Protein 9KCZ (pdb70)

InterPro domains:
  IPR007045 5-keto 4-deoxyuronate isomerase [MF_00687] (5-280)
  IPR007045 5-keto 4-deoxyuronate isomerase [NF002091] (6-280)
  IPR007045 5-keto 4-deoxyuronate isomerase [PIRSF006625] (5-280)
  IPR007045 5-keto 4-deoxyuronate isomerase [PTHR38461] (5-280)
  IPR011051 RmlC-like cupin domain superfamily [SSF51182] (5-264)
  IPR014710 RmlC-like jelly roll fold [G3DSA:2.60.120.10] (12-270)
  IPR021120 KduI/IolB isomerase [PF04962] (40-265)
  IPR027449 5-keto-4-deoxyuronate isomerase, N-terminal [G3DSA:2.60.120.520] (34-145)

Foldseek 3Di:
DEEEEDEAEDDDLVVCLPDDQVRQCVRWKFACADDEQYWYWYQYPQQRKIKHKGWYQPDKHWDACDVVNVDRHVQQFKKKKKAWQWAWWWKDWANDIDIHGHQKMKIFWHDDTIIIIFAPHSVTITMIIMMMHGHRDTDDMDIWHLVQFDWDFDDDLVQLATKIKTFTQDPVRGDDRWKGKTKMWGDWSRFKDPCKKKAWAPDDQPKWKWWWWHAVVSIDTHIGGHRMMTRHDPRMDTMMGIPTTTMMMMMDGDD/DEEEEDEAEDDDLVVVLPDDQVRQCVRWKFADADDEQYWYWYQYNLQRKIKHKGWYQPDKHWDACDDVNVDRGVQQFKKKKKAWQWAWWWKDWANDIDIHGHQKMKIFWGDPTIIIIFAPHSVTITMIIMMMHGHRDTFDMDIWHLVQFPWDFDDDLVQLFGKIKGFTQDPVRGDDRFKGKTKIWGDWSRFKPPSKKKKAKAPDDQPKWKWWWWGAVVSIDTHIGGHGMMTIHHPRMDTMMGIPTTTMMMMMHGDD/DEEEEDEAEDDDQVVCLPDDQVRQCVHWKFADAEDEQYWYWYQYPLQRKIKHKYWYQPDKHWDACDVVNVDREVQQFKKKKKAWQWAWKWKDWANDIDIHGHQKMKIAWHNPTIIIIHAPHNVTITMIIMMMHGHRDTDDMDIWHLVQFDWDFDDDLVQLATKIKGFTQDVVRGDDRFKGKTKIWGDWNRFKPPSKKKKAWAPDDQPKWKWWWWGAVVSIDTHIGGHRMMTIHHPRIDTMMGIPTTTMMMMMHGDD/DEEEEDEAEDDDLVVCLPDDQVRQCVRWKFADADDEQYWYWYQYNLQRKIKHKYKYAPDKHWDACPPVNVDRHVQQFKKKKKAWQWAWWWKDWAPDIDIHGHQKMKIAHHDPTIIIIHAPHNVTITMIIMMMHGHRDTDHMDIWHLVQFDWDFDDDLVQLATKIKTFTQDVVRGDDRFKGKTKMWGDWNRFKDPQKKKKAWAPDDQPKWKWWWKGAVVSIDTHIGGHRMMTIHHPRMDTMMGIPTTTMMMMMHGDDD/DEEAEDEAEDDDLVVVLPDDQVRQCVHWKFACAEDEQYWYWYQYPQLRKIKHKYWYQPDKHWDACDVVNVDRHVQQFKKKKKAWQWAWKWKDWAPDIDIHGHQKMKIGWGDNTIIIIHAPHSVTITMIIMMMHGHPDTDDMDIWHLVLFDWDFDDDLVRLATKIKTFTQDVVRGDDRFKTKTKIWGDWSRFKDPAKKKKAWAPDDQPKWKWWWWGAVVSIDTHIGGHRMMTIHHPRMDTMMGIPTTTMMMMMHGDD/DEEEEEEAEDDDLVVCLPDDQVRQCVRWKFACADDEQYWYWYQYPQLRKIKHKYWYQPDKHWDACDVVNVDRGVQQFKKKKKAWQWAWKWKDWAPDIDTHGHQKMKIFWHDPTIIIIHAPHSVTITMMIMMMHGHRDTDDMDIWHLVQFDKDFDDDLVQLATKIKGFTQDVVRGDDRWKGKTKMWGDWSRFKDPCKKKAWAPWDQVKWKWWWWHAPVSIDTHIGGHGMMTRHHPRMDTMMGIPTTTMMMMMDGDD

Structure (mmCIF, N/CA/C/O backbone):
data_9KCZ
#
_entry.id   9KCZ
#
_cell.length_a   102.121
_cell.length_b   99.372
_cell.length_c   102.279
_cell.angle_alpha   90.00
_cell.angle_beta   119.72
_cell.angle_gamma   90.00
#
_symmetry.space_group_name_H-M   'P 1 21 1'
#
loop_
_entity.id
_entity.type
_entity.pdbx_description
1 polymer '4-deoxy-L-threo-5-hexosulose-uronate ketol-isomerase'
2 non-polymer GLYCEROL
3 water water
#
loop_
_atom_site.group_PDB
_atom_site.id
_atom_site.type_symbol
_atom_site.label_atom_id
_atom_site.label_alt_id
_atom_site.label_comp_id
_atom_site.label_asym_id
_atom_site.label_entity_id
_atom_site.label_seq_id
_atom_site.pdbx_PDB_ins_code
_atom_site.Cartn_x
_atom_site.Cartn_y
_atom_site.Cartn_z
_atom_site.occupancy
_atom_site.B_iso_or_equiv
_atom_site.auth_seq_id
_atom_site.auth_comp_id
_atom_site.auth_asym_id
_atom_site.auth_atom_id
_atom_site.pdbx_PDB_model_num
ATOM 1 N N . MET A 1 1 ? 18.531 -21.056 15.232 1.00 43.67 1 MET A N 1
ATOM 2 C CA . MET A 1 1 ? 18.096 -19.757 15.810 1.00 43.08 1 MET A CA 1
ATOM 3 C C . MET A 1 1 ? 19.078 -19.365 16.908 1.00 40.68 1 MET A C 1
ATOM 4 O O . MET A 1 1 ? 19.355 -20.160 17.798 1.00 38.54 1 MET A O 1
ATOM 9 N N . LYS A 1 2 ? 19.604 -18.136 16.825 1.00 37.58 2 LYS A N 1
ATOM 10 C CA . LYS A 1 2 ? 20.448 -17.579 17.869 1.00 35.60 2 LYS A CA 1
ATOM 11 C C . LYS A 1 2 ? 20.352 -16.057 17.818 1.00 33.42 2 LYS A C 1
ATOM 12 O O . LYS A 1 2 ? 20.366 -15.473 16.732 1.00 33.09 2 LYS A O 1
ATOM 18 N N . THR A 1 3 ? 20.239 -15.432 18.995 1.00 31.59 3 THR A N 1
ATOM 19 C CA . THR A 1 3 ? 20.271 -13.979 19.105 1.00 32.65 3 THR A CA 1
ATOM 20 C C . THR A 1 3 ? 21.593 -13.560 19.742 1.00 31.16 3 THR A C 1
ATOM 21 O O . THR A 1 3 ? 21.933 -14.056 20.812 1.00 30.56 3 THR A O 1
ATOM 25 N N . ASN A 1 4 ? 22.321 -12.646 19.081 1.00 30.50 4 ASN A N 1
ATOM 26 C CA . ASN A 1 4 ? 23.467 -11.982 19.686 1.00 30.60 4 ASN A CA 1
ATOM 27 C C . ASN A 1 4 ? 23.194 -10.485 19.778 1.00 31.51 4 ASN A C 1
ATOM 28 O O . ASN A 1 4 ? 22.652 -9.889 18.848 1.00 31.44 4 ASN A O 1
ATOM 33 N N . TYR A 1 5 ? 23.605 -9.875 20.890 1.00 32.13 5 TYR A N 1
ATOM 34 C CA . TYR A 1 5 ? 23.531 -8.429 21.014 1.00 32.02 5 TYR A CA 1
ATOM 35 C C . TYR A 1 5 ? 24.733 -7.927 21.802 1.00 31.49 5 TYR A C 1
ATOM 36 O O . TYR A 1 5 ? 25.340 -8.676 22.558 1.00 28.48 5 TYR A O 1
ATOM 45 N N . GLU A 1 6 ? 25.036 -6.637 21.625 1.00 30.41 6 GLU A N 1
ATOM 46 C CA . GLU A 1 6 ? 26.002 -5.956 22.462 1.00 31.66 6 GLU A CA 1
ATOM 47 C C . GLU A 1 6 ? 25.515 -4.528 22.699 1.00 30.71 6 GLU A C 1
ATOM 48 O O . GLU A 1 6 ? 24.843 -3.942 21.842 1.00 29.70 6 GLU A O 1
ATOM 54 N N . ILE A 1 7 ? 25.871 -4.006 23.876 1.00 28.12 7 ILE A N 1
ATOM 55 C CA . ILE A 1 7 ? 25.577 -2.640 24.273 1.00 29.79 7 ILE A CA 1
ATOM 56 C C . ILE A 1 7 ? 26.799 -1.775 23.962 1.00 28.47 7 ILE A C 1
ATOM 57 O O . ILE A 1 7 ? 27.922 -2.150 24.290 1.00 29.04 7 ILE A O 1
ATOM 62 N N . ARG A 1 8 ? 26.582 -0.633 23.302 1.00 25.69 8 ARG A N 1
ATOM 63 C CA . ARG A 1 8 ? 27.659 0.295 23.003 1.00 26.42 8 ARG A CA 1
ATOM 64 C C . ARG A 1 8 ? 27.349 1.647 23.627 1.00 27.18 8 ARG A C 1
ATOM 65 O O . ARG A 1 8 ? 26.244 2.167 23.459 1.00 25.60 8 ARG A O 1
ATOM 73 N N . TYR A 1 9 ? 28.342 2.199 24.337 1.00 26.80 9 TYR A N 1
ATOM 74 C CA . TYR A 1 9 ? 28.157 3.435 25.076 1.00 28.65 9 TYR A CA 1
ATOM 75 C C . TYR A 1 9 ? 28.282 4.600 24.105 1.00 27.97 9 TYR A C 1
ATOM 76 O O . TYR A 1 9 ? 28.845 4.452 23.020 1.00 29.31 9 TYR A O 1
ATOM 85 N N . ALA A 1 10 ? 27.722 5.741 24.516 1.00 26.67 10 ALA A N 1
ATOM 86 C CA . ALA A 1 10 ? 27.845 6.983 23.784 1.00 27.88 10 ALA A CA 1
ATOM 87 C C . ALA A 1 10 ? 29.184 7.621 24.136 1.00 29.23 10 ALA A C 1
ATOM 88 O O . ALA A 1 10 ? 29.881 7.148 25.033 1.00 31.11 10 ALA A O 1
ATOM 90 N N . ALA A 1 11 ? 29.544 8.684 23.415 1.00 26.67 11 ALA A N 1
ATOM 91 C CA . ALA A 1 11 ? 30.847 9.300 23.588 1.00 26.55 11 ALA A CA 1
ATOM 92 C C . ALA A 1 11 ? 30.750 10.805 23.408 1.00 26.02 11 ALA A C 1
ATOM 93 O O . ALA A 1 11 ? 29.796 11.312 22.825 1.00 26.51 11 ALA A O 1
ATOM 95 N N . HIS A 1 12 ? 31.781 11.478 23.922 1.00 25.88 12 HIS A N 1
ATOM 96 C CA . HIS A 1 12 ? 31.922 12.920 23.872 1.00 26.12 12 HIS A CA 1
ATOM 97 C C . HIS A 1 12 ? 32.790 13.264 22.663 1.00 26.44 12 HIS A C 1
ATOM 98 O O . HIS A 1 12 ? 33.821 12.627 22.458 1.00 26.72 12 HIS A O 1
ATOM 105 N N . PRO A 1 13 ? 32.439 14.285 21.846 1.00 28.11 13 PRO A N 1
ATOM 106 C CA . PRO A 1 13 ? 33.278 14.693 20.719 1.00 30.45 13 PRO A CA 1
ATOM 107 C C . PRO A 1 13 ? 34.730 15.004 21.087 1.00 31.37 13 PRO A C 1
ATOM 108 O O . PRO A 1 13 ? 35.646 14.713 20.324 1.00 32.57 13 PRO A O 1
ATOM 112 N N . GLU A 1 14 ? 34.943 15.581 22.274 1.00 32.65 14 GLU A N 1
ATOM 113 C CA . GLU A 1 14 ? 36.275 15.963 22.727 1.00 34.50 14 GLU A CA 1
ATOM 114 C C . GLU A 1 14 ? 37.141 14.728 22.973 1.00 32.13 14 GLU A C 1
ATOM 115 O O . GLU A 1 14 ? 38.361 14.796 22.853 1.00 31.27 14 GLU A O 1
ATOM 121 N N . ASP A 1 15 ? 36.525 13.598 23.337 1.00 27.76 15 ASP A N 1
ATOM 122 C CA . ASP A 1 15 ? 37.286 12.379 23.562 1.00 27.02 15 ASP A CA 1
ATOM 123 C C . ASP A 1 15 ? 37.502 11.636 22.241 1.00 27.19 15 ASP A C 1
ATOM 124 O O . ASP A 1 15 ? 38.579 11.094 22.002 1.00 25.66 15 ASP A O 1
ATOM 129 N N . ALA A 1 16 ? 36.472 11.625 21.389 1.00 24.99 16 ALA A N 1
ATOM 130 C CA . ALA A 1 16 ? 36.485 10.863 20.152 1.00 29.83 16 ALA A CA 1
ATOM 131 C C . ALA A 1 16 ? 37.578 11.335 19.185 1.00 30.61 16 ALA A C 1
ATOM 132 O O . ALA A 1 16 ? 38.051 10.541 18.379 1.00 27.61 16 ALA A O 1
ATOM 134 N N . LYS A 1 17 ? 38.005 12.601 19.280 1.00 33.74 17 LYS A N 1
ATOM 135 C CA . LYS A 1 17 ? 39.011 13.133 18.371 1.00 36.93 17 LYS A CA 1
ATOM 136 C C . LYS A 1 17 ? 40.358 12.418 18.529 1.00 35.79 17 LYS A C 1
ATOM 137 O O . LYS A 1 17 ? 41.202 12.506 17.640 1.00 37.15 17 LYS A O 1
ATOM 143 N N . SER A 1 18 ? 40.571 11.704 19.642 1.00 33.10 18 SER A N 1
ATOM 144 C CA . SER A 1 18 ? 41.841 11.035 19.868 1.00 33.34 18 SER A CA 1
ATOM 145 C C . SER A 1 18 ? 41.744 9.536 19.574 1.00 30.29 18 SER A C 1
ATOM 146 O O . SER A 1 18 ? 42.713 8.816 19.781 1.00 27.28 18 SER A O 1
ATOM 149 N N . TYR A 1 19 ? 40.596 9.057 19.065 1.00 27.28 19 TYR A N 1
ATOM 150 C CA . TYR A 1 19 ? 40.427 7.635 18.809 1.00 26.97 19 TYR A CA 1
ATOM 151 C C . TYR A 1 19 ? 41.289 7.212 17.621 1.00 27.36 19 TYR A C 1
ATOM 152 O O . TYR A 1 19 ? 41.382 7.934 16.632 1.00 29.37 19 TYR A O 1
ATOM 161 N N . ASP A 1 20 ? 41.868 6.008 17.713 1.00 27.71 20 ASP A N 1
ATOM 162 C CA . ASP A 1 20 ? 42.624 5.429 16.616 1.00 26.99 20 ASP A CA 1
ATOM 163 C C . ASP A 1 20 ? 41.666 4.602 15.761 1.00 26.62 20 ASP A C 1
ATOM 164 O O . ASP A 1 20 ? 40.486 4.486 16.082 1.00 25.35 20 ASP A O 1
ATOM 169 N N . THR A 1 21 ? 42.168 4.044 14.654 1.00 27.13 21 THR A N 1
ATOM 170 C CA . THR A 1 21 ? 41.307 3.346 13.714 1.00 27.48 21 THR A CA 1
ATOM 171 C C . THR A 1 21 ? 40.593 2.182 14.414 1.00 26.27 21 THR A C 1
ATOM 172 O O . THR A 1 21 ? 39.403 1.988 14.200 1.00 25.77 21 THR A O 1
ATOM 176 N N . THR A 1 22 ? 41.319 1.429 15.249 1.00 26.45 22 THR A N 1
ATOM 177 C CA . THR A 1 22 ? 40.783 0.254 15.931 1.00 27.84 22 THR A CA 1
ATOM 178 C C . THR A 1 22 ? 39.614 0.653 16.828 1.00 26.79 22 THR A C 1
ATOM 179 O O . THR A 1 22 ? 38.587 -0.021 16.836 1.00 26.94 22 THR A O 1
ATOM 183 N N . ARG A 1 23 ? 39.783 1.756 17.567 1.00 26.54 23 ARG A N 1
ATOM 184 C CA . ARG A 1 23 ? 38.762 2.252 18.473 1.00 25.57 23 ARG A CA 1
ATOM 185 C C . ARG A 1 23 ? 37.519 2.715 17.701 1.00 23.90 23 ARG A C 1
ATOM 186 O O . ARG A 1 23 ? 36.402 2.383 18.093 1.00 23.13 23 ARG A O 1
ATOM 194 N N . ILE A 1 24 ? 37.712 3.456 16.598 1.00 23.78 24 ILE A N 1
ATOM 195 C CA . ILE A 1 24 ? 36.612 3.912 15.750 1.00 23.31 24 ILE A CA 1
ATOM 196 C C . ILE A 1 24 ? 35.806 2.716 15.239 1.00 24.20 24 ILE A C 1
ATOM 197 O O . ILE A 1 24 ? 34.578 2.711 15.312 1.00 23.64 24 ILE A O 1
ATOM 202 N N . ARG A 1 25 ? 36.496 1.707 14.697 1.00 24.11 25 ARG A N 1
ATOM 203 C CA . ARG A 1 25 ? 35.825 0.529 14.170 1.00 24.72 25 ARG A CA 1
ATOM 204 C C . ARG A 1 25 ? 35.051 -0.200 15.276 1.00 26.18 25 ARG A C 1
ATOM 205 O O . ARG A 1 25 ? 33.922 -0.639 15.051 1.00 27.50 25 ARG A O 1
ATOM 213 N N . ARG A 1 26 ? 35.670 -0.353 16.454 1.00 25.11 26 ARG A N 1
ATOM 214 C CA . ARG A 1 26 ? 35.048 -1.032 17.584 1.00 25.95 26 ARG A CA 1
ATOM 215 C C . ARG A 1 26 ? 33.745 -0.339 17.999 1.00 25.68 26 ARG A C 1
ATOM 216 O O . ARG A 1 26 ? 32.755 -1.014 18.275 1.00 25.24 26 ARG A O 1
ATOM 224 N N . ASP A 1 27 ? 33.727 1.003 18.033 1.00 23.99 27 ASP A N 1
ATOM 225 C CA . ASP A 1 27 ? 32.613 1.712 18.651 1.00 24.80 27 ASP A CA 1
ATOM 226 C C . ASP A 1 27 ? 31.526 2.100 17.645 1.00 24.52 27 ASP A C 1
ATOM 227 O O . ASP A 1 27 ? 30.356 2.154 18.026 1.00 24.27 27 ASP A O 1
ATOM 232 N N . PHE A 1 28 ? 31.889 2.400 16.389 1.00 24.01 28 PHE A N 1
ATOM 233 C CA . PHE A 1 28 ? 30.936 2.982 15.450 1.00 23.66 28 PHE A CA 1
ATOM 234 C C . PHE A 1 28 ? 30.531 2.007 14.348 1.00 24.16 28 PHE A C 1
ATOM 235 O O . PHE A 1 28 ? 29.397 2.064 13.868 1.00 25.01 28 PHE A O 1
ATOM 243 N N . LEU A 1 29 ? 31.438 1.116 13.949 1.00 23.73 29 LEU A N 1
ATOM 244 C CA . LEU A 1 29 ? 31.187 0.224 12.829 1.00 24.76 29 LEU A CA 1
ATOM 245 C C . LEU A 1 29 ? 30.440 -1.016 13.314 1.00 25.39 29 LEU A C 1
ATOM 246 O O . LEU A 1 29 ? 30.760 -1.569 14.370 1.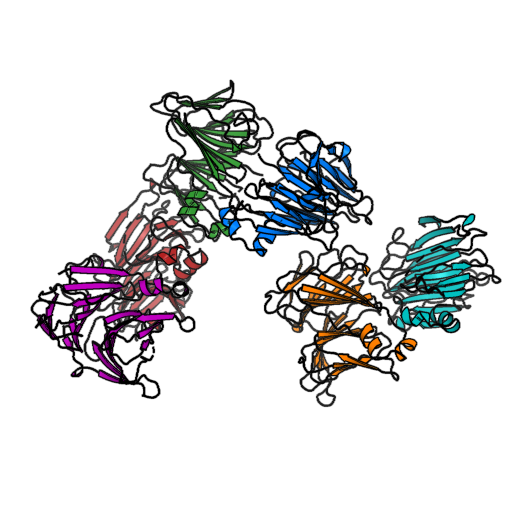00 25.44 29 LEU A O 1
ATOM 251 N N . ILE A 1 30 ? 29.448 -1.444 12.525 1.00 24.75 30 ILE A N 1
ATOM 252 C CA . ILE A 1 30 ? 28.729 -2.683 12.786 1.00 26.70 30 ILE A CA 1
ATOM 253 C C . ILE A 1 30 ? 28.958 -3.630 11.608 1.00 27.06 30 ILE A C 1
ATOM 254 O O . ILE A 1 30 ? 28.340 -3.490 10.555 1.00 24.79 30 ILE A O 1
ATOM 259 N N . GLU A 1 31 ? 29.848 -4.605 11.815 1.00 30.48 31 GLU A N 1
ATOM 260 C CA . GLU A 1 31 ? 30.350 -5.444 10.739 1.00 34.05 31 GLU A CA 1
ATOM 261 C C . GLU A 1 31 ? 29.531 -6.726 10.594 1.00 35.82 31 GLU A C 1
ATOM 262 O O . GLU A 1 31 ? 29.490 -7.286 9.506 1.00 40.34 31 GLU A O 1
ATOM 268 N N . LYS A 1 32 ? 28.915 -7.208 11.681 1.00 35.23 32 LYS A N 1
ATOM 269 C CA . LYS A 1 32 ? 28.291 -8.525 11.693 1.00 43.37 32 LYS A CA 1
ATOM 270 C C . LYS A 1 32 ? 26.775 -8.359 11.775 1.00 42.98 32 LYS A C 1
ATOM 271 O O . LYS A 1 32 ? 26.198 -8.437 12.858 1.00 47.32 32 LYS A O 1
ATOM 277 N N . ILE A 1 33 ? 26.139 -8.093 10.629 1.00 37.42 33 ILE A N 1
ATOM 278 C CA . ILE A 1 33 ? 24.705 -7.842 10.601 1.00 36.85 33 ILE A CA 1
ATOM 279 C C . ILE A 1 33 ? 23.972 -9.110 10.165 1.00 35.48 33 ILE A C 1
ATOM 280 O O . ILE A 1 33 ? 22.981 -9.489 10.792 1.00 35.88 33 ILE A O 1
ATOM 285 N N . PHE A 1 34 ? 24.472 -9.748 9.098 1.00 31.98 34 PHE A N 1
ATOM 286 C CA . PHE A 1 34 ? 23.828 -10.908 8.501 1.00 31.65 34 PHE A CA 1
ATOM 287 C C . PHE A 1 34 ? 24.695 -12.144 8.707 1.00 32.06 34 PHE A C 1
ATOM 288 O O . PHE A 1 34 ? 25.792 -12.227 8.162 1.00 32.35 34 PHE A O 1
ATOM 296 N N . VAL A 1 35 ? 24.173 -13.092 9.495 1.00 32.60 35 VAL A N 1
ATOM 297 C CA . VAL A 1 35 ? 24.773 -14.403 9.688 1.00 31.48 35 VAL A CA 1
ATOM 298 C C . VAL A 1 35 ? 23.634 -15.422 9.649 1.00 32.20 35 VAL A C 1
ATOM 299 O O . VAL A 1 35 ? 22.624 -15.225 10.322 1.00 30.94 35 VAL A O 1
ATOM 303 N N . PRO A 1 36 ? 23.734 -16.522 8.860 1.00 32.54 36 PRO A N 1
ATOM 304 C CA . PRO A 1 36 ? 22.607 -17.437 8.680 1.00 32.94 36 PRO A CA 1
ATOM 305 C C . PRO A 1 36 ? 21.927 -17.858 9.985 1.00 31.99 36 PRO A C 1
ATOM 306 O O . PRO A 1 36 ? 22.575 -18.374 10.889 1.00 31.82 36 PRO A O 1
ATOM 310 N N . ASN A 1 37 ? 20.613 -17.610 10.060 1.00 33.17 37 ASN A N 1
ATOM 311 C CA . ASN A 1 37 ? 19.748 -18.006 11.163 1.00 32.72 37 ASN A CA 1
ATOM 312 C C . ASN A 1 37 ? 20.148 -17.325 12.473 1.00 31.78 37 ASN A C 1
ATOM 313 O O . ASN A 1 37 ? 19.834 -17.830 13.551 1.00 31.10 37 ASN A O 1
ATOM 318 N N . GLU A 1 38 ? 20.791 -16.152 12.380 1.00 30.50 38 GLU A N 1
ATOM 319 C CA . GLU A 1 38 ? 21.039 -15.323 13.549 1.00 30.05 38 GLU A CA 1
ATOM 320 C C . GLU A 1 38 ? 20.237 -14.028 13.438 1.00 28.33 38 GLU A C 1
ATOM 321 O O . GLU A 1 38 ? 19.969 -13.535 12.342 1.00 28.06 38 GLU A O 1
ATOM 327 N N . VAL A 1 39 ? 19.852 -13.494 14.596 1.00 28.54 39 VAL A N 1
ATOM 328 C CA . VAL A 1 39 ? 19.476 -12.095 14.709 1.00 28.51 39 VAL A CA 1
ATOM 329 C C . VAL A 1 39 ? 20.594 -11.402 15.481 1.00 26.61 39 VAL A C 1
ATOM 330 O O . VAL A 1 39 ? 20.854 -11.753 16.627 1.00 26.17 39 VAL A O 1
ATOM 334 N N . ASN A 1 40 ? 21.266 -10.450 14.827 1.00 26.63 40 ASN A N 1
ATOM 335 C CA . ASN A 1 40 ? 22.415 -9.771 15.400 1.00 27.88 40 ASN A CA 1
ATOM 336 C C . ASN A 1 40 ? 22.058 -8.311 15.636 1.00 27.31 40 ASN A C 1
ATOM 337 O O . ASN A 1 40 ? 21.604 -7.655 14.708 1.00 27.69 40 ASN A O 1
ATOM 342 N N . MET A 1 41 ? 22.292 -7.821 16.859 1.00 26.52 41 MET A N 1
ATOM 343 C CA . MET A 1 41 ? 21.813 -6.506 17.246 1.00 27.79 41 MET A CA 1
ATOM 344 C C . MET A 1 41 ? 22.880 -5.730 18.011 1.00 24.88 41 MET A C 1
ATOM 345 O O . MET A 1 41 ? 23.623 -6.298 18.794 1.00 24.49 41 MET A O 1
ATOM 350 N N . VAL A 1 42 ? 22.906 -4.411 17.791 1.00 24.86 42 VAL A N 1
ATOM 351 C CA . VAL A 1 42 ? 23.673 -3.486 18.605 1.00 25.07 42 VAL A CA 1
ATOM 352 C C . VAL A 1 42 ? 22.674 -2.560 19.302 1.00 24.80 42 VAL A C 1
ATOM 353 O O . VAL A 1 42 ? 21.816 -1.982 18.639 1.00 24.03 42 VAL A O 1
ATOM 357 N N . TYR A 1 43 ? 22.779 -2.462 20.635 1.00 25.07 43 TYR A N 1
ATOM 358 C CA . TYR A 1 43 ? 21.990 -1.532 21.429 1.00 25.10 43 TYR A CA 1
ATOM 359 C C . TYR A 1 43 ? 22.859 -0.311 21.704 1.00 24.34 43 TYR A C 1
ATOM 360 O O . TYR A 1 43 ? 23.829 -0.411 22.450 1.00 24.89 43 TYR A O 1
ATOM 369 N N . SER A 1 44 ? 22.532 0.815 21.062 1.00 24.45 44 SER A N 1
ATOM 370 C CA . SER A 1 44 ? 23.343 2.019 21.152 1.00 25.42 44 SER A CA 1
ATOM 371 C C . SER A 1 44 ? 22.765 2.964 22.201 1.00 27.81 44 SER A C 1
ATOM 372 O O . SER A 1 44 ? 21.567 3.243 22.180 1.00 25.71 44 SER A O 1
ATOM 375 N N . MET A 1 45 ? 23.635 3.492 23.073 1.00 27.00 45 MET A N 1
ATOM 376 C CA . MET A 1 45 ? 23.222 4.467 24.068 1.00 29.31 45 MET A CA 1
ATOM 377 C C . MET A 1 45 ? 23.000 5.839 23.429 1.00 28.87 45 MET A C 1
ATOM 378 O O . MET A 1 45 ? 22.540 6.746 24.114 1.00 29.43 45 MET A O 1
ATOM 383 N N . TYR A 1 46 ? 23.271 5.994 22.124 1.00 29.53 46 TYR A N 1
ATOM 384 C CA . TYR A 1 46 ? 22.750 7.133 21.380 1.00 30.66 46 TYR A CA 1
ATOM 385 C C . TYR A 1 46 ? 21.259 6.889 21.114 1.00 31.42 46 TYR A C 1
ATOM 386 O O . TYR A 1 46 ? 20.892 6.131 20.210 1.00 30.85 46 TYR A O 1
ATOM 395 N N . ASP A 1 47 ? 20.408 7.504 21.948 1.00 30.05 47 ASP A N 1
ATOM 396 C CA . ASP A 1 47 ? 18.956 7.447 21.821 1.00 31.43 47 ASP A CA 1
ATOM 397 C C . ASP A 1 47 ? 18.396 6.028 21.942 1.00 30.34 47 ASP A C 1
ATOM 398 O O . ASP A 1 47 ? 17.257 5.784 21.548 1.00 28.69 47 ASP A O 1
ATOM 403 N N . ARG A 1 48 ? 19.179 5.104 22.500 1.00 27.61 48 ARG A N 1
ATOM 404 C CA . ARG A 1 48 ? 18.731 3.735 22.711 1.00 28.49 48 ARG A CA 1
ATOM 405 C C . ARG A 1 48 ? 18.270 3.120 21.386 1.00 28.18 48 ARG A C 1
ATOM 406 O O . ARG A 1 48 ? 17.324 2.338 21.351 1.00 28.61 48 ARG A O 1
ATOM 414 N N . MET A 1 49 ? 18.965 3.443 20.294 1.00 27.61 49 MET A N 1
ATOM 415 C CA . MET A 1 49 ? 18.663 2.816 19.016 1.00 28.80 49 MET A CA 1
ATOM 416 C C . MET A 1 49 ? 19.214 1.395 18.996 1.00 27.73 49 MET A C 1
ATOM 417 O O . MET A 1 49 ? 20.363 1.158 19.370 1.00 25.90 49 MET A O 1
ATOM 422 N N . VAL A 1 50 ? 18.362 0.456 18.575 1.00 27.98 50 VAL A N 1
ATOM 423 C CA . VAL A 1 50 ? 18.791 -0.896 18.263 1.00 27.60 50 VAL A CA 1
ATOM 424 C C . VAL A 1 50 ? 18.942 -0.989 16.749 1.00 26.35 50 VAL A C 1
ATOM 425 O O . VAL A 1 50 ? 18.013 -0.650 16.013 1.00 27.53 50 VAL A O 1
ATOM 429 N N . VAL A 1 51 ? 20.137 -1.392 16.308 1.00 24.27 51 VAL A N 1
ATOM 430 C CA . VAL A 1 51 ? 20.429 -1.656 14.906 1.00 25.56 51 VAL A CA 1
ATOM 431 C C . VAL A 1 51 ? 20.677 -3.153 14.772 1.00 25.31 51 VAL A C 1
ATOM 432 O O . VAL A 1 51 ? 21.467 -3.704 15.529 1.00 26.26 51 VAL A O 1
ATOM 436 N N . GLY A 1 52 ? 20.023 -3.804 13.805 1.00 28.24 52 GLY A N 1
ATOM 437 C CA . GLY A 1 52 ? 20.160 -5.246 13.682 1.00 28.51 52 GLY A CA 1
ATOM 438 C C . GLY A 1 52 ? 19.885 -5.778 12.277 1.00 27.95 52 GLY A C 1
ATOM 439 O O . GLY A 1 52 ? 19.421 -5.062 11.394 1.00 25.98 52 GLY A O 1
ATOM 440 N N . GLY A 1 53 ? 20.196 -7.071 12.114 1.00 27.37 53 GLY A N 1
ATOM 441 C CA . GLY A 1 53 ? 19.937 -7.809 10.892 1.00 27.82 53 GLY A CA 1
ATOM 442 C C . GLY A 1 53 ? 19.500 -9.234 11.219 1.00 27.78 53 GLY A C 1
ATOM 443 O O . GLY A 1 53 ? 19.924 -9.793 12.228 1.00 26.59 53 GLY A O 1
ATOM 444 N N . ALA A 1 54 ? 18.620 -9.787 10.375 1.00 28.51 54 ALA A N 1
ATOM 445 C CA . ALA A 1 54 ? 18.168 -11.163 10.503 1.00 28.29 54 ALA A CA 1
ATOM 446 C C . ALA A 1 54 ? 18.258 -11.852 9.143 1.00 27.68 54 ALA A C 1
ATOM 447 O O . ALA A 1 54 ? 17.846 -11.279 8.137 1.00 26.52 54 ALA A O 1
ATOM 449 N N . LEU A 1 55 ? 18.811 -13.074 9.122 1.00 29.10 55 LEU A N 1
ATOM 450 C CA . LEU A 1 55 ? 19.101 -13.773 7.876 1.00 31.33 55 LEU A CA 1
ATOM 451 C C . LEU A 1 55 ? 18.523 -15.186 7.947 1.00 32.24 55 LEU A C 1
ATOM 452 O O . LEU A 1 55 ? 19.206 -16.124 8.357 1.00 33.62 55 LEU A O 1
ATOM 457 N N . PRO A 1 56 ? 17.232 -15.385 7.601 1.00 31.78 56 PRO A N 1
ATOM 458 C CA . PRO A 1 56 ? 16.610 -16.698 7.716 1.00 33.15 56 PRO A CA 1
ATOM 459 C C . PRO A 1 56 ? 16.994 -17.618 6.559 1.00 33.28 56 PRO A C 1
ATOM 460 O O . PRO A 1 56 ? 16.834 -17.252 5.394 1.00 32.62 56 PRO A O 1
ATOM 464 N N . VAL A 1 57 ? 17.527 -18.797 6.901 1.00 34.30 57 VAL A N 1
ATOM 465 C CA . VAL A 1 57 ? 17.998 -19.758 5.915 1.00 35.48 57 VAL A CA 1
ATOM 466 C C . VAL A 1 57 ? 17.524 -21.144 6.344 1.00 36.45 57 VAL A C 1
ATOM 467 O O . VAL A 1 57 ? 18.263 -21.881 6.990 1.00 37.32 57 VAL A O 1
ATOM 471 N N . GLY A 1 58 ? 16.271 -21.460 6.004 1.00 39.54 58 GLY A N 1
ATOM 472 C CA . GLY A 1 58 ? 15.666 -22.741 6.331 1.00 41.56 58 GLY A CA 1
ATOM 473 C C . GLY A 1 58 ? 15.068 -22.764 7.736 1.00 42.14 58 GLY A C 1
ATOM 474 O O . GLY A 1 58 ? 14.767 -23.838 8.250 1.00 42.46 58 GLY A O 1
ATOM 475 N N . GLU A 1 59 ? 14.910 -21.580 8.349 1.00 40.41 59 GLU A N 1
ATOM 476 C CA . GLU A 1 59 ? 14.305 -21.447 9.666 1.00 38.53 59 GLU A CA 1
ATOM 477 C C . GLU A 1 59 ? 13.496 -20.155 9.726 1.00 37.30 59 GLU A C 1
ATOM 478 O O . GLU A 1 59 ? 13.745 -19.217 8.972 1.00 35.95 59 GLU A O 1
ATOM 484 N N . VAL A 1 60 ? 12.530 -20.132 10.642 1.00 36.85 60 VAL A N 1
ATOM 485 C CA . VAL A 1 60 ? 11.836 -18.919 11.033 1.00 37.00 60 VAL A CA 1
ATOM 486 C C . VAL A 1 60 ? 12.568 -18.341 12.243 1.00 36.07 60 VAL A C 1
ATOM 487 O O . VAL A 1 60 ? 12.784 -19.048 13.221 1.00 35.22 60 VAL A O 1
ATOM 491 N N . LEU A 1 61 ? 12.957 -17.060 12.168 1.00 34.36 61 LEU A N 1
ATOM 492 C CA . LEU A 1 61 ? 13.719 -16.435 13.237 1.00 33.85 61 LEU A CA 1
ATOM 493 C C . LEU A 1 61 ? 12.794 -15.557 14.076 1.00 33.38 61 LEU A C 1
ATOM 494 O O . LEU A 1 61 ? 11.964 -14.838 13.528 1.00 32.42 61 LEU A O 1
ATOM 499 N N . THR A 1 62 ? 12.963 -15.630 15.403 1.00 33.26 62 THR A N 1
ATOM 500 C CA . THR A 1 62 ? 12.164 -14.864 16.346 1.00 36.07 62 THR A CA 1
ATOM 501 C C . THR A 1 62 ? 12.965 -13.648 16.802 1.00 35.51 62 THR A C 1
ATOM 502 O O . THR A 1 62 ? 14.151 -13.759 17.104 1.00 35.87 62 THR A O 1
ATOM 506 N N . LEU A 1 63 ? 12.291 -12.496 16.851 1.00 35.00 63 LEU A N 1
ATOM 507 C CA . LEU A 1 63 ? 12.859 -11.290 17.426 1.00 34.08 63 LEU A CA 1
ATOM 508 C C . LEU A 1 63 ? 12.709 -11.363 18.944 1.00 34.86 63 LEU A C 1
ATOM 509 O O . LEU A 1 63 ? 11.611 -11.182 19.468 1.00 34.51 63 LEU A O 1
ATOM 514 N N . GLU A 1 64 ? 13.819 -11.622 19.644 1.00 33.17 64 GLU A N 1
ATOM 515 C CA . GLU A 1 64 ? 13.792 -11.881 21.076 1.00 37.18 64 GLU A CA 1
ATOM 516 C C . GLU A 1 64 ? 13.943 -10.576 21.857 1.00 37.32 64 GLU A C 1
ATOM 517 O O . GLU A 1 64 ? 14.624 -9.649 21.417 1.00 35.33 64 GLU A O 1
ATOM 523 N N . ALA A 1 65 ? 13.279 -10.519 23.019 1.00 37.34 65 ALA A N 1
ATOM 524 C CA . ALA A 1 65 ? 13.345 -9.367 23.903 1.00 37.97 65 ALA A CA 1
ATOM 525 C C . ALA A 1 65 ? 14.635 -9.422 24.715 1.00 38.08 65 ALA A C 1
ATOM 526 O O . ALA A 1 65 ? 14.658 -9.961 25.816 1.00 37.59 65 ALA A O 1
ATOM 528 N N . ILE A 1 66 ? 15.708 -8.849 24.163 1.00 37.73 66 ILE A N 1
ATOM 529 C CA . ILE A 1 66 ? 17.015 -8.922 24.793 1.00 39.18 66 ILE A CA 1
ATOM 530 C C . ILE A 1 66 ? 16.968 -8.182 26.127 1.00 40.39 66 ILE A C 1
ATOM 531 O O . ILE A 1 66 ? 16.132 -7.306 26.330 1.00 41.11 66 ILE A O 1
ATOM 536 N N . ASP A 1 67 ? 17.901 -8.539 27.014 1.00 43.68 67 ASP A N 1
ATOM 537 C CA . ASP A 1 67 ? 17.866 -8.146 28.414 1.00 44.78 67 ASP A CA 1
ATOM 538 C C . ASP A 1 67 ? 17.698 -6.632 28.582 1.00 44.90 67 ASP A C 1
ATOM 539 O O . ASP A 1 67 ? 16.844 -6.198 29.358 1.00 42.38 67 ASP A O 1
ATOM 544 N N . PRO A 1 68 ? 18.494 -5.768 27.902 1.00 41.49 68 PRO A N 1
ATOM 545 C CA . PRO A 1 68 ? 18.406 -4.325 28.123 1.00 40.38 68 PRO A CA 1
ATOM 546 C C . PRO A 1 68 ? 17.054 -3.679 27.809 1.00 41.94 68 PRO A C 1
ATOM 547 O O . PRO A 1 68 ? 16.849 -2.510 28.134 1.00 38.08 68 PRO A O 1
ATOM 551 N N . LEU A 1 69 ? 16.145 -4.415 27.150 1.00 43.58 69 LEU A N 1
ATOM 552 C CA . LEU A 1 69 ? 14.805 -3.912 26.879 1.00 41.93 69 LEU A CA 1
ATOM 553 C C . LEU A 1 69 ? 13.918 -4.038 28.116 1.00 44.19 69 LEU A C 1
ATOM 554 O O . LEU A 1 69 ? 12.924 -3.322 28.226 1.00 43.16 69 LEU A O 1
ATOM 559 N N . LYS A 1 70 ? 14.256 -4.970 29.017 1.00 44.55 70 LYS A N 1
ATOM 560 C CA . LYS A 1 70 ? 13.539 -5.132 30.273 1.00 46.57 70 LYS A CA 1
ATOM 561 C C . LYS A 1 70 ? 12.039 -5.212 29.992 1.00 45.54 70 LYS A C 1
ATOM 562 O O . LYS A 1 70 ? 11.247 -4.510 30.617 1.00 44.79 70 LYS A O 1
ATOM 568 N N . ALA A 1 71 ? 11.670 -6.060 29.025 1.00 43.91 71 ALA A N 1
ATOM 569 C CA . ALA A 1 71 ? 10.294 -6.183 28.575 1.00 44.73 71 ALA A CA 1
ATOM 570 C C . ALA A 1 71 ? 10.031 -7.616 28.117 1.00 44.87 71 ALA A C 1
ATOM 571 O O . ALA A 1 71 ? 10.955 -8.322 27.714 1.00 46.08 71 ALA A O 1
ATOM 573 N N . PRO A 1 72 ? 8.770 -8.103 28.195 1.00 45.11 72 PRO A N 1
ATOM 574 C CA . PRO A 1 72 ? 8.454 -9.469 27.790 1.00 44.13 72 PRO A CA 1
ATOM 575 C C . PRO A 1 72 ? 8.469 -9.692 26.276 1.00 42.10 72 PRO A C 1
ATOM 576 O O . PRO A 1 72 ? 8.643 -10.823 25.826 1.00 43.54 72 PRO A O 1
ATOM 580 N N . PHE A 1 73 ? 8.252 -8.618 25.502 1.00 38.97 73 PHE A N 1
ATOM 581 C CA . PHE A 1 73 ? 8.323 -8.680 24.050 1.00 38.33 73 PHE A CA 1
ATOM 582 C C . PHE A 1 73 ? 9.177 -7.518 23.554 1.00 38.71 73 PHE A C 1
ATOM 583 O O . PHE A 1 73 ? 9.194 -6.456 24.168 1.00 38.32 73 PHE A O 1
ATOM 591 N N . PHE A 1 74 ? 9.853 -7.726 22.418 1.00 37.14 74 PHE A N 1
ATOM 592 C CA . PHE A 1 74 ? 10.752 -6.728 21.863 1.00 34.12 74 PHE A CA 1
ATOM 593 C C . PHE A 1 74 ? 9.997 -5.416 21.647 1.00 33.61 74 PHE A C 1
ATOM 594 O O . PHE A 1 74 ? 10.540 -4.342 21.898 1.00 32.09 74 PHE A O 1
ATOM 602 N N . LEU A 1 75 ? 8.749 -5.503 21.161 1.00 33.56 75 LEU A N 1
ATOM 603 C CA . LEU A 1 75 ? 8.003 -4.307 20.808 1.00 31.76 75 LEU A CA 1
ATOM 604 C C . LEU A 1 75 ? 7.018 -3.885 21.905 1.00 33.13 75 LEU A C 1
ATOM 605 O O . LEU A 1 75 ? 6.188 -3.018 21.652 1.00 35.63 75 LEU A O 1
ATOM 610 N N . THR A 1 76 ? 7.144 -4.424 23.127 1.00 33.63 76 THR A N 1
ATOM 611 C CA . THR A 1 76 ? 6.270 -4.047 24.233 1.00 36.09 76 THR A CA 1
ATOM 612 C C . THR A 1 76 ? 6.111 -2.525 24.272 1.00 38.61 76 THR A C 1
ATOM 613 O O . THR A 1 76 ? 4.991 -2.020 24.290 1.00 37.25 76 THR A O 1
ATOM 617 N N . ARG A 1 77 ? 7.232 -1.793 24.262 1.00 37.11 77 ARG A N 1
ATOM 618 C CA . ARG A 1 77 ? 7.189 -0.337 24.268 1.00 36.88 77 ARG A CA 1
ATOM 619 C C . ARG A 1 77 ? 8.236 0.199 23.292 1.00 34.90 77 ARG A C 1
ATOM 620 O O . ARG A 1 77 ? 8.991 1.121 23.596 1.00 32.18 77 ARG A O 1
ATOM 628 N N . ARG A 1 78 ? 8.248 -0.394 22.095 1.00 33.43 78 ARG A N 1
ATOM 629 C CA . ARG A 1 78 ? 9.172 -0.028 21.041 1.00 31.93 78 ARG A CA 1
ATOM 630 C C . ARG A 1 78 ? 8.440 -0.049 19.708 1.00 31.58 78 ARG A C 1
ATOM 631 O O . ARG A 1 78 ? 7.381 -0.668 19.583 1.00 31.89 78 ARG A O 1
ATOM 639 N N . GLU A 1 79 ? 9.021 0.678 18.747 1.00 30.93 79 GLU A N 1
ATOM 640 C CA . GLU A 1 79 ? 8.642 0.628 17.349 1.00 30.45 79 GLU A CA 1
ATOM 641 C C . GLU A 1 79 ? 9.889 0.285 16.539 1.00 31.98 79 GLU A C 1
ATOM 642 O O . GLU A 1 79 ? 11.007 0.430 17.033 1.00 32.32 79 GLU A O 1
ATOM 648 N N . MET A 1 80 ? 9.693 -0.162 15.297 1.00 29.95 80 MET A N 1
ATOM 649 C CA . MET A 1 80 ? 10.818 -0.562 14.471 1.00 31.43 80 MET A CA 1
ATOM 650 C C . MET A 1 80 ? 10.452 -0.419 12.998 1.00 31.62 80 MET A C 1
ATOM 651 O O . MET A 1 80 ? 9.286 -0.537 12.611 1.00 32.19 80 MET A O 1
ATOM 656 N N . GLY A 1 81 ? 11.484 -0.131 12.203 1.00 29.58 81 GLY A N 1
ATOM 657 C CA . GLY A 1 81 ? 11.406 -0.115 10.756 1.00 30.16 81 GLY A CA 1
ATOM 658 C C . GLY A 1 81 ? 12.340 -1.175 10.178 1.00 31.92 81 GLY A C 1
ATOM 659 O O . GLY A 1 81 ? 13.512 -1.242 10.559 1.00 30.76 81 GLY A O 1
ATOM 660 N N . ILE A 1 82 ? 11.799 -1.987 9.260 1.00 30.58 82 ILE A N 1
ATOM 661 C CA . ILE A 1 82 ? 12.493 -3.124 8.676 1.00 30.38 82 ILE A CA 1
ATOM 662 C C . ILE A 1 82 ? 12.609 -2.910 7.171 1.00 30.83 82 ILE A C 1
ATOM 663 O O . ILE A 1 82 ? 11.624 -2.561 6.532 1.00 32.29 82 ILE A O 1
ATOM 668 N N . TYR A 1 83 ? 13.803 -3.149 6.608 1.00 30.24 83 TYR A N 1
ATOM 669 C CA . TYR A 1 83 ? 13.989 -3.221 5.164 1.00 30.25 83 TYR A CA 1
ATOM 670 C C . TYR A 1 83 ? 14.492 -4.614 4.793 1.00 30.71 83 TYR A C 1
ATOM 671 O O . TYR A 1 83 ? 15.335 -5.161 5.491 1.00 31.06 83 TYR A O 1
ATOM 680 N N . ASN A 1 84 ? 13.982 -5.167 3.684 1.00 30.49 84 ASN A N 1
ATOM 681 C CA . ASN A 1 84 ? 14.556 -6.354 3.068 1.00 31.89 84 ASN A CA 1
ATOM 682 C C . ASN A 1 84 ? 15.577 -5.927 2.016 1.00 31.34 84 ASN A C 1
ATOM 683 O O . ASN A 1 84 ? 15.244 -5.197 1.077 1.00 32.27 84 ASN A O 1
ATOM 688 N N . VAL A 1 85 ? 16.826 -6.382 2.176 1.00 30.54 85 VAL A N 1
ATOM 689 C CA . VAL A 1 85 ? 17.858 -6.086 1.196 1.00 30.75 85 VAL A CA 1
ATOM 690 C C . VAL A 1 85 ? 18.393 -7.394 0.612 1.00 31.38 85 VAL A C 1
ATOM 691 O O . VAL A 1 85 ? 19.538 -7.460 0.167 1.00 31.29 85 VAL A O 1
ATOM 695 N N . GLY A 1 86 ? 17.533 -8.423 0.576 1.00 32.35 86 GLY A N 1
ATOM 696 C CA . GLY A 1 86 ? 17.879 -9.698 -0.038 1.00 34.02 86 GLY A CA 1
ATOM 697 C C . GLY A 1 86 ? 16.717 -10.255 -0.859 1.00 34.77 86 GLY A C 1
ATOM 698 O O . GLY A 1 86 ? 15.998 -9.500 -1.507 1.00 32.50 86 GLY A O 1
ATOM 699 N N . GLY A 1 87 ? 16.531 -11.580 -0.804 1.00 36.07 87 GLY A N 1
ATOM 700 C CA . GLY A 1 87 ? 15.464 -12.234 -1.544 1.00 39.01 87 GLY A CA 1
ATOM 701 C C . GLY A 1 87 ? 14.102 -12.078 -0.868 1.00 39.22 87 GLY A C 1
ATOM 702 O O . GLY A 1 87 ? 14.004 -11.594 0.260 1.00 39.00 87 GLY A O 1
ATOM 703 N N . PRO A 1 88 ? 13.004 -12.494 -1.545 1.00 40.45 88 PRO A N 1
ATOM 704 C CA . PRO A 1 88 ? 11.658 -12.341 -0.996 1.00 40.51 88 PRO A CA 1
ATOM 705 C C . PRO A 1 88 ? 11.469 -13.017 0.359 1.00 37.91 88 PRO A C 1
ATOM 706 O O . PRO A 1 88 ? 11.928 -14.140 0.565 1.00 38.15 88 PRO A O 1
ATOM 710 N N . GLY A 1 89 ? 10.777 -12.321 1.272 1.00 35.69 89 GLY A N 1
ATOM 711 C CA . GLY A 1 89 ? 10.605 -12.806 2.630 1.00 35.41 89 GLY A CA 1
ATOM 712 C C . GLY A 1 89 ? 9.260 -12.399 3.221 1.00 35.09 89 GLY A C 1
ATOM 713 O O . GLY A 1 89 ? 8.478 -11.698 2.578 1.00 36.85 89 GLY A O 1
ATOM 714 N N . ILE A 1 90 ? 9.012 -12.861 4.453 1.00 35.89 90 ILE A N 1
ATOM 715 C CA . ILE A 1 90 ? 7.778 -12.582 5.172 1.00 37.19 90 ILE A CA 1
ATOM 716 C C . ILE A 1 90 ? 8.108 -12.174 6.607 1.00 36.30 90 ILE A C 1
ATOM 717 O O . ILE A 1 90 ? 8.874 -12.855 7.286 1.00 35.65 90 ILE A O 1
ATOM 722 N N . VAL A 1 91 ? 7.483 -11.084 7.070 1.00 34.67 91 VAL A N 1
ATOM 723 C CA . VAL A 1 91 ? 7.534 -10.704 8.475 1.00 35.56 91 VAL A CA 1
ATOM 724 C C . VAL A 1 91 ? 6.153 -10.923 9.094 1.00 34.57 91 VAL A C 1
ATOM 725 O O . VAL A 1 91 ? 5.154 -10.441 8.562 1.00 35.57 91 VAL A O 1
ATOM 729 N N . LYS A 1 92 ? 6.109 -11.631 10.230 1.00 35.14 92 LYS A N 1
ATOM 730 C CA . LYS A 1 92 ? 4.877 -11.782 10.988 1.00 35.97 92 LYS A CA 1
ATOM 731 C C . LYS A 1 92 ? 5.010 -11.025 12.303 1.00 35.90 92 LYS A C 1
ATOM 732 O O . LYS A 1 92 ? 6.086 -10.996 12.897 1.00 34.15 92 LYS A O 1
ATOM 738 N N . ALA A 1 93 ? 3.912 -10.373 12.706 1.00 36.52 93 ALA A N 1
ATOM 739 C CA . ALA A 1 93 ? 3.812 -9.673 13.979 1.00 38.47 93 ALA A CA 1
ATOM 740 C C . ALA A 1 93 ? 2.426 -9.927 14.563 1.00 38.51 93 ALA A C 1
ATOM 741 O O . ALA A 1 93 ? 1.438 -9.374 14.083 1.00 38.16 93 ALA A O 1
ATOM 743 N N . GLY A 1 94 ? 2.355 -10.774 15.588 1.00 40.37 94 GLY A N 1
ATOM 744 C CA . GLY A 1 94 ? 1.070 -11.299 16.016 1.00 44.86 94 GLY A CA 1
ATOM 745 C C . GLY A 1 94 ? 0.410 -12.048 14.861 1.00 46.23 94 GLY A C 1
ATOM 746 O O . GLY A 1 94 ? 1.031 -12.927 14.269 1.00 44.51 94 GLY A O 1
ATOM 747 N N . ASP A 1 95 ? -0.825 -11.661 14.520 1.00 50.69 95 ASP A N 1
ATOM 748 C CA . ASP A 1 95 ? -1.574 -12.313 13.455 1.00 54.37 95 ASP A CA 1
ATOM 749 C C . ASP A 1 95 ? -1.393 -11.563 12.135 1.00 53.44 95 ASP A C 1
ATOM 750 O O . ASP A 1 95 ? -1.803 -12.065 11.088 1.00 53.98 95 ASP A O 1
ATOM 755 N N . ALA A 1 96 ? -0.800 -10.360 12.188 1.00 50.58 96 ALA A N 1
ATOM 756 C CA . ALA A 1 96 ? -0.474 -9.610 10.984 1.00 49.98 96 ALA A CA 1
ATOM 757 C C . ALA A 1 96 ? 0.709 -10.267 10.275 1.00 48.55 96 ALA A C 1
ATOM 758 O O . ALA A 1 96 ? 1.590 -10.838 10.917 1.00 47.36 96 ALA A O 1
ATOM 760 N N . GLU A 1 97 ? 0.712 -10.168 8.943 1.00 47.14 97 GLU A N 1
ATOM 761 C CA . GLU A 1 97 ? 1.679 -10.856 8.105 1.00 47.41 97 GLU A CA 1
ATOM 762 C C . GLU A 1 97 ? 1.959 -9.983 6.885 1.00 44.18 97 GLU A C 1
ATOM 763 O O . GLU A 1 97 ? 1.030 -9.516 6.232 1.00 44.37 97 GLU A O 1
ATOM 769 N N . PHE A 1 98 ? 3.244 -9.760 6.588 1.00 41.33 98 PHE A N 1
ATOM 770 C CA . PHE A 1 98 ? 3.625 -8.865 5.510 1.00 41.38 98 PHE A CA 1
ATOM 771 C C . PHE A 1 98 ? 4.647 -9.549 4.608 1.00 41.50 98 PHE A C 1
ATOM 772 O O . PHE A 1 98 ? 5.592 -10.163 5.101 1.00 40.24 98 PHE A O 1
ATOM 780 N N . GLU A 1 99 ? 4.454 -9.397 3.291 1.00 40.86 99 GLU A N 1
ATOM 78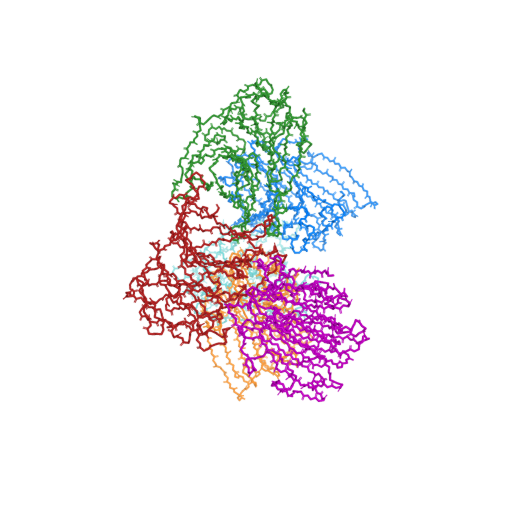1 C CA . GLU A 1 99 ? 5.407 -9.867 2.297 1.00 41.97 99 GLU A CA 1
ATOM 782 C C . GLU A 1 99 ? 6.310 -8.700 1.915 1.00 39.49 99 GLU A C 1
ATOM 783 O O . GLU A 1 99 ? 5.818 -7.639 1.541 1.00 42.03 99 GLU A O 1
ATOM 789 N N . LEU A 1 100 ? 7.625 -8.906 2.041 1.00 38.94 100 LEU A N 1
ATOM 790 C CA . LEU A 1 100 ? 8.618 -7.908 1.684 1.00 38.70 100 LEU A CA 1
ATOM 791 C C . LEU A 1 100 ? 9.563 -8.512 0.654 1.00 36.42 100 LEU A C 1
ATOM 792 O O . LEU A 1 100 ? 10.188 -9.535 0.917 1.00 36.22 100 LEU A O 1
ATOM 797 N N . ASP A 1 101 ? 9.666 -7.843 -0.500 1.00 38.26 101 ASP A N 1
ATOM 798 C CA . ASP A 1 101 ? 10.684 -8.133 -1.493 1.00 40.38 101 ASP A CA 1
ATOM 799 C C . ASP A 1 101 ? 11.806 -7.106 -1.362 1.00 39.71 101 ASP A C 1
ATOM 800 O O . ASP A 1 101 ? 11.744 -6.208 -0.520 1.00 39.41 101 ASP A O 1
ATOM 805 N N . TYR A 1 102 ? 12.830 -7.272 -2.207 1.00 37.92 102 TYR A N 1
ATOM 806 C CA . TYR A 1 102 ? 14.009 -6.428 -2.221 1.00 36.65 102 TYR A CA 1
ATOM 807 C C . TYR A 1 102 ? 13.597 -4.960 -2.169 1.00 37.94 102 TYR A C 1
ATOM 808 O O . TYR A 1 102 ? 12.757 -4.522 -2.952 1.00 36.19 102 TYR A O 1
ATOM 817 N N . LYS A 1 103 ? 14.173 -4.239 -1.197 1.00 35.50 103 LYS A N 1
ATOM 818 C CA . LYS A 1 103 ? 14.118 -2.786 -1.117 1.00 34.26 103 LYS A CA 1
ATOM 819 C C . LYS A 1 103 ? 12.754 -2.300 -0.633 1.00 34.15 103 LYS A C 1
ATOM 820 O O . LYS A 1 103 ? 12.474 -1.108 -0.703 1.00 34.65 103 LYS A O 1
ATOM 826 N N . GLU A 1 104 ? 11.931 -3.205 -0.096 1.00 34.39 104 GLU A N 1
ATOM 827 C CA . GLU A 1 104 ? 10.665 -2.812 0.500 1.00 35.22 104 GLU A CA 1
ATOM 828 C C . GLU A 1 104 ? 10.835 -2.739 2.015 1.00 34.47 104 GLU A C 1
ATOM 829 O O . GLU A 1 104 ? 11.728 -3.375 2.563 1.00 34.76 104 GLU A O 1
ATOM 835 N N . ALA A 1 105 ? 9.965 -1.958 2.669 1.00 35.41 105 ALA A N 1
ATOM 836 C CA . ALA A 1 105 ? 10.116 -1.610 4.072 1.00 34.52 105 ALA A CA 1
ATOM 837 C C . ALA A 1 105 ? 8.799 -1.788 4.823 1.00 35.48 105 ALA A C 1
ATOM 838 O O . ALA A 1 105 ? 7.722 -1.837 4.225 1.00 36.89 105 ALA A O 1
ATOM 840 N N . LEU A 1 106 ? 8.918 -1.857 6.152 1.00 33.51 106 LEU A N 1
ATOM 841 C CA . LEU A 1 106 ? 7.808 -2.165 7.036 1.00 32.21 106 LEU A CA 1
ATOM 842 C C . LEU A 1 106 ? 8.030 -1.464 8.373 1.00 32.56 106 LEU A C 1
ATOM 843 O O . LEU A 1 106 ? 9.084 -1.637 8.991 1.00 31.77 106 LEU A O 1
ATOM 848 N N . TYR A 1 107 ? 7.021 -0.697 8.808 1.00 31.46 107 TYR A N 1
ATOM 849 C CA . TYR A 1 107 ? 6.966 -0.156 10.157 1.00 31.20 107 TYR A CA 1
ATOM 850 C C . TYR A 1 107 ? 6.085 -1.063 11.012 1.00 32.94 107 TYR A C 1
ATOM 851 O O . TYR A 1 107 ? 4.979 -1.403 10.592 1.00 33.87 107 TYR A O 1
ATOM 860 N N . LEU A 1 108 ? 6.580 -1.448 12.202 1.00 31.63 108 LEU A N 1
ATOM 861 C CA . LEU A 1 108 ? 5.774 -2.133 13.200 1.00 31.95 108 LEU A CA 1
ATOM 862 C C . LEU A 1 108 ? 5.686 -1.278 14.459 1.00 33.50 108 LEU A C 1
ATOM 863 O O . LEU A 1 108 ? 6.696 -0.769 14.939 1.00 32.33 108 LEU A O 1
ATOM 868 N N . GLY A 1 109 ? 4.464 -1.163 15.001 1.00 34.28 109 GLY A N 1
ATOM 869 C CA . GLY A 1 109 ? 4.207 -0.374 16.194 1.00 33.04 109 GLY A CA 1
ATOM 870 C C . GLY A 1 109 ? 4.241 -1.235 17.449 1.00 33.82 109 GLY A C 1
ATOM 871 O O . GLY A 1 109 ? 4.298 -2.468 17.367 1.00 33.97 109 GLY A O 1
ATOM 872 N N . SER A 1 110 ? 4.160 -0.561 18.607 1.00 33.72 110 SER A N 1
ATOM 873 C CA . SER A 1 110 ? 4.303 -1.208 19.900 1.00 33.15 110 SER A CA 1
ATOM 874 C C . SER A 1 110 ? 3.139 -2.156 20.165 1.00 33.84 110 SER A C 1
ATOM 875 O O . SER A 1 110 ? 2.108 -2.086 19.504 1.00 33.50 110 SER A O 1
ATOM 878 N N . GLY A 1 111 ? 3.336 -3.045 21.140 1.00 34.95 111 GLY A N 1
ATOM 879 C CA . GLY A 1 111 ? 2.366 -4.075 21.462 1.00 37.49 111 GLY A CA 1
ATOM 880 C C . GLY A 1 111 ? 3.069 -5.383 21.806 1.00 40.68 111 GLY A C 1
ATOM 881 O O . GLY A 1 111 ? 4.173 -5.645 21.325 1.00 41.73 111 GLY A O 1
ATOM 882 N N . ASP A 1 112 ? 2.414 -6.184 22.653 1.00 40.22 112 ASP A N 1
ATOM 883 C CA . ASP A 1 112 ? 2.916 -7.487 23.042 1.00 44.40 112 ASP A CA 1
ATOM 884 C C . ASP A 1 112 ? 2.609 -8.473 21.917 1.00 46.37 112 ASP A C 1
ATOM 885 O O . ASP A 1 112 ? 1.617 -9.196 21.975 1.00 49.37 112 ASP A O 1
ATOM 890 N N . ARG A 1 113 ? 3.463 -8.464 20.885 1.00 43.06 113 ARG A N 1
ATOM 891 C CA . ARG A 1 113 ? 3.302 -9.326 19.727 1.00 42.41 113 ARG A CA 1
ATOM 892 C C . ARG A 1 113 ? 4.620 -10.039 19.439 1.00 42.98 113 ARG A C 1
ATOM 893 O O . ARG A 1 113 ? 5.692 -9.447 19.551 1.00 38.38 113 ARG A O 1
ATOM 901 N N . VAL A 1 114 ? 4.519 -11.317 19.057 1.00 44.61 114 VAL A N 1
ATOM 902 C CA . VAL A 1 114 ? 5.664 -12.085 18.599 1.00 42.28 114 VAL A CA 1
ATOM 903 C C . VAL A 1 114 ? 6.005 -11.624 17.184 1.00 37.62 114 VAL A C 1
ATOM 904 O O . VAL A 1 114 ? 5.128 -11.556 16.338 1.00 35.75 114 VAL A O 1
ATOM 908 N N . VAL A 1 115 ? 7.273 -11.269 16.946 1.00 36.29 115 VAL A N 1
ATOM 909 C CA . VAL A 1 115 ? 7.727 -10.874 15.621 1.00 35.15 115 VAL A CA 1
ATOM 910 C C . VAL A 1 115 ? 8.659 -11.966 15.092 1.00 35.25 115 VAL A C 1
ATOM 911 O O . VAL A 1 115 ? 9.574 -12.393 15.797 1.00 36.07 115 VAL A O 1
ATOM 915 N N . THR A 1 116 ? 8.408 -12.427 13.858 1.00 35.88 116 THR A N 1
ATOM 916 C CA . THR A 1 116 ? 9.232 -13.461 13.245 1.00 36.83 116 THR A CA 1
ATOM 917 C C . THR A 1 116 ? 9.600 -13.055 11.821 1.00 33.72 116 THR A C 1
ATOM 918 O O . THR A 1 116 ? 8.831 -12.383 11.143 1.00 34.48 116 THR A O 1
ATOM 922 N N . PHE A 1 117 ? 10.784 -13.506 11.391 1.00 33.91 117 PHE A N 1
ATOM 923 C CA . PHE A 1 117 ? 11.316 -13.269 10.059 1.00 34.27 117 PHE A CA 1
ATOM 924 C C . PHE A 1 117 ? 11.516 -14.598 9.332 1.00 33.21 117 PHE A C 1
ATOM 925 O O . PHE A 1 117 ? 12.000 -15.557 9.929 1.00 32.05 117 PHE A O 1
ATOM 933 N N . GLU A 1 118 ? 11.201 -14.637 8.032 1.00 35.06 118 GLU A N 1
ATOM 934 C CA . GLU A 1 118 ? 11.397 -15.849 7.250 1.00 36.48 118 GLU A CA 1
ATOM 935 C C . GLU A 1 118 ? 11.636 -15.512 5.779 1.00 36.17 118 GLU A C 1
ATOM 936 O O . GLU A 1 118 ? 11.216 -14.462 5.288 1.00 37.44 118 GLU A O 1
ATOM 942 N N . SER A 1 119 ? 12.327 -16.431 5.093 1.00 36.35 119 SER A N 1
ATOM 943 C CA . SER A 1 119 ? 12.572 -16.345 3.663 1.00 36.70 119 SER A CA 1
ATOM 944 C C . SER A 1 119 ? 11.625 -17.300 2.936 1.00 39.07 119 SER A C 1
ATOM 945 O O . SER A 1 119 ? 11.311 -18.366 3.461 1.00 38.67 119 SER A O 1
ATOM 948 N N . LYS A 1 120 ? 11.176 -16.914 1.735 1.00 41.10 120 LYS A N 1
ATOM 949 C CA . LYS A 1 120 ? 10.310 -17.771 0.934 1.00 43.28 120 LYS A CA 1
ATOM 950 C C . LYS A 1 120 ? 11.130 -18.913 0.340 1.00 44.62 120 LYS A C 1
ATOM 951 O O . LYS A 1 120 ? 10.619 -20.016 0.179 1.00 45.97 120 LYS A O 1
ATOM 957 N N . ASP A 1 121 ? 12.398 -18.631 0.024 1.00 44.66 121 ASP A N 1
ATOM 958 C CA . ASP A 1 121 ? 13.305 -19.609 -0.552 1.00 45.40 121 ASP A CA 1
ATOM 959 C C . ASP A 1 121 ? 14.654 -19.491 0.153 1.00 42.78 121 ASP A C 1
ATOM 960 O O . ASP A 1 121 ? 15.278 -18.436 0.103 1.00 46.09 121 ASP A O 1
ATOM 965 N N . ALA A 1 122 ? 15.108 -20.593 0.766 1.00 41.45 122 ALA A N 1
ATOM 966 C CA . ALA A 1 122 ? 16.363 -20.636 1.499 1.00 42.44 122 ALA A CA 1
ATOM 967 C C . ALA A 1 122 ? 17.562 -20.461 0.567 1.00 44.62 122 ALA A C 1
ATOM 968 O O . ALA A 1 122 ? 18.660 -20.148 1.029 1.00 43.67 122 ALA A O 1
ATOM 970 N N . ALA A 1 123 ? 17.345 -20.670 -0.737 1.00 44.59 123 ALA A N 1
ATOM 971 C CA . ALA A 1 123 ? 18.380 -20.489 -1.743 1.00 46.60 123 ALA A CA 1
ATOM 972 C C . ALA A 1 123 ? 18.588 -19.006 -2.056 1.00 45.80 123 ALA A C 1
ATOM 973 O O . ALA A 1 123 ? 19.661 -18.621 -2.512 1.00 46.32 123 ALA A O 1
ATOM 975 N N . HIS A 1 124 ? 17.555 -18.182 -1.830 1.00 45.16 124 HIS A N 1
ATOM 976 C CA . HIS A 1 124 ? 17.630 -16.748 -2.071 1.00 42.69 124 HIS A CA 1
ATOM 977 C C . HIS A 1 124 ? 17.144 -16.027 -0.814 1.00 39.55 124 HIS A C 1
ATOM 978 O O . HIS A 1 124 ? 16.074 -15.422 -0.806 1.00 39.16 124 HIS A O 1
ATOM 985 N N . PRO A 1 125 ? 17.910 -16.078 0.300 1.00 36.70 125 PRO A N 1
ATOM 986 C CA . PRO A 1 125 ? 17.373 -15.692 1.601 1.00 35.91 125 PRO A CA 1
ATOM 987 C C . PRO A 1 125 ? 17.043 -14.205 1.702 1.00 32.90 125 PRO A C 1
ATOM 988 O O . PRO A 1 125 ? 17.693 -13.379 1.073 1.00 32.71 125 PRO A O 1
ATOM 992 N N . ALA A 1 126 ? 16.011 -13.886 2.483 1.00 33.88 126 ALA A N 1
ATOM 993 C CA . ALA A 1 126 ? 15.710 -12.513 2.850 1.00 33.53 126 ALA A CA 1
ATOM 994 C C . ALA A 1 126 ? 16.805 -11.986 3.773 1.00 33.03 126 ALA A C 1
ATOM 995 O O . ALA A 1 126 ? 17.351 -12.738 4.577 1.00 32.29 126 ALA A O 1
ATOM 997 N N . LYS A 1 127 ? 17.135 -10.696 3.617 1.00 31.53 127 LYS A N 1
ATOM 998 C CA . LYS A 1 127 ? 18.080 -10.014 4.483 1.00 32.52 127 LYS A CA 1
ATOM 999 C C . LYS A 1 127 ? 17.396 -8.819 5.139 1.00 30.22 127 LYS A C 1
ATOM 1000 O O . LYS A 1 127 ? 17.321 -7.745 4.547 1.00 31.38 127 LYS A O 1
ATOM 1006 N N . PHE A 1 128 ? 16.908 -9.018 6.362 1.00 29.30 128 PHE A N 1
ATOM 1007 C CA . PHE A 1 128 ? 16.122 -8.005 7.050 1.00 30.59 128 PHE A CA 1
ATOM 1008 C C . PHE A 1 128 ? 17.034 -7.128 7.911 1.00 28.92 128 PHE A C 1
ATOM 1009 O O . PHE A 1 128 ? 17.566 -7.584 8.917 1.00 29.16 128 PHE A O 1
ATOM 1017 N N . TYR A 1 129 ? 17.193 -5.870 7.493 1.00 27.65 129 TYR A N 1
ATOM 1018 C CA . TYR A 1 129 ? 17.892 -4.853 8.259 1.00 27.95 129 TYR A CA 1
ATOM 1019 C C . TYR A 1 129 ? 16.856 -4.015 8.998 1.00 28.67 129 TYR A C 1
ATOM 1020 O O . TYR A 1 129 ? 15.832 -3.661 8.418 1.00 31.31 129 TYR A O 1
ATOM 1029 N N . PHE A 1 130 ? 17.110 -3.697 10.269 1.00 27.54 130 PHE A N 1
ATOM 1030 C CA . PHE A 1 130 ? 16.123 -2.944 11.027 1.00 28.22 130 PHE A CA 1
ATOM 1031 C C . PHE A 1 130 ? 16.786 -1.957 11.986 1.00 28.03 130 PHE A C 1
ATOM 1032 O O . PHE A 1 130 ? 17.915 -2.168 12.435 1.00 27.16 130 PHE A O 1
ATOM 1040 N N . ASN A 1 131 ? 16.058 -0.861 12.250 1.00 26.65 131 ASN A N 1
ATOM 1041 C CA . ASN A 1 131 ? 16.328 0.060 13.344 1.00 26.18 131 ASN A CA 1
ATOM 1042 C C . ASN A 1 131 ? 15.108 0.109 14.258 1.00 28.40 131 ASN A C 1
ATOM 1043 O O . ASN A 1 131 ? 13.980 0.038 13.776 1.00 29.37 131 ASN A O 1
ATOM 1048 N N . SER A 1 132 ? 15.337 0.291 15.565 1.00 28.53 132 SER A N 1
ATOM 1049 C CA . SER A 1 132 ? 14.253 0.367 16.531 1.00 28.54 132 SER A CA 1
ATOM 1050 C C . SER A 1 132 ? 14.542 1.417 17.603 1.00 29.53 132 SER A C 1
ATOM 1051 O O . SER A 1 132 ? 15.679 1.561 18.062 1.00 26.78 132 SER A O 1
ATOM 1054 N N . LEU A 1 133 ? 13.476 2.124 18.004 1.00 28.96 133 LEU A N 1
ATOM 1055 C CA . LEU A 1 133 ? 13.526 3.121 19.062 1.00 28.94 133 LEU A CA 1
ATOM 1056 C C . LEU A 1 133 ? 12.352 2.907 20.014 1.00 30.79 133 LEU A C 1
ATOM 1057 O O . LEU A 1 133 ? 11.400 2.195 19.683 1.00 31.32 133 LEU A O 1
ATOM 1062 N N . THR A 1 134 ? 12.435 3.521 21.201 1.00 29.37 134 THR A N 1
ATOM 1063 C CA . THR A 1 134 ? 11.377 3.401 22.191 1.00 29.86 134 THR A CA 1
ATOM 1064 C C . THR A 1 134 ? 10.112 4.059 21.634 1.00 29.09 134 THR A C 1
ATOM 1065 O O . THR A 1 134 ? 10.175 4.944 20.779 1.00 29.54 134 THR A O 1
ATOM 1069 N N . ALA A 1 135 ? 8.964 3.589 22.126 1.00 30.54 135 ALA A N 1
ATOM 1070 C CA . ALA A 1 135 ? 7.664 4.047 21.664 1.00 33.41 135 ALA A CA 1
ATOM 1071 C C . ALA A 1 135 ? 6.676 4.007 22.828 1.00 32.44 135 ALA A C 1
ATOM 1072 O O . ALA A 1 135 ? 6.340 2.936 23.322 1.00 33.58 135 ALA A O 1
ATOM 1074 N N . HIS A 1 136 ? 6.222 5.190 23.257 1.00 35.50 136 HIS A N 1
ATOM 1075 C CA . HIS A 1 136 ? 5.373 5.324 24.433 1.00 34.41 136 HIS A CA 1
ATOM 1076 C C . HIS A 1 136 ? 3.903 5.107 24.062 1.00 37.72 136 HIS A C 1
ATOM 1077 O O . HIS A 1 136 ? 3.049 5.020 24.949 1.00 40.86 136 HIS A O 1
ATOM 1084 N N . ARG A 1 137 ? 3.600 5.034 22.758 1.00 36.78 137 ARG A N 1
ATOM 1085 C CA . ARG A 1 137 ? 2.268 4.639 22.314 1.00 39.18 137 ARG A CA 1
ATOM 1086 C C . ARG A 1 137 ? 2.350 3.905 20.978 1.00 40.19 137 ARG A C 1
ATOM 1087 O O . ARG A 1 137 ? 3.315 4.061 20.236 1.00 37.87 137 ARG A O 1
ATOM 1095 N N . ASN A 1 138 ? 1.285 3.154 20.673 1.00 40.91 138 ASN A N 1
ATOM 1096 C CA . ASN A 1 138 ? 1.156 2.428 19.419 1.00 40.61 138 ASN A CA 1
ATOM 1097 C C . ASN A 1 138 ? 0.785 3.373 18.279 1.00 40.56 138 ASN A C 1
ATOM 1098 O O . ASN A 1 138 ? 0.029 4.322 18.473 1.00 41.29 138 ASN A O 1
ATOM 1103 N N . TYR A 1 139 ? 1.345 3.096 17.092 1.00 40.04 139 TYR A N 1
ATOM 1104 C CA . TYR A 1 139 ? 0.828 3.580 15.820 1.00 40.21 139 TYR A CA 1
ATOM 1105 C C . TYR A 1 139 ? 0.690 2.381 14.883 1.00 42.20 139 TYR A C 1
ATOM 1106 O O . TYR A 1 139 ? 1.394 1.385 15.051 1.00 40.00 139 TYR A O 1
ATOM 1115 N N . PRO A 1 140 ? -0.236 2.420 13.895 1.00 43.75 140 PRO A N 1
ATOM 1116 C CA . PRO A 1 140 ? -0.481 1.264 13.037 1.00 44.22 140 PRO A CA 1
ATOM 1117 C C . PRO A 1 140 ? 0.732 0.821 12.223 1.00 41.88 140 PRO A C 1
ATOM 1118 O O . PRO A 1 140 ? 1.567 1.640 11.839 1.00 39.95 140 PRO A O 1
ATOM 1122 N N . ASP A 1 141 ? 0.790 -0.486 11.947 1.00 41.75 141 ASP A N 1
ATOM 1123 C CA . ASP A 1 141 ? 1.772 -1.059 11.039 1.00 41.69 141 ASP A CA 1
ATOM 1124 C C . ASP A 1 141 ? 1.533 -0.504 9.643 1.00 42.34 141 ASP A C 1
ATOM 1125 O O . ASP A 1 141 ? 0.399 -0.168 9.307 1.00 47.11 141 ASP A O 1
ATOM 1130 N N . ARG A 1 142 ? 2.600 -0.394 8.842 1.00 39.17 142 ARG A N 1
ATOM 1131 C CA . ARG A 1 142 ? 2.438 -0.102 7.429 1.00 39.65 142 ARG A CA 1
ATOM 1132 C C . ARG A 1 142 ? 3.628 -0.624 6.639 1.00 40.37 142 ARG A C 1
ATOM 1133 O O . ARG A 1 142 ? 4.777 -0.324 6.966 1.00 40.91 142 ARG A O 1
ATOM 1141 N N . LYS A 1 143 ? 3.319 -1.388 5.586 1.00 38.41 143 LYS A N 1
ATOM 1142 C CA . LYS A 1 143 ? 4.282 -1.724 4.556 1.00 37.98 143 LYS A CA 1
ATOM 1143 C C . LYS A 1 143 ? 4.418 -0.511 3.645 1.00 39.93 143 LYS A C 1
ATOM 1144 O O . LYS A 1 143 ? 3.413 0.080 3.257 1.00 41.04 143 LYS A O 1
ATOM 1150 N N . VAL A 1 144 ? 5.664 -0.144 3.329 1.00 39.48 144 VAL A N 1
ATOM 1151 C CA . VAL A 1 144 ? 5.948 1.029 2.520 1.00 39.46 144 VAL A CA 1
ATOM 1152 C C . VAL A 1 144 ? 7.010 0.665 1.488 1.00 41.79 144 VAL A C 1
ATOM 1153 O O . VAL A 1 144 ? 8.100 0.219 1.850 1.00 44.48 144 VAL A O 1
ATOM 1157 N N . THR A 1 145 ? 6.691 0.902 0.209 1.00 41.24 145 THR A N 1
ATOM 1158 C CA . THR A 1 145 ? 7.616 0.676 -0.888 1.00 40.81 145 THR A CA 1
ATOM 1159 C C . THR A 1 145 ? 8.044 2.032 -1.445 1.00 41.56 145 THR A C 1
ATOM 1160 O O . THR A 1 145 ? 7.559 3.072 -1.006 1.00 42.04 145 THR A O 1
ATOM 1164 N N . LYS A 1 146 ? 8.952 2.007 -2.423 1.00 41.27 146 LYS A N 1
ATOM 1165 C CA . LYS A 1 146 ? 9.385 3.216 -3.106 1.00 48.23 146 LYS A CA 1
ATOM 1166 C C . LYS A 1 146 ? 8.185 3.933 -3.727 1.00 49.36 146 LYS A C 1
ATOM 1167 O O . LYS A 1 146 ? 8.191 5.156 -3.822 1.00 49.61 146 LYS A O 1
ATOM 1173 N N . ALA A 1 147 ? 7.152 3.172 -4.114 1.00 48.57 147 ALA A N 1
ATOM 1174 C CA . ALA A 1 147 ? 5.963 3.725 -4.745 1.00 51.43 147 ALA A CA 1
ATOM 1175 C C . ALA A 1 147 ? 5.243 4.702 -3.816 1.00 51.55 147 ALA A C 1
ATOM 1176 O O . ALA A 1 147 ? 4.589 5.629 -4.284 1.00 55.08 147 ALA A O 1
ATOM 1178 N N . ASP A 1 148 ? 5.363 4.493 -2.500 1.00 52.73 148 ASP A N 1
ATOM 1179 C CA . ASP A 1 148 ? 4.651 5.302 -1.523 1.00 52.50 148 ASP A CA 1
ATOM 1180 C C . ASP A 1 148 ? 5.543 6.412 -0.965 1.00 48.90 148 ASP A C 1
ATOM 1181 O O . ASP A 1 148 ? 5.125 7.133 -0.064 1.00 50.03 148 ASP A O 1
ATOM 1186 N N . ALA A 1 149 ? 6.754 6.567 -1.515 1.00 48.56 149 ALA A N 1
ATOM 1187 C CA . ALA A 1 149 ? 7.784 7.398 -0.910 1.00 47.84 149 ALA A CA 1
ATOM 1188 C C . ALA A 1 149 ? 7.736 8.820 -1.462 1.00 49.03 149 ALA A C 1
ATOM 1189 O O . ALA A 1 149 ? 7.331 9.037 -2.601 1.00 49.62 149 ALA A O 1
ATOM 1191 N N . VAL A 1 150 ? 8.204 9.772 -0.649 1.00 48.08 150 VAL A N 1
ATOM 1192 C CA . VAL A 1 150 ? 8.532 11.107 -1.117 1.00 46.73 150 VAL A CA 1
ATOM 1193 C C . VAL A 1 150 ? 9.953 11.070 -1.669 1.00 48.33 150 VAL A C 1
ATOM 1194 O O . VAL A 1 150 ? 10.903 10.893 -0.908 1.00 46.85 150 VAL A O 1
ATOM 1198 N N . VAL A 1 151 ? 10.075 11.229 -2.993 1.00 47.44 151 VAL A N 1
ATOM 1199 C CA . VAL A 1 151 ? 11.342 11.100 -3.694 1.00 48.61 151 VAL A CA 1
ATOM 1200 C C . VAL A 1 151 ? 11.903 12.497 -3.946 1.00 50.26 151 VAL A C 1
ATOM 1201 O O . VAL A 1 151 ? 11.146 13.418 -4.241 1.00 52.00 151 VAL A O 1
ATOM 1205 N N . ALA A 1 152 ? 13.228 12.644 -3.802 1.00 48.64 152 ALA A N 1
ATOM 1206 C CA . ALA A 1 152 ? 13.921 13.890 -4.101 1.00 46.72 152 ALA A CA 1
ATOM 1207 C C . ALA A 1 152 ? 15.224 13.587 -4.837 1.00 47.16 152 ALA A C 1
ATOM 1208 O O . ALA A 1 152 ? 16.071 12.856 -4.328 1.00 44.82 152 ALA A O 1
ATOM 1210 N N . GLU A 1 153 ? 15.364 14.175 -6.031 1.00 45.46 153 GLU A N 1
ATOM 1211 C CA . GLU A 1 153 ? 16.545 14.020 -6.862 1.00 44.76 153 GLU A CA 1
ATOM 1212 C C . GLU A 1 153 ? 17.575 15.078 -6.479 1.00 43.14 153 GLU A C 1
ATOM 1213 O O . GLU A 1 153 ? 17.242 16.255 -6.390 1.00 44.49 153 GLU A O 1
ATOM 1219 N N . MET A 1 154 ? 18.833 14.654 -6.296 1.00 43.81 154 MET A N 1
ATOM 1220 C CA . MET A 1 154 ? 19.894 15.545 -5.852 1.00 42.94 154 MET A CA 1
ATOM 1221 C C . MET A 1 154 ? 21.175 15.278 -6.635 1.00 40.89 154 MET A C 1
ATOM 1222 O O . MET A 1 154 ? 21.387 14.176 -7.138 1.00 38.36 154 MET A O 1
ATOM 1227 N N . GLY A 1 155 ? 22.034 16.301 -6.701 1.00 37.25 155 GLY A N 1
ATOM 1228 C CA . GLY A 1 155 ? 23.400 16.143 -7.164 1.00 37.86 155 GLY A CA 1
ATOM 1229 C C . GLY A 1 155 ? 23.479 16.050 -8.683 1.00 39.16 155 GLY A C 1
ATOM 1230 O O . GLY A 1 155 ? 22.493 16.292 -9.378 1.00 39.58 155 GLY A O 1
ATOM 1231 N N . SER A 1 156 ? 24.664 15.677 -9.179 1.00 39.14 156 SER A N 1
ATOM 1232 C CA . SER A 1 156 ? 24.959 15.757 -10.597 1.00 39.78 156 SER A CA 1
ATOM 1233 C C . SER A 1 156 ? 26.098 14.811 -10.960 1.00 41.34 156 SER A C 1
ATOM 1234 O O . SER A 1 156 ? 26.802 14.305 -10.084 1.00 40.31 156 SER A O 1
ATOM 1237 N N . LEU A 1 157 ? 26.279 14.627 -12.273 1.00 41.16 157 LEU A N 1
ATOM 1238 C CA . LEU A 1 157 ? 27.379 13.859 -12.833 1.00 43.06 157 LEU A CA 1
ATOM 1239 C C . LEU A 1 157 ? 28.721 14.471 -12.424 1.00 41.13 157 LEU A C 1
ATOM 1240 O O . LEU A 1 157 ? 29.605 13.764 -11.951 1.00 41.25 157 LEU A O 1
ATOM 1245 N N . GLU A 1 158 ? 28.855 15.786 -12.634 1.00 40.00 158 GLU A N 1
ATOM 1246 C CA . GLU A 1 158 ? 30.070 16.529 -12.336 1.00 41.26 158 GLU A CA 1
ATOM 1247 C C . GLU A 1 158 ? 30.524 16.275 -10.898 1.00 37.69 158 GLU A C 1
ATOM 1248 O O . GLU A 1 158 ? 31.698 15.997 -10.667 1.00 38.36 158 GLU A O 1
ATOM 1254 N N . GLY A 1 159 ? 29.586 16.378 -9.945 1.00 36.95 159 GLY A N 1
ATOM 1255 C CA . GLY A 1 159 ? 29.891 16.246 -8.526 1.00 38.65 159 GLY A CA 1
ATOM 1256 C C . GLY A 1 159 ? 29.921 14.792 -8.044 1.00 37.15 159 GLY A C 1
ATOM 1257 O O . GLY A 1 159 ? 30.118 14.548 -6.853 1.00 34.95 159 GLY A O 1
ATOM 1258 N N . SER A 1 160 ? 29.695 13.842 -8.966 1.00 35.39 160 SER A N 1
ATOM 1259 C CA . SER A 1 160 ? 29.679 12.418 -8.661 1.00 35.97 160 SER A CA 1
ATOM 1260 C C . SER A 1 160 ? 28.796 12.129 -7.446 1.00 36.38 160 SER A C 1
ATOM 1261 O O . SER A 1 160 ? 29.167 11.333 -6.583 1.00 37.80 160 SER A O 1
ATOM 1264 N N . ASN A 1 161 ? 27.620 12.773 -7.398 1.00 34.40 161 ASN A N 1
ATOM 1265 C CA . ASN A 1 161 ? 26.711 12.646 -6.270 1.00 35.37 161 ASN A CA 1
ATOM 1266 C C . ASN A 1 161 ? 25.249 12.593 -6.719 1.00 35.08 161 ASN A C 1
ATOM 1267 O O . ASN A 1 161 ? 24.353 12.893 -5.928 1.00 33.52 161 ASN A O 1
ATOM 1272 N N . HIS A 1 162 ? 24.999 12.175 -7.970 1.00 36.49 162 HIS A N 1
ATOM 1273 C CA . HIS A 1 162 ? 23.641 12.070 -8.475 1.00 34.55 162 HIS A CA 1
ATOM 1274 C C . HIS A 1 162 ? 22.953 10.909 -7.762 1.00 34.06 162 HIS A C 1
ATOM 1275 O O . HIS A 1 162 ? 23.473 9.790 -7.751 1.00 32.71 162 HIS A O 1
ATOM 1282 N N . ARG A 1 163 ? 21.793 11.185 -7.150 1.00 32.97 163 ARG A N 1
ATOM 1283 C CA . ARG A 1 163 ? 21.134 10.203 -6.304 1.00 34.51 163 ARG A CA 1
ATOM 1284 C C . ARG A 1 163 ? 19.657 10.533 -6.121 1.00 34.13 163 ARG A C 1
ATOM 1285 O O . ARG A 1 163 ? 19.260 11.694 -6.217 1.00 38.20 163 ARG A O 1
ATOM 1293 N N . ASN A 1 164 ? 18.860 9.492 -5.837 1.00 33.74 164 ASN A N 1
ATOM 1294 C CA . ASN A 1 164 ? 17.464 9.645 -5.462 1.00 35.34 164 ASN A CA 1
ATOM 1295 C C . ASN A 1 164 ? 17.271 9.293 -3.987 1.00 36.15 164 ASN A C 1
ATOM 1296 O O . ASN A 1 164 ? 17.527 8.163 -3.572 1.00 35.20 164 ASN A O 1
ATOM 1301 N N . ILE A 1 165 ? 16.777 10.270 -3.217 1.00 37.10 165 ILE A N 1
ATOM 1302 C CA . ILE A 1 165 ? 16.422 10.079 -1.819 1.00 36.40 165 ILE A CA 1
ATOM 1303 C C . ILE A 1 165 ? 14.959 9.646 -1.738 1.00 35.15 165 ILE A C 1
ATOM 1304 O O . ILE A 1 165 ? 14.065 10.421 -2.062 1.00 36.20 165 ILE A O 1
ATOM 1309 N N . ASN A 1 166 ? 14.734 8.399 -1.303 1.00 37.19 166 ASN A N 1
ATOM 1310 C CA . ASN A 1 166 ? 13.404 7.856 -1.063 1.00 36.27 166 ASN A CA 1
ATOM 1311 C C . ASN A 1 166 ? 13.059 7.953 0.418 1.00 37.61 166 ASN A C 1
ATOM 1312 O O . ASN A 1 166 ? 13.523 7.141 1.219 1.00 34.76 166 ASN A O 1
ATOM 1317 N N . LYS A 1 167 ? 12.218 8.937 0.763 1.00 38.38 167 LYS A N 1
ATOM 1318 C CA . LYS A 1 167 ? 11.800 9.174 2.135 1.00 37.34 167 LYS A CA 1
ATOM 1319 C C . LYS A 1 167 ? 10.566 8.320 2.412 1.00 39.83 167 LYS A C 1
ATOM 1320 O O . LYS A 1 167 ? 9.487 8.612 1.899 1.00 42.76 167 LYS A O 1
ATOM 1326 N N . MET A 1 168 ? 10.729 7.262 3.217 1.00 38.03 168 MET A N 1
ATOM 1327 C CA . MET A 1 168 ? 9.769 6.169 3.230 1.00 37.40 168 MET A CA 1
ATOM 1328 C C . MET A 1 168 ? 9.065 6.097 4.579 1.00 38.22 168 MET A C 1
ATOM 1329 O O . MET A 1 168 ? 7.882 6.418 4.665 1.00 35.01 168 MET A O 1
ATOM 1334 N N . LEU A 1 169 ? 9.781 5.687 5.632 1.00 35.69 169 LEU A N 1
ATOM 1335 C CA . LEU A 1 169 ? 9.187 5.652 6.956 1.00 35.66 169 LEU A CA 1
ATOM 1336 C C . LEU A 1 169 ? 9.398 7.019 7.602 1.00 36.89 169 LEU A C 1
ATOM 1337 O O . LEU A 1 169 ? 10.167 7.152 8.554 1.00 34.55 169 LEU A O 1
ATOM 1342 N N . VAL A 1 170 ? 8.695 8.023 7.053 1.00 38.22 170 VAL A N 1
ATOM 1343 C CA . VAL A 1 170 ? 8.843 9.414 7.455 1.00 39.17 170 VAL A CA 1
ATOM 1344 C C . VAL A 1 170 ? 7.468 9.993 7.790 1.00 41.92 170 VAL A C 1
ATOM 1345 O O . VAL A 1 170 ? 6.436 9.409 7.456 1.00 41.30 170 VAL A O 1
ATOM 1349 N N . ASN A 1 171 ? 7.484 11.16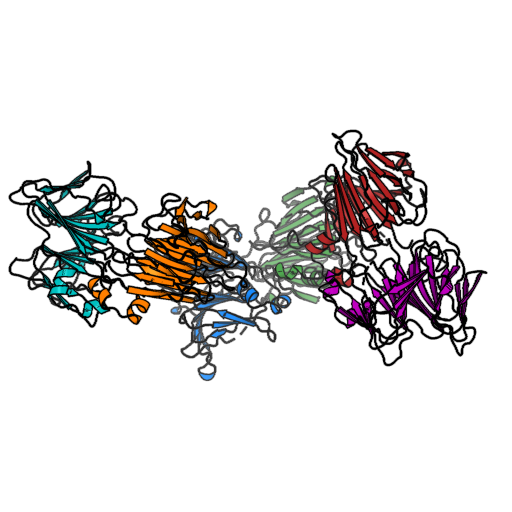6 8.435 1.00 42.95 171 ASN A N 1
ATOM 1350 C CA . ASN A 1 171 ? 6.303 11.782 9.022 1.00 46.91 171 ASN A CA 1
ATOM 1351 C C . ASN A 1 171 ? 5.278 12.144 7.949 1.00 46.24 171 ASN A C 1
ATOM 1352 O O . ASN A 1 171 ? 4.079 12.131 8.212 1.00 45.93 171 ASN A O 1
ATOM 1357 N N . GLN A 1 172 ? 5.762 12.481 6.749 1.00 47.47 172 GLN A N 1
ATOM 1358 C CA . GLN A 1 172 ? 4.898 12.837 5.635 1.00 50.47 172 GLN A CA 1
ATOM 1359 C C . GLN A 1 172 ? 4.141 11.620 5.109 1.00 50.33 172 GLN A C 1
ATOM 1360 O O . GLN A 1 172 ? 3.147 11.777 4.404 1.00 53.49 172 GLN A O 1
ATOM 1366 N N . VAL A 1 173 ? 4.625 10.417 5.436 1.00 44.78 173 VAL A N 1
ATOM 1367 C CA . VAL A 1 173 ? 4.050 9.189 4.918 1.00 41.21 173 VAL A CA 1
ATOM 1368 C C . VAL A 1 173 ? 3.161 8.559 5.982 1.00 40.24 173 VAL A C 1
ATOM 1369 O O . VAL A 1 173 ? 1.998 8.271 5.714 1.00 39.67 173 VAL A O 1
ATOM 1373 N N . LEU A 1 174 ? 3.711 8.347 7.182 1.00 38.28 174 LEU A N 1
ATOM 1374 C CA . LEU A 1 174 ? 2.980 7.648 8.224 1.00 36.96 174 LEU A CA 1
ATOM 1375 C C . LEU A 1 174 ? 3.369 8.201 9.595 1.00 38.57 174 LEU A C 1
ATOM 1376 O O . LEU A 1 174 ? 4.476 8.705 9.780 1.00 40.03 174 LEU A O 1
ATOM 1381 N N . PRO A 1 175 ? 2.466 8.104 10.596 1.00 38.51 175 PRO A N 1
ATOM 1382 C CA . PRO A 1 175 ? 2.799 8.462 11.969 1.00 38.48 175 PRO A CA 1
ATOM 1383 C C . PRO A 1 175 ? 3.700 7.443 12.664 1.00 36.22 175 PRO A C 1
ATOM 1384 O O . PRO A 1 175 ? 3.459 6.239 12.587 1.00 35.36 175 PRO A O 1
ATOM 1388 N N . THR A 1 176 ? 4.736 7.955 13.344 1.00 34.82 176 THR A N 1
ATOM 1389 C CA . THR A 1 176 ? 5.574 7.169 14.236 1.00 32.75 176 THR A CA 1
ATOM 1390 C C . THR A 1 176 ? 5.858 8.011 15.480 1.00 32.34 176 THR A C 1
ATOM 1391 O O . THR A 1 176 ? 5.687 9.229 15.457 1.00 35.15 176 THR A O 1
ATOM 1395 N N . CYS A 1 177 ? 6.316 7.357 16.550 1.00 32.25 177 CYS A N 1
ATOM 1396 C CA . CYS A 1 177 ? 6.689 8.053 17.774 1.00 34.28 177 CYS A CA 1
ATOM 1397 C C . CYS A 1 177 ? 7.921 8.927 17.539 1.00 34.30 177 CYS A C 1
ATOM 1398 O O . CYS A 1 177 ? 7.872 10.116 17.833 1.00 33.79 177 CYS A O 1
ATOM 1401 N N . GLN A 1 178 ? 9.011 8.338 17.015 1.00 33.56 178 GLN A N 1
ATOM 1402 C CA . GLN A 1 178 ? 10.265 9.058 16.816 1.00 33.07 178 GLN A CA 1
ATOM 1403 C C . GLN A 1 178 ? 11.099 8.502 15.651 1.00 33.34 178 GLN A C 1
ATOM 1404 O O . GLN A 1 178 ? 11.880 9.246 15.060 1.00 32.70 178 GLN A O 1
ATOM 1410 N N . LEU A 1 179 ? 10.941 7.216 15.301 1.00 32.53 179 LEU A N 1
ATOM 1411 C CA . LEU A 1 179 ? 11.734 6.608 14.238 1.00 33.04 179 LEU A CA 1
ATOM 1412 C C . LEU A 1 179 ? 11.365 7.180 12.869 1.00 34.79 179 LEU A C 1
ATOM 1413 O O . LEU A 1 179 ? 10.193 7.221 12.503 1.00 35.10 179 LEU A O 1
ATOM 1418 N N . GLN A 1 180 ? 12.395 7.597 12.118 1.00 34.67 180 GLN A N 1
ATOM 1419 C CA . GLN A 1 180 ? 12.293 7.946 10.709 1.00 34.35 180 GLN A CA 1
ATOM 1420 C C . GLN A 1 180 ? 13.337 7.144 9.931 1.00 33.43 180 GLN A C 1
ATOM 1421 O O . GLN A 1 180 ? 14.486 7.047 10.365 1.00 31.25 180 GLN A O 1
ATOM 1427 N N . MET A 1 181 ? 12.957 6.602 8.767 1.00 32.09 181 MET A N 1
ATOM 1428 C CA . MET A 1 181 ? 13.901 5.884 7.921 1.00 32.02 181 MET A CA 1
ATOM 1429 C C . MET A 1 181 ? 13.614 6.147 6.450 1.00 32.83 181 MET A C 1
ATOM 1430 O O . MET A 1 181 ? 12.481 6.436 6.056 1.00 34.12 181 MET A O 1
ATOM 1435 N N . GLY A 1 182 ? 14.674 6.023 5.652 1.00 31.01 182 GLY A N 1
ATOM 1436 C CA . GLY A 1 182 ? 14.591 6.167 4.214 1.00 32.84 182 GLY A CA 1
ATOM 1437 C C . GLY A 1 182 ? 15.756 5.459 3.536 1.00 31.52 182 GLY A C 1
ATOM 1438 O O . GLY A 1 182 ? 16.564 4.813 4.203 1.00 30.40 182 GLY A O 1
ATOM 1439 N N . MET A 1 183 ? 15.824 5.613 2.210 1.00 29.69 183 MET A N 1
ATOM 1440 C CA . MET A 1 183 ? 16.740 4.863 1.372 1.00 30.79 183 MET A CA 1
ATOM 1441 C C . MET A 1 183 ? 17.172 5.741 0.202 1.00 30.60 183 MET A C 1
ATOM 1442 O O . MET A 1 183 ? 16.319 6.269 -0.507 1.00 30.88 183 MET A O 1
ATOM 1447 N N . THR A 1 184 ? 18.492 5.890 0.010 1.00 29.46 184 THR A N 1
ATOM 1448 C CA . THR A 1 184 ? 19.043 6.777 -1.006 1.00 29.62 184 THR A CA 1
ATOM 1449 C C . THR A 1 184 ? 19.894 5.958 -1.979 1.00 31.13 184 THR A C 1
ATOM 1450 O O . THR A 1 184 ? 20.754 5.185 -1.555 1.00 29.23 184 THR A O 1
ATOM 1454 N N . GLU A 1 185 ? 19.646 6.151 -3.286 1.00 32.21 185 GLU A N 1
ATOM 1455 C CA . GLU A 1 185 ? 20.250 5.353 -4.347 1.00 32.49 185 GLU A CA 1
ATOM 1456 C C . GLU A 1 185 ? 21.126 6.248 -5.223 1.00 32.67 185 GLU A C 1
ATOM 1457 O O . GLU A 1 185 ? 20.623 7.165 -5.859 1.00 32.04 185 GLU A O 1
ATOM 1463 N N . LEU A 1 186 ? 22.436 5.976 -5.236 1.00 33.11 186 LEU A N 1
ATOM 1464 C CA . LEU A 1 186 ? 23.394 6.685 -6.072 1.00 35.43 186 LEU A CA 1
ATOM 1465 C C . LEU A 1 186 ? 23.322 6.149 -7.503 1.00 36.83 186 LEU A C 1
ATOM 1466 O O . LEU A 1 186 ? 23.291 4.935 -7.713 1.00 34.04 186 LEU A O 1
ATOM 1471 N N . ALA A 1 187 ? 23.355 7.072 -8.474 1.00 37.70 187 ALA A N 1
ATOM 1472 C CA . ALA A 1 187 ? 23.371 6.730 -9.889 1.00 38.47 187 ALA A CA 1
ATOM 1473 C C . ALA A 1 187 ? 24.731 6.159 -10.286 1.00 39.83 187 ALA A C 1
ATOM 1474 O O . ALA A 1 187 ? 25.739 6.447 -9.643 1.00 39.42 187 ALA A O 1
ATOM 1476 N N . PRO A 1 188 ? 24.810 5.336 -11.361 1.00 38.82 188 PRO A N 1
ATOM 1477 C CA . PRO A 1 188 ? 26.090 4.813 -11.818 1.00 36.96 188 PRO A CA 1
ATOM 1478 C C . PRO A 1 188 ? 27.131 5.914 -11.985 1.00 37.71 188 PRO A C 1
ATOM 1479 O O . PRO A 1 188 ? 26.831 6.949 -12.573 1.00 36.71 188 PRO A O 1
ATOM 1483 N N . GLY A 1 189 ? 28.328 5.693 -11.428 1.00 36.90 189 GLY A N 1
ATOM 1484 C CA . GLY A 1 189 ? 29.427 6.641 -11.530 1.00 36.94 189 GLY A CA 1
ATOM 1485 C C . GLY A 1 189 ? 29.377 7.764 -10.490 1.00 37.09 189 GLY A C 1
ATOM 1486 O O . GLY A 1 189 ? 30.266 8.613 -10.469 1.00 39.25 189 GLY A O 1
ATOM 1487 N N . SER A 1 190 ? 28.341 7.772 -9.643 1.00 36.26 190 SER A N 1
ATOM 1488 C CA . SER A 1 190 ? 28.267 8.670 -8.500 1.00 36.32 190 SER A CA 1
ATOM 1489 C C . SER A 1 190 ? 28.628 7.899 -7.229 1.00 34.59 190 SER A C 1
ATOM 1490 O O . SER A 1 190 ? 28.189 6.766 -7.051 1.00 34.19 190 SER A O 1
ATOM 1493 N N . VAL A 1 191 ? 29.442 8.515 -6.361 1.00 33.57 191 VAL A N 1
ATOM 1494 C CA . VAL A 1 191 ? 29.986 7.827 -5.198 1.00 33.42 191 VAL A CA 1
ATOM 1495 C C . VAL A 1 191 ? 29.811 8.652 -3.921 1.00 32.40 191 VAL A C 1
ATOM 1496 O O . VAL A 1 191 ? 29.995 8.115 -2.831 1.00 30.04 191 VAL A O 1
ATOM 1500 N N . TRP A 1 192 ? 29.479 9.946 -4.049 1.00 31.47 192 TRP A N 1
ATOM 1501 C CA . TRP A 1 192 ? 29.363 10.834 -2.903 1.00 32.63 192 TRP A CA 1
ATOM 1502 C C . TRP A 1 192 ? 27.928 10.865 -2.397 1.00 36.27 192 TRP A C 1
ATOM 1503 O O . TRP A 1 192 ? 26.990 11.087 -3.164 1.00 36.85 192 TRP A O 1
ATOM 1514 N N . ASN A 1 193 ? 27.790 10.656 -1.086 1.00 40.25 193 ASN A N 1
ATOM 1515 C CA . ASN A 1 193 ? 26.614 11.086 -0.356 1.00 44.13 193 ASN A CA 1
ATOM 1516 C C . ASN A 1 193 ? 26.951 12.392 0.358 1.00 46.15 193 ASN A C 1
ATOM 1517 O O . ASN A 1 193 ? 27.623 12.372 1.389 1.00 44.40 193 ASN A O 1
ATOM 1522 N N . THR A 1 194 ? 26.495 13.511 -0.220 1.00 50.22 194 THR A N 1
ATOM 1523 C CA . THR A 1 194 ? 26.729 14.840 0.323 1.00 53.41 194 THR A CA 1
ATOM 1524 C C . THR A 1 194 ? 25.736 15.084 1.440 1.00 56.17 194 THR A C 1
ATOM 1525 O O . THR A 1 194 ? 26.208 15.365 2.559 1.00 63.92 194 THR A O 1
ATOM 1529 N N . MET A 1 204 ? 21.273 11.416 16.484 1.00 46.28 204 MET A N 1
ATOM 1530 C CA . MET A 1 204 ? 22.092 10.275 15.998 1.00 43.22 204 MET A CA 1
ATOM 1531 C C . MET A 1 204 ? 21.412 9.665 14.776 1.00 35.87 204 MET A C 1
ATOM 1532 O O . MET A 1 204 ? 20.189 9.657 14.682 1.00 35.70 204 MET A O 1
ATOM 1537 N N . GLU A 1 205 ? 22.231 9.185 13.839 1.00 33.43 205 GLU A N 1
ATOM 1538 C CA . GLU A 1 205 ? 21.742 8.517 12.643 1.00 32.50 205 GLU A CA 1
ATOM 1539 C C . GLU A 1 205 ? 22.551 7.238 12.449 1.00 32.05 205 GLU A C 1
ATOM 1540 O O . GLU A 1 205 ? 23.739 7.192 12.770 1.00 33.14 205 GLU A O 1
ATOM 1546 N N . ALA A 1 206 ? 21.882 6.198 11.950 1.00 27.45 206 ALA A N 1
ATOM 1547 C CA . ALA A 1 206 ? 22.544 4.976 11.532 1.00 27.37 206 ALA A CA 1
ATOM 1548 C C . ALA A 1 206 ? 22.502 4.899 10.010 1.00 27.03 206 ALA A C 1
ATOM 1549 O O . ALA A 1 206 ? 21.457 5.165 9.412 1.00 28.56 206 ALA A O 1
ATOM 1551 N N . TYR A 1 207 ? 23.636 4.542 9.402 1.00 26.51 207 TYR A N 1
ATOM 1552 C CA . TYR A 1 207 ? 23.729 4.359 7.961 1.00 28.73 207 TYR A CA 1
ATOM 1553 C C . TYR A 1 207 ? 24.114 2.912 7.663 1.00 27.92 207 TYR A C 1
ATOM 1554 O O . TYR A 1 207 ? 25.058 2.387 8.251 1.00 26.83 207 TYR A O 1
ATOM 1563 N N . PHE A 1 208 ? 23.372 2.297 6.737 1.00 25.66 208 PHE A N 1
ATOM 1564 C CA . PHE A 1 208 ? 23.626 0.942 6.280 1.00 27.13 208 PHE A CA 1
ATOM 1565 C C . PHE A 1 208 ? 23.800 0.961 4.765 1.00 27.19 208 PHE A C 1
ATOM 1566 O O . PHE A 1 208 ? 22.921 1.457 4.062 1.00 27.62 208 PHE A O 1
ATOM 1574 N N . TYR A 1 209 ? 24.912 0.389 4.279 1.00 25.82 209 TYR A N 1
ATOM 1575 C CA . TYR A 1 209 ? 25.268 0.440 2.870 1.00 26.76 209 TYR A CA 1
ATOM 1576 C C . TYR A 1 209 ? 25.097 -0.940 2.247 1.00 27.45 209 TYR A C 1
ATOM 1577 O O . TYR A 1 209 ? 25.385 -1.951 2.885 1.00 26.95 209 TYR A O 1
ATOM 1586 N N . PHE A 1 210 ? 24.609 -0.972 1.000 1.00 27.85 210 PHE A N 1
ATOM 1587 C CA . PHE A 1 210 ? 24.461 -2.225 0.272 1.00 28.87 210 PHE A CA 1
ATOM 1588 C C . PHE A 1 210 ? 24.367 -1.935 -1.228 1.00 31.01 210 PHE A C 1
ATOM 1589 O O . PHE A 1 210 ? 24.515 -0.786 -1.664 1.00 28.76 210 PHE A O 1
ATOM 1597 N N . GLU A 1 211 ? 24.131 -3.002 -2.008 1.00 33.24 211 GLU A N 1
ATOM 1598 C CA . GLU A 1 211 ? 24.052 -2.933 -3.461 1.00 33.78 211 GLU A CA 1
ATOM 1599 C C . GLU A 1 211 ? 25.344 -2.322 -3.999 1.00 32.03 211 GLU A C 1
ATOM 1600 O O . GLU A 1 211 ? 25.324 -1.410 -4.818 1.00 29.89 211 GLU A O 1
ATOM 1606 N N . ILE A 1 212 ? 26.467 -2.834 -3.494 1.00 31.77 212 ILE A N 1
ATOM 1607 C CA . ILE A 1 212 ? 27.789 -2.463 -3.956 1.00 31.99 212 ILE A CA 1
ATOM 1608 C C . ILE A 1 212 ? 28.580 -3.760 -4.087 1.00 33.14 212 ILE A C 1
ATOM 1609 O O . ILE A 1 212 ? 28.452 -4.630 -3.231 1.00 34.08 212 ILE A O 1
ATOM 1614 N N . PRO A 1 213 ? 29.375 -3.964 -5.163 1.00 36.13 213 PRO A N 1
ATOM 1615 C CA . PRO A 1 213 ? 30.117 -5.210 -5.316 1.00 37.88 213 PRO A CA 1
ATOM 1616 C C . PRO A 1 213 ? 31.117 -5.441 -4.186 1.00 40.59 213 PRO A C 1
ATOM 1617 O O . PRO A 1 213 ? 31.593 -4.492 -3.560 1.00 37.39 213 PRO A O 1
ATOM 1621 N N . GLU A 1 214 ? 31.442 -6.719 -3.963 1.00 43.19 214 GLU A N 1
ATOM 1622 C CA . GLU A 1 214 ? 32.138 -7.161 -2.764 1.00 48.68 214 GLU A CA 1
ATOM 1623 C C . GLU A 1 214 ? 33.589 -6.678 -2.761 1.00 45.43 214 GLU A C 1
ATOM 1624 O O . GLU A 1 214 ? 34.184 -6.551 -1.698 1.00 43.67 214 GLU A O 1
ATOM 1630 N N . ASP A 1 215 ? 34.145 -6.387 -3.944 1.00 43.48 215 ASP A N 1
ATOM 1631 C CA . ASP A 1 215 ? 35.530 -5.953 -4.047 1.00 46.01 215 ASP A CA 1
ATOM 1632 C C . ASP A 1 215 ? 35.665 -4.438 -3.871 1.00 41.55 215 ASP A C 1
ATOM 1633 O O . ASP A 1 215 ? 36.783 -3.932 -3.890 1.00 43.35 215 ASP A O 1
ATOM 1638 N N . HIS A 1 216 ? 34.545 -3.716 -3.709 1.00 38.85 216 HIS A N 1
ATOM 1639 C CA . HIS A 1 216 ? 34.566 -2.265 -3.550 1.00 37.22 216 HIS A CA 1
ATOM 1640 C C . HIS A 1 216 ? 34.368 -1.884 -2.082 1.00 34.93 216 HIS A C 1
ATOM 1641 O O . HIS A 1 216 ? 34.048 -2.735 -1.249 1.00 33.12 216 HIS A O 1
ATOM 1648 N N . ALA A 1 217 ? 34.570 -0.596 -1.770 1.00 30.83 217 ALA A N 1
ATOM 1649 C CA . ALA A 1 217 ? 34.520 -0.144 -0.387 1.00 31.03 217 ALA A CA 1
ATOM 1650 C C . ALA A 1 217 ? 33.867 1.233 -0.283 1.00 30.25 217 ALA A C 1
ATOM 1651 O O . ALA A 1 217 ? 33.776 1.958 -1.273 1.00 28.81 217 ALA A O 1
ATOM 1653 N N . ILE A 1 218 ? 33.415 1.559 0.937 1.00 29.61 218 ILE A N 1
ATOM 1654 C CA . ILE A 1 218 ? 32.864 2.863 1.272 1.00 28.51 218 ILE A CA 1
ATOM 1655 C C . ILE A 1 218 ? 33.725 3.519 2.348 1.00 27.79 218 ILE A C 1
ATOM 1656 O O . ILE A 1 218 ? 33.971 2.930 3.395 1.00 27.17 218 ILE A O 1
ATOM 1661 N N . CYS A 1 219 ? 34.145 4.758 2.087 1.00 26.84 219 CYS A N 1
ATOM 1662 C CA . CYS A 1 219 ? 34.779 5.582 3.096 1.00 27.21 219 CYS A CA 1
ATOM 1663 C C . CYS A 1 219 ? 33.712 6.452 3.746 1.00 26.64 219 CYS A C 1
ATOM 1664 O O . CYS A 1 219 ? 33.245 7.406 3.126 1.00 26.97 219 CYS A O 1
ATOM 1667 N N . HIS A 1 220 ? 33.318 6.095 4.978 1.00 26.80 220 HIS A N 1
ATOM 1668 C CA . HIS A 1 220 ? 32.313 6.848 5.712 1.00 26.70 220 HIS A CA 1
ATOM 1669 C C . HIS A 1 220 ? 33.001 7.821 6.665 1.00 26.35 220 HIS A C 1
ATOM 1670 O O . HIS A 1 220 ? 33.821 7.414 7.490 1.00 26.67 220 HIS A O 1
ATOM 1677 N N . PHE A 1 221 ? 32.654 9.109 6.539 1.00 26.69 221 PHE A N 1
ATOM 1678 C CA . PHE A 1 221 ? 33.297 10.163 7.305 1.00 28.17 221 PHE A CA 1
ATOM 1679 C C . PHE A 1 221 ? 32.535 10.392 8.607 1.00 30.41 221 PHE A C 1
ATOM 1680 O O . PHE A 1 221 ? 31.327 10.176 8.678 1.00 33.16 221 PHE A O 1
ATOM 1688 N N . MET A 1 222 ? 33.261 10.854 9.627 1.00 33.25 222 MET A N 1
ATOM 1689 C CA . MET A 1 222 ? 32.666 11.184 10.910 1.00 34.36 222 MET A CA 1
ATOM 1690 C C . MET A 1 222 ? 33.534 12.231 11.594 1.00 34.07 222 MET A C 1
ATOM 1691 O O . MET A 1 222 ? 34.523 12.673 11.021 1.00 32.47 222 MET A O 1
ATOM 1696 N N . GLY A 1 223 ? 33.153 12.610 12.818 1.00 34.20 223 GLY A N 1
ATOM 1697 C CA . GLY A 1 223 ? 33.911 13.574 13.597 1.00 34.29 223 GLY A CA 1
ATOM 1698 C C . GLY A 1 223 ? 33.345 14.978 13.409 1.00 36.40 223 GLY A C 1
ATOM 1699 O O . GLY A 1 223 ? 32.393 15.181 12.653 1.00 34.82 223 GLY A O 1
ATOM 1700 N N . GLU A 1 224 ? 33.938 15.940 14.118 1.00 39.53 224 GLU A N 1
ATOM 1701 C CA . GLU A 1 224 ? 33.525 17.330 14.015 1.00 42.22 224 GLU A CA 1
ATOM 1702 C C . GLU A 1 224 ? 34.177 17.961 12.789 1.00 42.39 224 GLU A C 1
ATOM 1703 O O . GLU A 1 224 ? 35.223 17.500 12.332 1.00 42.87 224 GLU A O 1
ATOM 1709 N N . VAL A 1 225 ? 33.566 19.042 12.295 1.00 40.42 225 VAL A N 1
ATOM 1710 C CA . VAL A 1 225 ? 34.112 19.802 11.181 1.00 42.75 225 VAL A CA 1
ATOM 1711 C C . VAL A 1 225 ? 35.471 20.363 11.596 1.00 41.58 225 VAL A C 1
ATOM 1712 O O . VAL A 1 225 ? 35.613 20.914 12.684 1.00 41.90 225 VAL A O 1
ATOM 1716 N N . GLY A 1 226 ? 36.478 20.194 10.733 1.00 41.44 226 GLY A N 1
ATOM 1717 C CA . GLY A 1 226 ? 37.834 20.630 11.030 1.00 41.93 226 GLY A CA 1
ATOM 1718 C C . GLY A 1 226 ? 38.639 19.585 11.805 1.00 42.90 226 GLY A C 1
ATOM 1719 O O . GLY A 1 226 ? 39.827 19.779 12.043 1.00 42.70 226 GLY A O 1
ATOM 1720 N N . GLU A 1 227 ? 37.999 18.478 12.205 1.00 41.61 227 GLU A N 1
ATOM 1721 C CA . GLU A 1 227 ? 38.700 17.389 12.867 1.00 37.79 227 GLU A CA 1
ATOM 1722 C C . GLU A 1 227 ? 38.076 16.071 12.419 1.00 34.22 227 GLU A C 1
ATOM 1723 O O . GLU A 1 227 ? 37.675 15.242 13.236 1.00 34.10 227 GLU A O 1
ATOM 1729 N N . THR A 1 228 ? 38.000 15.889 11.101 1.00 32.69 228 THR A N 1
ATOM 1730 C CA . THR A 1 228 ? 37.260 14.768 10.545 1.00 34.50 228 THR A CA 1
ATOM 1731 C C . THR A 1 228 ? 38.124 13.507 10.565 1.00 32.63 228 THR A C 1
ATOM 1732 O O . THR A 1 228 ? 39.357 13.562 10.513 1.00 30.17 228 THR A O 1
ATOM 1736 N N . ARG A 1 229 ? 37.435 12.370 10.700 1.00 32.36 229 ARG A N 1
ATOM 1737 C CA . ARG A 1 229 ? 38.039 11.045 10.651 1.00 31.99 229 ARG A CA 1
ATOM 1738 C C . ARG A 1 229 ? 37.214 10.233 9.664 1.00 30.03 229 ARG A C 1
ATOM 1739 O O . ARG A 1 229 ? 36.225 10.736 9.135 1.00 28.72 229 ARG A O 1
ATOM 1747 N N . HIS A 1 230 ? 37.586 8.973 9.434 1.00 29.05 230 HIS A N 1
ATOM 1748 C CA . HIS A 1 230 ? 36.791 8.145 8.541 1.00 28.70 230 HIS A CA 1
ATOM 1749 C C . HIS A 1 230 ? 36.855 6.687 8.987 1.00 28.69 230 HIS A C 1
ATOM 1750 O O . HIS A 1 230 ? 37.665 6.335 9.841 1.00 29.38 230 HIS A O 1
ATOM 1757 N N . VAL A 1 231 ? 35.981 5.865 8.400 1.00 28.46 231 VAL A N 1
ATOM 1758 C CA . VAL A 1 231 ? 35.994 4.425 8.602 1.00 30.53 231 VAL A CA 1
ATOM 1759 C C . VAL A 1 231 ? 35.702 3.742 7.263 1.00 29.31 231 VAL A C 1
ATOM 1760 O O . VAL A 1 231 ? 34.782 4.133 6.545 1.00 30.50 231 VAL A O 1
ATOM 1764 N N . TRP A 1 232 ? 36.515 2.736 6.918 1.00 28.80 232 TRP A N 1
ATOM 1765 C CA . TRP A 1 232 ? 36.345 1.994 5.678 1.00 28.75 232 TRP A CA 1
ATOM 1766 C C . TRP A 1 232 ? 35.353 0.860 5.893 1.00 28.13 232 TRP A C 1
ATOM 1767 O O . TRP A 1 232 ? 35.506 0.077 6.828 1.00 29.20 232 TRP A O 1
ATOM 1778 N N . MET A 1 233 ? 34.347 0.789 5.015 1.00 27.82 233 MET A N 1
ATOM 1779 C CA . MET A 1 233 ? 33.222 -0.119 5.178 1.00 28.56 233 MET A CA 1
ATOM 1780 C C . MET A 1 233 ? 33.031 -0.951 3.912 1.00 28.94 233 MET A C 1
ATOM 1781 O O . MET A 1 233 ? 33.492 -0.580 2.829 1.00 26.05 233 MET A O 1
ATOM 1786 N N . LYS A 1 234 ? 32.314 -2.066 4.087 1.00 30.17 234 LYS A N 1
ATOM 1787 C CA . LYS A 1 234 ? 31.909 -2.949 3.008 1.00 32.77 234 LYS A CA 1
ATOM 1788 C C . LYS A 1 234 ? 30.388 -2.915 2.906 1.00 30.33 234 LYS A C 1
ATOM 1789 O O . LYS A 1 234 ? 29.714 -2.461 3.821 1.00 28.86 234 LYS A O 1
ATOM 1795 N N . GLY A 1 235 ? 29.853 -3.419 1.794 1.00 28.11 235 GLY A N 1
ATOM 1796 C CA . GLY A 1 235 ? 28.424 -3.631 1.679 1.00 27.17 235 GLY A CA 1
ATOM 1797 C C . GLY A 1 235 ? 27.921 -4.539 2.800 1.00 27.03 235 GLY A C 1
ATOM 1798 O O . GLY A 1 235 ? 28.653 -5.403 3.272 1.00 27.11 235 GLY A O 1
ATOM 1799 N N . ASP A 1 236 ? 26.677 -4.302 3.236 1.00 27.06 236 ASP A N 1
ATOM 1800 C CA . ASP A 1 236 ? 26.014 -5.093 4.263 1.00 27.73 236 ASP A CA 1
ATOM 1801 C C . ASP A 1 236 ? 26.591 -4.784 5.649 1.00 27.41 236 ASP A C 1
ATOM 1802 O O . ASP A 1 236 ? 26.467 -5.599 6.565 1.00 27.29 236 ASP A O 1
ATOM 1807 N N . GLN A 1 237 ? 27.172 -3.586 5.802 1.00 26.66 237 GLN A N 1
ATOM 1808 C CA . GLN A 1 237 ? 27.670 -3.098 7.079 1.00 27.30 237 GLN A CA 1
ATOM 1809 C C . GLN A 1 237 ? 26.990 -1.771 7.416 1.00 26.94 237 GLN A C 1
ATOM 1810 O O . GLN A 1 237 ? 26.540 -1.057 6.523 1.00 25.72 237 GLN A O 1
ATOM 1816 N N . ALA A 1 238 ? 26.897 -1.472 8.716 1.00 26.74 238 ALA A N 1
ATOM 1817 C CA . ALA A 1 238 ? 26.248 -0.259 9.184 1.00 26.30 238 ALA A CA 1
ATOM 1818 C C . ALA A 1 238 ? 27.211 0.530 10.062 1.00 26.37 238 ALA A C 1
ATOM 1819 O O . ALA A 1 238 ? 28.216 -0.008 10.527 1.00 23.83 238 ALA A O 1
ATOM 1821 N N . VAL A 1 239 ? 26.886 1.810 10.269 1.00 24.90 239 VAL A N 1
ATOM 1822 C CA . VAL A 1 239 ? 27.698 2.684 11.094 1.00 25.40 239 VAL A CA 1
ATOM 1823 C C . VAL A 1 239 ? 26.786 3.616 11.895 1.00 24.63 239 VAL A C 1
ATOM 1824 O O . VAL A 1 239 ? 25.750 4.065 11.400 1.00 24.69 239 VAL A O 1
ATOM 1828 N N . LEU A 1 240 ? 27.171 3.839 13.156 1.00 23.20 240 LEU A N 1
ATOM 1829 C CA . LEU A 1 240 ? 26.502 4.779 14.036 1.00 24.01 240 LEU A CA 1
ATOM 1830 C C . LEU A 1 240 ? 27.140 6.147 13.836 1.00 24.91 240 LEU A C 1
ATOM 1831 O O . LEU A 1 240 ? 28.362 6.268 13.876 1.00 26.68 240 LEU A O 1
ATOM 1836 N N . SER A 1 241 ? 26.305 7.165 13.612 1.00 27.50 241 SER A N 1
ATOM 1837 C CA . SER A 1 241 ? 26.776 8.524 13.411 1.00 31.08 241 SER A CA 1
ATOM 1838 C C . SER A 1 241 ? 26.213 9.417 14.511 1.00 32.76 241 SER A C 1
ATOM 1839 O O . SER A 1 241 ? 25.033 9.760 14.472 1.00 34.10 241 SER A O 1
ATOM 1842 N N . PRO A 1 242 ? 27.033 9.821 15.514 1.00 34.07 242 PRO A N 1
ATOM 1843 C CA . PRO A 1 242 ? 26.565 10.672 16.604 1.00 34.39 242 PRO A CA 1
ATOM 1844 C C . PRO A 1 242 ? 25.996 12.015 16.160 1.00 34.09 242 PRO A C 1
ATOM 1845 O O . PRO A 1 242 ? 26.387 12.530 15.116 1.00 31.58 242 PRO A O 1
ATOM 1849 N N . GLU A 1 243 ? 25.114 12.574 17.006 1.00 36.45 243 GLU A N 1
ATOM 1850 C CA . GLU A 1 243 ? 24.543 13.904 16.849 1.00 37.46 243 GLU A CA 1
ATOM 1851 C C . GLU A 1 243 ? 25.633 14.945 16.579 1.00 36.44 243 GLU A C 1
ATOM 1852 O O . GLU A 1 243 ? 25.421 15.850 15.781 1.00 38.64 243 GLU A O 1
ATOM 1858 N N . TRP A 1 244 ? 26.800 14.806 17.225 1.00 35.23 244 TRP A N 1
ATOM 1859 C CA . TRP A 1 244 ? 27.895 15.759 17.077 1.00 33.25 244 TRP A CA 1
ATOM 1860 C C . TRP A 1 244 ? 28.778 15.486 15.855 1.00 32.27 244 TRP A C 1
ATOM 1861 O O . TRP A 1 244 ? 29.723 16.234 15.618 1.00 33.25 244 TRP A O 1
ATOM 1872 N N . SER A 1 245 ? 28.486 14.445 15.065 1.00 32.96 245 SER A N 1
ATOM 1873 C CA . SER A 1 245 ? 29.362 14.023 13.974 1.00 31.62 245 SER A CA 1
ATOM 1874 C C . SER A 1 245 ? 28.788 14.371 12.599 1.00 33.99 245 SER A C 1
ATOM 1875 O O . SER A 1 245 ? 27.574 14.405 12.414 1.00 33.35 245 SER A O 1
ATOM 1878 N N . ILE A 1 246 ? 29.677 14.581 11.617 1.00 35.07 246 ILE A N 1
ATOM 1879 C CA . ILE A 1 246 ? 29.292 14.675 10.213 1.00 35.29 246 ILE A CA 1
ATOM 1880 C C . ILE A 1 246 ? 29.020 13.257 9.714 1.00 36.71 246 ILE A C 1
ATOM 1881 O O . ILE A 1 246 ? 29.305 12.296 10.435 1.00 33.68 246 ILE A O 1
ATOM 1886 N N . HIS A 1 247 ? 28.510 13.120 8.479 1.00 35.30 247 HIS A N 1
ATOM 1887 C CA . HIS A 1 247 ? 28.102 11.805 8.002 1.00 39.34 247 HIS A CA 1
ATOM 1888 C C . HIS A 1 247 ? 28.185 11.641 6.482 1.00 40.38 247 HIS A C 1
ATOM 1889 O O . HIS A 1 247 ? 27.383 10.906 5.912 1.00 47.80 247 HIS A O 1
ATOM 1896 N N . SER A 1 248 ? 29.170 12.265 5.833 1.00 37.13 248 SER A N 1
ATOM 1897 C CA . SER A 1 248 ? 29.393 12.071 4.407 1.00 38.09 248 SER A CA 1
ATOM 1898 C C . SER A 1 248 ? 29.955 10.676 4.134 1.00 34.13 248 SER A C 1
ATOM 1899 O O . SER A 1 248 ? 30.488 10.023 5.027 1.00 32.16 248 SER A O 1
ATOM 1902 N N . ALA A 1 249 ? 29.872 10.247 2.872 1.00 31.51 249 ALA A N 1
ATOM 1903 C CA . ALA A 1 249 ? 30.511 9.011 2.443 1.00 32.61 249 ALA A CA 1
ATOM 1904 C C . ALA A 1 249 ? 30.991 9.140 0.999 1.00 31.29 249 ALA A C 1
ATOM 1905 O O . ALA A 1 249 ? 30.337 9.788 0.180 1.00 32.77 249 ALA A O 1
ATOM 1907 N N . ALA A 1 250 ? 32.146 8.523 0.714 1.00 29.92 250 ALA A N 1
ATOM 1908 C CA . ALA A 1 250 ? 32.629 8.329 -0.644 1.00 30.51 250 ALA A CA 1
ATOM 1909 C C . ALA A 1 250 ? 33.010 6.863 -0.832 1.00 30.80 250 ALA A C 1
ATOM 1910 O O . ALA A 1 250 ? 33.857 6.339 -0.110 1.00 30.46 250 ALA A O 1
ATOM 1912 N N . ALA A 1 251 ? 32.366 6.206 -1.799 1.00 30.96 251 ALA A N 1
ATOM 1913 C CA . ALA A 1 251 ? 32.663 4.820 -2.121 1.00 32.20 251 ALA A CA 1
ATOM 1914 C C . ALA A 1 251 ? 33.505 4.738 -3.397 1.00 32.16 251 ALA A C 1
ATOM 1915 O O . ALA A 1 251 ? 33.722 5.746 -4.068 1.00 31.48 251 ALA A O 1
ATOM 1917 N N . THR A 1 252 ? 33.969 3.520 -3.726 1.00 30.76 252 THR A N 1
ATOM 1918 C CA . THR A 1 252 ? 34.775 3.277 -4.915 1.00 31.90 252 THR A CA 1
ATOM 1919 C C . THR A 1 252 ? 33.887 2.818 -6.078 1.00 32.47 252 THR A C 1
ATOM 1920 O O . THR A 1 252 ? 34.402 2.439 -7.132 1.00 32.51 252 THR A O 1
ATOM 1924 N N . HIS A 1 253 ? 32.560 2.882 -5.872 1.00 33.27 253 HIS A N 1
ATOM 1925 C CA . HIS A 1 253 ? 31.529 2.442 -6.807 1.00 34.64 253 HIS A CA 1
ATOM 1926 C C . HIS A 1 253 ? 30.201 2.983 -6.277 1.00 33.52 253 HIS A C 1
ATOM 1927 O O . HIS A 1 253 ? 30.120 3.309 -5.095 1.00 32.50 253 HIS A O 1
ATOM 1934 N N . ASN A 1 254 ? 29.156 3.082 -7.115 1.00 32.65 254 ASN A N 1
ATOM 1935 C CA . ASN A 1 254 ? 27.857 3.537 -6.627 1.00 31.67 254 ASN A CA 1
ATOM 1936 C C . ASN A 1 254 ? 27.267 2.474 -5.697 1.00 30.40 254 ASN A C 1
ATOM 1937 O O . ASN A 1 254 ? 27.731 1.338 -5.657 1.00 31.30 254 ASN A O 1
ATOM 1942 N N . TYR A 1 255 ? 26.242 2.865 -4.939 1.00 29.34 255 TYR A N 1
ATOM 1943 C CA . TYR A 1 255 ? 25.686 2.043 -3.876 1.00 29.12 255 TYR A CA 1
ATOM 1944 C C . TYR A 1 255 ? 24.295 2.569 -3.544 1.00 28.52 255 TYR A C 1
ATOM 1945 O O . TYR A 1 255 ? 23.874 3.600 -4.069 1.00 29.26 255 TYR A O 1
ATOM 1954 N N . THR A 1 256 ? 23.596 1.847 -2.665 1.00 27.42 256 THR A N 1
ATOM 1955 C CA . THR A 1 256 ? 22.404 2.340 -2.004 1.00 27.55 256 THR A CA 1
ATOM 1956 C C . THR A 1 256 ? 22.666 2.337 -0.500 1.00 28.18 256 THR A C 1
ATOM 1957 O O . THR A 1 256 ? 23.459 1.536 -0.007 1.00 27.80 256 THR A O 1
ATOM 1961 N N . PHE A 1 257 ? 22.003 3.232 0.238 1.00 28.00 257 PHE A N 1
ATOM 1962 C CA . PHE A 1 257 ? 22.086 3.143 1.685 1.00 28.62 257 PHE A CA 1
ATOM 1963 C C . PHE A 1 257 ? 20.732 3.438 2.307 1.00 29.03 257 PHE A C 1
ATOM 1964 O O . PHE A 1 257 ? 19.902 4.161 1.752 1.00 29.85 257 PHE A O 1
ATOM 1972 N N . ILE A 1 258 ? 20.544 2.823 3.477 1.00 29.13 258 ILE A N 1
ATOM 1973 C CA . ILE A 1 258 ? 19.398 3.056 4.327 1.00 28.16 258 ILE A CA 1
ATOM 1974 C C . ILE A 1 258 ? 19.868 3.973 5.451 1.00 29.65 258 ILE A C 1
ATOM 1975 O O . ILE A 1 258 ? 20.981 3.812 5.960 1.00 28.80 258 ILE A O 1
ATOM 1980 N N . TRP A 1 259 ? 19.027 4.953 5.795 1.00 27.96 259 TRP A N 1
ATOM 1981 C CA . TRP A 1 259 ? 19.288 5.835 6.916 1.00 30.46 259 TRP A CA 1
ATOM 1982 C C . TRP A 1 259 ? 18.138 5.758 7.909 1.00 30.31 259 TRP A C 1
ATOM 1983 O O . TRP A 1 259 ? 16.985 5.553 7.524 1.00 32.02 259 TRP A O 1
ATOM 1994 N N . GLY A 1 260 ? 18.485 5.913 9.190 1.00 27.21 260 GLY A N 1
ATOM 1995 C CA . GLY A 1 260 ? 17.521 5.880 10.270 1.00 30.12 260 GLY A CA 1
ATOM 1996 C C . GLY A 1 260 ? 17.947 6.804 11.402 1.00 31.02 260 GLY A C 1
ATOM 1997 O O . GLY A 1 260 ? 19.140 6.999 11.637 1.00 28.04 260 GLY A O 1
ATOM 1998 N N . MET A 1 261 ? 16.956 7.354 12.108 1.00 34.18 261 MET A N 1
ATOM 1999 C CA . MET A 1 261 ? 17.212 8.377 13.110 1.00 37.90 261 MET A CA 1
ATOM 2000 C C . MET A 1 261 ? 16.048 8.463 14.092 1.00 37.10 261 MET A C 1
ATOM 2001 O O . MET A 1 261 ? 14.929 8.047 13.776 1.00 33.67 261 MET A O 1
ATOM 2006 N N . GLY A 1 262 ? 16.344 9.008 15.280 1.00 35.58 262 GLY A N 1
ATOM 2007 C CA . GLY A 1 262 ? 15.371 9.166 16.349 1.00 39.06 262 GLY A CA 1
ATOM 2008 C C . GLY A 1 262 ? 15.591 10.469 17.115 1.00 42.79 262 GLY A C 1
ATOM 2009 O O . GLY A 1 262 ? 16.244 11.381 16.622 1.00 48.43 262 GLY A O 1
ATOM 2010 N N . GLY A 1 263 ? 15.041 10.535 18.331 1.00 46.66 263 GLY A N 1
ATOM 2011 C CA . GLY A 1 263 ? 15.314 11.630 19.249 1.00 47.65 263 GLY A CA 1
ATOM 2012 C C . GLY A 1 263 ? 14.539 12.891 18.877 1.00 44.72 263 GLY A C 1
ATOM 2013 O O . GLY A 1 263 ? 13.418 12.810 18.385 1.00 43.14 263 GLY A O 1
ATOM 2014 N N . GLU A 1 264 ? 15.157 14.046 19.147 1.00 46.70 264 GLU A N 1
ATOM 2015 C CA . GLU A 1 264 ? 14.624 15.352 18.795 1.00 47.12 264 GLU A CA 1
ATOM 2016 C C . GLU A 1 264 ? 15.551 15.984 17.742 1.00 49.21 264 GLU A C 1
ATOM 2017 O O . GLU A 1 264 ? 16.794 15.804 17.899 1.00 46.75 264 GLU A O 1
ATOM 2023 N N . MET B 1 1 ? 41.272 -9.241 6.052 1.00 55.04 1 MET B N 1
ATOM 2024 C CA . MET B 1 1 ? 41.190 -10.721 5.934 1.00 52.65 1 MET B CA 1
ATOM 2025 C C . MET B 1 1 ? 40.774 -11.104 4.517 1.00 49.72 1 MET B C 1
ATOM 2026 O O . MET B 1 1 ? 39.907 -10.461 3.928 1.00 45.36 1 MET B O 1
ATOM 2031 N N . LYS B 1 2 ? 41.380 -12.185 4.009 1.00 47.78 2 LYS B N 1
ATOM 2032 C CA . LYS B 1 2 ? 41.039 -12.748 2.714 1.00 45.42 2 LYS B CA 1
ATOM 2033 C C . LYS B 1 2 ? 41.018 -14.274 2.814 1.00 42.76 2 LYS B C 1
ATOM 2034 O O . LYS B 1 2 ? 41.834 -14.858 3.526 1.00 39.14 2 LYS B O 1
ATOM 2040 N N . THR B 1 3 ? 40.074 -14.906 2.099 1.00 42.15 3 THR B N 1
ATOM 2041 C CA . THR B 1 3 ? 40.038 -16.355 1.953 1.00 40.15 3 THR B CA 1
ATOM 2042 C C . THR B 1 3 ? 40.383 -16.707 0.508 1.00 37.43 3 THR B C 1
ATOM 2043 O O . THR B 1 3 ? 39.757 -16.183 -0.411 1.00 34.75 3 THR B O 1
ATOM 2047 N N . ASN B 1 4 ? 41.384 -17.580 0.324 1.00 34.73 4 ASN B N 1
ATOM 2048 C CA . ASN B 1 4 ? 41.661 -18.184 -0.970 1.00 35.74 4 ASN B CA 1
ATOM 2049 C C . ASN B 1 4 ? 41.427 -19.691 -0.877 1.00 36.03 4 ASN B C 1
ATOM 2050 O O . ASN B 1 4 ? 41.826 -20.324 0.101 1.00 34.31 4 ASN B O 1
ATOM 2055 N N . TYR B 1 5 ? 40.787 -20.259 -1.903 1.00 33.54 5 TYR B N 1
ATOM 2056 C CA . TYR B 1 5 ? 40.690 -21.703 -2.013 1.00 35.30 5 TYR B CA 1
ATOM 2057 C C . TYR B 1 5 ? 40.880 -22.106 -3.470 1.00 36.70 5 TYR B C 1
ATOM 2058 O O . TYR B 1 5 ? 40.692 -21.301 -4.379 1.00 34.16 5 TYR B O 1
ATOM 2067 N N . GLU B 1 6 ? 41.262 -23.371 -3.656 1.00 34.43 6 GLU B N 1
ATOM 2068 C CA . GLU B 1 6 ? 41.261 -23.997 -4.962 1.00 36.27 6 GLU B CA 1
ATOM 2069 C C . GLU B 1 6 ? 40.777 -25.434 -4.801 1.00 34.55 6 GLU B C 1
ATOM 2070 O O . GLU B 1 6 ? 40.983 -26.049 -3.757 1.00 32.26 6 GLU B O 1
ATOM 2076 N N . ILE B 1 7 ? 40.111 -25.932 -5.846 1.00 33.48 7 ILE B N 1
ATOM 2077 C CA . ILE B 1 7 ? 39.685 -27.315 -5.934 1.00 32.97 7 ILE B CA 1
ATOM 2078 C C . ILE B 1 7 ? 40.744 -28.074 -6.722 1.00 32.57 7 ILE B C 1
ATOM 2079 O O . ILE B 1 7 ? 41.146 -27.641 -7.799 1.00 31.55 7 ILE B O 1
ATOM 2084 N N . ARG B 1 8 ? 41.167 -29.222 -6.187 1.00 30.06 8 ARG B N 1
ATOM 2085 C CA . ARG B 1 8 ? 42.077 -30.105 -6.892 1.00 30.19 8 ARG B CA 1
ATOM 2086 C C . ARG B 1 8 ? 41.403 -31.459 -7.081 1.00 29.60 8 ARG B C 1
ATOM 2087 O O . ARG B 1 8 ? 40.848 -32.016 -6.134 1.00 27.45 8 ARG B O 1
ATOM 2095 N N . TYR B 1 9 ? 41.473 -31.969 -8.315 1.00 28.79 9 TYR B N 1
ATOM 2096 C CA . TYR B 1 9 ? 40.819 -33.212 -8.673 1.00 28.62 9 TYR B CA 1
ATOM 2097 C C . TYR B 1 9 ? 41.709 -34.378 -8.259 1.00 27.35 9 TYR B C 1
ATOM 2098 O O . TYR B 1 9 ? 42.905 -34.212 -8.017 1.00 26.83 9 TYR B O 1
ATOM 2107 N N . ALA B 1 10 ? 41.093 -35.559 -8.163 1.00 26.73 10 ALA B N 1
ATOM 2108 C CA . ALA B 1 10 ? 41.814 -36.791 -7.907 1.00 27.31 10 ALA B CA 1
ATOM 2109 C C . ALA B 1 10 ? 42.471 -37.267 -9.201 1.00 27.95 10 ALA B C 1
ATOM 2110 O O . ALA B 1 10 ? 42.214 -36.715 -10.267 1.00 29.30 10 ALA B O 1
ATOM 2112 N N . ALA B 1 11 ? 43.310 -38.301 -9.094 1.00 27.89 11 ALA B N 1
ATOM 2113 C CA . ALA B 1 11 ? 44.073 -38.802 -10.224 1.00 29.11 11 ALA B CA 1
ATOM 2114 C C . ALA B 1 11 ? 44.053 -40.327 -10.236 1.00 29.08 11 ALA B C 1
ATOM 2115 O O . ALA B 1 11 ? 43.916 -40.976 -9.195 1.00 27.99 11 ALA B O 1
ATOM 2117 N N . HIS B 1 12 ? 44.124 -40.876 -11.449 1.00 27.35 12 HIS B N 1
ATOM 2118 C CA . HIS B 1 12 ? 44.274 -42.304 -11.644 1.00 26.03 12 HIS B CA 1
ATOM 2119 C C . HIS B 1 12 ? 45.772 -42.596 -11.691 1.00 25.56 12 HIS B C 1
ATOM 2120 O O . HIS B 1 12 ? 46.506 -41.892 -12.384 1.00 24.92 12 HIS B O 1
ATOM 2127 N N . PRO B 1 13 ? 46.266 -43.643 -10.990 1.00 26.30 13 PRO B N 1
ATOM 2128 C CA . PRO B 1 13 ? 47.687 -43.981 -11.003 1.00 28.76 13 PRO B CA 1
ATOM 2129 C C . PRO B 1 13 ? 48.271 -44.226 -12.399 1.00 29.48 13 PRO B C 1
ATOM 2130 O O . PRO B 1 13 ? 49.443 -43.942 -12.636 1.00 28.84 13 PRO B O 1
ATOM 2134 N N . GLU B 1 14 ? 47.445 -44.733 -13.323 1.00 28.71 14 GLU B N 1
ATOM 2135 C CA . GLU B 1 14 ? 47.874 -44.985 -14.689 1.00 28.63 14 GLU B CA 1
ATOM 2136 C C . GLU B 1 14 ? 48.229 -43.672 -15.386 1.00 28.87 14 GLU B C 1
ATOM 2137 O O . GLU B 1 14 ? 49.128 -43.651 -16.216 1.00 29.08 14 GLU B O 1
ATOM 2143 N N . ASP B 1 15 ? 47.520 -42.586 -15.053 1.00 28.44 15 ASP B N 1
ATOM 2144 C CA . ASP B 1 15 ? 47.755 -41.274 -15.644 1.00 27.09 15 ASP B CA 1
ATOM 2145 C C . ASP B 1 15 ? 48.897 -40.558 -14.922 1.00 27.19 15 ASP B C 1
ATOM 2146 O O . ASP B 1 15 ? 49.702 -39.863 -15.544 1.00 27.29 15 ASP B O 1
ATOM 2151 N N . ALA B 1 16 ? 48.957 -40.730 -13.594 1.00 27.68 16 ALA B N 1
ATOM 2152 C CA . ALA B 1 16 ? 49.942 -40.059 -12.759 1.00 28.19 16 ALA B CA 1
ATOM 2153 C C . ALA B 1 16 ? 51.366 -40.469 -13.131 1.00 28.92 16 ALA B C 1
ATOM 2154 O O . ALA B 1 16 ? 52.292 -39.688 -12.933 1.00 28.67 16 ALA B O 1
ATOM 2156 N N . LYS B 1 17 ? 51.553 -41.684 -13.661 1.00 30.29 17 LYS B N 1
ATOM 2157 C CA . LYS B 1 17 ? 52.902 -42.162 -13.935 1.00 34.01 17 LYS B CA 1
ATOM 2158 C C . LYS B 1 17 ? 53.555 -41.359 -15.067 1.00 32.04 17 LYS B C 1
ATOM 2159 O O . LYS B 1 17 ? 54.770 -41.430 -15.230 1.00 30.39 17 LYS B O 1
ATOM 2165 N N . SER B 1 18 ? 52.768 -40.573 -15.819 1.00 31.02 18 SER B N 1
ATOM 2166 C CA . SER B 1 18 ? 53.287 -39.753 -16.905 1.00 31.42 18 SER B CA 1
ATOM 2167 C C . SER B 1 18 ? 53.451 -38.287 -16.503 1.00 30.14 18 SER B C 1
ATOM 2168 O O . SER B 1 18 ? 53.869 -37.477 -17.329 1.00 32.31 18 SER B O 1
ATOM 2171 N N . TYR B 1 19 ? 53.144 -37.934 -15.245 1.00 27.16 19 TYR B N 1
ATOM 2172 C CA . TYR B 1 19 ? 53.274 -36.560 -14.784 1.00 27.20 19 TYR B CA 1
ATOM 2173 C C . TYR B 1 19 ? 54.755 -36.199 -14.657 1.00 29.85 19 TYR B C 1
ATOM 2174 O O . TYR B 1 19 ? 55.539 -36.998 -14.151 1.00 28.45 19 TYR B O 1
ATOM 2183 N N . ASP B 1 20 ? 55.109 -34.989 -15.109 1.00 29.10 20 ASP B N 1
ATOM 2184 C CA . ASP B 1 20 ? 56.443 -34.432 -14.937 1.00 32.66 20 ASP B CA 1
ATOM 2185 C C . ASP B 1 20 ? 56.498 -33.715 -13.586 1.00 31.71 20 ASP B C 1
ATOM 2186 O O . ASP B 1 20 ? 55.491 -33.658 -12.878 1.00 30.97 20 ASP B O 1
ATOM 2191 N N . THR B 1 21 ? 57.670 -33.171 -13.237 1.00 31.56 21 THR B N 1
ATOM 2192 C CA . THR B 1 21 ? 57.887 -32.551 -11.935 1.00 31.54 21 THR B CA 1
ATOM 2193 C C . THR B 1 21 ? 56.902 -31.401 -11.719 1.00 29.99 21 THR B C 1
ATOM 2194 O O . THR B 1 21 ? 56.352 -31.263 -10.629 1.00 27.42 21 THR B O 1
ATOM 2198 N N . THR B 1 22 ? 56.688 -30.581 -12.755 1.00 30.37 22 THR B N 1
ATOM 2199 C CA . THR B 1 22 ? 55.839 -29.403 -12.652 1.00 30.44 22 THR B CA 1
ATOM 2200 C C . THR B 1 22 ? 54.407 -29.827 -12.324 1.00 29.24 22 THR B C 1
ATOM 2201 O O . THR B 1 22 ? 53.751 -29.199 -11.497 1.00 28.85 22 THR B O 1
ATOM 2205 N N . ARG B 1 23 ? 53.943 -30.902 -12.971 1.00 28.03 23 ARG B N 1
ATOM 2206 C CA . ARG B 1 23 ? 52.573 -31.378 -12.814 1.00 28.96 23 ARG B CA 1
ATOM 2207 C C . ARG B 1 23 ? 52.367 -31.988 -11.424 1.00 26.72 23 ARG B C 1
ATOM 2208 O O . ARG B 1 23 ? 51.317 -31.784 -10.826 1.00 26.34 23 ARG B O 1
ATOM 2216 N N . ILE B 1 24 ? 53.358 -32.744 -10.932 1.00 26.13 24 ILE B N 1
ATOM 2217 C CA . ILE B 1 24 ? 53.330 -33.315 -9.587 1.00 27.54 24 ILE B CA 1
ATOM 2218 C C . ILE B 1 24 ? 53.238 -32.206 -8.537 1.00 28.55 24 ILE B C 1
ATOM 2219 O O . ILE B 1 24 ? 52.459 -32.312 -7.586 1.00 27.98 24 ILE B O 1
ATOM 2224 N N . ARG B 1 25 ? 54.071 -31.168 -8.692 1.00 28.35 25 ARG B N 1
ATOM 2225 C CA . ARG B 1 25 ? 54.080 -30.041 -7.774 1.00 29.73 25 ARG B CA 1
ATOM 2226 C C . ARG B 1 25 ? 52.718 -29.338 -7.774 1.00 28.78 25 ARG B C 1
ATOM 2227 O O . ARG B 1 25 ? 52.168 -29.062 -6.707 1.00 28.79 25 ARG B O 1
ATOM 2235 N N . ARG B 1 26 ? 52.173 -29.073 -8.967 1.00 27.93 26 ARG B N 1
ATOM 2236 C CA . ARG B 1 26 ? 50.908 -28.369 -9.117 1.00 28.47 26 ARG B CA 1
ATOM 2237 C C . ARG B 1 26 ? 49.788 -29.111 -8.390 1.00 27.97 26 ARG B C 1
ATOM 2238 O O . ARG B 1 26 ? 48.972 -28.492 -7.713 1.00 28.23 26 ARG B O 1
ATOM 2246 N N . ASP B 1 27 ? 49.735 -30.439 -8.542 1.00 27.23 27 ASP B N 1
ATOM 2247 C CA . ASP B 1 27 ? 48.575 -31.206 -8.100 1.00 27.29 27 ASP B CA 1
ATOM 2248 C C . ASP B 1 27 ? 48.689 -31.656 -6.643 1.00 26.83 27 ASP B C 1
ATOM 2249 O O . ASP B 1 27 ? 47.666 -31.735 -5.959 1.00 27.01 27 ASP B O 1
ATOM 2254 N N . PHE B 1 28 ? 49.902 -31.999 -6.181 1.00 26.74 28 PHE B N 1
ATOM 2255 C CA . PHE B 1 28 ? 50.055 -32.726 -4.923 1.00 26.96 28 PHE B CA 1
ATOM 2256 C C . PHE B 1 28 ? 50.650 -31.860 -3.812 1.00 27.95 28 PHE B C 1
ATOM 2257 O O . PHE B 1 28 ? 50.409 -32.131 -2.632 1.00 27.05 28 PHE B O 1
ATOM 2265 N N . LEU B 1 29 ? 51.420 -30.831 -4.177 1.00 27.61 29 LEU B N 1
ATOM 2266 C CA . LEU B 1 29 ? 52.101 -30.009 -3.190 1.00 29.16 29 LEU B CA 1
ATOM 2267 C C . LEU B 1 29 ? 51.216 -28.811 -2.850 1.00 30.01 29 LEU B C 1
ATOM 2268 O O . LEU B 1 29 ? 50.613 -28.212 -3.745 1.00 27.87 29 LEU B O 1
ATOM 2273 N N . ILE B 1 30 ? 51.153 -28.473 -1.554 1.00 28.93 30 ILE B N 1
ATOM 2274 C CA . ILE B 1 30 ? 50.461 -27.277 -1.097 1.00 30.25 30 ILE B CA 1
ATOM 2275 C C . ILE B 1 30 ? 51.502 -26.329 -0.507 1.00 31.83 30 ILE B C 1
ATOM 2276 O O . ILE B 1 30 ? 51.951 -26.502 0.628 1.00 29.88 30 ILE B O 1
ATOM 2281 N N . GLU B 1 31 ? 51.881 -25.332 -1.313 1.00 33.06 31 GLU B N 1
ATOM 2282 C CA . GLU B 1 31 ? 53.073 -24.544 -1.055 1.00 37.72 31 GLU B CA 1
ATOM 2283 C C . GLU B 1 31 ? 52.751 -23.374 -0.139 1.00 39.43 31 GLU B C 1
ATOM 2284 O O . GLU B 1 31 ? 53.583 -23.000 0.681 1.00 41.96 31 GLU B O 1
ATOM 2290 N N . LYS B 1 32 ? 51.556 -22.796 -0.302 1.00 39.60 32 LYS B N 1
ATOM 2291 C CA . LYS B 1 32 ? 51.210 -21.553 0.368 1.00 44.36 32 LYS B CA 1
ATOM 2292 C C . LYS B 1 32 ? 50.115 -21.823 1.396 1.00 44.31 32 LYS B C 1
ATOM 2293 O O . LYS B 1 32 ? 48.932 -21.872 1.059 1.00 46.79 32 LYS B O 1
ATOM 2299 N N . ILE B 1 33 ? 50.532 -22.018 2.651 1.00 40.02 33 ILE B N 1
ATOM 2300 C CA . ILE B 1 33 ? 49.611 -22.346 3.724 1.00 38.42 33 ILE B CA 1
ATOM 2301 C C . ILE B 1 33 ? 49.423 -21.132 4.633 1.00 38.57 33 ILE B C 1
ATOM 2302 O O . ILE B 1 33 ? 48.294 -20.831 5.016 1.00 36.70 33 ILE B O 1
ATOM 2307 N N . PHE B 1 34 ? 50.534 -20.457 4.970 1.00 37.11 34 PHE B N 1
ATOM 2308 C CA . PHE B 1 34 ? 50.528 -19.358 5.921 1.00 37.68 34 PHE B CA 1
ATOM 2309 C C . PHE B 1 34 ? 50.875 -18.055 5.207 1.00 37.60 34 PHE B C 1
ATOM 2310 O O . PHE B 1 34 ? 51.995 -17.892 4.733 1.00 38.72 34 PHE B O 1
ATOM 2318 N N . VAL B 1 35 ? 49.886 -17.152 5.128 1.00 39.31 35 VAL B N 1
ATOM 2319 C CA . VAL B 1 35 ? 50.085 -15.801 4.631 1.00 40.08 35 VAL B CA 1
ATOM 2320 C C . VAL B 1 35 ? 49.359 -14.844 5.577 1.00 40.78 35 VAL B C 1
ATOM 2321 O O . VAL B 1 35 ? 48.229 -15.125 5.971 1.00 38.21 35 VAL B O 1
ATOM 2325 N N . PRO B 1 36 ? 49.973 -13.698 5.978 1.00 40.90 36 PRO B N 1
ATOM 2326 C CA . PRO B 1 36 ? 49.374 -12.811 6.972 1.00 40.43 36 PRO B CA 1
ATOM 2327 C C . PRO B 1 36 ? 47.928 -12.427 6.658 1.00 40.17 36 PRO B C 1
ATOM 2328 O O . PRO B 1 36 ? 47.635 -11.911 5.582 1.00 42.80 36 PRO B O 1
ATOM 2332 N N . ASN B 1 37 ? 47.039 -12.745 7.606 1.00 39.48 37 ASN B N 1
ATOM 2333 C CA . ASN B 1 37 ? 45.625 -12.401 7.567 1.00 39.48 37 ASN B CA 1
ATOM 2334 C C . ASN B 1 37 ? 44.926 -13.017 6.357 1.00 38.96 37 ASN B C 1
ATOM 2335 O O . ASN B 1 37 ? 43.934 -12.471 5.874 1.00 37.35 37 ASN B O 1
ATOM 2340 N N . GLU B 1 38 ? 45.422 -14.173 5.898 1.00 37.20 38 GLU B N 1
ATOM 2341 C CA . GLU B 1 38 ? 44.689 -14.983 4.939 1.00 36.70 38 GLU B CA 1
ATOM 2342 C C . GLU B 1 38 ? 44.351 -16.331 5.572 1.00 34.77 38 GLU B C 1
ATOM 2343 O O . GLU B 1 38 ? 45.065 -16.826 6.445 1.00 32.03 38 GLU B O 1
ATOM 2349 N N . VAL B 1 39 ? 43.221 -16.893 5.141 1.00 34.54 39 VAL B N 1
ATOM 2350 C CA . VAL B 1 39 ? 42.960 -18.315 5.275 1.00 33.90 39 VAL B CA 1
ATOM 2351 C C . VAL B 1 39 ? 43.124 -18.911 3.881 1.00 31.23 39 VAL B C 1
ATOM 2352 O O . VAL B 1 39 ? 42.438 -18.489 2.957 1.00 30.25 39 VAL B O 1
ATOM 2356 N N . ASN B 1 40 ? 44.071 -19.844 3.736 1.00 30.35 40 ASN B N 1
ATOM 2357 C CA . ASN B 1 40 ? 44.350 -20.484 2.463 1.00 31.85 40 ASN B CA 1
ATOM 2358 C C . ASN B 1 40 ? 43.975 -21.958 2.568 1.00 31.57 40 ASN B C 1
ATOM 2359 O O . ASN B 1 40 ? 44.418 -22.639 3.485 1.00 31.11 40 ASN B O 1
ATOM 2364 N N . MET B 1 41 ? 43.174 -22.429 1.610 1.00 30.77 41 MET B N 1
ATOM 2365 C CA . MET B 1 41 ? 42.572 -23.750 1.677 1.00 32.54 41 MET B CA 1
ATOM 2366 C C . MET B 1 41 ? 42.682 -24.461 0.331 1.00 30.75 41 MET B C 1
ATOM 2367 O O . MET B 1 41 ? 42.586 -23.837 -0.723 1.00 29.63 41 MET B O 1
ATOM 2372 N N . VAL B 1 42 ? 42.834 -25.786 0.400 1.00 29.30 42 VAL B N 1
ATOM 2373 C CA . VAL B 1 42 ? 42.718 -26.657 -0.757 1.00 27.84 42 VAL B CA 1
ATOM 2374 C C . VAL B 1 42 ? 41.601 -27.650 -0.466 1.00 28.27 42 VAL B C 1
ATOM 2375 O O . VAL B 1 42 ? 41.593 -28.262 0.601 1.00 27.24 42 VAL B O 1
ATOM 2379 N N . TYR B 1 43 ? 40.668 -27.777 -1.416 1.00 25.69 43 TYR B N 1
ATOM 2380 C CA . TYR B 1 43 ? 39.620 -28.782 -1.389 1.00 26.35 43 TYR B CA 1
ATOM 2381 C C . TYR B 1 43 ? 39.999 -29.906 -2.351 1.00 25.83 43 TYR B C 1
ATOM 2382 O O . TYR B 1 43 ? 39.988 -29.698 -3.562 1.00 25.73 43 TYR B O 1
ATOM 2391 N N . SER B 1 44 ? 40.337 -31.080 -1.804 1.00 25.81 44 SER B N 1
ATOM 2392 C CA . SER B 1 44 ? 40.810 -32.210 -2.589 1.00 26.69 44 SER B CA 1
ATOM 2393 C C . SER B 1 44 ? 39.675 -33.202 -2.830 1.00 28.55 44 SER B C 1
ATOM 2394 O O . SER B 1 44 ? 38.946 -33.533 -1.901 1.00 27.96 44 SER B O 1
ATOM 2397 N N . MET B 1 45 ? 39.572 -33.711 -4.066 1.00 27.63 45 MET B N 1
ATOM 2398 C CA . MET B 1 45 ? 38.572 -34.714 -4.393 1.00 28.64 45 MET B CA 1
ATOM 2399 C C . MET B 1 45 ? 39.008 -36.094 -3.896 1.00 29.43 45 MET B C 1
ATOM 2400 O O . MET B 1 45 ? 38.275 -37.058 -4.072 1.00 29.17 45 MET B O 1
ATOM 2405 N N . TYR B 1 46 ? 40.181 -36.196 -3.259 1.00 28.53 46 TYR B N 1
ATOM 2406 C CA . TYR B 1 46 ? 40.491 -37.362 -2.445 1.00 29.73 46 TYR B CA 1
ATOM 2407 C C . TYR B 1 46 ? 39.765 -37.207 -1.107 1.00 29.15 46 TYR B C 1
ATOM 2408 O O . TYR B 1 46 ? 40.221 -36.473 -0.223 1.00 30.00 46 TYR B O 1
ATOM 2417 N N . ASP B 1 47 ? 38.601 -37.861 -1.008 1.00 27.99 47 ASP B N 1
ATOM 2418 C CA . ASP B 1 47 ? 37.786 -37.934 0.197 1.00 29.79 47 ASP B CA 1
ATOM 2419 C C . ASP B 1 47 ? 37.229 -36.571 0.605 1.00 28.16 47 ASP B C 1
ATOM 2420 O O . ASP B 1 47 ? 36.786 -36.417 1.737 1.00 27.13 47 ASP B O 1
ATOM 2425 N N . ARG B 1 48 ? 37.228 -35.598 -0.309 1.00 26.82 48 ARG B N 1
ATOM 2426 C CA . ARG B 1 48 ? 36.756 -34.258 0.009 1.00 26.53 48 ARG B CA 1
ATOM 2427 C C . ARG B 1 48 ? 37.470 -33.721 1.254 1.00 26.75 48 ARG B C 1
ATOM 2428 O O . ARG B 1 48 ? 36.872 -33.048 2.094 1.00 28.34 48 ARG B O 1
ATOM 2436 N N . MET B 1 49 ? 38.780 -33.964 1.357 1.00 27.30 49 MET B N 1
ATOM 2437 C CA . MET B 1 49 ? 39.526 -33.358 2.440 1.00 27.51 49 MET B CA 1
ATOM 2438 C C . MET B 1 49 ? 39.853 -31.916 2.075 1.00 26.69 49 MET B C 1
ATOM 2439 O O . MET B 1 49 ? 40.281 -31.627 0.956 1.00 26.66 49 MET B O 1
ATOM 2444 N N . VAL B 1 50 ? 39.612 -31.033 3.047 1.00 25.60 50 VAL B N 1
ATOM 2445 C CA . VAL B 1 50 ? 40.053 -29.655 2.991 1.00 25.27 50 VAL B CA 1
ATOM 2446 C C . VAL B 1 50 ? 41.311 -29.550 3.840 1.00 26.10 50 VAL B C 1
ATOM 2447 O O . VAL B 1 50 ? 41.315 -29.987 4.993 1.00 28.21 50 VAL B O 1
ATOM 2451 N N . VAL B 1 51 ? 42.373 -29.008 3.240 1.00 26.12 51 VAL B N 1
ATOM 2452 C CA . VAL B 1 51 ? 43.619 -28.722 3.927 1.00 27.89 51 VAL B CA 1
ATOM 2453 C C . VAL B 1 51 ? 43.836 -27.215 3.859 1.00 27.94 51 VAL B C 1
ATOM 2454 O O . VAL B 1 51 ? 43.680 -26.629 2.791 1.00 28.12 51 VAL B O 1
ATOM 2458 N N . GLY B 1 52 ? 44.208 -26.601 4.985 1.00 28.51 52 GLY B N 1
ATOM 2459 C CA . GLY B 1 52 ? 44.324 -25.156 5.016 1.00 29.19 52 GLY B CA 1
ATOM 2460 C C . GLY B 1 52 ? 45.165 -24.646 6.180 1.00 30.29 52 GLY B C 1
ATOM 2461 O O . GLY B 1 52 ? 45.535 -25.394 7.081 1.00 28.43 52 GLY B O 1
ATOM 2462 N N . GLY B 1 53 ? 45.442 -23.339 6.115 1.00 29.55 53 GLY B N 1
ATOM 2463 C CA . GLY B 1 53 ? 46.174 -22.627 7.142 1.00 31.15 53 GLY B CA 1
ATOM 2464 C C . GLY B 1 53 ? 45.594 -21.231 7.334 1.00 32.30 53 GLY B C 1
ATOM 2465 O O . GLY B 1 53 ? 45.050 -20.651 6.396 1.00 31.91 53 GLY B O 1
ATOM 2466 N N . ALA B 1 54 ? 45.707 -20.728 8.567 1.00 33.44 54 ALA B N 1
ATOM 2467 C CA . ALA B 1 54 ? 45.250 -19.397 8.938 1.00 34.83 54 ALA B CA 1
ATOM 2468 C C . ALA B 1 54 ? 46.333 -18.722 9.779 1.00 34.77 54 ALA B C 1
ATOM 2469 O O . ALA B 1 54 ? 46.795 -19.311 10.751 1.00 35.56 54 ALA B O 1
ATOM 2471 N N . LEU B 1 55 ? 46.737 -17.505 9.387 1.00 36.93 55 LEU B N 1
ATOM 2472 C CA . LEU B 1 55 ? 47.826 -16.779 10.033 1.00 37.58 55 LEU B CA 1
ATOM 2473 C C . LEU B 1 55 ? 47.336 -15.404 10.498 1.00 37.65 55 LEU B C 1
ATOM 2474 O O . LEU B 1 55 ? 47.479 -14.412 9.781 1.00 36.74 55 LEU B O 1
ATOM 2479 N N . PRO B 1 56 ? 46.737 -15.292 11.705 1.00 37.00 56 PRO B N 1
ATOM 2480 C CA . PRO B 1 56 ? 46.209 -14.021 12.184 1.00 39.42 56 PRO B CA 1
ATOM 2481 C C . PRO B 1 56 ? 47.304 -13.094 12.706 1.00 40.82 56 PRO B C 1
ATOM 2482 O O . PRO B 1 56 ? 48.043 -13.460 13.618 1.00 40.07 56 PRO B O 1
ATOM 2486 N N . VAL B 1 57 ? 47.409 -11.909 12.092 1.00 44.26 57 VAL B N 1
ATOM 2487 C CA . VAL B 1 57 ? 48.420 -10.925 12.447 1.00 46.20 57 VAL B CA 1
ATOM 2488 C C . VAL B 1 57 ? 47.720 -9.586 12.668 1.00 45.41 57 VAL B C 1
ATOM 2489 O O . VAL B 1 57 ? 47.626 -8.772 11.752 1.00 47.00 57 VAL B O 1
ATOM 2493 N N . GLY B 1 58 ? 47.203 -9.391 13.886 1.00 46.79 58 GLY B N 1
ATOM 2494 C CA . GLY B 1 58 ? 46.537 -8.156 14.262 1.00 47.55 58 GLY B CA 1
ATOM 2495 C C . GLY B 1 58 ? 45.065 -8.149 13.852 1.00 50.97 58 GLY B C 1
ATOM 2496 O O . GLY B 1 58 ? 44.387 -7.138 14.023 1.00 50.58 58 GLY B O 1
ATOM 2497 N N . GLU B 1 59 ? 44.582 -9.277 13.308 1.00 49.53 59 GLU B N 1
ATOM 2498 C CA . GLU B 1 59 ? 43.185 -9.420 12.928 1.00 47.32 59 GLU B CA 1
ATOM 2499 C C . GLU B 1 59 ? 42.643 -10.735 13.478 1.00 43.75 59 GLU B C 1
ATOM 2500 O O . GLU B 1 59 ? 43.400 -11.668 13.737 1.00 44.13 59 GLU B O 1
ATOM 2506 N N . VAL B 1 60 ? 41.322 -10.779 13.658 1.00 42.54 60 VAL B N 1
ATOM 2507 C CA . VAL B 1 60 ? 40.595 -12.011 13.903 1.00 41.90 60 VAL B CA 1
ATOM 2508 C C . VAL B 1 60 ? 40.129 -12.548 12.550 1.00 41.29 60 VAL B C 1
ATOM 2509 O O . VAL B 1 60 ? 39.488 -11.830 11.791 1.00 43.33 60 VAL B O 1
ATOM 2513 N N . LEU B 1 61 ? 40.477 -13.806 12.246 1.00 39.12 61 LEU B N 1
ATOM 2514 C CA . LEU B 1 61 ? 40.169 -14.405 10.956 1.00 37.04 61 LEU B CA 1
ATOM 2515 C C . LEU B 1 61 ? 38.956 -15.324 11.083 1.00 37.67 61 LEU B C 1
ATOM 2516 O O . LEU B 1 61 ? 38.880 -16.137 12.002 1.00 38.17 61 LEU B O 1
ATOM 2521 N N . THR B 1 62 ? 38.027 -15.206 10.128 1.00 35.58 62 THR B N 1
ATOM 2522 C CA . THR B 1 62 ? 36.843 -16.048 10.085 1.00 35.99 62 THR B CA 1
ATOM 2523 C C . THR B 1 62 ? 37.064 -17.187 9.089 1.00 35.72 62 THR B C 1
ATOM 2524 O O . THR B 1 62 ? 37.606 -16.981 8.001 1.00 36.23 62 THR B O 1
ATOM 2528 N N . LEU B 1 63 ? 36.623 -18.389 9.480 1.00 34.98 63 LEU B N 1
ATOM 2529 C CA . LEU B 1 63 ? 36.616 -19.547 8.602 1.00 33.53 63 LEU B CA 1
ATOM 2530 C C . LEU B 1 63 ? 35.336 -19.507 7.766 1.00 32.66 63 LEU B C 1
ATOM 2531 O O . LEU B 1 63 ? 34.249 -19.777 8.272 1.00 30.39 63 LEU B O 1
ATOM 2536 N N . GLU B 1 64 ? 35.476 -19.167 6.481 1.00 33.71 64 GLU B N 1
ATOM 2537 C CA . GLU B 1 64 ? 34.321 -18.910 5.635 1.00 36.08 64 GLU B CA 1
ATOM 2538 C C . GLU B 1 64 ? 33.840 -20.220 5.017 1.00 35.53 64 GLU B C 1
ATOM 2539 O O . GLU B 1 64 ? 34.641 -21.123 4.760 1.00 34.78 64 GLU B O 1
ATOM 2545 N N . ALA B 1 65 ? 32.527 -20.303 4.785 1.00 34.91 65 ALA B N 1
ATOM 2546 C CA . ALA B 1 65 ? 31.937 -21.428 4.079 1.00 37.54 65 ALA B CA 1
ATOM 2547 C C . ALA B 1 65 ? 32.143 -21.241 2.581 1.00 38.52 65 ALA B C 1
ATOM 2548 O O . ALA B 1 65 ? 31.320 -20.623 1.913 1.00 40.16 65 ALA B O 1
ATOM 2550 N N . ILE B 1 66 ? 33.246 -21.787 2.061 1.00 39.31 66 ILE B N 1
ATOM 2551 C CA . ILE B 1 66 ? 33.582 -21.634 0.653 1.00 41.36 66 ILE B CA 1
ATOM 2552 C C . ILE B 1 66 ? 32.551 -22.374 -0.204 1.00 43.10 66 ILE B C 1
ATOM 2553 O O . ILE B 1 66 ? 31.872 -23.284 0.271 1.00 42.24 66 ILE B O 1
ATOM 2558 N N . ASP B 1 67 ? 32.463 -21.975 -1.479 1.00 45.36 67 ASP B N 1
ATOM 2559 C CA . ASP B 1 67 ? 31.403 -22.403 -2.385 1.00 48.48 67 ASP B CA 1
ATOM 2560 C C . ASP B 1 67 ? 31.306 -23.928 -2.505 1.00 44.72 67 ASP B C 1
ATOM 2561 O O . ASP B 1 67 ? 30.207 -24.480 -2.471 1.00 41.30 67 ASP B O 1
ATOM 2566 N N . PRO B 1 68 ? 32.416 -24.678 -2.693 1.00 44.73 68 PRO B N 1
ATOM 2567 C CA . PRO B 1 68 ? 32.320 -26.131 -2.819 1.00 45.05 68 PRO B CA 1
ATOM 2568 C C . PRO B 1 68 ? 31.665 -26.844 -1.633 1.00 45.18 68 PRO B C 1
ATOM 2569 O O . PRO B 1 68 ? 31.308 -28.011 -1.759 1.00 44.48 68 PRO B O 1
ATOM 2573 N N . LEU B 1 69 ? 31.511 -26.157 -0.490 1.00 47.07 69 LEU B N 1
ATOM 2574 C CA . LEU B 1 69 ? 30.840 -26.734 0.671 1.00 47.57 69 LEU B CA 1
ATOM 2575 C C . LEU B 1 69 ? 29.321 -26.714 0.494 1.00 47.13 69 LEU B C 1
ATOM 2576 O O . LEU B 1 69 ? 28.642 -27.600 1.016 1.00 42.83 69 LEU B O 1
ATOM 2581 N N . LYS B 1 70 ? 28.806 -25.699 -0.221 1.00 47.21 70 LYS B N 1
ATOM 2582 C CA . LYS B 1 70 ? 27.376 -25.508 -0.432 1.00 48.96 70 LYS B CA 1
ATOM 2583 C C . LYS B 1 70 ? 26.637 -25.610 0.904 1.00 46.71 70 LYS B C 1
ATOM 2584 O O . LYS B 1 70 ? 25.710 -26.403 1.062 1.00 43.96 70 LYS B O 1
ATOM 2590 N N . ALA B 1 71 ? 27.062 -24.793 1.872 1.00 43.27 71 ALA B N 1
ATOM 2591 C CA . ALA B 1 71 ? 26.462 -24.804 3.195 1.00 41.93 71 ALA B CA 1
ATOM 2592 C C . ALA B 1 71 ? 26.567 -23.412 3.808 1.00 38.90 71 ALA B C 1
ATOM 2593 O O . ALA B 1 71 ? 27.421 -22.625 3.406 1.00 38.19 71 ALA B O 1
ATOM 2595 N N . PRO B 1 72 ? 25.689 -23.064 4.775 1.00 36.35 72 PRO B N 1
ATOM 2596 C CA . PRO B 1 72 ? 25.734 -21.749 5.405 1.00 36.31 72 PRO B CA 1
ATOM 2597 C C . PRO B 1 72 ? 26.950 -21.556 6.306 1.00 34.41 72 PRO B C 1
ATOM 2598 O O . PRO B 1 72 ? 27.410 -20.431 6.485 1.00 36.49 72 PRO B O 1
ATOM 2602 N N . PHE B 1 73 ? 27.459 -22.657 6.875 1.00 33.18 73 PHE B N 1
ATOM 2603 C CA . PHE B 1 73 ? 28.655 -22.620 7.702 1.00 32.64 73 PHE B CA 1
ATOM 2604 C C . PHE B 1 73 ? 29.616 -23.725 7.266 1.00 32.65 73 PHE B C 1
ATOM 2605 O O . PHE B 1 73 ? 29.196 -24.791 6.816 1.00 35.45 73 PHE B O 1
ATOM 2613 N N . PHE B 1 74 ? 30.913 -23.455 7.433 1.00 32.38 74 PHE B N 1
ATOM 2614 C CA . PHE B 1 74 ? 31.956 -24.383 7.031 1.00 31.86 74 PHE B CA 1
ATOM 2615 C C . PHE B 1 74 ? 31.683 -25.744 7.669 1.00 31.64 74 PHE B C 1
ATOM 2616 O O . PHE B 1 74 ? 31.757 -26.751 6.972 1.00 31.39 74 PHE B O 1
ATOM 2624 N N . LEU B 1 75 ? 31.314 -25.756 8.964 1.00 30.75 75 LEU B N 1
ATOM 2625 C CA . LEU B 1 75 ? 31.126 -26.988 9.720 1.00 30.87 75 LEU B CA 1
ATOM 2626 C C . LEU B 1 75 ? 29.672 -27.471 9.742 1.00 29.67 75 LEU B C 1
ATOM 2627 O O . LEU B 1 75 ? 29.359 -28.389 10.498 1.00 31.52 75 LEU B O 1
ATOM 2632 N N . THR B 1 76 ? 28.786 -26.916 8.903 1.00 30.91 76 THR B N 1
ATOM 2633 C CA . THR B 1 76 ? 27.390 -27.343 8.878 1.00 31.74 76 THR B CA 1
ATOM 2634 C C . THR B 1 76 ? 27.302 -28.869 8.852 1.00 33.64 76 THR B C 1
ATOM 2635 O O . THR B 1 76 ? 26.561 -29.455 9.643 1.00 33.41 76 THR B O 1
ATOM 2639 N N . ARG B 1 77 ? 28.051 -29.499 7.931 1.00 33.96 77 ARG B N 1
ATOM 2640 C CA . ARG B 1 77 ? 28.067 -30.949 7.780 1.00 35.93 77 ARG B CA 1
ATOM 2641 C C . ARG B 1 77 ? 29.506 -31.458 7.683 1.00 34.19 77 ARG B C 1
ATOM 2642 O O . ARG B 1 77 ? 29.793 -32.351 6.882 1.00 32.45 77 ARG B O 1
ATOM 2650 N N . ARG B 1 78 ? 30.391 -30.901 8.521 1.00 30.89 78 ARG B N 1
ATOM 2651 C CA . ARG B 1 78 ? 31.813 -31.210 8.482 1.00 29.89 78 ARG B CA 1
ATOM 2652 C C . ARG B 1 78 ? 32.387 -31.242 9.895 1.00 31.37 78 ARG B C 1
ATOM 2653 O O . ARG B 1 78 ? 31.782 -30.712 10.823 1.00 30.92 78 ARG B O 1
ATOM 2661 N N . GLU B 1 79 ? 33.562 -31.872 10.022 1.00 31.06 79 GLU B N 1
ATOM 2662 C CA . GLU B 1 79 ? 34.371 -31.836 11.230 1.00 30.10 79 GLU B CA 1
ATOM 2663 C C . GLU B 1 79 ? 35.784 -31.412 10.847 1.00 30.42 79 GLU B C 1
ATOM 2664 O O . GLU B 1 79 ? 36.180 -31.519 9.683 1.00 28.83 79 GLU B O 1
ATOM 2670 N N . MET B 1 80 ? 36.545 -30.907 11.824 1.00 28.77 80 MET B N 1
ATOM 2671 C CA . MET B 1 80 ? 37.889 -30.458 11.521 1.00 29.23 80 MET B CA 1
ATOM 2672 C C . MET B 1 80 ? 38.809 -30.695 12.713 1.00 29.47 80 MET B C 1
ATOM 2673 O O . MET B 1 80 ? 38.376 -30.710 13.867 1.00 29.42 80 MET B O 1
ATOM 2678 N N . GLY B 1 81 ? 40.086 -30.914 12.385 1.00 27.82 81 GLY B N 1
ATOM 2679 C CA . GLY B 1 81 ? 41.169 -30.934 13.347 1.00 27.90 81 GLY B CA 1
ATOM 2680 C C . GLY B 1 81 ? 42.125 -29.777 13.073 1.00 29.12 81 GLY B C 1
ATOM 2681 O O . GLY B 1 81 ? 42.575 -29.598 11.945 1.00 29.75 81 GLY B O 1
ATOM 2682 N N . ILE B 1 82 ? 42.409 -28.992 14.118 1.00 28.53 82 ILE B N 1
ATOM 2683 C CA . ILE B 1 82 ? 43.301 -27.848 14.031 1.00 29.72 82 ILE B CA 1
ATOM 2684 C C . ILE B 1 82 ? 44.534 -28.132 14.881 1.00 30.31 82 ILE B C 1
ATOM 2685 O O . ILE B 1 82 ? 44.406 -28.664 15.979 1.00 30.80 82 ILE B O 1
ATOM 2690 N N . TYR B 1 83 ? 45.709 -27.768 14.354 1.00 29.67 83 TYR B N 1
ATOM 2691 C CA . TYR B 1 83 ? 46.943 -27.706 15.118 1.00 31.41 83 TYR B CA 1
ATOM 2692 C C . TYR B 1 83 ? 47.456 -26.271 15.055 1.00 33.82 83 TYR B C 1
ATOM 2693 O O . TYR B 1 83 ? 47.384 -25.641 14.001 1.00 33.87 83 TYR B O 1
ATOM 2702 N N . ASN B 1 84 ? 47.963 -25.764 16.188 1.00 33.91 84 ASN B N 1
ATOM 2703 C CA . ASN B 1 84 ? 48.724 -24.524 16.199 1.00 34.42 84 ASN B CA 1
ATOM 2704 C C . ASN B 1 84 ? 50.204 -24.872 16.093 1.00 34.06 84 ASN B C 1
ATOM 2705 O O . ASN B 1 84 ? 50.718 -25.615 16.925 1.00 35.31 84 ASN B O 1
ATOM 2710 N N . VAL B 1 85 ? 50.882 -24.328 15.075 1.00 34.06 85 VAL B N 1
ATOM 2711 C CA . VAL B 1 85 ? 52.307 -24.572 14.902 1.00 37.13 85 VAL B CA 1
ATOM 2712 C C . VAL B 1 85 ? 53.068 -23.247 14.955 1.00 37.88 85 VAL B C 1
ATOM 2713 O O . VAL B 1 85 ? 54.163 -23.139 14.410 1.00 37.41 85 VAL B O 1
ATOM 2717 N N . GLY B 1 86 ? 52.486 -22.251 15.642 1.00 39.37 86 GLY B N 1
ATOM 2718 C CA . GLY B 1 86 ? 53.119 -20.955 15.845 1.00 41.89 86 GLY B CA 1
ATOM 2719 C C . GLY B 1 86 ? 53.002 -20.513 17.304 1.00 42.17 86 GLY B C 1
ATOM 2720 O O . GLY B 1 86 ? 52.926 -21.352 18.201 1.00 41.09 86 GLY B O 1
ATOM 2721 N N . GLY B 1 87 ? 52.969 -19.194 17.530 1.00 44.75 87 GLY B N 1
ATOM 2722 C CA . GLY B 1 87 ? 52.845 -18.643 18.873 1.00 45.46 87 GLY B CA 1
ATOM 2723 C C . GLY B 1 87 ? 51.426 -18.798 19.423 1.00 46.02 87 GLY B C 1
ATOM 2724 O O . GLY B 1 87 ? 50.515 -19.164 18.684 1.00 46.34 87 GLY B O 1
ATOM 2725 N N . PRO B 1 88 ? 51.195 -18.520 20.733 1.00 45.48 88 PRO B N 1
ATOM 2726 C CA . PRO B 1 88 ? 49.889 -18.728 21.356 1.00 43.34 88 PRO B CA 1
ATOM 2727 C C . PRO B 1 88 ? 48.725 -18.074 20.612 1.00 41.01 88 PRO B C 1
ATOM 2728 O O . PRO B 1 88 ? 48.844 -16.951 20.126 1.00 40.96 88 PRO B O 1
ATOM 2732 N N . GLY B 1 89 ? 47.591 -18.779 20.547 1.00 38.77 89 GLY B N 1
ATOM 2733 C CA . GLY B 1 89 ? 46.420 -18.272 19.852 1.00 38.76 89 GLY B CA 1
ATOM 2734 C C . GLY B 1 89 ? 45.129 -18.785 20.478 1.00 38.81 89 GLY B C 1
ATOM 2735 O O . GLY B 1 89 ? 45.157 -19.563 21.431 1.00 40.64 89 GLY B O 1
ATOM 2736 N N . ILE B 1 90 ? 44.001 -18.330 19.920 1.00 39.72 90 ILE B N 1
ATOM 2737 C CA . ILE B 1 90 ? 42.681 -18.684 20.416 1.00 38.03 90 ILE B CA 1
ATOM 2738 C C . ILE B 1 90 ? 41.806 -19.067 19.224 1.00 35.61 90 ILE B C 1
ATOM 2739 O O . ILE B 1 90 ? 41.783 -18.362 18.217 1.00 36.18 90 ILE B O 1
ATOM 2744 N N . VAL B 1 91 ? 41.099 -20.194 19.362 1.00 36.30 91 VAL B N 1
ATOM 2745 C CA . VAL B 1 91 ? 40.072 -20.602 18.418 1.00 35.86 91 VAL B CA 1
ATOM 2746 C C . VAL B 1 91 ? 38.728 -20.447 19.117 1.00 36.31 91 VAL B C 1
ATOM 2747 O O . VAL B 1 91 ? 38.547 -20.950 20.224 1.00 35.96 91 VAL B O 1
ATOM 2751 N N . LYS B 1 92 ? 37.793 -19.772 18.439 1.00 37.03 92 LYS B N 1
ATOM 2752 C CA . LYS B 1 92 ? 36.415 -19.701 18.886 1.00 38.12 92 LYS B CA 1
ATOM 2753 C C . LYS B 1 92 ? 35.546 -20.468 17.899 1.00 35.98 92 LYS B C 1
ATOM 2754 O O . LYS B 1 92 ? 35.760 -20.380 16.693 1.00 36.69 92 LYS B O 1
ATOM 2760 N N . ALA B 1 93 ? 34.582 -21.218 18.440 1.00 35.14 93 ALA B N 1
ATOM 2761 C CA . ALA B 1 93 ? 33.587 -21.924 17.655 1.00 37.82 93 ALA B CA 1
ATOM 2762 C C . ALA B 1 93 ? 32.237 -21.788 18.350 1.00 37.81 93 ALA B C 1
ATOM 2763 O O . ALA B 1 93 ? 32.009 -22.394 19.396 1.00 38.60 93 ALA B O 1
ATOM 2765 N N . GLY B 1 94 ? 31.341 -20.993 17.761 1.00 38.41 94 GLY B N 1
ATOM 2766 C CA . GLY B 1 94 ? 30.147 -20.564 18.468 1.00 40.42 94 GLY B CA 1
ATOM 2767 C C . GLY B 1 94 ? 30.537 -19.803 19.734 1.00 40.95 94 GLY B C 1
ATOM 2768 O O . GLY B 1 94 ? 31.325 -18.859 19.666 1.00 39.48 94 GLY B O 1
ATOM 2769 N N . ASP B 1 95 ? 30.027 -20.261 20.883 1.00 41.81 95 ASP B N 1
ATOM 2770 C CA . ASP B 1 95 ? 30.339 -19.640 22.162 1.00 45.37 95 ASP B CA 1
ATOM 2771 C C . ASP B 1 95 ? 31.487 -20.365 22.862 1.00 45.70 95 ASP B C 1
ATOM 2772 O O . ASP B 1 95 ? 31.927 -19.921 23.920 1.00 45.49 95 ASP B O 1
ATOM 2777 N N . ALA B 1 96 ? 31.961 -21.479 22.283 1.00 44.79 96 ALA B N 1
ATOM 2778 C CA . ALA B 1 96 ? 33.119 -22.182 22.813 1.00 44.34 96 ALA B CA 1
ATOM 2779 C C . ALA B 1 96 ? 34.394 -21.415 22.466 1.00 44.68 96 ALA B C 1
ATOM 2780 O O . ALA B 1 96 ? 34.487 -20.771 21.417 1.00 41.50 96 ALA B O 1
ATOM 2782 N N . GLU B 1 97 ? 35.374 -21.493 23.373 1.00 43.84 97 GLU B N 1
ATOM 2783 C CA . GLU B 1 97 ? 36.623 -20.766 23.241 1.00 44.13 97 GLU B CA 1
ATOM 2784 C C . GLU B 1 97 ? 37.763 -21.677 23.698 1.00 42.90 97 GLU B C 1
ATOM 2785 O O . GLU B 1 97 ? 37.700 -22.254 24.783 1.00 41.50 97 GLU B O 1
ATOM 2791 N N . PHE B 1 98 ? 38.794 -21.809 22.852 1.00 40.47 98 PHE B N 1
ATOM 2792 C CA . PHE B 1 98 ? 39.904 -22.713 23.111 1.00 38.76 98 PHE B CA 1
ATOM 2793 C C . PHE B 1 98 ? 41.218 -21.969 22.913 1.00 39.29 98 PHE B C 1
ATOM 2794 O O . PHE B 1 98 ? 41.446 -21.374 21.860 1.00 38.76 98 PHE B O 1
ATOM 2802 N N . GLU B 1 99 ? 42.070 -22.024 23.945 1.00 39.74 99 GLU B N 1
ATOM 2803 C CA . GLU B 1 99 ? 43.443 -21.560 23.854 1.00 41.11 99 GLU B CA 1
ATOM 2804 C C . GLU B 1 99 ? 44.307 -22.702 23.334 1.00 40.17 99 GLU B C 1
ATOM 2805 O O . GLU B 1 99 ? 44.264 -23.808 23.871 1.00 39.92 99 GLU B O 1
ATOM 2811 N N . LEU B 1 100 ? 45.081 -22.409 22.283 1.00 40.60 100 LEU B N 1
ATOM 2812 C CA . LEU B 1 100 ? 46.020 -23.358 21.712 1.00 40.67 100 LEU B CA 1
ATOM 2813 C C . LEU B 1 100 ? 47.397 -22.714 21.675 1.00 38.87 100 LEU B C 1
ATOM 2814 O O . LEU B 1 100 ? 47.572 -21.645 21.084 1.00 38.10 100 LEU B O 1
ATOM 2819 N N . ASP B 1 101 ? 48.350 -23.386 22.328 1.00 41.14 101 ASP B N 1
ATOM 2820 C CA . ASP B 1 101 ? 49.761 -23.065 22.217 1.00 43.34 101 ASP B CA 1
ATOM 2821 C C . ASP B 1 101 ? 50.383 -24.002 21.182 1.00 42.43 101 ASP B C 1
ATOM 2822 O O . ASP B 1 101 ? 49.697 -24.861 20.623 1.00 37.84 101 ASP B O 1
ATOM 2827 N N . TYR B 1 102 ? 51.691 -23.824 20.965 1.00 41.11 102 TYR B N 1
ATOM 2828 C CA . TYR B 1 102 ? 52.455 -24.573 19.984 1.00 41.28 102 TYR B CA 1
ATOM 2829 C C . TYR B 1 102 ? 52.263 -26.069 20.207 1.00 39.89 102 TYR B C 1
ATOM 2830 O O . TYR B 1 102 ? 52.360 -26.539 21.333 1.00 39.11 102 TYR B O 1
ATOM 2839 N N . LYS B 1 103 ? 51.968 -26.782 19.110 1.00 39.62 103 LYS B N 1
ATOM 2840 C CA . LYS B 1 103 ? 51.857 -28.234 19.066 1.00 38.15 103 LYS B CA 1
ATOM 2841 C C . LYS B 1 103 ? 50.645 -28.738 19.851 1.00 37.53 103 LYS B C 1
ATOM 2842 O O . LYS B 1 103 ? 50.583 -29.922 20.176 1.00 41.49 103 LYS B O 1
ATOM 2848 N N . GLU B 1 104 ? 49.656 -27.871 20.097 1.00 37.79 104 GLU B N 1
ATOM 2849 C CA . GLU B 1 104 ? 48.394 -28.310 20.676 1.00 37.23 104 GLU B CA 1
ATOM 2850 C C . GLU B 1 104 ? 47.340 -28.410 19.575 1.00 34.89 104 GLU B C 1
ATOM 2851 O O . GLU B 1 104 ? 47.369 -27.622 18.636 1.00 32.65 104 GLU B O 1
ATOM 2857 N N . ALA B 1 105 ? 46.399 -29.358 19.728 1.00 34.59 105 ALA B N 1
ATOM 2858 C CA . ALA B 1 105 ? 45.396 -29.651 18.714 1.00 34.50 105 ALA B CA 1
ATOM 2859 C C . ALA B 1 105 ? 43.979 -29.462 19.257 1.00 36.49 105 ALA B C 1
ATOM 2860 O O . ALA B 1 105 ? 43.769 -29.419 20.472 1.00 38.08 105 ALA B O 1
ATOM 2862 N N . LEU B 1 106 ? 43.014 -29.384 18.329 1.00 32.74 106 LEU B N 1
ATOM 2863 C CA . LEU B 1 106 ? 41.615 -29.149 18.643 1.00 31.87 106 LEU B CA 1
ATOM 2864 C C . LEU B 1 106 ? 40.738 -29.823 17.591 1.00 31.66 106 LEU B C 1
ATOM 2865 O O . LEU B 1 106 ? 40.917 -29.581 16.395 1.00 29.52 106 LEU B O 1
ATOM 2870 N N . TYR B 1 107 ? 39.797 -30.657 18.059 1.00 29.57 107 TYR B N 1
ATOM 2871 C CA . TYR B 1 107 ? 38.739 -31.203 17.231 1.00 29.65 107 TYR B CA 1
ATOM 2872 C C . TYR B 1 107 ? 37.481 -30.355 17.406 1.00 32.89 107 TYR B C 1
ATOM 2873 O O . TYR B 1 107 ? 37.040 -30.118 18.535 1.00 31.59 107 TYR B O 1
ATOM 2882 N N . LEU B 1 108 ? 36.926 -29.885 16.281 1.00 30.19 108 LEU B N 1
ATOM 2883 C CA . LEU B 1 108 ? 35.605 -29.282 16.265 1.00 30.47 108 LEU B CA 1
ATOM 2884 C C . LEU B 1 108 ? 34.647 -30.188 15.496 1.00 31.13 108 LEU B C 1
ATOM 2885 O O . LEU B 1 108 ? 34.941 -30.588 14.371 1.00 30.27 108 LEU B O 1
ATOM 2890 N N . GLY B 1 109 ? 33.489 -30.464 16.116 1.00 30.01 109 GLY B N 1
ATOM 2891 C CA . GLY B 1 109 ? 32.419 -31.234 15.509 1.00 30.29 109 GLY B CA 1
ATOM 2892 C C . GLY B 1 109 ? 31.500 -30.367 14.656 1.00 30.12 109 GLY B C 1
ATOM 2893 O O . GLY B 1 109 ? 31.665 -29.150 14.583 1.00 34.46 109 GLY B O 1
ATOM 2894 N N . SER B 1 110 ? 30.528 -31.025 14.016 1.00 30.82 110 SER B N 1
ATOM 2895 C CA . SER B 1 110 ? 29.648 -30.393 13.049 1.00 31.69 110 SER B CA 1
ATOM 2896 C C . SER B 1 110 ? 28.591 -29.541 13.749 1.00 32.10 110 SER B C 1
ATOM 2897 O O . SER B 1 110 ? 28.309 -29.717 14.929 1.00 32.55 110 SER B O 1
ATOM 2900 N N . GLY B 1 111 ? 27.994 -28.633 12.980 1.00 32.66 111 GLY B N 1
ATOM 2901 C CA . GLY B 1 111 ? 26.977 -27.739 13.498 1.00 33.66 111 GLY B CA 1
ATOM 2902 C C . GLY B 1 111 ? 27.133 -26.349 12.897 1.00 33.86 111 GLY B C 1
ATOM 2903 O O . GLY B 1 111 ? 28.215 -25.986 12.434 1.00 33.53 111 GLY B O 1
ATOM 2904 N N . ASP B 1 112 ? 26.025 -25.603 12.898 1.00 34.63 112 ASP B N 1
ATOM 2905 C CA . ASP B 1 112 ? 25.989 -24.250 12.377 1.00 36.28 112 ASP B CA 1
ATOM 2906 C C . ASP B 1 112 ? 26.620 -23.323 13.410 1.00 36.93 112 ASP B C 1
ATOM 2907 O O . ASP B 1 112 ? 25.929 -22.804 14.281 1.00 38.87 112 ASP B O 1
ATOM 2912 N N . ARG B 1 113 ? 27.940 -23.141 13.299 1.00 37.49 113 ARG B N 1
ATOM 2913 C CA . ARG B 1 113 ? 28.705 -22.304 14.210 1.00 38.30 113 ARG B CA 1
ATOM 2914 C C . ARG B 1 113 ? 29.746 -21.512 13.425 1.00 38.08 113 ARG B C 1
ATOM 2915 O O . ARG B 1 113 ? 30.347 -22.024 12.480 1.00 37.41 113 ARG B O 1
ATOM 2923 N N . VAL B 1 114 ? 29.971 -20.262 13.842 1.00 36.93 114 VAL B N 1
ATOM 2924 C CA . VAL B 1 114 ? 31.053 -19.458 13.297 1.00 36.58 114 VAL B CA 1
ATOM 2925 C C . VAL B 1 114 ? 32.349 -19.849 14.002 1.00 37.01 114 VAL B C 1
ATOM 2926 O O . VAL B 1 114 ? 32.387 -19.948 15.228 1.00 37.35 114 VAL B O 1
ATOM 2930 N N . VAL B 1 115 ? 33.406 -20.066 13.211 1.00 35.75 115 VAL B N 1
ATOM 2931 C CA . VAL B 1 115 ? 34.722 -20.390 13.735 1.00 35.07 115 VAL B CA 1
ATOM 2932 C C . VAL B 1 115 ? 35.667 -19.249 13.376 1.00 34.47 115 VAL B C 1
ATOM 2933 O O . VAL B 1 115 ? 35.674 -18.799 12.233 1.00 32.90 115 VAL B O 1
ATOM 2937 N N . THR B 1 116 ? 36.441 -18.773 14.366 1.00 34.99 116 THR B N 1
ATOM 2938 C CA . THR B 1 116 ? 37.425 -17.727 14.132 1.00 34.88 116 THR B CA 1
ATOM 2939 C C . THR B 1 116 ? 38.769 -18.137 14.723 1.00 33.24 116 THR B C 1
ATOM 2940 O O . THR B 1 116 ? 38.833 -18.928 15.658 1.00 33.02 116 THR B O 1
ATOM 2944 N N . PHE B 1 117 ? 39.827 -17.532 14.173 1.00 33.55 117 PHE B N 1
ATOM 2945 C CA . PHE B 1 117 ? 41.201 -17.768 14.574 1.00 34.45 117 PHE B CA 1
ATOM 2946 C C . PHE B 1 117 ? 41.815 -16.434 14.987 1.00 34.65 117 PHE B C 1
ATOM 2947 O O . PHE B 1 117 ? 41.579 -15.426 14.324 1.00 35.24 117 PHE B O 1
ATOM 2955 N N . GLU B 1 118 ? 42.611 -16.431 16.065 1.00 37.64 118 GLU B N 1
ATOM 2956 C CA . GLU B 1 118 ? 43.302 -15.217 16.477 1.00 40.67 118 GLU B CA 1
ATOM 2957 C C . GLU B 1 118 ? 44.598 -15.553 17.212 1.00 39.90 118 GLU B C 1
ATOM 2958 O O . GLU B 1 118 ? 44.737 -16.627 17.796 1.00 39.41 118 GLU B O 1
ATOM 2964 N N . SER B 1 119 ? 45.538 -14.601 17.148 1.00 40.96 119 SER B N 1
ATOM 2965 C CA . SER B 1 119 ? 46.799 -14.662 17.868 1.00 43.07 119 SER B CA 1
ATOM 2966 C C . SER B 1 119 ? 46.716 -13.772 19.103 1.00 43.98 119 SER B C 1
ATOM 2967 O O . SER B 1 119 ? 46.069 -12.725 19.070 1.00 43.50 119 SER B O 1
ATOM 2970 N N . LYS B 1 120 ? 47.381 -14.191 20.183 1.00 44.58 120 LYS B N 1
ATOM 2971 C CA . LYS B 1 120 ? 47.404 -13.414 21.413 1.00 46.78 120 LYS B CA 1
ATOM 2972 C C . LYS B 1 120 ? 48.287 -12.183 21.226 1.00 48.76 120 LYS B C 1
ATOM 2973 O O . LYS B 1 120 ? 47.969 -11.115 21.737 1.00 55.00 120 LYS B O 1
ATOM 2979 N N . ASP B 1 121 ? 49.387 -12.344 20.487 1.00 51.94 121 ASP B N 1
ATOM 2980 C CA . ASP B 1 121 ? 50.292 -11.247 20.182 1.00 54.52 121 ASP B CA 1
ATOM 2981 C C . ASP B 1 121 ? 50.654 -11.307 18.700 1.00 50.99 121 ASP B C 1
ATOM 2982 O O . ASP B 1 121 ? 51.144 -12.327 18.224 1.00 51.82 121 ASP B O 1
ATOM 2987 N N . ALA B 1 122 ? 50.438 -10.191 17.992 1.00 50.45 122 ALA B N 1
ATOM 2988 C CA . ALA B 1 122 ? 50.698 -10.091 16.564 1.00 49.71 122 ALA B CA 1
ATOM 2989 C C . ALA B 1 122 ? 52.190 -10.215 16.247 1.00 50.70 122 ALA B C 1
ATOM 2990 O O . ALA B 1 122 ? 52.548 -10.505 15.109 1.00 52.81 122 ALA B O 1
ATOM 2992 N N . ALA B 1 123 ? 53.048 -9.972 17.247 1.00 50.47 123 ALA B N 1
ATOM 2993 C CA . ALA B 1 123 ? 54.490 -10.103 17.102 1.00 50.77 123 ALA B CA 1
ATOM 2994 C C . ALA B 1 123 ? 54.927 -11.569 17.098 1.00 49.33 123 ALA B C 1
ATOM 2995 O O . ALA B 1 123 ? 56.008 -11.876 16.606 1.00 49.01 123 ALA B O 1
ATOM 2997 N N . HIS B 1 124 ? 54.109 -12.459 17.682 1.00 49.19 124 HIS B N 1
ATOM 2998 C CA . HIS B 1 124 ? 54.388 -13.890 17.716 1.00 48.40 124 HIS B CA 1
ATOM 2999 C C . HIS B 1 124 ? 53.134 -14.633 17.251 1.00 44.84 124 HIS B C 1
ATOM 3000 O O . HIS B 1 124 ? 52.465 -15.301 18.036 1.00 43.09 124 HIS B O 1
ATOM 3007 N N . PRO B 1 125 ? 52.761 -14.520 15.957 1.00 41.72 125 PRO B N 1
ATOM 3008 C CA . PRO B 1 125 ? 51.450 -14.972 15.504 1.00 40.13 125 PRO B CA 1
ATOM 3009 C C . PRO B 1 125 ? 51.247 -16.484 15.575 1.00 36.50 125 PRO B C 1
ATOM 3010 O O . PRO B 1 125 ? 52.183 -17.264 15.423 1.00 35.66 125 PRO B O 1
ATOM 3014 N N . ALA B 1 126 ? 50.000 -16.874 15.847 1.00 37.46 126 ALA B N 1
ATOM 3015 C CA . ALA B 1 126 ? 49.585 -18.261 15.773 1.00 38.73 126 ALA B CA 1
ATOM 3016 C C . ALA B 1 126 ? 49.570 -18.705 14.309 1.00 37.81 126 ALA B C 1
ATOM 3017 O O . ALA B 1 126 ? 49.301 -17.906 13.418 1.00 39.03 126 ALA B O 1
ATOM 3019 N N . LYS B 1 127 ? 49.904 -19.978 14.080 1.00 37.34 127 LYS B N 1
ATOM 3020 C CA . LYS B 1 127 ? 49.872 -20.583 12.754 1.00 36.77 127 LYS B CA 1
ATOM 3021 C C . LYS B 1 127 ? 48.937 -21.788 12.781 1.00 33.11 127 LYS B C 1
ATOM 3022 O O . LYS B 1 127 ? 49.347 -22.873 13.180 1.00 33.65 127 LYS B O 1
ATOM 3028 N N . PHE B 1 128 ? 47.678 -21.592 12.378 1.00 31.53 128 PHE B N 1
ATOM 3029 C CA . PHE B 1 128 ? 46.672 -22.633 12.501 1.00 31.94 128 PHE B CA 1
ATOM 3030 C C . PHE B 1 128 ? 46.592 -23.463 11.221 1.00 31.60 128 PHE B C 1
ATOM 3031 O O . PHE B 1 128 ? 46.101 -22.984 10.199 1.00 29.73 128 PHE B O 1
ATOM 3039 N N . TYR B 1 129 ? 47.023 -24.729 11.331 1.00 30.80 129 TYR B N 1
ATOM 3040 C CA . TYR B 1 129 ? 46.937 -25.719 10.268 1.00 29.52 129 TYR B CA 1
ATOM 3041 C C . TYR B 1 129 ? 45.759 -26.651 10.551 1.00 28.99 129 TYR B C 1
ATOM 3042 O O . TYR B 1 129 ? 45.592 -27.096 11.683 1.00 29.37 129 TYR B O 1
ATOM 3051 N N . PHE B 1 130 ? 44.944 -26.955 9.528 1.00 27.77 130 PHE B N 1
ATOM 3052 C CA . PHE B 1 130 ? 43.773 -27.789 9.755 1.00 27.84 130 PHE B CA 1
ATOM 3053 C C . PHE B 1 130 ? 43.482 -28.733 8.588 1.00 27.25 130 PHE B C 1
ATOM 3054 O O . PHE B 1 130 ? 43.831 -28.475 7.437 1.00 25.94 130 PHE B O 1
ATOM 3062 N N . ASN B 1 131 ? 42.821 -29.844 8.939 1.00 28.72 131 ASN B N 1
ATOM 3063 C CA . ASN B 1 131 ? 42.181 -30.737 7.989 1.00 28.80 131 ASN B CA 1
ATOM 3064 C C . ASN B 1 131 ? 40.704 -30.871 8.353 1.00 28.17 131 ASN B C 1
ATOM 3065 O O . ASN B 1 131 ? 40.346 -30.883 9.525 1.00 28.69 131 ASN B O 1
ATOM 3070 N N . SER B 1 132 ? 39.856 -31.025 7.331 1.00 28.74 132 SER B N 1
ATOM 3071 C CA . SER B 1 132 ? 38.427 -31.188 7.518 1.00 27.28 132 SER B CA 1
ATOM 3072 C C . SER B 1 132 ? 37.874 -32.226 6.546 1.00 26.80 132 SER B C 1
ATOM 3073 O O . SER B 1 132 ? 38.245 -32.240 5.372 1.00 26.45 132 SER B O 1
ATOM 3076 N N . LEU B 1 133 ? 36.945 -33.048 7.049 1.00 26.58 133 LEU B N 1
ATOM 3077 C CA . LEU B 1 133 ? 36.212 -34.027 6.259 1.00 28.19 133 LEU B CA 1
ATOM 3078 C C . LEU B 1 133 ? 34.722 -33.882 6.550 1.00 28.73 133 LEU B C 1
ATOM 3079 O O . LEU B 1 133 ? 34.346 -33.224 7.520 1.00 29.60 133 LEU B O 1
ATOM 3084 N N . THR B 1 134 ? 33.877 -34.494 5.710 1.00 27.13 134 THR B N 1
ATOM 3085 C CA . THR B 1 134 ? 32.444 -34.453 5.934 1.00 28.86 134 THR B CA 1
ATOM 3086 C C . THR B 1 134 ? 32.117 -35.237 7.202 1.00 29.71 134 THR B C 1
ATOM 3087 O O . THR B 1 134 ? 32.870 -36.125 7.608 1.00 29.14 134 THR B O 1
ATOM 3091 N N . ALA B 1 135 ? 30.975 -34.890 7.805 1.00 29.14 135 ALA B N 1
ATOM 3092 C CA . ALA B 1 135 ? 30.542 -35.473 9.066 1.00 32.08 135 ALA B CA 1
ATOM 3093 C C . ALA B 1 135 ? 29.018 -35.524 9.101 1.00 31.94 135 ALA B C 1
ATOM 3094 O O . ALA B 1 135 ? 28.365 -34.484 9.058 1.00 33.36 135 ALA B O 1
ATOM 3096 N N . HIS B 1 136 ? 28.463 -36.737 9.197 1.00 31.86 136 HIS B N 1
ATOM 3097 C CA . HIS B 1 136 ? 27.025 -36.929 9.114 1.00 33.05 136 HIS B CA 1
ATOM 3098 C C . HIS B 1 136 ? 26.378 -36.833 10.496 1.00 33.37 136 HIS B C 1
ATOM 3099 O O . HIS B 1 136 ? 25.154 -36.928 10.605 1.00 30.74 136 HIS B O 1
ATOM 3106 N N . ARG B 1 137 ? 27.195 -36.657 11.539 1.00 34.31 137 ARG B N 1
ATOM 3107 C CA . ARG B 1 137 ? 26.676 -36.365 12.867 1.00 37.02 137 ARG B CA 1
ATOM 3108 C C . ARG B 1 137 ? 27.696 -35.568 13.673 1.00 35.51 137 ARG B C 1
ATOM 3109 O O . ARG B 1 137 ? 28.883 -35.524 13.346 1.00 34.69 137 ARG B O 1
ATOM 3117 N N . ASN B 1 138 ? 27.203 -34.951 14.748 1.00 37.00 138 ASN B N 1
ATOM 3118 C CA . ASN B 1 138 ? 28.036 -34.173 15.644 1.00 35.45 138 ASN B CA 1
ATOM 3119 C C . ASN B 1 138 ? 28.742 -35.107 16.620 1.00 35.98 138 ASN B C 1
ATOM 3120 O O . ASN B 1 138 ? 28.199 -36.142 17.006 1.00 36.39 138 ASN B O 1
ATOM 3125 N N . TYR B 1 139 ? 29.975 -34.733 16.985 1.00 36.89 139 TYR B N 1
ATOM 3126 C CA . TYR B 1 139 ? 30.658 -35.269 18.150 1.00 36.75 139 TYR B CA 1
ATOM 3127 C C . TYR B 1 139 ? 31.199 -34.088 18.950 1.00 35.60 139 TYR B C 1
ATOM 3128 O O . TYR B 1 139 ? 31.524 -33.049 18.377 1.00 34.80 139 TYR B O 1
ATOM 3137 N N . PRO B 1 140 ? 31.318 -34.199 20.293 1.00 38.03 140 PRO B N 1
ATOM 3138 C CA . PRO B 1 140 ? 31.802 -33.082 21.100 1.00 36.74 140 PRO B CA 1
ATOM 3139 C C . PRO B 1 140 ? 33.177 -32.577 20.675 1.00 36.01 140 PRO B C 1
ATOM 3140 O O . PRO B 1 140 ? 34.026 -33.353 20.228 1.00 33.32 140 PRO B O 1
ATOM 3144 N N . ASP B 1 141 ? 33.369 -31.260 20.820 1.00 34.65 141 ASP B N 1
ATOM 3145 C CA . ASP B 1 141 ? 34.661 -30.631 20.630 1.00 34.25 141 ASP B CA 1
ATOM 3146 C C . ASP B 1 141 ? 35.627 -31.167 21.676 1.00 35.95 141 ASP B C 1
ATOM 3147 O O . ASP B 1 141 ? 35.199 -31.634 22.725 1.00 38.34 141 ASP B O 1
ATOM 3152 N N . ARG B 1 142 ? 36.928 -31.080 21.391 1.00 36.69 142 ARG B N 1
ATOM 3153 C CA . ARG B 1 142 ? 37.929 -31.387 22.397 1.00 36.97 142 ARG B CA 1
ATOM 3154 C C . ARG B 1 142 ? 39.297 -30.863 21.980 1.00 37.04 142 ARG B C 1
ATOM 3155 O O . ARG B 1 142 ? 39.738 -31.065 20.847 1.00 35.38 142 ARG B O 1
ATOM 3163 N N . LYS B 1 143 ? 39.958 -30.211 22.940 1.00 37.98 143 LYS B N 1
ATOM 3164 C CA . LYS B 1 143 ? 41.364 -29.863 22.855 1.00 38.34 143 LYS B CA 1
ATOM 3165 C C . LYS B 1 143 ? 42.182 -31.073 23.300 1.00 38.76 143 LYS B C 1
ATOM 3166 O O . LYS B 1 143 ? 41.850 -31.697 24.300 1.00 38.44 143 LYS B O 1
ATOM 3172 N N . VAL B 1 144 ? 43.238 -31.393 22.540 1.00 38.51 144 VAL B N 1
ATOM 3173 C CA . VAL B 1 144 ? 44.103 -32.529 22.818 1.00 38.23 144 VAL B CA 1
ATOM 3174 C C . VAL B 1 144 ? 45.553 -32.065 22.712 1.00 37.72 144 VAL B C 1
ATOM 3175 O O . VAL B 1 144 ? 45.952 -31.504 21.695 1.00 36.20 144 VAL B O 1
ATOM 3179 N N . THR B 1 145 ? 46.332 -32.312 23.773 1.00 40.83 145 THR B N 1
ATOM 3180 C CA . THR B 1 145 ? 47.756 -32.008 23.791 1.00 39.23 145 THR B CA 1
ATOM 3181 C C . THR B 1 145 ? 48.534 -33.322 23.779 1.00 36.85 145 THR B C 1
ATOM 3182 O O . THR B 1 145 ? 47.947 -34.399 23.875 1.00 34.85 145 THR B O 1
ATOM 3186 N N . LYS B 1 146 ? 49.861 -33.217 23.675 1.00 38.39 146 LYS B N 1
ATOM 3187 C CA . LYS B 1 146 ? 50.736 -34.380 23.716 1.00 44.65 146 LYS B CA 1
ATOM 3188 C C . LYS B 1 146 ? 50.518 -35.177 25.003 1.00 47.52 146 LYS B C 1
ATOM 3189 O O . LYS B 1 146 ? 50.607 -36.404 24.990 1.00 50.25 146 LYS B O 1
ATOM 3195 N N . ALA B 1 147 ? 50.197 -34.479 26.101 1.00 50.99 147 ALA B N 1
ATOM 3196 C CA . ALA B 1 147 ? 49.956 -35.117 27.387 1.00 50.68 147 ALA B CA 1
ATOM 3197 C C . ALA B 1 147 ? 48.710 -36.002 27.343 1.00 50.79 147 ALA B C 1
ATOM 3198 O O . ALA B 1 147 ? 48.579 -36.916 28.153 1.00 52.82 147 ALA B O 1
ATOM 3200 N N . ASP B 1 148 ? 47.791 -35.719 26.411 1.00 47.22 148 ASP B N 1
ATOM 3201 C CA . ASP B 1 148 ? 46.578 -36.505 26.247 1.00 48.10 148 ASP B CA 1
ATOM 3202 C C . ASP B 1 148 ? 46.770 -37.601 25.196 1.00 47.78 148 ASP B C 1
ATOM 3203 O O . ASP B 1 148 ? 45.893 -38.444 25.023 1.00 48.31 148 ASP B O 1
ATOM 3208 N N . ALA B 1 149 ? 47.906 -37.592 24.486 1.00 46.61 149 ALA B N 1
ATOM 3209 C CA . ALA B 1 149 ? 48.077 -38.420 23.297 1.00 46.19 149 ALA B CA 1
ATOM 3210 C C . ALA B 1 149 ? 48.431 -39.857 23.668 1.00 47.15 149 ALA B C 1
ATOM 3211 O O . ALA B 1 149 ? 49.077 -40.098 24.688 1.00 49.88 149 ALA B O 1
ATOM 3213 N N . VAL B 1 150 ? 48.025 -40.804 22.811 1.00 45.07 150 VAL B N 1
ATOM 3214 C CA . VAL B 1 150 ? 48.573 -42.151 22.847 1.00 43.99 150 VAL B CA 1
ATOM 3215 C C . VAL B 1 150 ? 49.909 -42.092 22.115 1.00 45.96 150 VAL B C 1
ATOM 3216 O O . VAL B 1 150 ? 49.941 -41.966 20.892 1.00 46.43 150 VAL B O 1
ATOM 3220 N N . VAL B 1 151 ? 51.004 -42.161 22.880 1.00 45.78 151 VAL B N 1
ATOM 3221 C CA . VAL B 1 151 ? 52.335 -41.969 22.336 1.00 47.12 151 VAL B CA 1
ATOM 3222 C C . VAL B 1 151 ? 52.958 -43.337 22.078 1.00 51.44 151 VAL B C 1
ATOM 3223 O O . VAL B 1 151 ? 52.810 -44.250 22.884 1.00 52.81 151 VAL B O 1
ATOM 3227 N N . ALA B 1 152 ? 53.630 -43.465 20.927 1.00 53.85 152 ALA B N 1
ATOM 3228 C CA . ALA B 1 152 ? 54.379 -44.659 20.571 1.00 52.82 152 ALA B CA 1
ATOM 3229 C C . ALA B 1 152 ? 55.753 -44.246 20.049 1.00 53.27 152 ALA B C 1
ATOM 3230 O O . ALA B 1 152 ? 55.848 -43.507 19.070 1.00 50.67 152 ALA B O 1
ATOM 3232 N N . GLU B 1 153 ? 56.808 -44.711 20.736 1.00 52.67 153 GLU B N 1
ATOM 3233 C CA . GLU B 1 153 ? 58.180 -44.491 20.309 1.00 51.62 153 GLU B CA 1
ATOM 3234 C C . GLU B 1 153 ? 58.549 -45.552 19.275 1.00 49.15 153 GLU B C 1
ATOM 3235 O O . GLU B 1 153 ? 58.304 -46.736 19.489 1.00 50.43 153 GLU B O 1
ATOM 3241 N N . MET B 1 154 ? 59.160 -45.107 18.168 1.00 46.37 154 MET B N 1
ATOM 3242 C CA . MET B 1 154 ? 59.393 -45.949 17.007 1.00 47.04 154 MET B CA 1
ATOM 3243 C C . MET B 1 154 ? 60.772 -45.669 16.416 1.00 41.75 154 MET B C 1
ATOM 3244 O O . MET B 1 154 ? 61.341 -44.596 16.616 1.00 37.83 154 MET B O 1
ATOM 3249 N N . GLY B 1 155 ? 61.286 -46.662 15.681 1.00 40.41 155 GLY B N 1
ATOM 3250 C CA . GLY B 1 155 ? 62.480 -46.511 14.867 1.00 39.16 155 GLY B CA 1
ATOM 3251 C C . GLY B 1 155 ? 63.749 -46.598 15.705 1.00 39.40 155 GLY B C 1
ATOM 3252 O O . GLY B 1 155 ? 63.714 -47.083 16.833 1.00 38.80 155 GLY B O 1
ATOM 3253 N N . SER B 1 156 ? 64.860 -46.124 15.122 1.00 37.58 156 SER B N 1
ATOM 3254 C CA . SER B 1 156 ? 66.162 -46.141 15.770 1.00 38.77 156 SER B CA 1
ATOM 3255 C C . SER B 1 156 ? 67.113 -45.153 15.099 1.00 39.31 156 SER B C 1
ATOM 3256 O O . SER B 1 156 ? 66.879 -44.716 13.970 1.00 38.16 156 SER B O 1
ATOM 3259 N N . LEU B 1 157 ? 68.202 -44.852 15.819 1.00 38.76 157 LEU B N 1
ATOM 3260 C CA . LEU B 1 157 ? 69.355 -44.118 15.319 1.00 40.50 157 LEU B CA 1
ATOM 3261 C C . LEU B 1 157 ? 69.822 -44.697 13.983 1.00 39.67 157 LEU B C 1
ATOM 3262 O O . LEU B 1 157 ? 70.119 -43.941 13.059 1.00 38.09 157 LEU B O 1
ATOM 3267 N N . GLU B 1 158 ? 69.889 -46.034 13.899 1.00 37.60 158 GLU B N 1
ATOM 3268 C CA . GLU B 1 158 ? 70.536 -46.716 12.787 1.00 38.29 158 GLU B CA 1
ATOM 3269 C C . GLU B 1 158 ? 69.721 -46.560 11.504 1.00 36.18 158 GLU B C 1
ATOM 3270 O O . GLU B 1 158 ? 70.301 -46.425 10.430 1.00 37.08 158 GLU B O 1
ATOM 3276 N N . GLY B 1 159 ? 68.388 -46.592 11.624 1.00 35.33 159 GLY B N 1
ATOM 3277 C CA . GLY B 1 159 ? 67.497 -46.424 10.486 1.00 35.35 159 GLY B CA 1
ATOM 3278 C C . GLY B 1 159 ? 67.148 -44.957 10.223 1.00 35.00 159 GLY B C 1
ATOM 3279 O O . GLY B 1 159 ? 66.255 -44.675 9.431 1.00 38.70 159 GLY B O 1
ATOM 3280 N N . SER B 1 160 ? 67.845 -44.034 10.900 1.00 36.48 160 SER B N 1
ATOM 3281 C CA . SER B 1 160 ? 67.590 -42.603 10.805 1.00 36.68 160 SER B CA 1
ATOM 3282 C C . SER B 1 160 ? 66.088 -42.316 10.776 1.00 36.77 160 SER B C 1
ATOM 3283 O O . SER B 1 160 ? 65.617 -41.513 9.966 1.00 39.14 160 SER B O 1
ATOM 3286 N N . ASN B 1 161 ? 65.344 -42.981 11.670 1.00 34.08 161 ASN B N 1
ATOM 3287 C CA . ASN B 1 161 ? 63.895 -42.857 11.727 1.00 33.92 161 ASN B CA 1
ATOM 3288 C C . ASN B 1 161 ? 63.390 -42.948 13.168 1.00 33.41 161 ASN B C 1
ATOM 3289 O O . ASN B 1 161 ? 62.239 -43.316 13.403 1.00 33.06 161 ASN B O 1
ATOM 3294 N N . HIS B 1 162 ? 64.244 -42.579 14.127 1.00 32.50 162 HIS B N 1
ATOM 3295 C CA . HIS B 1 162 ? 63.861 -42.558 15.527 1.00 34.47 162 HIS B CA 1
ATOM 3296 C C . HIS B 1 162 ? 62.839 -41.440 15.743 1.00 33.69 162 HIS B C 1
ATOM 3297 O O . HIS B 1 162 ? 63.125 -40.279 15.462 1.00 33.79 162 HIS B O 1
ATOM 3304 N N . ARG B 1 163 ? 61.646 -41.791 16.230 1.00 35.12 163 ARG B N 1
ATOM 3305 C CA . ARG B 1 163 ? 60.546 -40.842 16.257 1.00 37.88 163 ARG B CA 1
ATOM 3306 C C . ARG B 1 163 ? 59.535 -41.204 17.341 1.00 39.74 163 ARG B C 1
ATOM 3307 O O . ARG B 1 163 ? 59.402 -42.369 17.705 1.00 41.58 163 ARG B O 1
ATOM 3315 N N . ASN B 1 164 ? 58.821 -40.176 17.822 1.00 37.80 164 ASN B N 1
ATOM 3316 C CA . ASN B 1 164 ? 57.640 -40.343 18.651 1.00 38.28 164 ASN B CA 1
ATOM 3317 C C . ASN B 1 164 ? 56.397 -40.006 17.837 1.00 37.31 164 ASN B C 1
ATOM 3318 O O . ASN B 1 164 ? 56.279 -38.889 17.338 1.00 36.43 164 ASN B O 1
ATOM 3323 N N . ILE B 1 165 ? 55.481 -40.978 17.740 1.00 36.81 165 ILE B N 1
ATOM 3324 C CA . ILE B 1 165 ? 54.184 -40.783 17.116 1.00 37.78 165 ILE B CA 1
ATOM 3325 C C . ILE B 1 165 ? 53.182 -40.378 18.197 1.00 37.57 165 ILE B C 1
ATOM 3326 O O . ILE B 1 165 ? 52.848 -41.182 19.064 1.00 35.78 165 ILE B O 1
ATOM 3331 N N . ASN B 1 166 ? 52.701 -39.134 18.118 1.00 35.71 166 ASN B N 1
ATOM 3332 C CA . ASN B 1 166 ? 51.682 -38.626 19.023 1.00 34.71 166 ASN B CA 1
ATOM 3333 C C . ASN B 1 166 ? 50.310 -38.767 18.359 1.00 34.90 166 ASN B C 1
ATOM 3334 O O . ASN B 1 166 ? 49.910 -37.910 17.575 1.00 35.30 166 ASN B O 1
ATOM 3339 N N . LYS B 1 167 ? 49.599 -39.856 18.683 1.00 33.68 167 LYS B N 1
ATOM 3340 C CA . LYS B 1 167 ? 48.259 -40.107 18.178 1.00 35.86 167 LYS B CA 1
ATOM 3341 C C . LYS B 1 167 ? 47.262 -39.314 19.019 1.00 36.66 167 LYS B C 1
ATOM 3342 O O . LYS B 1 167 ? 46.988 -39.680 20.162 1.00 35.35 167 LYS B O 1
ATOM 3348 N N . MET B 1 168 ? 46.707 -38.241 18.441 1.00 35.29 168 MET B N 1
ATOM 3349 C CA . MET B 1 168 ? 46.046 -37.214 19.233 1.00 34.21 168 MET B CA 1
ATOM 3350 C C . MET B 1 168 ? 44.554 -37.174 18.919 1.00 34.47 168 MET B C 1
ATOM 3351 O O . MET B 1 168 ? 43.742 -37.462 19.796 1.00 33.67 168 MET B O 1
ATOM 3356 N N . LEU B 1 169 ? 44.193 -36.837 17.674 1.00 32.73 169 LEU B N 1
ATOM 3357 C CA . LEU B 1 169 ? 42.798 -36.850 17.269 1.00 31.61 169 LEU B CA 1
ATOM 3358 C C . LEU B 1 169 ? 42.504 -38.194 16.611 1.00 34.84 169 LEU B C 1
ATOM 3359 O O . LEU B 1 169 ? 42.371 -38.280 15.389 1.00 31.90 169 LEU B O 1
ATOM 3364 N N . VAL B 1 170 ? 42.410 -39.235 17.451 1.00 34.88 170 VAL B N 1
ATOM 3365 C CA . VAL B 1 170 ? 42.254 -40.607 16.993 1.00 36.13 170 VAL B CA 1
ATOM 3366 C C . VAL B 1 170 ? 41.171 -41.299 17.818 1.00 36.94 170 VAL B C 1
ATOM 3367 O O . VAL B 1 170 ? 40.811 -40.830 18.900 1.00 32.98 170 VAL B O 1
ATOM 3371 N N . ASN B 1 171 ? 40.695 -42.440 17.299 1.00 38.41 171 ASN B N 1
ATOM 3372 C CA . ASN B 1 171 ? 39.566 -43.160 17.871 1.00 43.22 171 ASN B CA 1
ATOM 3373 C C . ASN B 1 171 ? 39.836 -43.558 19.325 1.00 42.29 171 ASN B C 1
ATOM 3374 O O . ASN B 1 171 ? 38.897 -43.691 20.104 1.00 40.15 171 ASN B O 1
ATOM 3379 N N . GLN B 1 172 ? 41.108 -43.737 19.697 1.00 44.56 172 GLN B N 1
ATOM 3380 C CA . GLN B 1 172 ? 41.464 -44.148 21.049 1.00 47.83 172 GLN B CA 1
ATOM 3381 C C . GLN B 1 172 ? 41.308 -42.995 22.038 1.00 45.93 172 GLN B C 1
ATOM 3382 O O . GLN B 1 172 ? 41.159 -43.233 23.235 1.00 44.86 172 GLN B O 1
ATOM 3388 N N . VAL B 1 173 ? 41.355 -41.754 21.539 1.00 41.96 173 VAL B N 1
ATOM 3389 C CA . VAL B 1 173 ? 41.291 -40.578 22.392 1.00 39.41 173 VAL B CA 1
ATOM 3390 C C . VAL B 1 173 ? 39.868 -40.023 22.404 1.00 40.05 173 VAL B C 1
ATOM 3391 O O . VAL B 1 173 ? 39.327 -39.751 23.477 1.00 41.12 173 VAL B O 1
ATOM 3395 N N . LEU B 1 174 ? 39.260 -39.848 21.221 1.00 37.20 174 LEU B N 1
ATOM 3396 C CA . LEU B 1 174 ? 37.930 -39.257 21.143 1.00 37.16 174 LEU B CA 1
ATOM 3397 C C . LEU B 1 174 ? 37.189 -39.810 19.931 1.00 37.40 174 LEU B C 1
ATOM 3398 O O . LEU B 1 174 ? 37.815 -40.232 18.960 1.00 37.74 174 LEU B O 1
ATOM 3403 N N . PRO B 1 175 ? 35.836 -39.808 19.950 1.00 37.10 175 PRO B N 1
ATOM 3404 C CA . PRO B 1 175 ? 35.054 -40.152 18.772 1.00 36.37 175 PRO B CA 1
ATOM 3405 C C . PRO B 1 175 ? 35.023 -39.030 17.735 1.00 34.48 175 PRO B C 1
ATOM 3406 O O . PRO B 1 175 ? 34.914 -37.853 18.089 1.00 29.95 175 PRO B O 1
ATOM 3410 N N . THR B 1 176 ? 35.164 -39.439 16.465 1.00 33.12 176 THR B N 1
ATOM 3411 C CA . THR B 1 176 ? 34.984 -38.585 15.304 1.00 32.56 176 THR B CA 1
ATOM 3412 C C . THR B 1 176 ? 34.207 -39.387 14.266 1.00 34.01 176 THR B C 1
ATOM 3413 O O . THR B 1 176 ? 34.066 -40.599 14.401 1.00 34.83 176 THR B O 1
ATOM 3417 N N . CYS B 1 177 ? 33.699 -38.711 13.232 1.00 33.46 177 CYS B N 1
ATOM 3418 C CA . CYS B 1 177 ? 33.034 -39.410 12.146 1.00 34.01 177 CYS B CA 1
ATOM 3419 C C . CYS B 1 177 ? 34.049 -40.227 11.345 1.00 34.64 177 CYS B C 1
ATOM 3420 O O . CYS B 1 177 ? 33.854 -41.427 11.159 1.00 33.67 177 CYS B O 1
ATOM 3423 N N . GLN B 1 178 ? 35.129 -39.574 10.889 1.00 32.42 178 GLN B N 1
ATOM 3424 C CA . GLN B 1 178 ? 36.115 -40.233 10.046 1.00 32.72 178 GLN B CA 1
ATOM 3425 C C . GLN B 1 178 ? 37.503 -39.602 10.170 1.00 31.74 178 GLN B C 1
ATOM 3426 O O . GLN B 1 178 ? 38.490 -40.274 9.898 1.00 30.39 178 GLN B O 1
ATOM 3432 N N . LEU B 1 179 ? 37.589 -38.316 10.532 1.00 31.29 179 LEU B N 1
ATOM 3433 C CA . LEU B 1 179 ? 38.868 -37.630 10.583 1.00 30.21 179 LEU B CA 1
ATOM 3434 C C . LEU B 1 179 ? 39.715 -38.214 11.708 1.00 30.84 179 LEU B C 1
ATOM 3435 O O . LEU B 1 179 ? 39.236 -38.393 12.822 1.00 30.88 179 LEU B O 1
ATOM 3440 N N . GLN B 1 180 ? 40.976 -38.506 11.386 1.00 31.46 180 GLN B N 1
ATOM 3441 C CA . GLN B 1 180 ? 41.989 -38.823 12.373 1.00 32.49 180 GLN B CA 1
ATOM 3442 C C . GLN B 1 180 ? 43.266 -38.062 12.031 1.00 30.73 180 GLN B C 1
ATOM 3443 O O . GLN B 1 180 ? 43.622 -37.953 10.861 1.00 28.65 180 GLN B O 1
ATOM 3449 N N . MET B 1 181 ? 43.918 -37.520 13.068 1.00 29.20 181 MET B N 1
ATOM 3450 C CA . MET B 1 181 ? 45.119 -36.717 12.928 1.00 29.66 181 MET B CA 1
ATOM 3451 C C . MET B 1 181 ? 46.067 -36.973 14.099 1.00 29.89 181 MET B C 1
ATOM 3452 O O . MET B 1 181 ? 45.642 -37.278 15.217 1.00 30.41 181 MET B O 1
ATOM 3457 N N . GLY B 1 182 ? 47.360 -36.821 13.811 1.00 29.74 182 GLY B N 1
ATOM 3458 C CA . GLY B 1 182 ? 48.414 -36.987 14.797 1.00 30.78 182 GLY B CA 1
ATOM 3459 C C . GLY B 1 182 ? 49.665 -36.230 14.369 1.00 31.47 182 GLY B C 1
ATOM 3460 O O . GLY B 1 182 ? 49.687 -35.592 13.317 1.00 31.12 182 GLY B O 1
ATOM 3461 N N . MET B 1 183 ? 50.709 -36.325 15.195 1.00 30.00 183 MET B N 1
ATOM 3462 C CA . MET B 1 183 ? 51.904 -35.528 15.020 1.00 31.83 183 MET B CA 1
ATOM 3463 C C . MET B 1 183 ? 53.110 -36.395 15.369 1.00 32.34 183 MET B C 1
ATOM 3464 O O . MET B 1 183 ? 53.167 -36.974 16.453 1.00 32.34 183 MET B O 1
ATOM 3469 N N . THR B 1 184 ? 54.052 -36.503 14.429 1.00 31.91 184 THR B N 1
ATOM 3470 C CA . THR B 1 184 ? 55.215 -37.361 14.596 1.00 32.26 184 THR B CA 1
ATOM 3471 C C . THR B 1 184 ? 56.478 -36.504 14.620 1.00 31.67 184 THR B C 1
ATOM 3472 O O . THR B 1 184 ? 56.717 -35.716 13.703 1.00 31.38 184 THR B O 1
ATOM 3476 N N . GLU B 1 185 ? 57.278 -36.676 15.681 1.00 32.75 185 GLU B N 1
ATOM 3477 C CA . GLU B 1 185 ? 58.444 -35.845 15.934 1.00 34.52 185 GLU B CA 1
ATOM 3478 C C . GLU B 1 185 ? 59.705 -36.694 15.786 1.00 33.21 185 GLU B C 1
ATOM 3479 O O . GLU B 1 185 ? 59.888 -37.640 16.546 1.00 31.04 185 GLU B O 1
ATOM 3485 N N . LEU B 1 186 ? 60.563 -36.332 14.820 1.00 34.05 186 LEU B N 1
ATOM 3486 C CA . LEU B 1 186 ? 61.788 -37.069 14.537 1.00 36.42 186 LEU B CA 1
ATOM 3487 C C . LEU B 1 186 ? 62.890 -36.597 15.483 1.00 37.68 186 LEU B C 1
ATOM 3488 O O . LEU B 1 186 ? 62.996 -35.402 15.772 1.00 34.12 186 LEU B O 1
ATOM 3493 N N . ALA B 1 187 ? 63.724 -37.550 15.925 1.00 37.12 187 ALA B N 1
ATOM 3494 C CA . ALA B 1 187 ? 64.856 -37.257 16.791 1.00 36.43 187 ALA B CA 1
ATOM 3495 C C . ALA B 1 187 ? 65.936 -36.547 15.982 1.00 37.30 187 ALA B C 1
ATOM 3496 O O . ALA B 1 187 ? 65.977 -36.679 14.761 1.00 36.01 187 ALA B O 1
ATOM 3498 N N . PRO B 1 188 ? 66.844 -35.771 16.618 1.00 39.09 188 PRO B N 1
ATOM 3499 C CA . PRO B 1 188 ? 68.004 -35.245 15.908 1.00 39.97 188 PRO B CA 1
ATOM 3500 C C . PRO B 1 188 ? 68.755 -36.346 15.163 1.00 40.12 188 PRO B C 1
ATOM 3501 O O . PRO B 1 188 ? 68.977 -37.425 15.708 1.00 41.15 188 PRO B O 1
ATOM 3505 N N . GLY B 1 189 ? 69.047 -36.101 13.881 1.00 41.47 189 GLY B N 1
ATOM 3506 C CA . GLY B 1 189 ? 69.787 -37.047 13.059 1.00 41.25 189 GLY B CA 1
ATOM 3507 C C . GLY B 1 189 ? 68.908 -38.111 12.398 1.00 38.28 189 GLY B C 1
ATOM 3508 O O . GLY B 1 189 ? 69.416 -38.914 11.614 1.00 37.75 189 GLY B O 1
ATOM 3509 N N . SER B 1 190 ? 67.605 -38.130 12.712 1.00 35.80 190 SER B N 1
ATOM 3510 C CA . SER B 1 190 ? 66.666 -39.000 12.022 1.00 35.78 190 SER B CA 1
ATOM 3511 C C . SER B 1 190 ? 65.885 -38.189 10.988 1.00 35.27 190 SER B C 1
ATOM 3512 O O . SER B 1 190 ? 65.463 -37.075 11.294 1.00 33.54 190 SER B O 1
ATOM 3515 N N . VAL B 1 191 ? 65.687 -38.757 9.784 1.00 36.24 191 VAL B N 1
ATOM 3516 C CA . VAL B 1 191 ? 65.115 -38.013 8.662 1.00 36.14 191 VAL B CA 1
ATOM 3517 C C . VAL B 1 191 ? 63.943 -38.732 7.981 1.00 35.40 191 VAL B C 1
ATOM 3518 O O . VAL B 1 191 ? 63.288 -38.114 7.144 1.00 37.51 191 VAL B O 1
ATOM 3522 N N . TRP B 1 192 ? 63.688 -40.014 8.289 1.00 34.04 192 TRP B N 1
ATOM 3523 C CA . TRP B 1 192 ? 62.689 -40.813 7.581 1.00 35.56 192 TRP B CA 1
ATOM 3524 C C . TRP B 1 192 ? 61.374 -40.849 8.353 1.00 36.83 192 TRP B C 1
ATOM 3525 O O . TRP B 1 192 ? 61.384 -41.075 9.556 1.00 36.51 192 TRP B O 1
ATOM 3536 N N . ASN B 1 193 ? 60.246 -40.683 7.645 1.00 39.48 193 ASN B N 1
ATOM 3537 C CA . ASN B 1 193 ? 58.951 -40.510 8.293 1.00 43.07 193 ASN B CA 1
ATOM 3538 C C . ASN B 1 193 ? 58.249 -41.850 8.511 1.00 48.15 193 ASN B C 1
ATOM 3539 O O . ASN B 1 193 ? 57.251 -41.893 9.230 1.00 46.85 193 ASN B O 1
ATOM 3544 N N . THR B 1 194 ? 58.740 -42.916 7.857 1.00 52.36 194 THR B N 1
ATOM 3545 C CA . THR B 1 194 ? 58.265 -44.271 8.107 1.00 58.85 194 THR B CA 1
ATOM 3546 C C . THR B 1 194 ? 59.080 -45.248 7.279 1.00 63.87 194 THR B C 1
ATOM 3547 O O . THR B 1 194 ? 59.427 -44.885 6.131 1.00 68.73 194 THR B O 1
ATOM 3551 N N . ARG B 1 203 ? 44.942 -45.478 2.552 1.00 57.67 203 ARG B N 1
ATOM 3552 C CA . ARG B 1 203 ? 43.919 -44.433 2.264 1.00 56.94 203 ARG B CA 1
ATOM 3553 C C . ARG B 1 203 ? 44.619 -43.134 1.865 1.00 48.28 203 ARG B C 1
ATOM 3554 O O . ARG B 1 203 ? 45.849 -43.070 1.834 1.00 46.17 203 ARG B O 1
ATOM 3562 N N . MET B 1 204 ? 43.812 -42.121 1.524 1.00 43.59 204 MET B N 1
ATOM 3563 C CA . MET B 1 204 ? 44.301 -40.772 1.274 1.00 43.35 204 MET B CA 1
ATOM 3564 C C . MET B 1 204 ? 44.791 -40.188 2.595 1.00 34.61 204 MET B C 1
ATOM 3565 O O . MET B 1 204 ? 44.110 -40.317 3.605 1.00 33.45 204 MET B O 1
ATOM 3570 N N . GLU B 1 205 ? 45.979 -39.575 2.575 1.00 32.44 205 GLU B N 1
ATOM 3571 C CA . GLU B 1 205 ? 46.535 -38.925 3.752 1.00 31.59 205 GLU B CA 1
ATOM 3572 C C . GLU B 1 205 ? 47.098 -37.565 3.339 1.00 30.85 205 GLU B C 1
ATOM 3573 O O . GLU B 1 205 ? 47.542 -37.386 2.202 1.00 30.55 205 GLU B O 1
ATOM 3579 N N . ALA B 1 206 ? 47.031 -36.600 4.261 1.00 28.85 206 ALA B N 1
ATOM 3580 C CA . ALA B 1 206 ? 47.684 -35.313 4.092 1.00 26.82 206 ALA B CA 1
ATOM 3581 C C . ALA B 1 206 ? 48.821 -35.190 5.102 1.00 26.78 206 ALA B C 1
ATOM 3582 O O . ALA B 1 206 ? 48.639 -35.468 6.284 1.00 28.50 206 ALA B O 1
ATOM 3584 N N . TYR B 1 207 ? 49.994 -34.769 4.624 1.00 26.46 207 TYR B N 1
ATOM 3585 C CA . TYR B 1 207 ? 51.167 -34.587 5.463 1.00 27.93 207 TYR B CA 1
ATOM 3586 C C . TYR B 1 207 ? 51.616 -33.130 5.400 1.00 27.43 207 TYR B C 1
ATOM 3587 O O . TYR B 1 207 ? 51.763 -32.580 4.312 1.00 26.28 207 TYR B O 1
ATOM 3596 N N . PHE B 1 208 ? 51.840 -32.545 6.584 1.00 28.19 208 PHE B N 1
ATOM 3597 C CA . PHE B 1 208 ? 52.327 -31.185 6.740 1.00 28.18 208 PHE B CA 1
ATOM 3598 C C . PHE B 1 208 ? 53.616 -31.210 7.554 1.00 27.10 208 PHE B C 1
ATOM 3599 O O . PHE B 1 208 ? 53.628 -31.770 8.646 1.00 28.10 208 PHE B O 1
ATOM 3607 N N . TYR B 1 209 ? 54.673 -30.565 7.036 1.00 26.90 209 TYR B N 1
ATOM 3608 C CA . TYR B 1 209 ? 56.001 -30.650 7.629 1.00 28.47 209 TYR B CA 1
ATOM 3609 C C . TYR B 1 209 ? 56.407 -29.296 8.210 1.00 30.45 209 TYR B C 1
ATOM 3610 O O . TYR B 1 209 ? 56.189 -28.258 7.575 1.00 29.22 209 TYR B O 1
ATOM 3619 N N . PHE B 1 210 ? 57.030 -29.334 9.404 1.00 30.40 210 PHE B N 1
ATOM 3620 C CA . PHE B 1 210 ? 57.474 -28.128 10.092 1.00 33.19 210 PHE B CA 1
ATOM 3621 C C . PHE B 1 210 ? 58.557 -28.465 11.122 1.00 35.88 210 PHE B C 1
ATOM 3622 O O . PHE B 1 210 ? 59.017 -29.605 11.206 1.00 35.08 210 PHE B O 1
ATOM 3630 N N . GLU B 1 211 ? 58.961 -27.442 11.893 1.00 36.00 211 GLU B N 1
ATOM 3631 C CA . GLU B 1 211 ? 60.040 -27.547 12.865 1.00 37.52 211 GLU B CA 1
ATOM 3632 C C . GLU B 1 211 ? 61.292 -28.063 12.160 1.00 36.63 211 GLU B C 1
ATOM 3633 O O . GLU B 1 211 ? 61.957 -28.979 12.629 1.00 37.80 211 GLU B O 1
ATOM 3639 N N . ILE B 1 212 ? 61.601 -27.453 11.015 1.00 38.32 212 ILE B N 1
ATOM 3640 C CA . ILE B 1 212 ? 62.794 -27.776 10.253 1.00 36.89 212 ILE B CA 1
ATOM 3641 C C . ILE B 1 212 ? 63.388 -26.454 9.774 1.00 39.63 212 ILE B C 1
ATOM 3642 O O . ILE B 1 212 ? 62.641 -25.548 9.420 1.00 40.64 212 ILE B O 1
ATOM 3647 N N . PRO B 1 213 ? 64.727 -26.270 9.789 1.00 42.27 213 PRO B N 1
ATOM 3648 C CA . PRO B 1 213 ? 65.318 -25.010 9.345 1.00 42.31 213 PRO B CA 1
ATOM 3649 C C . PRO B 1 213 ? 64.992 -24.652 7.896 1.00 44.10 213 PRO B C 1
ATOM 3650 O O . PRO B 1 213 ? 64.820 -25.534 7.053 1.00 42.46 213 PRO B O 1
ATOM 3654 N N . GLU B 1 214 ? 64.959 -23.338 7.628 1.00 44.30 214 GLU B N 1
ATOM 3655 C CA . GLU B 1 214 ? 64.576 -22.773 6.342 1.00 44.72 214 GLU B CA 1
ATOM 3656 C C . GLU B 1 214 ? 65.479 -23.267 5.215 1.00 44.53 214 GLU B C 1
ATOM 3657 O O . GLU B 1 214 ? 65.047 -23.312 4.068 1.00 43.24 214 GLU B O 1
ATOM 3663 N N . ASP B 1 215 ? 66.735 -23.601 5.541 1.00 45.36 215 ASP B N 1
ATOM 3664 C CA . ASP B 1 215 ? 67.730 -23.956 4.541 1.00 45.35 215 ASP B CA 1
ATOM 3665 C C . ASP B 1 215 ? 67.733 -25.464 4.277 1.00 43.26 215 ASP B C 1
ATOM 3666 O O . ASP B 1 215 ? 68.563 -25.946 3.513 1.00 44.26 215 ASP B O 1
ATOM 3671 N N . HIS B 1 216 ? 66.808 -26.208 4.900 1.00 40.89 216 HIS B N 1
ATOM 3672 C CA . HIS B 1 216 ? 66.715 -27.646 4.703 1.00 39.99 216 HIS B CA 1
ATOM 3673 C C . HIS B 1 216 ? 65.425 -27.989 3.960 1.00 39.12 216 HIS B C 1
ATOM 3674 O O . HIS B 1 216 ? 64.529 -27.153 3.838 1.00 38.21 216 HIS B O 1
ATOM 3681 N N . ALA B 1 217 ? 65.357 -29.231 3.461 1.00 37.41 217 ALA B N 1
ATOM 3682 C CA . ALA B 1 217 ? 64.289 -29.663 2.571 1.00 36.10 217 ALA B CA 1
ATOM 3683 C C . ALA B 1 217 ? 63.795 -31.056 2.959 1.00 34.02 217 ALA B C 1
ATOM 3684 O O . ALA B 1 217 ? 64.525 -31.818 3.585 1.00 33.21 217 ALA B O 1
ATOM 3686 N N . ILE B 1 218 ? 62.545 -31.370 2.582 1.00 33.95 218 ILE B N 1
ATOM 3687 C CA . ILE B 1 218 ? 61.987 -32.711 2.705 1.00 31.89 218 ILE B CA 1
ATOM 3688 C C . ILE B 1 218 ? 61.799 -33.283 1.299 1.00 31.23 218 ILE B C 1
ATOM 3689 O O . ILE B 1 218 ? 61.189 -32.644 0.446 1.00 30.36 218 ILE B O 1
ATOM 3694 N N . CYS B 1 219 ? 62.332 -34.487 1.065 1.00 28.81 219 CYS B N 1
ATOM 3695 C CA . CYS B 1 219 ? 62.037 -35.232 -0.146 1.00 28.03 219 CYS B CA 1
ATOM 3696 C C . CYS B 1 219 ? 60.880 -36.191 0.120 1.00 27.36 219 CYS B C 1
ATOM 3697 O O . CYS B 1 219 ? 61.065 -37.214 0.773 1.00 27.50 219 CYS B O 1
ATOM 3700 N N . HIS B 1 220 ? 59.686 -35.845 -0.374 1.00 27.79 220 HIS B N 1
ATOM 3701 C CA . HIS B 1 220 ? 58.499 -36.648 -0.130 1.00 28.13 220 HIS B CA 1
ATOM 3702 C C . HIS B 1 220 ? 58.290 -37.618 -1.293 1.00 28.12 220 HIS B C 1
ATOM 3703 O O . HIS B 1 220 ? 58.236 -37.208 -2.445 1.00 26.20 220 HIS B O 1
ATOM 3710 N N . PHE B 1 221 ? 58.153 -38.911 -0.977 1.00 29.00 221 PHE B N 1
ATOM 3711 C CA . PHE B 1 221 ? 57.960 -39.930 -1.993 1.00 28.04 221 PHE B CA 1
ATOM 3712 C C . PHE B 1 221 ? 56.468 -40.122 -2.258 1.00 30.13 221 PHE B C 1
ATOM 3713 O O . PHE B 1 221 ? 55.639 -39.960 -1.361 1.00 30.32 221 PHE B O 1
ATOM 3721 N N . MET B 1 222 ? 56.143 -40.455 -3.514 1.00 29.13 222 MET B N 1
ATOM 3722 C CA . MET B 1 222 ? 54.782 -40.807 -3.888 1.00 30.64 222 MET B CA 1
ATOM 3723 C C . MET B 1 222 ? 54.810 -41.788 -5.058 1.00 29.48 222 MET B C 1
ATOM 3724 O O . MET B 1 222 ? 55.880 -42.147 -5.539 1.00 28.38 222 MET B O 1
ATOM 3729 N N . GLY B 1 223 ? 53.618 -42.227 -5.486 1.00 29.45 223 GLY B N 1
ATOM 3730 C CA . GLY B 1 223 ? 53.471 -43.140 -6.606 1.00 30.66 223 GLY B CA 1
ATOM 3731 C C . GLY B 1 223 ? 53.196 -44.563 -6.128 1.00 31.40 223 GLY B C 1
ATOM 3732 O O . GLY B 1 223 ? 53.351 -44.875 -4.946 1.00 30.24 223 GLY B O 1
ATOM 3733 N N . GLU B 1 224 ? 52.785 -45.426 -7.060 1.00 30.89 224 GLU B N 1
ATOM 3734 C CA . GLU B 1 224 ? 52.636 -46.842 -6.760 1.00 33.74 224 GLU B CA 1
ATOM 3735 C C . GLU B 1 224 ? 54.004 -47.443 -6.468 1.00 34.68 224 GLU B C 1
ATOM 3736 O O . GLU B 1 224 ? 55.030 -46.899 -6.871 1.00 32.96 224 GLU B O 1
ATOM 3742 N N . VAL B 1 225 ? 53.996 -48.573 -5.759 1.00 35.24 225 VAL B N 1
ATOM 3743 C CA . VAL B 1 225 ? 55.203 -49.350 -5.551 1.00 37.38 225 VAL B CA 1
ATOM 3744 C C . VAL B 1 225 ? 55.687 -49.819 -6.923 1.00 37.13 225 VAL B C 1
ATOM 3745 O O . VAL B 1 225 ? 54.891 -50.292 -7.732 1.00 35.87 225 VAL B O 1
ATOM 3749 N N . GLY B 1 226 ? 56.987 -49.638 -7.188 1.00 35.94 226 GLY B N 1
ATOM 3750 C CA . GLY B 1 226 ? 57.574 -49.976 -8.472 1.00 35.50 226 GLY B CA 1
ATOM 3751 C C . GLY B 1 226 ? 57.432 -48.870 -9.521 1.00 34.40 226 GLY B C 1
ATOM 3752 O O . GLY B 1 226 ? 57.848 -49.071 -10.657 1.00 34.17 226 GLY B O 1
ATOM 3753 N N . GLU B 1 227 ? 56.867 -47.710 -9.149 1.00 32.62 227 GLU B N 1
ATOM 3754 C CA . GLU B 1 227 ? 56.715 -46.589 -10.066 1.00 29.14 227 GLU B CA 1
ATOM 3755 C C . GLU B 1 227 ? 56.719 -45.282 -9.274 1.00 29.72 227 GLU B C 1
ATOM 3756 O O . GLU B 1 227 ? 55.864 -44.414 -9.461 1.00 26.56 227 GLU B O 1
ATOM 3762 N N . THR B 1 228 ? 57.731 -45.122 -8.415 1.00 28.78 228 THR B N 1
ATOM 3763 C CA . THR B 1 228 ? 57.707 -44.052 -7.436 1.00 27.85 228 THR B CA 1
ATOM 3764 C C . THR B 1 228 ? 58.299 -42.777 -8.033 1.00 27.06 228 THR B C 1
ATOM 3765 O O . THR B 1 228 ? 59.092 -42.809 -8.976 1.00 26.29 228 THR B O 1
ATOM 3769 N N . ARG B 1 229 ? 57.857 -41.651 -7.465 1.00 26.85 229 ARG B N 1
ATOM 3770 C CA . ARG B 1 229 ? 58.307 -40.317 -7.809 1.00 27.22 229 ARG B CA 1
ATOM 3771 C C . ARG B 1 229 ? 58.577 -39.590 -6.498 1.00 29.14 229 ARG B C 1
ATOM 3772 O O . ARG B 1 229 ? 58.358 -40.139 -5.418 1.00 28.67 229 ARG B O 1
ATOM 3780 N N . HIS B 1 230 ? 59.044 -38.345 -6.582 1.00 31.12 230 HIS B N 1
ATOM 3781 C CA . HIS B 1 230 ? 59.277 -37.575 -5.373 1.00 32.76 230 HIS B CA 1
ATOM 3782 C C . HIS B 1 230 ? 58.953 -36.107 -5.631 1.00 34.58 230 HIS B C 1
ATOM 3783 O O . HIS B 1 230 ? 58.873 -35.685 -6.779 1.00 37.98 230 HIS B O 1
ATOM 3790 N N . VAL B 1 231 ? 58.743 -35.358 -4.547 1.00 33.40 231 VAL B N 1
ATOM 3791 C CA . VAL B 1 231 ? 58.550 -33.919 -4.614 1.00 34.28 231 VAL B CA 1
ATOM 3792 C C . VAL B 1 231 ? 59.344 -33.283 -3.474 1.00 31.92 231 VAL B C 1
ATOM 3793 O O . VAL B 1 231 ? 59.244 -33.715 -2.327 1.00 32.50 231 VAL B O 1
ATOM 3797 N N . TRP B 1 232 ? 60.157 -32.272 -3.799 1.00 30.80 232 TRP B N 1
ATOM 3798 C CA . TRP B 1 232 ? 60.925 -31.563 -2.787 1.00 32.55 232 TRP B CA 1
ATOM 3799 C C . TRP B 1 232 ? 60.071 -30.482 -2.135 1.00 30.95 232 TRP B C 1
ATOM 3800 O O . TRP B 1 232 ? 59.435 -29.688 -2.819 1.00 33.14 232 TRP B O 1
ATOM 3811 N N . MET B 1 233 ? 60.092 -30.454 -0.803 1.00 30.16 233 MET B N 1
ATOM 3812 C CA . MET B 1 233 ? 59.214 -29.600 -0.022 1.00 32.09 233 MET B CA 1
ATOM 3813 C C . MET B 1 233 ? 60.034 -28.801 0.981 1.00 30.06 233 MET B C 1
ATOM 3814 O O . MET B 1 233 ? 61.136 -29.207 1.348 1.00 29.73 233 MET B O 1
ATOM 3819 N N . LYS B 1 234 ? 59.438 -27.711 1.469 1.00 32.40 234 LYS B N 1
ATOM 3820 C CA . LYS B 1 234 ? 60.021 -26.911 2.533 1.00 33.98 234 LYS B CA 1
ATOM 3821 C C . LYS B 1 234 ? 59.109 -26.963 3.752 1.00 33.43 234 LYS B C 1
ATOM 3822 O O . LYS B 1 234 ? 57.969 -27.413 3.662 1.00 33.16 234 LYS B O 1
ATOM 3828 N N . GLY B 1 235 ? 59.624 -26.469 4.886 1.00 32.32 235 GLY B N 1
ATOM 3829 C CA . GLY B 1 235 ? 58.840 -26.339 6.099 1.00 30.97 235 GLY B CA 1
ATOM 3830 C C . GLY B 1 235 ? 57.599 -25.482 5.863 1.00 30.00 235 GLY B C 1
ATOM 3831 O O . GLY B 1 235 ? 57.621 -24.583 5.027 1.00 30.00 235 GLY B O 1
ATOM 3832 N N . ASP B 1 236 ? 56.526 -25.797 6.596 1.00 29.61 236 ASP B N 1
ATOM 3833 C CA . ASP B 1 236 ? 55.242 -25.118 6.485 1.00 31.76 236 ASP B CA 1
ATOM 3834 C C . ASP B 1 236 ? 54.588 -25.355 5.120 1.00 32.23 236 ASP B C 1
ATOM 3835 O O . ASP B 1 236 ? 53.860 -24.492 4.621 1.00 31.74 236 ASP B O 1
ATOM 3840 N N . GLN B 1 237 ? 54.806 -26.544 4.545 1.00 32.27 237 GLN B N 1
ATOM 3841 C CA . GLN B 1 237 ? 54.128 -26.953 3.321 1.00 30.45 237 GLN B CA 1
ATOM 3842 C C . GLN B 1 237 ? 53.489 -28.317 3.560 1.00 28.72 237 GLN B C 1
ATOM 3843 O O . GLN B 1 237 ? 53.944 -29.058 4.427 1.00 28.04 237 GLN B O 1
ATOM 3849 N N . ALA B 1 238 ? 52.422 -28.616 2.806 1.00 27.56 238 ALA B N 1
ATOM 3850 C CA . ALA B 1 238 ? 51.710 -29.879 2.931 1.00 27.46 238 ALA B CA 1
ATOM 3851 C C . ALA B 1 238 ? 51.692 -30.617 1.596 1.00 27.46 238 ALA B C 1
ATOM 3852 O O . ALA B 1 238 ? 51.962 -30.035 0.551 1.00 26.71 238 ALA B O 1
ATOM 3854 N N . VAL B 1 239 ? 51.367 -31.913 1.648 1.00 27.83 239 VAL B N 1
ATOM 3855 C CA . VAL B 1 239 ? 51.283 -32.730 0.449 1.00 27.17 239 VAL B CA 1
ATOM 3856 C C . VAL B 1 239 ? 50.095 -33.677 0.595 1.00 26.73 239 VAL B C 1
ATOM 3857 O O . VAL B 1 239 ? 49.807 -34.157 1.694 1.00 26.74 239 VAL B O 1
ATOM 3861 N N . LEU B 1 240 ? 49.397 -33.893 -0.525 1.00 25.42 240 LEU B N 1
ATOM 3862 C CA . LEU B 1 240 ? 48.291 -34.829 -0.605 1.00 24.73 240 LEU B CA 1
ATOM 3863 C C . LEU B 1 240 ? 48.826 -36.164 -1.116 1.00 25.78 240 LEU B C 1
ATOM 3864 O O . LEU B 1 240 ? 49.476 -36.215 -2.164 1.00 25.70 240 LEU B O 1
ATOM 3869 N N . SER B 1 241 ? 48.526 -37.239 -0.379 1.00 27.53 241 SER B N 1
ATOM 3870 C CA . SER B 1 241 ? 48.984 -38.581 -0.717 1.00 29.85 241 SER B CA 1
ATOM 3871 C C . SER B 1 241 ? 47.790 -39.465 -1.066 1.00 30.82 241 SER B C 1
ATOM 3872 O O . SER B 1 241 ? 47.062 -39.882 -0.176 1.00 29.99 241 SER B O 1
ATOM 3875 N N . PRO B 1 242 ? 47.543 -39.773 -2.360 1.00 30.81 242 PRO B N 1
ATOM 3876 C CA . PRO B 1 242 ? 46.449 -40.663 -2.730 1.00 30.52 242 PRO B CA 1
ATOM 3877 C C . PRO B 1 242 ? 46.522 -42.033 -2.064 1.00 29.17 242 PRO B C 1
ATOM 3878 O O . PRO B 1 242 ? 47.587 -42.468 -1.631 1.00 27.19 242 PRO B O 1
ATOM 3882 N N . GLU B 1 243 ? 45.370 -42.712 -2.042 1.00 31.92 243 GLU B N 1
ATOM 3883 C CA . GLU B 1 243 ? 45.222 -44.049 -1.483 1.00 32.41 243 GLU B CA 1
ATOM 3884 C C . GLU B 1 243 ? 46.111 -45.054 -2.214 1.00 31.55 243 GLU B C 1
ATOM 3885 O O . GLU B 1 243 ? 46.582 -46.010 -1.602 1.00 34.25 243 GLU B O 1
ATOM 3891 N N . TRP B 1 244 ? 46.363 -44.820 -3.510 1.00 29.52 244 TRP B N 1
ATOM 3892 C CA . TRP B 1 244 ? 47.201 -45.700 -4.317 1.00 28.86 244 TRP B CA 1
ATOM 3893 C C . TRP B 1 244 ? 48.699 -45.382 -4.191 1.00 28.85 244 TRP B C 1
ATOM 3894 O O . TRP B 1 244 ? 49.526 -46.056 -4.811 1.00 27.72 244 TRP B O 1
ATOM 3905 N N . SER B 1 245 ? 49.059 -44.363 -3.395 1.00 28.22 245 SER B N 1
ATOM 3906 C CA . SER B 1 245 ? 50.427 -43.854 -3.342 1.00 27.74 245 SER B CA 1
ATOM 3907 C C . SER B 1 245 ? 51.145 -44.293 -2.069 1.00 28.78 245 SER B C 1
ATOM 3908 O O . SER B 1 245 ? 50.533 -44.387 -1.009 1.00 28.85 245 SER B O 1
ATOM 3911 N N . ILE B 1 246 ? 52.462 -44.523 -2.170 1.00 30.08 246 ILE B N 1
ATOM 3912 C CA . ILE B 1 246 ? 53.304 -44.626 -0.985 1.00 30.44 246 ILE B CA 1
ATOM 3913 C C . ILE B 1 246 ? 53.410 -43.224 -0.390 1.00 29.44 246 ILE B C 1
ATOM 3914 O O . ILE B 1 246 ? 53.031 -42.265 -1.056 1.00 28.10 246 ILE B O 1
ATOM 3919 N N . HIS B 1 247 ? 53.946 -43.094 0.833 1.00 30.60 247 HIS B N 1
ATOM 3920 C CA . HIS B 1 247 ? 54.003 -41.791 1.488 1.00 34.22 247 HIS B CA 1
ATOM 3921 C C . HIS B 1 247 ? 55.245 -41.587 2.363 1.00 33.84 247 HIS B C 1
ATOM 3922 O O . HIS B 1 247 ? 55.260 -40.698 3.218 1.00 33.33 247 HIS B O 1
ATOM 3929 N N . SER B 1 248 ? 56.316 -42.340 2.121 1.00 33.45 248 SER B N 1
ATOM 3930 C CA . SER B 1 248 ? 57.541 -42.147 2.884 1.00 33.74 248 SER B CA 1
ATOM 3931 C C . SER B 1 248 ? 58.173 -40.804 2.522 1.00 33.58 248 SER B C 1
ATOM 3932 O O . SER B 1 248 ? 57.853 -40.206 1.497 1.00 31.95 248 SER B O 1
ATOM 3935 N N . ALA B 1 249 ? 59.065 -40.326 3.386 1.00 31.81 249 ALA B N 1
ATOM 3936 C CA . ALA B 1 249 ? 59.763 -39.079 3.135 1.00 32.28 249 ALA B CA 1
ATOM 3937 C C . ALA B 1 249 ? 61.115 -39.101 3.832 1.00 30.05 249 ALA B C 1
ATOM 3938 O O . ALA B 1 249 ? 61.228 -39.647 4.922 1.00 30.08 249 ALA B O 1
ATOM 3940 N N . ALA B 1 250 ? 62.115 -38.495 3.182 1.00 31.11 250 ALA B N 1
ATOM 3941 C CA . ALA B 1 250 ? 63.437 -38.295 3.753 1.00 30.89 250 ALA B CA 1
ATOM 3942 C C . ALA B 1 250 ? 63.830 -36.826 3.616 1.00 32.19 250 ALA B C 1
ATOM 3943 O O . ALA B 1 250 ? 63.934 -36.319 2.502 1.00 29.00 250 ALA B O 1
ATOM 3945 N N . ALA B 1 251 ? 64.054 -36.165 4.759 1.00 32.24 251 ALA B N 1
ATOM 3946 C CA . ALA B 1 251 ? 64.477 -34.776 4.785 1.00 34.12 251 ALA B CA 1
ATOM 3947 C C . ALA B 1 251 ? 65.989 -34.690 4.985 1.00 33.82 251 ALA B C 1
ATOM 3948 O O . ALA B 1 251 ? 66.650 -35.696 5.212 1.00 35.32 251 ALA B O 1
ATOM 3950 N N . THR B 1 252 ? 66.531 -33.470 4.889 1.00 33.62 252 THR B N 1
ATOM 3951 C CA . THR B 1 252 ? 67.964 -33.249 5.015 1.00 33.35 252 THR B CA 1
ATOM 3952 C C . THR B 1 252 ? 68.309 -32.896 6.464 1.00 34.86 252 THR B C 1
ATOM 3953 O O . THR B 1 252 ? 69.462 -32.602 6.767 1.00 35.88 252 THR B O 1
ATOM 3957 N N . HIS B 1 253 ? 67.303 -32.965 7.349 1.00 35.73 253 HIS B N 1
ATOM 3958 C CA . HIS B 1 253 ? 67.398 -32.582 8.751 1.00 38.01 253 HIS B CA 1
ATOM 3959 C C . HIS B 1 253 ? 66.172 -33.180 9.435 1.00 39.04 253 HIS B C 1
ATOM 3960 O O . HIS B 1 253 ? 65.249 -33.617 8.741 1.00 39.63 253 HIS B O 1
ATOM 3967 N N . ASN B 1 254 ? 66.153 -33.210 10.773 1.00 34.50 254 ASN B N 1
ATOM 3968 C CA . ASN B 1 254 ? 64.982 -33.687 11.492 1.00 34.99 254 ASN B CA 1
ATOM 3969 C C . ASN B 1 254 ? 63.878 -32.634 11.400 1.00 33.85 254 ASN B C 1
ATOM 3970 O O . ASN B 1 254 ? 64.116 -31.507 10.975 1.00 34.78 254 ASN B O 1
ATOM 3975 N N . TYR B 1 255 ? 62.668 -33.039 11.796 1.00 34.25 255 TYR B N 1
ATOM 3976 C CA . TYR B 1 255 ? 61.453 -32.285 11.545 1.00 33.66 255 TYR B CA 1
ATOM 3977 C C . TYR B 1 255 ? 60.322 -32.886 12.370 1.00 31.85 255 TYR B C 1
ATOM 3978 O O . TYR B 1 255 ? 60.479 -33.950 12.962 1.00 33.19 255 TYR B O 1
ATOM 3987 N N . THR B 1 256 ? 59.189 -32.182 12.411 1.00 33.33 256 THR B N 1
ATOM 3988 C CA . THR B 1 256 ? 57.938 -32.747 12.890 1.00 32.78 256 THR B CA 1
ATOM 3989 C C . THR B 1 256 ? 56.945 -32.713 11.730 1.00 31.56 256 THR B C 1
ATOM 3990 O O . THR B 1 256 ? 57.031 -31.840 10.869 1.00 31.32 256 THR B O 1
ATOM 3994 N N . PHE B 1 257 ? 55.995 -33.654 11.719 1.00 30.71 257 PHE B N 1
ATOM 3995 C CA . PHE B 1 257 ? 54.941 -33.616 10.721 1.00 30.97 257 PHE B CA 1
ATOM 3996 C C . PHE B 1 257 ? 53.607 -33.966 11.364 1.00 31.02 257 PHE B C 1
ATOM 3997 O O . PHE B 1 257 ? 53.515 -34.759 12.304 1.00 29.18 257 PHE B O 1
ATOM 4005 N N . ILE B 1 258 ? 52.570 -33.316 10.840 1.00 30.67 258 ILE B N 1
ATOM 4006 C CA . ILE B 1 258 ? 51.206 -33.666 11.168 1.00 30.31 258 ILE B CA 1
ATOM 4007 C C . ILE B 1 258 ? 50.656 -34.505 10.021 1.00 29.81 258 ILE B C 1
ATOM 4008 O O . ILE B 1 258 ? 50.928 -34.220 8.856 1.00 30.99 258 ILE B O 1
ATOM 4013 N N . TRP B 1 259 ? 49.894 -35.542 10.385 1.00 28.37 259 TRP B N 1
ATOM 4014 C CA . TRP B 1 259 ? 49.207 -36.393 9.434 1.00 28.81 259 TRP B CA 1
ATOM 4015 C C . TRP B 1 259 ? 47.714 -36.356 9.718 1.00 28.23 259 TRP B C 1
ATOM 4016 O O . TRP B 1 259 ? 47.310 -36.315 10.875 1.00 28.12 259 TRP B O 1
ATOM 4027 N N . GLY B 1 260 ? 46.921 -36.368 8.642 1.00 26.70 260 GLY B N 1
ATOM 4028 C CA . GLY B 1 260 ? 45.477 -36.478 8.732 1.00 28.47 260 GLY B CA 1
ATOM 4029 C C . GLY B 1 260 ? 44.954 -37.427 7.661 1.00 29.22 260 GLY B C 1
ATOM 4030 O O . GLY B 1 260 ? 45.536 -37.502 6.583 1.00 29.14 260 GLY B O 1
ATOM 4031 N N . MET B 1 261 ? 43.865 -38.137 7.973 1.00 31.11 261 MET B N 1
ATOM 4032 C CA . MET B 1 261 ? 43.293 -39.127 7.074 1.00 33.62 261 MET B CA 1
ATOM 4033 C C . MET B 1 261 ? 41.814 -39.326 7.386 1.00 33.74 261 MET B C 1
ATOM 4034 O O . MET B 1 261 ? 41.365 -39.065 8.499 1.00 31.60 261 MET B O 1
ATOM 4039 N N . GLY B 1 262 ? 41.068 -39.821 6.395 1.00 37.45 262 GLY B N 1
ATOM 4040 C CA . GLY B 1 262 ? 39.660 -40.140 6.575 1.00 41.90 262 GLY B CA 1
ATOM 4041 C C . GLY B 1 262 ? 39.306 -41.472 5.922 1.00 48.36 262 GLY B C 1
ATOM 4042 O O . GLY B 1 262 ? 40.017 -42.458 6.100 1.00 51.18 262 GLY B O 1
ATOM 4043 N N . GLY B 1 263 ? 38.186 -41.475 5.188 1.00 51.71 263 GLY B N 1
ATOM 4044 C CA . GLY B 1 263 ? 37.830 -42.568 4.298 1.00 52.97 263 GLY B CA 1
ATOM 4045 C C . GLY B 1 263 ? 37.442 -43.825 5.070 1.00 51.74 263 GLY B C 1
ATOM 4046 O O . GLY B 1 263 ? 36.771 -43.747 6.097 1.00 47.82 263 GLY B O 1
ATOM 4047 N N . GLU B 1 264 ? 37.919 -44.971 4.569 1.00 52.82 264 GLU B N 1
ATOM 4048 C CA . GLU B 1 264 ? 37.482 -46.284 5.012 1.00 53.30 264 GLU B CA 1
ATOM 4049 C C . GLU B 1 264 ? 38.719 -47.172 5.240 1.00 58.42 264 GLU B C 1
ATOM 4050 O O . GLU B 1 264 ? 38.983 -47.501 6.417 1.00 64.29 264 GLU B O 1
ATOM 4056 N N . MET C 1 1 ? 13.156 38.050 33.783 1.00 55.72 1 MET C N 1
ATOM 4057 C CA . MET C 1 1 ? 13.022 36.782 33.016 1.00 54.22 1 MET C CA 1
ATOM 4058 C C . MET C 1 1 ? 14.240 36.625 32.107 1.00 53.40 1 MET C C 1
ATOM 4059 O O . MET C 1 1 ? 14.476 37.451 31.226 1.00 49.10 1 MET C O 1
ATOM 4064 N N . LYS C 1 2 ? 15.025 35.570 32.361 1.00 51.39 2 LYS C N 1
ATOM 4065 C CA . LYS C 1 2 ? 16.102 35.162 31.474 1.00 49.63 2 LYS C CA 1
ATOM 4066 C C . LYS C 1 2 ? 16.245 33.640 31.524 1.00 44.71 2 LYS C C 1
ATOM 4067 O O . LYS C 1 2 ? 16.223 33.047 32.603 1.00 41.32 2 LYS C O 1
ATOM 4073 N N . THR C 1 3 ? 16.371 33.024 30.340 1.00 41.91 3 THR C N 1
ATOM 4074 C CA . THR C 1 3 ? 16.612 31.597 30.207 1.00 40.10 3 THR C CA 1
ATOM 4075 C C . THR C 1 3 ? 18.077 31.388 29.837 1.00 40.30 3 THR C C 1
ATOM 4076 O O . THR C 1 3 ? 18.560 31.978 28.873 1.00 39.53 3 THR C O 1
ATOM 4080 N N . ASN C 1 4 ? 18.778 30.559 30.617 1.00 37.90 4 ASN C N 1
ATOM 4081 C CA . ASN C 1 4 ? 20.068 30.030 30.204 1.00 38.40 4 ASN C CA 1
ATOM 4082 C C . ASN C 1 4 ? 19.948 28.525 30.034 1.00 36.70 4 ASN C C 1
ATOM 4083 O O . ASN C 1 4 ? 19.275 27.868 30.821 1.00 34.13 4 ASN C O 1
ATOM 4088 N N . TYR C 1 5 ? 20.629 27.995 29.017 1.00 37.63 5 TYR C N 1
ATOM 4089 C CA . TYR C 1 5 ? 20.734 26.556 28.861 1.00 39.44 5 TYR C CA 1
ATOM 4090 C C . TYR C 1 5 ? 22.114 26.229 28.302 1.00 37.82 5 TYR C C 1
ATOM 4091 O O . TYR C 1 5 ? 22.741 27.069 27.665 1.00 33.88 5 TYR C O 1
ATOM 4100 N N . GLU C 1 6 ? 22.571 25.000 28.564 1.00 36.40 6 GLU C N 1
ATOM 4101 C CA . GLU C 1 6 ? 23.736 24.448 27.894 1.00 38.19 6 GLU C CA 1
ATOM 4102 C C . GLU C 1 6 ? 23.446 22.993 27.543 1.00 35.49 6 GLU C C 1
ATOM 4103 O O . GLU C 1 6 ? 22.671 22.324 28.224 1.00 34.41 6 GLU C O 1
ATOM 4109 N N . ILE C 1 7 ? 24.078 22.533 26.463 1.00 32.84 7 ILE C N 1
ATOM 4110 C CA . ILE C 1 7 ? 23.963 21.162 26.004 1.00 33.75 7 ILE C CA 1
ATOM 4111 C C . ILE C 1 7 ? 25.211 20.418 26.471 1.00 31.78 7 ILE C C 1
ATOM 4112 O O . ILE C 1 7 ? 26.318 20.913 26.285 1.00 29.89 7 ILE C O 1
ATOM 4117 N N . ARG C 1 8 ? 25.035 19.240 27.082 1.00 29.45 8 ARG C N 1
ATOM 4118 C CA . ARG C 1 8 ? 26.179 18.451 27.502 1.00 30.76 8 ARG C CA 1
ATOM 4119 C C . ARG C 1 8 ? 26.139 17.072 26.850 1.00 30.19 8 ARG C C 1
ATOM 4120 O O . ARG C 1 8 ? 25.125 16.379 26.905 1.00 27.24 8 ARG C O 1
ATOM 4128 N N . TYR C 1 9 ? 27.287 16.673 26.292 1.00 29.89 9 TYR C N 1
ATOM 4129 C CA . TYR C 1 9 ? 27.416 15.409 25.589 1.00 29.75 9 TYR C CA 1
ATOM 4130 C C . TYR C 1 9 ? 27.569 14.279 26.599 1.00 27.74 9 TYR C C 1
ATOM 4131 O O . TYR C 1 9 ? 27.923 14.499 27.753 1.00 27.66 9 TYR C O 1
ATOM 4140 N N . ALA C 1 10 ? 27.230 13.070 26.149 1.00 28.54 10 ALA C N 1
ATOM 4141 C CA . ALA C 1 10 ? 27.452 11.867 26.924 1.00 29.84 10 ALA C CA 1
ATOM 4142 C C . ALA C 1 10 ? 28.934 11.512 26.831 1.00 33.02 10 ALA C C 1
ATOM 4143 O O . ALA C 1 10 ? 29.670 12.113 26.050 1.00 34.05 10 ALA C O 1
ATOM 4145 N N . ALA C 1 11 ? 29.364 10.562 27.664 1.00 31.56 11 ALA C N 1
ATOM 4146 C CA . ALA C 1 11 ? 30.752 10.140 27.706 1.00 32.33 11 ALA C CA 1
ATOM 4147 C C . ALA C 1 11 ? 30.817 8.616 27.763 1.00 29.96 11 ALA C C 1
ATOM 4148 O O . ALA C 1 11 ? 29.875 7.961 28.201 1.00 30.24 11 ALA C O 1
ATOM 4150 N N . HIS C 1 12 ? 31.923 8.071 27.254 1.00 28.49 12 HIS C N 1
ATOM 4151 C CA . HIS C 1 12 ? 32.199 6.647 27.311 1.00 26.00 12 HIS C CA 1
ATOM 4152 C C . HIS C 1 12 ? 32.978 6.388 28.596 1.00 25.72 12 HIS C C 1
ATOM 4153 O O . HIS C 1 12 ? 33.849 7.186 28.935 1.00 25.86 12 HIS C O 1
ATOM 4160 N N . PRO C 1 13 ? 32.713 5.287 29.344 1.00 25.46 13 PRO C N 1
ATOM 4161 C CA . PRO C 1 13 ? 33.454 5.002 30.570 1.00 26.52 13 PRO C CA 1
ATOM 4162 C C . PRO C 1 13 ? 34.962 4.844 30.369 1.00 27.41 13 PRO C C 1
ATOM 4163 O O . PRO C 1 13 ? 35.746 5.248 31.224 1.00 28.67 13 PRO C O 1
ATOM 4167 N N . GLU C 1 14 ? 35.363 4.247 29.243 1.00 28.60 14 GLU C N 1
ATOM 4168 C CA . GLU C 1 14 ? 36.770 4.088 28.905 1.00 30.37 14 GLU C CA 1
ATOM 4169 C C . GLU C 1 14 ? 37.457 5.452 28.814 1.00 28.97 14 GLU C C 1
ATOM 4170 O O . GLU C 1 14 ? 38.625 5.565 29.169 1.00 28.47 14 GLU C O 1
ATOM 4176 N N . ASP C 1 15 ? 36.730 6.487 28.378 1.00 27.06 15 ASP C N 1
ATOM 4177 C CA . ASP C 1 15 ? 37.288 7.830 28.271 1.00 26.62 15 ASP C CA 1
ATOM 4178 C C . ASP C 1 15 ? 37.212 8.584 29.602 1.00 27.62 15 ASP C C 1
ATOM 4179 O O . ASP C 1 15 ? 38.109 9.364 29.924 1.00 28.07 15 ASP C O 1
ATOM 4184 N N . ALA C 1 16 ? 36.133 8.381 30.369 1.00 25.83 16 ALA C N 1
ATOM 4185 C CA . ALA C 1 16 ? 35.915 9.155 31.583 1.00 27.64 16 ALA C CA 1
ATOM 4186 C C . ALA C 1 16 ? 36.946 8.810 32.659 1.00 27.92 16 ALA C C 1
ATOM 4187 O O . ALA C 1 16 ? 37.165 9.618 33.559 1.00 26.99 16 ALA C O 1
ATOM 4189 N N . LYS C 1 17 ? 37.585 7.636 32.541 1.00 29.10 17 LYS C N 1
ATOM 4190 C CA . LYS C 1 17 ? 38.626 7.196 33.460 1.00 31.59 17 LYS C CA 1
ATOM 4191 C C . LYS C 1 17 ? 39.792 8.184 33.512 1.00 29.62 17 LYS C C 1
ATOM 4192 O O . LYS C 1 17 ? 40.510 8.219 34.506 1.00 27.52 17 LYS C O 1
ATOM 4198 N N . SER C 1 18 ? 40.002 8.958 32.443 1.00 28.76 18 SER C N 1
ATOM 4199 C CA . SER C 1 18 ? 41.156 9.842 32.364 1.00 30.42 18 SER C CA 1
ATOM 4200 C C . SER C 1 18 ? 40.813 11.276 32.770 1.00 28.87 18 SER C C 1
ATOM 4201 O O . SER C 1 18 ? 41.700 12.122 32.808 1.00 28.64 18 SER C O 1
ATOM 4204 N N . TYR C 1 19 ? 39.538 11.565 33.062 1.00 26.29 19 TYR C N 1
ATOM 4205 C CA . TYR C 1 19 ? 39.117 12.932 33.340 1.00 25.77 19 TYR C CA 1
ATOM 4206 C C . TYR C 1 19 ? 39.683 13.399 34.685 1.00 26.26 19 TYR C C 1
ATOM 4207 O O . TYR C 1 19 ? 39.661 12.662 35.670 1.00 24.82 19 TYR C O 1
ATOM 4216 N N . ASP C 1 20 ? 40.131 14.657 34.723 1.00 26.25 20 ASP C N 1
ATOM 4217 C CA . ASP C 1 20 ? 40.614 15.276 35.945 1.00 29.14 20 ASP C CA 1
ATOM 4218 C C . ASP C 1 20 ? 39.447 15.952 36.668 1.00 28.93 20 ASP C C 1
ATOM 4219 O O . ASP C 1 20 ? 38.299 15.905 36.213 1.00 26.69 20 ASP C O 1
ATOM 4224 N N . THR C 1 21 ? 39.753 16.569 37.814 1.00 28.50 21 THR C N 1
ATOM 4225 C CA . THR C 1 21 ? 38.732 17.162 38.660 1.00 30.66 21 THR C CA 1
ATOM 4226 C C . THR C 1 21 ? 37.955 18.214 37.868 1.00 30.52 21 THR C C 1
ATOM 4227 O O . THR C 1 21 ? 36.724 18.201 37.850 1.00 29.88 21 THR C O 1
ATOM 4231 N N . THR C 1 22 ? 38.674 19.111 37.191 1.00 30.19 22 THR C N 1
ATOM 4232 C CA . THR C 1 22 ? 38.033 20.189 36.448 1.00 30.90 22 THR C CA 1
ATOM 4233 C C . THR C 1 22 ? 37.038 19.631 35.430 1.00 29.28 22 THR C C 1
ATOM 4234 O O . THR C 1 22 ? 35.917 20.123 35.313 1.00 30.11 22 THR C O 1
ATOM 4238 N N . ARG C 1 23 ? 37.469 18.611 34.686 1.00 28.31 23 ARG C N 1
ATOM 4239 C CA . ARG C 1 23 ? 36.660 18.018 33.633 1.00 28.00 23 ARG C CA 1
ATOM 4240 C C . ARG C 1 23 ? 35.402 17.377 34.216 1.00 25.91 23 ARG C C 1
ATOM 4241 O O . ARG C 1 23 ? 34.326 17.493 33.636 1.00 24.11 23 ARG C O 1
ATOM 4249 N N . ILE C 1 24 ? 35.549 16.669 35.340 1.00 26.83 24 ILE C N 1
ATOM 4250 C CA . ILE C 1 24 ? 34.428 15.987 35.965 1.00 26.44 24 ILE C CA 1
ATOM 4251 C C . ILE C 1 24 ? 33.386 17.029 36.364 1.00 25.79 24 ILE C C 1
ATOM 4252 O O . ILE C 1 24 ? 32.198 16.846 36.115 1.00 23.80 24 ILE C O 1
ATOM 4257 N N . ARG C 1 25 ? 33.839 18.131 36.970 1.00 25.87 25 ARG C N 1
ATOM 4258 C CA . ARG C 1 25 ? 32.938 19.173 37.430 1.00 27.48 25 ARG C CA 1
ATOM 4259 C C . ARG C 1 25 ? 32.190 19.785 36.247 1.00 29.25 25 ARG C C 1
ATOM 4260 O O . ARG C 1 25 ? 30.969 19.965 36.307 1.00 29.70 25 ARG C O 1
ATOM 4268 N N . ARG C 1 26 ? 32.931 20.077 35.171 1.00 30.78 26 ARG C N 1
ATOM 4269 C CA . ARG C 1 26 ? 32.371 20.722 33.992 1.00 32.33 26 ARG C CA 1
ATOM 4270 C C . ARG C 1 26 ? 31.233 19.869 33.423 1.00 30.33 26 ARG C C 1
ATOM 4271 O O . ARG C 1 26 ? 30.175 20.396 33.086 1.00 31.94 26 ARG C O 1
ATOM 4279 N N . ASP C 1 27 ? 31.448 18.551 33.320 1.00 28.18 27 ASP C N 1
ATOM 4280 C CA . ASP C 1 27 ? 30.567 17.696 32.535 1.00 28.49 27 ASP C CA 1
ATOM 4281 C C . ASP C 1 27 ? 29.402 17.139 33.355 1.00 27.96 27 ASP C C 1
ATOM 4282 O O . ASP C 1 27 ? 28.310 16.993 32.807 1.00 27.49 27 ASP C O 1
ATOM 4287 N N . PHE C 1 28 ? 29.634 16.803 34.638 1.00 26.18 28 PHE C N 1
ATOM 4288 C CA . PHE C 1 28 ? 28.659 16.050 35.414 1.00 27.80 28 PHE C CA 1
ATOM 4289 C C . PHE C 1 28 ? 27.950 16.923 36.450 1.00 28.15 28 PHE C C 1
ATOM 4290 O O . PHE C 1 28 ? 26.822 16.618 36.820 1.00 27.65 28 PHE C O 1
ATOM 4298 N N . LEU C 1 29 ? 28.581 18.011 36.904 1.00 28.11 29 LEU C N 1
ATOM 4299 C CA . LEU C 1 29 ? 28.009 18.813 37.974 1.00 29.03 29 LEU C CA 1
ATOM 4300 C C . LEU C 1 29 ? 27.212 19.985 37.407 1.00 28.48 29 LEU C C 1
ATOM 4301 O O . LEU C 1 29 ? 27.629 20.622 36.440 1.00 28.81 29 LEU C O 1
ATOM 4306 N N . ILE C 1 30 ? 26.058 20.252 38.032 1.00 27.76 30 ILE C N 1
ATOM 4307 C CA . ILE C 1 30 ? 25.195 21.367 37.685 1.00 28.73 30 ILE C CA 1
ATOM 4308 C C . ILE C 1 30 ? 25.115 22.299 38.897 1.00 29.93 30 ILE C C 1
ATOM 4309 O O . ILE C 1 30 ? 24.343 22.073 39.836 1.00 27.13 30 ILE C O 1
ATOM 4314 N N . GLU C 1 31 ? 25.932 23.353 38.853 1.00 33.35 31 GLU C N 1
ATOM 4315 C CA . GLU C 1 31 ? 26.223 24.175 40.018 1.00 35.80 31 GLU C CA 1
ATOM 4316 C C . GLU C 1 31 ? 25.214 25.308 40.162 1.00 37.45 31 GLU C C 1
ATOM 4317 O O . GLU C 1 31 ? 24.960 25.765 41.276 1.00 41.56 31 GLU C O 1
ATOM 4323 N N . LYS C 1 32 ? 24.666 25.760 39.031 1.00 37.09 32 LYS C N 1
ATOM 4324 C CA . LYS C 1 32 ? 23.873 26.975 38.995 1.00 41.40 32 LYS C CA 1
ATOM 4325 C C . LYS C 1 32 ? 22.441 26.625 38.597 1.00 39.57 32 LYS C C 1
ATOM 4326 O O . LYS C 1 32 ? 22.130 26.526 37.414 1.00 40.50 32 LYS C O 1
ATOM 4332 N N . ILE C 1 33 ? 21.574 26.437 39.599 1.00 36.56 33 ILE C N 1
ATOM 4333 C CA . ILE C 1 33 ? 20.213 25.980 39.356 1.00 35.81 33 ILE C CA 1
ATOM 4334 C C . ILE C 1 33 ? 19.225 27.114 39.629 1.00 34.23 33 ILE C C 1
ATOM 4335 O O . ILE C 1 33 ? 18.316 27.346 38.836 1.00 32.43 33 ILE C O 1
ATOM 4340 N N . PHE C 1 34 ? 19.400 27.790 40.771 1.00 33.73 34 PHE C N 1
ATOM 4341 C CA . PHE C 1 34 ? 18.484 28.826 41.220 1.00 33.50 34 PHE C CA 1
ATOM 4342 C C . PHE C 1 34 ? 19.189 30.175 41.212 1.00 34.18 34 PHE C C 1
ATOM 4343 O O . PHE C 1 34 ? 20.097 30.403 42.009 1.00 35.43 34 PHE C O 1
ATOM 4351 N N . VAL C 1 35 ? 18.754 31.045 40.299 1.00 34.99 35 VAL C N 1
ATOM 4352 C CA . VAL C 1 35 ? 19.188 32.430 40.237 1.00 35.04 35 VAL C CA 1
ATOM 4353 C C . VAL C 1 35 ? 17.935 33.290 40.088 1.00 36.25 35 VAL C C 1
ATOM 4354 O O . VAL C 1 35 ? 17.073 32.967 39.271 1.00 34.33 35 VAL C O 1
ATOM 4358 N N . PRO C 1 36 ? 17.791 34.401 40.857 1.00 36.04 36 PRO C N 1
ATOM 4359 C CA . PRO C 1 36 ? 16.563 35.192 40.834 1.00 35.57 36 PRO C CA 1
ATOM 4360 C C . PRO C 1 36 ? 16.089 35.556 39.426 1.00 35.28 36 PRO C C 1
ATOM 4361 O O . PRO C 1 36 ? 16.825 36.153 38.640 1.00 35.81 36 PRO C O 1
ATOM 4365 N N . ASN C 1 37 ? 14.857 35.136 39.113 1.00 35.69 37 ASN C N 1
ATOM 4366 C CA . ASN C 1 37 ? 14.176 35.460 37.865 1.00 38.24 37 ASN C CA 1
ATOM 4367 C C . ASN C 1 37 ? 14.899 34.875 36.653 1.00 36.96 37 ASN C C 1
ATOM 4368 O O . ASN C 1 37 ? 14.789 35.399 35.545 1.00 35.61 37 ASN C O 1
ATOM 4373 N N . GLU C 1 38 ? 15.570 33.737 36.860 1.00 37.21 38 GLU C N 1
ATOM 4374 C CA . GLU C 1 38 ? 16.151 32.981 35.765 1.00 34.91 38 GLU C CA 1
ATOM 4375 C C . GLU C 1 38 ? 15.569 31.576 35.763 1.00 32.22 38 GLU C C 1
ATOM 4376 O O . GLU C 1 38 ? 15.189 31.050 36.811 1.00 33.66 38 GLU C O 1
ATOM 4382 N N . VAL C 1 39 ? 15.503 31.001 34.561 1.00 31.73 39 VAL C N 1
ATOM 4383 C CA . VAL C 1 39 ? 15.346 29.571 34.373 1.00 32.35 39 VAL C CA 1
ATOM 4384 C C . VAL C 1 39 ? 16.664 29.055 33.793 1.00 30.95 39 VAL C C 1
ATOM 4385 O O . VAL C 1 39 ? 17.076 29.487 32.719 1.00 32.65 39 VAL C O 1
ATOM 4389 N N . ASN C 1 40 ? 17.338 28.174 34.545 1.00 29.84 40 ASN C N 1
ATOM 4390 C CA . ASN C 1 40 ? 18.634 27.627 34.178 1.00 30.16 40 ASN C CA 1
ATOM 4391 C C . ASN C 1 40 ? 18.486 26.128 33.925 1.00 28.09 40 ASN C C 1
ATOM 4392 O O . ASN C 1 40 ? 18.006 25.409 34.794 1.00 25.59 40 ASN C O 1
ATOM 4397 N N . MET C 1 41 ? 18.944 25.672 32.754 1.00 29.79 41 MET C N 1
ATOM 4398 C CA . MET C 1 41 ? 18.715 24.305 32.309 1.00 30.45 41 MET C CA 1
ATOM 4399 C C . MET C 1 41 ? 19.983 23.700 31.710 1.00 28.94 41 MET C C 1
ATOM 4400 O O . MET C 1 41 ? 20.777 24.387 31.069 1.00 27.76 41 MET C O 1
ATOM 4405 N N . VAL C 1 42 ? 20.116 22.379 31.886 1.00 28.37 42 VAL C N 1
ATOM 4406 C CA . VAL C 1 42 ? 21.059 21.572 31.136 1.00 28.31 42 VAL C CA 1
ATOM 4407 C C . VAL C 1 42 ? 20.272 20.543 30.326 1.00 26.83 42 VAL C C 1
ATOM 4408 O O . VAL C 1 42 ? 19.402 19.863 30.870 1.00 25.60 42 VAL C O 1
ATOM 4412 N N . TYR C 1 43 ? 20.581 20.464 29.027 1.00 25.92 43 TYR C N 1
ATOM 4413 C CA . TYR C 1 43 ? 20.116 19.398 28.155 1.00 26.13 43 TYR C CA 1
ATOM 4414 C C . TYR C 1 43 ? 21.222 18.349 28.035 1.00 25.99 43 TYR C C 1
ATOM 4415 O O . TYR C 1 43 ? 22.267 18.619 27.448 1.00 25.45 43 TYR C O 1
ATOM 4424 N N . SER C 1 44 ? 20.978 17.161 28.596 1.00 25.19 44 SER C N 1
ATOM 4425 C CA . SER C 1 44 ? 21.973 16.108 28.648 1.00 27.20 44 SER C CA 1
ATOM 4426 C C . SER C 1 44 ? 21.709 15.090 27.543 1.00 28.42 44 SER C C 1
ATOM 4427 O O . SER C 1 44 ? 20.566 14.668 27.365 1.00 25.32 44 SER C O 1
ATOM 4430 N N . MET C 1 45 ? 22.780 14.652 26.864 1.00 27.28 45 MET C N 1
ATOM 4431 C CA . MET C 1 45 ? 22.641 13.661 25.810 1.00 28.39 45 MET C CA 1
ATOM 4432 C C . MET C 1 45 ? 22.453 12.265 26.400 1.00 28.30 45 MET C C 1
ATOM 4433 O O . MET C 1 45 ? 22.194 11.331 25.648 1.00 29.37 45 MET C O 1
ATOM 4438 N N . TYR C 1 46 ? 22.540 12.121 27.730 1.00 26.97 46 TYR C N 1
ATOM 4439 C CA . TYR C 1 46 ? 22.056 10.919 28.394 1.00 28.16 46 TYR C CA 1
ATOM 4440 C C . TYR C 1 46 ? 20.525 10.969 28.438 1.00 30.34 46 TYR C C 1
ATOM 4441 O O . TYR C 1 46 ? 19.930 11.650 29.286 1.00 31.54 46 TYR C O 1
ATOM 4450 N N . ASP C 1 47 ? 19.901 10.280 27.474 1.00 29.67 47 ASP C N 1
ATOM 4451 C CA . ASP C 1 47 ? 18.458 10.133 27.381 1.00 28.60 47 ASP C CA 1
ATOM 4452 C C . ASP C 1 47 ? 17.751 11.466 27.113 1.00 28.76 47 ASP C C 1
ATOM 4453 O O . ASP C 1 47 ? 16.535 11.535 27.254 1.00 29.83 47 ASP C O 1
ATOM 4458 N N . ARG C 1 48 ? 18.486 12.509 26.710 1.00 26.79 48 ARG C N 1
ATOM 4459 C CA . ARG C 1 48 ? 17.896 13.813 26.438 1.00 27.89 48 ARG C CA 1
ATOM 4460 C C . ARG C 1 48 ? 17.154 14.328 27.676 1.00 27.15 48 ARG C C 1
ATOM 4461 O O . ARG C 1 48 ? 16.089 14.933 27.575 1.00 25.91 48 ARG C O 1
ATOM 4469 N N . MET C 1 49 ? 17.720 14.092 28.859 1.00 25.94 49 MET C N 1
ATOM 4470 C CA . MET C 1 49 ? 17.119 14.629 30.065 1.00 27.82 49 MET C CA 1
ATOM 4471 C C . MET C 1 49 ? 17.438 16.117 30.168 1.00 26.29 49 MET C C 1
ATOM 4472 O O . MET C 1 49 ? 18.567 16.535 29.930 1.00 24.25 49 MET C O 1
ATOM 4477 N N . VAL C 1 50 ? 16.410 16.910 30.476 1.00 25.78 50 VAL C N 1
ATOM 4478 C CA . VAL C 1 50 ? 16.597 18.309 30.823 1.00 25.23 50 VAL C CA 1
ATOM 4479 C C . VAL C 1 50 ? 16.475 18.412 32.342 1.00 24.33 50 VAL C C 1
ATOM 4480 O O . VAL C 1 50 ? 15.520 17.907 32.920 1.00 25.54 50 VAL C O 1
ATOM 4484 N N . VAL C 1 51 ? 17.494 19.018 32.957 1.00 23.49 51 VAL C N 1
ATOM 4485 C CA . VAL C 1 51 ? 17.572 19.256 34.386 1.00 23.29 51 VAL C CA 1
ATOM 4486 C C . VAL C 1 51 ? 17.634 20.767 34.565 1.00 24.62 51 VAL C C 1
ATOM 4487 O O . VAL C 1 51 ? 18.483 21.403 33.945 1.00 23.45 51 VAL C O 1
ATOM 4491 N N . GLY C 1 52 ? 16.761 21.329 35.415 1.00 25.03 52 GLY C N 1
ATOM 4492 C CA . GLY C 1 52 ? 16.751 22.775 35.567 1.00 25.67 52 GLY C CA 1
ATOM 4493 C C . GLY C 1 52 ? 16.104 23.250 36.864 1.00 25.35 52 GLY C C 1
ATOM 4494 O O . GLY C 1 52 ? 15.552 22.471 37.642 1.00 25.06 52 GLY C O 1
ATOM 4495 N N . GLY C 1 53 ? 16.184 24.572 37.058 1.00 26.18 53 GLY C N 1
ATOM 4496 C CA . GLY C 1 53 ? 15.573 25.242 38.189 1.00 27.79 53 GLY C CA 1
ATOM 4497 C C . GLY C 1 53 ? 14.972 26.584 37.771 1.00 29.13 53 GLY C C 1
ATOM 4498 O O . GLY C 1 53 ? 15.438 27.216 36.817 1.00 29.71 53 GLY C O 1
ATOM 4499 N N . ALA C 1 54 ? 13.916 26.987 38.484 1.00 29.76 54 ALA C N 1
ATOM 4500 C CA . ALA C 1 54 ? 13.312 28.299 38.300 1.00 31.18 54 ALA C CA 1
ATOM 4501 C C . ALA C 1 54 ? 13.110 28.959 39.665 1.00 30.63 54 ALA C C 1
ATOM 4502 O O . ALA C 1 54 ? 12.622 28.311 40.588 1.00 30.59 54 ALA C O 1
ATOM 4504 N N . LEU C 1 55 ? 13.500 30.240 39.777 1.00 31.82 55 LEU C N 1
ATOM 4505 C CA . LEU C 1 55 ? 13.406 30.993 41.023 1.00 34.29 55 LEU C CA 1
ATOM 4506 C C . LEU C 1 55 ? 12.663 32.307 40.766 1.00 33.80 55 LEU C C 1
ATOM 4507 O O . LEU C 1 55 ? 13.283 33.331 40.495 1.00 35.30 55 LEU C O 1
ATOM 4512 N N . PRO C 1 56 ? 11.313 32.322 40.796 1.00 34.92 56 PRO C N 1
ATOM 4513 C CA . PRO C 1 56 ? 10.559 33.555 40.585 1.00 35.64 56 PRO C CA 1
ATOM 4514 C C . PRO C 1 56 ? 10.610 34.498 41.788 1.00 34.89 56 PRO C C 1
ATOM 4515 O O . PRO C 1 56 ? 10.225 34.115 42.897 1.00 31.75 56 PRO C O 1
ATOM 4519 N N . VAL C 1 57 ? 11.095 35.724 41.545 1.00 34.34 57 VAL C N 1
ATOM 4520 C CA . VAL C 1 57 ? 11.150 36.761 42.566 1.00 38.16 57 VAL C CA 1
ATOM 4521 C C . VAL C 1 57 ? 10.537 38.042 41.996 1.00 37.67 57 VAL C C 1
ATOM 4522 O O . VAL C 1 57 ? 11.226 38.850 41.376 1.00 38.16 57 VAL C O 1
ATOM 4526 N N . GLY C 1 58 ? 9.224 38.198 42.190 1.00 40.95 58 GLY C N 1
ATOM 4527 C CA . GLY C 1 58 ? 8.499 39.374 41.735 1.00 40.40 58 GLY C CA 1
ATOM 4528 C C . GLY C 1 58 ? 8.070 39.270 40.273 1.00 45.27 58 GLY C C 1
ATOM 4529 O O . GLY C 1 58 ? 7.435 40.190 39.761 1.00 47.50 58 GLY C O 1
ATOM 4530 N N . GLU C 1 59 ? 8.415 38.159 39.602 1.00 43.96 59 GLU C N 1
ATOM 4531 C CA . GLU C 1 59 ? 8.005 37.942 38.222 1.00 44.21 59 GLU C CA 1
ATOM 4532 C C . GLU C 1 59 ? 7.432 36.536 38.056 1.00 41.48 59 GLU C C 1
ATOM 4533 O O . GLU C 1 59 ? 7.760 35.631 38.821 1.00 39.67 59 GLU C O 1
ATOM 4539 N N . VAL C 1 60 ? 6.567 36.384 37.048 1.00 38.92 60 VAL C N 1
ATOM 4540 C CA . VAL C 1 60 ? 6.117 35.086 36.572 1.00 38.23 60 VAL C CA 1
ATOM 4541 C C . VAL C 1 60 ? 7.108 34.629 35.507 1.00 36.92 60 VAL C C 1
ATOM 4542 O O . VAL C 1 60 ? 7.334 35.352 34.538 1.00 35.94 60 VAL C O 1
ATOM 4546 N N . LEU C 1 61 ? 7.688 33.435 35.690 1.00 33.60 61 LEU C N 1
ATOM 4547 C CA . LEU C 1 61 ? 8.707 32.942 34.775 1.00 35.02 61 LEU C CA 1
ATOM 4548 C C . LEU C 1 61 ? 8.095 31.947 33.790 1.00 35.77 61 LEU C C 1
ATOM 4549 O O . LEU C 1 61 ? 7.351 31.057 34.196 1.00 37.12 61 LEU C O 1
ATOM 4554 N N . THR C 1 62 ? 8.430 32.116 32.501 1.00 33.79 62 THR C N 1
ATOM 4555 C CA . THR C 1 62 ? 7.988 31.223 31.441 1.00 34.65 62 THR C CA 1
ATOM 4556 C C . THR C 1 62 ? 9.057 30.155 31.208 1.00 33.85 62 THR C C 1
ATOM 4557 O O . THR C 1 62 ? 10.249 30.461 31.176 1.00 33.47 62 THR C O 1
ATOM 4561 N N . LEU C 1 63 ? 8.607 28.902 31.077 1.00 32.74 63 LEU C N 1
ATOM 4562 C CA . LEU C 1 63 ? 9.471 27.800 30.688 1.00 33.64 63 LEU C CA 1
ATOM 4563 C C . LEU C 1 63 ? 9.560 27.796 29.166 1.00 34.96 63 LEU C C 1
ATOM 4564 O O . LEU C 1 63 ? 8.608 27.408 28.492 1.00 35.18 63 LEU C O 1
ATOM 4569 N N . GLU C 1 64 ? 10.706 28.231 28.634 1.00 36.32 64 GLU C N 1
ATOM 4570 C CA . GLU C 1 64 ? 10.830 28.483 27.210 1.00 39.71 64 GLU C CA 1
ATOM 4571 C C . GLU C 1 64 ? 11.208 27.195 26.486 1.00 40.29 64 GLU C C 1
ATOM 4572 O O . GLU C 1 64 ? 11.935 26.360 27.023 1.00 37.19 64 GLU C O 1
ATOM 4578 N N . ALA C 1 65 ? 10.684 27.064 25.262 1.00 43.09 65 ALA C N 1
ATOM 4579 C CA . ALA C 1 65 ? 11.026 25.979 24.359 1.00 45.24 65 ALA C CA 1
ATOM 4580 C C . ALA C 1 65 ? 12.397 26.248 23.740 1.00 44.17 65 ALA C C 1
ATOM 4581 O O . ALA C 1 65 ? 12.493 26.849 22.672 1.00 44.36 65 ALA C O 1
ATOM 4583 N N . ILE C 1 66 ? 13.456 25.814 24.431 1.00 42.16 66 ILE C N 1
ATOM 4584 C CA . ILE C 1 66 ? 14.817 26.069 23.986 1.00 45.12 66 ILE C CA 1
ATOM 4585 C C . ILE C 1 66 ? 15.078 25.329 22.674 1.00 47.14 66 ILE C C 1
ATOM 4586 O O . ILE C 1 66 ? 14.462 24.302 22.394 1.00 46.20 66 ILE C O 1
ATOM 4591 N N . ASP C 1 67 ? 16.044 25.855 21.912 1.00 50.12 67 ASP C N 1
ATOM 4592 C CA . ASP C 1 67 ? 16.330 25.442 20.546 1.00 50.61 67 ASP C CA 1
ATOM 4593 C C . ASP C 1 67 ? 16.429 23.920 20.406 1.00 48.46 67 ASP C C 1
ATOM 4594 O O . ASP C 1 67 ? 15.756 23.347 19.553 1.00 49.01 67 ASP C O 1
ATOM 4599 N N . PRO C 1 68 ? 17.265 23.199 21.195 1.00 47.65 68 PRO C N 1
ATOM 4600 C CA . PRO C 1 68 ? 17.398 21.750 21.027 1.00 47.53 68 PRO C CA 1
ATOM 4601 C C . PRO C 1 68 ? 16.093 20.953 21.134 1.00 47.96 68 PRO C C 1
ATOM 4602 O O . PRO C 1 68 ? 16.047 19.784 20.750 1.00 43.05 68 PRO C O 1
ATOM 4606 N N . LEU C 1 69 ? 15.025 21.574 21.649 1.00 47.97 69 LEU C N 1
ATOM 4607 C CA . LEU C 1 69 ? 13.731 20.910 21.692 1.00 50.73 69 LEU C CA 1
ATOM 4608 C C . LEU C 1 69 ? 13.088 20.921 20.306 1.00 50.90 69 LEU C C 1
ATOM 4609 O O . LEU C 1 69 ? 12.296 20.030 20.003 1.00 52.65 69 LEU C O 1
ATOM 4614 N N . LYS C 1 70 ? 13.428 21.923 19.482 1.00 51.16 70 LYS C N 1
ATOM 4615 C CA . LYS C 1 70 ? 12.910 22.031 18.125 1.00 54.96 70 LYS C CA 1
ATOM 4616 C C . LYS C 1 70 ? 11.380 21.986 18.152 1.00 53.30 70 LYS C C 1
ATOM 4617 O O . LYS C 1 70 ? 10.771 21.181 17.449 1.00 51.43 70 LYS C O 1
ATOM 4623 N N . ALA C 1 71 ? 10.773 22.854 18.973 1.00 51.82 71 ALA C N 1
ATOM 4624 C CA . ALA C 1 71 ? 9.333 22.841 19.186 1.00 51.06 71 ALA C CA 1
ATOM 4625 C C . ALA C 1 71 ? 8.856 24.205 19.679 1.00 48.73 71 ALA C C 1
ATOM 4626 O O . ALA C 1 71 ? 9.630 24.968 20.251 1.00 49.07 71 ALA C O 1
ATOM 4628 N N . PRO C 1 72 ? 7.567 24.556 19.465 1.00 48.27 72 PRO C N 1
ATOM 4629 C CA . PRO C 1 72 ? 7.035 25.836 19.929 1.00 46.83 72 PRO C CA 1
ATOM 4630 C C . PRO C 1 72 ? 6.763 25.899 21.435 1.00 43.47 72 PRO C C 1
ATOM 4631 O O . PRO C 1 72 ? 6.819 26.973 22.028 1.00 43.88 72 PRO C O 1
ATOM 4635 N N . PHE C 1 73 ? 6.460 24.744 22.044 1.00 40.02 73 PHE C N 1
ATOM 4636 C CA . PHE C 1 73 ? 6.277 24.640 23.483 1.00 35.72 73 PHE C CA 1
ATOM 4637 C C . PHE C 1 73 ? 7.212 23.567 24.045 1.00 32.91 73 PHE C C 1
ATOM 4638 O O . PHE C 1 73 ? 7.426 22.519 23.432 1.00 30.37 73 PHE C O 1
ATOM 4646 N N . PHE C 1 74 ? 7.717 23.829 25.253 1.00 30.54 74 PHE C N 1
ATOM 4647 C CA . PHE C 1 74 ? 8.631 22.934 25.939 1.00 31.02 74 PHE C CA 1
ATOM 4648 C C . PHE C 1 74 ? 8.032 21.527 26.002 1.00 29.27 74 PHE C C 1
ATOM 4649 O O . PHE C 1 74 ? 8.738 20.561 25.745 1.00 27.44 74 PHE C O 1
ATOM 4657 N N . LEU C 1 75 ? 6.730 21.410 26.304 1.00 28.63 75 LEU C N 1
ATOM 4658 C CA . LEU C 1 75 ? 6.110 20.107 26.509 1.00 31.54 75 LEU C CA 1
ATOM 4659 C C . LEU C 1 75 ? 5.383 19.581 25.268 1.00 29.76 75 LEU C C 1
ATOM 4660 O O . LEU C 1 75 ? 4.625 18.617 25.386 1.00 31.48 75 LEU C O 1
ATOM 4665 N N . THR C 1 76 ? 5.640 20.151 24.084 1.00 29.68 76 THR C N 1
ATOM 4666 C CA . THR C 1 76 ? 4.980 19.694 22.866 1.00 33.36 76 THR C CA 1
ATOM 4667 C C . THR C 1 76 ? 4.998 18.164 22.806 1.00 34.87 76 THR C C 1
ATOM 4668 O O . THR C 1 76 ? 3.949 17.538 22.624 1.00 33.30 76 THR C O 1
ATOM 4672 N N . ARG C 1 77 ? 6.198 17.577 22.951 1.00 33.30 77 ARG C N 1
ATOM 4673 C CA . ARG C 1 77 ? 6.370 16.130 23.005 1.00 36.17 77 ARG C CA 1
ATOM 4674 C C . ARG C 1 77 ? 7.312 15.797 24.159 1.00 34.57 77 ARG C C 1
ATOM 4675 O O . ARG C 1 77 ? 8.279 15.049 23.993 1.00 32.61 77 ARG C O 1
ATOM 4683 N N . ARG C 1 78 ? 7.012 16.367 25.332 1.00 32.26 78 ARG C N 1
ATOM 4684 C CA . ARG C 1 78 ? 7.808 16.149 26.524 1.00 29.22 78 ARG C CA 1
ATOM 4685 C C . ARG C 1 78 ? 6.888 16.046 27.735 1.00 29.66 78 ARG C C 1
ATOM 4686 O O . ARG C 1 78 ? 5.738 16.486 27.689 1.00 28.97 78 ARG C O 1
ATOM 4694 N N . GLU C 1 79 ? 7.414 15.413 28.791 1.00 28.36 79 GLU C N 1
ATOM 4695 C CA . GLU C 1 79 ? 6.794 15.369 30.106 1.00 26.98 79 GLU C CA 1
ATOM 4696 C C . GLU C 1 79 ? 7.828 15.873 31.106 1.00 27.54 79 GLU C C 1
ATOM 4697 O O . GLU C 1 79 ? 9.030 15.842 30.830 1.00 25.74 79 GLU C O 1
ATOM 4703 N N . MET C 1 80 ? 7.355 16.349 32.262 1.00 27.53 80 MET C N 1
ATOM 4704 C CA . MET C 1 80 ? 8.256 16.870 33.272 1.00 26.73 80 MET C CA 1
ATOM 4705 C C . MET C 1 80 ? 7.707 16.604 34.667 1.00 27.75 80 MET C C 1
ATOM 4706 O O . MET C 1 80 ? 6.498 16.467 34.866 1.00 28.45 80 MET C O 1
ATOM 4711 N N . GLY C 1 81 ? 8.646 16.517 35.614 1.00 26.97 81 GLY C N 1
ATOM 4712 C CA . GLY C 1 81 ? 8.356 16.469 37.035 1.00 25.90 81 GLY C CA 1
ATOM 4713 C C . GLY C 1 81 ? 9.006 17.654 37.738 1.00 26.28 81 GLY C C 1
ATOM 4714 O O . GLY C 1 81 ? 10.184 17.938 37.518 1.00 26.42 81 GLY C O 1
ATOM 4715 N N . ILE C 1 82 ? 8.219 18.336 38.581 1.00 26.45 82 ILE C N 1
ATOM 4716 C CA . ILE C 1 82 ? 8.635 19.551 39.261 1.00 27.57 82 ILE C CA 1
ATOM 4717 C C . ILE C 1 82 ? 8.538 19.316 40.768 1.00 27.62 82 ILE C C 1
ATOM 4718 O O . ILE C 1 82 ? 7.546 18.763 41.244 1.00 28.85 82 ILE C O 1
ATOM 4723 N N . TYR C 1 83 ? 9.593 19.700 41.498 1.00 27.32 83 TYR C N 1
ATOM 4724 C CA . TYR C 1 83 ? 9.559 19.779 42.949 1.00 27.84 83 TYR C CA 1
ATOM 4725 C C . TYR C 1 83 ? 9.770 21.232 43.352 1.00 29.05 83 TYR C C 1
ATOM 4726 O O . TYR C 1 83 ? 10.572 21.926 42.737 1.00 30.58 83 TYR C O 1
ATOM 4735 N N . ASN C 1 84 ? 9.009 21.679 44.358 1.00 28.61 84 ASN C N 1
ATOM 4736 C CA . ASN C 1 84 ? 9.265 22.941 45.030 1.00 30.37 84 ASN C CA 1
ATOM 4737 C C . ASN C 1 84 ? 10.139 22.661 46.249 1.00 30.17 84 ASN C C 1
ATOM 4738 O O . ASN C 1 84 ? 9.713 21.948 47.161 1.00 32.32 84 ASN C O 1
ATOM 4743 N N . VAL C 1 85 ? 11.351 23.230 46.257 1.00 28.40 85 VAL C N 1
ATOM 4744 C CA . VAL C 1 85 ? 12.246 23.101 47.398 1.00 30.12 85 VAL C CA 1
ATOM 4745 C C . VAL C 1 85 ? 12.458 24.468 48.054 1.00 32.14 85 VAL C C 1
ATOM 4746 O O . VAL C 1 85 ? 13.473 24.681 48.719 1.00 34.08 85 VAL C O 1
ATOM 4750 N N . GLY C 1 86 ? 11.472 25.365 47.897 1.00 33.40 86 GLY C N 1
ATOM 4751 C CA . GLY C 1 86 ? 11.507 26.704 48.474 1.00 34.99 86 GLY C CA 1
ATOM 4752 C C . GLY C 1 86 ? 10.158 27.082 49.094 1.00 33.08 86 GLY C C 1
ATOM 4753 O O . GLY C 1 86 ? 9.452 26.234 49.631 1.00 32.17 86 GLY C O 1
ATOM 4754 N N . GLY C 1 87 ? 9.805 28.367 49.012 1.00 36.53 87 GLY C N 1
ATOM 4755 C CA . GLY C 1 87 ? 8.572 28.866 49.602 1.00 37.44 87 GLY C CA 1
ATOM 4756 C C . GLY C 1 87 ? 7.364 28.584 48.709 1.00 39.12 87 GLY C C 1
ATOM 4757 O O . GLY C 1 87 ? 7.522 28.126 47.577 1.00 38.63 87 GLY C O 1
ATOM 4758 N N . PRO C 1 88 ? 6.123 28.856 49.185 1.00 38.12 88 PRO C N 1
ATOM 4759 C CA . PRO C 1 88 ? 4.917 28.525 48.431 1.00 36.37 88 PRO C CA 1
ATOM 4760 C C . PRO C 1 88 ? 4.913 29.117 47.025 1.00 34.61 88 PRO C C 1
ATOM 4761 O O . PRO C 1 88 ? 5.273 30.283 46.831 1.00 32.79 88 PRO C O 1
ATOM 4765 N N . GLY C 1 89 ? 4.522 28.297 46.041 1.00 32.41 89 GLY C N 1
ATOM 4766 C CA . GLY C 1 89 ? 4.515 28.736 44.657 1.00 32.42 89 GLY C CA 1
ATOM 4767 C C . GLY C 1 89 ? 3.313 28.200 43.889 1.00 30.89 89 GLY C C 1
ATOM 4768 O O . GLY C 1 89 ? 2.542 27.385 44.399 1.00 30.94 89 GLY C O 1
ATOM 4769 N N . ILE C 1 90 ? 3.193 28.660 42.642 1.00 31.61 90 ILE C N 1
ATOM 4770 C CA . ILE C 1 90 ? 2.141 28.208 41.746 1.00 33.88 90 ILE C CA 1
ATOM 4771 C C . ILE C 1 90 ? 2.759 27.889 40.384 1.00 32.62 90 ILE C C 1
ATOM 4772 O O . ILE C 1 90 ? 3.527 28.677 39.837 1.00 32.12 90 ILE C O 1
ATOM 4777 N N . VAL C 1 91 ? 2.396 26.717 39.855 1.00 33.05 91 VAL C N 1
ATOM 4778 C CA . VAL C 1 91 ? 2.754 26.302 38.507 1.00 32.76 91 VAL C CA 1
ATOM 4779 C C . VAL C 1 91 ? 1.481 26.311 37.670 1.00 32.70 91 VAL C C 1
ATOM 4780 O O . VAL C 1 91 ? 0.457 25.776 38.088 1.00 33.63 91 VAL C O 1
ATOM 4784 N N . LYS C 1 92 ? 1.554 26.921 36.486 1.00 32.93 92 LYS C N 1
ATOM 4785 C CA . LYS C 1 92 ? 0.469 26.832 35.528 1.00 33.87 92 LYS C CA 1
ATOM 4786 C C . LYS C 1 92 ? 0.955 26.100 34.281 1.00 33.18 92 LYS C C 1
ATOM 4787 O O . LYS C 1 92 ? 2.130 26.175 33.925 1.00 31.93 92 LYS C O 1
ATOM 4793 N N . ALA C 1 93 ? 0.026 25.384 33.641 1.00 31.91 93 ALA C N 1
ATOM 4794 C CA . ALA C 1 93 ? 0.272 24.693 32.385 1.00 32.39 93 ALA C CA 1
ATOM 4795 C C . ALA C 1 93 ? -0.995 24.792 31.544 1.00 30.26 93 ALA C C 1
ATOM 4796 O O . ALA C 1 93 ? -1.977 24.127 31.847 1.00 31.15 93 ALA C O 1
ATOM 4798 N N . GLY C 1 94 ? -0.975 25.642 30.516 1.00 31.51 94 GLY C N 1
ATOM 4799 C CA . GLY C 1 94 ? -2.202 26.003 29.829 1.00 35.31 94 GLY C CA 1
ATOM 4800 C C . GLY C 1 94 ? -3.150 26.685 30.809 1.00 37.30 94 GLY C C 1
ATOM 4801 O O . GLY C 1 94 ? -2.769 27.657 31.455 1.00 40.27 94 GLY C O 1
ATOM 4802 N N . ASP C 1 95 ? -4.356 26.135 30.958 1.00 40.08 95 ASP C N 1
ATOM 4803 C CA . ASP C 1 95 ? -5.324 26.650 31.915 1.00 43.63 95 ASP C CA 1
ATOM 4804 C C . ASP C 1 95 ? -5.176 25.962 33.275 1.00 44.04 95 ASP C C 1
ATOM 4805 O O . ASP C 1 95 ? -5.726 26.445 34.263 1.00 43.91 95 ASP C O 1
ATOM 4810 N N . ALA C 1 96 ? -4.443 24.840 33.337 1.00 40.66 96 ALA C N 1
ATOM 4811 C CA . ALA C 1 96 ? -4.257 24.134 34.595 1.00 39.93 96 ALA C CA 1
ATOM 4812 C C . ALA C 1 96 ? -3.414 24.984 35.545 1.00 37.39 96 ALA C C 1
ATOM 4813 O O . ALA C 1 96 ? -2.512 25.702 35.116 1.00 35.90 96 ALA C O 1
ATOM 4815 N N . GLU C 1 97 ? -3.720 24.878 36.842 1.00 36.74 97 GLU C N 1
ATOM 4816 C CA . GLU C 1 97 ? -3.057 25.660 37.869 1.00 37.42 97 GLU C CA 1
ATOM 4817 C C . GLU C 1 97 ? -2.876 24.793 39.110 1.00 36.13 97 GLU C C 1
ATOM 4818 O O . GLU C 1 97 ? -3.824 24.154 39.554 1.00 35.23 97 GLU C O 1
ATOM 4824 N N . PHE C 1 98 ? -1.656 24.804 39.668 1.00 35.38 98 PHE C N 1
ATOM 4825 C CA . PHE C 1 98 ? -1.303 23.964 40.805 1.00 35.63 98 PHE C CA 1
ATOM 4826 C C . PHE C 1 98 ? -0.493 24.772 41.814 1.00 35.34 98 PHE C C 1
ATOM 4827 O O . PHE C 1 98 ? 0.548 25.323 41.478 1.00 33.06 98 PHE C O 1
ATOM 4835 N N . GLU C 1 99 ? -0.970 24.797 43.061 1.00 36.88 99 GLU C N 1
ATOM 4836 C CA . GLU C 1 99 ? -0.212 25.336 44.177 1.00 37.69 99 GLU C CA 1
ATOM 4837 C C . GLU C 1 99 ? 0.756 24.263 44.674 1.00 36.01 99 GLU C C 1
ATOM 4838 O O . GLU C 1 99 ? 0.341 23.135 44.931 1.00 37.61 99 GLU C O 1
ATOM 4844 N N . LEU C 1 100 ? 2.040 24.617 44.800 1.00 36.08 100 LEU C N 1
ATOM 4845 C CA . LEU C 1 100 ? 3.060 23.701 45.297 1.00 37.82 100 LEU C CA 1
ATOM 4846 C C . LEU C 1 100 ? 3.789 24.376 46.449 1.00 34.64 100 LEU C C 1
ATOM 4847 O O . LEU C 1 100 ? 4.386 25.428 46.244 1.00 34.47 100 LEU C O 1
ATOM 4852 N N . ASP C 1 101 ? 3.756 23.745 47.629 1.00 35.25 101 ASP C N 1
ATOM 4853 C CA . ASP C 1 101 ? 4.568 24.149 48.764 1.00 37.32 101 ASP C CA 1
ATOM 4854 C C . ASP C 1 101 ? 5.787 23.230 48.855 1.00 36.02 101 ASP C C 1
ATOM 4855 O O . ASP C 1 101 ? 5.942 22.313 48.053 1.00 35.67 101 ASP C O 1
ATOM 4860 N N . TYR C 1 102 ? 6.625 23.484 49.867 1.00 35.42 102 TYR C N 1
ATOM 4861 C CA . TYR C 1 102 ? 7.895 22.811 50.070 1.00 33.10 102 TYR C CA 1
ATOM 4862 C C . TYR C 1 102 ? 7.717 21.295 50.015 1.00 34.90 102 TYR C C 1
ATOM 4863 O O . TYR C 1 102 ? 6.811 20.742 50.644 1.00 34.20 102 TYR C O 1
ATOM 4872 N N . LYS C 1 103 ? 8.583 20.649 49.220 1.00 33.35 103 LYS C N 1
ATOM 4873 C CA . LYS C 1 103 ? 8.683 19.200 49.144 1.00 33.77 103 LYS C CA 1
ATOM 4874 C C . LYS C 1 103 ? 7.477 18.572 48.450 1.00 34.19 103 LYS C C 1
ATOM 4875 O O . LYS C 1 103 ? 7.326 17.353 48.492 1.00 36.28 103 LYS C O 1
ATOM 4881 N N . GLU C 1 104 ? 6.644 19.376 47.776 1.00 33.58 104 GLU C N 1
ATOM 4882 C CA . GLU C 1 104 ? 5.542 18.823 47.000 1.00 33.85 104 GLU C CA 1
ATOM 4883 C C . GLU C 1 104 ? 5.946 18.752 45.532 1.00 31.75 104 GLU C C 1
ATOM 4884 O O . GLU C 1 104 ? 6.726 19.579 45.063 1.00 30.74 104 GLU C O 1
ATOM 4890 N N . ALA C 1 105 ? 5.383 17.768 44.818 1.00 30.59 105 ALA C N 1
ATOM 4891 C CA . ALA C 1 105 ? 5.792 17.478 43.451 1.00 31.46 105 ALA C CA 1
ATOM 4892 C C . ALA C 1 105 ? 4.605 17.560 42.492 1.00 29.67 105 ALA C C 1
ATOM 4893 O O . ALA C 1 105 ? 3.449 17.474 42.906 1.00 31.86 105 ALA C O 1
ATOM 4895 N N . LEU C 1 106 ? 4.923 17.686 41.197 1.00 28.45 106 LEU C N 1
ATOM 4896 C CA . LEU C 1 106 ? 3.928 17.832 40.146 1.00 26.59 106 LEU C CA 1
ATOM 4897 C C . LEU C 1 106 ? 4.447 17.198 38.857 1.00 25.97 106 LEU C C 1
ATOM 4898 O O . LEU C 1 106 ? 5.516 17.553 38.368 1.00 25.89 106 LEU C O 1
ATOM 4903 N N . TYR C 1 107 ? 3.667 16.268 38.305 1.00 26.15 107 TYR C N 1
ATOM 4904 C CA . TYR C 1 107 ? 3.896 15.757 36.967 1.00 25.47 107 TYR C CA 1
ATOM 4905 C C . TYR C 1 107 ? 3.030 16.541 35.984 1.00 27.00 107 TYR C C 1
ATOM 4906 O O . TYR C 1 107 ? 1.814 16.631 36.181 1.00 28.67 107 TYR C O 1
ATOM 4915 N N . LEU C 1 108 ? 3.664 17.102 34.943 1.00 26.75 108 LEU C N 1
ATOM 4916 C CA . LEU C 1 108 ? 2.968 17.697 33.810 1.00 25.44 108 LEU C CA 1
ATOM 4917 C C . LEU C 1 108 ? 3.201 16.845 32.566 1.00 27.09 108 LEU C C 1
ATOM 4918 O O . LEU C 1 108 ? 4.344 16.540 32.214 1.00 24.25 108 LEU C O 1
ATOM 4923 N N . GLY C 1 109 ? 2.093 16.526 31.881 1.00 26.97 109 GLY C N 1
ATOM 4924 C CA . GLY C 1 109 ? 2.093 15.705 30.685 1.00 27.25 109 GLY C CA 1
ATOM 4925 C C . GLY C 1 109 ? 2.285 16.532 29.420 1.00 28.00 109 GLY C C 1
ATOM 4926 O O . GLY C 1 109 ? 2.270 17.767 29.456 1.00 28.46 109 GLY C O 1
ATOM 4927 N N . SER C 1 110 ? 2.479 15.823 28.300 1.00 28.03 110 SER C N 1
ATOM 4928 C CA . SER C 1 110 ? 2.790 16.452 27.027 1.00 28.83 110 SER C CA 1
ATOM 4929 C C . SER C 1 110 ? 1.577 17.191 26.469 1.00 30.11 110 SER C C 1
ATOM 4930 O O . SER C 1 110 ? 0.433 16.893 26.803 1.00 28.44 110 SER C O 1
ATOM 4933 N N . GLY C 1 111 ? 1.861 18.141 25.575 1.00 32.48 111 GLY C N 1
ATOM 4934 C CA . GLY C 1 111 ? 0.832 18.937 24.934 1.00 34.49 111 GLY C CA 1
ATOM 4935 C C . GLY C 1 111 ? 1.364 20.329 24.623 1.00 34.66 111 GLY C C 1
ATOM 4936 O O . GLY C 1 111 ? 2.394 20.742 25.160 1.00 32.82 111 GLY C O 1
ATOM 4937 N N . ASP C 1 112 ? 0.650 21.030 23.741 1.00 35.53 112 ASP C N 1
ATOM 4938 C CA . ASP C 1 112 ? 1.016 22.382 23.351 1.00 36.60 112 ASP C CA 1
ATOM 4939 C C . ASP C 1 112 ? 0.511 23.358 24.411 1.00 36.00 112 ASP C C 1
ATOM 4940 O O . ASP C 1 112 ? -0.461 24.080 24.188 1.00 34.55 112 ASP C O 1
ATOM 4945 N N . ARG C 1 113 ? 1.186 23.362 25.566 1.00 33.77 113 ARG C N 1
ATOM 4946 C CA . ARG C 1 113 ? 0.795 24.199 26.690 1.00 34.90 113 ARG C CA 1
ATOM 4947 C C . ARG C 1 113 ? 2.008 24.971 27.201 1.00 35.35 113 ARG C C 1
ATOM 4948 O O . ARG C 1 113 ? 3.108 24.419 27.309 1.00 31.97 113 ARG C O 1
ATOM 4956 N N . VAL C 1 114 ? 1.787 26.251 27.522 1.00 33.82 114 VAL C N 1
ATOM 4957 C CA . VAL C 1 114 ? 2.819 27.075 28.130 1.00 34.58 114 VAL C CA 1
ATOM 4958 C C . VAL C 1 114 ? 2.822 26.802 29.631 1.00 33.39 114 VAL C C 1
ATOM 4959 O O . VAL C 1 114 ? 1.770 26.759 30.277 1.00 33.24 114 VAL C O 1
ATOM 4963 N N . VAL C 1 115 ? 4.031 26.612 30.163 1.00 34.03 115 VAL C N 1
ATOM 4964 C CA . VAL C 1 115 ? 4.256 26.386 31.578 1.00 33.49 115 VAL C CA 1
ATOM 4965 C C . VAL C 1 115 ? 4.867 27.653 32.162 1.00 33.20 115 VAL C C 1
ATOM 4966 O O . VAL C 1 115 ? 5.812 28.188 31.582 1.00 32.56 115 VAL C O 1
ATOM 4970 N N . THR C 1 116 ? 4.330 28.104 33.306 1.00 32.46 116 THR C N 1
ATOM 4971 C CA . THR C 1 116 ? 4.862 29.260 34.017 1.00 32.56 116 THR C CA 1
ATOM 4972 C C . THR C 1 116 ? 5.080 28.911 35.484 1.00 29.57 116 THR C C 1
ATOM 4973 O O . THR C 1 116 ? 4.364 28.090 36.051 1.00 28.77 116 THR C O 1
ATOM 4977 N N . PHE C 1 117 ? 6.050 29.598 36.093 1.00 30.32 117 PHE C N 1
ATOM 4978 C CA . PHE C 1 117 ? 6.374 29.438 37.500 1.00 31.48 117 PHE C CA 1
ATOM 4979 C C . PHE C 1 117 ? 6.248 30.794 38.196 1.00 32.39 117 PHE C C 1
ATOM 4980 O O . PHE C 1 117 ? 6.713 31.799 37.673 1.00 30.41 117 PHE C O 1
ATOM 4988 N N . GLU C 1 118 ? 5.648 30.814 39.390 1.00 34.99 118 GLU C N 1
ATOM 4989 C CA . GLU C 1 118 ? 5.538 32.046 40.152 1.00 35.49 118 GLU C CA 1
ATOM 4990 C C . GLU C 1 118 ? 5.573 31.730 41.643 1.00 34.81 118 GLU C C 1
ATOM 4991 O O . GLU C 1 118 ? 5.244 30.618 42.066 1.00 34.83 118 GLU C O 1
ATOM 4997 N N . SER C 1 119 ? 5.993 32.738 42.418 1.00 34.54 119 SER C N 1
ATOM 4998 C CA . SER C 1 119 ? 6.007 32.694 43.871 1.00 35.09 119 SER C CA 1
ATOM 4999 C C . SER C 1 119 ? 4.808 33.474 44.410 1.00 37.42 119 SER C C 1
ATOM 5000 O O . SER C 1 119 ? 4.430 34.493 43.839 1.00 35.64 119 SER C O 1
ATOM 5003 N N . LYS C 1 120 ? 4.212 32.989 45.507 1.00 39.90 120 LYS C N 1
ATOM 5004 C CA . LYS C 1 120 ? 3.149 33.712 46.189 1.00 41.16 120 LYS C CA 1
ATOM 5005 C C . LYS C 1 120 ? 3.714 34.926 46.929 1.00 43.69 120 LYS C C 1
ATOM 5006 O O . LYS C 1 120 ? 2.999 35.900 47.130 1.00 43.31 120 LYS C O 1
ATOM 5012 N N . ASP C 1 121 ? 4.997 34.867 47.315 1.00 45.81 121 ASP C N 1
ATOM 5013 C CA . ASP C 1 121 ? 5.615 35.882 48.154 1.00 47.36 121 ASP C CA 1
ATOM 5014 C C . ASP C 1 121 ? 7.102 35.982 47.813 1.00 46.61 121 ASP C C 1
ATOM 5015 O O . ASP C 1 121 ? 7.877 35.105 48.193 1.00 45.51 121 ASP C O 1
ATOM 5020 N N . ALA C 1 122 ? 7.490 37.076 47.139 1.00 43.86 122 ALA C N 1
ATOM 5021 C CA . ALA C 1 122 ? 8.840 37.261 46.627 1.00 44.69 122 ALA C CA 1
ATOM 5022 C C . ALA C 1 122 ? 9.881 37.347 47.746 1.00 46.74 122 ALA C C 1
ATOM 5023 O O . ALA C 1 122 ? 11.074 37.284 47.467 1.00 49.05 122 ALA C O 1
ATOM 5025 N N . ALA C 1 123 ? 9.437 37.515 49.001 1.00 49.47 123 ALA C N 1
ATOM 5026 C CA . ALA C 1 123 ? 10.317 37.445 50.160 1.00 48.89 123 ALA C CA 1
ATOM 5027 C C . ALA C 1 123 ? 10.657 35.995 50.502 1.00 46.59 123 ALA C C 1
ATOM 5028 O O . ALA C 1 123 ? 11.706 35.725 51.080 1.00 46.87 123 ALA C O 1
ATOM 5030 N N . HIS C 1 124 ? 9.743 35.073 50.172 1.00 44.51 124 HIS C N 1
ATOM 5031 C CA . HIS C 1 124 ? 9.930 33.650 50.416 1.00 43.67 124 HIS C CA 1
ATOM 5032 C C . HIS C 1 124 ? 9.731 32.904 49.095 1.00 40.70 124 HIS C C 1
ATOM 5033 O O . HIS C 1 124 ? 8.763 32.161 48.932 1.00 39.70 124 HIS C O 1
ATOM 5040 N N . PRO C 1 125 ? 10.629 33.096 48.102 1.00 39.12 125 PRO C N 1
ATOM 5041 C CA . PRO C 1 125 ? 10.372 32.629 46.745 1.00 38.22 125 PRO C CA 1
ATOM 5042 C C . PRO C 1 125 ? 10.351 31.108 46.614 1.00 35.39 125 PRO C C 1
ATOM 5043 O O . PRO C 1 125 ? 10.944 30.387 47.412 1.00 34.08 125 PRO C O 1
ATOM 5047 N N . ALA C 1 126 ? 9.603 30.630 45.615 1.00 35.39 126 ALA C N 1
ATOM 5048 C CA . ALA C 1 126 ? 9.576 29.216 45.294 1.00 32.30 126 ALA C CA 1
ATOM 5049 C C . ALA C 1 126 ? 10.886 28.868 44.601 1.00 31.88 126 ALA C C 1
ATOM 5050 O O . ALA C 1 126 ? 11.453 29.709 43.909 1.00 30.61 126 ALA C O 1
ATOM 5052 N N . LYS C 1 127 ? 11.368 27.643 44.836 1.00 32.01 127 LYS C N 1
ATOM 5053 C CA . LYS C 1 127 ? 12.525 27.118 44.129 1.00 32.38 127 LYS C CA 1
ATOM 5054 C C . LYS C 1 127 ? 12.093 25.845 43.404 1.00 31.77 127 LYS C C 1
ATOM 5055 O O . LYS C 1 127 ? 12.012 24.774 44.010 1.00 30.26 127 LYS C O 1
ATOM 5061 N N . PHE C 1 128 ? 11.765 25.995 42.114 1.00 28.51 128 PHE C N 1
ATOM 5062 C CA . PHE C 1 128 ? 11.247 24.890 41.331 1.00 29.95 128 PHE C CA 1
ATOM 5063 C C . PHE C 1 128 ? 12.405 24.152 40.664 1.00 28.34 128 PHE C C 1
ATOM 5064 O O . PHE C 1 128 ? 13.086 24.714 39.813 1.00 26.33 128 PHE C O 1
ATOM 5072 N N . TYR C 1 129 ? 12.601 22.889 41.054 1.00 28.52 129 TYR C N 1
ATOM 5073 C CA . TYR C 1 129 ? 13.552 22.007 40.393 1.00 28.27 129 TYR C CA 1
ATOM 5074 C C . TYR C 1 129 ? 12.779 21.037 39.499 1.00 28.06 129 TYR C C 1
ATOM 5075 O O . TYR C 1 129 ? 11.759 20.495 39.916 1.00 27.94 129 TYR C O 1
ATOM 5084 N N . PHE C 1 130 ? 13.273 20.781 38.279 1.00 27.52 130 PHE C N 1
ATOM 5085 C CA . PHE C 1 130 ? 12.535 19.898 37.391 1.00 25.55 130 PHE C CA 1
ATOM 5086 C C . PHE C 1 130 ? 13.471 19.000 36.587 1.00 25.13 130 PHE C C 1
ATOM 5087 O O . PHE C 1 130 ? 14.617 19.350 36.320 1.00 23.88 130 PHE C O 1
ATOM 5095 N N . ASN C 1 131 ? 12.944 17.822 36.236 1.00 23.76 131 ASN C N 1
ATOM 5096 C CA . ASN C 1 131 ? 13.508 16.955 35.216 1.00 23.56 131 ASN C CA 1
ATOM 5097 C C . ASN C 1 131 ? 12.456 16.766 34.128 1.00 24.81 131 ASN C C 1
ATOM 5098 O O . ASN C 1 131 ? 11.266 16.725 34.430 1.00 24.45 131 ASN C O 1
ATOM 5103 N N . SER C 1 132 ? 12.918 16.649 32.874 1.00 25.57 132 SER C N 1
ATOM 5104 C CA . SER C 1 132 ? 12.043 16.434 31.736 1.00 25.74 132 SER C CA 1
ATOM 5105 C C . SER C 1 132 ? 12.635 15.386 30.799 1.00 26.28 132 SER C C 1
ATOM 5106 O O . SER C 1 132 ? 13.844 15.365 30.558 1.00 27.09 132 SER C O 1
ATOM 5109 N N . LEU C 1 133 ? 11.750 14.563 30.233 1.00 25.73 133 LEU C N 1
ATOM 5110 C CA . LEU C 1 133 ? 12.117 13.592 29.216 1.00 25.43 133 LEU C CA 1
ATOM 5111 C C . LEU C 1 133 ? 11.096 13.648 28.089 1.00 26.02 133 LEU C C 1
ATOM 5112 O O . LEU C 1 133 ? 10.019 14.229 28.256 1.00 24.70 133 LEU C O 1
ATOM 5117 N N . THR C 1 134 ? 11.444 13.030 26.952 1.00 25.06 134 THR C N 1
ATOM 5118 C CA . THR C 1 134 ? 10.553 13.005 25.807 1.00 26.24 134 THR C CA 1
ATOM 5119 C C . THR C 1 134 ? 9.332 12.169 26.174 1.00 26.07 134 THR C C 1
ATOM 5120 O O . THR C 1 134 ? 9.376 11.334 27.078 1.00 25.17 134 THR C O 1
ATOM 5124 N N . ALA C 1 135 ? 8.234 12.438 25.468 1.00 27.00 135 ALA C N 1
ATOM 5125 C CA . ALA C 1 135 ? 6.965 11.787 25.724 1.00 28.21 135 ALA C CA 1
ATOM 5126 C C . ALA C 1 135 ? 6.171 11.720 24.421 1.00 29.29 135 ALA C C 1
ATOM 5127 O O . ALA C 1 135 ? 5.883 12.752 23.819 1.00 31.80 135 ALA C O 1
ATOM 5129 N N . HIS C 1 136 ? 5.834 10.501 23.985 1.00 30.37 136 HIS C N 1
ATOM 5130 C CA . HIS C 1 136 ? 5.151 10.307 22.713 1.00 31.52 136 HIS C CA 1
ATOM 5131 C C . HIS C 1 136 ? 3.640 10.269 22.929 1.00 31.98 136 HIS C C 1
ATOM 5132 O O . HIS C 1 136 ? 2.891 10.265 21.958 1.00 32.70 136 HIS C O 1
ATOM 5139 N N . ARG C 1 137 ? 3.184 10.225 24.188 1.00 34.84 137 ARG C N 1
ATOM 5140 C CA . ARG C 1 137 ? 1.756 10.336 24.446 1.00 36.61 137 ARG C CA 1
ATOM 5141 C C . ARG C 1 137 ? 1.470 11.144 25.709 1.00 35.15 137 ARG C C 1
ATOM 5142 O O . ARG C 1 137 ? 2.283 11.217 26.637 1.00 31.14 137 ARG C O 1
ATOM 515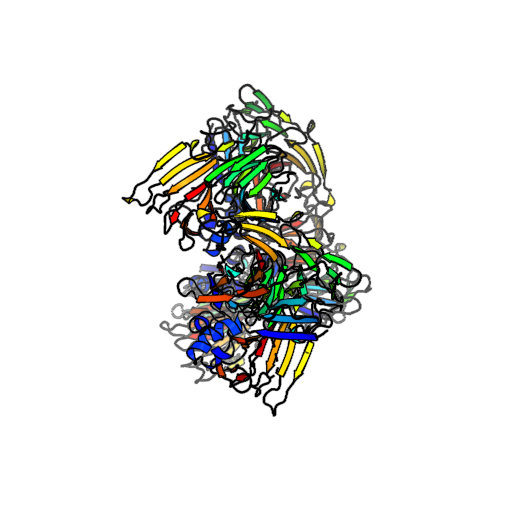0 N N . ASN C 1 138 ? 0.249 11.693 25.720 1.00 34.19 138 ASN C N 1
ATOM 5151 C CA . ASN C 1 138 ? -0.275 12.513 26.798 1.00 35.87 138 ASN C CA 1
ATOM 5152 C C . ASN C 1 138 ? -0.708 11.637 27.968 1.00 32.93 138 ASN C C 1
ATOM 5153 O O . ASN C 1 138 ? -1.470 10.691 27.794 1.00 35.88 138 ASN C O 1
ATOM 5158 N N . TYR C 1 139 ? -0.255 11.991 29.170 1.00 31.60 139 TYR C N 1
ATOM 5159 C CA . TYR C 1 139 ? -0.859 11.483 30.386 1.00 31.94 139 TYR C CA 1
ATOM 5160 C C . TYR C 1 139 ? -1.335 12.667 31.222 1.00 33.00 139 TYR C C 1
ATOM 5161 O O . TYR C 1 139 ? -0.809 13.775 31.091 1.00 31.35 139 TYR C O 1
ATOM 5170 N N . PRO C 1 140 ? -2.330 12.448 32.111 1.00 32.08 140 PRO C N 1
ATOM 5171 C CA . PRO C 1 140 ? -2.852 13.504 32.973 1.00 34.05 140 PRO C CA 1
ATOM 5172 C C . PRO C 1 140 ? -1.828 14.086 33.944 1.00 31.45 140 PRO C C 1
ATOM 5173 O O . PRO C 1 140 ? -0.993 13.359 34.479 1.00 29.55 140 PRO C O 1
ATOM 5177 N N . ASP C 1 141 ? -1.935 15.400 34.189 1.00 32.13 141 ASP C N 1
ATOM 5178 C CA . ASP C 1 141 ? -1.191 16.077 35.244 1.00 31.14 141 ASP C CA 1
ATOM 5179 C C . ASP C 1 141 ? -1.565 15.505 36.612 1.00 31.45 141 ASP C C 1
ATOM 5180 O O . ASP C 1 141 ? -2.689 15.040 36.805 1.00 31.69 141 ASP C O 1
ATOM 5185 N N . ARG C 1 142 ? -0.624 15.541 37.569 1.00 31.92 142 ARG C N 1
ATOM 5186 C CA . ARG C 1 142 ? -0.947 15.191 38.947 1.00 33.42 142 ARG C CA 1
ATOM 5187 C C . ARG C 1 142 ? 0.042 15.813 39.933 1.00 33.29 142 ARG C C 1
ATOM 5188 O O . ARG C 1 142 ? 1.260 15.700 39.780 1.00 29.01 142 ARG C O 1
ATOM 5196 N N . LYS C 1 143 ? -0.517 16.433 40.982 1.00 33.70 143 LYS C N 1
ATOM 5197 C CA . LYS C 1 143 ? 0.249 16.855 42.141 1.00 34.17 143 LYS C CA 1
ATOM 5198 C C . LYS C 1 143 ? 0.397 15.655 43.071 1.00 34.48 143 LYS C C 1
ATOM 5199 O O . LYS C 1 143 ? -0.559 14.912 43.278 1.00 33.35 143 LYS C O 1
ATOM 5205 N N . VAL C 1 144 ? 1.605 15.462 43.608 1.00 34.89 144 VAL C N 1
ATOM 5206 C CA . VAL C 1 144 ? 1.902 14.314 44.451 1.00 35.67 144 VAL C CA 1
ATOM 5207 C C . VAL C 1 144 ? 2.713 14.809 45.645 1.00 37.06 144 VAL C C 1
ATOM 5208 O O . VAL C 1 144 ? 3.781 15.394 45.465 1.00 38.59 144 VAL C O 1
ATOM 5212 N N . THR C 1 145 ? 2.176 14.585 46.854 1.00 39.11 145 THR C N 1
ATOM 5213 C CA . THR C 1 145 ? 2.851 14.921 48.098 1.00 37.99 145 THR C CA 1
ATOM 5214 C C . THR C 1 145 ? 3.330 13.623 48.738 1.00 35.73 145 THR C C 1
ATOM 5215 O O . THR C 1 145 ? 2.947 12.542 48.300 1.00 37.01 145 THR C O 1
ATOM 5219 N N . LYS C 1 146 ? 4.132 13.749 49.799 1.00 35.49 146 LYS C N 1
ATOM 5220 C CA . LYS C 1 146 ? 4.660 12.605 50.527 1.00 37.96 146 LYS C CA 1
ATOM 5221 C C . LYS C 1 146 ? 3.535 11.733 51.076 1.00 39.49 146 LYS C C 1
ATOM 5222 O O . LYS C 1 146 ? 3.699 10.521 51.188 1.00 41.05 146 LYS C O 1
ATOM 5228 N N . ALA C 1 147 ? 2.394 12.352 51.405 1.00 42.98 147 ALA C N 1
ATOM 5229 C CA . ALA C 1 147 ? 1.225 11.622 51.874 1.00 44.78 147 ALA C CA 1
ATOM 5230 C C . ALA C 1 147 ? 0.711 10.654 50.805 1.00 43.60 147 ALA C C 1
ATOM 5231 O O . ALA C 1 147 ? 0.090 9.647 51.137 1.00 48.00 147 ALA C O 1
ATOM 5233 N N . ASP C 1 148 ? 0.976 10.958 49.527 1.00 42.50 148 ASP C N 1
ATOM 5234 C CA . ASP C 1 148 ? 0.489 10.158 48.412 1.00 42.62 148 ASP C CA 1
ATOM 5235 C C . ASP C 1 148 ? 1.533 9.128 47.970 1.00 41.79 148 ASP C C 1
ATOM 5236 O O . ASP C 1 148 ? 1.253 8.307 47.101 1.00 41.35 148 ASP C O 1
ATOM 5241 N N . ALA C 1 149 ? 2.733 9.171 48.565 1.00 40.07 149 ALA C N 1
ATOM 5242 C CA . ALA C 1 149 ? 3.880 8.437 48.055 1.00 38.31 149 ALA C CA 1
ATOM 5243 C C . ALA C 1 149 ? 3.857 6.994 48.545 1.00 38.78 149 ALA C C 1
ATOM 5244 O O . ALA C 1 149 ? 3.315 6.705 49.608 1.00 38.77 149 ALA C O 1
ATOM 5246 N N . VAL C 1 150 ? 4.463 6.095 47.765 1.00 37.83 150 VAL C N 1
ATOM 5247 C CA . VAL C 1 150 ? 4.894 4.812 48.294 1.00 40.67 150 VAL C CA 1
ATOM 5248 C C . VAL C 1 150 ? 6.209 5.053 49.041 1.00 42.31 150 VAL C C 1
ATOM 5249 O O . VAL C 1 150 ? 7.193 5.489 48.445 1.00 39.66 150 VAL C O 1
ATOM 5253 N N . VAL C 1 151 ? 6.209 4.801 50.355 1.00 42.61 151 VAL C N 1
ATOM 5254 C CA . VAL C 1 151 ? 7.336 5.149 51.207 1.00 44.37 151 VA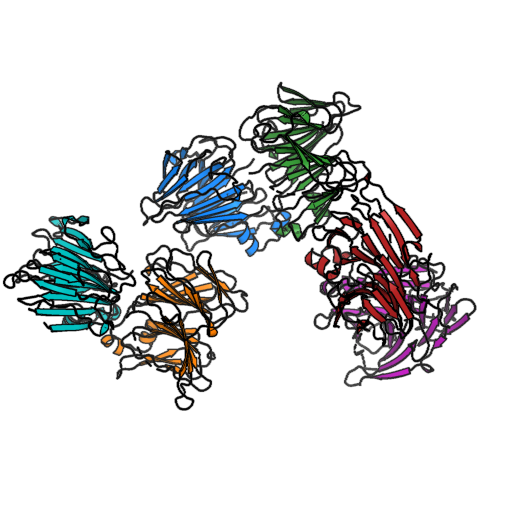L C CA 1
ATOM 5255 C C . VAL C 1 151 ? 8.049 3.871 51.646 1.00 46.91 151 VAL C C 1
ATOM 5256 O O . VAL C 1 151 ? 7.407 2.868 51.935 1.00 48.55 151 VAL C O 1
ATOM 5260 N N . ALA C 1 152 ? 9.386 3.921 51.694 1.00 45.84 152 ALA C N 1
ATOM 5261 C CA . ALA C 1 152 ? 10.183 2.807 52.182 1.00 47.56 152 ALA C CA 1
ATOM 5262 C C . ALA C 1 152 ? 11.257 3.315 53.140 1.00 48.70 152 ALA C C 1
ATOM 5263 O O . ALA C 1 152 ? 12.102 4.123 52.757 1.00 49.07 152 ALA C O 1
ATOM 5265 N N . GLU C 1 153 ? 11.205 2.829 54.387 1.00 48.36 153 GLU C N 1
ATOM 5266 C CA . GLU C 1 153 ? 12.259 3.063 55.359 1.00 49.69 153 GLU C CA 1
ATOM 5267 C C . GLU C 1 153 ? 13.395 2.081 55.084 1.00 48.18 153 GLU C C 1
ATOM 5268 O O . GLU C 1 153 ? 13.167 0.878 54.989 1.00 46.69 153 GLU C O 1
ATOM 5274 N N . MET C 1 154 ? 14.619 2.608 54.963 1.00 46.74 154 MET C N 1
ATOM 5275 C CA . MET C 1 154 ? 15.785 1.797 54.655 1.00 46.14 154 MET C CA 1
ATOM 5276 C C . MET C 1 154 ? 16.929 2.170 55.598 1.00 41.60 154 MET C C 1
ATOM 5277 O O . MET C 1 154 ? 16.903 3.224 56.227 1.00 39.70 154 MET C O 1
ATOM 5282 N N . GLY C 1 155 ? 17.932 1.288 55.680 1.00 41.52 155 GLY C N 1
ATOM 5283 C CA . GLY C 1 155 ? 19.185 1.578 56.360 1.00 39.20 155 GLY C CA 1
ATOM 5284 C C . GLY C 1 155 ? 19.077 1.502 57.882 1.00 38.64 155 GLY C C 1
ATOM 5285 O O . GLY C 1 155 ? 18.105 0.978 58.424 1.00 37.73 155 GLY C O 1
ATOM 5286 N N . SER C 1 156 ? 20.116 2.019 58.551 1.00 38.92 156 SER C N 1
ATOM 5287 C CA . SER C 1 156 ? 20.238 2.004 60.002 1.00 39.66 156 SER C CA 1
ATOM 5288 C C . SER C 1 156 ? 21.216 3.084 60.449 1.00 39.93 156 SER C C 1
ATOM 5289 O O . SER C 1 156 ? 22.049 3.550 59.663 1.00 36.99 156 SER C O 1
ATOM 5292 N N . LEU C 1 157 ? 21.125 3.429 61.735 1.00 38.47 157 LEU C N 1
ATOM 5293 C CA . LEU C 1 157 ? 22.035 4.363 62.373 1.00 39.23 157 LEU C CA 1
ATOM 5294 C C . LEU C 1 157 ? 23.477 3.889 62.196 1.00 36.28 157 LEU C C 1
ATOM 5295 O O . LEU C 1 157 ? 24.350 4.702 61.918 1.00 37.01 157 LEU C O 1
ATOM 5300 N N . GLU C 1 158 ? 23.706 2.579 62.349 1.00 35.49 158 GLU C N 1
ATOM 5301 C CA . GLU C 1 158 ? 25.044 2.005 62.357 1.00 38.87 158 GLU C CA 1
ATOM 5302 C C . GLU C 1 158 ? 25.710 2.196 60.994 1.00 37.48 158 GLU C C 1
ATOM 5303 O O . GLU C 1 158 ? 26.906 2.466 60.931 1.00 38.90 158 GLU C O 1
ATOM 5309 N N . GLY C 1 159 ? 24.921 2.056 59.915 1.00 34.33 159 GLY C N 1
ATOM 5310 C CA . GLY C 1 159 ? 25.416 2.207 58.554 1.00 34.86 159 GLY C CA 1
ATOM 5311 C C . GLY C 1 159 ? 25.374 3.652 58.056 1.00 33.30 159 GLY C C 1
ATOM 5312 O O . GLY C 1 159 ? 25.654 3.905 56.886 1.00 35.06 159 GLY C O 1
ATOM 5313 N N . SER C 1 160 ? 25.026 4.588 58.946 1.00 32.77 160 SER C N 1
ATOM 5314 C CA . SER C 1 160 ? 24.856 5.993 58.616 1.00 32.82 160 SER C CA 1
ATOM 5315 C C . SER C 1 160 ? 24.113 6.145 57.287 1.00 33.46 160 SER C C 1
ATOM 5316 O O . SER C 1 160 ? 24.531 6.924 56.425 1.00 32.76 160 SER C O 1
ATOM 5319 N N . ASN C 1 161 ? 23.019 5.379 57.130 1.00 32.66 161 ASN C N 1
ATOM 5320 C CA . ASN C 1 161 ? 22.227 5.387 55.907 1.00 34.25 161 ASN C CA 1
ATOM 5321 C C . ASN C 1 161 ? 20.735 5.204 56.199 1.00 35.43 161 ASN C C 1
ATOM 5322 O O . ASN C 1 161 ? 19.991 4.739 55.338 1.00 35.77 161 ASN C O 1
ATOM 5327 N N . HIS C 1 162 ? 20.295 5.602 57.398 1.00 37.71 162 HIS C N 1
ATOM 5328 C CA . HIS C 1 162 ? 18.891 5.535 57.769 1.00 36.40 162 HIS C CA 1
ATOM 5329 C C . HIS C 1 162 ? 18.132 6.619 57.007 1.00 34.18 162 HIS C C 1
ATOM 5330 O O . HIS C 1 162 ? 18.481 7.796 57.105 1.00 33.03 162 HIS C O 1
ATOM 5337 N N . ARG C 1 163 ? 17.095 6.223 56.255 1.00 33.60 163 ARG C N 1
ATOM 5338 C CA . ARG C 1 163 ? 16.449 7.144 55.333 1.00 35.78 163 ARG C CA 1
ATOM 5339 C C . ARG C 1 163 ? 15.049 6.668 54.954 1.00 35.54 163 ARG C C 1
ATOM 5340 O O . ARG C 1 163 ? 14.751 5.478 55.013 1.00 38.60 163 ARG C O 1
ATOM 5348 N N . ASN C 1 164 ? 14.212 7.621 54.532 1.00 34.36 164 ASN C N 1
ATOM 5349 C CA . ASN C 1 164 ? 12.911 7.320 53.958 1.00 35.76 164 ASN C CA 1
ATOM 5350 C C . ASN C 1 164 ? 12.925 7.673 52.473 1.00 35.00 164 ASN C C 1
ATOM 5351 O O . ASN C 1 164 ? 13.190 8.817 52.113 1.00 33.03 164 ASN C O 1
ATOM 5356 N N . ILE C 1 165 ? 12.674 6.661 51.632 1.00 34.35 165 ILE C N 1
ATOM 5357 C CA . ILE C 1 165 ? 12.550 6.833 50.195 1.00 36.02 165 ILE C CA 1
ATOM 5358 C C . ILE C 1 165 ? 11.082 7.112 49.878 1.00 34.30 165 ILE C C 1
ATOM 5359 O O . ILE C 1 165 ? 10.236 6.237 50.054 1.00 35.90 165 ILE C O 1
ATOM 5364 N N . ASN C 1 166 ? 10.793 8.347 49.445 1.00 33.64 166 ASN C N 1
ATOM 5365 C CA . ASN C 1 166 ? 9.455 8.747 49.032 1.00 32.87 166 ASN C CA 1
ATOM 5366 C C . ASN C 1 166 ? 9.339 8.591 47.515 1.00 33.58 166 ASN C C 1
ATOM 5367 O O . ASN C 1 166 ? 9.797 9.446 46.760 1.00 33.61 166 ASN C O 1
ATOM 5372 N N . LYS C 1 167 ? 8.732 7.481 47.078 1.00 33.68 167 LYS C N 1
ATOM 5373 C CA . LYS C 1 167 ? 8.499 7.232 45.665 1.00 35.68 167 LYS C CA 1
ATOM 5374 C C . LYS C 1 167 ? 7.207 7.944 45.266 1.00 36.16 167 LYS C C 1
ATOM 5375 O O . LYS C 1 167 ? 6.123 7.541 45.691 1.00 35.34 167 LYS C O 1
ATOM 5381 N N . MET C 1 168 ? 7.338 9.000 44.449 1.00 34.46 168 MET C N 1
ATOM 5382 C CA . MET C 1 168 ? 6.271 9.970 44.252 1.00 33.70 168 MET C CA 1
ATOM 5383 C C . MET C 1 168 ? 5.784 9.941 42.805 1.00 34.32 168 MET C C 1
ATOM 5384 O O . MET C 1 168 ? 4.667 9.484 42.543 1.00 35.06 168 MET C O 1
ATOM 5389 N N . LEU C 1 169 ? 6.617 10.418 41.869 1.00 30.89 169 LEU C N 1
ATOM 5390 C CA . LEU C 1 169 ? 6.281 10.384 40.456 1.00 30.67 169 LEU C CA 1
ATOM 5391 C C . LEU C 1 169 ? 6.774 9.065 39.867 1.00 32.74 169 LEU C C 1
ATOM 5392 O O . LEU C 1 169 ? 7.698 9.044 39.059 1.00 32.54 169 LEU C O 1
ATOM 5397 N N . VAL C 1 170 ? 6.122 7.972 40.284 1.00 33.96 170 VAL C N 1
ATOM 5398 C CA . VAL C 1 170 ? 6.541 6.614 39.971 1.00 35.95 170 VAL C CA 1
ATOM 5399 C C . VAL C 1 170 ? 5.328 5.839 39.464 1.00 37.21 170 VAL C C 1
ATOM 5400 O O . VAL C 1 170 ? 4.187 6.227 39.726 1.00 34.66 170 VAL C O 1
ATOM 5404 N N . ASN C 1 171 ? 5.595 4.724 38.772 1.00 38.13 171 ASN C N 1
ATOM 5405 C CA . ASN C 1 171 ? 4.559 3.998 38.052 1.00 43.07 171 ASN C CA 1
ATOM 5406 C C . ASN C 1 171 ? 3.543 3.395 39.026 1.00 43.08 171 ASN C C 1
ATOM 5407 O O . ASN C 1 171 ? 2.397 3.175 38.645 1.00 41.86 171 ASN C O 1
ATOM 5412 N N . GLN C 1 172 ? 3.934 3.178 40.291 1.00 42.83 172 GLN C N 1
ATOM 5413 C CA . GLN C 1 172 ? 3.015 2.659 41.294 1.00 44.58 172 GLN C CA 1
ATOM 5414 C C . GLN C 1 172 ? 2.010 3.731 41.717 1.00 43.85 172 GLN C C 1
ATOM 5415 O O . GLN C 1 172 ? 1.006 3.399 42.340 1.00 43.67 172 GLN C O 1
ATOM 5421 N N . VAL C 1 173 ? 2.291 5.006 41.404 1.00 40.18 173 VAL C N 1
ATOM 5422 C CA . VAL C 1 173 ? 1.447 6.120 41.813 1.00 36.94 173 VAL C CA 1
ATOM 5423 C C . VAL C 1 173 ? 0.669 6.668 40.615 1.00 36.84 173 VAL C C 1
ATOM 5424 O O . VAL C 1 173 ? -0.525 6.925 40.731 1.00 37.57 173 VAL C O 1
ATOM 5428 N N . LEU C 1 174 ? 1.344 6.888 39.481 1.00 32.73 174 LEU C N 1
ATOM 5429 C CA . LEU C 1 174 ? 0.700 7.479 38.319 1.00 31.92 174 LEU C CA 1
ATOM 5430 C C . LEU C 1 174 ? 1.359 6.970 37.041 1.00 32.22 174 LEU C C 1
ATOM 5431 O O . LEU C 1 174 ? 2.519 6.563 37.046 1.00 31.78 174 LEU C O 1
ATOM 5436 N N . PRO C 1 175 ? 0.637 6.983 35.897 1.00 32.17 175 PRO C N 1
ATOM 5437 C CA . PRO C 1 175 ? 1.245 6.679 34.613 1.00 32.55 175 PRO C CA 1
ATOM 5438 C C . PRO C 1 175 ? 2.058 7.855 34.076 1.00 30.89 175 PRO C C 1
ATOM 5439 O O . PRO C 1 175 ? 1.652 9.009 34.219 1.00 30.10 175 PRO C O 1
ATOM 5443 N N . THR C 1 176 ? 3.238 7.537 33.536 1.00 29.69 176 THR C N 1
ATOM 5444 C CA . THR C 1 176 ? 4.081 8.480 32.819 1.00 29.73 176 THR C CA 1
ATOM 5445 C C . THR C 1 176 ? 4.669 7.725 31.631 1.00 29.96 176 THR C C 1
ATOM 5446 O O . THR C 1 176 ? 4.606 6.496 31.607 1.00 30.16 176 THR C O 1
ATOM 5450 N N . CYS C 1 177 ? 5.230 8.455 30.660 1.00 29.11 177 CYS C N 1
ATOM 5451 C CA . CYS C 1 177 ? 5.834 7.840 29.488 1.00 30.14 177 CYS C CA 1
ATOM 5452 C C . CYS C 1 177 ? 7.135 7.132 29.867 1.00 30.93 177 CYS C C 1
ATOM 5453 O O . CYS C 1 177 ? 7.368 6.000 29.456 1.00 29.47 177 CYS C O 1
ATOM 5456 N N . GLN C 1 178 ? 8.007 7.821 30.608 1.00 30.27 178 GLN C N 1
ATOM 5457 C CA . GLN C 1 178 ? 9.282 7.229 30.985 1.00 30.67 178 GLN C CA 1
ATOM 5458 C C . GLN C 1 178 ? 9.838 7.863 32.257 1.00 29.22 178 GLN C C 1
ATOM 5459 O O . GLN C 1 178 ? 10.592 7.214 32.971 1.00 28.86 178 GLN C O 1
ATOM 5465 N N . LEU C 1 179 ? 9.490 9.128 32.536 1.00 29.12 179 LEU C N 1
ATOM 5466 C CA . LEU C 1 179 ? 10.025 9.819 33.699 1.00 28.82 179 LEU C CA 1
ATOM 5467 C C . LEU C 1 179 ? 9.522 9.162 34.981 1.00 29.76 179 LEU C C 1
ATOM 5468 O O . LEU C 1 179 ? 8.336 8.872 35.131 1.00 29.03 179 LEU C O 1
ATOM 5473 N N . GLN C 1 180 ? 10.455 8.965 35.913 1.00 29.91 180 GLN C N 1
ATOM 5474 C CA . GLN C 1 180 ? 10.138 8.593 37.278 1.00 30.58 180 GLN C CA 1
ATOM 5475 C C . GLN C 1 180 ? 11.012 9.419 38.214 1.00 30.18 180 GLN C C 1
ATOM 5476 O O . GLN C 1 180 ? 12.199 9.582 37.944 1.00 30.88 180 GLN C O 1
ATOM 5482 N N . MET C 1 181 ? 10.414 9.944 39.294 1.00 27.87 181 MET C N 1
ATOM 5483 C CA . MET C 1 181 ? 11.126 10.766 40.253 1.00 27.36 181 MET C CA 1
ATOM 5484 C C . MET C 1 181 ? 10.636 10.504 41.673 1.00 29.17 181 MET C C 1
ATOM 5485 O O . MET C 1 181 ? 9.485 10.133 41.914 1.00 28.06 181 MET C O 1
ATOM 5490 N N . GLY C 1 182 ? 11.534 10.745 42.626 1.00 29.06 182 GLY C N 1
ATOM 5491 C CA . GLY C 1 182 ? 11.212 10.617 44.035 1.00 29.72 182 GLY C CA 1
ATOM 5492 C C . GLY C 1 182 ? 12.166 11.440 44.889 1.00 30.10 182 GLY C C 1
ATOM 5493 O O . GLY C 1 182 ? 12.972 12.211 44.373 1.00 28.42 182 GLY C O 1
ATOM 5494 N N . MET C 1 183 ? 12.052 11.250 46.207 1.00 31.58 183 MET C N 1
ATOM 5495 C CA . MET C 1 183 ? 12.709 12.112 47.168 1.00 31.83 183 MET C CA 1
ATOM 5496 C C . MET C 1 183 ? 13.072 11.283 48.395 1.00 32.85 183 MET C C 1
ATOM 5497 O O . MET C 1 183 ? 12.201 10.657 49.005 1.00 30.30 183 MET C O 1
ATOM 5502 N N . THR C 1 184 ? 14.370 11.284 48.731 1.00 30.96 184 THR C N 1
ATOM 5503 C CA . THR C 1 184 ? 14.884 10.488 49.829 1.00 31.81 184 THR C CA 1
ATOM 5504 C C . THR C 1 184 ? 15.422 11.422 50.914 1.00 31.49 184 THR C C 1
ATOM 5505 O O . THR C 1 184 ? 16.170 12.359 50.630 1.00 30.51 184 THR C O 1
ATOM 5509 N N . GLU C 1 185 ? 15.018 11.149 52.160 1.00 31.90 185 GLU C N 1
ATOM 5510 C CA . GLU C 1 185 ? 15.304 12.003 53.301 1.00 33.14 185 GLU C CA 1
ATOM 5511 C C . GLU C 1 185 ? 16.144 11.208 54.292 1.00 32.85 185 GLU C C 1
ATOM 5512 O O . GLU C 1 185 ? 15.705 10.172 54.790 1.00 32.37 185 GLU C O 1
ATOM 5518 N N . LEU C 1 186 ? 17.358 11.696 54.554 1.00 32.34 186 LEU C N 1
ATOM 5519 C CA . LEU C 1 186 ? 18.273 11.011 55.447 1.00 33.96 186 LEU C CA 1
ATOM 5520 C C . LEU C 1 186 ? 17.952 11.431 56.877 1.00 34.64 186 LEU C C 1
ATOM 5521 O O . LEU C 1 186 ? 17.751 12.615 57.143 1.00 31.67 186 LEU C O 1
ATOM 5526 N N . ALA C 1 187 ? 17.925 10.456 57.793 1.00 35.31 187 ALA C N 1
ATOM 5527 C CA . ALA C 1 187 ? 17.709 10.748 59.203 1.00 34.50 187 ALA C CA 1
ATOM 5528 C C . ALA C 1 187 ? 18.915 11.506 59.756 1.00 35.60 187 ALA C C 1
ATOM 5529 O O . ALA C 1 187 ? 20.023 11.384 59.233 1.00 35.99 187 ALA C O 1
ATOM 5531 N N . PRO C 1 188 ? 18.749 12.338 60.812 1.00 36.59 188 PRO C N 1
ATOM 5532 C CA . PRO C 1 188 ? 19.894 12.935 61.490 1.00 37.42 188 PRO C CA 1
ATOM 5533 C C . PRO C 1 188 ? 21.001 11.918 61.753 1.00 35.00 188 PRO C C 1
ATOM 5534 O O . PRO C 1 188 ? 20.722 10.803 62.184 1.00 37.50 188 PRO C O 1
ATOM 5538 N N . GLY C 1 189 ? 22.243 12.290 61.429 1.00 36.56 189 GLY C N 1
ATOM 5539 C CA . GLY C 1 189 ? 23.400 11.437 61.665 1.00 37.61 189 GLY C CA 1
ATOM 5540 C C . GLY C 1 189 ? 23.656 10.402 60.565 1.00 38.74 189 GLY C C 1
ATOM 5541 O O . GLY C 1 189 ? 24.643 9.670 60.651 1.00 40.24 189 GLY C O 1
ATOM 5542 N N . SER C 1 190 ? 22.774 10.324 59.553 1.00 35.84 190 SER C N 1
ATOM 5543 C CA . SER C 1 190 ? 22.968 9.452 58.400 1.00 36.20 190 SER C CA 1
ATOM 5544 C C . SER C 1 190 ? 23.372 10.282 57.177 1.00 36.12 190 SER C C 1
ATOM 5545 O O . SER C 1 190 ? 22.775 11.326 56.910 1.00 34.88 190 SER C O 1
ATOM 5548 N N . VAL C 1 191 ? 24.384 9.822 56.425 1.00 35.67 191 VAL C N 1
ATOM 5549 C CA . VAL C 1 191 ? 24.974 10.653 55.382 1.00 34.45 191 VAL C CA 1
ATOM 5550 C C . VAL C 1 191 ? 25.103 9.921 54.044 1.00 32.79 191 VAL C C 1
ATOM 5551 O O . VAL C 1 191 ? 25.400 10.569 53.043 1.00 31.77 191 VAL C O 1
ATOM 5555 N N . TRP C 1 192 ? 24.911 8.593 54.017 1.00 32.61 192 TRP C N 1
ATOM 5556 C CA . TRP C 1 192 ? 25.062 7.805 52.799 1.00 34.53 192 TRP C CA 1
ATOM 5557 C C . TRP C 1 192 ? 23.725 7.667 52.072 1.00 36.84 192 TRP C C 1
ATOM 5558 O O . TRP C 1 192 ? 22.750 7.230 52.676 1.00 35.98 192 TRP C O 1
ATOM 5569 N N . ASN C 1 193 ? 23.700 7.985 50.768 1.00 37.13 193 ASN C N 1
ATOM 5570 C CA . ASN C 1 193 ? 22.469 7.960 49.988 1.00 42.49 193 ASN C CA 1
ATOM 5571 C C . ASN C 1 193 ? 22.177 6.553 49.474 1.00 48.00 193 ASN C C 1
ATOM 5572 O O . ASN C 1 193 ? 21.101 6.328 48.912 1.00 50.58 193 ASN C O 1
ATOM 5577 N N . THR C 1 194 ? 23.159 5.645 49.624 1.00 49.21 194 THR C N 1
ATOM 5578 C CA . THR C 1 194 ? 23.026 4.244 49.251 1.00 54.53 194 THR C CA 1
ATOM 5579 C C . THR C 1 194 ? 22.037 4.119 48.107 1.00 56.40 194 THR C C 1
ATOM 5580 O O . THR C 1 194 ? 22.116 3.095 47.398 1.00 61.91 194 THR C O 1
ATOM 5584 N N . ARG C 1 203 ? 20.566 2.848 34.594 1.00 45.51 203 ARG C N 1
ATOM 5585 C CA . ARG C 1 203 ? 20.284 3.923 33.603 1.00 43.74 203 ARG C CA 1
ATOM 5586 C C . ARG C 1 203 ? 20.831 5.237 34.154 1.00 35.74 203 ARG C C 1
ATOM 5587 O O . ARG C 1 203 ? 21.316 5.279 35.281 1.00 32.92 203 ARG C O 1
ATOM 5595 N N . MET C 1 204 ? 20.775 6.296 33.345 1.00 33.80 204 MET C N 1
ATOM 5596 C CA . MET C 1 204 ? 21.251 7.592 33.790 1.00 35.24 204 MET C CA 1
ATOM 5597 C C . MET C 1 204 ? 20.246 8.141 34.794 1.00 33.44 204 MET C C 1
ATOM 5598 O O . MET C 1 204 ? 19.035 8.067 34.578 1.00 34.01 204 MET C O 1
ATOM 5603 N N . GLU C 1 205 ? 20.772 8.670 35.897 1.00 30.52 205 GLU C N 1
ATOM 5604 C CA . GLU C 1 205 ? 19.944 9.273 36.926 1.00 30.92 205 GLU C CA 1
ATOM 5605 C C . GLU C 1 205 ? 20.490 10.671 37.206 1.00 28.55 205 GLU C C 1
ATOM 5606 O O . GLU C 1 205 ? 21.700 10.890 37.133 1.00 28.94 205 GLU C O 1
ATOM 5612 N N . ALA C 1 206 ? 19.583 11.615 37.475 1.00 25.24 206 ALA C N 1
ATOM 5613 C CA . ALA C 1 206 ? 19.953 12.934 37.963 1.00 25.21 206 ALA C CA 1
ATOM 5614 C C . ALA C 1 206 ? 19.660 13.018 39.459 1.00 25.08 206 ALA C C 1
ATOM 5615 O O . ALA C 1 206 ? 18.583 12.628 39.903 1.00 24.36 206 ALA C O 1
ATOM 5617 N N . TYR C 1 207 ? 20.628 13.531 40.221 1.00 24.73 207 TYR C N 1
ATOM 5618 C CA . TYR C 1 207 ? 20.487 13.678 41.663 1.00 27.62 207 TYR C CA 1
ATOM 5619 C C . TYR C 1 207 ? 20.631 15.151 42.040 1.00 27.03 207 TYR C C 1
ATOM 5620 O O . TYR C 1 207 ? 21.593 15.796 41.635 1.00 26.71 207 TYR C O 1
ATOM 5629 N N . PHE C 1 208 ? 19.667 15.657 42.818 1.00 27.02 208 PHE C N 1
ATOM 5630 C CA . PHE C 1 208 ? 19.671 17.029 43.307 1.00 27.10 208 PHE C CA 1
ATOM 5631 C C . PHE C 1 208 ? 19.613 17.019 44.836 1.00 27.52 208 PHE C C 1
ATOM 5632 O O . PHE C 1 208 ? 18.707 16.420 45.414 1.00 28.33 208 PHE C O 1
ATOM 5640 N N . TYR C 1 209 ? 20.596 17.675 45.476 1.00 26.64 209 TYR C N 1
ATOM 5641 C CA . TYR C 1 209 ? 20.764 17.650 46.924 1.00 26.60 209 TYR C CA 1
ATOM 5642 C C . TYR C 1 209 ? 20.272 18.966 47.524 1.00 27.94 209 TYR C C 1
ATOM 5643 O O . TYR C 1 209 ? 20.575 20.028 46.978 1.00 27.37 209 TYR C O 1
ATOM 5652 N N . PHE C 1 210 ? 19.523 18.888 48.643 1.00 28.00 210 PHE C N 1
ATOM 5653 C CA . PHE C 1 210 ? 19.042 20.080 49.338 1.00 29.84 210 PHE C CA 1
ATOM 5654 C C . PHE C 1 210 ? 18.797 19.766 50.818 1.00 31.80 210 PHE C C 1
ATOM 5655 O O . PHE C 1 210 ? 19.137 18.683 51.313 1.00 28.09 210 PHE C O 1
ATOM 5663 N N . GLU C 1 211 ? 18.243 20.762 51.524 1.00 34.17 211 GLU C N 1
ATOM 5664 C CA . GLU C 1 211 ? 17.999 20.694 52.959 1.00 34.82 211 GLU C CA 1
ATOM 5665 C C . GLU C 1 211 ? 19.270 20.226 53.665 1.00 33.13 211 GLU C C 1
ATOM 5666 O O . GLU C 1 211 ? 19.267 19.268 54.436 1.00 32.41 211 GLU C O 1
ATOM 5672 N N . ILE C 1 212 ? 20.365 20.916 53.356 1.00 32.31 212 ILE C N 1
ATOM 5673 C CA . ILE C 1 212 ? 21.642 20.695 54.006 1.00 33.72 212 ILE C CA 1
ATOM 5674 C C . ILE C 1 212 ? 22.237 22.074 54.279 1.00 35.98 212 ILE C C 1
ATOM 5675 O O . ILE C 1 212 ? 22.117 22.971 53.442 1.00 33.39 212 ILE C O 1
ATOM 5680 N N . PRO C 1 213 ? 22.847 22.316 55.466 1.00 37.82 213 PRO C N 1
ATOM 5681 C CA . PRO C 1 213 ? 23.418 23.628 55.756 1.00 38.78 213 PRO C CA 1
ATOM 5682 C C . PRO C 1 213 ? 24.513 24.033 54.770 1.00 41.28 213 PRO C C 1
ATOM 5683 O O . PRO C 1 213 ? 25.241 23.184 54.258 1.00 38.73 213 PRO C O 1
ATOM 5687 N N . GLU C 1 214 ? 24.631 25.351 54.551 1.00 44.40 214 GLU C N 1
ATOM 5688 C CA . GLU C 1 214 ? 25.472 25.931 53.514 1.00 49.57 214 GLU C CA 1
ATOM 5689 C C . GLU C 1 214 ? 26.943 25.556 53.701 1.00 48.51 214 GLU C C 1
ATOM 5690 O O . GLU C 1 214 ? 27.667 25.389 52.723 1.00 48.87 214 GLU C O 1
ATOM 5696 N N . ASP C 1 215 ? 27.383 25.439 54.956 1.00 46.22 215 ASP C N 1
ATOM 5697 C CA . ASP C 1 215 ? 28.780 25.167 55.261 1.00 49.07 215 ASP C CA 1
ATOM 5698 C C . ASP C 1 215 ? 29.099 23.672 55.146 1.00 45.13 215 ASP C C 1
ATOM 5699 O O . ASP C 1 215 ? 30.234 23.272 55.391 1.00 44.82 215 ASP C O 1
ATOM 5704 N N . HIS C 1 216 ? 28.110 22.841 54.795 1.00 41.12 216 HIS C N 1
ATOM 5705 C CA . HIS C 1 216 ? 28.340 21.414 54.622 1.00 39.77 216 HIS C CA 1
ATOM 5706 C C . HIS C 1 216 ? 28.458 21.088 53.134 1.00 38.60 216 HIS C C 1
ATOM 5707 O O . HIS C 1 216 ? 28.253 21.958 52.296 1.00 38.83 216 HIS C O 1
ATOM 5714 N N . ALA C 1 217 ? 28.839 19.842 52.818 1.00 38.09 217 ALA C N 1
ATOM 5715 C CA . ALA C 1 217 ? 29.049 19.431 51.439 1.00 36.43 217 ALA C CA 1
ATOM 5716 C C . ALA C 1 217 ? 28.701 17.955 51.246 1.00 36.15 217 ALA C C 1
ATOM 5717 O O . ALA C 1 217 ? 28.631 17.185 52.202 1.00 35.43 217 ALA C O 1
ATOM 5719 N N . ILE C 1 218 ? 28.488 17.586 49.976 1.00 33.67 218 ILE C N 1
ATOM 5720 C CA . ILE C 1 218 ? 28.198 16.220 49.575 1.00 31.38 218 ILE C CA 1
ATOM 5721 C C . ILE C 1 218 ? 29.348 15.721 48.706 1.00 31.33 218 ILE C C 1
ATOM 5722 O O . ILE C 1 218 ? 29.714 16.359 47.724 1.00 30.57 218 ILE C O 1
ATOM 5727 N N . CYS C 1 219 ? 29.888 14.556 49.060 1.00 30.81 219 CYS C N 1
ATOM 5728 C CA . CYS C 1 219 ? 30.846 13.876 48.217 1.00 30.04 219 CYS C CA 1
ATOM 5729 C C . CYS C 1 219 ? 30.105 12.849 47.372 1.00 29.84 219 CYS C C 1
ATOM 5730 O O . CYS C 1 219 ? 29.710 11.799 47.881 1.00 28.19 219 CYS C O 1
ATOM 5733 N N . HIS C 1 220 ? 29.897 13.173 46.088 1.00 30.08 220 HIS C N 1
ATOM 5734 C CA . HIS C 1 220 ? 29.131 12.303 45.209 1.00 30.07 220 HIS C CA 1
ATOM 5735 C C . HIS C 1 220 ? 30.105 11.452 44.394 1.00 29.52 220 HIS C C 1
ATOM 5736 O O . HIS C 1 220 ? 31.007 11.977 43.742 1.00 30.84 220 HIS C O 1
ATOM 5743 N N . PHE C 1 221 ? 29.929 10.130 44.476 1.00 28.88 221 PHE C N 1
ATOM 5744 C CA . PHE C 1 221 ? 30.796 9.182 43.797 1.00 28.79 221 PHE C CA 1
ATOM 5745 C C . PHE C 1 221 ? 30.272 8.937 42.389 1.00 29.13 221 PHE C C 1
ATOM 5746 O O . PHE C 1 221 ? 29.079 9.057 42.128 1.00 30.58 221 PHE C O 1
ATOM 5754 N N . MET C 1 222 ? 31.192 8.603 41.487 1.00 28.75 222 MET C N 1
ATOM 5755 C CA . MET C 1 222 ? 30.835 8.162 40.153 1.00 28.56 222 MET C CA 1
ATOM 5756 C C . MET C 1 222 ? 31.939 7.245 39.643 1.00 27.46 222 MET C C 1
ATOM 5757 O O . MET C 1 222 ? 32.925 7.020 40.346 1.00 26.22 222 MET C O 1
ATOM 5762 N N . GLY C 1 223 ? 31.765 6.759 38.407 1.00 27.04 223 GLY C N 1
ATOM 5763 C CA . GLY C 1 223 ? 32.732 5.899 37.754 1.00 27.69 223 GLY C CA 1
ATOM 5764 C C . GLY C 1 223 ? 32.253 4.455 37.762 1.00 28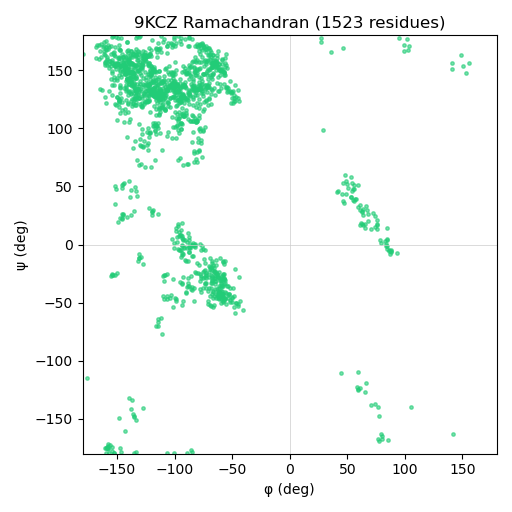.49 223 GLY C C 1
ATOM 5765 O O . GLY C 1 223 ? 31.256 4.127 38.411 1.00 30.71 223 GLY C O 1
ATOM 5766 N N . GLU C 1 224 ? 32.976 3.603 37.027 1.00 30.58 224 GLU C N 1
ATOM 5767 C CA . GLU C 1 224 ? 32.762 2.166 37.063 1.00 32.33 224 GLU C CA 1
ATOM 5768 C C . GLU C 1 224 ? 33.320 1.601 38.366 1.00 32.67 224 GLU C C 1
ATOM 5769 O O . GLU C 1 224 ? 34.273 2.152 38.918 1.00 32.06 224 GLU C O 1
ATOM 5775 N N . VAL C 1 225 ? 32.760 0.470 38.808 1.00 32.74 225 VAL C N 1
ATOM 5776 C CA . VAL C 1 225 ? 33.289 -0.264 39.946 1.00 36.17 225 VAL C CA 1
ATOM 5777 C C . VAL C 1 225 ? 34.766 -0.569 39.693 1.00 36.96 225 VAL C C 1
ATOM 5778 O O . VAL C 1 225 ? 35.131 -1.043 38.622 1.00 38.04 225 VAL C O 1
ATOM 5782 N N . GLY C 1 226 ? 35.614 -0.287 40.687 1.00 37.63 226 GLY C N 1
ATOM 5783 C CA . GLY C 1 226 ? 37.043 -0.535 40.571 1.00 37.08 226 GLY C CA 1
ATOM 5784 C C . GLY C 1 226 ? 37.803 0.642 39.956 1.00 35.83 226 GLY C C 1
ATOM 5785 O O . GLY C 1 226 ? 39.024 0.601 39.883 1.00 37.30 226 GLY C O 1
ATOM 5786 N N . GLU C 1 227 ? 37.090 1.688 39.516 1.00 33.57 227 GLU C N 1
ATOM 5787 C CA . GLU C 1 227 ? 37.721 2.868 38.946 1.00 30.87 227 GLU C CA 1
ATOM 5788 C C . GLU C 1 227 ? 36.902 4.100 39.319 1.00 29.17 227 GLU C C 1
ATOM 5789 O O . GLU C 1 227 ? 36.569 4.911 38.457 1.00 27.33 227 GLU C O 1
ATOM 5795 N N . THR C 1 228 ? 36.605 4.248 40.617 1.00 27.37 228 THR C N 1
ATOM 5796 C CA . THR C 1 228 ? 35.652 5.248 41.079 1.00 27.27 228 THR C CA 1
ATOM 5797 C C . THR C 1 228 ? 36.347 6.601 41.220 1.00 27.83 228 THR C C 1
ATOM 5798 O O . THR C 1 228 ? 37.557 6.682 41.444 1.00 26.40 228 THR C O 1
ATOM 5802 N N . ARG C 1 229 ? 35.540 7.654 41.049 1.00 27.29 229 ARG C N 1
ATOM 5803 C CA . ARG C 1 229 ? 35.951 9.038 41.208 1.00 27.79 229 ARG C CA 1
ATOM 5804 C C . ARG C 1 229 ? 34.897 9.719 42.075 1.00 27.84 229 ARG C C 1
ATOM 5805 O O . ARG C 1 229 ? 33.928 9.082 42.480 1.00 27.53 229 ARG C O 1
ATOM 5813 N N . HIS C 1 230 ? 35.078 11.007 42.358 1.00 28.47 230 HIS C N 1
ATOM 5814 C CA . HIS C 1 230 ? 34.114 11.724 43.176 1.00 30.82 230 HIS C CA 1
ATOM 5815 C C . HIS C 1 230 ? 34.112 13.199 42.794 1.00 32.80 230 HIS C C 1
ATOM 5816 O O . HIS C 1 230 ? 35.058 13.672 42.172 1.00 36.54 230 HIS C O 1
ATOM 5823 N N . VAL C 1 231 ? 33.036 13.892 43.183 1.00 31.70 231 VAL C N 1
ATOM 5824 C CA . VAL C 1 231 ? 32.912 15.328 43.003 1.00 34.07 231 VAL C CA 1
ATOM 5825 C C . VAL C 1 231 ? 32.269 15.925 44.257 1.00 32.86 231 VAL C C 1
ATOM 5826 O O . VAL C 1 231 ? 31.320 15.361 44.801 1.00 31.79 231 VAL C O 1
ATOM 5830 N N . TRP C 1 232 ? 32.791 17.079 44.693 1.00 33.40 232 TRP C N 1
ATOM 5831 C CA . TRP C 1 232 ? 32.300 17.778 45.872 1.00 33.46 232 TRP C CA 1
ATOM 5832 C C . TRP C 1 232 ? 31.203 18.766 45.484 1.00 31.10 232 TRP C C 1
ATOM 5833 O O . TRP C 1 232 ? 31.411 19.614 44.617 1.00 33.66 232 TRP C O 1
ATOM 5844 N N . MET C 1 233 ? 30.046 18.653 46.150 1.00 29.95 233 MET C N 1
ATOM 5845 C CA . MET C 1 233 ? 28.856 19.418 45.800 1.00 31.99 233 MET C CA 1
ATOM 5846 C C . MET C 1 233 ? 28.347 20.198 47.013 1.00 30.66 233 MET C C 1
ATOM 5847 O O . MET C 1 233 ? 28.665 19.861 48.150 1.00 29.52 233 MET C O 1
ATOM 5852 N N . LYS C 1 234 ? 27.518 21.212 46.745 1.00 32.27 234 LYS C N 1
ATOM 5853 C CA . LYS C 1 234 ? 26.799 21.950 47.776 1.00 33.84 234 LYS C CA 1
ATOM 5854 C C . LYS C 1 234 ? 25.301 21.696 47.627 1.00 32.53 234 LYS C C 1
ATOM 5855 O O . LYS C 1 234 ? 24.853 21.141 46.623 1.00 30.64 234 LYS C O 1
ATOM 5861 N N . GLY C 1 235 ? 24.528 22.108 48.639 1.00 31.10 235 GLY C N 1
ATOM 5862 C CA . GLY C 1 235 ? 23.075 22.108 48.553 1.00 30.68 235 GLY C CA 1
ATOM 5863 C C . GLY C 1 235 ? 22.590 22.940 47.366 1.00 28.76 235 GLY C C 1
ATOM 5864 O O . GLY C 1 235 ? 23.225 23.916 46.979 1.00 29.83 235 GLY C O 1
ATOM 5865 N N . ASP C 1 236 ? 21.460 22.527 46.784 1.00 29.11 236 ASP C N 1
ATOM 5866 C CA . ASP C 1 236 ? 20.867 23.179 45.625 1.00 29.73 236 ASP C CA 1
ATOM 5867 C C . ASP C 1 236 ? 21.742 22.986 44.385 1.00 29.00 236 ASP C C 1
ATOM 5868 O O . ASP C 1 236 ? 21.686 23.789 43.459 1.00 27.01 236 ASP C O 1
ATOM 5873 N N . GLN C 1 237 ? 22.529 21.899 44.352 1.00 27.51 237 GLN C N 1
ATOM 5874 C CA . GLN C 1 237 ? 23.249 21.523 43.148 1.00 27.31 237 GLN C CA 1
ATOM 5875 C C . GLN C 1 237 ? 22.811 20.123 42.725 1.00 26.86 237 GLN C C 1
ATOM 5876 O O . GLN C 1 237 ? 22.389 19.329 43.563 1.00 26.10 237 GLN C O 1
ATOM 5882 N N . ALA C 1 238 ? 22.923 19.839 41.421 1.00 25.94 238 ALA C N 1
ATOM 5883 C CA . ALA C 1 238 ? 22.577 18.533 40.887 1.00 26.12 238 ALA C CA 1
ATOM 5884 C C . ALA C 1 238 ? 23.784 17.909 40.191 1.00 25.39 238 ALA C C 1
ATOM 5885 O O . ALA C 1 238 ? 24.748 18.597 39.869 1.00 24.89 238 ALA C O 1
ATOM 5887 N N . VAL C 1 239 ? 23.695 16.593 39.963 1.00 24.99 239 VAL C N 1
ATOM 5888 C CA . VAL C 1 239 ? 24.733 15.831 39.294 1.00 25.28 239 VAL C CA 1
ATOM 5889 C C . VAL C 1 239 ? 24.073 14.826 38.344 1.00 25.28 239 VAL C C 1
ATOM 5890 O O . VAL C 1 239 ? 23.015 14.265 38.644 1.00 24.24 239 VAL C O 1
ATOM 5894 N N . LEU C 1 240 ? 24.701 14.637 37.178 1.00 24.45 240 LEU C N 1
ATOM 5895 C CA . LEU C 1 240 ? 24.275 13.658 36.196 1.00 25.08 240 LEU C CA 1
ATOM 5896 C C . LEU C 1 240 ? 25.097 12.396 36.425 1.00 25.33 240 LEU C C 1
ATOM 5897 O O . LEU C 1 240 ? 26.323 12.459 36.449 1.00 23.52 240 LEU C O 1
ATOM 5902 N N . SER C 1 241 ? 24.411 11.263 36.591 1.00 27.49 241 SER C N 1
ATOM 5903 C CA . SER C 1 241 ? 25.061 9.990 36.855 1.00 29.56 241 SER C CA 1
ATOM 5904 C C . SER C 1 241 ? 24.773 9.032 35.702 1.00 29.57 241 SER C C 1
ATOM 5905 O O . SER C 1 241 ? 23.656 8.536 35.599 1.00 29.75 241 SER C O 1
ATOM 5908 N N . PRO C 1 242 ? 25.754 8.767 34.800 1.00 28.46 242 PRO C N 1
ATOM 5909 C CA . PRO C 1 242 ? 25.547 7.866 33.666 1.00 28.75 242 PRO C CA 1
ATOM 5910 C C . PRO C 1 242 ? 25.142 6.443 34.043 1.00 28.74 242 PRO C C 1
ATOM 5911 O O . PRO C 1 242 ? 25.436 5.973 35.142 1.00 27.52 242 PRO C O 1
ATOM 5915 N N . GLU C 1 243 ? 24.533 5.747 33.076 1.00 30.52 243 GLU C N 1
ATOM 5916 C CA . GLU C 1 243 ? 24.109 4.361 33.233 1.00 32.44 243 GLU C CA 1
ATOM 5917 C C . GLU C 1 243 ? 25.274 3.440 33.610 1.00 31.57 243 GLU C C 1
ATOM 5918 O O . GLU C 1 243 ? 25.045 2.406 34.234 1.00 32.35 243 GLU C O 1
ATOM 5924 N N . TRP C 1 244 ? 26.514 3.810 33.253 1.00 30.20 244 TRP C N 1
ATOM 5925 C CA . TRP C 1 244 ? 27.677 2.973 33.533 1.00 29.52 244 TRP C CA 1
ATOM 5926 C C . TRP C 1 244 ? 28.352 3.345 34.853 1.00 29.24 244 TRP C C 1
ATOM 5927 O O . TRP C 1 244 ? 29.343 2.723 35.230 1.00 29.51 244 TRP C O 1
ATOM 5938 N N . SER C 1 245 ? 27.818 4.352 35.554 1.00 27.54 245 SER C N 1
ATOM 5939 C CA . SER C 1 245 ? 28.448 4.907 36.738 1.00 27.25 245 SER C CA 1
ATOM 5940 C C . SER C 1 245 ? 27.745 4.408 37.999 1.00 29.18 245 SER C C 1
ATOM 5941 O O . SER C 1 245 ? 26.536 4.182 37.988 1.00 29.96 245 SER C O 1
ATOM 5944 N N . ILE C 1 246 ? 28.503 4.258 39.092 1.00 29.57 246 ILE C N 1
ATOM 5945 C CA . ILE C 1 246 ? 27.906 4.149 40.417 1.00 29.90 246 ILE C CA 1
ATOM 5946 C C . ILE C 1 246 ? 27.339 5.523 40.774 1.00 29.37 246 ILE C C 1
ATOM 5947 O O . ILE C 1 246 ? 27.616 6.505 40.085 1.00 26.94 246 ILE C O 1
ATOM 5952 N N . HIS C 1 247 ? 26.546 5.603 41.849 1.00 32.64 247 HIS C N 1
ATOM 5953 C CA . HIS C 1 247 ? 25.874 6.857 42.165 1.00 36.88 247 HIS C CA 1
ATOM 5954 C C . HIS C 1 247 ? 25.693 7.076 43.669 1.00 35.25 247 HIS C C 1
ATOM 5955 O O . HIS C 1 247 ? 24.836 7.860 44.066 1.00 35.52 247 HIS C O 1
ATOM 5962 N N . SER C 1 248 ? 26.512 6.433 44.506 1.00 34.13 248 SER C N 1
ATOM 5963 C CA . SER C 1 248 ? 26.437 6.675 45.939 1.00 33.90 248 SER C CA 1
ATOM 5964 C C . SER C 1 248 ? 27.005 8.051 46.282 1.00 32.31 248 SER C C 1
ATOM 5965 O O . SER C 1 248 ? 27.650 8.703 45.460 1.00 32.26 248 SER C O 1
ATOM 5968 N N . ALA C 1 249 ? 26.724 8.495 47.508 1.00 30.00 249 ALA C N 1
ATOM 5969 C CA . ALA C 1 249 ? 27.176 9.787 47.994 1.00 31.20 249 ALA C CA 1
ATOM 5970 C C . ALA C 1 249 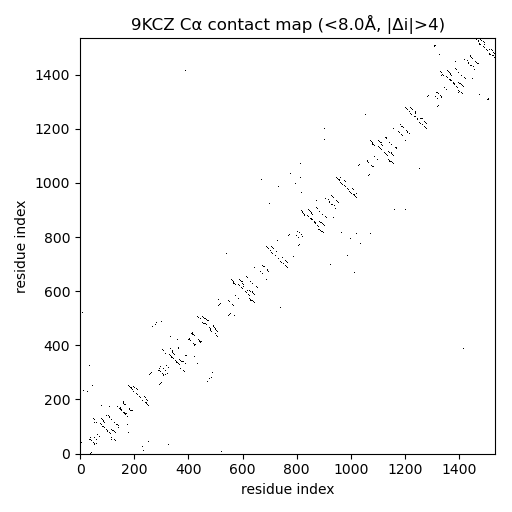? 27.249 9.770 49.521 1.00 30.46 249 ALA C C 1
ATOM 5971 O O . ALA C 1 249 ? 26.426 9.138 50.182 1.00 31.71 249 ALA C O 1
ATOM 5973 N N . ALA C 1 250 ? 28.274 10.435 50.060 1.00 30.67 250 ALA C N 1
ATOM 5974 C CA . ALA C 1 250 ? 28.408 10.657 51.490 1.00 30.72 250 ALA C CA 1
ATOM 5975 C C . ALA C 1 250 ? 28.541 12.155 51.733 1.00 30.69 250 ALA C C 1
ATOM 5976 O O . ALA C 1 250 ? 29.421 12.795 51.161 1.00 31.73 250 ALA C O 1
ATOM 5978 N N . ALA C 1 251 ? 27.642 12.706 52.557 1.00 30.33 251 ALA C N 1
ATOM 5979 C CA . ALA C 1 251 ? 27.711 14.106 52.945 1.00 29.48 251 ALA C CA 1
ATOM 5980 C C . ALA C 1 251 ? 28.338 14.233 54.334 1.00 30.47 251 ALA C C 1
ATOM 5981 O O . ALA C 1 251 ? 28.581 13.236 55.003 1.00 32.32 251 ALA C O 1
ATOM 5983 N N . THR C 1 252 ? 28.634 15.474 54.739 1.00 31.81 252 THR C N 1
ATOM 5984 C CA . THR C 1 252 ? 29.183 15.772 56.054 1.00 33.46 252 THR C CA 1
ATOM 5985 C C . THR C 1 252 ? 28.053 16.088 57.043 1.00 34.25 252 THR C C 1
ATOM 5986 O O . THR C 1 252 ? 28.320 16.444 58.187 1.00 33.30 252 THR C O 1
ATOM 5990 N N . HIS C 1 253 ? 26.798 15.944 56.590 1.00 33.80 253 HIS C N 1
ATOM 5991 C CA . HIS C 1 253 ? 25.604 16.245 57.363 1.00 34.50 253 HIS C CA 1
ATOM 5992 C C . HIS C 1 253 ? 24.441 15.574 56.633 1.00 34.47 253 HIS C C 1
ATOM 5993 O O . HIS C 1 253 ? 24.577 15.252 55.456 1.00 33.53 253 HIS C O 1
ATOM 6000 N N . ASN C 1 254 ? 23.304 15.367 57.310 1.00 33.69 254 ASN C N 1
ATOM 6001 C CA . ASN C 1 254 ? 22.139 14.781 56.661 1.00 33.56 254 ASN C CA 1
ATOM 6002 C C . ASN C 1 254 ? 21.550 15.777 55.656 1.00 32.35 254 ASN C C 1
ATOM 6003 O O . ASN C 1 254 ? 21.866 16.967 55.672 1.00 29.26 254 ASN C O 1
ATOM 6008 N N . TYR C 1 255 ? 20.699 15.255 54.769 1.00 32.43 255 TYR C N 1
ATOM 6009 C CA . TYR C 1 255 ? 20.188 16.002 53.632 1.00 31.83 255 TYR C CA 1
ATOM 6010 C C . TYR C 1 255 ? 18.967 15.280 53.077 1.00 30.90 255 TYR C C 1
ATOM 6011 O O . TYR C 1 255 ? 18.639 14.174 53.495 1.00 30.47 255 TYR C O 1
ATOM 6020 N N . THR C 1 256 ? 18.302 15.935 52.125 1.00 31.38 256 THR C N 1
ATOM 6021 C CA . THR C 1 256 ? 17.299 15.298 51.290 1.00 31.08 256 THR C CA 1
ATOM 6022 C C . THR C 1 256 ? 17.802 15.376 49.851 1.00 29.11 256 THR C C 1
ATOM 6023 O O . THR C 1 256 ? 18.514 16.313 49.485 1.00 29.90 256 THR C O 1
ATOM 6027 N N . PHE C 1 257 ? 17.457 14.383 49.036 1.00 27.90 257 PHE C N 1
ATOM 6028 C CA . PHE C 1 257 ? 17.793 14.480 47.629 1.00 27.62 257 PHE C CA 1
ATOM 6029 C C . PHE C 1 257 ? 16.600 14.036 46.799 1.00 27.12 257 PHE C C 1
ATOM 6030 O O . PHE C 1 257 ? 15.824 13.170 47.208 1.00 29.32 257 PHE C O 1
ATOM 6038 N N . ILE C 1 258 ? 16.483 14.674 45.634 1.00 26.34 258 ILE C N 1
ATOM 6039 C CA . ILE C 1 258 ? 15.533 14.288 44.606 1.00 27.71 258 ILE C CA 1
ATOM 6040 C C . ILE C 1 258 ? 16.292 13.484 43.554 1.00 27.23 258 ILE C C 1
ATOM 6041 O O . ILE C 1 258 ? 17.404 13.854 43.176 1.00 26.15 258 ILE C O 1
ATOM 6046 N N . TRP C 1 259 ? 15.686 12.373 43.127 1.00 26.94 259 TRP C N 1
ATOM 6047 C CA . TRP C 1 259 ? 16.218 11.540 42.064 1.00 26.40 259 TRP C CA 1
ATOM 6048 C C . TRP C 1 259 ? 15.224 11.478 40.908 1.00 27.25 259 TRP C C 1
ATOM 6049 O O . TRP C 1 259 ? 14.008 11.558 41.110 1.00 24.79 259 TRP C O 1
ATOM 6060 N N . GLY C 1 260 ? 15.767 11.357 39.690 1.00 26.77 260 GLY C N 1
ATOM 6061 C CA . GLY C 1 260 ? 14.977 11.337 38.473 1.00 27.10 260 GLY C CA 1
ATOM 6062 C C . GLY C 1 260 ? 15.666 10.494 37.404 1.00 28.23 260 GLY C C 1
ATOM 6063 O O . GLY C 1 260 ? 16.894 10.497 37.303 1.00 26.51 260 GLY C O 1
ATOM 6064 N N . MET C 1 261 ? 14.866 9.777 36.614 1.00 28.27 261 MET C N 1
ATOM 6065 C CA . MET C 1 261 ? 15.386 8.826 35.643 1.00 32.02 261 MET C CA 1
ATOM 6066 C C . MET C 1 261 ? 14.356 8.557 34.551 1.00 32.24 261 MET C C 1
ATOM 6067 O O . MET C 1 261 ? 13.158 8.749 34.755 1.00 29.44 261 MET C O 1
ATOM 6072 N N . GLY C 1 262 ? 14.852 8.066 33.411 1.00 34.22 262 GLY C N 1
ATOM 6073 C CA . GLY C 1 262 ? 14.026 7.596 32.313 1.00 36.26 262 GLY C CA 1
ATOM 6074 C C . GLY C 1 262 ? 14.599 6.321 31.700 1.00 39.56 262 GLY C C 1
ATOM 6075 O O . GLY C 1 262 ? 14.926 5.381 32.416 1.00 43.04 262 GLY C O 1
ATOM 6076 N N . GLY C 1 263 ? 14.690 6.291 30.366 1.00 43.15 263 GLY C N 1
ATOM 6077 C CA . GLY C 1 263 ? 15.233 5.145 29.653 1.00 44.13 263 GLY C CA 1
ATOM 6078 C C . GLY C 1 263 ? 14.232 3.993 29.587 1.00 43.33 263 GLY C C 1
ATOM 6079 O O . GLY C 1 263 ? 13.041 4.217 29.371 1.00 42.39 263 GLY C O 1
ATOM 6080 N N . GLU C 1 264 ? 14.740 2.765 29.759 1.00 42.59 264 GLU C N 1
ATOM 6081 C CA . GLU C 1 264 ? 13.935 1.556 29.666 1.00 44.58 264 GLU C CA 1
ATOM 6082 C C . GLU C 1 264 ? 14.016 0.792 30.996 1.00 48.40 264 GLU C C 1
ATOM 6083 O O . GLU C 1 264 ? 12.960 0.717 31.662 1.00 55.99 264 GLU C O 1
ATOM 6089 N N . MET D 1 1 ? 58.282 -18.425 60.912 1.00 46.01 1 MET D N 1
ATOM 6090 C CA . MET D 1 1 ? 58.797 -17.028 60.871 1.00 46.06 1 MET D CA 1
ATOM 6091 C C . MET D 1 1 ? 59.143 -16.665 59.427 1.00 44.74 1 MET D C 1
ATOM 6092 O O . MET D 1 1 ? 59.848 -17.410 58.748 1.00 43.19 1 MET D O 1
ATOM 6097 N N . LYS D 1 2 ? 58.633 -15.517 58.965 1.00 42.51 2 LYS D N 1
ATOM 6098 C CA . LYS D 1 2 ? 59.007 -14.966 57.674 1.00 39.85 2 LYS D CA 1
ATOM 6099 C C . LYS D 1 2 ? 58.853 -13.448 57.714 1.00 37.61 2 LYS D C 1
ATOM 6100 O O . LYS D 1 2 ? 57.881 -12.943 58.264 1.00 36.58 2 LYS D O 1
ATOM 6106 N N . THR D 1 3 ? 59.837 -12.736 57.151 1.00 35.74 3 THR D N 1
ATOM 6107 C CA . THR D 1 3 ? 59.773 -11.291 57.007 1.00 35.35 3 THR D CA 1
ATOM 6108 C C . THR D 1 3 ? 59.620 -10.959 55.523 1.00 35.03 3 THR D C 1
ATOM 6109 O O . THR D 1 3 ? 60.384 -11.462 54.702 1.00 34.56 3 THR D O 1
ATOM 6113 N N . ASN D 1 4 ? 58.623 -10.125 55.190 1.00 33.98 4 ASN D N 1
ATOM 6114 C CA . ASN D 1 4 ? 58.501 -9.540 53.864 1.00 33.52 4 ASN D CA 1
ATOM 6115 C C . ASN D 1 4 ? 58.583 -8.025 53.977 1.00 31.78 4 ASN D C 1
ATOM 6116 O O . ASN D 1 4 ? 58.026 -7.448 54.904 1.00 31.63 4 ASN D O 1
ATOM 6121 N N . TYR D 1 5 ? 59.256 -7.389 53.014 1.00 31.99 5 TYR D N 1
ATOM 6122 C CA . TYR D 1 5 ? 59.275 -5.936 52.954 1.00 32.04 5 TYR D CA 1
ATOM 6123 C C . TYR D 1 5 ? 59.303 -5.499 51.492 1.00 30.19 5 TYR D C 1
ATOM 6124 O O . TYR D 1 5 ? 59.772 -6.223 50.622 1.00 29.91 5 TYR D O 1
ATOM 6133 N N . GLU D 1 6 ? 58.789 -4.296 51.239 1.00 30.69 6 GLU D N 1
ATOM 6134 C CA . GLU D 1 6 ? 58.951 -3.651 49.948 1.00 31.74 6 GLU D CA 1
ATOM 6135 C C . GLU D 1 6 ? 59.284 -2.182 50.196 1.00 30.63 6 GLU D C 1
ATOM 6136 O O . GLU D 1 6 ? 58.844 -1.599 51.193 1.00 29.56 6 GLU D O 1
ATOM 6142 N N . ILE D 1 7 ? 60.077 -1.611 49.285 1.00 29.19 7 ILE D N 1
ATOM 6143 C CA . ILE D 1 7 ? 60.393 -0.194 49.288 1.00 30.56 7 ILE D CA 1
ATOM 6144 C C . ILE D 1 7 ? 59.395 0.497 48.370 1.00 30.62 7 ILE D C 1
ATOM 6145 O O . ILE D 1 7 ? 59.110 -0.023 47.300 1.00 33.75 7 ILE D O 1
ATOM 6150 N N . ARG D 1 8 ? 58.857 1.648 48.799 1.00 30.63 8 ARG D N 1
ATOM 6151 C CA . ARG D 1 8 ? 57.983 2.443 47.952 1.00 30.86 8 ARG D CA 1
ATOM 6152 C C . ARG D 1 8 ? 58.507 3.871 47.874 1.00 30.72 8 ARG D C 1
ATOM 6153 O O . ARG D 1 8 ? 58.763 4.506 48.892 1.00 27.68 8 ARG D O 1
ATOM 6161 N N . TYR D 1 9 ? 58.608 4.369 46.642 1.00 29.88 9 TYR D N 1
ATOM 6162 C CA . TYR D 1 9 ? 59.242 5.646 46.386 1.00 29.92 9 TYR D CA 1
ATOM 6163 C C . TYR D 1 9 ? 58.231 6.752 46.667 1.00 30.38 9 TYR D C 1
ATOM 6164 O O . TYR D 1 9 ? 57.022 6.517 46.702 1.00 32.62 9 TYR D O 1
ATOM 6173 N N . ALA D 1 10 ? 58.764 7.944 46.934 1.00 29.30 10 ALA D N 1
ATOM 6174 C CA . ALA D 1 10 ? 57.965 9.139 47.084 1.00 31.68 10 ALA D CA 1
ATOM 6175 C C . ALA D 1 10 ? 57.596 9.644 45.694 1.00 34.75 10 ALA D C 1
ATOM 6176 O O . ALA D 1 10 ? 58.187 9.221 44.703 1.00 37.85 10 ALA D O 1
ATOM 6178 N N . ALA D 1 11 ? 56.632 10.568 45.643 1.00 33.79 11 ALA D N 1
ATOM 6179 C CA . ALA D 1 11 ? 56.092 11.049 44.385 1.00 32.73 11 ALA D CA 1
ATOM 6180 C C . ALA D 1 11 ? 55.856 12.550 44.464 1.00 31.16 11 ALA D C 1
ATOM 6181 O O . ALA D 1 11 ? 55.796 13.131 45.555 1.00 30.45 11 ALA D O 1
ATOM 6183 N N . HIS D 1 12 ? 55.755 13.142 43.268 1.00 28.78 12 HIS D N 1
ATOM 6184 C CA . HIS D 1 12 ? 55.509 14.558 43.084 1.00 28.11 12 HIS D CA 1
ATOM 6185 C C . HIS D 1 12 ? 54.003 14.737 42.899 1.00 28.14 12 HIS D C 1
ATOM 6186 O O . HIS D 1 12 ? 53.404 13.985 42.137 1.00 26.48 12 HIS D O 1
ATOM 6193 N N . PRO D 1 13 ? 53.355 15.724 43.564 1.00 29.13 13 PRO D N 1
ATOM 6194 C CA . PRO D 1 13 ? 51.919 15.932 43.422 1.00 33.11 13 PRO D CA 1
ATOM 6195 C C . PRO D 1 13 ? 51.474 16.185 41.983 1.00 33.25 13 PRO D C 1
ATOM 6196 O O . PRO D 1 13 ? 50.410 15.733 41.584 1.00 32.66 13 PRO D O 1
ATOM 6200 N N . GLU D 1 14 ? 52.320 16.884 41.217 1.00 34.85 14 GLU D N 1
ATOM 6201 C CA . GLU D 1 14 ? 52.089 17.156 39.805 1.00 37.04 14 GLU D CA 1
ATOM 6202 C C . GLU D 1 14 ? 51.958 15.848 39.020 1.00 35.05 14 GLU D C 1
ATOM 6203 O O . GLU D 1 14 ? 51.096 15.731 38.156 1.00 37.22 14 GLU D O 1
ATOM 6209 N N . ASP D 1 15 ? 52.787 14.851 39.341 1.00 31.46 15 ASP D N 1
ATOM 6210 C CA . ASP D 1 15 ? 52.707 13.547 38.700 1.00 30.16 15 ASP D CA 1
ATOM 6211 C C . ASP D 1 15 ? 51.504 12.761 39.232 1.00 29.67 15 ASP D C 1
ATOM 6212 O O . ASP D 1 15 ? 50.862 12.028 38.484 1.00 32.42 15 ASP D O 1
ATOM 6217 N N . ALA D 1 16 ? 51.220 12.889 40.534 1.00 28.03 16 ALA D N 1
ATOM 6218 C CA . ALA D 1 16 ? 50.232 12.048 41.198 1.00 28.90 16 ALA D CA 1
ATOM 6219 C C . ALA D 1 16 ? 48.823 12.281 40.650 1.00 28.96 16 ALA D C 1
ATOM 6220 O O . ALA D 1 16 ? 48.004 11.368 40.667 1.00 28.43 16 ALA D O 1
ATOM 6222 N N . LYS D 1 17 ? 48.550 13.475 40.119 1.00 32.42 17 LYS D N 1
ATOM 6223 C CA . LYS D 1 17 ? 47.202 13.824 39.691 1.00 34.98 17 LYS D CA 1
ATOM 6224 C C . LYS D 1 17 ? 46.768 13.001 38.476 1.00 32.19 17 LYS D C 1
ATOM 6225 O O . LYS D 1 17 ? 45.582 12.943 38.169 1.00 31.65 17 LYS D O 1
ATOM 6231 N N . SER D 1 18 ? 47.712 12.353 37.786 1.00 30.72 18 SER D N 1
ATOM 6232 C CA . SER D 1 18 ? 47.366 11.560 36.616 1.00 30.92 18 SER D CA 1
ATOM 6233 C C . SER D 1 18 ? 47.247 10.078 36.961 1.00 28.55 18 SER D C 1
ATOM 6234 O O . SER D 1 18 ? 46.983 9.281 36.068 1.00 27.40 18 SER D O 1
ATOM 6237 N N . TYR D 1 19 ? 47.425 9.709 38.239 1.00 25.45 19 TYR D N 1
ATOM 6238 C CA . TYR D 1 19 ? 47.365 8.312 38.647 1.00 25.10 19 TYR D CA 1
ATOM 6239 C C . TYR D 1 19 ? 45.926 7.789 38.578 1.00 25.23 19 TYR D C 1
ATOM 6240 O O . TYR D 1 19 ? 44.999 8.434 39.059 1.00 25.60 19 TYR D O 1
ATOM 6249 N N . ASP D 1 20 ? 45.758 6.585 38.020 1.00 26.76 20 ASP D N 1
ATOM 6250 C CA . ASP D 1 20 ? 44.479 5.885 38.004 1.00 26.31 20 ASP D CA 1
ATOM 6251 C C . ASP D 1 20 ? 44.333 5.100 39.312 1.00 26.72 20 ASP D C 1
ATOM 6252 O O . ASP D 1 20 ? 45.210 5.153 40.174 1.00 25.51 20 ASP D O 1
ATOM 6257 N N . THR D 1 21 ? 43.239 4.342 39.442 1.00 27.18 21 THR D N 1
ATOM 6258 C CA . THR D 1 21 ? 42.910 3.654 40.685 1.00 27.53 21 THR D CA 1
ATOM 6259 C C . THR D 1 21 ? 43.967 2.601 41.016 1.00 26.20 21 THR D C 1
ATOM 6260 O O . THR D 1 21 ? 44.410 2.514 42.163 1.00 24.51 21 THR D O 1
ATOM 6264 N N . THR D 1 22 ? 44.360 1.801 40.015 1.00 26.51 22 THR D N 1
ATOM 6265 C CA . THR D 1 22 ? 45.321 0.723 40.207 1.00 26.77 22 THR D CA 1
ATOM 6266 C C . THR D 1 22 ? 46.631 1.284 40.753 1.00 27.43 22 THR D C 1
ATOM 6267 O O . THR D 1 22 ? 47.235 0.685 41.638 1.00 26.99 22 THR D O 1
ATOM 6271 N N . ARG D 1 23 ? 47.074 2.424 40.198 1.00 27.03 23 ARG D N 1
ATOM 6272 C CA . ARG D 1 23 ? 48.344 3.024 40.570 1.00 26.27 23 ARG D CA 1
ATOM 6273 C C . ARG D 1 23 ? 48.279 3.569 41.997 1.00 26.72 23 ARG D C 1
ATOM 6274 O O . ARG D 1 23 ? 49.214 3.372 42.779 1.00 24.52 23 ARG D O 1
ATOM 6282 N N . ILE D 1 24 ? 47.181 4.262 42.326 1.00 26.40 24 ILE D N 1
ATOM 6283 C CA . ILE D 1 24 ? 46.989 4.801 43.664 1.00 27.26 24 ILE D CA 1
ATOM 6284 C C . ILE D 1 24 ? 47.030 3.670 44.694 1.00 26.38 24 ILE D C 1
ATOM 6285 O O . ILE D 1 24 ? 47.651 3.812 45.746 1.00 26.93 24 ILE D O 1
ATOM 6290 N N . ARG D 1 25 ? 46.344 2.565 44.392 1.00 25.10 25 ARG D N 1
ATOM 6291 C CA . ARG D 1 25 ? 46.304 1.413 45.274 1.00 26.88 25 ARG D CA 1
ATOM 6292 C C . ARG D 1 25 ? 47.708 0.830 45.456 1.00 29.08 25 ARG D C 1
ATOM 6293 O O . ARG D 1 25 ? 48.110 0.549 46.580 1.00 29.47 25 ARG D O 1
ATOM 6301 N N . ARG D 1 26 ? 48.456 0.673 44.355 1.00 29.11 26 ARG D N 1
ATOM 6302 C CA . ARG D 1 26 ? 49.768 0.037 44.391 1.00 29.85 26 ARG D CA 1
ATOM 6303 C C . ARG D 1 26 ? 50.746 0.850 45.245 1.00 28.75 26 ARG D C 1
ATOM 6304 O O . ARG D 1 26 ? 51.544 0.274 45.980 1.00 27.11 26 ARG D O 1
ATOM 6312 N N . ASP D 1 27 ? 50.677 2.186 45.175 1.00 28.41 27 ASP D N 1
ATOM 6313 C CA . ASP D 1 27 ? 51.712 3.022 45.774 1.00 28.07 27 ASP D CA 1
ATOM 6314 C C . ASP D 1 27 ? 51.359 3.489 47.187 1.00 27.08 27 ASP D C 1
ATOM 6315 O O . ASP D 1 27 ? 52.266 3.676 47.989 1.00 23.82 27 ASP D O 1
ATOM 6320 N N . PHE D 1 28 ? 50.070 3.700 47.488 1.00 24.97 28 PHE D N 1
ATOM 6321 C CA . PHE D 1 28 ? 49.678 4.334 48.740 1.00 25.93 28 PHE D CA 1
ATOM 6322 C C . PHE D 1 28 ? 48.998 3.372 49.717 1.00 26.96 28 PHE D C 1
ATOM 6323 O O . PHE D 1 28 ? 49.063 3.603 50.926 1.00 25.70 28 PHE D O 1
ATOM 6331 N N . LEU D 1 29 ? 48.353 2.318 49.201 1.00 25.90 29 LEU D N 1
ATOM 6332 C CA . LEU D 1 29 ? 47.579 1.400 50.023 1.00 28.09 29 LEU D CA 1
ATOM 6333 C C . LEU D 1 29 ? 48.476 0.249 50.465 1.00 27.75 29 LEU D C 1
ATOM 6334 O O . LEU D 1 29 ? 49.253 -0.275 49.664 1.00 27.57 29 LEU D O 1
ATOM 6339 N N . ILE D 1 30 ? 48.348 -0.132 51.741 1.00 27.87 30 ILE D N 1
ATOM 6340 C CA . ILE D 1 30 ? 49.060 -1.272 52.297 1.00 28.95 30 ILE D CA 1
ATOM 6341 C C . ILE D 1 30 ? 48.017 -2.301 52.738 1.00 28.70 30 ILE D C 1
ATOM 6342 O O . ILE D 1 30 ? 47.402 -2.159 53.789 1.00 27.48 30 ILE D O 1
ATOM 6347 N N . GLU D 1 31 ? 47.849 -3.344 51.926 1.00 29.38 31 GLU D N 1
ATOM 6348 C CA . GLU D 1 31 ? 46.753 -4.283 52.075 1.00 33.63 31 GLU D CA 1
ATOM 6349 C C . GLU D 1 31 ? 47.114 -5.426 53.017 1.00 34.82 31 GLU D C 1
ATOM 6350 O O . GLU D 1 31 ? 46.231 -5.952 53.687 1.00 37.26 31 GLU D O 1
ATOM 6356 N N . LYS D 1 32 ? 48.390 -5.837 53.023 1.00 34.32 32 LYS D N 1
ATOM 6357 C CA . LYS D 1 32 ? 48.824 -7.017 53.756 1.00 36.13 32 LYS D CA 1
ATOM 6358 C C . LYS D 1 32 ? 49.616 -6.588 54.987 1.00 34.08 32 LYS D C 1
ATOM 6359 O O . LYS D 1 32 ? 50.824 -6.387 54.909 1.00 33.70 32 LYS D O 1
ATOM 6365 N N . ILE D 1 33 ? 48.920 -6.455 56.121 1.00 32.03 33 ILE D N 1
ATOM 6366 C CA . ILE D 1 33 ? 49.540 -6.078 57.382 1.00 31.57 33 ILE D CA 1
ATOM 6367 C C . ILE D 1 33 ? 49.702 -7.306 58.290 1.00 31.99 33 ILE D C 1
ATOM 6368 O O . ILE D 1 33 ? 50.764 -7.484 58.888 1.00 29.82 33 ILE D O 1
ATOM 6373 N N . PHE D 1 34 ? 48.666 -8.161 58.376 1.00 29.99 34 PHE D N 1
ATOM 6374 C CA . PHE D 1 34 ? 48.673 -9.309 59.274 1.00 29.27 34 PHE D CA 1
ATOM 6375 C C . PHE D 1 34 ? 48.491 -10.610 58.495 1.00 32.72 34 PHE D C 1
ATOM 6376 O O . PHE D 1 34 ? 47.433 -10.860 57.919 1.00 33.33 34 PHE D O 1
ATOM 6384 N N . VAL D 1 35 ? 49.541 -11.433 58.502 1.00 32.93 35 VAL D N 1
ATOM 6385 C CA . VAL D 1 35 ? 49.501 -12.792 57.990 1.00 33.56 35 VAL D CA 1
ATOM 6386 C C . VAL D 1 35 ? 50.170 -13.695 59.028 1.00 34.39 35 VAL D C 1
ATOM 6387 O O . VAL D 1 35 ? 51.245 -13.359 59.526 1.00 34.11 35 VAL D O 1
ATOM 6391 N N . PRO D 1 36 ? 49.566 -14.856 59.389 1.00 34.32 36 PRO D N 1
ATOM 6392 C CA . PRO D 1 36 ? 50.085 -15.692 60.470 1.00 33.47 36 PRO D CA 1
ATOM 6393 C C . PRO D 1 36 ? 51.590 -15.941 60.400 1.00 30.78 36 PRO D C 1
ATOM 6394 O O . PRO D 1 36 ? 52.098 -16.426 59.393 1.00 32.98 36 PRO D O 1
ATOM 6398 N N . ASN D 1 37 ? 52.288 -15.590 61.487 1.00 32.38 37 ASN D N 1
ATOM 6399 C CA . ASN D 1 37 ? 53.716 -15.840 61.641 1.00 32.70 37 ASN D CA 1
ATOM 6400 C C . ASN D 1 37 ? 54.531 -15.122 60.568 1.00 32.21 37 ASN D C 1
ATOM 6401 O O . ASN D 1 37 ? 55.587 -15.607 60.158 1.00 32.55 37 ASN D O 1
ATOM 6406 N N . GLU D 1 38 ? 54.056 -13.939 60.158 1.00 32.11 38 GLU D N 1
ATOM 6407 C CA . GLU D 1 38 ? 54.801 -13.077 59.255 1.00 32.43 38 GLU D CA 1
ATOM 6408 C C . GLU D 1 38 ? 54.942 -11.697 59.894 1.00 29.38 38 GLU D C 1
ATOM 6409 O O . GLU D 1 38 ? 54.082 -11.265 60.657 1.00 28.63 38 GLU D O 1
ATOM 6415 N N . VAL D 1 39 ? 56.060 -11.038 59.590 1.00 29.66 39 VAL D N 1
ATOM 6416 C CA . VAL D 1 39 ? 56.195 -9.602 59.784 1.00 30.40 39 VAL D CA 1
ATOM 6417 C C . VAL D 1 39 ? 56.198 -8.969 58.395 1.00 28.75 39 VAL D C 1
ATOM 6418 O O . VAL D 1 39 ? 57.079 -9.260 57.585 1.00 30.04 39 VAL D O 1
ATOM 6422 N N . ASN D 1 40 ? 55.172 -8.156 58.113 1.00 28.91 40 ASN D N 1
ATOM 6423 C CA . ASN D 1 40 ? 54.998 -7.538 56.808 1.00 29.09 40 ASN D CA 1
ATOM 6424 C C . ASN D 1 40 ? 55.258 -6.044 56.949 1.00 26.48 40 ASN D C 1
ATOM 6425 O O . ASN D 1 40 ? 54.624 -5.389 57.763 1.00 25.83 40 ASN D O 1
ATOM 6430 N N . MET D 1 41 ? 56.179 -5.518 56.135 1.00 27.48 41 MET D N 1
ATOM 6431 C CA . MET D 1 41 ? 56.629 -4.143 56.284 1.00 29.03 41 MET D CA 1
ATOM 6432 C C . MET D 1 41 ? 56.711 -3.439 54.936 1.00 27.70 41 MET D C 1
ATOM 6433 O O . MET D 1 41 ? 57.093 -4.036 53.937 1.00 27.55 41 MET D O 1
ATOM 6438 N N . VAL D 1 42 ? 56.370 -2.148 54.958 1.00 28.60 42 VAL D N 1
ATOM 6439 C CA . VAL D 1 42 ? 56.650 -1.223 53.877 1.00 28.08 42 VAL D CA 1
ATOM 6440 C C . VAL D 1 42 ? 57.668 -0.198 54.373 1.00 28.10 42 VAL D C 1
ATOM 6441 O O . VAL D 1 42 ? 57.447 0.433 55.409 1.00 27.09 42 VAL D O 1
ATOM 6445 N N . TYR D 1 43 ? 58.765 -0.050 53.618 1.00 26.82 43 TYR D N 1
ATOM 6446 C CA . TYR D 1 43 ? 59.730 1.021 53.813 1.00 26.72 43 TYR D CA 1
ATOM 6447 C C . TYR D 1 43 ? 59.395 2.149 52.840 1.00 26.42 43 TYR D C 1
ATOM 6448 O O . TYR D 1 43 ? 59.603 2.011 51.635 1.00 27.42 43 TYR D O 1
ATOM 6457 N N . SER D 1 44 ? 58.879 3.261 53.375 1.00 24.87 44 SER D N 1
ATOM 6458 C CA . SER D 1 44 ? 58.406 4.364 52.559 1.00 26.79 44 SER D CA 1
ATOM 6459 C C . SER D 1 44 ? 59.475 5.450 52.484 1.00 28.36 44 SER D C 1
ATOM 6460 O O . SER D 1 44 ? 60.024 5.840 53.509 1.00 27.68 44 SER D O 1
ATOM 6463 N N . MET D 1 45 ? 59.687 5.992 51.278 1.00 27.40 45 MET D N 1
ATOM 6464 C CA . MET D 1 45 ? 60.701 7.013 51.068 1.00 28.85 45 MET D CA 1
ATOM 6465 C C . MET D 1 45 ? 60.183 8.395 51.463 1.00 28.88 45 MET D C 1
ATOM 6466 O O . MET D 1 45 ? 60.933 9.363 51.380 1.00 30.77 45 MET D O 1
ATOM 6471 N N . TYR D 1 46 ? 58.929 8.491 51.915 1.00 28.13 46 TYR D N 1
ATOM 6472 C CA . TYR D 1 46 ? 58.495 9.677 52.639 1.00 30.68 46 TYR D CA 1
ATOM 6473 C C . TYR D 1 46 ? 59.012 9.553 54.075 1.00 30.10 46 TYR D C 1
ATOM 6474 O O . TYR D 1 46 ? 58.452 8.809 54.881 1.00 32.90 46 TYR D O 1
ATOM 6483 N N . ASP D 1 47 ? 60.124 10.238 54.359 1.00 30.56 47 ASP D N 1
ATOM 6484 C CA . ASP D 1 47 ? 60.715 10.314 55.689 1.00 31.64 47 ASP D CA 1
ATOM 6485 C C . ASP D 1 47 ? 61.192 8.957 56.216 1.00 29.08 47 ASP D C 1
ATOM 6486 O O . ASP D 1 47 ? 61.412 8.830 57.414 1.00 30.49 47 ASP D O 1
ATOM 6491 N N . ARG D 1 48 ? 61.357 7.957 55.345 1.00 26.53 48 ARG D N 1
ATOM 6492 C CA . ARG D 1 48 ? 61.837 6.638 55.738 1.00 28.26 48 ARG D CA 1
ATOM 6493 C C . ARG D 1 48 ? 60.944 6.034 56.829 1.00 29.09 48 ARG D C 1
ATOM 6494 O O . ARG D 1 48 ? 61.419 5.354 57.743 1.00 27.39 48 ARG D O 1
ATOM 6502 N N . MET D 1 49 ? 59.630 6.241 56.722 1.00 27.83 49 MET D N 1
ATOM 6503 C CA . MET D 1 49 ? 58.742 5.611 57.677 1.00 30.11 49 MET D CA 1
ATOM 6504 C C . MET D 1 49 ? 58.579 4.143 57.296 1.00 28.23 49 MET D C 1
ATOM 6505 O O . MET D 1 49 ? 58.375 3.819 56.130 1.00 26.35 49 MET D O 1
ATOM 6510 N N . VAL D 1 50 ? 58.688 3.270 58.298 1.00 26.78 50 VAL D N 1
ATOM 6511 C CA . VAL D 1 50 ? 58.342 1.871 58.138 1.00 28.40 50 VAL D CA 1
ATOM 6512 C C . VAL D 1 50 ? 56.967 1.686 58.769 1.00 27.99 50 VAL D C 1
ATOM 6513 O O . VAL D 1 50 ? 56.752 2.115 59.898 1.00 26.61 50 VAL D O 1
ATOM 6517 N N . VAL D 1 51 ? 56.038 1.116 57.986 1.00 27.04 51 VAL D N 1
ATOM 6518 C CA . VAL D 1 51 ? 54.734 0.674 58.457 1.00 25.79 51 VAL D CA 1
ATOM 6519 C C . VAL D 1 51 ? 54.708 -0.853 58.363 1.00 25.86 51 VAL D C 1
ATOM 6520 O O . VAL D 1 51 ? 55.076 -1.418 57.335 1.00 26.32 51 VAL D O 1
ATOM 6524 N N . GLY D 1 52 ? 54.244 -1.536 59.416 1.00 26.91 52 GLY D N 1
ATOM 6525 C CA . GLY D 1 52 ? 54.258 -2.989 59.386 1.00 26.18 52 GLY D CA 1
ATOM 6526 C C . GLY D 1 52 ? 53.269 -3.630 60.350 1.00 25.47 52 GLY D C 1
ATOM 6527 O O . GLY D 1 52 ? 52.647 -2.975 61.176 1.00 25.26 52 GLY D O 1
ATOM 6528 N N . GLY D 1 53 ? 53.140 -4.950 60.217 1.00 26.66 53 GLY D N 1
ATOM 6529 C CA . GLY D 1 53 ? 52.323 -5.731 61.122 1.00 26.84 53 GLY D CA 1
ATOM 6530 C C . GLY D 1 53 ? 52.993 -7.063 61.427 1.00 26.06 53 GLY D C 1
ATOM 6531 O O . GLY D 1 53 ? 53.698 -7.601 60.576 1.00 27.04 53 GLY D O 1
ATOM 6532 N N . ALA D 1 54 ? 52.775 -7.559 62.650 1.00 28.84 54 ALA D N 1
ATOM 6533 C CA . ALA D 1 54 ? 53.240 -8.879 63.054 1.00 29.60 54 ALA D CA 1
ATOM 6534 C C . ALA D 1 54 ? 52.096 -9.649 63.719 1.00 28.43 54 ALA D C 1
ATOM 6535 O O . ALA D 1 54 ? 51.426 -9.117 64.598 1.00 30.19 54 ALA D O 1
ATOM 6537 N N . LEU D 1 55 ? 51.894 -10.906 63.293 1.00 30.33 55 LEU D N 1
ATOM 6538 C CA . LEU D 1 55 ? 50.796 -11.737 63.770 1.00 32.34 55 LEU D CA 1
ATOM 6539 C C . LEU D 1 55 ? 51.361 -13.059 64.291 1.00 32.07 55 LEU D C 1
ATOM 6540 O O . LEU D 1 55 ? 51.509 -14.015 63.522 1.00 30.85 55 LEU D O 1
ATOM 6545 N N . PRO D 1 56 ? 51.735 -13.137 65.592 1.00 31.49 56 PRO D N 1
ATOM 6546 C CA . PRO D 1 56 ? 52.298 -14.354 66.166 1.00 33.80 56 PRO D CA 1
ATOM 6547 C C . PRO D 1 56 ? 51.231 -15.387 66.529 1.00 32.46 56 PRO D C 1
ATOM 6548 O O . PRO D 1 56 ? 50.332 -15.097 67.319 1.00 32.48 56 PRO D O 1
ATOM 6552 N N . VAL D 1 57 ? 51.345 -16.583 65.935 1.00 33.93 57 VAL D N 1
ATOM 6553 C CA . VAL D 1 57 ? 50.407 -17.674 66.170 1.00 35.23 57 VAL D CA 1
ATOM 6554 C C . VAL D 1 57 ? 51.210 -18.954 66.396 1.00 33.70 57 VAL D C 1
ATOM 6555 O O . VAL D 1 57 ? 51.530 -19.661 65.445 1.00 36.73 57 VAL D O 1
ATOM 6559 N N . GLY D 1 58 ? 51.567 -19.214 67.662 1.00 37.21 58 GLY D N 1
ATOM 6560 C CA . GLY D 1 58 ? 52.322 -20.400 68.041 1.00 38.04 58 GLY D CA 1
ATOM 6561 C C . GLY D 1 58 ? 53.829 -20.242 67.834 1.00 40.68 58 GLY D C 1
ATOM 6562 O O . GLY D 1 58 ? 54.578 -21.194 68.041 1.00 41.41 58 GLY D O 1
ATOM 6563 N N . GLU D 1 59 ? 54.268 -19.050 67.406 1.00 41.31 59 GLU D N 1
ATOM 6564 C CA . GLU D 1 59 ? 55.684 -18.747 67.283 1.00 39.45 59 GLU D CA 1
ATOM 6565 C C . GLU D 1 59 ? 55.976 -17.407 67.948 1.00 38.29 59 GLU D C 1
ATOM 6566 O O . GLU D 1 59 ? 55.080 -16.589 68.155 1.00 37.75 59 GLU D O 1
ATOM 6572 N N . VAL D 1 60 ? 57.251 -17.218 68.298 1.00 38.10 60 VAL D N 1
ATOM 6573 C CA . VAL D 1 60 ? 57.780 -15.919 68.665 1.00 38.46 60 VAL D CA 1
ATOM 6574 C C . VAL D 1 60 ? 58.367 -15.317 67.393 1.00 36.39 60 VAL D C 1
ATOM 6575 O O . VAL D 1 60 ? 59.108 -15.988 66.680 1.00 39.12 60 VAL D O 1
ATOM 6579 N N . LEU D 1 61 ? 57.993 -14.070 67.091 1.00 35.27 61 LEU D N 1
ATOM 6580 C CA . LEU D 1 61 ? 58.433 -13.420 65.867 1.00 33.87 61 LEU D CA 1
ATOM 6581 C C . LEU D 1 61 ? 59.455 -12.348 66.221 1.00 33.75 61 LEU D C 1
ATOM 6582 O O . LEU D 1 61 ? 59.202 -11.535 67.104 1.00 34.12 61 LEU D O 1
ATOM 6587 N N . THR D 1 62 ? 60.576 -12.341 65.493 1.00 34.00 62 THR D N 1
ATOM 6588 C CA . THR D 1 62 ? 61.621 -11.348 65.670 1.00 36.49 62 THR D CA 1
ATOM 6589 C C . THR D 1 62 ? 61.457 -10.246 64.625 1.00 35.23 62 THR D C 1
ATOM 6590 O O . THR D 1 62 ? 61.216 -10.532 63.458 1.00 35.62 62 THR D O 1
ATOM 6594 N N . LEU D 1 63 ? 61.636 -8.992 65.056 1.00 38.10 63 LEU D N 1
ATOM 6595 C CA . LEU D 1 63 ? 61.711 -7.853 64.154 1.00 35.98 63 LEU D CA 1
ATOM 6596 C C . LEU D 1 63 ? 63.099 -7.784 63.521 1.00 37.08 63 LEU D C 1
ATOM 6597 O O . LEU D 1 63 ? 64.056 -7.428 64.203 1.00 36.75 63 LEU D O 1
ATOM 6602 N N . GLU D 1 64 ? 63.194 -8.096 62.219 1.00 35.84 64 GLU D N 1
ATOM 6603 C CA . GLU D 1 64 ? 64.478 -8.241 61.546 1.00 37.78 64 GLU D CA 1
ATOM 6604 C C . GLU D 1 64 ? 64.946 -6.900 60.971 1.00 38.49 64 GLU D C 1
ATOM 6605 O O . GLU D 1 64 ? 64.134 -6.080 60.545 1.00 35.80 64 GLU D O 1
ATOM 6611 N N . ALA D 1 65 ? 66.274 -6.700 60.939 1.00 38.36 65 ALA D N 1
ATOM 6612 C CA . ALA D 1 65 ? 66.876 -5.493 60.384 1.00 37.25 65 ALA D CA 1
ATOM 6613 C C . ALA D 1 65 ? 66.990 -5.652 58.873 1.00 35.90 65 ALA D C 1
ATOM 6614 O O . ALA D 1 65 ? 68.050 -5.985 58.355 1.00 40.45 65 ALA D O 1
ATOM 6616 N N . ILE D 1 66 ? 65.879 -5.410 58.179 1.00 35.03 66 ILE D N 1
ATOM 6617 C CA . ILE D 1 66 ? 65.810 -5.565 56.736 1.00 36.96 66 ILE D CA 1
ATOM 6618 C C . ILE D 1 66 ? 66.884 -4.696 56.087 1.00 35.73 66 ILE D C 1
ATOM 6619 O O . ILE D 1 66 ? 67.294 -3.686 56.656 1.00 33.87 66 ILE D O 1
ATOM 6624 N N . ASP D 1 67 ? 67.276 -5.087 54.871 1.00 36.14 67 ASP D N 1
ATOM 6625 C CA . ASP D 1 67 ? 68.423 -4.530 54.169 1.00 41.50 67 ASP D CA 1
ATOM 6626 C C . ASP D 1 67 ? 68.407 -3.001 54.133 1.00 39.54 67 ASP D C 1
ATOM 6627 O O . ASP D 1 67 ? 69.446 -2.384 54.357 1.00 40.00 67 ASP D O 1
ATOM 6632 N N . PRO D 1 68 ? 67.276 -2.326 53.809 1.00 38.82 68 PRO D N 1
ATOM 6633 C CA . PRO D 1 68 ? 67.271 -0.866 53.726 1.00 39.41 68 PRO D CA 1
ATOM 6634 C C . PRO D 1 68 ? 67.697 -0.124 54.997 1.00 39.01 68 PRO D C 1
ATOM 6635 O O . PRO D 1 68 ? 67.999 1.064 54.931 1.00 41.22 68 PRO D O 1
ATOM 6639 N N . LEU D 1 69 ? 67.736 -0.804 56.147 1.00 39.23 69 LEU D N 1
ATOM 6640 C CA . LEU D 1 69 ? 68.141 -0.167 57.395 1.00 39.12 69 LEU D CA 1
ATOM 6641 C C . LEU D 1 69 ? 69.666 -0.089 57.505 1.00 39.10 69 LEU D C 1
ATOM 6642 O O . LEU D 1 69 ? 70.180 0.751 58.245 1.00 37.77 69 LEU D O 1
ATOM 6647 N N . LYS D 1 70 ? 70.379 -0.982 56.808 1.00 38.98 70 LYS D N 1
ATOM 6648 C CA . LYS D 1 70 ? 71.834 -0.994 56.835 1.00 41.20 70 LYS D CA 1
ATOM 6649 C C . LYS D 1 70 ? 72.333 -0.866 58.274 1.00 40.88 70 LYS D C 1
ATOM 6650 O O . LYS D 1 70 ? 73.141 0.009 58.576 1.00 41.51 70 LYS D O 1
ATOM 6656 N N . ALA D 1 71 ? 71.826 -1.739 59.153 1.00 37.81 71 ALA D N 1
ATOM 6657 C CA . ALA D 1 71 ? 72.136 -1.703 60.572 1.00 37.75 71 ALA D CA 1
ATOM 6658 C C . ALA D 1 71 ? 72.019 -3.114 61.138 1.00 37.78 71 ALA D C 1
ATOM 6659 O O . ALA D 1 71 ? 71.314 -3.942 60.571 1.00 38.69 71 ALA D O 1
ATOM 6661 N N . PRO D 1 72 ? 72.738 -3.446 62.235 1.00 40.32 72 PRO D N 1
ATOM 6662 C CA . PRO D 1 72 ? 72.699 -4.793 62.794 1.00 39.77 72 PRO D CA 1
ATOM 6663 C C . PRO D 1 72 ? 71.400 -5.121 63.524 1.00 38.18 72 PRO D C 1
ATOM 6664 O O . PRO D 1 72 ? 71.022 -6.288 63.595 1.00 39.76 72 PRO D O 1
ATOM 6668 N N . PHE D 1 73 ? 70.737 -4.095 64.079 1.00 36.64 73 PHE D N 1
ATOM 6669 C CA . PHE D 1 73 ? 69.450 -4.269 64.739 1.00 37.55 73 PHE D CA 1
ATOM 6670 C C . PHE D 1 73 ? 68.455 -3.258 64.179 1.00 35.83 73 PHE D C 1
ATOM 6671 O O . PHE D 1 73 ? 68.817 -2.129 63.874 1.00 33.41 73 PHE D O 1
ATOM 6679 N N . PHE D 1 74 ? 67.186 -3.668 64.094 1.00 34.16 74 PHE D N 1
ATOM 6680 C CA . PHE D 1 74 ? 66.131 -2.814 63.580 1.00 32.65 74 PHE D CA 1
ATOM 6681 C C . PHE D 1 74 ? 66.168 -1.450 64.268 1.00 30.41 74 PHE D C 1
ATOM 6682 O O . PHE D 1 74 ? 66.070 -0.429 63.597 1.00 30.69 74 PHE D O 1
ATOM 6690 N N . LEU D 1 75 ? 66.325 -1.442 65.597 1.00 30.86 75 LEU D N 1
ATOM 6691 C CA . LEU D 1 75 ? 66.257 -0.209 66.367 1.00 31.85 75 LEU D CA 1
ATOM 6692 C C . LEU D 1 75 ? 67.639 0.398 66.644 1.00 30.56 75 LEU D C 1
ATOM 6693 O O . LEU D 1 75 ? 67.729 1.358 67.404 1.00 33.75 75 LEU D O 1
ATOM 6698 N N . THR D 1 76 ? 68.698 -0.096 66.003 1.00 30.96 76 THR D N 1
ATOM 6699 C CA . THR D 1 76 ? 70.032 0.464 66.198 1.00 33.00 76 THR D CA 1
ATOM 6700 C C . THR D 1 76 ? 69.946 1.987 66.264 1.00 32.71 76 THR D C 1
ATOM 6701 O O . THR D 1 76 ? 70.392 2.583 67.240 1.00 33.24 76 THR D O 1
ATOM 6705 N N . ARG D 1 77 ? 69.374 2.602 65.220 1.00 32.87 77 ARG D N 1
ATOM 6706 C CA . ARG D 1 77 ? 69.233 4.052 65.143 1.00 33.69 77 ARG D CA 1
ATOM 6707 C C . ARG D 1 77 ? 67.813 4.409 64.698 1.00 32.06 77 ARG D C 1
ATOM 6708 O O . ARG D 1 77 ? 67.612 5.271 63.841 1.00 31.14 77 ARG D O 1
ATOM 6716 N N . ARG D 1 78 ? 66.828 3.746 65.314 1.00 30.10 78 ARG D N 1
ATOM 6717 C CA . ARG D 1 78 ? 65.421 3.952 65.017 1.00 29.79 78 ARG D CA 1
ATOM 6718 C C . ARG D 1 78 ? 64.628 3.934 66.319 1.00 29.93 78 ARG D C 1
ATOM 6719 O O . ARG D 1 78 ? 65.103 3.438 67.343 1.00 31.34 78 ARG D O 1
ATOM 6727 N N . GLU D 1 79 ? 63.427 4.513 66.259 1.00 29.73 79 GLU D N 1
ATOM 6728 C CA . GLU D 1 79 ? 62.433 4.386 67.311 1.00 29.06 79 GLU D CA 1
ATOM 6729 C C . GLU D 1 79 ? 61.173 3.809 66.676 1.00 29.64 79 GLU D C 1
ATOM 6730 O O . GLU D 1 79 ? 60.958 3.964 65.472 1.00 28.05 79 GLU D O 1
ATOM 6736 N N . MET D 1 80 ? 60.339 3.150 67.482 1.00 29.36 80 MET D N 1
ATOM 6737 C CA . MET D 1 80 ? 59.094 2.620 66.951 1.00 28.74 80 MET D CA 1
ATOM 6738 C C . MET D 1 80 ? 57.981 2.729 67.980 1.00 28.52 80 MET D C 1
ATOM 6739 O O . MET D 1 80 ? 58.236 2.820 69.180 1.00 28.58 80 MET D O 1
ATOM 6744 N N . GLY D 1 81 ? 56.750 2.765 67.454 1.00 27.35 81 GLY D N 1
ATOM 6745 C CA . GLY D 1 81 ? 55.534 2.769 68.242 1.00 27.57 81 GLY D CA 1
ATOM 6746 C C . GLY D 1 81 ? 54.640 1.621 67.788 1.00 28.66 81 GLY D C 1
ATOM 6747 O O . GLY D 1 81 ? 54.463 1.422 66.587 1.00 27.12 81 GLY D O 1
ATOM 6748 N N . ILE D 1 82 ? 54.125 0.856 68.758 1.00 28.19 82 ILE D N 1
ATOM 6749 C CA . ILE D 1 82 ? 53.448 -0.404 68.497 1.00 28.97 82 ILE D CA 1
ATOM 6750 C C . ILE D 1 82 ? 52.073 -0.334 69.152 1.00 31.22 82 ILE D C 1
ATOM 6751 O O . ILE D 1 82 ? 51.962 0.077 70.303 1.00 31.85 82 ILE D O 1
ATOM 6756 N N . TYR D 1 83 ? 51.032 -0.717 68.404 1.00 29.34 83 TYR D N 1
ATOM 6757 C CA . TYR D 1 83 ? 49.714 -0.926 68.975 1.00 28.67 83 TYR D CA 1
ATOM 6758 C C . TYR D 1 83 ? 49.361 -2.398 68.806 1.00 29.58 83 TYR D C 1
ATOM 6759 O O . TYR D 1 83 ? 49.695 -2.992 67.784 1.00 29.49 83 TYR D O 1
ATOM 6768 N N . ASN D 1 84 ? 48.709 -2.969 69.827 1.00 29.72 84 ASN D N 1
ATOM 6769 C CA . ASN D 1 84 ? 48.103 -4.287 69.720 1.00 31.54 84 ASN D CA 1
ATOM 6770 C C . ASN D 1 84 ? 46.631 -4.069 69.391 1.00 31.47 84 ASN D C 1
ATOM 6771 O O . ASN D 1 84 ? 45.934 -3.357 70.116 1.00 31.05 84 ASN D O 1
ATOM 6776 N N . VAL D 1 85 ? 46.188 -4.636 68.265 1.00 30.90 85 VAL D N 1
ATOM 6777 C CA . VAL D 1 85 ? 44.795 -4.528 67.861 1.00 32.14 85 VAL D CA 1
ATOM 6778 C C . VAL D 1 85 ? 44.207 -5.935 67.768 1.00 34.31 85 VAL D C 1
ATOM 6779 O O . VAL D 1 85 ? 43.285 -6.168 66.984 1.00 33.62 85 VAL D O 1
ATOM 6783 N N . GLY D 1 86 ? 44.772 -6.861 68.564 1.00 32.91 86 GLY D N 1
ATOM 6784 C CA . GLY D 1 86 ? 44.336 -8.248 68.608 1.00 33.97 86 GLY D CA 1
ATOM 6785 C C . GLY D 1 86 ? 44.234 -8.748 70.048 1.00 33.33 86 GLY D C 1
ATOM 6786 O O . GLY D 1 86 ? 43.924 -7.973 70.945 1.00 31.87 86 GLY D O 1
ATOM 6787 N N . GLY D 1 87 ? 44.486 -10.048 70.250 1.00 33.43 87 GLY D N 1
ATOM 6788 C CA . GLY D 1 87 ? 44.428 -10.652 71.572 1.00 34.95 87 GLY D CA 1
ATOM 6789 C C . GLY D 1 87 ? 45.651 -10.283 72.412 1.00 36.22 87 GLY D C 1
ATOM 6790 O O . GLY D 1 87 ? 46.587 -9.674 71.900 1.00 37.14 87 GLY D O 1
ATOM 6791 N N . PRO D 1 88 ? 45.672 -10.615 73.726 1.00 37.86 88 PRO D N 1
ATOM 6792 C CA . PRO D 1 88 ? 46.792 -10.268 74.599 1.00 36.26 88 PRO D CA 1
ATOM 6793 C C . PRO D 1 88 ? 48.139 -10.773 74.097 1.00 35.77 88 PRO D C 1
ATOM 6794 O O . PRO D 1 88 ? 48.265 -11.934 73.701 1.00 38.36 88 PRO D O 1
ATOM 6798 N N . GLY D 1 89 ? 49.153 -9.900 74.144 1.00 35.10 89 GLY D N 1
ATOM 6799 C CA . GLY D 1 89 ? 50.469 -10.249 73.634 1.00 36.56 89 GLY D CA 1
ATOM 6800 C C . GLY D 1 89 ? 51.597 -9.692 74.498 1.00 35.67 89 GLY D C 1
ATOM 6801 O O . GLY D 1 89 ? 51.358 -8.931 75.437 1.00 32.86 89 GLY D O 1
ATOM 6802 N N . ILE D 1 90 ? 52.828 -10.083 74.138 1.00 36.02 90 ILE D N 1
ATOM 6803 C CA . ILE D 1 90 ? 54.028 -9.657 74.842 1.00 37.67 90 ILE D CA 1
ATOM 6804 C C . ILE D 1 90 ? 55.056 -9.172 73.820 1.00 33.96 90 ILE D C 1
ATOM 6805 O O . ILE D 1 90 ? 55.361 -9.880 72.864 1.00 34.94 90 ILE D O 1
ATOM 6810 N N . VAL D 1 91 ? 55.590 -7.967 74.052 1.00 33.65 91 VAL D N 1
ATOM 6811 C CA . VAL D 1 91 ? 56.695 -7.429 73.272 1.00 34.63 91 VAL D CA 1
ATOM 6812 C C . VAL D 1 91 ? 57.952 -7.442 74.142 1.00 35.22 91 VAL D C 1
ATOM 6813 O O . VAL D 1 91 ? 57.941 -6.906 75.245 1.00 33.34 91 VAL D O 1
ATOM 6817 N N . LYS D 1 92 ? 59.025 -8.062 73.636 1.00 35.43 92 LYS D N 1
ATOM 6818 C CA . LYS D 1 92 ? 60.293 -8.084 74.342 1.00 37.40 92 LYS D CA 1
ATOM 6819 C C . LYS D 1 92 ? 61.287 -7.218 73.580 1.00 36.22 92 LYS D C 1
ATOM 6820 O O . LYS D 1 92 ? 61.367 -7.298 72.357 1.00 34.52 92 LYS D O 1
ATOM 6826 N N . ALA D 1 93 ? 62.011 -6.384 74.332 1.00 35.84 93 ALA D N 1
ATOM 6827 C CA . ALA D 1 93 ? 63.040 -5.512 73.791 1.00 36.38 93 ALA D CA 1
ATOM 6828 C C . ALA D 1 93 ? 64.288 -5.677 74.650 1.00 37.40 93 ALA D C 1
ATOM 6829 O O . ALA D 1 93 ? 64.332 -5.157 75.762 1.00 38.59 93 ALA D O 1
ATOM 6831 N N . GLY D 1 94 ? 65.272 -6.415 74.128 1.00 38.86 94 GLY D N 1
ATOM 6832 C CA . GLY D 1 94 ? 66.399 -6.853 74.930 1.00 43.00 94 GLY D CA 1
ATOM 6833 C C . GLY D 1 94 ? 65.893 -7.684 76.101 1.00 46.58 94 GLY D C 1
ATOM 6834 O O . GLY D 1 94 ? 65.165 -8.651 75.892 1.00 45.05 94 GLY D O 1
ATOM 6835 N N . ASP D 1 95 ? 66.228 -7.247 77.321 1.00 51.40 95 ASP D N 1
ATOM 6836 C CA . ASP D 1 95 ? 65.790 -7.912 78.537 1.00 56.48 95 ASP D CA 1
ATOM 6837 C C . ASP D 1 95 ? 64.430 -7.378 78.998 1.00 54.51 95 ASP D C 1
ATOM 6838 O O . ASP D 1 95 ? 63.799 -8.011 79.842 1.00 55.28 95 ASP D O 1
ATOM 6843 N N . ALA D 1 96 ? 63.977 -6.233 78.454 1.00 49.95 96 ALA D N 1
ATOM 6844 C CA . ALA D 1 96 ? 62.743 -5.600 78.908 1.00 47.01 96 ALA D CA 1
ATOM 6845 C C . ALA D 1 96 ? 61.525 -6.280 78.282 1.00 45.91 96 ALA D C 1
ATOM 6846 O O . ALA D 1 96 ? 61.576 -6.742 77.144 1.00 41.20 96 ALA D O 1
ATOM 6848 N N . GLU D 1 97 ? 60.422 -6.304 79.041 1.00 47.00 97 GLU D N 1
ATOM 6849 C CA . GLU D 1 97 ? 59.233 -7.060 78.684 1.00 47.17 97 GLU D CA 1
ATOM 6850 C C . GLU D 1 97 ? 57.998 -6.196 78.924 1.00 44.57 97 GLU D C 1
ATOM 6851 O O . GLU D 1 97 ? 57.868 -5.572 79.975 1.00 41.67 97 GLU D O 1
ATOM 6857 N N . PHE D 1 98 ? 57.097 -6.168 77.930 1.00 42.09 98 PHE D N 1
ATOM 6858 C CA . PHE D 1 98 ? 55.894 -5.353 77.987 1.00 39.91 98 PHE D CA 1
ATOM 6859 C C . PHE D 1 98 ? 54.690 -6.206 77.589 1.00 40.50 98 PHE D C 1
ATOM 6860 O O . PHE D 1 98 ? 54.685 -6.834 76.528 1.00 37.00 98 PHE D O 1
ATOM 6868 N N . GLU D 1 99 ? 53.676 -6.224 78.460 1.00 39.92 99 GLU D N 1
ATOM 6869 C CA . GLU D 1 99 ? 52.416 -6.871 78.143 1.00 41.10 99 GLU D CA 1
ATOM 6870 C C . GLU D 1 99 ? 51.529 -5.834 77.464 1.00 39.24 99 GLU D C 1
ATOM 6871 O O . GLU D 1 99 ? 51.348 -4.741 78.003 1.00 37.69 99 GLU D O 1
ATOM 6877 N N . LEU D 1 100 ? 51.017 -6.180 76.273 1.00 38.15 100 LEU D N 1
ATOM 6878 C CA . LEU D 1 100 ? 50.100 -5.313 75.543 1.00 38.19 100 LEU D CA 1
ATOM 6879 C C . LEU D 1 100 ? 48.799 -6.065 75.297 1.00 33.93 100 LEU D C 1
ATOM 6880 O O . LEU D 1 100 ? 48.806 -7.145 74.717 1.00 33.21 100 LEU D O 1
ATOM 6885 N N . ASP D 1 101 ? 47.695 -5.477 75.756 1.00 35.63 101 ASP D N 1
ATOM 6886 C CA . ASP D 1 101 ? 46.361 -5.944 75.426 1.00 38.24 101 ASP D CA 1
ATOM 6887 C C . ASP D 1 101 ? 45.794 -5.045 74.330 1.00 36.41 101 ASP D C 1
ATOM 6888 O O . ASP D 1 101 ? 46.435 -4.083 73.914 1.00 35.76 101 ASP D O 1
ATOM 6893 N N . TYR D 1 102 ? 44.585 -5.385 73.874 1.00 38.58 102 TYR D N 1
ATOM 6894 C CA . TYR D 1 102 ? 43.906 -4.689 72.794 1.00 35.59 102 TYR D CA 1
ATOM 6895 C C . TYR D 1 102 ? 43.887 -3.184 73.043 1.00 34.91 102 TYR D C 1
ATOM 6896 O O . TYR D 1 102 ? 43.462 -2.736 74.102 1.00 34.28 102 TYR D O 1
ATOM 6905 N N . LYS D 1 103 ? 44.374 -2.425 72.050 1.00 34.70 103 LYS D N 1
ATOM 6906 C CA . LYS D 1 103 ? 44.314 -0.969 72.028 1.00 33.94 103 LYS D CA 1
ATOM 6907 C C . LYS D 1 103 ? 45.339 -0.343 72.977 1.00 33.77 103 LYS D C 1
ATOM 6908 O O . LYS D 1 103 ? 45.254 0.844 73.278 1.00 34.84 103 LYS D O 1
ATOM 6914 N N . GLU D 1 104 ? 46.337 -1.119 73.405 1.00 33.31 104 GLU D N 1
ATOM 6915 C CA . GLU D 1 104 ? 47.439 -0.558 74.168 1.00 35.35 104 GLU D CA 1
ATOM 6916 C C . GLU D 1 104 ? 48.624 -0.337 73.229 1.00 33.84 104 GLU D C 1
ATOM 6917 O O . GLU D 1 104 ? 48.846 -1.130 72.316 1.00 33.14 104 GLU D O 1
ATOM 6923 N N . ALA D 1 105 ? 49.394 0.722 73.514 1.00 35.16 105 ALA D N 1
ATOM 6924 C CA . ALA D 1 105 ? 50.542 1.131 72.719 1.00 35.43 105 ALA D CA 1
ATOM 6925 C C . ALA D 1 105 ? 51.842 1.014 73.517 1.00 38.15 105 ALA D C 1
ATOM 6926 O O . ALA D 1 105 ? 51.831 0.962 74.747 1.00 40.82 105 ALA D O 1
ATOM 6928 N N . LEU D 1 106 ? 52.957 0.995 72.774 1.00 36.52 106 LEU D N 1
ATOM 6929 C CA . LEU D 1 106 ? 54.304 0.870 73.305 1.00 34.06 106 LEU D CA 1
ATOM 6930 C C . LEU D 1 106 ? 55.276 1.631 72.402 1.00 33.45 106 LEU D C 1
ATOM 6931 O O . LEU D 1 106 ? 55.376 1.332 71.208 1.00 31.33 106 LEU D O 1
ATOM 6936 N N . TYR D 1 107 ? 55.989 2.599 72.995 1.00 31.81 107 TYR D N 1
ATOM 6937 C CA . TYR D 1 107 ? 57.127 3.255 72.369 1.00 33.06 107 TYR D CA 1
ATOM 6938 C C . TYR D 1 107 ? 58.411 2.548 72.791 1.00 33.65 107 TYR D C 1
ATOM 6939 O O . TYR D 1 107 ? 58.642 2.341 73.984 1.00 33.71 107 TYR D O 1
ATOM 6948 N N . LEU D 1 108 ? 59.230 2.186 71.795 1.00 30.47 108 LEU D N 1
ATOM 6949 C CA . LEU D 1 108 ? 60.543 1.609 72.011 1.00 29.59 108 LEU D CA 1
ATOM 6950 C C . LEU D 1 108 ? 61.586 2.512 71.361 1.00 31.14 108 LEU D C 1
ATOM 6951 O O . LEU D 1 108 ? 61.459 2.857 70.183 1.00 28.06 108 LEU D O 1
ATOM 6956 N N . GLY D 1 109 ? 62.639 2.833 72.129 1.00 31.52 109 GLY D N 1
ATOM 6957 C CA . GLY D 1 109 ? 63.713 3.705 71.680 1.00 30.44 109 GLY D CA 1
ATOM 6958 C C . GLY D 1 109 ? 64.893 2.925 71.114 1.00 31.41 109 GLY D C 1
ATOM 6959 O O . GLY D 1 109 ? 64.910 1.694 71.126 1.00 32.50 109 GLY D O 1
ATOM 6960 N N . SER D 1 110 ? 65.893 3.677 70.637 1.00 31.04 110 SER D N 1
ATOM 6961 C CA . SER D 1 110 ? 67.021 3.111 69.923 1.00 31.77 110 SER D CA 1
ATOM 6962 C C . SER D 1 110 ? 67.941 2.358 70.879 1.00 33.12 110 SER D C 1
ATOM 6963 O O . SER D 1 110 ? 67.956 2.627 72.075 1.00 33.05 110 SER D O 1
ATOM 6966 N N . GLY D 1 111 ? 68.724 1.443 70.300 1.00 34.24 111 GLY D N 1
ATOM 6967 C CA . GLY D 1 111 ? 69.551 0.502 71.033 1.00 35.60 111 GLY D CA 1
ATOM 6968 C C . GLY D 1 111 ? 69.762 -0.760 70.200 1.00 37.55 111 GLY D C 1
ATOM 6969 O O . GLY D 1 111 ? 68.886 -1.146 69.419 1.00 34.41 111 GLY D O 1
ATOM 6970 N N . ASP D 1 112 ? 70.934 -1.383 70.363 1.00 36.27 112 ASP D N 1
ATOM 6971 C CA . ASP D 1 112 ? 71.205 -2.685 69.773 1.00 39.49 112 ASP D CA 1
ATOM 6972 C C . ASP D 1 112 ? 70.490 -3.755 70.597 1.00 42.61 112 ASP D C 1
ATOM 6973 O O . ASP D 1 112 ? 71.121 -4.477 71.371 1.00 45.08 112 ASP D O 1
ATOM 6978 N N . ARG D 1 113 ? 69.164 -3.838 70.424 1.00 40.71 113 ARG D N 1
ATOM 6979 C CA . ARG D 1 113 ? 68.326 -4.754 71.182 1.00 39.76 113 ARG D CA 1
ATOM 6980 C C . ARG D 1 113 ? 67.478 -5.583 70.221 1.00 41.35 113 ARG D C 1
ATOM 6981 O O . ARG D 1 113 ? 66.955 -5.055 69.236 1.00 40.69 113 ARG D O 1
ATOM 6989 N N . VAL D 1 114 ? 67.362 -6.882 70.526 1.00 40.95 114 VAL D N 1
ATOM 6990 C CA . VAL D 1 114 ? 66.484 -7.785 69.800 1.00 42.32 114 VAL D CA 1
ATOM 6991 C C . VAL D 1 114 ? 65.047 -7.505 70.235 1.00 39.12 114 VAL D C 1
ATOM 6992 O O . VAL D 1 114 ? 64.766 -7.413 71.430 1.00 38.09 114 VAL D O 1
ATOM 6996 N N . VAL D 1 115 ? 64.152 -7.333 69.253 1.00 37.37 115 VAL D N 1
ATOM 6997 C CA . VAL D 1 115 ? 62.747 -7.063 69.521 1.00 36.52 115 VAL D CA 1
ATOM 6998 C C . VAL D 1 115 ? 61.947 -8.267 69.038 1.00 34.80 115 VAL D C 1
ATOM 6999 O O . VAL D 1 115 ? 62.135 -8.701 67.906 1.00 36.25 115 VAL D O 1
ATOM 7003 N N . THR D 1 116 ? 61.087 -8.810 69.912 1.00 36.96 116 THR D N 1
ATOM 7004 C CA . THR D 1 116 ? 60.282 -9.978 69.575 1.00 35.66 116 THR D CA 1
ATOM 7005 C C . THR D 1 116 ? 58.809 -9.705 69.878 1.00 33.27 116 THR D C 1
ATOM 7006 O O . THR D 1 116 ? 58.467 -8.878 70.721 1.00 34.91 116 THR D O 1
ATOM 7010 N N . PHE D 1 117 ? 57.944 -10.396 69.126 1.00 33.01 117 PHE D N 1
ATOM 7011 C CA . PHE D 1 117 ? 56.500 -10.305 69.252 1.00 32.42 117 PHE D CA 1
ATOM 7012 C C . PHE D 1 117 ? 55.964 -11.711 69.502 1.00 30.66 117 PHE D C 1
ATOM 7013 O O . PHE D 1 117 ? 56.372 -12.651 68.824 1.00 31.52 117 PHE D O 1
ATOM 7021 N N . GLU D 1 118 ? 55.051 -11.850 70.464 1.00 33.90 118 GLU D N 1
ATOM 7022 C CA . GLU D 1 118 ? 54.432 -13.141 70.724 1.00 36.36 118 GLU D CA 1
ATOM 7023 C C . GLU D 1 118 ? 53.026 -12.941 71.275 1.00 35.80 118 GLU D C 1
ATOM 7024 O O . GLU D 1 118 ? 52.720 -11.903 71.861 1.00 37.35 118 GLU D O 1
ATOM 7030 N N . SER D 1 119 ? 52.185 -13.966 71.073 1.00 35.27 119 SER D N 1
ATOM 7031 C CA . SER D 1 119 ? 50.834 -13.991 71.609 1.00 37.65 119 SER D CA 1
ATOM 7032 C C . SER D 1 119 ? 50.798 -14.898 72.840 1.00 37.22 119 SER D C 1
ATOM 7033 O O . SER D 1 119 ? 51.410 -15.962 72.837 1.00 36.60 119 SER D O 1
ATOM 7036 N N . LYS D 1 120 ? 50.071 -14.476 73.878 1.00 38.52 120 LYS D N 1
ATOM 7037 C CA . LYS D 1 120 ? 49.881 -15.294 75.068 1.00 42.18 120 LYS D CA 1
ATOM 7038 C C . LYS D 1 120 ? 49.165 -16.598 74.716 1.00 44.46 120 LYS D C 1
ATOM 7039 O O . LYS D 1 120 ? 49.491 -17.640 75.278 1.00 45.85 120 LYS D O 1
ATOM 7045 N N . ASP D 1 121 ? 48.206 -16.525 73.780 1.00 45.22 121 ASP D N 1
ATOM 7046 C CA . ASP D 1 121 ? 47.384 -17.666 73.398 1.00 47.52 121 ASP D CA 1
ATOM 7047 C C . ASP D 1 121 ? 47.153 -17.657 71.886 1.00 44.34 121 ASP D C 1
ATOM 7048 O O . ASP D 1 121 ? 46.559 -16.723 71.351 1.00 46.35 121 ASP D O 1
ATOM 7053 N N . ALA D 1 122 ? 47.587 -18.735 71.221 1.00 42.03 122 ALA D N 1
ATOM 7054 C CA . ALA D 1 122 ? 47.578 -18.838 69.771 1.00 42.63 122 ALA D CA 1
ATOM 7055 C C . ALA D 1 122 ? 46.154 -18.812 69.212 1.00 45.53 122 ALA D C 1
ATOM 7056 O O . ALA D 1 122 ? 45.957 -18.464 68.048 1.00 43.77 122 ALA D O 1
ATOM 7058 N N . ALA D 1 123 ? 45.172 -19.184 70.043 1.00 47.11 123 ALA D N 1
ATOM 7059 C CA . ALA D 1 123 ? 43.775 -19.206 69.643 1.00 47.67 123 ALA D CA 1
ATOM 7060 C C . ALA D 1 123 ? 43.182 -17.796 69.661 1.00 46.22 123 ALA D C 1
ATOM 7061 O O . ALA D 1 123 ? 42.133 -17.579 69.064 1.00 46.79 123 ALA D O 1
ATOM 7063 N N . HIS D 1 124 ? 43.840 -16.850 70.349 1.00 44.33 124 HIS D N 1
ATOM 7064 C CA . HIS D 1 124 ? 43.446 -15.447 70.306 1.00 42.37 124 HIS D CA 1
ATOM 7065 C C . HIS D 1 124 ? 44.688 -14.588 70.063 1.00 42.11 124 HIS D C 1
ATOM 7066 O O . HIS D 1 124 ? 45.169 -13.912 70.969 1.00 42.60 124 HIS D O 1
ATOM 7073 N N . PRO D 1 125 ? 45.246 -14.590 68.830 1.00 39.75 125 PRO D N 1
ATOM 7074 C CA . PRO D 1 125 ? 46.579 -14.044 68.600 1.00 37.08 125 PRO D CA 1
ATOM 7075 C C . PRO D 1 125 ? 46.645 -12.523 68.687 1.00 33.34 125 PRO D C 1
ATOM 7076 O O . PRO D 1 125 ? 45.667 -11.826 68.419 1.00 31.56 125 PRO D O 1
ATOM 7080 N N . ALA D 1 126 ? 47.810 -12.023 69.110 1.00 32.88 126 ALA D N 1
ATOM 7081 C CA . ALA D 1 126 ? 48.085 -10.597 69.095 1.00 31.96 126 ALA D CA 1
ATOM 7082 C C . ALA D 1 126 ? 48.245 -10.145 67.646 1.00 29.71 126 ALA D C 1
ATOM 7083 O O . ALA D 1 126 ? 48.678 -10.922 66.797 1.00 29.62 126 ALA D O 1
ATOM 7085 N N . LYS D 1 127 ? 47.892 -8.884 67.382 1.00 29.23 127 LYS D N 1
ATOM 7086 C CA . LYS D 1 127 ? 48.055 -8.284 66.067 1.00 29.41 127 LYS D CA 1
ATOM 7087 C C . LYS D 1 127 ? 48.806 -6.967 66.239 1.00 28.88 127 LYS D C 1
ATOM 7088 O O . LYS D 1 127 ? 48.196 -5.952 66.570 1.00 27.97 127 LYS D O 1
ATOM 7094 N N . PHE D 1 128 ? 50.136 -7.007 66.067 1.00 27.78 128 PHE D N 1
ATOM 7095 C CA . PHE D 1 128 ? 50.966 -5.852 66.382 1.00 27.48 128 PHE D CA 1
ATOM 7096 C C . PHE D 1 128 ? 51.153 -4.983 65.141 1.00 24.52 128 PHE D C 1
ATOM 7097 O O . PHE D 1 128 ? 51.857 -5.373 64.221 1.00 25.56 128 PHE D O 1
ATOM 7105 N N . TYR D 1 129 ? 50.549 -3.792 65.157 1.00 27.79 129 TYR D N 1
ATOM 7106 C CA . TYR D 1 129 ? 50.762 -2.779 64.132 1.00 28.49 129 TYR D CA 1
ATOM 7107 C C . TYR D 1 129 ? 51.804 -1.772 64.616 1.00 29.66 129 TYR D C 1
ATOM 7108 O O . TYR D 1 129 ? 51.718 -1.318 65.753 1.00 29.29 129 TYR D O 1
ATOM 7117 N N . PHE D 1 130 ? 52.753 -1.386 63.746 1.00 30.24 130 PHE D N 1
ATOM 7118 C CA . PHE D 1 130 ? 53.803 -0.466 64.166 1.00 28.99 130 PHE D CA 1
ATOM 7119 C C . PHE D 1 130 ? 54.175 0.538 63.076 1.00 28.20 130 PHE D C 1
ATOM 7120 O O . PHE D 1 130 ? 54.079 0.238 61.880 1.00 29.23 130 PHE D O 1
ATOM 7128 N N . ASN D 1 131 ? 54.582 1.738 63.534 1.00 25.68 131 ASN D N 1
ATOM 7129 C CA . ASN D 1 131 ? 55.306 2.716 62.730 1.00 25.64 131 ASN D CA 1
ATOM 7130 C C . ASN D 1 131 ? 56.701 2.947 63.323 1.00 28.09 131 ASN D C 1
ATOM 7131 O O . ASN D 1 131 ? 56.871 2.971 64.550 1.00 25.91 131 ASN D O 1
ATOM 7136 N N . SER D 1 132 ? 57.684 3.152 62.434 1.00 27.65 132 SER D N 1
ATOM 7137 C CA . SER D 1 132 ? 59.062 3.395 62.831 1.00 27.83 132 SER D CA 1
ATOM 7138 C C . SER D 1 132 ? 59.688 4.502 61.982 1.00 29.91 132 SER D C 1
ATOM 7139 O O . SER D 1 132 ? 59.476 4.568 60.768 1.00 26.47 132 SER D O 1
ATOM 7142 N N . LEU D 1 133 ? 60.486 5.349 62.652 1.00 29.35 133 LEU D N 1
ATOM 7143 C CA . LEU D 1 133 ? 61.272 6.398 62.015 1.00 28.71 133 LEU D CA 1
ATOM 7144 C C . LEU D 1 133 ? 62.688 6.372 62.585 1.00 30.25 133 LEU D C 1
ATOM 7145 O O . LEU D 1 133 ? 62.907 5.820 63.665 1.00 28.39 133 LEU D O 1
ATOM 7150 N N . THR D 1 134 ? 63.631 7.010 61.877 1.00 29.27 134 THR D N 1
ATOM 7151 C CA . THR D 1 134 ? 65.012 7.088 62.333 1.00 28.08 134 THR D CA 1
ATOM 7152 C C . THR D 1 134 ? 65.055 7.883 63.635 1.00 27.91 134 THR D C 1
ATOM 7153 O O . THR D 1 134 ? 64.202 8.731 63.877 1.00 28.22 134 THR D O 1
ATOM 7157 N N . ALA D 1 135 ? 66.071 7.588 64.457 1.00 29.81 135 ALA D N 1
ATOM 7158 C CA . ALA D 1 135 ? 66.234 8.180 65.775 1.00 29.76 135 ALA D CA 1
ATOM 7159 C C . ALA D 1 135 ? 67.725 8.337 66.061 1.00 29.18 135 ALA D C 1
ATOM 7160 O O . ALA D 1 135 ? 68.446 7.346 66.127 1.00 29.17 135 ALA D O 1
ATOM 7162 N N . HIS D 1 136 ? 68.179 9.584 66.203 1.00 30.90 136 HIS D N 1
ATOM 7163 C CA . HIS D 1 136 ? 69.600 9.868 66.350 1.00 31.86 136 HIS D CA 1
ATOM 7164 C C . HIS D 1 136 ? 70.014 9.800 67.820 1.00 33.47 136 HIS D C 1
ATOM 7165 O O . HIS D 1 136 ? 71.199 9.887 68.123 1.00 34.07 136 HIS D O 1
ATOM 7172 N N . ARG D 1 137 ? 69.046 9.645 68.729 1.00 34.45 137 ARG D N 1
ATOM 7173 C CA . ARG D 1 137 ? 69.352 9.437 70.137 1.00 35.24 137 ARG D CA 1
ATOM 7174 C C . ARG D 1 137 ? 68.277 8.569 70.780 1.00 35.43 137 ARG D C 1
ATOM 7175 O O . ARG D 1 137 ? 67.163 8.462 70.266 1.00 33.44 137 ARG D O 1
ATOM 7183 N N . ASN D 1 138 ? 68.631 7.975 71.925 1.00 34.83 138 ASN D N 1
ATOM 7184 C CA . ASN D 1 138 ? 67.709 7.169 72.704 1.00 36.37 138 ASN D CA 1
ATOM 7185 C C . ASN D 1 138 ? 66.780 8.065 73.519 1.00 36.30 138 ASN D C 1
ATOM 7186 O O . ASN D 1 138 ? 67.197 9.093 74.044 1.00 36.32 138 ASN D O 1
ATOM 7191 N N . TYR D 1 139 ? 65.504 7.660 73.586 1.00 34.94 139 TYR D N 1
ATOM 7192 C CA . TYR D 1 139 ? 64.607 8.040 74.663 1.00 35.53 139 TYR D CA 1
ATOM 7193 C C . TYR D 1 139 ? 64.083 6.758 75.310 1.00 37.76 139 TYR D C 1
ATOM 7194 O O . TYR D 1 139 ? 64.058 5.697 74.682 1.00 35.79 139 TYR D O 1
ATOM 7203 N N . PRO D 1 140 ? 63.669 6.798 76.595 1.00 38.99 140 PRO D N 1
ATOM 7204 C CA . PRO D 1 140 ? 63.245 5.576 77.265 1.00 39.67 140 PRO D CA 1
ATOM 7205 C C . PRO D 1 140 ? 61.944 5.006 76.699 1.00 36.64 140 PRO D C 1
ATOM 7206 O O . PRO D 1 140 ? 61.106 5.729 76.170 1.00 33.04 140 PRO D O 1
ATOM 7210 N N . ASP D 1 141 ? 61.797 3.689 76.839 1.00 37.37 141 ASP D N 1
ATOM 7211 C CA . ASP D 1 141 ? 60.590 2.977 76.473 1.00 37.59 141 ASP D CA 1
ATOM 7212 C C . ASP D 1 141 ? 59.424 3.455 77.337 1.00 40.08 141 ASP D C 1
ATOM 7213 O O . ASP D 1 141 ? 59.621 3.919 78.457 1.00 40.62 141 ASP D O 1
ATOM 7218 N N . ARG D 1 142 ? 58.200 3.335 76.811 1.00 38.13 142 ARG D N 1
ATOM 7219 C CA . ARG D 1 142 ? 57.018 3.599 77.613 1.00 39.00 142 ARG D CA 1
ATOM 7220 C C . ARG D 1 142 ? 55.796 2.926 76.995 1.00 40.30 142 ARG D C 1
ATOM 7221 O O . ARG D 1 142 ? 55.446 3.203 75.844 1.00 34.82 142 ARG D O 1
ATOM 7229 N N . LYS D 1 143 ? 55.160 2.052 77.792 1.00 35.98 143 LYS D N 1
ATOM 7230 C CA . LYS D 1 143 ? 53.844 1.522 77.482 1.00 38.34 143 LYS D CA 1
ATOM 7231 C C . LYS D 1 143 ? 52.824 2.617 77.787 1.00 40.42 143 LYS D C 1
ATOM 7232 O O . LYS D 1 143 ? 52.927 3.275 78.818 1.00 40.26 143 LYS D O 1
ATOM 7238 N N . VAL D 1 144 ? 51.865 2.825 76.873 1.00 36.70 144 VAL D N 1
ATOM 7239 C CA . VAL D 1 144 ? 50.885 3.892 77.004 1.00 37.98 144 VAL D CA 1
ATOM 7240 C C . VAL D 1 144 ? 49.505 3.318 76.680 1.00 40.59 144 VAL D C 1
ATOM 7241 O O . VAL D 1 144 ? 49.344 2.600 75.691 1.00 40.23 144 VAL D O 1
ATOM 7245 N N . THR D 1 145 ? 48.517 3.649 77.524 1.00 40.86 145 THR D N 1
ATOM 7246 C CA . THR D 1 145 ? 47.142 3.206 77.341 1.00 40.70 145 THR D CA 1
ATOM 7247 C C . THR D 1 145 ? 46.247 4.436 77.251 1.00 39.92 145 THR D C 1
ATOM 7248 O O . THR D 1 145 ? 46.677 5.547 77.558 1.00 39.78 145 THR D O 1
ATOM 7252 N N . LYS D 1 146 ? 44.989 4.202 76.864 1.00 41.85 146 LYS D N 1
ATOM 7253 C CA . LYS D 1 146 ? 43.976 5.243 76.802 1.00 44.88 146 LYS D CA 1
ATOM 7254 C C . LYS D 1 146 ? 43.904 6.003 78.128 1.00 45.30 146 LYS D C 1
ATOM 7255 O O . LYS D 1 146 ? 43.711 7.218 78.133 1.00 44.10 146 LYS D O 1
ATOM 7261 N N . ALA D 1 147 ? 44.067 5.288 79.250 1.00 44.96 147 ALA D N 1
ATOM 7262 C CA . ALA D 1 147 ? 44.056 5.906 80.569 1.00 47.43 147 ALA D CA 1
ATOM 7263 C C . ALA D 1 147 ? 45.158 6.958 80.698 1.00 48.13 147 ALA D C 1
ATOM 7264 O O . ALA D 1 147 ? 44.980 7.947 81.404 1.00 51.25 147 ALA D O 1
ATOM 7266 N N . ASP D 1 148 ? 46.287 6.751 80.005 1.00 47.52 148 ASP D N 1
ATOM 7267 C CA . ASP D 1 148 ? 47.434 7.644 80.087 1.00 47.48 148 ASP D CA 1
ATOM 7268 C C . ASP D 1 148 ? 47.398 8.730 79.014 1.00 43.89 148 ASP D C 1
ATOM 7269 O O . ASP D 1 148 ? 48.277 9.585 78.994 1.00 41.95 148 ASP D O 1
ATOM 7274 N N . ALA D 1 149 ? 46.396 8.696 78.127 1.00 43.79 149 ALA D N 1
ATOM 7275 C CA . ALA D 1 149 ? 46.388 9.537 76.939 1.00 41.69 149 ALA D CA 1
ATOM 7276 C C . ALA D 1 149 ? 45.823 10.916 77.261 1.00 41.47 149 ALA D C 1
ATOM 7277 O O . ALA D 1 149 ? 45.083 11.077 78.229 1.00 41.96 149 ALA D O 1
ATOM 7279 N N . VAL D 1 150 ? 46.189 11.905 76.440 1.00 41.47 150 VAL D N 1
ATOM 7280 C CA . VAL D 1 150 ? 45.446 13.153 76.360 1.00 41.90 150 VAL D CA 1
ATOM 7281 C C . VAL D 1 150 ? 44.289 12.906 75.390 1.00 43.03 150 VAL D C 1
ATOM 7282 O O . VAL D 1 150 ? 44.518 12.543 74.235 1.00 38.33 150 VAL D O 1
ATOM 7286 N N . VAL D 1 151 ? 43.051 13.073 75.878 1.00 41.20 151 VAL D N 1
ATOM 7287 C CA . VAL D 1 151 ? 41.862 12.691 75.132 1.00 41.79 151 VAL D CA 1
ATOM 7288 C C . VAL D 1 151 ? 41.056 13.945 74.798 1.00 41.97 151 VAL D C 1
ATOM 7289 O O . VAL D 1 151 ? 40.740 14.728 75.687 1.00 44.08 151 VAL D O 1
ATOM 7293 N N . ALA D 1 152 ? 40.751 14.129 73.504 1.00 40.37 152 ALA D N 1
ATOM 7294 C CA . ALA D 1 152 ? 39.816 15.147 73.047 1.00 41.26 152 ALA D CA 1
ATOM 7295 C C . ALA D 1 152 ? 38.613 14.474 72.386 1.00 42.11 152 ALA D C 1
ATOM 7296 O O . ALA D 1 152 ? 38.776 13.671 71.465 1.00 42.81 152 ALA D O 1
ATOM 7298 N N . GLU D 1 153 ? 37.413 14.799 72.882 1.00 40.57 153 GLU D N 1
ATOM 7299 C CA . GLU D 1 153 ? 36.166 14.411 72.237 1.00 42.98 153 GLU D CA 1
ATOM 7300 C C . GLU D 1 153 ? 35.811 15.474 71.200 1.00 44.19 153 GLU D C 1
ATOM 7301 O O . GLU D 1 153 ? 35.833 16.663 71.510 1.00 44.05 153 GLU D O 1
ATOM 7307 N N . MET D 1 154 ? 35.474 15.027 69.982 1.00 43.44 154 MET D N 1
ATOM 7308 C CA . MET D 1 154 ? 35.274 15.905 68.839 1.00 45.39 154 MET D CA 1
ATOM 7309 C C . MET D 1 154 ? 34.050 15.460 68.044 1.00 42.46 154 MET D C 1
ATOM 7310 O O . MET D 1 154 ? 33.669 14.290 68.082 1.00 40.83 154 MET D O 1
ATOM 7315 N N . GLY D 1 155 ? 33.460 16.413 67.311 1.00 42.61 155 GLY D N 1
ATOM 7316 C CA . GLY D 1 155 ? 32.392 16.136 66.362 1.00 42.16 155 GLY D CA 1
ATOM 7317 C C . GLY D 1 155 ? 31.035 15.977 67.041 1.00 41.37 155 GLY D C 1
ATOM 7318 O O . GLY D 1 155 ? 30.874 16.300 68.213 1.00 41.54 155 GLY D O 1
ATOM 7319 N N . SER D 1 156 ? 30.059 15.470 66.286 1.00 41.85 156 SER D N 1
ATOM 7320 C CA . SER D 1 156 ? 28.719 15.249 66.806 1.00 43.40 156 SER D CA 1
ATOM 7321 C C . SER D 1 156 ? 28.009 14.185 65.975 1.00 43.70 156 SER D C 1
ATOM 7322 O O . SER D 1 156 ? 28.495 13.793 64.913 1.00 41.40 156 SER D O 1
ATOM 7325 N N . LEU D 1 157 ? 26.850 13.743 66.478 1.00 41.34 157 LEU D N 1
ATOM 7326 C CA . LEU D 1 157 ? 25.996 12.799 65.777 1.00 41.42 157 LEU D CA 1
ATOM 7327 C C . LEU D 1 157 ? 25.565 13.383 64.430 1.00 41.23 157 LEU D C 1
ATOM 7328 O O . LEU D 1 157 ? 25.557 12.664 63.432 1.00 37.51 157 LEU D O 1
ATOM 7333 N N . GLU D 1 158 ? 25.249 14.688 64.417 1.00 41.70 158 GLU D N 1
ATOM 7334 C CA . GLU D 1 158 ? 24.680 15.363 63.256 1.00 44.74 158 GLU D CA 1
ATOM 7335 C C . GLU D 1 158 ? 25.714 15.437 62.134 1.00 41.43 158 GLU D C 1
ATOM 7336 O O . GLU D 1 158 ? 25.354 15.315 60.966 1.00 39.01 158 GLU D O 1
ATOM 7342 N N . GLY D 1 159 ? 26.985 15.653 62.511 1.00 40.32 159 GLY D N 1
ATOM 7343 C CA . GLY D 1 159 ? 28.099 15.723 61.577 1.00 38.26 159 GLY D CA 1
ATOM 7344 C C . GLY D 1 159 ? 28.710 14.351 61.280 1.00 39.00 159 GLY D C 1
ATOM 7345 O O . GLY D 1 159 ? 29.710 14.266 60.572 1.00 39.00 159 GLY D O 1
ATOM 7346 N N . SER D 1 160 ? 28.106 13.286 61.828 1.00 36.57 160 SER D N 1
ATOM 7347 C CA . SER D 1 160 ? 28.556 11.913 61.634 1.00 36.07 160 SER D CA 1
ATOM 7348 C C . SER D 1 160 ? 30.068 11.817 61.814 1.00 37.22 160 SER D C 1
ATOM 7349 O O . SER D 1 160 ? 30.731 11.046 61.119 1.00 35.97 160 SER D O 1
ATOM 7352 N N . ASN D 1 161 ? 30.593 12.595 62.771 1.00 37.16 161 ASN D N 1
ATOM 7353 C CA . ASN D 1 161 ? 32.024 12.680 63.004 1.00 37.83 161 ASN D CA 1
ATOM 7354 C C . ASN D 1 161 ? 32.324 12.684 64.501 1.00 37.20 161 ASN D C 1
ATOM 7355 O O . ASN D 1 161 ? 33.367 13.180 64.913 1.00 35.82 161 ASN D O 1
ATOM 7360 N N . HIS D 1 162 ? 31.418 12.107 65.300 1.00 39.70 162 HIS D N 1
ATOM 7361 C CA . HIS D 1 162 ? 31.582 12.047 66.744 1.00 38.64 162 HIS D CA 1
ATOM 7362 C C . HIS D 1 162 ? 32.700 11.057 67.048 1.00 36.41 162 HIS D C 1
ATOM 7363 O O . HIS D 1 162 ? 32.592 9.888 66.685 1.00 36.21 162 HIS D O 1
ATOM 7370 N N . ARG D 1 163 ? 33.764 11.525 67.712 1.00 35.99 163 ARG D N 1
ATOM 7371 C CA . ARG D 1 163 ? 34.972 10.724 67.861 1.00 36.45 163 ARG D CA 1
ATOM 7372 C C . ARG D 1 163 ? 35.798 11.163 69.069 1.00 35.82 163 ARG D C 1
ATOM 7373 O O . ARG D 1 163 ? 35.783 12.328 69.460 1.00 35.53 163 ARG D O 1
ATOM 7381 N N . ASN D 1 164 ? 36.545 10.207 69.632 1.00 35.87 164 ASN D N 1
ATOM 7382 C CA . ASN D 1 164 ? 37.549 10.495 70.645 1.00 37.51 164 ASN D CA 1
ATOM 7383 C C . ASN D 1 164 ? 38.948 10.377 70.044 1.00 36.27 164 ASN D C 1
ATOM 7384 O O . ASN D 1 164 ? 39.317 9.314 69.554 1.00 35.63 164 ASN D O 1
ATOM 7389 N N . ILE D 1 165 ? 39.727 11.463 70.120 1.00 36.32 165 ILE D N 1
ATOM 7390 C CA . ILE D 1 165 ? 41.120 11.449 69.689 1.00 37.01 165 ILE D CA 1
ATOM 7391 C C . ILE D 1 165 ? 41.977 11.140 70.913 1.00 36.40 165 ILE D C 1
ATOM 7392 O O . ILE D 1 165 ? 42.036 11.946 71.832 1.00 36.05 165 ILE D O 1
ATOM 7397 N N . ASN D 1 166 ? 42.606 9.957 70.928 1.00 36.49 166 ASN D N 1
ATOM 7398 C CA . ASN D 1 166 ? 43.479 9.548 72.015 1.00 35.59 166 ASN D CA 1
ATOM 7399 C C . ASN D 1 166 ? 44.928 9.814 71.621 1.00 36.25 166 ASN D C 1
ATOM 7400 O O . ASN D 1 166 ? 45.520 9.030 70.882 1.00 34.43 166 ASN D O 1
ATOM 7405 N N . LYS D 1 167 ? 45.492 10.905 72.152 1.00 36.19 167 LYS D N 1
ATOM 7406 C CA . LYS D 1 167 ? 46.869 11.283 71.877 1.00 38.81 167 LYS D CA 1
ATOM 7407 C C . LYS D 1 167 ? 47.777 10.556 72.866 1.00 38.42 167 LYS D C 1
ATOM 7408 O O . LYS D 1 167 ? 47.826 10.926 74.040 1.00 36.52 167 LYS D O 1
ATOM 7414 N N . MET D 1 168 ? 48.498 9.539 72.371 1.00 33.85 168 MET D N 1
ATOM 7415 C CA . MET D 1 168 ? 49.113 8.535 73.222 1.00 35.84 168 MET D CA 1
ATOM 7416 C C . MET D 1 168 ? 50.638 8.619 73.138 1.00 35.63 168 MET D C 1
ATOM 7417 O O . MET D 1 168 ? 51.275 8.947 74.133 1.00 37.17 168 MET D O 1
ATOM 7422 N N . LEU D 1 169 ? 51.231 8.315 71.977 1.00 34.34 169 LEU D N 1
ATOM 7423 C CA . LEU D 1 169 ? 52.669 8.469 71.801 1.00 33.41 169 LEU D CA 1
ATOM 7424 C C . LEU D 1 169 ? 52.949 9.854 71.216 1.00 35.10 169 LEU D C 1
ATOM 7425 O O . LEU D 1 169 ? 53.382 9.978 70.072 1.00 33.65 169 LEU D O 1
ATOM 7430 N N . VAL D 1 170 ? 52.697 10.888 72.032 1.00 34.53 170 VAL D N 1
ATOM 7431 C CA . VAL D 1 170 ? 52.843 12.282 71.641 1.00 35.37 170 VAL D CA 1
ATOM 7432 C C . VAL D 1 170 ? 53.707 13.001 72.675 1.00 37.86 170 VAL D C 1
ATOM 7433 O O . VAL D 1 170 ? 53.875 12.522 73.796 1.00 33.56 170 VAL D O 1
ATOM 7437 N N . ASN D 1 171 ? 54.220 14.175 72.293 1.00 41.09 171 ASN D N 1
ATOM 7438 C CA . ASN D 1 171 ? 55.249 14.865 73.056 1.00 47.98 171 ASN D CA 1
ATOM 7439 C C . ASN D 1 171 ? 54.711 15.348 74.405 1.00 48.72 171 ASN D C 1
ATOM 7440 O O . ASN D 1 171 ? 55.493 15.557 75.324 1.00 51.57 171 ASN D O 1
ATOM 7445 N N . GLN D 1 172 ? 53.385 15.496 74.530 1.00 50.07 172 GLN D N 1
ATOM 7446 C CA . GLN D 1 172 ? 52.755 15.885 75.785 1.00 48.81 172 GLN D CA 1
ATOM 7447 C C . GLN D 1 172 ? 52.738 14.721 76.778 1.00 46.90 172 GLN D C 1
ATOM 7448 O O . GLN D 1 172 ? 52.441 14.928 77.954 1.00 47.22 172 GLN D O 1
ATOM 7454 N N . VAL D 1 173 ? 53.030 13.502 76.297 1.00 42.60 173 VAL D N 1
ATOM 7455 C CA . VAL D 1 173 ? 53.004 12.296 77.114 1.00 39.71 173 VAL D CA 1
ATOM 7456 C C . VAL D 1 173 ? 54.428 11.779 77.331 1.00 41.07 173 VAL D C 1
ATOM 7457 O O . VAL D 1 173 ? 54.774 11.391 78.445 1.00 38.03 173 VAL D O 1
ATOM 7461 N N . LEU D 1 174 ? 55.247 11.748 76.269 1.00 36.32 174 LEU D N 1
ATOM 7462 C CA . LEU D 1 174 ? 56.615 11.269 76.380 1.00 35.69 174 LEU D CA 1
ATOM 7463 C C . LEU D 1 174 ? 57.480 11.935 75.315 1.00 37.65 174 LEU D C 1
ATOM 7464 O O . LEU D 1 174 ? 56.973 12.353 74.276 1.00 37.67 174 LEU D O 1
ATOM 7469 N N . PRO D 1 175 ? 58.810 12.045 75.545 1.00 39.94 175 PRO D N 1
ATOM 7470 C CA . PRO D 1 175 ? 59.738 12.462 74.500 1.00 37.41 175 PRO D CA 1
ATOM 7471 C C . PRO D 1 175 ? 60.042 11.366 73.480 1.00 34.38 175 PRO D C 1
ATOM 7472 O O . PRO D 1 175 ? 60.170 10.188 73.830 1.00 32.28 175 PRO D O 1
ATOM 7476 N N . THR D 1 176 ? 60.136 11.787 72.212 1.00 31.70 176 THR D N 1
ATOM 7477 C CA . THR D 1 176 ? 60.550 10.948 71.096 1.00 30.59 176 THR D CA 1
ATOM 7478 C C . THR D 1 176 ? 61.418 11.806 70.180 1.00 30.65 176 THR D C 1
ATOM 7479 O O . THR D 1 176 ? 61.421 13.025 70.304 1.00 30.74 176 THR D O 1
ATOM 7483 N N . CYS D 1 177 ? 62.129 11.173 69.243 1.00 31.50 177 CYS D N 1
ATOM 7484 C CA . CYS D 1 177 ? 62.949 11.906 68.290 1.00 33.32 177 CYS D CA 1
ATOM 7485 C C . CYS D 1 177 ? 62.065 12.647 67.285 1.00 33.06 177 CYS D C 1
ATOM 7486 O O . CYS D 1 177 ? 62.234 13.845 67.077 1.00 31.47 177 CYS D O 1
ATOM 7489 N N . GLN D 1 178 ? 61.109 11.935 66.670 1.00 32.94 178 GLN D N 1
ATOM 7490 C CA . GLN D 1 178 ? 60.244 12.551 65.672 1.00 31.03 178 GLN D CA 1
ATOM 7491 C C . GLN D 1 178 ? 58.893 11.844 65.550 1.00 31.00 178 GLN D C 1
ATOM 7492 O O . GLN D 1 178 ? 57.927 12.471 65.136 1.00 31.40 178 GLN D O 1
ATOM 7498 N N . LEU D 1 179 ? 58.821 10.549 65.889 1.00 30.97 179 LEU D N 1
ATOM 7499 C CA . LEU D 1 179 ? 57.588 9.790 65.756 1.00 31.51 179 LEU D CA 1
ATOM 7500 C C . LEU D 1 179 ? 56.565 10.262 66.779 1.00 34.43 179 LEU D C 1
ATOM 7501 O O . LEU D 1 179 ? 56.885 10.440 67.956 1.00 33.59 179 LEU D O 1
ATOM 7506 N N . GLN D 1 180 ? 55.327 10.433 66.300 1.00 32.25 180 GLN D N 1
ATOM 7507 C CA . GLN D 1 180 ? 54.170 10.555 67.162 1.00 33.98 180 GLN D CA 1
ATOM 7508 C C . GLN D 1 180 ? 53.043 9.697 66.603 1.00 34.78 180 GLN D C 1
ATOM 7509 O O . GLN D 1 180 ? 52.875 9.596 65.385 1.00 31.26 180 GLN D O 1
ATOM 7515 N N . MET D 1 181 ? 52.296 9.069 67.520 1.00 32.43 181 MET D N 1
ATOM 7516 C CA . MET D 1 181 ? 51.168 8.235 67.152 1.00 31.18 181 MET D CA 1
ATOM 7517 C C . MET D 1 181 ? 50.014 8.443 68.124 1.00 34.59 181 MET D C 1
ATOM 7518 O O . MET D 1 181 ? 50.202 8.793 69.298 1.00 33.62 181 MET D O 1
ATOM 7523 N N . GLY D 1 182 ? 48.810 8.202 67.597 1.00 31.99 182 GLY D N 1
ATOM 7524 C CA . GLY D 1 182 ? 47.595 8.229 68.385 1.00 32.97 182 GLY D CA 1
ATOM 7525 C C . GLY D 1 182 ? 46.525 7.339 67.764 1.00 31.92 182 GLY D C 1
ATOM 7526 O O . GLY D 1 182 ? 46.747 6.719 66.728 1.00 30.49 182 GLY D O 1
ATOM 7527 N N . MET D 1 183 ? 45.371 7.290 68.429 1.00 32.87 183 MET D N 1
ATOM 7528 C CA . MET D 1 183 ? 44.289 6.401 68.061 1.00 33.47 183 MET D CA 1
ATOM 7529 C C . MET D 1 183 ? 42.992 7.186 68.211 1.00 34.30 183 MET D C 1
ATOM 7530 O O . MET D 1 183 ? 42.801 7.864 69.220 1.00 34.87 183 MET D O 1
ATOM 7535 N N . THR D 1 184 ? 42.142 7.117 67.177 1.00 34.32 184 THR D N 1
ATOM 7536 C CA . THR D 1 184 ? 40.914 7.890 67.099 1.00 34.14 184 THR D CA 1
ATOM 7537 C C . THR D 1 184 ? 39.758 6.917 66.891 1.00 32.93 184 THR D C 1
ATOM 7538 O O . THR D 1 184 ? 39.774 6.149 65.936 1.00 30.99 184 THR D O 1
ATOM 7542 N N . GLU D 1 185 ? 38.771 6.977 67.795 1.00 33.77 185 GLU D N 1
ATOM 7543 C CA . GLU D 1 185 ? 37.653 6.048 67.828 1.00 35.07 185 GLU D CA 1
ATOM 7544 C C . GLU D 1 185 ? 36.363 6.794 67.490 1.00 34.95 185 GLU D C 1
ATOM 7545 O O . GLU D 1 185 ? 35.978 7.716 68.211 1.00 33.53 185 GLU D O 1
ATOM 7551 N N . LEU D 1 186 ? 35.711 6.380 66.393 1.00 32.78 186 LEU D N 1
ATOM 7552 C CA . LEU D 1 186 ? 34.449 6.961 65.960 1.00 35.44 186 LEU D CA 1
ATOM 7553 C C . LEU D 1 186 ? 33.304 6.314 66.735 1.00 33.08 186 LEU D C 1
ATOM 7554 O O . LEU D 1 186 ? 33.285 5.097 66.902 1.00 33.51 186 LEU D O 1
ATOM 7559 N N . ALA D 1 187 ? 32.351 7.143 67.172 1.00 32.49 187 ALA D N 1
ATOM 7560 C CA . ALA D 1 187 ? 31.128 6.675 67.811 1.00 35.28 187 ALA D CA 1
ATOM 7561 C C . ALA D 1 187 ? 30.251 5.922 66.810 1.00 36.19 187 ALA D C 1
ATOM 7562 O O . ALA D 1 187 ? 30.355 6.147 65.605 1.00 36.10 187 ALA D O 1
ATOM 7564 N N . PRO D 1 188 ? 29.350 5.017 67.263 1.00 37.87 188 PRO D N 1
ATOM 7565 C CA . PRO D 1 188 ? 28.388 4.394 66.362 1.00 37.21 188 PRO D CA 1
ATOM 7566 C C . PRO D 1 188 ? 27.586 5.421 65.565 1.00 38.68 188 PRO D C 1
ATOM 7567 O O . PRO D 1 188 ? 27.150 6.436 66.111 1.00 35.90 188 PRO D O 1
ATOM 7571 N N . GLY D 1 189 ? 27.456 5.168 64.253 1.00 38.60 189 GLY D N 1
ATOM 7572 C CA . GLY D 1 189 ? 26.724 6.048 63.358 1.00 37.94 189 GLY D CA 1
ATOM 7573 C C . GLY D 1 189 ? 27.581 7.181 62.791 1.00 37.32 189 GLY D C 1
ATOM 7574 O O . GLY D 1 189 ? 27.130 7.890 61.896 1.00 34.54 189 GLY D O 1
ATOM 7575 N N . SER D 1 190 ? 28.814 7.336 63.296 1.00 36.49 190 SER D N 1
ATOM 7576 C CA . SER D 1 190 ? 29.735 8.350 62.804 1.00 36.69 190 SER D CA 1
ATOM 7577 C C . SER D 1 190 ? 30.790 7.714 61.894 1.00 37.41 190 SER D C 1
ATOM 7578 O O . SER D 1 190 ? 31.331 6.652 62.209 1.00 34.46 190 SER D O 1
ATOM 7581 N N . VAL D 1 191 ? 31.063 8.372 60.753 1.00 36.11 191 VAL D N 1
ATOM 7582 C CA . VAL D 1 191 ? 31.894 7.782 59.714 1.00 35.46 191 VAL D CA 1
ATOM 7583 C C . VAL D 1 191 ? 32.996 8.733 59.245 1.00 35.35 191 VAL D C 1
ATOM 7584 O O . VAL D 1 191 ? 33.893 8.284 58.538 1.00 37.12 191 VAL D O 1
ATOM 7588 N N . TRP D 1 192 ? 32.954 10.020 59.622 1.00 35.44 192 TRP D N 1
ATOM 7589 C CA . TRP D 1 192 ? 33.906 10.994 59.103 1.00 37.01 192 TRP D CA 1
ATOM 7590 C C . TRP D 1 192 ? 35.080 11.205 60.056 1.00 43.21 192 TRP D C 1
ATOM 7591 O O . TRP D 1 192 ? 34.891 11.567 61.219 1.00 43.08 192 TRP D O 1
ATOM 7602 N N . ASN D 1 193 ? 36.294 11.010 59.522 1.00 44.75 193 ASN D N 1
ATOM 7603 C CA . ASN D 1 193 ? 37.506 11.533 60.126 1.00 50.54 193 ASN D CA 1
ATOM 7604 C C . ASN D 1 193 ? 37.746 12.955 59.609 1.00 56.38 193 ASN D C 1
ATOM 7605 O O . ASN D 1 193 ? 37.932 13.158 58.408 1.00 58.40 193 ASN D O 1
ATOM 7610 N N . THR D 1 194 ? 37.801 13.913 60.548 1.00 62.78 194 THR D N 1
ATOM 7611 C CA . THR D 1 194 ? 37.677 15.343 60.285 1.00 66.66 194 THR D CA 1
ATOM 7612 C C . THR D 1 194 ? 36.535 15.579 59.316 1.00 69.53 194 THR D C 1
ATOM 7613 O O . THR D 1 194 ? 35.383 15.659 59.806 1.00 69.85 194 THR D O 1
ATOM 7617 N N . ARG D 1 203 ? 53.660 17.420 56.987 1.00 61.15 203 ARG D N 1
ATOM 7618 C CA . ARG D 1 203 ? 54.498 16.209 57.214 1.00 59.76 203 ARG D CA 1
ATOM 7619 C C . ARG D 1 203 ? 53.747 14.967 56.740 1.00 50.59 203 ARG D C 1
ATOM 7620 O O . ARG D 1 203 ? 52.545 15.020 56.500 1.00 44.70 203 ARG D O 1
ATOM 7628 N N . MET D 1 204 ? 54.468 13.849 56.604 1.00 47.42 204 MET D N 1
ATOM 7629 C CA . MET D 1 204 ? 53.864 12.625 56.106 1.00 44.15 204 MET D CA 1
ATOM 7630 C C . MET D 1 204 ? 53.169 11.925 57.270 1.00 36.49 204 MET D C 1
ATOM 7631 O O . MET D 1 204 ? 53.596 12.035 58.421 1.00 35.22 204 MET D O 1
ATOM 7636 N N . GLU D 1 205 ? 52.080 11.223 56.949 1.00 34.20 205 GLU D N 1
ATOM 7637 C CA . GLU D 1 205 ? 51.298 10.512 57.948 1.00 32.51 205 GLU D CA 1
ATOM 7638 C C . GLU D 1 205 ? 50.974 9.120 57.415 1.00 30.70 205 GLU D C 1
ATOM 7639 O O . GLU D 1 205 ? 50.969 8.907 56.206 1.00 33.75 205 GLU D O 1
ATOM 7645 N N . ALA D 1 206 ? 50.746 8.175 58.328 1.00 28.32 206 ALA D N 1
ATOM 7646 C CA . ALA D 1 206 ? 50.222 6.865 57.985 1.00 27.35 206 ALA D CA 1
ATOM 7647 C C . ALA D 1 206 ? 48.957 6.613 58.799 1.00 27.80 206 ALA D C 1
ATOM 7648 O O . ALA D 1 206 ? 48.906 6.933 59.987 1.00 27.78 206 ALA D O 1
ATOM 7650 N N . TYR D 1 207 ? 47.929 6.066 58.138 1.00 28.20 207 TYR D N 1
ATOM 7651 C CA . TYR D 1 207 ? 46.650 5.777 58.766 1.00 28.30 207 TYR D CA 1
ATOM 7652 C C . TYR D 1 207 ? 46.353 4.288 58.621 1.00 27.76 207 TYR D C 1
ATOM 7653 O O . TYR D 1 207 ? 46.547 3.713 57.550 1.00 26.90 207 TYR D O 1
ATOM 7662 N N . PHE D 1 208 ? 45.915 3.681 59.730 1.00 26.45 208 PHE D N 1
ATOM 7663 C CA . PHE D 1 208 ? 45.562 2.273 59.784 1.00 25.98 208 PHE D CA 1
ATOM 7664 C C . PHE D 1 208 ? 44.168 2.173 60.399 1.00 26.92 208 PHE D C 1
ATOM 7665 O O . PHE D 1 208 ? 43.938 2.740 61.463 1.00 28.10 208 PHE D O 1
ATOM 7673 N N . TYR D 1 209 ? 43.256 1.463 59.717 1.00 26.81 209 TYR D N 1
ATOM 7674 C CA . TYR D 1 209 ? 41.859 1.369 60.118 1.00 26.87 209 TYR D CA 1
ATOM 7675 C C . TYR D 1 209 ? 41.568 -0.043 60.613 1.00 26.73 209 TYR D C 1
ATOM 7676 O O . TYR D 1 209 ? 42.030 -1.014 60.018 1.00 28.27 209 TYR D O 1
ATOM 7685 N N . PHE D 1 210 ? 40.777 -0.137 61.685 1.00 27.21 210 PHE D N 1
ATOM 7686 C CA . PHE D 1 210 ? 40.371 -1.419 62.236 1.00 28.77 210 PHE D CA 1
ATOM 7687 C C . PHE D 1 210 ? 39.097 -1.226 63.058 1.00 30.62 210 PHE D C 1
ATOM 7688 O O . PHE D 1 210 ? 38.556 -0.123 63.116 1.00 29.52 210 PHE D O 1
ATOM 7696 N N . GLU D 1 211 ? 38.643 -2.313 63.695 1.00 32.12 211 GLU D N 1
ATOM 7697 C CA . GLU D 1 211 ? 37.425 -2.319 64.493 1.00 33.66 211 GLU D CA 1
ATOM 7698 C C . GLU D 1 211 ? 36.254 -1.847 63.628 1.00 33.61 211 GLU D C 1
ATOM 7699 O O . GLU D 1 211 ? 35.504 -0.934 63.989 1.00 31.56 211 GLU D O 1
ATOM 7705 N N . ILE D 1 212 ? 36.140 -2.488 62.465 1.00 32.32 212 ILE D N 1
ATOM 7706 C CA . ILE D 1 212 ? 35.039 -2.288 61.540 1.00 32.90 212 ILE D CA 1
ATOM 7707 C C . ILE D 1 212 ? 34.668 -3.668 61.005 1.00 33.05 212 ILE D C 1
ATOM 7708 O O . ILE D 1 212 ? 35.548 -4.477 60.736 1.00 31.78 212 ILE D O 1
ATOM 7713 N N . PRO D 1 213 ? 33.366 -4.012 60.871 1.00 36.66 213 PRO D N 1
ATOM 7714 C CA . PRO D 1 213 ? 32.983 -5.314 60.328 1.00 36.79 213 PRO D CA 1
ATOM 7715 C C . PRO D 1 213 ? 33.581 -5.604 58.951 1.00 38.95 213 PRO D C 1
ATOM 7716 O O . PRO D 1 213 ? 33.869 -4.684 58.184 1.00 37.15 213 PRO D O 1
ATOM 7720 N N . GLU D 1 214 ? 33.731 -6.897 58.640 1.00 40.41 214 GLU D N 1
ATOM 7721 C CA . GLU D 1 214 ? 34.416 -7.338 57.435 1.00 47.68 214 GLU D CA 1
ATOM 7722 C C . GLU D 1 214 ? 33.627 -6.999 56.168 1.00 44.28 214 GLU D C 1
ATOM 7723 O O . GLU D 1 214 ? 34.203 -6.980 55.085 1.00 39.79 214 GLU D O 1
ATOM 7729 N N . ASP D 1 215 ? 32.322 -6.734 56.297 1.00 42.99 215 ASP D N 1
ATOM 7730 C CA . ASP D 1 215 ? 31.492 -6.421 55.142 1.00 43.51 215 ASP D CA 1
ATOM 7731 C C . ASP D 1 215 ? 31.376 -4.908 54.932 1.00 40.19 215 ASP D C 1
ATOM 7732 O O . ASP D 1 215 ? 30.581 -4.468 54.106 1.00 41.32 215 ASP D O 1
ATOM 7737 N N . HIS D 1 216 ? 32.148 -4.108 55.683 1.00 35.92 216 HIS D N 1
ATOM 7738 C CA . HIS D 1 216 ? 32.109 -2.660 55.551 1.00 33.89 216 HIS D CA 1
ATOM 7739 C C . HIS D 1 216 ? 33.435 -2.166 54.989 1.00 34.00 216 HIS D C 1
ATOM 7740 O O . HIS D 1 216 ? 34.393 -2.933 54.910 1.00 35.59 216 HIS D O 1
ATOM 7747 N N . ALA D 1 217 ? 33.470 -0.885 54.599 1.00 34.26 217 ALA D N 1
ATOM 7748 C CA . ALA D 1 217 ? 34.605 -0.328 53.877 1.00 33.11 217 ALA D CA 1
ATOM 7749 C C . ALA D 1 217 ? 34.858 1.124 54.284 1.00 32.37 217 ALA D C 1
ATOM 7750 O O . ALA D 1 217 ? 33.952 1.795 54.774 1.00 29.56 217 ALA D O 1
ATOM 7752 N N . ILE D 1 218 ? 36.109 1.581 54.081 1.00 31.44 218 ILE D N 1
ATOM 7753 C CA . ILE D 1 218 ? 36.515 2.959 54.318 1.00 29.85 218 ILE D CA 1
ATOM 7754 C C . ILE D 1 218 ? 36.913 3.588 52.985 1.00 29.66 218 ILE D C 1
ATOM 7755 O O . ILE D 1 218 ? 37.673 2.995 52.227 1.00 29.45 218 ILE D O 1
ATOM 7760 N N . CYS D 1 219 ? 36.451 4.822 52.750 1.00 30.01 219 CYS D N 1
ATOM 7761 C CA . CYS D 1 219 ? 36.897 5.635 51.632 1.00 28.94 219 CYS D CA 1
ATOM 7762 C C . CYS D 1 219 ? 37.915 6.660 52.126 1.00 29.09 219 CYS D C 1
ATOM 7763 O O . CYS D 1 219 ? 37.543 7.666 52.725 1.00 26.72 219 CYS D O 1
ATOM 7766 N N . HIS D 1 220 ? 39.204 6.387 51.891 1.00 28.62 220 HIS D N 1
ATOM 7767 C CA . HIS D 1 220 ? 40.256 7.285 52.335 1.00 28.90 220 HIS D CA 1
ATOM 7768 C C . HIS D 1 220 ? 40.557 8.275 51.217 1.00 28.27 220 HIS D C 1
ATOM 7769 O O . HIS D 1 220 ? 40.802 7.863 50.087 1.00 28.86 220 HIS D O 1
ATOM 7776 N N . PHE D 1 221 ? 40.508 9.570 51.553 1.00 26.64 221 PHE D N 1
ATOM 7777 C CA . PHE D 1 221 ? 40.719 10.638 50.589 1.00 28.84 221 PHE D CA 1
ATOM 7778 C C . PHE D 1 221 ? 42.186 11.061 50.586 1.00 30.65 221 PHE D C 1
ATOM 7779 O O . PHE D 1 221 ? 42.853 11.030 51.621 1.00 30.15 221 PHE D O 1
ATOM 7787 N N . MET D 1 222 ? 42.662 11.488 49.410 1.00 32.22 222 MET D N 1
ATOM 7788 C CA . MET D 1 222 ? 44.018 11.988 49.272 1.00 31.88 222 MET D CA 1
ATOM 7789 C C . MET D 1 222 ? 44.090 12.977 48.113 1.00 30.54 222 MET D C 1
ATOM 7790 O O . MET D 1 222 ? 43.087 13.242 47.458 1.00 29.75 222 MET D O 1
ATOM 7795 N N . GLY D 1 223 ? 45.297 13.499 47.864 1.00 30.17 223 GLY D N 1
ATOM 7796 C CA . GLY D 1 223 ? 45.545 14.423 46.768 1.00 31.09 223 GLY D CA 1
ATOM 7797 C C . GLY D 1 223 ? 45.623 15.861 47.269 1.00 32.48 223 GLY D C 1
ATOM 7798 O O . GLY D 1 223 ? 45.414 16.131 48.449 1.00 32.99 223 GLY D O 1
ATOM 7799 N N . GLU D 1 224 ? 45.919 16.786 46.355 1.00 35.06 224 GLU D N 1
ATOM 7800 C CA . GLU D 1 224 ? 45.922 18.200 46.682 1.00 36.68 224 GLU D CA 1
ATOM 7801 C C . GLU D 1 224 ? 44.484 18.693 46.749 1.00 38.54 224 GLU D C 1
ATOM 7802 O O . GLU D 1 224 ? 43.599 18.109 46.126 1.00 37.62 224 GLU D O 1
ATOM 7808 N N . VAL D 1 225 ? 44.272 19.789 47.481 1.00 39.35 225 VAL D N 1
ATOM 7809 C CA . VAL D 1 225 ? 42.967 20.419 47.548 1.00 43.29 225 VAL D CA 1
ATOM 7810 C C . VAL D 1 225 ? 42.580 20.840 46.132 1.00 44.09 225 VAL D C 1
ATOM 7811 O O . VAL D 1 225 ? 43.423 21.311 45.372 1.00 45.87 225 VAL D O 1
ATOM 7815 N N . GLY D 1 226 ? 41.314 20.616 45.768 1.00 41.83 226 GLY D N 1
ATOM 7816 C CA . GLY D 1 226 ? 40.828 20.931 44.434 1.00 40.73 226 GLY D CA 1
ATOM 7817 C C . GLY D 1 226 ? 41.234 19.893 43.385 1.00 39.76 226 GLY D C 1
ATOM 7818 O O . GLY D 1 226 ? 40.934 20.075 42.209 1.00 37.94 226 GLY D O 1
ATOM 7819 N N . GLU D 1 227 ? 41.897 18.804 43.809 1.00 37.83 227 GLU D N 1
ATOM 7820 C CA . GLU D 1 227 ? 42.280 17.718 42.915 1.00 33.94 227 GLU D CA 1
ATOM 7821 C C . GLU D 1 227 ? 42.337 16.413 43.714 1.00 32.75 227 GLU D C 1
ATOM 7822 O O . GLU D 1 227 ? 43.281 15.631 43.597 1.00 30.90 227 GLU D O 1
ATOM 7828 N N . THR D 1 228 ? 41.284 16.173 44.505 1.00 31.39 228 THR D N 1
ATOM 7829 C CA . THR D 1 228 ? 41.257 15.061 45.440 1.00 30.11 228 THR D CA 1
ATOM 7830 C C . THR D 1 228 ? 40.934 13.763 44.708 1.00 28.68 228 THR D C 1
ATOM 7831 O O . THR D 1 228 ? 40.254 13.759 43.677 1.00 29.50 228 THR D O 1
ATOM 7835 N N . ARG D 1 229 ? 41.458 12.672 45.276 1.00 27.65 229 ARG D N 1
ATOM 7836 C CA . ARG D 1 229 ? 41.207 11.311 44.832 1.00 28.14 229 ARG D CA 1
ATOM 7837 C C . ARG D 1 229 ? 40.833 10.507 46.071 1.00 27.61 229 ARG D C 1
ATOM 7838 O O . ARG D 1 229 ? 40.826 11.048 47.174 1.00 26.77 229 ARG D O 1
ATOM 7846 N N . HIS D 1 230 ? 40.531 9.221 45.901 1.00 29.03 230 HIS D N 1
ATOM 7847 C CA . HIS D 1 230 ? 40.232 8.382 47.050 1.00 30.37 230 HIS D CA 1
ATOM 7848 C C . HIS D 1 230 ? 40.699 6.957 46.791 1.00 31.69 230 HIS D C 1
ATOM 7849 O O . HIS D 1 230 ? 41.013 6.589 45.663 1.00 34.67 230 HIS D O 1
ATOM 7856 N N . VAL D 1 231 ? 40.714 6.161 47.858 1.00 31.33 231 VAL D N 1
ATOM 7857 C CA . VAL D 1 231 ? 41.004 4.745 47.737 1.00 32.12 231 VAL D CA 1
ATOM 7858 C C . VAL D 1 231 ? 40.098 4.018 48.726 1.00 31.82 231 VAL D C 1
ATOM 7859 O O . VAL D 1 231 ? 39.879 4.501 49.835 1.00 32.58 231 VAL D O 1
ATOM 7863 N N . TRP D 1 232 ? 39.517 2.902 48.278 1.00 31.43 232 TRP D N 1
ATOM 7864 C CA . TRP D 1 232 ? 38.642 2.095 49.112 1.00 31.03 232 TRP D CA 1
ATOM 7865 C C . TRP D 1 232 ? 39.473 1.082 49.891 1.00 29.90 232 TRP D C 1
ATOM 7866 O O . TRP D 1 232 ? 40.296 0.378 49.301 1.00 29.43 232 TRP D O 1
ATOM 7877 N N . MET D 1 233 ? 39.244 1.043 51.211 1.00 29.16 233 MET D N 1
ATOM 7878 C CA . MET D 1 233 ? 40.016 0.240 52.144 1.00 31.06 233 MET D CA 1
ATOM 7879 C C . MET D 1 233 ? 39.098 -0.666 52.968 1.00 31.46 233 MET D C 1
ATOM 7880 O O . MET D 1 233 ? 37.899 -0.414 53.076 1.00 31.02 233 MET D O 1
ATOM 7885 N N . LYS D 1 234 ? 39.705 -1.711 53.548 1.00 31.38 234 LYS D N 1
ATOM 7886 C CA . LYS D 1 234 ? 39.071 -2.594 54.517 1.00 32.96 234 LYS D CA 1
ATOM 7887 C C . LYS D 1 234 ? 39.781 -2.427 55.860 1.00 32.47 234 LYS D C 1
ATOM 7888 O O . LYS D 1 234 ? 40.861 -1.837 55.925 1.00 29.58 234 LYS D O 1
ATOM 7894 N N . GLY D 1 235 ? 39.180 -2.986 56.920 1.00 31.29 235 GLY D N 1
ATOM 7895 C CA . GLY D 1 235 ? 39.825 -3.059 58.222 1.00 30.49 235 GLY D CA 1
ATOM 7896 C C . GLY D 1 235 ? 41.141 -3.831 58.140 1.00 29.44 235 GLY D C 1
ATOM 7897 O O . GLY D 1 235 ? 41.305 -4.677 57.269 1.00 27.32 235 GLY D O 1
ATOM 7898 N N . ASP D 1 236 ? 42.089 -3.488 59.026 1.00 30.44 236 ASP D N 1
ATOM 7899 C CA . ASP D 1 236 ? 43.406 -4.111 59.078 1.00 29.87 236 ASP D CA 1
ATOM 7900 C C . ASP D 1 236 ? 44.236 -3.771 57.836 1.00 29.48 236 ASP D C 1
ATOM 7901 O O . ASP D 1 236 ? 45.099 -4.557 57.425 1.00 28.74 236 ASP D O 1
ATOM 7906 N N . GLN D 1 237 ? 43.987 -2.586 57.267 1.00 27.42 237 GLN D N 1
ATOM 7907 C CA . GLN D 1 237 ? 44.785 -2.067 56.168 1.00 28.05 237 GLN D CA 1
ATOM 7908 C C . GLN D 1 237 ? 45.234 -0.659 56.527 1.00 26.25 237 GLN D C 1
ATOM 7909 O O . GLN D 1 237 ? 44.600 0.002 57.344 1.00 26.88 237 GLN D O 1
ATOM 7915 N N . ALA D 1 238 ? 46.336 -0.229 55.909 1.00 27.76 238 ALA D N 1
ATOM 7916 C CA . ALA D 1 238 ? 46.913 1.081 56.151 1.00 26.34 238 ALA D CA 1
ATOM 7917 C C . ALA D 1 238 ? 47.121 1.823 54.837 1.00 25.69 238 ALA D C 1
ATOM 7918 O O . ALA D 1 238 ? 47.165 1.219 53.767 1.00 24.66 238 ALA D O 1
ATOM 7920 N N . VAL D 1 239 ? 47.313 3.138 54.959 1.00 25.85 239 VAL D N 1
ATOM 7921 C CA . VAL D 1 239 ? 47.541 3.993 53.811 1.00 28.00 239 VAL D CA 1
ATOM 7922 C C . VAL D 1 239 ? 48.591 5.046 54.168 1.00 27.07 239 VAL D C 1
ATOM 7923 O O . VAL D 1 239 ? 48.630 5.532 55.301 1.00 26.41 239 VAL D O 1
ATOM 7927 N N . LEU D 1 240 ? 49.434 5.367 53.179 1.00 26.12 240 LEU D N 1
ATOM 7928 C CA . LEU D 1 240 ? 50.461 6.389 53.301 1.00 27.69 240 LEU D CA 1
ATOM 7929 C C . LEU D 1 240 ? 49.894 7.689 52.750 1.00 27.92 240 LEU D C 1
ATOM 7930 O O . LEU D 1 240 ? 49.398 7.708 51.626 1.00 27.13 240 LEU D O 1
ATOM 7935 N N . SER D 1 241 ? 50.021 8.765 53.535 1.00 30.15 241 SER D N 1
ATOM 7936 C CA . SER D 1 241 ? 49.516 10.079 53.176 1.00 33.12 241 SER D CA 1
ATOM 7937 C C . SER D 1 241 ? 50.683 11.065 53.107 1.00 34.20 241 SER D C 1
ATOM 7938 O O . SER D 1 241 ? 51.169 11.511 54.143 1.00 34.47 241 SER D O 1
ATOM 7941 N N . PRO D 1 242 ? 51.182 11.427 51.899 1.00 33.97 242 PRO D N 1
ATOM 7942 C CA . PRO D 1 242 ? 52.315 12.340 51.796 1.00 36.02 242 PRO D CA 1
ATOM 7943 C C . PRO D 1 242 ? 52.025 13.737 52.344 1.00 34.92 242 PRO D C 1
ATOM 7944 O O . PRO D 1 242 ? 50.869 14.121 52.511 1.00 31.27 242 PRO D O 1
ATOM 7948 N N . GLU D 1 243 ? 53.106 14.482 52.597 1.00 36.93 243 GLU D N 1
ATOM 7949 C CA . GLU D 1 243 ? 53.056 15.828 53.146 1.00 39.16 243 GLU D CA 1
ATOM 7950 C C . GLU D 1 243 ? 52.221 16.755 52.263 1.00 36.51 243 GLU D C 1
ATOM 7951 O O . GLU D 1 243 ? 51.625 17.695 52.776 1.00 39.12 243 GLU D O 1
ATOM 7957 N N . TRP D 1 244 ? 52.175 16.496 50.948 1.00 33.59 244 TRP D N 1
ATOM 7958 C CA . TRP D 1 244 ? 51.448 17.353 50.019 1.00 33.78 244 TRP D CA 1
ATOM 7959 C C . TRP D 1 244 ? 49.971 16.960 49.880 1.00 32.71 244 TRP D C 1
ATOM 7960 O O . TRP D 1 244 ? 49.208 17.671 49.229 1.00 31.44 244 TRP D O 1
ATOM 7971 N N . SER D 1 245 ? 49.559 15.848 50.497 1.00 31.89 245 SER D N 1
ATOM 7972 C CA . SER D 1 245 ? 48.215 15.309 50.324 1.00 31.53 245 SER D CA 1
ATOM 7973 C C . SER D 1 245 ? 47.321 15.634 51.518 1.00 33.54 245 SER D C 1
ATOM 7974 O O . SER D 1 245 ? 47.767 15.647 52.660 1.00 32.49 245 SER D O 1
ATOM 7977 N N . ILE D 1 246 ? 46.027 15.825 51.249 1.00 35.34 246 ILE D N 1
ATOM 7978 C CA . ILE D 1 246 ? 45.041 15.890 52.315 1.00 35.67 246 ILE D CA 1
ATOM 7979 C C . ILE D 1 246 ? 44.833 14.485 52.866 1.00 36.25 246 ILE D C 1
ATOM 7980 O O . ILE D 1 246 ? 45.279 13.493 52.287 1.00 30.07 246 ILE D O 1
ATOM 7985 N N . HIS D 1 247 ? 44.147 14.437 54.008 1.00 37.99 247 HIS D N 1
ATOM 7986 C CA . HIS D 1 247 ? 43.682 13.195 54.585 1.00 43.48 247 HIS D CA 1
ATOM 7987 C C . HIS D 1 247 ? 42.278 13.448 55.120 1.00 46.04 247 HIS D C 1
ATOM 7988 O O . HIS D 1 247 ? 42.010 14.465 55.757 1.00 50.15 247 HIS D O 1
ATOM 7995 N N . SER D 1 248 ? 41.378 12.546 54.756 1.00 41.77 248 SER D N 1
ATOM 7996 C CA . SER D 1 248 ? 40.069 12.429 55.360 1.00 39.49 248 SER D CA 1
ATOM 7997 C C . SER D 1 248 ? 39.596 11.027 55.039 1.00 36.74 248 SER D C 1
ATOM 7998 O O . SER D 1 248 ? 40.194 10.357 54.200 1.00 37.03 248 SER D O 1
ATOM 8001 N N . ALA D 1 249 ? 38.524 10.605 55.694 1.00 35.04 249 ALA D N 1
ATOM 8002 C CA . ALA D 1 249 ? 37.969 9.299 55.419 1.00 34.88 249 ALA D CA 1
ATOM 8003 C C . ALA D 1 249 ? 36.481 9.325 55.732 1.00 34.43 249 ALA D C 1
ATOM 8004 O O . ALA D 1 249 ? 36.061 9.991 56.677 1.00 33.75 249 ALA D O 1
ATOM 8006 N N . ALA D 1 250 ? 35.714 8.631 54.888 1.00 34.11 250 ALA D N 1
ATOM 8007 C CA . ALA D 1 250 ? 34.323 8.317 55.150 1.00 32.95 250 ALA D CA 1
ATOM 8008 C C . ALA D 1 250 ? 34.146 6.816 54.964 1.00 33.59 250 ALA D C 1
ATOM 8009 O O . ALA D 1 250 ? 34.404 6.307 53.876 1.00 35.03 250 ALA D O 1
ATOM 8011 N N . ALA D 1 251 ? 33.753 6.111 56.033 1.00 32.75 251 ALA D N 1
ATOM 8012 C CA . ALA D 1 251 ? 33.494 4.679 55.957 1.00 32.54 251 ALA D CA 1
ATOM 8013 C C . ALA D 1 251 ? 31.989 4.439 55.916 1.00 30.84 251 ALA D C 1
ATOM 8014 O O . ALA D 1 251 ? 31.217 5.374 56.079 1.00 29.93 251 ALA D O 1
ATOM 8016 N N . THR D 1 252 ? 31.592 3.177 55.695 1.00 30.25 252 THR D N 1
ATOM 8017 C CA . THR D 1 252 ? 30.191 2.791 55.638 1.00 30.70 252 THR D CA 1
ATOM 8018 C C . THR D 1 252 ? 29.713 2.321 57.015 1.00 32.72 252 THR D C 1
ATOM 8019 O O . THR D 1 252 ? 28.591 1.832 57.150 1.00 33.05 252 THR D O 1
ATOM 8023 N N . HIS D 1 253 ? 30.571 2.482 58.031 1.00 32.77 253 HIS D N 1
ATOM 8024 C CA . HIS D 1 253 ? 30.313 2.034 59.394 1.00 34.36 253 HIS D CA 1
ATOM 8025 C C . HIS D 1 253 ? 31.354 2.718 60.276 1.00 34.89 253 HIS D C 1
ATOM 8026 O O . HIS D 1 253 ? 32.388 3.152 59.768 1.00 35.47 253 HIS D O 1
ATOM 8033 N N . ASN D 1 254 ? 31.095 2.809 61.587 1.00 32.60 254 ASN D N 1
ATOM 8034 C CA . ASN D 1 254 ? 32.071 3.374 62.505 1.00 31.35 254 ASN D CA 1
ATOM 8035 C C . ASN D 1 254 ? 33.288 2.454 62.580 1.00 29.81 254 ASN D C 1
ATOM 8036 O O . ASN D 1 254 ? 33.233 1.282 62.199 1.00 29.29 254 ASN D O 1
ATOM 8041 N N . TYR D 1 255 ? 34.381 3.017 63.101 1.00 29.84 255 TYR D N 1
ATOM 8042 C CA . TYR D 1 255 ? 35.684 2.381 63.090 1.00 30.06 255 TYR D CA 1
ATOM 8043 C C . TYR D 1 255 ? 36.609 3.120 64.051 1.00 29.28 255 TYR D C 1
ATOM 8044 O O . TYR D 1 255 ? 36.266 4.183 64.570 1.00 28.44 255 TYR D O 1
ATOM 8053 N N . THR D 1 256 ? 37.784 2.523 64.267 1.00 29.05 256 THR D N 1
ATOM 8054 C CA . THR D 1 256 ? 38.893 3.176 64.936 1.00 30.01 256 THR D CA 1
ATOM 8055 C C . THR D 1 256 ? 40.052 3.260 63.947 1.00 29.47 256 THR D C 1
ATOM 8056 O O . THR D 1 256 ? 40.188 2.402 63.070 1.00 29.41 256 THR D O 1
ATOM 8060 N N . PHE D 1 257 ? 40.886 4.297 64.079 1.00 29.12 257 PHE D N 1
ATOM 8061 C CA . PHE D 1 257 ? 42.108 4.337 63.291 1.00 29.25 257 PHE D CA 1
ATOM 8062 C C . PHE D 1 257 ? 43.277 4.805 64.152 1.00 29.46 257 PHE D C 1
ATOM 8063 O O . PHE D 1 257 ? 43.110 5.596 65.083 1.00 29.57 257 PHE D O 1
ATOM 8071 N N . ILE D 1 258 ? 44.452 4.261 63.812 1.00 27.40 258 ILE D N 1
ATOM 8072 C CA . ILE D 1 258 ? 45.724 4.688 64.359 1.00 27.90 258 ILE D CA 1
ATOM 8073 C C . ILE D 1 258 ? 46.393 5.612 63.344 1.00 29.29 258 ILE D C 1
ATOM 8074 O O . ILE D 1 258 ? 46.468 5.285 62.157 1.00 29.33 258 ILE D O 1
ATOM 8079 N N . TRP D 1 259 ? 46.866 6.765 63.829 1.00 27.39 259 TRP D N 1
ATOM 8080 C CA . TRP D 1 259 ? 47.637 7.688 63.023 1.00 29.31 259 TRP D CA 1
ATOM 8081 C C . TRP D 1 259 ? 49.070 7.757 63.541 1.00 31.65 259 TRP D C 1
ATOM 8082 O O . TRP D 1 259 ? 49.307 7.641 64.746 1.00 30.80 259 TRP D O 1
ATOM 8093 N N . GLY D 1 260 ? 50.009 7.904 62.595 1.00 29.21 260 GLY D N 1
ATOM 8094 C CA . GLY D 1 260 ? 51.419 8.069 62.889 1.00 31.36 260 GLY D CA 1
ATOM 8095 C C . GLY D 1 260 ? 52.036 9.122 61.973 1.00 33.21 260 GLY D C 1
ATOM 8096 O O . GLY D 1 260 ? 51.673 9.219 60.801 1.00 30.52 260 GLY D O 1
ATOM 8097 N N . MET D 1 261 ? 52.961 9.908 62.530 1.00 33.61 261 MET D N 1
ATOM 8098 C CA . MET D 1 261 ? 53.531 11.040 61.823 1.00 37.44 261 MET D CA 1
ATOM 8099 C C . MET D 1 261 ? 55.008 11.173 62.175 1.00 38.53 261 MET D C 1
ATOM 8100 O O . MET D 1 261 ? 55.455 10.759 63.250 1.00 34.51 261 MET D O 1
ATOM 8105 N N . GLY D 1 262 ? 55.741 11.752 61.222 1.00 39.18 262 GLY D N 1
ATOM 8106 C CA . GLY D 1 262 ? 57.134 12.126 61.383 1.00 42.90 262 GLY D CA 1
ATOM 8107 C C . GLY D 1 262 ? 57.507 13.150 60.318 1.00 47.58 262 GLY D C 1
ATOM 8108 O O . GLY D 1 262 ? 56.762 13.326 59.350 1.00 52.79 262 GLY D O 1
ATOM 8109 N N . GLY D 1 263 ? 58.664 13.799 60.496 1.00 49.27 263 GLY D N 1
ATOM 8110 C CA . GLY D 1 263 ? 59.100 14.859 59.601 1.00 49.97 263 GLY D CA 1
ATOM 8111 C C . GLY D 1 263 ? 59.778 15.987 60.371 1.00 49.86 263 GLY D C 1
ATOM 8112 O O . GLY D 1 263 ? 60.147 15.803 61.527 1.00 48.03 263 GLY D O 1
ATOM 8113 N N . GLU D 1 264 ? 59.902 17.151 59.719 1.00 52.25 264 GLU D N 1
ATOM 8114 C CA . GLU D 1 264 ? 60.793 18.219 60.151 1.00 54.54 264 GLU D CA 1
ATOM 8115 C C . GLU D 1 264 ? 60.624 18.480 61.647 1.00 61.50 264 GLU D C 1
ATOM 8116 O O . GLU D 1 264 ? 61.596 18.380 62.399 1.00 58.65 264 GLU D O 1
ATOM 8122 N N . ASN D 1 265 ? 59.387 18.827 62.039 1.00 63.43 265 ASN D N 1
ATOM 8123 C CA . ASN D 1 265 ? 58.991 19.038 63.425 1.00 68.89 265 ASN D CA 1
ATOM 8124 C C . ASN D 1 265 ? 60.225 19.239 64.313 1.00 70.74 265 ASN D C 1
ATOM 8125 O O . ASN D 1 265 ? 60.368 20.360 64.851 1.00 76.43 265 ASN D O 1
ATOM 8130 N N . MET E 1 1 ? 72.335 41.504 52.356 1.00 60.96 1 MET E N 1
ATOM 8131 C CA . MET E 1 1 ? 71.802 40.198 52.826 1.00 59.69 1 MET E CA 1
ATOM 8132 C C . MET E 1 1 ? 70.435 39.953 52.189 1.00 57.44 1 MET E C 1
ATOM 8133 O O . MET E 1 1 ? 69.531 40.777 52.313 1.00 56.00 1 MET E O 1
ATOM 8138 N N . LYS E 1 2 ? 70.316 38.816 51.491 1.00 55.99 2 LYS E N 1
ATOM 8139 C CA . LYS E 1 2 ? 69.045 38.317 50.991 1.00 52.24 2 LYS E CA 1
ATOM 8140 C C . LYS E 1 2 ? 69.089 36.790 50.998 1.00 50.45 2 LYS E C 1
ATOM 8141 O O . LYS E 1 2 ? 70.091 36.193 50.604 1.00 47.04 2 LYS E O 1
ATOM 8147 N N . THR E 1 3 ? 68.002 36.172 51.471 1.00 49.20 3 THR E N 1
ATOM 8148 C CA . THR E 1 3 ? 67.869 34.725 51.475 1.00 46.49 3 THR E CA 1
ATOM 8149 C C . THR E 1 3 ? 66.866 34.341 50.392 1.00 45.20 3 THR E C 1
ATOM 8150 O O . THR E 1 3 ? 65.805 34.950 50.297 1.00 42.11 3 THR E O 1
ATOM 8154 N N . ASN E 1 4 ? 67.231 33.358 49.558 1.00 42.58 4 ASN E N 1
ATOM 8155 C CA . ASN E 1 4 ? 66.289 32.736 48.641 1.00 43.42 4 ASN E CA 1
ATOM 8156 C C . ASN E 1 4 ? 66.234 31.240 48.931 1.00 41.62 4 ASN E C 1
ATOM 8157 O O . ASN E 1 4 ? 67.268 30.614 49.172 1.00 39.21 4 ASN E O 1
ATOM 8162 N N . TYR E 1 5 ? 65.020 30.685 48.888 1.00 40.49 5 TYR E N 1
ATOM 8163 C CA . TYR E 1 5 ? 64.821 29.258 49.078 1.00 42.58 5 TYR E CA 1
ATOM 8164 C C . TYR E 1 5 ? 63.663 28.795 48.200 1.00 42.18 5 TYR E C 1
ATOM 8165 O O . TYR E 1 5 ? 62.776 29.583 47.875 1.00 39.47 5 TYR E O 1
ATOM 8174 N N . GLU E 1 6 ? 63.687 27.506 47.837 1.00 39.26 6 GLU E N 1
ATOM 8175 C CA . GLU E 1 6 ? 62.549 26.855 47.213 1.00 38.76 6 GLU E CA 1
ATOM 8176 C C . GLU E 1 6 ? 62.434 25.437 47.767 1.00 38.13 6 GLU E C 1
ATOM 8177 O O . GLU E 1 6 ? 63.438 24.830 48.147 1.00 38.66 6 GLU E O 1
ATOM 8183 N N . ILE E 1 7 ? 61.194 24.942 47.822 1.00 35.47 7 ILE E N 1
ATOM 8184 C CA . ILE E 1 7 ? 60.898 23.590 48.261 1.00 37.04 7 ILE E CA 1
ATOM 8185 C C . ILE E 1 7 ? 60.716 22.731 47.015 1.00 34.76 7 ILE E C 1
ATOM 8186 O O . ILE E 1 7 ? 59.982 23.110 46.112 1.00 35.48 7 ILE E O 1
ATOM 8191 N N . ARG E 1 8 ? 61.382 21.574 46.967 1.00 33.42 8 ARG E N 1
ATOM 8192 C CA . ARG E 1 8 ? 61.250 20.688 45.820 1.00 32.83 8 ARG E CA 1
ATOM 8193 C C . ARG E 1 8 ? 60.788 19.320 46.295 1.00 31.35 8 ARG E C 1
ATOM 8194 O O . ARG E 1 8 ? 61.368 18.758 47.219 1.00 30.92 8 ARG E O 1
ATOM 8202 N N . TYR E 1 9 ? 59.748 18.802 45.638 1.00 31.33 9 TYR E N 1
ATOM 8203 C CA . TYR E 1 9 ? 59.178 17.522 46.002 1.00 31.97 9 TYR E CA 1
ATOM 8204 C C . TYR E 1 9 ? 60.061 16.400 45.465 1.00 31.23 9 TYR E C 1
ATOM 8205 O O . TYR E 1 9 ? 60.942 16.617 44.633 1.00 29.88 9 TYR E O 1
ATOM 8214 N N . ALA E 1 10 ? 59.837 15.205 46.014 1.00 31.64 10 ALA E N 1
ATOM 8215 C CA . ALA E 1 10 ? 60.456 13.989 45.537 1.00 32.12 10 ALA E CA 1
ATOM 8216 C C . ALA E 1 10 ? 59.726 13.522 44.283 1.00 36.01 10 ALA E C 1
ATOM 8217 O O . ALA E 1 10 ? 58.704 14.094 43.903 1.00 38.27 10 ALA E O 1
ATOM 8219 N N . ALA E 1 11 ? 60.284 12.498 43.635 1.00 36.13 11 ALA E N 1
ATOM 8220 C CA . ALA E 1 11 ? 59.730 11.959 42.405 1.00 36.36 11 ALA E CA 1
ATOM 8221 C C . ALA E 1 11 ? 59.865 10.446 42.435 1.00 34.31 11 ALA E C 1
ATOM 8222 O O . ALA E 1 11 ? 60.800 9.916 43.038 1.00 35.00 11 ALA E O 1
ATOM 8224 N N . HIS E 1 12 ? 58.898 9.788 41.789 1.00 29.62 12 HIS E N 1
ATOM 8225 C CA . HIS E 1 12 ? 58.877 8.348 41.646 1.00 27.60 12 HIS E CA 1
ATOM 8226 C C . HIS E 1 12 ? 59.584 8.007 40.338 1.00 26.91 12 HIS E C 1
ATOM 8227 O O . HIS E 1 12 ? 59.324 8.655 39.323 1.00 24.99 12 HIS E O 1
ATOM 8234 N N . PRO E 1 13 ? 60.454 6.967 40.299 1.00 28.66 13 PRO E N 1
ATOM 8235 C CA . PRO E 1 13 ? 61.167 6.614 39.072 1.00 29.39 13 PRO E CA 1
ATOM 8236 C C . PRO E 1 13 ? 60.252 6.369 37.869 1.00 30.16 13 PRO E C 1
ATOM 8237 O O . PRO E 1 13 ? 60.594 6.705 36.732 1.00 28.96 13 PRO E O 1
ATOM 8241 N N . GLU E 1 14 ? 59.076 5.784 38.125 1.00 29.30 14 GLU E N 1
ATOM 8242 C CA . GLU E 1 14 ? 58.142 5.457 37.058 1.00 30.39 14 GLU E CA 1
ATOM 8243 C C . GLU E 1 14 ? 57.620 6.733 36.401 1.00 29.53 14 GLU E C 1
ATOM 8244 O O . GLU E 1 14 ? 57.275 6.718 35.227 1.00 29.09 14 GLU E O 1
ATOM 8250 N N . ASP E 1 15 ? 57.555 7.834 37.156 1.00 28.26 15 ASP E N 1
ATOM 8251 C CA . ASP E 1 15 ? 57.086 9.102 36.619 1.00 28.62 15 ASP E CA 1
ATOM 8252 C C . ASP E 1 15 ? 58.242 9.852 35.953 1.00 28.48 15 ASP E C 1
ATOM 8253 O O . ASP E 1 15 ? 58.054 10.467 34.902 1.00 28.04 15 ASP E O 1
ATOM 8258 N N . ALA E 1 16 ? 59.441 9.784 36.550 1.00 28.33 16 ALA E N 1
ATOM 8259 C CA . ALA E 1 16 ? 60.583 10.558 36.081 1.00 29.09 16 ALA E CA 1
ATOM 8260 C C . ALA E 1 16 ? 61.003 10.110 34.679 1.00 30.42 16 ALA E C 1
ATOM 8261 O O . ALA E 1 16 ? 61.497 10.918 33.902 1.00 29.73 16 ALA E O 1
ATOM 8263 N N . LYS E 1 17 ? 60.802 8.821 34.380 1.00 32.83 17 LYS E N 1
ATOM 8264 C CA . LYS E 1 17 ? 60.994 8.241 33.057 1.00 36.93 17 LYS E CA 1
ATOM 8265 C C . LYS E 1 17 ? 60.407 9.128 31.950 1.00 37.28 17 LYS E C 1
ATOM 8266 O O . LYS E 1 17 ? 60.873 9.074 30.814 1.00 36.63 17 LYS E O 1
ATOM 8272 N N . SER E 1 18 ? 59.375 9.925 32.269 1.00 36.42 18 SER E N 1
ATOM 8273 C CA . SER E 1 18 ? 58.637 10.676 31.264 1.00 36.96 18 SER E CA 1
ATOM 8274 C C . SER E 1 18 ? 59.066 12.137 31.209 1.00 34.47 18 SER E C 1
ATOM 8275 O O . SER E 1 18 ? 58.555 12.871 30.373 1.00 32.98 18 SER E O 1
ATOM 8278 N N . TYR E 1 19 ? 59.985 12.554 32.089 1.00 31.72 19 TYR E N 1
ATOM 8279 C CA . TYR E 1 19 ? 60.361 13.956 32.171 1.00 30.84 19 TYR E CA 1
ATOM 8280 C C . TYR E 1 19 ? 61.209 14.347 30.961 1.00 30.77 19 TYR E C 1
ATOM 8281 O O . TYR E 1 19 ? 62.113 13.617 30.580 1.00 29.80 19 TYR E O 1
ATOM 8290 N N . ASP E 1 20 ? 60.934 15.526 30.390 1.00 32.64 20 ASP E N 1
ATOM 8291 C CA . ASP E 1 20 ? 61.750 16.076 29.318 1.00 33.74 20 ASP E CA 1
ATOM 8292 C C . ASP E 1 20 ? 62.927 16.826 29.941 1.00 33.66 20 ASP E C 1
ATOM 8293 O O . ASP E 1 20 ? 63.052 16.871 31.167 1.00 32.47 20 ASP E O 1
ATOM 8298 N N . THR E 1 21 ? 63.776 17.423 29.093 1.00 32.18 21 THR E N 1
ATOM 8299 C CA . THR E 1 21 ? 64.993 18.075 29.550 1.00 32.46 21 THR E CA 1
ATOM 8300 C C . THR E 1 21 ? 64.653 19.202 30.524 1.00 32.42 21 THR E C 1
ATOM 8301 O O . THR E 1 21 ? 65.299 19.330 31.561 1.00 33.65 21 THR E O 1
ATOM 8305 N N . THR E 1 22 ? 63.658 20.026 30.176 1.00 32.91 22 THR E N 1
ATOM 8306 C CA . THR E 1 22 ? 63.305 21.191 30.975 1.00 33.03 22 THR E CA 1
ATOM 8307 C C . THR E 1 22 ? 62.863 20.753 32.369 1.00 32.54 22 THR E C 1
ATOM 8308 O O . THR E 1 22 ? 63.217 21.400 33.346 1.00 33.59 22 THR E O 1
ATOM 8312 N N . ARG E 1 23 ? 62.088 19.659 32.445 1.00 32.08 23 ARG E N 1
ATOM 8313 C CA . ARG E 1 23 ? 61.577 19.158 33.710 1.00 30.45 23 ARG E CA 1
ATOM 8314 C C . ARG E 1 23 ? 62.731 18.649 34.571 1.00 30.70 23 ARG E C 1
ATOM 8315 O O . ARG E 1 23 ? 62.804 18.982 35.754 1.00 29.49 23 ARG E O 1
ATOM 8323 N N . ILE E 1 24 ? 63.636 17.864 33.962 1.00 29.75 24 ILE E N 1
ATOM 8324 C CA . ILE E 1 24 ? 64.791 17.321 34.659 1.00 30.29 24 ILE E CA 1
ATOM 8325 C C . ILE E 1 24 ? 65.608 18.465 35.251 1.00 30.26 24 ILE E C 1
ATOM 8326 O O . ILE E 1 24 ? 65.999 18.411 36.416 1.00 30.18 24 ILE E O 1
ATOM 8331 N N . ARG E 1 25 ? 65.874 19.490 34.431 1.00 31.33 25 ARG E N 1
ATOM 8332 C CA . ARG E 1 25 ? 66.649 20.636 34.878 1.00 31.73 25 ARG E CA 1
ATOM 8333 C C . ARG E 1 25 ? 65.919 21.348 36.017 1.00 31.38 25 ARG E C 1
ATOM 8334 O O . ARG E 1 25 ? 66.543 21.699 37.017 1.00 30.08 25 ARG E O 1
ATOM 8342 N N . ARG E 1 26 ? 64.599 21.529 35.871 1.00 33.49 26 ARG E N 1
ATOM 8343 C CA . ARG E 1 26 ? 63.777 22.196 36.875 1.00 34.50 26 ARG E CA 1
ATOM 8344 C C . ARG E 1 26 ? 63.893 21.494 38.230 1.00 33.36 26 ARG E C 1
ATOM 8345 O O . ARG E 1 26 ? 64.067 22.153 39.248 1.00 33.41 26 ARG E O 1
ATOM 8353 N N . ASP E 1 27 ? 63.809 20.156 38.244 1.00 31.67 27 ASP E N 1
ATOM 8354 C CA . ASP E 1 27 ? 63.624 19.412 39.483 1.00 30.68 27 ASP E CA 1
ATOM 8355 C C . ASP E 1 27 ? 64.953 19.015 40.133 1.00 30.33 27 ASP E C 1
ATOM 8356 O O . ASP E 1 27 ? 65.073 19.093 41.352 1.00 30.55 27 ASP E O 1
ATOM 8361 N N . PHE E 1 28 ? 65.946 18.582 39.346 1.00 30.94 28 PHE E N 1
ATOM 8362 C CA . PHE E 1 28 ? 67.134 17.955 39.910 1.00 30.20 28 PHE E CA 1
ATOM 8363 C C . PHE E 1 28 ? 68.327 18.911 39.972 1.00 31.03 28 PHE E C 1
ATOM 8364 O O . PHE E 1 28 ? 69.170 18.770 40.858 1.00 32.64 28 PHE E O 1
ATOM 8372 N N . LEU E 1 29 ? 68.406 19.879 39.053 1.00 29.78 29 LEU E N 1
ATOM 8373 C CA . LEU E 1 29 ? 69.577 20.733 38.940 1.00 31.03 29 LEU E CA 1
ATOM 8374 C C . LEU E 1 29 ? 69.417 21.983 39.804 1.00 32.82 29 LEU E C 1
ATOM 8375 O O . LEU E 1 29 ? 68.344 22.589 39.819 1.00 32.78 29 LEU E O 1
ATOM 8380 N N . ILE E 1 30 ? 70.494 22.353 40.514 1.00 31.51 30 ILE E N 1
ATOM 8381 C CA . ILE E 1 30 ? 70.541 23.568 41.315 1.00 34.57 30 ILE E CA 1
ATOM 8382 C C . ILE E 1 30 ? 71.599 24.494 40.707 1.00 36.55 30 ILE E C 1
ATOM 8383 O O . ILE E 1 30 ? 72.798 24.291 40.900 1.00 36.06 30 ILE E O 1
ATOM 8388 N N . GLU E 1 31 ? 71.130 25.505 39.965 1.00 39.52 31 GLU E N 1
ATOM 8389 C CA . GLU E 1 31 ? 71.972 26.295 39.076 1.00 46.15 31 GLU E CA 1
ATOM 8390 C C . GLU E 1 31 ? 72.563 27.510 39.789 1.00 48.80 31 GLU E C 1
ATOM 8391 O O . GLU E 1 31 ? 73.728 27.841 39.587 1.00 55.39 31 GLU E O 1
ATOM 8397 N N . LYS E 1 32 ? 71.741 28.175 40.603 1.00 48.56 32 LYS E N 1
ATOM 8398 C CA . LYS E 1 32 ? 72.107 29.428 41.241 1.00 49.52 32 LYS E CA 1
ATOM 8399 C C . LYS E 1 32 ? 72.478 29.147 42.695 1.00 47.69 32 LYS E C 1
ATOM 8400 O O . LYS E 1 32 ? 71.609 29.129 43.564 1.00 46.37 32 LYS E O 1
ATOM 8406 N N . ILE E 1 33 ? 73.770 28.906 42.945 1.00 45.88 33 ILE E N 1
ATOM 8407 C CA . ILE E 1 33 ? 74.243 28.565 44.279 1.00 46.57 33 ILE E CA 1
ATOM 8408 C C . ILE E 1 33 ? 74.942 29.769 44.909 1.00 46.04 33 ILE E C 1
ATOM 8409 O O . ILE E 1 33 ? 74.702 30.077 46.077 1.00 43.23 33 ILE E O 1
ATOM 8414 N N . PHE E 1 34 ? 75.818 30.429 44.141 1.00 45.25 34 PHE E N 1
ATOM 8415 C CA . PHE E 1 34 ? 76.546 31.585 44.639 1.00 43.36 34 PHE E CA 1
ATOM 8416 C C . PHE E 1 34 ? 76.103 32.831 43.876 1.00 43.05 34 PHE E C 1
ATOM 8417 O O . PHE E 1 34 ? 76.286 32.918 42.666 1.00 40.47 34 PHE E O 1
ATOM 8425 N N . VAL E 1 35 ? 75.506 33.778 44.609 1.00 44.94 35 VAL E N 1
ATOM 8426 C CA . VAL E 1 35 ? 75.163 35.091 44.086 1.00 45.51 35 VAL E CA 1
ATOM 8427 C C . VAL E 1 35 ? 75.586 36.124 45.128 1.00 46.86 35 VAL E C 1
ATOM 8428 O O . VAL E 1 35 ? 75.267 35.967 46.308 1.00 46.67 35 VAL E O 1
ATOM 8432 N N . PRO E 1 36 ? 76.331 37.192 44.741 1.00 47.37 36 PRO E N 1
ATOM 8433 C CA . PRO E 1 36 ? 76.898 38.118 45.715 1.00 48.35 36 PRO E CA 1
ATOM 8434 C C . PRO E 1 36 ? 75.919 38.515 46.820 1.00 45.28 36 PRO E C 1
ATOM 8435 O O . PRO E 1 36 ? 74.813 38.970 46.545 1.00 43.78 36 PRO E O 1
ATOM 8439 N N . ASN E 1 37 ? 76.333 38.275 48.070 1.00 47.06 37 ASN E N 1
ATOM 8440 C CA . ASN E 1 37 ? 75.589 38.670 49.258 1.00 48.10 37 ASN E CA 1
ATOM 8441 C C . ASN E 1 37 ? 74.195 38.040 49.288 1.00 48.22 37 ASN E C 1
ATOM 8442 O O . ASN E 1 37 ? 73.267 38.636 49.839 1.00 47.99 37 ASN E O 1
ATOM 8447 N N . GLU E 1 38 ? 74.068 36.822 48.739 1.00 46.80 38 GLU E N 1
ATOM 8448 C CA . GLU E 1 38 ? 72.851 36.035 48.874 1.00 47.29 38 GLU E CA 1
ATOM 8449 C C . GLU E 1 38 ? 73.168 34.703 49.551 1.00 45.30 38 GLU E C 1
ATOM 8450 O O . GLU E 1 38 ? 74.275 34.180 49.433 1.00 43.00 38 GLU E O 1
ATOM 8456 N N . VAL E 1 39 ? 72.181 34.187 50.291 1.00 44.89 39 VAL E N 1
ATOM 8457 C CA . VAL E 1 39 ? 72.142 32.794 50.704 1.00 42.36 39 VAL E CA 1
ATOM 8458 C C . VAL E 1 39 ? 71.033 32.137 49.883 1.00 40.65 39 VAL E C 1
ATOM 8459 O O . VAL E 1 39 ? 69.873 32.539 49.972 1.00 41.16 39 VAL E O 1
ATOM 8463 N N . ASN E 1 40 ? 71.419 31.182 49.029 1.00 39.40 40 ASN E N 1
ATOM 8464 C CA . ASN E 1 40 ? 70.496 30.529 48.111 1.00 39.54 40 ASN E CA 1
ATOM 8465 C C . ASN E 1 40 ? 70.371 29.065 48.519 1.00 37.06 40 ASN E C 1
ATOM 8466 O O . ASN E 1 40 ? 71.380 28.372 48.623 1.00 34.60 40 ASN E O 1
ATOM 8471 N N . MET E 1 41 ? 69.132 28.618 48.762 1.00 37.68 41 MET E N 1
ATOM 8472 C CA . MET E 1 41 ? 68.889 27.312 49.360 1.00 38.86 41 MET E CA 1
ATOM 8473 C C . MET E 1 41 ? 67.799 26.555 48.611 1.00 35.46 41 MET E C 1
ATOM 8474 O O . MET E 1 41 ? 66.816 27.140 48.167 1.00 35.14 41 MET E O 1
ATOM 8479 N N . VAL E 1 42 ? 67.982 25.235 48.510 1.00 33.46 42 VAL E N 1
ATOM 8480 C CA . VAL E 1 42 ? 66.926 24.338 48.073 1.00 33.02 42 VAL E CA 1
ATOM 8481 C C . VAL E 1 42 ? 66.634 23.379 49.224 1.00 32.91 42 VAL E C 1
ATOM 8482 O O . VAL E 1 42 ? 67.547 22.766 49.784 1.00 31.67 42 VAL E O 1
ATOM 8486 N N . TYR E 1 43 ? 65.350 23.297 49.579 1.00 32.62 43 TYR E N 1
ATOM 8487 C CA . TYR E 1 43 ? 64.851 22.330 50.540 1.00 31.80 43 TYR E CA 1
ATOM 8488 C C . TYR E 1 43 ? 64.241 21.188 49.741 1.00 31.40 43 TYR E C 1
ATOM 8489 O O . TYR E 1 43 ? 63.240 21.386 49.055 1.00 31.33 43 TYR E O 1
ATOM 8498 N N . SER E 1 44 ? 64.866 20.012 49.835 1.00 31.07 44 SER E N 1
ATOM 8499 C CA . SER E 1 44 ? 64.459 18.849 49.066 1.00 31.37 44 SER E CA 1
ATOM 8500 C C . SER E 1 44 ? 63.751 17.847 49.972 1.00 30.25 44 SER E C 1
ATOM 8501 O O . SER E 1 44 ? 64.252 17.522 51.043 1.00 29.37 44 SER E O 1
ATOM 8504 N N . MET E 1 45 ? 62.612 17.325 49.497 1.00 30.87 45 MET E N 1
ATOM 8505 C CA . MET E 1 45 ? 61.865 16.303 50.211 1.00 32.36 45 MET E CA 1
ATOM 8506 C C . MET E 1 45 ? 62.570 14.951 50.131 1.00 33.02 45 MET E C 1
ATOM 8507 O O . MET E 1 45 ? 62.139 14.006 50.780 1.00 34.23 45 MET E O 1
ATOM 8512 N N . TYR E 1 46 ? 63.669 14.859 49.373 1.00 33.04 46 TYR E N 1
ATOM 8513 C CA . TYR E 1 46 ? 64.590 13.747 49.533 1.00 32.69 46 TYR E CA 1
ATOM 8514 C C . TYR E 1 46 ? 65.375 13.945 50.834 1.00 33.10 46 TYR E C 1
ATOM 8515 O O . TYR E 1 46 ? 66.304 14.758 50.891 1.00 33.83 46 TYR E O 1
ATOM 8524 N N . ASP E 1 47 ? 64.955 13.218 51.881 1.00 28.67 47 ASP E N 1
ATOM 8525 C CA . ASP E 1 47 ? 65.606 13.201 53.184 1.00 31.00 47 ASP E CA 1
ATOM 8526 C C . ASP E 1 47 ? 65.629 14.584 53.840 1.00 31.11 47 ASP E C 1
ATOM 8527 O O . ASP E 1 47 ? 66.359 14.788 54.806 1.00 32.19 47 ASP E O 1
ATOM 8532 N N . ARG E 1 48 ? 64.800 15.510 53.349 1.00 30.77 48 ARG E N 1
ATOM 8533 C CA . ARG E 1 48 ? 64.719 16.857 53.889 1.00 31.25 48 ARG E CA 1
ATOM 8534 C C . ARG E 1 48 ? 66.104 17.502 53.891 1.00 32.67 48 ARG E C 1
ATOM 8535 O O . ARG E 1 48 ? 66.454 18.236 54.815 1.00 32.85 48 ARG E O 1
ATOM 8543 N N . MET E 1 49 ? 66.886 17.244 52.835 1.00 30.50 49 MET E N 1
ATOM 8544 C CA . MET E 1 49 ? 68.194 17.855 52.724 1.00 31.75 49 MET E CA 1
ATOM 8545 C C . MET E 1 49 ? 68.028 19.296 52.258 1.00 29.06 49 MET E C 1
ATOM 8546 O O . MET E 1 49 ? 67.258 19.569 51.345 1.00 29.20 49 MET E O 1
ATOM 8551 N N . VAL E 1 50 ? 68.765 20.200 52.903 1.00 29.15 50 VAL E N 1
ATOM 8552 C CA . VAL E 1 50 ? 68.898 21.564 52.421 1.00 29.94 50 VAL E CA 1
ATOM 8553 C C . VAL E 1 50 ? 70.284 21.676 51.796 1.00 28.99 50 VAL E C 1
ATOM 8554 O O . VAL E 1 50 ? 71.279 21.316 52.424 1.00 29.89 50 VAL E O 1
ATOM 8558 N N . VAL E 1 51 ? 70.293 22.126 50.536 1.00 28.87 51 VAL E N 1
ATOM 8559 C CA . VAL E 1 51 ? 71.493 22.398 49.770 1.00 30.15 51 VAL E CA 1
ATOM 8560 C C . VAL E 1 51 ? 71.522 23.902 49.504 1.00 32.71 51 VAL E C 1
ATOM 8561 O O . VAL E 1 51 ? 70.537 24.470 49.043 1.00 30.98 51 VAL E O 1
ATOM 8565 N N . GLY E 1 52 ? 72.653 24.552 49.787 1.00 34.68 52 GLY E N 1
ATOM 8566 C CA . GLY E 1 52 ? 72.714 25.990 49.597 1.00 35.86 52 GLY E CA 1
ATOM 8567 C C . GLY E 1 52 ? 74.140 26.511 49.480 1.00 36.52 52 GLY E C 1
ATOM 8568 O O . GLY E 1 52 ? 75.111 25.787 49.711 1.00 36.01 52 GLY E O 1
ATOM 8569 N N . GLY E 1 53 ? 74.236 27.788 49.102 1.00 37.50 53 GLY E N 1
ATOM 8570 C CA . GLY E 1 53 ? 75.512 28.475 49.046 1.00 39.41 53 GLY E CA 1
ATOM 8571 C C . GLY E 1 53 ? 75.398 29.913 49.544 1.00 40.30 53 GLY E C 1
ATOM 8572 O O . GLY E 1 53 ? 74.332 30.524 49.449 1.00 39.37 53 GLY E O 1
ATOM 8573 N N . ALA E 1 54 ? 76.529 30.426 50.051 1.00 41.33 54 ALA E N 1
ATOM 8574 C CA . ALA E 1 54 ? 76.649 31.789 50.546 1.00 42.72 54 ALA E CA 1
ATOM 8575 C C . ALA E 1 54 ? 77.910 32.431 49.964 1.00 44.16 54 ALA E C 1
ATOM 8576 O O . ALA E 1 54 ? 78.983 31.834 50.034 1.00 43.35 54 ALA E O 1
ATOM 8578 N N . LEU E 1 55 ? 77.760 33.636 49.389 1.00 43.93 55 LEU E N 1
ATOM 8579 C CA . LEU E 1 55 ? 78.858 34.379 48.781 1.00 45.46 55 LEU E CA 1
ATOM 8580 C C . LEU E 1 55 ? 78.987 35.756 49.441 1.00 45.72 55 LEU E C 1
ATOM 8581 O O . LEU E 1 55 ? 78.395 36.729 48.973 1.00 44.01 55 LEU E O 1
ATOM 8586 N N . PRO E 1 56 ? 79.745 35.898 50.554 1.00 47.20 56 PRO E N 1
ATOM 8587 C CA . PRO E 1 56 ? 79.913 37.196 51.199 1.00 49.07 56 PRO E CA 1
ATOM 8588 C C . PRO E 1 56 ? 80.864 38.114 50.432 1.00 49.50 56 PRO E C 1
ATOM 8589 O O . PRO E 1 56 ? 82.049 37.814 50.316 1.00 46.59 56 PRO E O 1
ATOM 8593 N N . VAL E 1 57 ? 80.330 39.223 49.903 1.00 52.94 57 VAL E N 1
ATOM 8594 C CA . VAL E 1 57 ? 81.136 40.204 49.190 1.00 54.50 57 VAL E CA 1
ATOM 8595 C C . VAL E 1 57 ? 80.952 41.566 49.863 1.00 54.48 57 VAL E C 1
ATOM 8596 O O . VAL E 1 57 ? 80.159 42.391 49.412 1.00 55.17 57 VAL E O 1
ATOM 8600 N N . GLY E 1 58 ? 81.681 41.776 50.964 1.00 54.03 58 GLY E N 1
ATOM 8601 C CA . GLY E 1 58 ? 81.655 43.041 51.680 1.00 57.22 58 GLY E CA 1
ATOM 8602 C C . GLY E 1 58 ? 80.633 43.056 52.817 1.00 60.16 58 GLY E C 1
ATOM 8603 O O . GLY E 1 58 ? 80.596 44.016 53.581 1.00 59.26 58 GLY E O 1
ATOM 8604 N N . GLU E 1 59 ? 79.803 42.005 52.920 1.00 61.12 59 GLU E N 1
ATOM 8605 C CA . GLU E 1 59 ? 78.848 41.875 54.010 1.00 57.10 59 GLU E CA 1
ATOM 8606 C C . GLU E 1 59 ? 79.122 40.599 54.801 1.00 55.65 59 GLU E C 1
ATOM 8607 O O . GLU E 1 59 ? 79.809 39.697 54.326 1.00 55.36 59 GLU E O 1
ATOM 8613 N N . VAL E 1 60 ? 78.567 40.552 56.017 1.00 55.03 60 VAL E N 1
ATOM 8614 C CA . VAL E 1 60 ? 78.490 39.335 56.807 1.00 54.00 60 VAL E CA 1
ATOM 8615 C C . VAL E 1 60 ? 77.083 38.779 56.611 1.00 51.54 60 VAL E C 1
ATOM 8616 O O . VAL E 1 60 ? 76.111 39.516 56.761 1.00 49.52 60 VAL E O 1
ATOM 8620 N N . LEU E 1 61 ? 76.988 37.493 56.247 1.00 48.69 61 LEU E N 1
ATOM 8621 C CA . LEU E 1 61 ? 75.723 36.889 55.857 1.00 47.04 61 LEU E CA 1
ATOM 8622 C C . LEU E 1 61 ? 75.218 35.976 56.971 1.00 46.50 61 LEU E C 1
ATOM 8623 O O . LEU E 1 61 ? 75.988 35.206 57.538 1.00 49.05 61 LEU E O 1
ATOM 8628 N N . THR E 1 62 ? 73.915 36.071 57.259 1.00 47.77 62 THR E N 1
ATOM 8629 C CA . THR E 1 62 ? 73.275 35.283 58.301 1.00 49.13 62 THR E CA 1
ATOM 8630 C C . THR E 1 62 ? 72.537 34.110 57.659 1.00 45.70 62 THR E C 1
ATOM 8631 O O . THR E 1 62 ? 71.845 34.276 56.657 1.00 42.79 62 THR E O 1
ATOM 8635 N N . LEU E 1 63 ? 72.693 32.924 58.257 1.00 45.52 63 LEU E N 1
ATOM 8636 C CA . LEU E 1 63 ? 71.920 31.758 57.863 1.00 44.21 63 LEU E CA 1
ATOM 8637 C C . LEU E 1 63 ? 70.553 31.840 58.535 1.00 42.48 63 LEU E C 1
ATOM 8638 O O . LEU E 1 63 ? 70.443 31.601 59.736 1.00 44.80 63 LEU E O 1
ATOM 8643 N N . GLU E 1 64 ? 69.517 32.179 57.759 1.00 42.53 64 GLU E N 1
ATOM 8644 C CA . GLU E 1 64 ? 68.211 32.470 58.332 1.00 47.81 64 GLU E CA 1
ATOM 8645 C C . GLU E 1 64 ? 67.385 31.193 58.496 1.00 46.94 64 GLU E C 1
ATOM 8646 O O . GLU E 1 64 ? 67.548 30.228 57.750 1.00 44.21 64 GLU E O 1
ATOM 8652 N N . ALA E 1 65 ? 66.478 31.224 59.481 1.00 45.89 65 ALA E N 1
ATOM 8653 C CA . ALA E 1 65 ? 65.563 30.128 59.754 1.00 46.38 65 ALA E CA 1
ATOM 8654 C C . ALA E 1 65 ? 64.326 30.248 58.864 1.00 48.54 65 ALA E C 1
ATOM 8655 O O . ALA E 1 65 ? 63.326 30.844 59.254 1.00 51.31 65 ALA E O 1
ATOM 8657 N N . ILE E 1 66 ? 64.403 29.658 57.669 1.00 50.31 66 ILE E N 1
ATOM 8658 C CA . ILE E 1 66 ? 63.329 29.712 56.688 1.00 50.66 66 ILE E CA 1
ATOM 8659 C C . ILE E 1 66 ? 62.089 28.973 57.203 1.00 54.14 66 ILE E C 1
ATOM 8660 O O . ILE E 1 66 ? 62.186 28.082 58.047 1.00 49.68 66 ILE E O 1
ATOM 8665 N N . ASP E 1 67 ? 60.929 29.339 56.639 1.00 59.86 67 ASP E N 1
ATOM 8666 C CA . ASP E 1 67 ? 59.616 28.899 57.099 1.00 64.80 67 ASP E CA 1
ATOM 8667 C C . ASP E 1 67 ? 59.515 27.371 57.150 1.00 63.63 67 ASP E C 1
ATOM 8668 O O . ASP E 1 67 ? 59.102 26.816 58.167 1.00 58.21 67 ASP E O 1
ATOM 8673 N N . PRO E 1 68 ? 59.860 26.622 56.075 1.00 63.35 68 PRO E N 1
ATOM 8674 C CA . PRO E 1 68 ? 59.773 25.163 56.108 1.00 62.82 68 PRO E CA 1
ATOM 8675 C C . PRO E 1 68 ? 60.376 24.491 57.346 1.00 63.04 68 PRO E C 1
ATOM 8676 O O . PRO E 1 68 ? 60.015 23.353 57.647 1.00 61.10 68 PRO E O 1
ATOM 8680 N N . LEU E 1 69 ? 61.288 25.182 58.053 1.00 62.91 69 LEU E N 1
ATOM 8681 C CA . LEU E 1 69 ? 61.946 24.633 59.233 1.00 59.91 69 LEU E CA 1
ATOM 8682 C C . LEU E 1 69 ? 61.109 24.857 60.491 1.00 59.66 69 LEU E C 1
ATOM 8683 O O . LEU E 1 69 ? 61.246 24.100 61.451 1.00 62.19 69 LEU E O 1
ATOM 8688 N N . LYS E 1 70 ? 60.277 25.908 60.491 1.00 56.91 70 LYS E N 1
ATOM 8689 C CA . LYS E 1 70 ? 59.401 26.227 61.611 1.00 58.00 70 LYS E CA 1
ATOM 8690 C C . LYS E 1 70 ? 60.192 26.187 62.920 1.00 57.16 70 LYS E C 1
ATOM 8691 O O . LYS E 1 70 ? 59.870 25.419 63.827 1.00 54.45 70 LYS E O 1
ATOM 8697 N N . ALA E 1 71 ? 61.226 27.034 63.011 1.00 51.18 71 ALA E N 1
ATOM 8698 C CA . ALA E 1 71 ? 62.097 27.064 64.173 1.00 48.69 71 ALA E CA 1
ATOM 8699 C C . ALA E 1 71 ? 62.720 28.450 64.307 1.00 46.92 71 ALA E C 1
ATOM 8700 O O . ALA E 1 71 ? 62.810 29.175 63.323 1.00 45.60 71 ALA E O 1
ATOM 8702 N N . PRO E 1 72 ? 63.165 28.858 65.519 1.00 46.51 72 PRO E N 1
ATOM 8703 C CA . PRO E 1 72 ? 63.793 30.162 65.710 1.00 48.57 72 PRO E CA 1
ATOM 8704 C C . PRO E 1 72 ? 65.210 30.269 65.148 1.00 47.18 72 PRO E C 1
ATOM 8705 O O . PRO E 1 72 ? 65.692 31.370 64.904 1.00 46.18 72 PRO E O 1
ATOM 8709 N N . PHE E 1 73 ? 65.892 29.131 64.976 1.00 45.14 73 PHE E N 1
ATOM 8710 C CA . PHE E 1 73 ? 67.195 29.124 64.329 1.00 44.51 73 PHE E CA 1
ATOM 8711 C C . PHE E 1 73 ? 67.229 28.004 63.294 1.00 42.48 73 PHE E C 1
ATOM 8712 O O . PHE E 1 73 ? 66.524 27.004 63.427 1.00 42.21 73 PHE E O 1
ATOM 8720 N N . PHE E 1 74 ? 68.070 28.191 62.272 1.00 39.99 74 PHE E N 1
ATOM 8721 C CA . PHE E 1 74 ? 68.274 27.194 61.237 1.00 37.65 74 PHE E CA 1
ATOM 8722 C C . PHE E 1 74 ? 68.638 25.856 61.880 1.00 36.13 74 PHE E C 1
ATOM 8723 O O . PHE E 1 74 ? 68.057 24.828 61.541 1.00 36.42 74 PHE E O 1
ATOM 8731 N N . LEU E 1 75 ? 69.567 25.889 62.844 1.00 34.36 75 LEU E N 1
ATOM 8732 C CA . LEU E 1 75 ? 70.124 24.679 63.421 1.00 35.45 75 LEU E CA 1
ATOM 8733 C C . LEU E 1 75 ? 69.443 24.290 64.735 1.00 34.04 75 LEU E C 1
ATOM 8734 O O . LEU E 1 75 ? 69.976 23.447 65.452 1.00 35.21 75 LEU E O 1
ATOM 8739 N N . THR E 1 76 ? 68.249 24.829 65.023 1.00 36.99 76 THR E N 1
ATOM 8740 C CA . THR E 1 76 ? 67.511 24.485 66.236 1.00 38.04 76 THR E CA 1
ATOM 8741 C C . THR E 1 76 ? 67.486 22.968 66.420 1.00 39.31 76 THR E C 1
ATOM 8742 O O . THR E 1 76 ? 67.788 22.475 67.503 1.00 39.13 76 THR E O 1
ATOM 8746 N N . ARG E 1 77 ? 67.113 22.227 65.370 1.00 40.30 77 ARG E N 1
ATOM 8747 C CA . ARG E 1 77 ? 67.256 20.778 65.396 1.00 42.38 77 ARG E CA 1
ATOM 8748 C C . ARG E 1 77 ? 67.734 20.291 64.030 1.00 39.79 77 ARG E C 1
ATOM 8749 O O . ARG E 1 77 ? 67.133 19.400 63.426 1.00 38.03 77 ARG E O 1
ATOM 8757 N N . ARG E 1 78 ? 68.861 20.871 63.593 1.00 35.05 78 ARG E N 1
ATOM 8758 C CA . ARG E 1 78 ? 69.539 20.472 62.368 1.00 34.56 78 ARG E CA 1
ATOM 8759 C C . ARG E 1 78 ? 71.044 20.426 62.612 1.00 33.59 78 ARG E C 1
ATOM 8760 O O . ARG E 1 78 ? 71.530 20.950 63.611 1.00 31.28 78 ARG E O 1
ATOM 8768 N N . GLU E 1 79 ? 71.754 19.741 61.710 1.00 30.70 79 GLU E N 1
ATOM 8769 C CA . GLU E 1 79 ? 73.204 19.777 61.647 1.00 31.43 79 GLU E CA 1
ATOM 8770 C C . GLU E 1 79 ? 73.564 20.162 60.219 1.00 32.26 79 GLU E C 1
ATOM 8771 O O . GLU E 1 79 ? 72.717 20.073 59.332 1.00 29.89 79 GLU E O 1
ATOM 8777 N N . MET E 1 80 ? 74.800 20.621 59.998 1.00 32.47 80 MET E N 1
ATOM 8778 C CA . MET E 1 80 ? 75.182 21.016 58.652 1.00 34.32 80 MET E CA 1
ATOM 8779 C C . MET E 1 80 ? 76.680 20.831 58.425 1.00 32.69 80 MET E C 1
ATOM 8780 O O . MET E 1 80 ? 77.480 20.890 59.359 1.00 34.69 80 MET E O 1
ATOM 8785 N N . GLY E 1 81 ? 77.026 20.573 57.160 1.00 33.77 81 GLY E N 1
ATOM 8786 C CA . GLY E 1 81 ? 78.406 20.515 56.710 1.00 31.55 81 GLY E CA 1
ATOM 8787 C C . GLY E 1 81 ? 78.661 21.650 55.726 1.00 31.77 81 GLY E C 1
ATOM 8788 O O . GLY E 1 81 ? 77.849 21.873 54.831 1.00 29.70 81 GLY E O 1
ATOM 8789 N N . ILE E 1 82 ? 79.762 22.383 55.942 1.00 34.01 82 ILE E N 1
ATOM 8790 C CA . ILE E 1 82 ? 80.105 23.555 55.148 1.00 33.38 82 ILE E CA 1
ATOM 8791 C C . ILE E 1 82 ? 81.464 23.326 54.499 1.00 32.49 82 ILE E C 1
ATOM 8792 O O . ILE E 1 82 ? 82.399 22.903 55.175 1.00 34.74 82 ILE E O 1
ATOM 8797 N N . TYR E 1 83 ? 81.546 23.609 53.193 1.00 32.80 83 TYR E N 1
ATOM 8798 C CA . TYR E 1 83 ? 82.807 23.674 52.467 1.00 34.45 83 TYR E CA 1
ATOM 8799 C C . TYR E 1 83 ? 82.994 25.082 51.905 1.00 34.77 83 TYR E C 1
ATOM 8800 O O . TYR E 1 83 ? 82.050 25.688 51.405 1.00 33.45 83 TYR E O 1
ATOM 8809 N N . ASN E 1 84 ? 84.233 25.577 51.982 1.00 36.97 84 ASN E N 1
ATOM 8810 C CA . ASN E 1 84 ? 84.627 26.794 51.296 1.00 36.84 84 ASN E CA 1
ATOM 8811 C C . ASN E 1 84 ? 85.325 26.408 49.995 1.00 36.28 84 ASN E C 1
ATOM 8812 O O . ASN E 1 84 ? 86.345 25.721 50.017 1.00 36.87 84 ASN E O 1
ATOM 8817 N N . VAL E 1 85 ? 84.763 26.851 48.869 1.00 37.31 85 VAL E N 1
ATOM 8818 C CA . VAL E 1 85 ? 85.359 26.598 47.565 1.00 40.28 85 VAL E CA 1
ATOM 8819 C C . VAL E 1 85 ? 85.713 27.932 46.906 1.00 41.79 85 VAL E C 1
ATOM 8820 O O . VAL E 1 85 ? 85.707 28.043 45.681 1.00 41.22 85 VAL E O 1
ATOM 8824 N N . GLY E 1 86 ? 86.023 28.936 47.741 1.00 44.00 86 GLY E N 1
ATOM 8825 C CA . GLY E 1 86 ? 86.488 30.239 47.285 1.00 45.95 86 GLY E CA 1
ATOM 8826 C C . GLY E 1 86 ? 87.682 30.714 48.115 1.00 45.52 86 GLY E C 1
ATOM 8827 O O . GLY E 1 86 ? 88.485 29.902 48.577 1.00 43.71 86 GLY E O 1
ATOM 8828 N N . GLY E 1 87 ? 87.784 32.038 48.300 1.00 46.60 87 GLY E N 1
ATOM 8829 C CA . GLY E 1 87 ? 88.891 32.636 49.030 1.00 47.28 87 GLY E CA 1
ATOM 8830 C C . GLY E 1 87 ? 88.695 32.536 50.541 1.00 47.77 87 GLY E C 1
ATOM 8831 O O . GLY E 1 87 ? 87.620 32.158 51.002 1.00 47.02 87 GLY E O 1
ATOM 8832 N N . PRO E 1 88 ? 89.730 32.854 51.358 1.00 50.35 88 PRO E N 1
ATOM 8833 C CA . PRO E 1 88 ? 89.631 32.741 52.811 1.00 49.75 88 PRO E CA 1
ATOM 8834 C C . PRO E 1 88 ? 88.362 33.371 53.383 1.00 48.52 88 PRO E C 1
ATOM 8835 O O . PRO E 1 88 ? 87.959 34.453 52.958 1.00 46.07 88 PRO E O 1
ATOM 8839 N N . GLY E 1 89 ? 87.732 32.673 54.337 1.00 47.24 89 GLY E N 1
ATOM 8840 C CA . GLY E 1 89 ? 86.500 33.147 54.950 1.00 46.12 89 GLY E CA 1
ATOM 8841 C C . GLY E 1 89 ? 86.390 32.688 56.400 1.00 46.16 89 GLY E C 1
ATOM 8842 O O . GLY E 1 89 ? 87.195 31.876 56.858 1.00 47.14 89 GLY E O 1
ATOM 8843 N N . ILE E 1 90 ? 85.376 33.213 57.103 1.00 47.63 90 ILE E N 1
ATOM 8844 C CA . ILE E 1 90 ? 85.140 32.889 58.502 1.00 48.74 90 ILE E CA 1
ATOM 8845 C C . ILE E 1 90 ? 83.676 32.488 58.686 1.00 45.57 90 ILE E C 1
ATOM 8846 O O . ILE E 1 90 ? 82.775 33.187 58.224 1.00 42.55 90 ILE E O 1
ATOM 8851 N N . VAL E 1 91 ? 83.467 31.370 59.391 1.00 42.36 91 VAL E N 1
ATOM 8852 C CA . VAL E 1 91 ? 82.144 30.946 59.821 1.00 43.99 91 VAL E CA 1
ATOM 8853 C C . VAL E 1 91 ? 82.048 31.194 61.324 1.00 43.45 91 VAL E C 1
ATOM 8854 O O . VAL E 1 91 ? 82.961 30.833 62.062 1.00 45.65 91 VAL E O 1
ATOM 8858 N N . LYS E 1 92 ? 80.942 31.807 61.765 1.00 44.86 92 LYS E N 1
ATOM 8859 C CA . LYS E 1 92 ? 80.664 31.942 63.188 1.00 48.17 92 LYS E CA 1
ATOM 8860 C C . LYS E 1 92 ? 79.380 31.196 63.528 1.00 47.09 92 LYS E C 1
ATOM 8861 O O . LYS E 1 92 ? 78.367 31.371 62.860 1.00 49.12 92 LYS E O 1
ATOM 8867 N N . ALA E 1 93 ? 79.469 30.352 64.562 1.00 48.26 93 ALA E N 1
ATOM 8868 C CA . ALA E 1 93 ? 78.330 29.664 65.142 1.00 49.15 93 ALA E CA 1
ATOM 8869 C C . ALA E 1 93 ? 78.274 30.014 66.625 1.00 48.84 93 ALA E C 1
ATOM 8870 O O . ALA E 1 93 ? 79.031 29.461 67.418 1.00 47.84 93 ALA E O 1
ATOM 8872 N N . GLY E 1 94 ? 77.390 30.952 66.980 1.00 48.88 94 GLY E N 1
ATOM 8873 C CA . GLY E 1 94 ? 77.320 31.460 68.341 1.00 54.25 94 GLY E CA 1
ATOM 8874 C C . GLY E 1 94 ? 78.592 32.224 68.704 1.00 57.52 94 GLY E C 1
ATOM 8875 O O . GLY E 1 94 ? 78.919 33.214 68.055 1.00 57.52 94 GLY E O 1
ATOM 8876 N N . ASP E 1 95 ? 79.305 31.734 69.725 1.00 61.74 95 ASP E N 1
ATOM 8877 C CA . ASP E 1 95 ? 80.558 32.329 70.166 1.00 66.74 95 ASP E CA 1
ATOM 8878 C C . ASP E 1 95 ? 81.749 31.602 69.537 1.00 66.83 95 ASP E C 1
ATOM 8879 O O . ASP E 1 95 ? 82.889 32.022 69.727 1.00 69.11 95 ASP E O 1
ATOM 8884 N N . ALA E 1 96 ? 81.491 30.513 68.797 1.00 63.41 96 ALA E N 1
ATOM 8885 C CA . ALA E 1 96 ? 82.546 29.763 68.130 1.00 59.74 96 ALA E CA 1
ATOM 8886 C C . ALA E 1 96 ? 82.911 30.441 66.809 1.00 56.61 96 ALA E C 1
ATOM 8887 O O . ALA E 1 96 ? 82.049 31.011 66.141 1.00 54.93 96 ALA E O 1
ATOM 8889 N N . GLU E 1 97 ? 84.198 30.360 66.446 1.00 53.93 97 GLU E N 1
ATOM 8890 C CA . GLU E 1 97 ? 84.730 30.999 65.254 1.00 53.12 97 GLU E CA 1
ATOM 8891 C C . GLU E 1 97 ? 85.609 30.001 64.501 1.00 49.87 97 GLU E C 1
ATOM 8892 O O . GLU E 1 97 ? 86.476 29.362 65.095 1.00 49.19 97 GLU E O 1
ATOM 8898 N N . PHE E 1 98 ? 85.385 29.890 63.186 1.00 47.34 98 PHE E N 1
ATOM 8899 C CA . PHE E 1 98 ? 86.122 28.947 62.362 1.00 46.93 98 PHE E CA 1
ATOM 8900 C C . PHE E 1 98 ? 86.662 29.658 61.125 1.00 47.24 98 PHE E C 1
ATOM 8901 O O . PHE E 1 98 ? 85.905 30.281 60.384 1.00 47.50 98 PHE E O 1
ATOM 8909 N N . GLU E 1 99 ? 87.981 29.543 60.922 1.00 48.30 99 GLU E N 1
ATOM 8910 C CA . GLU E 1 99 ? 88.632 29.984 59.699 1.00 50.22 99 GLU E CA 1
ATOM 8911 C C . GLU E 1 99 ? 88.627 28.822 58.709 1.00 45.43 99 GLU E C 1
ATOM 8912 O O . GLU E 1 99 ? 89.107 27.741 59.040 1.00 43.45 99 GLU E O 1
ATOM 8918 N N . LEU E 1 100 ? 88.073 29.057 57.511 1.00 45.53 100 LEU E N 1
ATOM 8919 C CA . LEU E 1 100 ? 88.042 28.062 56.450 1.00 46.43 100 LEU E CA 1
ATOM 8920 C C . LEU E 1 100 ? 88.704 28.649 55.209 1.00 45.50 100 LEU E C 1
ATOM 8921 O O . LEU E 1 100 ? 88.249 29.669 54.699 1.00 45.96 100 LEU E O 1
ATOM 8926 N N . ASP E 1 101 ? 89.750 27.964 54.726 1.00 47.46 101 ASP E N 1
ATOM 8927 C CA . ASP E 1 101 ? 90.355 28.239 53.432 1.00 49.67 101 ASP E CA 1
ATOM 8928 C C . ASP E 1 101 ? 89.764 27.300 52.381 1.00 49.42 101 ASP E C 1
ATOM 8929 O O . ASP E 1 101 ? 88.980 26.405 52.699 1.00 48.14 101 ASP E O 1
ATOM 8934 N N . TYR E 1 102 ? 90.163 27.528 51.126 1.00 45.96 102 TYR E N 1
ATOM 8935 C CA . TYR E 1 102 ? 89.763 26.705 49.995 1.00 45.31 102 TYR E CA 1
ATOM 8936 C C . TYR E 1 102 ? 89.870 25.226 50.360 1.00 43.79 102 TYR E C 1
ATOM 8937 O O . TYR E 1 102 ? 90.915 24.776 50.827 1.00 44.09 102 TYR E O 1
ATOM 8946 N N . LYS E 1 103 ? 88.758 24.497 50.174 1.00 42.74 103 LYS E N 1
ATOM 8947 C CA . LYS E 1 103 ? 88.700 23.040 50.258 1.00 41.78 103 LYS E CA 1
ATOM 8948 C C . LYS E 1 103 ? 88.741 22.546 51.705 1.00 41.23 103 LYS E C 1
ATOM 8949 O O . LYS E 1 103 ? 88.991 21.365 51.953 1.00 42.97 103 LYS E O 1
ATOM 8955 N N . GLU E 1 104 ? 88.451 23.433 52.659 1.00 41.01 104 GLU E N 1
ATOM 8956 C CA . GLU E 1 104 ? 88.335 23.029 54.048 1.00 42.88 104 GLU E CA 1
ATOM 8957 C C . GLU E 1 104 ? 86.856 22.992 54.423 1.00 41.17 104 GLU E C 1
ATOM 8958 O O . GLU E 1 104 ? 86.041 23.716 53.844 1.00 37.67 104 GLU E O 1
ATOM 8964 N N . ALA E 1 105 ? 86.541 22.146 55.413 1.00 39.57 105 ALA E N 1
ATOM 8965 C CA . ALA E 1 105 ? 85.167 21.837 55.773 1.00 39.59 105 ALA E CA 1
ATOM 8966 C C . ALA E 1 105 ? 84.939 22.063 57.266 1.00 40.22 105 ALA E C 1
ATOM 8967 O O . ALA E 1 105 ? 85.891 22.127 58.046 1.00 41.42 105 ALA E O 1
ATOM 8969 N N . LEU E 1 106 ? 83.653 22.157 57.637 1.00 38.55 106 LEU E N 1
ATOM 8970 C CA . LEU E 1 106 ? 83.214 22.401 59.003 1.00 37.75 106 LEU E CA 1
ATOM 8971 C C . LEU E 1 106 ? 81.873 21.702 59.234 1.00 35.85 106 LEU E C 1
ATOM 8972 O O . LEU E 1 106 ? 80.926 21.933 58.481 1.00 34.10 106 LEU E O 1
ATOM 8977 N N . TYR E 1 107 ? 81.810 20.854 60.273 1.00 35.29 107 TYR E N 1
ATOM 8978 C CA . TYR E 1 107 ? 80.551 20.340 60.792 1.00 35.41 107 TYR E CA 1
ATOM 8979 C C . TYR E 1 107 ? 80.061 21.252 61.919 1.00 35.24 107 TYR E C 1
ATOM 8980 O O . TYR E 1 107 ? 80.803 21.508 62.864 1.00 34.29 107 TYR E O 1
ATOM 8989 N N . LEU E 1 108 ? 78.809 21.727 61.814 1.00 33.80 108 LEU E N 1
ATOM 8990 C CA . LEU E 1 108 ? 78.150 22.464 62.882 1.00 33.16 108 LEU E CA 1
ATOM 8991 C C . LEU E 1 108 ? 76.983 21.650 63.443 1.00 33.56 108 LEU E C 1
ATOM 8992 O O . LEU E 1 108 ? 76.079 21.250 62.703 1.00 32.24 108 LEU E O 1
ATOM 8997 N N . GLY E 1 109 ? 76.997 21.460 64.768 1.00 32.32 109 GLY E N 1
ATOM 8998 C CA . GLY E 1 109 ? 75.975 20.702 65.473 1.00 33.23 109 GLY E CA 1
ATOM 8999 C C . GLY E 1 109 ? 74.723 21.539 65.723 1.00 34.06 109 GLY E C 1
ATOM 9000 O O . GLY E 1 109 ? 74.728 22.752 65.514 1.00 33.86 109 GLY E O 1
ATOM 9001 N N . SER E 1 110 ? 73.663 20.873 66.200 1.00 34.52 110 SER E N 1
ATOM 9002 C CA . SER E 1 110 ? 72.405 21.532 66.510 1.00 35.46 110 SER E CA 1
ATOM 9003 C C . SER E 1 110 ? 72.556 22.455 67.718 1.00 34.80 110 SER E C 1
ATOM 9004 O O . SER E 1 110 ? 73.410 22.245 68.573 1.00 34.57 110 SER E O 1
ATOM 9007 N N . GLY E 1 111 ? 71.666 23.447 67.780 1.00 36.15 111 GLY E N 1
ATOM 9008 C CA . GLY E 1 111 ? 71.609 24.413 68.862 1.00 40.48 111 GLY E CA 1
ATOM 9009 C C . GLY E 1 111 ? 70.952 25.702 68.377 1.00 42.29 111 GLY E C 1
ATOM 9010 O O . GLY E 1 111 ? 70.950 25.984 67.179 1.00 43.28 111 GLY E O 1
ATOM 9011 N N . ASP E 1 112 ? 70.386 26.460 69.320 1.00 43.02 112 ASP E N 1
ATOM 9012 C CA . ASP E 1 112 ? 69.805 27.762 69.038 1.00 45.91 112 ASP E CA 1
ATOM 9013 C C . ASP E 1 112 ? 70.909 28.817 69.037 1.00 47.03 112 ASP E C 1
ATOM 9014 O O . ASP E 1 112 ? 71.068 29.547 70.009 1.00 47.11 112 ASP E O 1
ATOM 9019 N N . ARG E 1 113 ? 71.664 28.901 67.938 1.00 47.78 113 ARG E N 1
ATOM 9020 C CA . ARG E 1 113 ? 72.735 29.879 67.843 1.00 47.89 113 ARG E CA 1
ATOM 9021 C C . ARG E 1 113 ? 72.831 30.442 66.427 1.00 47.10 113 ARG E C 1
ATOM 9022 O O . ARG E 1 113 ? 72.568 29.748 65.445 1.00 46.45 113 ARG E O 1
ATOM 9030 N N . VAL E 1 114 ? 73.220 31.721 66.353 1.00 44.58 114 VAL E N 1
ATOM 9031 C CA . VAL E 1 114 ? 73.340 32.440 65.096 1.00 45.19 114 VAL E CA 1
ATOM 9032 C C . VAL E 1 114 ? 74.563 31.909 64.349 1.00 45.24 114 VAL E C 1
ATOM 9033 O O . VAL E 1 114 ? 75.637 31.770 64.928 1.00 47.77 114 VAL E O 1
ATOM 9037 N N . VAL E 1 115 ? 74.367 31.587 63.064 1.00 45.78 115 VAL E N 1
ATOM 9038 C CA . VAL E 1 115 ? 75.435 31.170 62.172 1.00 44.72 115 VAL E CA 1
ATOM 9039 C C . VAL E 1 115 ? 75.643 32.266 61.127 1.00 44.25 115 VAL E C 1
ATOM 9040 O O . VAL E 1 115 ? 74.680 32.682 60.485 1.00 43.96 115 VAL E O 1
ATOM 9044 N N . THR E 1 116 ? 76.895 32.719 60.956 1.00 44.44 116 THR E N 1
ATOM 9045 C CA . THR E 1 116 ? 77.206 33.761 59.985 1.00 46.45 116 THR E CA 1
ATOM 9046 C C . THR E 1 116 ? 78.346 33.304 59.080 1.00 43.17 116 THR E C 1
ATOM 9047 O O . THR E 1 116 ? 79.166 32.481 59.474 1.00 43.31 116 THR E O 1
ATOM 9051 N N . PHE E 1 117 ? 78.388 33.885 57.876 1.00 42.51 117 PHE E N 1
ATOM 9052 C CA . PHE E 1 117 ? 79.429 33.617 56.897 1.00 44.83 117 PHE E CA 1
ATOM 9053 C C . PHE E 1 117 ? 80.030 34.947 56.446 1.00 45.14 117 PHE E C 1
ATOM 9054 O O . PHE E 1 117 ? 79.291 35.880 56.133 1.00 45.50 117 PHE E O 1
ATOM 9062 N N . GLU E 1 118 ? 81.364 35.015 56.359 1.00 46.38 118 GLU E N 1
ATOM 9063 C CA . GLU E 1 118 ? 82.017 36.234 55.906 1.00 49.14 118 GLU E CA 1
ATOM 9064 C C . GLU E 1 118 ? 83.307 35.909 55.154 1.00 48.82 118 GLU E C 1
ATOM 9065 O O . GLU E 1 118 ? 83.881 34.832 55.319 1.00 44.25 118 GLU E O 1
ATOM 9071 N N . SER E 1 119 ? 83.735 36.872 54.325 1.00 49.13 119 SER E N 1
ATOM 9072 C CA . SER E 1 119 ? 84.995 36.808 53.603 1.00 50.76 119 SER E CA 1
ATOM 9073 C C . SER E 1 119 ? 86.027 37.713 54.276 1.00 52.86 119 SER E C 1
ATOM 9074 O O . SER E 1 119 ? 85.692 38.811 54.717 1.00 50.90 119 SER E O 1
ATOM 9077 N N . LYS E 1 120 ? 87.282 37.247 54.330 1.00 53.27 120 LYS E N 1
ATOM 9078 C CA . LYS E 1 120 ? 88.394 38.047 54.822 1.00 53.45 120 LYS E CA 1
ATOM 9079 C C . LYS E 1 120 ? 88.684 39.203 53.864 1.00 54.21 120 LYS E C 1
ATOM 9080 O O . LYS E 1 120 ? 89.106 40.270 54.300 1.00 56.79 120 LYS E O 1
ATOM 9086 N N . ASP E 1 121 ? 88.465 38.976 52.563 1.00 56.33 121 ASP E N 1
ATOM 9087 C CA . ASP E 1 121 ? 88.704 39.983 51.541 1.00 58.01 121 ASP E CA 1
ATOM 9088 C C . ASP E 1 121 ? 87.589 39.905 50.499 1.00 58.02 121 ASP E C 1
ATOM 9089 O O . ASP E 1 121 ? 87.400 38.865 49.872 1.00 61.14 121 ASP E O 1
ATOM 9094 N N . ALA E 1 122 ? 86.870 41.020 50.307 1.00 57.72 122 ALA E N 1
ATOM 9095 C CA . ALA E 1 122 ? 85.787 41.100 49.336 1.00 57.76 122 ALA E CA 1
ATOM 9096 C C . ALA E 1 122 ? 86.302 40.854 47.920 1.00 59.81 122 ALA E C 1
ATOM 9097 O O . ALA E 1 122 ? 85.527 40.479 47.041 1.00 60.51 122 ALA E O 1
ATOM 9099 N N . ALA E 1 123 ? 87.603 41.093 47.707 1.00 59.30 123 ALA E N 1
ATOM 9100 C CA . ALA E 1 123 ? 88.228 40.910 46.407 1.00 57.01 123 ALA E CA 1
ATOM 9101 C C . ALA E 1 123 ? 88.375 39.424 46.081 1.00 54.82 123 ALA E C 1
ATOM 9102 O O . ALA E 1 123 ? 88.296 39.048 44.914 1.00 55.00 123 ALA E O 1
ATOM 9104 N N . HIS E 1 124 ? 88.596 38.590 47.108 1.00 54.87 124 HIS E N 1
ATOM 9105 C CA . HIS E 1 124 ? 88.755 37.152 46.928 1.00 52.95 124 HIS E CA 1
ATOM 9106 C C . HIS E 1 124 ? 87.680 36.424 47.738 1.00 48.54 124 HIS E C 1
ATOM 9107 O O . HIS E 1 124 ? 87.981 35.709 48.688 1.00 44.40 124 HIS E O 1
ATOM 9114 N N . PRO E 1 125 ? 86.385 36.558 47.376 1.00 45.86 125 PRO E N 1
ATOM 9115 C CA . PRO E 1 125 ? 85.307 36.141 48.268 1.00 48.31 125 PRO E CA 1
ATOM 9116 C C . PRO E 1 125 ? 85.337 34.651 48.607 1.00 47.34 125 PRO E C 1
ATOM 9117 O O . PRO E 1 125 ? 85.830 33.834 47.831 1.00 45.53 125 PRO E O 1
ATOM 9121 N N . ALA E 1 126 ? 84.852 34.319 49.809 1.00 47.87 126 ALA E N 1
ATOM 9122 C CA . ALA E 1 126 ? 84.611 32.937 50.186 1.00 46.91 126 ALA E CA 1
ATOM 9123 C C . ALA E 1 126 ? 83.350 32.450 49.477 1.00 44.65 126 ALA E C 1
ATOM 9124 O O . ALA E 1 126 ? 82.435 33.234 49.235 1.00 42.52 126 ALA E O 1
ATOM 9126 N N . LYS E 1 127 ? 83.336 31.157 49.126 1.00 44.66 127 LYS E N 1
ATOM 9127 C CA . LYS E 1 127 ? 82.175 30.523 48.521 1.00 42.64 127 LYS E CA 1
ATOM 9128 C C . LYS E 1 127 ? 81.783 29.319 49.374 1.00 41.20 127 LYS E C 1
ATOM 9129 O O . LYS E 1 127 ? 82.368 28.244 49.252 1.00 39.74 127 LYS E O 1
ATOM 9135 N N . PHE E 1 128 ? 80.804 29.532 50.259 1.00 39.66 128 PHE E N 1
ATOM 9136 C CA . PHE E 1 128 ? 80.437 28.543 51.258 1.00 39.58 128 PHE E CA 1
ATOM 9137 C C . PHE E 1 128 ? 79.307 27.670 50.716 1.00 36.82 128 PHE E C 1
ATOM 9138 O O . PHE E 1 128 ? 78.184 28.139 50.554 1.00 36.05 128 PHE E O 1
ATOM 9146 N N . TYR E 1 129 ? 79.629 26.402 50.433 1.00 35.57 129 TYR E N 1
ATOM 9147 C CA . TYR E 1 129 ? 78.644 25.408 50.033 1.00 34.96 129 TYR E CA 1
ATOM 9148 C C . TYR E 1 129 ? 78.269 24.571 51.253 1.00 33.71 129 TYR E C 1
ATOM 9149 O O . TYR E 1 129 ? 79.146 24.180 52.026 1.00 34.62 129 TYR E O 1
ATOM 9158 N N . PHE E 1 130 ? 76.973 24.282 51.424 1.00 32.46 130 PHE E N 1
ATOM 9159 C CA . PHE E 1 130 ? 76.556 23.533 52.597 1.00 33.58 130 PHE E CA 1
ATOM 9160 C C . PHE E 1 130 ? 75.426 22.559 52.271 1.00 31.30 130 PHE E C 1
ATOM 9161 O O . PHE E 1 130 ? 74.649 22.770 51.342 1.00 31.01 130 PHE E O 1
ATOM 9169 N N . ASN E 1 131 ? 75.391 21.476 53.057 1.00 30.03 131 ASN E N 1
ATOM 9170 C CA . ASN E 1 131 ? 74.268 20.555 53.140 1.00 30.14 131 ASN E CA 1
ATOM 9171 C C . ASN E 1 131 ? 73.839 20.454 54.603 1.00 30.35 131 ASN E C 1
ATOM 9172 O O . ASN E 1 131 ? 74.695 20.413 55.483 1.00 31.78 131 ASN E O 1
ATOM 9177 N N . SER E 1 132 ? 72.522 20.382 54.848 1.00 31.00 132 SER E N 1
ATOM 9178 C CA . SER E 1 132 ? 71.981 20.273 56.196 1.00 30.72 132 SER E CA 1
ATOM 9179 C C . SER E 1 132 ? 70.907 19.189 56.257 1.00 29.87 132 SER E C 1
ATOM 9180 O O . SER E 1 132 ? 70.121 19.039 55.320 1.00 27.60 132 SER E O 1
ATOM 9183 N N . LEU E 1 133 ? 70.875 18.471 57.384 1.00 29.65 133 LEU E N 1
ATOM 9184 C CA . LEU E 1 133 ? 69.858 17.463 57.650 1.00 32.63 133 LEU E CA 1
ATOM 9185 C C . LEU E 1 133 ? 69.374 17.617 59.088 1.00 33.96 133 LEU E C 1
ATOM 9186 O O . LEU E 1 133 ? 70.048 18.251 59.898 1.00 33.46 133 LEU E O 1
ATOM 9191 N N . THR E 1 134 ? 68.223 17.003 59.402 1.00 32.22 134 THR E N 1
ATOM 9192 C CA . THR E 1 134 ? 67.690 17.050 60.754 1.00 31.18 134 THR E CA 1
ATOM 9193 C C . THR E 1 134 ? 68.680 16.369 61.702 1.00 31.74 134 THR E C 1
ATOM 9194 O O . THR E 1 134 ? 69.436 15.485 61.291 1.00 28.39 134 THR E O 1
ATOM 9198 N N . ALA E 1 135 ? 68.642 16.804 62.972 1.00 31.56 135 ALA E N 1
ATOM 9199 C CA . ALA E 1 135 ? 69.506 16.298 64.028 1.00 32.24 135 ALA E CA 1
ATOM 9200 C C . ALA E 1 135 ? 68.721 16.239 65.338 1.00 32.02 135 ALA E C 1
ATOM 9201 O O . ALA E 1 135 ? 68.313 17.273 65.868 1.00 31.76 135 ALA E O 1
ATOM 9203 N N . HIS E 1 136 ? 68.493 15.015 65.832 1.00 31.64 136 HIS E N 1
ATOM 9204 C CA . HIS E 1 136 ? 67.693 14.780 67.021 1.00 31.18 136 HIS E CA 1
ATOM 9205 C C . HIS E 1 136 ? 68.541 15.043 68.265 1.00 33.98 136 HIS E C 1
ATOM 9206 O O . HIS E 1 136 ? 67.997 15.199 69.356 1.00 35.07 136 HIS E O 1
ATOM 9213 N N . ARG E 1 137 ? 69.868 15.099 68.092 1.00 33.34 137 ARG E N 1
ATOM 9214 C CA . ARG E 1 137 ? 70.769 15.453 69.178 1.00 34.53 137 ARG E CA 1
ATOM 9215 C C . ARG E 1 137 ? 71.902 16.344 68.676 1.00 34.00 137 ARG E C 1
ATOM 9216 O O . ARG E 1 137 ? 72.134 16.471 67.473 1.00 33.84 137 ARG E O 1
ATOM 9224 N N . ASN E 1 138 ? 72.617 16.927 69.642 1.00 32.82 138 ASN E N 1
ATOM 9225 C CA . ASN E 1 138 ? 73.823 17.694 69.394 1.00 33.11 138 ASN E CA 1
ATOM 9226 C C . ASN E 1 138 ? 75.029 16.757 69.303 1.00 33.45 138 ASN E C 1
ATOM 9227 O O . ASN E 1 138 ? 75.127 15.772 70.029 1.00 34.25 138 ASN E O 1
ATOM 9232 N N . TYR E 1 139 ? 75.937 17.066 68.375 1.00 34.44 139 TYR E N 1
ATOM 9233 C CA . TYR E 1 139 ? 77.310 16.594 68.431 1.00 35.95 139 TYR E CA 1
ATOM 9234 C C . TYR E 1 139 ? 78.216 17.814 68.287 1.00 37.28 139 TYR E C 1
ATOM 9235 O O . TYR E 1 139 ? 77.828 18.781 67.642 1.00 36.42 139 TYR E O 1
ATOM 9244 N N . PRO E 1 140 ? 79.436 17.802 68.872 1.00 39.87 140 PRO E N 1
ATOM 9245 C CA . PRO E 1 140 ? 80.332 18.953 68.800 1.00 40.67 140 PRO E CA 1
ATOM 9246 C C . PRO E 1 140 ? 80.721 19.355 67.381 1.00 40.63 140 PRO E C 1
ATOM 9247 O O . PRO E 1 140 ? 80.823 18.510 66.490 1.00 40.20 140 PRO E O 1
ATOM 9251 N N . ASP E 1 141 ? 80.968 20.658 67.197 1.00 40.32 141 ASP E N 1
ATOM 9252 C CA . ASP E 1 141 ? 81.463 21.174 65.933 1.00 41.51 141 ASP E CA 1
ATOM 9253 C C . ASP E 1 141 ? 82.847 20.592 65.670 1.00 41.75 141 ASP E C 1
ATOM 9254 O O . ASP E 1 141 ? 83.526 20.180 66.612 1.00 38.52 141 ASP E O 1
ATOM 9259 N N . ARG E 1 142 ? 83.252 20.547 64.390 1.00 42.08 142 ARG E N 1
ATOM 9260 C CA . ARG E 1 142 ? 84.622 20.186 64.058 1.00 42.18 142 ARG E CA 1
ATOM 9261 C C . ARG E 1 142 ? 84.986 20.653 62.649 1.00 44.44 142 ARG E C 1
ATOM 9262 O O . ARG E 1 142 ? 84.299 20.351 61.671 1.00 40.85 142 ARG E O 1
ATOM 9270 N N . LYS E 1 143 ? 86.104 21.389 62.576 1.00 43.70 143 LYS E N 1
ATOM 9271 C CA . LYS E 1 143 ? 86.738 21.737 61.319 1.00 43.01 143 LYS E CA 1
ATOM 9272 C C . LYS E 1 143 ? 87.546 20.531 60.860 1.00 41.30 143 LYS E C 1
ATOM 9273 O O . LYS E 1 143 ? 88.258 19.926 61.655 1.00 43.11 143 LYS E O 1
ATOM 9279 N N . VAL E 1 144 ? 87.407 20.193 59.575 1.00 40.98 144 VAL E N 1
ATOM 9280 C CA . VAL E 1 144 ? 88.077 19.051 58.979 1.00 39.86 144 VAL E CA 1
ATOM 9281 C C . VAL E 1 144 ? 88.713 19.509 57.667 1.00 40.64 144 VAL E C 1
ATOM 9282 O O . VAL E 1 144 ? 88.069 20.211 56.889 1.00 40.30 144 VAL E O 1
ATOM 9286 N N . THR E 1 145 ? 89.979 19.115 57.450 1.00 41.98 145 THR E N 1
ATOM 9287 C CA . THR E 1 145 ? 90.721 19.418 56.233 1.00 41.59 145 THR E CA 1
ATOM 9288 C C . THR E 1 145 ? 91.111 18.105 55.560 1.00 42.21 145 THR E C 1
ATOM 9289 O O . THR E 1 145 ? 90.915 17.031 56.124 1.00 41.22 145 THR E O 1
ATOM 9293 N N . LYS E 1 146 ? 91.729 18.203 54.378 1.00 45.39 146 LYS E N 1
ATOM 9294 C CA . LYS E 1 146 ? 92.205 17.030 53.656 1.00 48.85 146 LYS E CA 1
ATOM 9295 C C . LYS E 1 146 ? 93.189 16.212 54.493 1.00 48.40 146 LYS E C 1
ATOM 9296 O O . LYS E 1 146 ? 93.314 15.012 54.270 1.00 49.37 146 LYS E O 1
ATOM 9302 N N . ALA E 1 147 ? 93.879 16.861 55.443 1.00 51.19 147 ALA E N 1
ATOM 9303 C CA . ALA E 1 147 ? 94.858 16.200 56.294 1.00 50.70 147 ALA E CA 1
ATOM 9304 C C . ALA E 1 147 ? 94.183 15.299 57.328 1.00 53.49 147 ALA E C 1
ATOM 9305 O O . ALA E 1 147 ? 94.797 14.350 57.814 1.00 54.17 147 ALA E O 1
ATOM 9307 N N . ASP E 1 148 ? 92.932 15.614 57.686 1.00 52.28 148 ASP E N 1
ATOM 9308 C CA . ASP E 1 148 ? 92.204 14.843 58.680 1.00 53.01 148 ASP E CA 1
ATOM 9309 C C . ASP E 1 148 ? 91.397 13.743 57.994 1.00 50.77 148 ASP E C 1
ATOM 9310 O O . ASP E 1 148 ? 90.745 12.948 58.663 1.00 50.95 148 ASP E O 1
ATOM 9315 N N . ALA E 1 149 ? 91.455 13.693 56.657 1.00 50.72 149 ALA E N 1
ATOM 9316 C CA . ALA E 1 149 ? 90.562 12.859 55.869 1.00 48.33 149 ALA E CA 1
ATOM 9317 C C . ALA E 1 149 ? 91.065 11.421 55.816 1.00 45.63 149 ALA E C 1
ATOM 9318 O O . ALA E 1 149 ? 92.266 11.173 55.861 1.00 45.88 149 ALA E O 1
ATOM 9320 N N . VAL E 1 150 ? 90.116 10.484 55.740 1.00 43.63 150 VAL E N 1
ATOM 9321 C CA . VAL E 1 150 ? 90.381 9.143 55.251 1.00 46.57 150 VAL E CA 1
ATOM 9322 C C . VAL E 1 150 ? 90.351 9.230 53.728 1.00 48.66 150 VAL E C 1
ATOM 9323 O O . VAL E 1 150 ? 89.329 9.608 53.156 1.00 47.75 150 VAL E O 1
ATOM 9327 N N . VAL E 1 151 ? 91.485 8.916 53.089 1.00 48.55 151 VAL E N 1
ATOM 9328 C CA . VAL E 1 151 ? 91.620 9.054 51.647 1.00 48.31 151 VAL E CA 1
ATOM 9329 C C . VAL E 1 151 ? 91.606 7.664 51.015 1.00 48.83 151 VAL E C 1
ATOM 9330 O O . VAL E 1 151 ? 92.200 6.728 51.544 1.00 50.00 151 VAL E O 1
ATOM 9334 N N . ALA E 1 152 ? 90.890 7.553 49.890 1.00 50.32 152 ALA E N 1
ATOM 9335 C CA . ALA E 1 152 ? 90.907 6.370 49.048 1.00 51.84 152 ALA E CA 1
ATOM 9336 C C . ALA E 1 152 ? 91.206 6.794 47.613 1.00 53.17 152 ALA E C 1
ATOM 9337 O O . ALA E 1 152 ? 90.488 7.619 47.051 1.00 53.52 152 ALA E O 1
ATOM 9339 N N . GLU E 1 153 ? 92.288 6.243 47.049 1.00 53.19 153 GLU E N 1
ATOM 9340 C CA . GLU E 1 153 ? 92.624 6.424 45.646 1.00 54.77 153 GLU E CA 1
ATOM 9341 C C . GLU E 1 153 ? 91.846 5.391 44.836 1.00 53.20 153 GLU E C 1
ATOM 9342 O O . GLU E 1 153 ? 91.771 4.228 45.228 1.00 53.62 153 GLU E O 1
ATOM 9348 N N . MET E 1 154 ? 91.270 5.828 43.709 1.00 52.16 154 MET E N 1
ATOM 9349 C CA . MET E 1 154 ? 90.435 4.966 42.887 1.00 50.33 154 MET E CA 1
ATOM 9350 C C . MET E 1 154 ? 90.737 5.196 41.410 1.00 46.24 154 MET E C 1
ATOM 9351 O O . MET E 1 154 ? 91.190 6.270 41.019 1.00 42.28 154 MET E O 1
ATOM 9356 N N . GLY E 1 155 ? 90.436 4.179 40.597 1.00 43.58 155 GLY E N 1
ATOM 9357 C CA . GLY E 1 155 ? 90.349 4.337 39.158 1.00 44.98 155 GLY E CA 1
ATOM 9358 C C . GLY E 1 155 ? 91.714 4.203 38.491 1.00 45.42 155 GLY E C 1
ATOM 9359 O O . GLY E 1 155 ? 92.675 3.776 39.121 1.00 48.03 155 GLY E O 1
ATOM 9360 N N . SER E 1 156 ? 91.771 4.572 37.207 1.00 44.75 156 SER E N 1
ATOM 9361 C CA . SER E 1 156 ? 92.988 4.468 36.421 1.00 42.82 156 SER E CA 1
ATOM 9362 C C . SER E 1 156 ? 92.960 5.502 35.306 1.00 41.71 156 SER E C 1
ATOM 9363 O O . SER E 1 156 ? 91.906 6.054 34.992 1.00 40.10 156 SER E O 1
ATOM 9366 N N . LEU E 1 157 ? 94.137 5.724 34.709 1.00 39.03 157 LEU E N 1
ATOM 9367 C CA . LEU E 1 157 ? 94.288 6.557 33.528 1.00 38.39 157 LEU E CA 1
ATOM 9368 C C . LEU E 1 157 ? 93.455 6.005 32.372 1.00 35.62 157 LEU E C 1
ATOM 9369 O O . LEU E 1 157 ? 92.803 6.767 31.666 1.00 35.68 157 LEU E O 1
ATOM 9374 N N . GLU E 1 158 ? 93.498 4.682 32.163 1.00 38.20 158 GLU E N 1
ATOM 9375 C CA . GLU E 1 158 ? 92.850 4.065 31.012 1.00 38.84 158 GLU E CA 1
ATOM 9376 C C . GLU E 1 158 ? 91.334 4.175 31.162 1.00 38.79 158 GLU E C 1
ATOM 9377 O O . GLU E 1 158 ? 90.623 4.330 30.171 1.00 39.65 158 GLU E O 1
ATOM 9383 N N . GLY E 1 159 ? 90.853 4.123 32.410 1.00 38.26 159 GLY E N 1
ATOM 9384 C CA . GLY E 1 159 ? 89.435 4.279 32.697 1.00 40.14 159 GLY E CA 1
ATOM 9385 C C . GLY E 1 159 ? 89.001 5.744 32.748 1.00 40.07 159 GLY E C 1
ATOM 9386 O O . GLY E 1 159 ? 87.825 6.027 32.950 1.00 39.69 159 GLY E O 1
ATOM 9387 N N . SER E 1 160 ? 89.953 6.672 32.572 1.00 37.99 160 SER E N 1
ATOM 9388 C CA . SER E 1 160 ? 89.700 8.099 32.697 1.00 36.66 160 SER E CA 1
ATOM 9389 C C . SER E 1 160 ? 88.878 8.388 33.953 1.00 37.41 160 SER E C 1
ATOM 9390 O O . SER E 1 160 ? 87.958 9.206 33.915 1.00 38.13 160 SER E O 1
ATOM 9393 N N . ASN E 1 161 ? 89.235 7.732 35.067 1.00 34.64 161 ASN E N 1
ATOM 9394 C CA . ASN E 1 161 ? 88.505 7.887 36.315 1.00 37.86 161 ASN E CA 1
ATOM 9395 C C . ASN E 1 161 ? 89.442 7.829 37.522 1.00 35.50 161 ASN E C 1
ATOM 9396 O O . ASN E 1 161 ? 89.000 7.504 38.621 1.00 35.66 161 ASN E O 1
ATOM 9401 N N . HIS E 1 162 ? 90.721 8.176 37.323 1.00 37.11 162 HIS E N 1
ATOM 9402 C CA . HIS E 1 162 ? 91.696 8.202 38.403 1.00 36.87 162 HIS E CA 1
ATOM 9403 C C . HIS E 1 162 ? 91.370 9.366 39.339 1.00 35.61 162 HIS E C 1
ATOM 9404 O O . HIS E 1 162 ? 91.268 10.509 38.890 1.00 34.67 162 HIS E O 1
ATOM 9411 N N . ARG E 1 163 ? 91.199 9.073 40.635 1.00 35.55 163 ARG E N 1
ATOM 9412 C CA . ARG E 1 163 ? 90.660 10.060 41.560 1.00 38.37 163 ARG E CA 1
ATOM 9413 C C . ARG E 1 163 ? 91.028 9.717 43.002 1.00 38.23 163 ARG E C 1
ATOM 9414 O O . ARG E 1 163 ? 91.258 8.555 43.337 1.00 41.22 163 ARG E O 1
ATOM 9422 N N . ASN E 1 164 ? 91.064 10.755 43.846 1.00 37.54 164 ASN E N 1
ATOM 9423 C CA . ASN E 1 164 ? 91.180 10.599 45.288 1.00 40.56 164 ASN E CA 1
ATOM 9424 C C . ASN E 1 164 ? 89.863 10.990 45.959 1.00 38.81 164 ASN E C 1
ATOM 9425 O O . ASN E 1 164 ? 89.386 12.108 45.771 1.00 33.47 164 ASN E O 1
ATOM 9430 N N . ILE E 1 165 ? 89.305 10.065 46.754 1.00 39.11 165 ILE E N 1
ATOM 9431 C CA . ILE E 1 165 ? 88.095 10.302 47.532 1.00 39.55 165 ILE E CA 1
ATOM 9432 C C . ILE E 1 165 ? 88.495 10.728 48.944 1.00 39.88 165 ILE E C 1
ATOM 9433 O O . ILE E 1 165 ? 88.992 9.915 49.722 1.00 42.19 165 ILE E O 1
ATOM 9438 N N . ASN E 1 166 ? 88.249 12.003 49.266 1.00 36.62 166 ASN E N 1
ATOM 9439 C CA . ASN E 1 166 ? 88.556 12.555 50.574 1.00 36.75 166 ASN E CA 1
ATOM 9440 C C . ASN E 1 166 ? 87.319 12.478 51.469 1.00 35.84 166 ASN E C 1
ATOM 9441 O O . ASN E 1 166 ? 86.429 13.325 51.387 1.00 34.38 166 ASN E O 1
ATOM 9446 N N . LYS E 1 167 ? 87.288 11.462 52.338 1.00 36.66 167 LYS E N 1
ATOM 9447 C CA . LYS E 1 167 ? 86.187 11.257 53.265 1.00 38.47 167 LYS E CA 1
ATOM 9448 C C . LYS E 1 167 ? 86.445 12.083 54.522 1.00 39.15 167 LYS E C 1
ATOM 9449 O O . LYS E 1 167 ? 87.286 11.716 55.342 1.00 41.57 167 LYS E O 1
ATOM 9455 N N . MET E 1 168 ? 85.689 13.177 54.676 1.00 37.24 168 MET E N 1
ATOM 9456 C CA . MET E 1 168 ? 86.030 14.233 55.614 1.00 38.75 168 MET E CA 1
ATOM 9457 C C . MET E 1 168 ? 85.022 14.278 56.763 1.00 39.73 168 MET E C 1
ATOM 9458 O O . MET E 1 168 ? 85.388 14.045 57.919 1.00 37.63 168 MET E O 1
ATOM 9463 N N . LEU E 1 169 ? 83.752 14.569 56.449 1.00 37.03 169 LEU E N 1
ATOM 9464 C CA . LEU E 1 169 ? 82.726 14.621 57.478 1.00 35.34 169 LEU E CA 1
ATOM 9465 C C . LEU E 1 169 ? 81.996 13.282 57.487 1.00 36.42 169 LEU E C 1
ATOM 9466 O O . LEU E 1 169 ? 80.855 13.177 57.036 1.00 36.59 169 LEU E O 1
ATOM 9471 N N . VAL E 1 170 ? 82.691 12.261 57.997 1.00 36.19 170 VAL E N 1
ATOM 9472 C CA . VAL E 1 170 ? 82.229 10.884 57.949 1.00 38.52 170 VAL E CA 1
ATOM 9473 C C . VAL E 1 170 ? 82.411 10.255 59.328 1.00 41.44 170 VAL E C 1
ATOM 9474 O O . VAL E 1 170 ? 83.095 10.812 60.183 1.00 40.10 170 VAL E O 1
ATOM 9478 N N . ASN E 1 171 ? 81.809 9.075 59.523 1.00 46.31 171 ASN E N 1
ATOM 9479 C CA . ASN E 1 171 ? 81.764 8.428 60.826 1.00 49.92 171 ASN E CA 1
ATOM 9480 C C . ASN E 1 171 ? 83.162 8.026 61.302 1.00 48.91 171 ASN E C 1
ATOM 9481 O O . ASN E 1 171 ? 83.394 7.995 62.507 1.00 47.20 171 ASN E O 1
ATOM 9486 N N . GLN E 1 172 ? 84.093 7.739 60.378 1.00 49.30 172 GLN E N 1
ATOM 9487 C CA . GLN E 1 172 ? 85.462 7.402 60.754 1.00 52.21 172 GLN E CA 1
ATOM 9488 C C . GLN E 1 172 ? 86.184 8.616 61.340 1.00 48.99 172 GLN E C 1
ATOM 9489 O O . GLN E 1 172 ? 87.123 8.452 62.115 1.00 52.28 172 GLN E O 1
ATOM 9495 N N . VAL E 1 173 ? 85.764 9.827 60.953 1.00 44.37 173 VAL E N 1
ATOM 9496 C CA . VAL E 1 173 ? 86.425 11.045 61.394 1.00 44.99 173 VAL E CA 1
ATOM 9497 C C . VAL E 1 173 ? 85.723 11.590 62.639 1.00 46.58 173 VAL E C 1
ATOM 9498 O O . VAL E 1 173 ? 86.384 11.849 63.642 1.00 48.51 173 VAL E O 1
ATOM 9502 N N . LEU E 1 174 ? 84.394 11.765 62.577 1.00 42.02 174 LEU E N 1
ATOM 9503 C CA . LEU E 1 174 ? 83.656 12.390 63.665 1.00 41.44 174 LEU E CA 1
ATOM 9504 C C . LEU E 1 174 ? 82.236 11.826 63.750 1.00 41.05 174 LEU E C 1
ATOM 9505 O O . LEU E 1 174 ? 81.686 11.355 62.758 1.00 40.47 174 LEU E O 1
ATOM 9510 N N . PRO E 1 175 ? 81.593 11.876 64.941 1.00 41.27 175 PRO E N 1
ATOM 9511 C CA . PRO E 1 175 ? 80.176 11.561 65.058 1.00 38.52 175 PRO E CA 1
ATOM 9512 C C . PRO E 1 175 ? 79.276 12.658 64.489 1.00 35.70 175 PRO E C 1
ATOM 9513 O O . PRO E 1 175 ? 79.533 13.846 64.676 1.00 36.18 175 PRO E O 1
ATOM 9517 N N . THR E 1 176 ? 78.241 12.232 63.757 1.00 33.73 176 THR E N 1
ATOM 9518 C CA . THR E 1 176 ? 77.159 13.100 63.323 1.00 31.89 176 THR E CA 1
ATOM 9519 C C . THR E 1 176 ? 75.847 12.331 63.500 1.00 31.34 176 THR E C 1
ATOM 9520 O O . THR E 1 176 ? 75.852 11.121 63.712 1.00 30.17 176 THR E O 1
ATOM 9524 N N . CYS E 1 177 ? 74.724 13.043 63.428 1.00 31.57 177 CYS E N 1
ATOM 9525 C CA . CYS E 1 177 ? 73.417 12.408 63.489 1.00 33.24 177 CYS E CA 1
ATOM 9526 C C . CYS E 1 177 ? 73.190 11.530 62.261 1.00 31.45 177 CYS E C 1
ATOM 9527 O O . CYS E 1 177 ? 72.840 10.365 62.408 1.00 30.19 177 CYS E O 1
ATOM 9530 N N . GLN E 1 178 ? 73.385 12.095 61.064 1.00 29.69 178 GLN E N 1
ATOM 9531 C CA . GLN E 1 178 ? 73.168 11.358 59.826 1.00 30.46 178 GLN E CA 1
ATOM 9532 C C . GLN E 1 178 ? 73.994 11.909 58.656 1.00 30.57 178 GLN E C 1
ATOM 9533 O O . GLN E 1 178 ? 74.264 11.180 57.706 1.00 30.84 178 GLN E O 1
ATOM 9539 N N . LEU E 1 179 ? 74.371 13.193 58.690 1.00 32.24 179 LEU E N 1
ATOM 9540 C CA . LEU E 1 179 ? 75.078 13.801 57.574 1.00 34.09 179 LEU E CA 1
ATOM 9541 C C . LEU E 1 179 ? 76.449 13.149 57.403 1.00 34.96 179 LEU E C 1
ATOM 9542 O O . LEU E 1 179 ? 77.216 13.050 58.364 1.00 32.96 179 LEU E O 1
ATOM 9547 N N . GLN E 1 180 ? 76.739 12.725 56.161 1.00 34.37 180 GLN E N 1
ATOM 9548 C CA . GLN E 1 180 ? 78.088 12.383 55.731 1.00 35.01 180 GLN E CA 1
ATOM 9549 C C . GLN E 1 180 ? 78.431 13.243 54.516 1.00 34.66 180 GLN E C 1
ATOM 9550 O O . GLN E 1 180 ? 77.601 13.387 53.620 1.00 33.48 180 GLN E O 1
ATOM 9556 N N . MET E 1 181 ? 79.663 13.775 54.472 1.00 33.74 181 MET E N 1
ATOM 9557 C CA . MET E 1 181 ? 80.122 14.573 53.344 1.00 32.65 181 MET E CA 1
ATOM 9558 C C . MET E 1 181 ? 81.604 14.330 53.074 1.00 33.63 181 MET E C 1
ATOM 9559 O O . MET E 1 181 ? 82.376 14.047 53.991 1.00 33.89 181 MET E O 1
ATOM 9564 N N . GLY E 1 182 ? 81.980 14.458 51.796 1.00 35.37 182 GLY E N 1
ATOM 9565 C CA . GLY E 1 182 ? 83.365 14.330 51.376 1.00 35.86 182 GLY E CA 1
ATOM 9566 C C . GLY E 1 182 ? 83.614 15.025 50.041 1.00 35.09 182 GLY E C 1
ATOM 9567 O O . GLY E 1 182 ? 82.738 15.688 49.494 1.00 33.92 182 GLY E O 1
ATOM 9568 N N . MET E 1 183 ? 84.828 14.835 49.523 1.00 35.92 183 MET E N 1
ATOM 9569 C CA . MET E 1 183 ? 85.306 15.579 48.374 1.00 36.26 183 MET E CA 1
ATOM 9570 C C . MET E 1 183 ? 86.208 14.677 47.536 1.00 35.78 183 MET E C 1
ATOM 9571 O O . MET E 1 183 ? 87.196 14.152 48.042 1.00 36.54 183 MET E O 1
ATOM 9576 N N . THR E 1 184 ? 85.850 14.512 46.255 1.00 36.47 184 THR E N 1
ATOM 9577 C CA . THR E 1 184 ? 86.562 13.627 45.348 1.00 35.27 184 THR E CA 1
ATOM 9578 C C . THR E 1 184 ? 87.224 14.469 44.260 1.00 35.56 184 THR E C 1
ATOM 9579 O O . THR E 1 184 ? 86.553 15.251 43.590 1.00 34.85 184 THR E O 1
ATOM 9583 N N . GLU E 1 185 ? 88.546 14.294 44.108 1.00 37.35 185 GLU E N 1
ATOM 9584 C CA . GLU E 1 185 ? 89.359 15.060 43.172 1.00 38.95 185 GLU E CA 1
ATOM 9585 C C . GLU E 1 185 ? 89.805 14.162 42.018 1.00 36.80 185 GLU E C 1
ATOM 9586 O O . GLU E 1 185 ? 90.513 13.183 42.240 1.00 36.61 185 GLU E O 1
ATOM 9592 N N . LEU E 1 186 ? 89.376 14.499 40.794 1.00 36.26 186 LEU E N 1
ATOM 9593 C CA . LEU E 1 186 ? 89.778 13.784 39.588 1.00 37.69 186 LEU E CA 1
ATOM 9594 C C . LEU E 1 186 ? 91.183 14.222 39.167 1.00 39.45 186 LEU E C 1
ATOM 9595 O O . LEU E 1 186 ? 91.520 15.399 39.279 1.00 37.02 186 LEU E O 1
ATOM 9600 N N . ALA E 1 187 ? 91.973 13.270 38.641 1.00 41.83 187 ALA E N 1
ATOM 9601 C CA . ALA E 1 187 ? 93.294 13.550 38.095 1.00 39.96 187 ALA E CA 1
ATOM 9602 C C . ALA E 1 187 ? 93.165 14.234 36.740 1.00 43.07 187 ALA E C 1
ATOM 9603 O O . ALA E 1 187 ? 92.143 14.097 36.069 1.00 43.99 187 ALA E O 1
ATOM 9605 N N . PRO E 1 188 ? 94.197 14.979 36.273 1.00 45.69 188 PRO E N 1
ATOM 9606 C CA . PRO E 1 188 ? 94.173 15.526 34.919 1.00 44.40 188 PRO E CA 1
ATOM 9607 C C . PRO E 1 188 ? 93.968 14.449 33.852 1.00 41.76 188 PRO E C 1
ATOM 9608 O O . PRO E 1 188 ? 94.545 13.369 33.937 1.00 38.71 188 PRO E O 1
ATOM 9612 N N . GLY E 1 189 ? 93.089 14.735 32.881 1.00 44.76 189 GLY E N 1
ATOM 9613 C CA . GLY E 1 189 ? 92.770 13.801 31.808 1.00 44.51 189 GLY E CA 1
ATOM 9614 C C . GLY E 1 189 ? 91.777 12.709 32.222 1.00 45.23 189 GLY E C 1
ATOM 9615 O O . GLY E 1 189 ? 91.456 11.842 31.408 1.00 40.20 189 GLY E O 1
ATOM 9616 N N . SER E 1 190 ? 91.307 12.754 33.483 1.00 45.78 190 SER E N 1
ATOM 9617 C CA . SER E 1 190 ? 90.242 11.890 33.975 1.00 42.49 190 SER E CA 1
ATOM 9618 C C . SER E 1 190 ? 88.964 12.710 34.147 1.00 41.65 190 SER E C 1
ATOM 9619 O O . SER E 1 190 ? 88.995 13.802 34.711 1.00 42.67 190 SER E O 1
ATOM 9622 N N . VAL E 1 191 ? 87.842 12.168 33.666 1.00 41.06 191 VAL E N 1
ATOM 9623 C CA . VAL E 1 191 ? 86.603 12.927 33.563 1.00 40.75 191 VAL E CA 1
ATOM 9624 C C . VAL E 1 191 ? 85.415 12.165 34.150 1.00 37.60 191 VAL E C 1
ATOM 9625 O O . VAL E 1 191 ? 84.329 12.731 34.249 1.00 35.07 191 VAL E O 1
ATOM 9629 N N . TRP E 1 192 ? 85.604 10.888 34.514 1.00 37.51 192 TRP E N 1
ATOM 9630 C CA . TRP E 1 192 ? 84.517 10.072 35.032 1.00 39.23 192 TRP E CA 1
ATOM 9631 C C . TRP E 1 192 ? 84.594 9.989 36.554 1.00 41.51 192 TRP E C 1
ATOM 9632 O O . TRP E 1 192 ? 85.660 9.732 37.106 1.00 39.75 192 TRP E O 1
ATOM 9643 N N . ASN E 1 193 ? 83.450 10.165 37.221 1.00 43.75 193 ASN E N 1
ATOM 9644 C CA . ASN E 1 193 ? 83.255 9.576 38.538 1.00 50.11 193 ASN E CA 1
ATOM 9645 C C . ASN E 1 193 ? 82.445 8.296 38.356 1.00 52.62 193 ASN E C 1
ATOM 9646 O O . ASN E 1 193 ? 81.320 8.335 37.852 1.00 61.16 193 ASN E O 1
ATOM 9651 N N . THR E 1 194 ? 83.046 7.167 38.748 1.00 54.09 194 THR E N 1
ATOM 9652 C CA . THR E 1 194 ? 82.421 5.858 38.633 1.00 58.49 194 THR E CA 1
ATOM 9653 C C . THR E 1 194 ? 81.992 5.413 40.014 1.00 58.98 194 THR E C 1
ATOM 9654 O O . THR E 1 194 ? 80.782 5.508 40.284 1.00 65.90 194 THR E O 1
ATOM 9658 N N . ARG E 1 203 ? 71.563 5.254 47.655 1.00 53.64 203 ARG E N 1
ATOM 9659 C CA . ARG E 1 203 ? 70.953 6.262 48.563 1.00 52.46 203 ARG E CA 1
ATOM 9660 C C . ARG E 1 203 ? 70.876 7.608 47.847 1.00 46.84 203 ARG E C 1
ATOM 9661 O O . ARG E 1 203 ? 71.429 7.776 46.761 1.00 41.38 203 ARG E O 1
ATOM 9669 N N . MET E 1 204 ? 70.155 8.551 48.459 1.00 45.02 204 MET E N 1
ATOM 9670 C CA . MET E 1 204 ? 70.031 9.894 47.926 1.00 42.31 204 MET E CA 1
ATOM 9671 C C . MET E 1 204 ? 71.255 10.717 48.318 1.00 37.67 204 MET E C 1
ATOM 9672 O O . MET E 1 204 ? 71.696 10.692 49.468 1.00 35.97 204 MET E O 1
ATOM 9677 N N . GLU E 1 205 ? 71.782 11.451 47.336 1.00 34.78 205 GLU E N 1
ATOM 9678 C CA . GLU E 1 205 ? 72.990 12.241 47.500 1.00 33.97 205 GLU E CA 1
ATOM 9679 C C . GLU E 1 205 ? 72.851 13.540 46.716 1.00 32.29 205 GLU E C 1
ATOM 9680 O O . GLU E 1 205 ? 72.148 13.586 45.709 1.00 33.64 205 GLU E O 1
ATOM 9686 N N . ALA E 1 206 ? 73.516 14.587 47.209 1.00 29.48 206 ALA E N 1
ATOM 9687 C CA . ALA E 1 206 ? 73.667 15.834 46.483 1.00 29.86 206 ALA E CA 1
ATOM 9688 C C . ALA E 1 206 ? 75.118 15.947 46.028 1.00 30.45 206 ALA E C 1
ATOM 9689 O O . ALA E 1 206 ? 76.024 15.766 46.838 1.00 27.90 206 ALA E O 1
ATOM 9691 N N . TYR E 1 207 ? 75.313 16.218 44.730 1.00 31.06 207 TYR E N 1
ATOM 9692 C CA . TYR E 1 207 ? 76.634 16.374 44.137 1.00 34.26 207 TYR E CA 1
ATOM 9693 C C . TYR E 1 207 ? 76.818 17.828 43.701 1.00 33.81 207 TYR E C 1
ATOM 9694 O O . TYR E 1 207 ? 75.934 18.394 43.065 1.00 33.41 207 TYR E O 1
ATOM 9703 N N . PHE E 1 208 ? 77.973 18.412 44.051 1.00 33.74 208 PHE E N 1
ATOM 9704 C CA . PHE E 1 208 ? 78.316 19.776 43.678 1.00 31.53 208 PHE E CA 1
ATOM 9705 C C . PHE E 1 208 ? 79.695 19.772 43.024 1.00 29.79 208 PHE E C 1
ATOM 9706 O O . PHE E 1 208 ? 80.658 19.290 43.615 1.00 31.23 208 PHE E O 1
ATOM 9714 N N . TYR E 1 209 ? 79.770 20.334 41.811 1.00 31.93 209 TYR E N 1
ATOM 9715 C CA . TYR E 1 209 ? 80.947 20.235 40.962 1.00 32.61 209 TYR E CA 1
ATOM 9716 C C . TYR E 1 209 ? 81.643 21.589 40.872 1.00 33.44 209 TYR E C 1
ATOM 9717 O O . TYR E 1 209 ? 80.982 22.613 40.720 1.00 31.39 209 TYR E O 1
ATOM 9726 N N . PHE E 1 210 ? 82.981 21.572 40.946 1.00 36.60 210 PHE E N 1
ATOM 9727 C CA . PHE E 1 210 ? 83.761 22.799 40.859 1.00 36.14 210 PHE E CA 1
ATOM 9728 C C . PHE E 1 210 ? 85.194 22.469 40.441 1.00 38.45 210 PHE E C 1
ATOM 9729 O O . PHE E 1 210 ? 85.508 21.317 40.124 1.00 33.72 210 PHE E O 1
ATOM 9737 N N . GLU E 1 211 ? 86.040 23.514 40.434 1.00 39.66 211 GLU E N 1
ATOM 9738 C CA . GLU E 1 211 ? 87.426 23.433 39.998 1.00 39.34 211 GLU E CA 1
ATOM 9739 C C . GLU E 1 211 ? 87.472 22.848 38.589 1.00 38.12 211 GLU E C 1
ATOM 9740 O O . GLU E 1 211 ? 88.242 21.937 38.303 1.00 37.89 211 GLU E O 1
ATOM 9746 N N . ILE E 1 212 ? 86.593 23.365 37.733 1.00 40.46 212 ILE E N 1
ATOM 9747 C CA . ILE E 1 212 ? 86.572 23.028 36.322 1.00 42.60 212 ILE E CA 1
ATOM 9748 C C . ILE E 1 212 ? 86.471 24.350 35.569 1.00 43.50 212 ILE E C 1
ATOM 9749 O O . ILE E 1 212 ? 85.740 25.236 36.008 1.00 42.09 212 ILE E O 1
ATOM 9754 N N . PRO E 1 213 ? 87.219 24.545 34.456 1.00 48.04 213 PRO E N 1
ATOM 9755 C CA . PRO E 1 213 ? 87.122 25.777 33.676 1.00 49.35 213 PRO E CA 1
ATOM 9756 C C . PRO E 1 213 ? 85.703 26.098 33.208 1.00 50.31 213 PRO E C 1
ATOM 9757 O O . PRO E 1 213 ? 84.842 25.224 33.168 1.00 49.11 213 PRO E O 1
ATOM 9761 N N . GLU E 1 214 ? 85.498 27.352 32.789 1.00 52.57 214 GLU E N 1
ATOM 9762 C CA . GLU E 1 214 ? 84.171 27.903 32.559 1.00 55.32 214 GLU E CA 1
ATOM 9763 C C . GLU E 1 214 ? 83.653 27.490 31.182 1.00 51.39 214 GLU E C 1
ATOM 9764 O O . GLU E 1 214 ? 82.446 27.462 30.956 1.00 54.37 214 GLU E O 1
ATOM 9770 N N . ASP E 1 215 ? 84.572 27.167 30.267 1.00 50.44 215 ASP E N 1
ATOM 9771 C CA . ASP E 1 215 ? 84.212 26.757 28.918 1.00 50.90 215 ASP E CA 1
ATOM 9772 C C . ASP E 1 215 ? 83.938 25.251 28.845 1.00 47.50 215 ASP E C 1
ATOM 9773 O O . ASP E 1 215 ? 83.605 24.748 27.777 1.00 47.29 215 ASP E O 1
ATOM 9778 N N . HIS E 1 216 ? 84.056 24.535 29.972 1.00 46.12 216 HIS E N 1
ATOM 9779 C CA . HIS E 1 216 ? 83.847 23.093 29.998 1.00 47.99 216 HIS E CA 1
ATOM 9780 C C . HIS E 1 216 ? 82.517 22.769 30.680 1.00 44.48 216 HIS E C 1
ATOM 9781 O O . HIS E 1 216 ? 81.919 23.623 31.332 1.00 47.24 216 HIS E O 1
ATOM 9788 N N . ALA E 1 217 ? 82.055 21.528 30.497 1.00 40.48 217 ALA E N 1
ATOM 9789 C CA . ALA E 1 217 ? 80.749 21.113 30.979 1.00 38.97 217 ALA E CA 1
ATOM 9790 C C . ALA E 1 217 ? 80.820 19.700 31.546 1.00 37.38 217 ALA E C 1
ATOM 9791 O O . ALA E 1 217 ? 81.698 18.919 31.192 1.00 35.46 217 ALA E O 1
ATOM 9793 N N . ILE E 1 218 ? 79.861 19.405 32.428 1.00 36.56 218 ILE E N 1
ATOM 9794 C CA . ILE E 1 218 ? 79.724 18.108 33.062 1.00 34.12 218 ILE E CA 1
ATOM 9795 C C . ILE E 1 218 ? 78.415 17.488 32.591 1.00 32.24 218 ILE E C 1
ATOM 9796 O O . ILE E 1 218 ? 77.363 18.113 32.697 1.00 31.01 218 ILE E O 1
ATOM 9801 N N . CYS E 1 219 ? 78.494 16.262 32.076 1.00 30.00 219 CYS E N 1
ATOM 9802 C CA . CYS E 1 219 ? 77.309 15.473 31.798 1.00 31.64 219 CYS E CA 1
ATOM 9803 C C . CYS E 1 219 ? 77.011 14.582 33.000 1.00 31.32 219 CYS E C 1
ATOM 9804 O O . CYS E 1 219 ? 77.707 13.585 33.213 1.00 32.64 219 CYS E O 1
ATOM 9807 N N . HIS E 1 220 ? 76.002 14.974 33.794 1.00 29.87 220 HIS E N 1
ATOM 9808 C CA . HIS E 1 220 ? 75.612 14.226 34.983 1.00 29.68 220 HIS E CA 1
ATOM 9809 C C . HIS E 1 220 ? 74.473 13.265 34.644 1.00 30.60 220 HIS E C 1
ATOM 9810 O O . HIS E 1 220 ? 73.409 13.687 34.181 1.00 30.01 220 HIS E O 1
ATOM 9817 N N . PHE E 1 221 ? 74.711 11.974 34.901 1.00 30.65 221 PHE E N 1
ATOM 9818 C CA . PHE E 1 221 ? 73.777 10.920 34.538 1.00 31.66 221 PHE E CA 1
ATOM 9819 C C . PHE E 1 221 ? 72.827 10.656 35.701 1.00 32.17 221 PHE E C 1
ATOM 9820 O O . PHE E 1 221 ? 73.201 10.788 36.864 1.00 34.34 221 PHE E O 1
ATOM 9828 N N . MET E 1 222 ? 71.603 10.253 35.363 1.00 32.12 222 MET E N 1
ATOM 9829 C CA . MET E 1 222 ? 70.601 9.927 36.361 1.00 33.96 222 MET E CA 1
ATOM 9830 C C . MET E 1 222 ? 69.615 8.937 35.758 1.00 32.06 222 MET E C 1
ATOM 9831 O O . MET E 1 222 ? 69.743 8.568 34.594 1.00 32.51 222 MET E O 1
ATOM 9836 N N . GLY E 1 223 ? 68.640 8.520 36.568 1.00 31.15 223 GLY E N 1
ATOM 9837 C CA . GLY E 1 223 ? 67.631 7.574 36.131 1.00 30.82 223 GLY E CA 1
ATOM 9838 C C . GLY E 1 223 ? 67.980 6.171 36.614 1.00 30.83 223 GLY E C 1
ATOM 9839 O O . GLY E 1 223 ? 69.098 5.934 37.063 1.00 31.73 223 GLY E O 1
ATOM 9840 N N . GLU E 1 224 ? 67.004 5.264 36.531 1.00 31.76 224 GLU E N 1
ATOM 9841 C CA . GLU E 1 224 ? 67.217 3.862 36.850 1.00 33.45 224 GLU E CA 1
ATOM 9842 C C . GLU E 1 224 ? 68.107 3.238 35.783 1.00 35.02 224 GLU E C 1
ATOM 9843 O O . GLU E 1 224 ? 68.069 3.652 34.626 1.00 33.56 224 GLU E O 1
ATOM 9849 N N . VAL E 1 225 ? 68.875 2.219 36.176 1.00 36.13 225 VAL E N 1
ATOM 9850 C CA . VAL E 1 225 ? 69.633 1.427 35.223 1.00 38.09 225 VAL E CA 1
ATOM 9851 C C . VAL E 1 225 ? 68.672 0.950 34.131 1.00 38.44 225 VAL E C 1
ATOM 9852 O O . VAL E 1 225 ? 67.573 0.480 34.420 1.00 39.60 225 VAL E O 1
ATOM 9856 N N . GLY E 1 226 ? 69.074 1.117 32.867 1.00 38.34 226 GLY E N 1
ATOM 9857 C CA . GLY E 1 226 ? 68.259 0.679 31.748 1.00 36.67 226 GLY E CA 1
ATOM 9858 C C . GLY E 1 226 ? 67.267 1.750 31.300 1.00 37.66 226 GLY E C 1
ATOM 9859 O O . GLY E 1 226 ? 66.597 1.576 30.287 1.00 38.43 226 GLY E O 1
ATOM 9860 N N . GLU E 1 227 ? 67.187 2.867 32.039 1.00 36.23 227 GLU E N 1
ATOM 9861 C CA . GLU E 1 227 ? 66.323 3.970 31.657 1.00 32.66 227 GLU E CA 1
ATOM 9862 C C . GLU E 1 227 ? 67.005 5.285 32.035 1.00 31.79 227 GLU E C 1
ATOM 9863 O O . GLU E 1 227 ? 66.410 6.152 32.670 1.00 31.74 227 GLU E O 1
ATOM 9869 N N . THR E 1 228 ? 68.258 5.444 31.596 1.00 30.87 228 THR E N 1
ATOM 9870 C CA . THR E 1 228 ? 69.106 6.515 32.091 1.00 31.81 228 THR E CA 1
ATOM 9871 C C . THR E 1 228 ? 68.869 7.788 31.285 1.00 30.62 228 THR E C 1
ATOM 9872 O O . THR E 1 228 ? 68.443 7.758 30.129 1.00 29.35 228 THR E O 1
ATOM 9876 N N . ARG E 1 229 ? 69.131 8.912 31.953 1.00 29.99 229 ARG E N 1
ATOM 9877 C CA . ARG E 1 229 ? 69.003 10.236 31.375 1.00 31.06 229 ARG E CA 1
ATOM 9878 C C . ARG E 1 229 ? 70.246 11.015 31.782 1.00 31.35 229 ARG E C 1
ATOM 9879 O O . ARG E 1 229 ? 71.119 10.488 32.474 1.00 29.30 229 ARG E O 1
ATOM 9887 N N . HIS E 1 230 ? 70.325 12.277 31.359 1.00 32.47 230 HIS E N 1
ATOM 9888 C CA . HIS E 1 230 ? 71.438 13.109 31.773 1.00 32.53 230 HIS E CA 1
ATOM 9889 C C . HIS E 1 230 ? 70.987 14.558 31.905 1.00 33.54 230 HIS E C 1
ATOM 9890 O O . HIS E 1 230 ? 69.896 14.921 31.482 1.00 32.72 230 HIS E O 1
ATOM 9897 N N . VAL E 1 231 ? 71.847 15.356 32.530 1.00 33.72 231 VAL E N 1
ATOM 9898 C CA . VAL E 1 231 ? 71.663 16.792 32.596 1.00 35.64 231 VAL E CA 1
ATOM 9899 C C . VAL E 1 231 ? 73.037 17.443 32.475 1.00 34.09 231 VAL E C 1
ATOM 9900 O O . VAL E 1 231 ? 73.991 17.010 33.119 1.00 34.15 231 VAL E O 1
ATOM 9904 N N . TRP E 1 232 ? 73.127 18.475 31.633 1.00 35.21 232 TRP E N 1
ATOM 9905 C CA . TRP E 1 232 ? 74.376 19.191 31.428 1.00 34.83 232 TRP E CA 1
ATOM 9906 C C . TRP E 1 232 ? 74.564 20.253 32.510 1.00 34.92 232 TRP E C 1
ATOM 9907 O O . TRP E 1 232 ? 73.687 21.084 32.731 1.00 32.95 232 TRP E O 1
ATOM 9918 N N . MET E 1 233 ? 75.727 20.208 33.171 1.00 33.84 233 MET E N 1
ATOM 9919 C CA . MET E 1 233 ? 76.025 21.077 34.294 1.00 35.96 233 MET E CA 1
ATOM 9920 C C . MET E 1 233 ? 77.287 21.888 34.020 1.00 37.83 233 MET E C 1
ATOM 9921 O O . MET E 1 233 ? 78.085 21.536 33.150 1.00 37.83 233 MET E O 1
ATOM 9926 N N . LYS E 1 234 ? 77.441 22.966 34.798 1.00 38.20 234 LYS E N 1
ATOM 9927 C CA . LYS E 1 234 ? 78.637 23.792 34.806 1.00 39.80 234 LYS E CA 1
ATOM 9928 C C . LYS E 1 234 ? 79.208 23.774 36.217 1.00 38.96 234 LYS E C 1
ATOM 9929 O O . LYS E 1 234 ? 78.531 23.349 37.152 1.00 37.55 234 LYS E O 1
ATOM 9935 N N . GLY E 1 235 ? 80.444 24.262 36.357 1.00 35.36 235 GLY E N 1
ATOM 9936 C CA . GLY E 1 235 ? 81.053 24.456 37.661 1.00 35.48 235 GLY E CA 1
ATOM 9937 C C . GLY E 1 235 ? 80.181 25.314 38.576 1.00 34.20 235 GLY E C 1
ATOM 9938 O O . GLY E 1 235 ? 79.397 26.134 38.105 1.00 34.07 235 GLY E O 1
ATOM 9939 N N . ASP E 1 236 ? 80.314 25.078 39.890 1.00 35.96 236 ASP E N 1
ATOM 9940 C CA . ASP E 1 236 ? 79.547 25.758 40.925 1.00 36.85 236 ASP E CA 1
ATOM 9941 C C . ASP E 1 236 ? 78.047 25.475 40.812 1.00 35.98 236 ASP E C 1
ATOM 9942 O O . ASP E 1 236 ? 77.236 26.298 41.236 1.00 33.37 236 ASP E O 1
ATOM 9947 N N . GLN E 1 237 ? 77.684 24.310 40.257 1.00 34.43 237 GLN E N 1
ATOM 9948 C CA . GLN E 1 237 ? 76.298 23.869 40.221 1.00 34.92 237 GLN E CA 1
ATOM 9949 C C . GLN E 1 237 ? 76.188 22.538 40.961 1.00 32.85 237 GLN E C 1
ATOM 9950 O O . GLN E 1 237 ? 77.163 21.796 41.046 1.00 32.21 237 GLN E O 1
ATOM 9956 N N . ALA E 1 238 ? 74.996 22.255 41.505 1.00 32.55 238 ALA E N 1
ATOM 9957 C CA . ALA E 1 238 ? 74.766 21.037 42.268 1.00 31.64 238 ALA E CA 1
ATOM 9958 C C . ALA E 1 238 ? 73.578 20.280 41.681 1.00 31.25 238 ALA E C 1
ATOM 9959 O O . ALA E 1 238 ? 72.765 20.861 40.966 1.00 31.36 238 ALA E O 1
ATOM 9961 N N . VAL E 1 239 ? 73.497 18.975 41.975 1.00 29.36 239 VAL E N 1
ATOM 9962 C CA . VAL E 1 239 ? 72.426 18.143 41.452 1.00 29.86 239 VAL E CA 1
ATOM 9963 C C . VAL E 1 239 ? 71.959 17.202 42.561 1.00 28.43 239 VAL E C 1
ATOM 9964 O O . VAL E 1 239 ? 72.772 16.706 43.339 1.00 26.92 239 VAL E O 1
ATOM 9968 N N . LEU E 1 240 ? 70.638 16.995 42.620 1.00 27.79 240 LEU E N 1
ATOM 9969 C CA . LEU E 1 240 ? 70.019 16.050 43.538 1.00 29.18 240 LEU E CA 1
ATOM 9970 C C . LEU E 1 240 ? 69.916 14.698 42.836 1.00 28.63 240 LEU E C 1
ATOM 9971 O O . LEU E 1 240 ? 69.345 14.605 41.750 1.00 27.33 240 LEU E O 1
ATOM 9976 N N . SER E 1 241 ? 70.473 13.665 43.481 1.00 29.42 241 SER E N 1
ATOM 9977 C CA . SER E 1 241 ? 70.514 12.318 42.943 1.00 29.34 241 SER E CA 1
ATOM 9978 C C . SER E 1 241 ? 69.703 11.388 43.846 1.00 30.42 241 SER E C 1
ATOM 9979 O O . SER E 1 241 ? 70.176 10.988 44.906 1.00 29.62 241 SER E O 1
ATOM 9982 N N . PRO E 1 242 ? 68.456 11.023 43.465 1.00 30.42 242 PRO E N 1
ATOM 9983 C CA . PRO E 1 242 ? 67.633 10.132 44.283 1.00 30.62 242 PRO E CA 1
ATOM 9984 C C . PRO E 1 242 ? 68.202 8.725 44.466 1.00 29.56 242 PRO E C 1
ATOM 9985 O O . PRO E 1 242 ? 69.003 8.256 43.663 1.00 28.16 242 PRO E O 1
ATOM 9989 N N . GLU E 1 243 ? 67.709 8.040 45.505 1.00 33.42 243 GLU E N 1
ATOM 9990 C CA . GLU E 1 243 ? 68.102 6.679 45.843 1.00 35.40 243 GLU E CA 1
ATOM 9991 C C . GLU E 1 243 ? 67.872 5.710 44.683 1.00 34.03 243 GLU E C 1
ATOM 9992 O O . GLU E 1 243 ? 68.579 4.709 44.565 1.00 34.48 243 GLU E O 1
ATOM 9998 N N . TRP E 1 244 ? 66.890 5.998 43.823 1.00 31.80 244 TRP E N 1
ATOM 9999 C CA . TRP E 1 244 ? 66.584 5.115 42.709 1.00 32.50 244 TRP E CA 1
ATOM 10000 C C . TRP E 1 244 ? 67.423 5.440 41.474 1.00 31.53 244 TRP E C 1
ATOM 10001 O O . TRP E 1 244 ? 67.317 4.750 40.466 1.00 34.78 244 TRP E O 1
ATOM 10012 N N . SER E 1 245 ? 68.259 6.479 41.539 1.00 31.92 245 SER E N 1
ATOM 10013 C CA . SER E 1 245 ? 68.940 6.983 40.355 1.00 30.44 245 SER E CA 1
ATOM 10014 C C . SER E 1 245 ? 70.428 6.656 40.394 1.00 31.19 245 SER E C 1
ATOM 10015 O O . SER E 1 245 ? 71.046 6.696 41.451 1.00 32.59 245 SER E O 1
ATOM 10018 N N . ILE E 1 246 ? 71.007 6.375 39.219 1.00 34.84 246 ILE E N 1
ATOM 10019 C CA . ILE E 1 246 ? 72.454 6.289 39.081 1.00 32.96 246 ILE E CA 1
ATOM 10020 C C . ILE E 1 246 ? 73.011 7.701 39.249 1.00 33.13 246 ILE E C 1
ATOM 10021 O O . ILE E 1 246 ? 72.248 8.665 39.248 1.00 29.73 246 ILE E O 1
ATOM 10026 N N . HIS E 1 247 ? 74.333 7.823 39.409 1.00 32.32 247 HIS E N 1
ATOM 10027 C CA . HIS E 1 247 ? 74.919 9.120 39.707 1.00 35.36 247 HIS E CA 1
ATOM 10028 C C . HIS E 1 247 ? 76.299 9.309 39.076 1.00 35.53 247 HIS E C 1
ATOM 10029 O O . HIS E 1 247 ? 77.065 10.154 39.533 1.00 36.67 247 HIS E O 1
ATOM 10036 N N . SER E 1 248 ? 76.614 8.560 38.015 1.00 34.29 248 SER E N 1
ATOM 10037 C CA . SER E 1 248 ? 77.868 8.762 37.306 1.00 33.91 248 SER E CA 1
ATOM 10038 C C . SER E 1 248 ? 77.840 10.105 36.573 1.00 33.39 248 SER E C 1
ATOM 10039 O O . SER E 1 248 ? 76.771 10.660 36.315 1.00 32.64 248 SER E O 1
ATOM 10042 N N . ALA E 1 249 ? 79.031 10.611 36.250 1.00 31.90 249 ALA E N 1
ATOM 10043 C CA . ALA E 1 249 ? 79.179 11.840 35.490 1.00 33.23 249 ALA E CA 1
ATOM 10044 C C . ALA E 1 249 ? 80.459 11.799 34.653 1.00 32.78 249 ALA E C 1
ATOM 10045 O O . ALA E 1 249 ? 81.489 11.287 35.091 1.00 33.46 249 ALA E O 1
ATOM 10047 N N . ALA E 1 250 ? 80.366 12.338 33.436 1.00 32.18 250 ALA E N 1
ATOM 10048 C CA . ALA E 1 250 ? 81.518 12.534 32.578 1.00 32.57 250 ALA E CA 1
ATOM 10049 C C . ALA E 1 250 ? 81.561 13.999 32.171 1.00 34.10 250 ALA E C 1
ATOM 10050 O O . ALA E 1 250 ? 80.595 14.515 31.616 1.00 36.68 250 ALA E O 1
ATOM 10052 N N . ALA E 1 251 ? 82.684 14.660 32.458 1.00 36.06 251 ALA E N 1
ATOM 10053 C CA . ALA E 1 251 ? 82.867 16.043 32.059 1.00 37.18 251 ALA E CA 1
ATOM 10054 C C . ALA E 1 251 ? 83.831 16.091 30.882 1.00 39.57 251 ALA E C 1
ATOM 10055 O O . ALA E 1 251 ? 84.415 15.075 30.521 1.00 39.45 251 ALA E O 1
ATOM 10057 N N . THR E 1 252 ? 83.996 17.285 30.305 1.00 40.71 252 THR E N 1
ATOM 10058 C CA . THR E 1 252 ? 84.841 17.469 29.138 1.00 43.97 252 THR E CA 1
ATOM 10059 C C . THR E 1 252 ? 86.246 17.881 29.575 1.00 42.71 252 THR E C 1
ATOM 10060 O O . THR E 1 252 ? 87.014 18.367 28.757 1.00 43.30 252 THR E O 1
ATOM 10064 N N . HIS E 1 253 ? 86.571 17.628 30.854 1.00 43.64 253 HIS E N 1
ATOM 10065 C CA . HIS E 1 253 ? 87.776 18.094 31.528 1.00 40.51 253 HIS E CA 1
ATOM 10066 C C . HIS E 1 253 ? 87.714 17.559 32.961 1.00 40.55 253 HIS E C 1
ATOM 10067 O O . HIS E 1 253 ? 86.645 17.145 33.400 1.00 41.76 253 HIS E O 1
ATOM 10074 N N . ASN E 1 254 ? 88.831 17.563 33.700 1.00 38.75 254 ASN E N 1
ATOM 10075 C CA . ASN E 1 254 ? 88.815 17.097 35.082 1.00 38.65 254 ASN E CA 1
ATOM 10076 C C . ASN E 1 254 ? 88.177 18.154 35.990 1.00 37.53 254 ASN E C 1
ATOM 10077 O O . ASN E 1 254 ? 87.959 19.295 35.578 1.00 37.90 254 ASN E O 1
ATOM 10082 N N . TYR E 1 255 ? 87.873 17.745 37.232 1.00 35.37 255 TYR E N 1
ATOM 10083 C CA . TYR E 1 255 ? 87.091 18.544 38.165 1.00 33.96 255 TYR E CA 1
ATOM 10084 C C . TYR E 1 255 ? 87.193 17.955 39.568 1.00 32.25 255 TYR E C 1
ATOM 10085 O O . TYR E 1 255 ? 87.731 16.865 39.759 1.00 35.51 255 TYR E O 1
ATOM 10094 N N . THR E 1 256 ? 86.655 18.698 40.541 1.00 33.04 256 THR E N 1
ATOM 10095 C CA . THR E 1 256 ? 86.437 18.212 41.895 1.00 33.39 256 THR E CA 1
ATOM 10096 C C . THR E 1 256 ? 84.936 18.254 42.183 1.00 33.23 256 THR E C 1
ATOM 10097 O O . THR E 1 256 ? 84.206 19.055 41.597 1.00 30.73 256 THR E O 1
ATOM 10101 N N . PHE E 1 257 ? 84.464 17.380 43.079 1.00 33.71 257 PHE E N 1
ATOM 10102 C CA . PHE E 1 257 ? 83.065 17.438 43.473 1.00 34.52 257 PHE E CA 1
ATOM 10103 C C . PHE E 1 257 ? 82.918 17.109 44.953 1.00 33.55 257 PHE E C 1
ATOM 10104 O O . PHE E 1 257 ? 83.664 16.303 45.510 1.00 34.86 257 PHE E O 1
ATOM 10112 N N . ILE E 1 258 ? 81.926 17.770 45.562 1.00 32.53 258 ILE E N 1
ATOM 10113 C CA . ILE E 1 258 ? 81.533 17.527 46.934 1.00 32.20 258 ILE E CA 1
ATOM 10114 C C . ILE E 1 258 ? 80.280 16.652 46.917 1.00 31.32 258 ILE E C 1
ATOM 10115 O O . ILE E 1 258 ? 79.374 16.879 46.124 1.00 32.41 258 ILE E O 1
ATOM 10120 N N . TRP E 1 259 ? 80.257 15.634 47.784 1.00 31.36 259 TRP E N 1
ATOM 10121 C CA . TRP E 1 259 ? 79.096 14.773 47.932 1.00 32.93 259 TRP E CA 1
ATOM 10122 C C . TRP E 1 259 ? 78.603 14.828 49.371 1.00 31.91 259 TRP E C 1
ATOM 10123 O O . TRP E 1 259 ? 79.392 14.949 50.310 1.00 30.80 259 TRP E O 1
ATOM 10134 N N . GLY E 1 260 ? 77.280 14.748 49.518 1.00 30.33 260 GLY E N 1
ATOM 10135 C CA . GLY E 1 260 ? 76.656 14.728 50.826 1.00 31.40 260 GLY E CA 1
ATOM 10136 C C . GLY E 1 260 ? 75.415 13.847 50.816 1.00 31.54 260 GLY E C 1
ATOM 10137 O O . GLY E 1 260 ? 74.705 13.782 49.812 1.00 28.02 260 GLY E O 1
ATOM 10138 N N . MET E 1 261 ? 75.170 13.196 51.953 1.00 32.40 261 MET E N 1
ATOM 10139 C CA . MET E 1 261 ? 74.047 12.286 52.093 1.00 36.25 261 MET E CA 1
ATOM 10140 C C . MET E 1 261 ? 73.631 12.201 53.558 1.00 36.06 261 MET E C 1
ATOM 10141 O O . MET E 1 261 ? 74.416 12.508 54.456 1.00 33.55 261 MET E O 1
ATOM 10146 N N . GLY E 1 262 ? 72.385 11.772 53.771 1.00 36.68 262 GLY E N 1
ATOM 10147 C CA . GLY E 1 262 ? 71.881 11.428 55.087 1.00 39.55 262 GLY E CA 1
ATOM 10148 C C . GLY E 1 262 ? 71.259 10.037 55.075 1.00 43.19 262 GLY E C 1
ATOM 10149 O O . GLY E 1 262 ? 71.781 9.129 54.437 1.00 44.37 262 GLY E O 1
ATOM 10150 N N . GLY E 1 263 ? 70.138 9.889 55.789 1.00 46.96 263 GLY E N 1
ATOM 10151 C CA . GLY E 1 263 ? 69.386 8.647 55.789 1.00 45.91 263 GLY E CA 1
ATOM 10152 C C . GLY E 1 263 ? 70.104 7.574 56.598 1.00 44.44 263 GLY E C 1
ATOM 10153 O O . GLY E 1 263 ? 70.654 7.860 57.659 1.00 43.07 263 GLY E O 1
ATOM 10154 N N . GLU E 1 264 ? 70.114 6.354 56.052 1.00 45.02 264 GLU E N 1
ATOM 10155 C CA . GLU E 1 264 ? 70.578 5.171 56.756 1.00 46.86 264 GLU E CA 1
ATOM 10156 C C . GLU E 1 264 ? 71.623 4.444 55.898 1.00 48.68 264 GLU E C 1
ATOM 10157 O O . GLU E 1 264 ? 71.259 4.115 54.746 1.00 51.78 264 GLU E O 1
ATOM 10163 N N . MET F 1 1 ? 26.397 -69.015 -5.298 1.00 65.33 1 MET F N 1
ATOM 10164 C CA . MET F 1 1 ? 26.708 -67.807 -4.487 1.00 63.91 1 MET F CA 1
ATOM 10165 C C . MET F 1 1 ? 28.190 -67.472 -4.644 1.00 62.79 1 MET F C 1
ATOM 10166 O O . MET F 1 1 ? 29.051 -68.202 -4.159 1.00 66.76 1 MET F O 1
ATOM 10171 N N . LYS F 1 2 ? 28.468 -66.360 -5.333 1.00 59.30 2 LYS F N 1
ATOM 10172 C CA . LYS F 1 2 ? 29.824 -65.884 -5.554 1.00 55.66 2 LYS F CA 1
ATOM 10173 C C . LYS F 1 2 ? 29.802 -64.356 -5.604 1.00 51.28 2 LYS F C 1
ATOM 10174 O O . LYS F 1 2 ? 28.907 -63.776 -6.216 1.00 46.79 2 LYS F O 1
ATOM 10180 N N . THR F 1 3 ? 30.783 -63.723 -4.945 1.00 48.98 3 THR F N 1
ATOM 10181 C CA . THR F 1 3 ? 30.953 -62.278 -4.996 1.00 49.20 3 THR F CA 1
ATOM 10182 C C . THR F 1 3 ? 32.177 -61.929 -5.842 1.00 46.50 3 THR F C 1
ATOM 10183 O O . THR F 1 3 ? 33.258 -62.471 -5.619 1.00 50.51 3 THR F O 1
ATOM 10187 N N . ASN F 1 4 ? 31.986 -61.025 -6.814 1.00 43.83 4 ASN F N 1
ATOM 10188 C CA . ASN F 1 4 ? 33.082 -60.374 -7.519 1.00 41.94 4 ASN F CA 1
ATOM 10189 C C . ASN F 1 4 ? 33.031 -58.869 -7.256 1.00 40.67 4 ASN F C 1
ATOM 10190 O O . ASN F 1 4 ? 31.965 -58.259 -7.303 1.00 39.99 4 ASN F O 1
ATOM 10195 N N . TYR F 1 5 ? 34.194 -58.268 -6.995 1.00 40.20 5 TYR F N 1
ATOM 10196 C CA . TYR F 1 5 ? 34.293 -56.820 -6.926 1.00 42.06 5 TYR F CA 1
ATOM 10197 C C . TYR F 1 5 ? 35.571 -56.360 -7.626 1.00 40.14 5 TYR F C 1
ATOM 10198 O O . TYR F 1 5 ? 36.531 -57.117 -7.761 1.00 38.04 5 TYR F O 1
ATOM 10207 N N . GLU F 1 6 ? 35.569 -55.101 -8.070 1.00 38.91 6 GLU F N 1
ATOM 10208 C CA . GLU F 1 6 ? 36.785 -54.454 -8.528 1.00 39.76 6 GLU F CA 1
ATOM 10209 C C . GLU F 1 6 ? 36.804 -53.023 -7.995 1.00 37.78 6 GLU F C 1
ATOM 10210 O O . GLU F 1 6 ? 35.759 -52.395 -7.838 1.00 36.23 6 GLU F O 1
ATOM 10216 N N . ILE F 1 7 ? 38.009 -52.539 -7.692 1.00 36.46 7 ILE F N 1
ATOM 10217 C CA . ILE F 1 7 ? 38.214 -51.159 -7.289 1.00 38.25 7 ILE F CA 1
ATOM 10218 C C . ILE F 1 7 ? 38.510 -50.351 -8.549 1.00 35.53 7 ILE F C 1
ATOM 10219 O O . ILE F 1 7 ? 39.272 -50.794 -9.401 1.00 34.43 7 ILE F O 1
ATOM 10224 N N . ARG F 1 8 ? 37.886 -49.175 -8.670 1.00 32.46 8 ARG F N 1
ATOM 10225 C CA . ARG F 1 8 ? 38.203 -48.261 -9.752 1.00 31.75 8 ARG F CA 1
ATOM 10226 C C . ARG F 1 8 ? 38.629 -46.918 -9.171 1.00 30.82 8 ARG F C 1
ATOM 10227 O O . ARG F 1 8 ? 37.983 -46.389 -8.272 1.00 27.78 8 ARG F O 1
ATOM 10235 N N . TYR F 1 9 ? 39.734 -46.388 -9.702 1.00 30.25 9 TYR F N 1
ATOM 10236 C CA . TYR F 1 9 ? 40.311 -45.162 -9.192 1.00 30.53 9 TYR F CA 1
ATOM 10237 C C . TYR F 1 9 ? 39.587 -43.986 -9.831 1.00 28.72 9 TYR F C 1
ATOM 10238 O O . TYR F 1 9 ? 38.962 -44.128 -10.883 1.00 29.42 9 TYR F O 1
ATOM 10247 N N . ALA F 1 10 ? 39.674 -42.837 -9.150 1.00 27.70 10 ALA F N 1
ATOM 10248 C CA . ALA F 1 10 ? 39.175 -41.573 -9.659 1.00 29.11 10 ALA F CA 1
ATOM 10249 C C . ALA F 1 10 ? 40.116 -41.067 -10.746 1.00 31.23 10 ALA F C 1
ATOM 10250 O O . ALA F 1 10 ? 41.203 -41.610 -10.915 1.00 33.69 10 ALA F O 1
ATOM 10252 N N . ALA F 1 11 ? 39.693 -40.017 -11.457 1.00 30.16 11 ALA F N 1
ATOM 10253 C CA . ALA F 1 11 ? 40.470 -39.469 -12.554 1.00 31.12 11 ALA F CA 1
ATOM 10254 C C . ALA F 1 11 ? 40.386 -37.945 -12.567 1.00 30.99 11 ALA F C 1
ATOM 10255 O O . ALA F 1 11 ? 39.428 -37.345 -12.065 1.00 30.24 11 ALA F O 1
ATOM 10257 N N . HIS F 1 12 ? 41.426 -37.347 -13.157 1.00 27.60 12 HIS F N 1
ATOM 10258 C CA . HIS F 1 12 ? 41.519 -35.911 -13.343 1.00 27.04 12 HIS F CA 1
ATOM 10259 C C . HIS F 1 12 ? 40.938 -35.567 -14.713 1.00 26.87 12 HIS F C 1
ATOM 10260 O O . HIS F 1 12 ? 41.221 -36.264 -15.690 1.00 26.23 12 HIS F O 1
ATOM 10267 N N . PRO F 1 13 ? 40.124 -34.492 -14.843 1.00 28.28 13 PRO F N 1
ATOM 10268 C CA . PRO F 1 13 ? 39.556 -34.123 -16.137 1.00 29.60 13 PRO F CA 1
ATOM 10269 C C . PRO F 1 13 ? 40.593 -33.835 -17.223 1.00 31.94 13 PRO F C 1
ATOM 10270 O O . PRO F 1 13 ? 40.363 -34.130 -18.394 1.00 34.17 13 PRO F O 1
ATOM 10274 N N . GLU F 1 14 ? 41.727 -33.240 -16.832 1.00 32.98 14 GLU F N 1
ATOM 10275 C CA . GLU F 1 14 ? 42.809 -32.952 -17.761 1.00 33.41 14 GLU F CA 1
ATOM 10276 C C . GLU F 1 14 ? 43.342 -34.250 -18.365 1.00 32.50 14 GLU F C 1
ATOM 10277 O O . GLU F 1 14 ? 43.748 -34.267 -19.520 1.00 34.10 14 GLU F O 1
ATOM 10283 N N . ASP F 1 15 ? 43.372 -35.323 -17.573 1.00 30.61 15 ASP F N 1
ATOM 10284 C CA . ASP F 1 15 ? 43.854 -36.612 -18.040 1.00 29.91 15 ASP F CA 1
ATOM 10285 C C . ASP F 1 15 ? 42.780 -37.280 -18.894 1.00 30.47 15 ASP F C 1
ATOM 10286 O O . ASP F 1 15 ? 43.096 -37.843 -19.939 1.00 28.91 15 ASP F O 1
ATOM 10291 N N . ALA F 1 16 ? 41.514 -37.164 -18.457 1.00 29.27 16 ALA F N 1
ATOM 10292 C CA . ALA F 1 16 ? 40.399 -37.900 -19.035 1.00 30.29 16 ALA F CA 1
ATOM 10293 C C . ALA F 1 16 ? 40.143 -37.501 -20.489 1.00 32.45 16 ALA F C 1
ATOM 10294 O O . ALA F 1 16 ? 39.606 -38.301 -21.253 1.00 30.27 16 ALA F O 1
ATOM 10296 N N . LYS F 1 17 ? 40.534 -36.277 -20.869 1.00 33.66 17 LYS F N 1
ATOM 10297 C CA . LYS F 1 17 ? 40.274 -35.775 -22.211 1.00 36.93 17 LYS F CA 1
ATOM 10298 C C . LYS F 1 17 ? 41.081 -36.550 -23.256 1.00 33.40 17 LYS F C 1
ATOM 10299 O O . LYS F 1 17 ? 40.736 -36.526 -24.435 1.00 31.02 17 LYS F O 1
ATOM 10305 N N . SER F 1 18 ? 42.140 -37.242 -22.827 1.00 31.78 18 SER F N 1
ATOM 10306 C CA . SER F 1 18 ? 42.972 -38.007 -23.742 1.00 34.51 18 SER F CA 1
ATOM 10307 C C . SER F 1 18 ? 42.526 -39.469 -23.829 1.00 31.36 18 SER F C 1
ATOM 10308 O O . SER F 1 18 ? 43.114 -40.234 -24.586 1.00 33.23 18 SER F O 1
ATOM 10311 N N . TYR F 1 19 ? 41.497 -39.871 -23.072 1.00 29.04 19 TYR F N 1
ATOM 10312 C CA . TYR F 1 19 ? 41.082 -41.268 -23.031 1.00 28.31 19 TYR F CA 1
ATOM 10313 C C . TYR F 1 19 ? 40.401 -41.690 -24.341 1.00 28.81 19 TYR F C 1
ATOM 10314 O O . TYR F 1 19 ? 39.544 -40.988 -24.876 1.00 27.03 19 TYR F O 1
ATOM 10323 N N . ASP F 1 20 ? 40.762 -42.883 -24.836 1.00 30.21 20 ASP F N 1
ATOM 10324 C CA . ASP F 1 20 ? 40.115 -43.450 -26.009 1.00 31.00 20 ASP F CA 1
ATOM 10325 C C . ASP F 1 20 ? 38.879 -44.240 -25.575 1.00 31.31 20 ASP F C 1
ATOM 10326 O O . ASP F 1 20 ? 38.591 -44.342 -24.382 1.00 29.12 20 ASP F O 1
ATOM 10331 N N . THR F 1 21 ? 38.151 -44.797 -26.555 1.00 29.75 21 THR F N 1
ATOM 10332 C CA . THR F 1 21 ? 36.895 -45.480 -26.289 1.00 30.64 21 THR F CA 1
ATOM 10333 C C . THR F 1 21 ? 37.124 -46.638 -25.311 1.00 30.97 21 THR F C 1
ATOM 10334 O O . THR F 1 21 ? 36.348 -46.802 -24.374 1.00 31.64 21 THR F O 1
ATOM 10338 N N . THR F 1 22 ? 38.204 -47.409 -25.509 1.00 29.38 22 THR F N 1
ATOM 10339 C CA . THR F 1 22 ? 38.485 -48.585 -24.698 1.00 30.20 22 THR F CA 1
ATOM 10340 C C . THR F 1 22 ? 38.703 -48.183 -23.239 1.00 30.69 22 THR F C 1
ATOM 10341 O O . THR F 1 22 ? 38.216 -48.859 -22.334 1.00 30.91 22 THR F O 1
ATOM 10345 N N . ARG F 1 23 ? 39.464 -47.105 -23.018 1.00 29.80 23 ARG F N 1
ATOM 10346 C CA . ARG F 1 23 ? 39.754 -46.632 -21.670 1.00 29.54 23 ARG F CA 1
ATOM 10347 C C . ARG F 1 23 ? 38.481 -46.111 -20.989 1.00 28.20 23 ARG F C 1
ATOM 10348 O O . ARG F 1 23 ? 38.273 -46.354 -19.799 1.00 27.02 23 ARG F O 1
ATOM 10356 N N . ILE F 1 24 ? 37.636 -45.393 -21.738 1.00 27.91 24 ILE F N 1
ATOM 10357 C CA . ILE F 1 24 ? 36.397 -44.852 -21.191 1.00 28.84 24 ILE F CA 1
ATOM 10358 C C . ILE F 1 24 ? 35.494 -45.994 -20.716 1.00 30.67 24 ILE F C 1
ATOM 10359 O O . ILE F 1 24 ? 34.914 -45.917 -19.635 1.00 30.31 24 ILE F O 1
ATOM 10364 N N . ARG F 1 25 ? 35.392 -47.059 -21.520 1.00 31.14 25 ARG F N 1
ATOM 10365 C CA . ARG F 1 25 ? 34.555 -48.201 -21.196 1.00 33.37 25 ARG F CA 1
ATOM 10366 C C . ARG F 1 25 ? 35.109 -48.945 -19.981 1.00 32.16 25 ARG F C 1
ATOM 10367 O O . ARG F 1 25 ? 34.343 -49.343 -19.109 1.00 32.55 25 ARG F O 1
ATOM 10375 N N . ARG F 1 26 ? 36.432 -49.131 -19.931 1.00 31.49 26 ARG F N 1
ATOM 10376 C CA . ARG F 1 26 ? 37.057 -49.865 -18.841 1.00 32.51 26 ARG F CA 1
ATOM 10377 C C . ARG F 1 26 ? 36.796 -49.168 -17.503 1.00 30.54 26 ARG F C 1
ATOM 10378 O O . ARG F 1 26 ? 36.527 -49.833 -16.505 1.00 28.33 26 ARG F O 1
ATOM 10386 N N . ASP F 1 27 ? 36.869 -47.831 -17.477 1.00 28.50 27 ASP F N 1
ATOM 10387 C CA . ASP F 1 27 ? 36.913 -47.107 -16.213 1.00 28.74 27 ASP F CA 1
ATOM 10388 C C . ASP F 1 27 ? 35.522 -46.661 -15.759 1.00 28.47 27 ASP F C 1
ATOM 10389 O O . ASP F 1 27 ? 35.271 -46.587 -14.557 1.00 29.89 27 ASP F O 1
ATOM 10394 N N . PHE F 1 28 ? 34.632 -46.315 -16.694 1.00 26.75 28 PHE F N 1
ATOM 10395 C CA . PHE F 1 28 ? 33.382 -45.664 -16.329 1.00 26.20 28 PHE F CA 1
ATOM 10396 C C . PHE F 1 28 ? 32.186 -46.596 -16.504 1.00 28.45 28 PHE F C 1
ATOM 10397 O O . PHE F 1 28 ? 31.183 -46.422 -15.812 1.00 27.08 28 PHE F O 1
ATOM 10405 N N . LEU F 1 29 ? 32.301 -47.577 -17.415 1.00 29.49 29 LEU F N 1
ATOM 10406 C CA . LEU F 1 29 ? 31.176 -48.429 -17.766 1.00 30.30 29 LEU F CA 1
ATOM 10407 C C . LEU F 1 29 ? 31.207 -49.673 -16.888 1.00 29.45 29 LEU F C 1
ATOM 10408 O O . LEU F 1 29 ? 32.269 -50.257 -16.688 1.00 32.28 29 LEU F O 1
ATOM 10413 N N . ILE F 1 30 ? 30.028 -50.061 -16.388 1.00 30.22 30 ILE F N 1
ATOM 10414 C CA . ILE F 1 30 ? 29.865 -51.270 -15.599 1.00 33.55 30 ILE F CA 1
ATOM 10415 C C . ILE F 1 30 ? 28.935 -52.196 -16.376 1.00 37.23 30 ILE F C 1
ATOM 10416 O O . ILE F 1 30 ? 27.714 -52.041 -16.332 1.00 33.44 30 ILE F O 1
ATOM 10421 N N . GLU F 1 31 ? 29.534 -53.157 -17.084 1.00 41.80 31 GLU F N 1
ATOM 10422 C CA . GLU F 1 31 ? 28.807 -53.966 -18.046 1.00 47.52 31 GLU F CA 1
ATOM 10423 C C . GLU F 1 31 ? 28.083 -55.116 -17.351 1.00 50.87 31 GLU F C 1
ATOM 10424 O O . GLU F 1 31 ? 26.898 -55.339 -17.600 1.00 53.11 31 GLU F O 1
ATOM 10430 N N . LYS F 1 32 ? 28.807 -55.835 -16.489 1.00 52.02 32 LYS F N 1
ATOM 10431 C CA . LYS F 1 32 ? 28.327 -57.084 -15.920 1.00 56.08 32 LYS F CA 1
ATOM 10432 C C . LYS F 1 32 ? 27.767 -56.823 -14.521 1.00 52.34 32 LYS F C 1
ATOM 10433 O O . LYS F 1 32 ? 28.503 -56.841 -13.536 1.00 53.13 32 LYS F O 1
ATOM 10439 N N . ILE F 1 33 ? 26.458 -56.551 -14.451 1.00 46.96 33 ILE F N 1
ATOM 10440 C CA . ILE F 1 33 ? 25.794 -56.258 -13.191 1.00 46.51 33 ILE F CA 1
ATOM 10441 C C . ILE F 1 33 ? 25.086 -57.512 -12.679 1.00 45.31 33 ILE F C 1
ATOM 10442 O O . ILE F 1 33 ? 25.224 -57.849 -11.505 1.00 43.19 33 ILE F O 1
ATOM 10447 N N . PHE F 1 34 ? 24.351 -58.190 -13.572 1.00 44.56 34 PHE F N 1
ATOM 10448 C CA . PHE F 1 34 ? 23.505 -59.322 -13.217 1.00 45.65 34 PHE F CA 1
ATOM 10449 C C . PHE F 1 34 ? 24.009 -60.592 -13.892 1.00 48.92 34 PHE F C 1
ATOM 10450 O O . PHE F 1 34 ? 23.919 -60.733 -15.110 1.00 49.90 34 PHE F O 1
ATOM 10458 N N . VAL F 1 35 ? 24.528 -61.507 -13.071 1.00 52.91 35 VAL F N 1
ATOM 10459 C CA . VAL F 1 35 ? 24.892 -62.846 -13.496 1.00 55.60 35 VAL F CA 1
ATOM 10460 C C . VAL F 1 35 ? 24.249 -63.811 -12.503 1.00 56.73 35 VAL F C 1
ATOM 10461 O O . VAL F 1 35 ? 24.305 -63.564 -11.298 1.00 53.20 35 VAL F O 1
ATOM 10465 N N . PRO F 1 36 ? 23.587 -64.902 -12.963 1.00 56.98 36 PRO F N 1
ATOM 10466 C CA . PRO F 1 36 ? 22.856 -65.777 -12.052 1.00 54.43 36 PRO F CA 1
ATOM 10467 C C . PRO F 1 36 ? 23.672 -66.184 -10.828 1.00 51.29 36 PRO F C 1
ATOM 10468 O O . PRO F 1 36 ? 24.797 -66.662 -10.962 1.00 50.47 36 PRO F O 1
ATOM 10472 N N . ASN F 1 37 ? 23.092 -65.936 -9.644 1.00 50.03 37 ASN F N 1
ATOM 10473 C CA . ASN F 1 37 ? 23.629 -66.356 -8.356 1.00 52.08 37 ASN F CA 1
ATOM 10474 C C . ASN F 1 37 ? 24.978 -65.699 -8.072 1.00 52.13 37 ASN F C 1
ATOM 10475 O O . ASN F 1 37 ? 25.792 -66.243 -7.321 1.00 50.38 37 ASN F O 1
ATOM 10480 N N . GLU F 1 38 ? 25.181 -64.500 -8.631 1.00 52.75 38 GLU F N 1
ATOM 10481 C CA . GLU F 1 38 ? 26.366 -63.707 -8.354 1.00 51.54 38 GLU F CA 1
ATOM 10482 C C . GLU F 1 38 ? 25.939 -62.367 -7.764 1.00 46.81 38 GLU F C 1
ATOM 10483 O O . GLU F 1 38 ? 24.865 -61.857 -8.074 1.00 44.27 38 GLU F O 1
ATOM 10489 N N . VAL F 1 39 ? 26.792 -61.826 -6.890 1.00 46.27 39 VAL F N 1
ATOM 10490 C CA . VAL F 1 39 ? 26.742 -60.420 -6.529 1.00 45.01 39 VAL F CA 1
ATOM 10491 C C . VAL F 1 39 ? 27.992 -59.767 -7.114 1.00 40.89 39 VAL F C 1
ATOM 10492 O O . VAL F 1 39 ? 29.111 -60.135 -6.760 1.00 39.75 39 VAL F O 1
ATOM 10496 N N . ASN F 1 40 ? 27.778 -58.805 -8.019 1.00 39.01 40 ASN F N 1
ATOM 10497 C CA . ASN F 1 40 ? 28.856 -58.142 -8.734 1.00 38.38 40 ASN F CA 1
ATOM 10498 C C . ASN F 1 40 ? 28.863 -56.668 -8.337 1.00 35.69 40 ASN F C 1
ATOM 10499 O O . ASN F 1 40 ? 27.832 -56.006 -8.409 1.00 33.81 40 ASN F O 1
ATOM 10504 N N . MET F 1 41 ? 30.030 -56.167 -7.923 1.00 36.59 41 MET F N 1
ATOM 10505 C CA . MET F 1 41 ? 30.135 -54.822 -7.381 1.00 35.44 41 MET F CA 1
ATOM 10506 C C . MET F 1 41 ? 31.335 -54.095 -7.980 1.00 33.10 41 MET F C 1
ATOM 10507 O O . MET F 1 41 ? 32.309 -54.719 -8.380 1.00 31.77 41 MET F O 1
ATOM 10512 N N . VAL F 1 42 ? 31.238 -52.762 -8.000 1.00 31.12 42 VAL F N 1
ATOM 10513 C CA . VAL F 1 42 ? 32.357 -51.880 -8.262 1.00 31.77 42 VAL F CA 1
ATOM 10514 C C . VAL F 1 42 ? 32.495 -50.944 -7.064 1.00 30.03 42 VAL F C 1
ATOM 10515 O O . VAL F 1 42 ? 31.517 -50.317 -6.657 1.00 28.46 42 VAL F O 1
ATOM 10519 N N . TYR F 1 43 ? 33.708 -50.877 -6.508 1.00 29.63 43 TYR F N 1
ATOM 10520 C CA . TYR F 1 43 ? 34.051 -49.903 -5.485 1.00 30.38 43 TYR F CA 1
ATOM 10521 C C . TYR F 1 43 ? 34.751 -48.731 -6.170 1.00 30.05 43 TYR F C 1
ATOM 10522 O O . TYR F 1 43 ? 35.894 -48.871 -6.595 1.00 31.53 43 TYR F O 1
ATOM 10531 N N . SER F 1 44 ? 34.061 -47.587 -6.270 1.00 28.60 44 SER F N 1
ATOM 10532 C CA . SER F 1 44 ? 34.567 -46.418 -6.978 1.00 28.93 44 SER F CA 1
ATOM 10533 C C . SER F 1 44 ? 35.186 -45.417 -6.003 1.00 30.58 44 SER F C 1
ATOM 10534 O O . SER F 1 44 ? 34.553 -45.043 -5.020 1.00 29.12 44 SER F O 1
ATOM 10537 N N . MET F 1 45 ? 36.391 -44.925 -6.321 1.00 29.88 45 MET F N 1
ATOM 10538 C CA . MET F 1 45 ? 37.054 -43.945 -5.473 1.00 30.41 45 MET F CA 1
ATOM 10539 C C . MET F 1 45 ? 36.443 -42.556 -5.651 1.00 29.54 45 MET F C 1
ATOM 10540 O O . MET F 1 45 ? 36.859 -41.623 -4.974 1.00 29.45 45 MET F O 1
ATOM 10545 N N . TYR F 1 46 ? 35.443 -42.421 -6.529 1.00 29.90 46 TYR F N 1
ATOM 10546 C CA . TYR F 1 46 ? 34.589 -41.245 -6.502 1.00 31.00 46 TYR F CA 1
ATOM 10547 C C . TYR F 1 46 ? 33.586 -41.403 -5.355 1.00 30.85 46 TYR F C 1
ATOM 10548 O O . TYR F 1 46 ? 32.588 -42.116 -5.492 1.00 31.22 46 TYR F O 1
ATOM 10557 N N . ASP F 1 47 ? 33.879 -40.734 -4.231 1.00 31.08 47 ASP F N 1
ATOM 10558 C CA . ASP F 1 47 ? 33.024 -40.695 -3.050 1.00 32.89 47 ASP F CA 1
ATOM 10559 C C . ASP F 1 47 ? 32.838 -42.090 -2.445 1.00 32.64 47 ASP F C 1
ATOM 10560 O O . ASP F 1 47 ? 31.934 -42.279 -1.636 1.00 31.69 47 ASP F O 1
ATOM 10565 N N . ARG F 1 48 ? 33.714 -43.047 -2.802 1.00 29.20 48 ARG F N 1
ATOM 10566 C CA . ARG F 1 48 ? 33.665 -44.404 -2.277 1.00 28.74 48 ARG F CA 1
ATOM 10567 C C . ARG F 1 48 ? 32.274 -45.002 -2.482 1.00 28.89 48 ARG F C 1
ATOM 10568 O O . ARG F 1 48 ? 31.761 -45.708 -1.614 1.00 28.19 48 ARG F O 1
ATOM 10576 N N . MET F 1 49 ? 31.675 -44.749 -3.652 1.00 27.73 49 MET F N 1
ATOM 10577 C CA . MET F 1 49 ? 30.393 -45.356 -3.958 1.00 28.85 49 MET F CA 1
ATOM 10578 C C . MET F 1 49 ? 30.605 -46.799 -4.410 1.00 28.17 49 MET F C 1
ATOM 10579 O O . MET F 1 49 ? 31.477 -47.083 -5.228 1.00 26.95 49 MET F O 1
ATOM 10584 N N . VAL F 1 50 ? 29.795 -47.705 -3.858 1.00 27.69 50 VAL F N 1
ATOM 10585 C CA . VAL F 1 50 ? 29.730 -49.069 -4.340 1.00 27.25 50 VAL F CA 1
ATOM 10586 C C . VAL F 1 50 ? 28.488 -49.190 -5.221 1.00 29.92 50 VAL F C 1
ATOM 10587 O O . VAL F 1 50 ? 27.396 -48.788 -4.819 1.00 31.05 50 VAL F O 1
ATOM 10591 N N . VAL F 1 51 ? 28.688 -49.710 -6.440 1.00 29.33 51 VAL F N 1
ATOM 10592 C CA . VAL F 1 51 ? 27.619 -49.980 -7.385 1.00 29.55 51 VAL F CA 1
ATOM 10593 C C . VAL F 1 51 ? 27.619 -51.484 -7.636 1.00 30.88 51 VAL F C 1
ATOM 10594 O O . VAL F 1 51 ? 28.659 -52.037 -7.972 1.00 31.04 51 VAL F O 1
ATOM 10598 N N . GLY F 1 52 ? 26.460 -52.137 -7.479 1.00 32.93 52 GLY F N 1
ATOM 10599 C CA . GLY F 1 52 ? 26.403 -53.587 -7.582 1.00 33.39 52 GLY F CA 1
ATOM 10600 C C . GLY F 1 52 ? 25.042 -54.109 -8.036 1.00 34.23 52 GLY F C 1
ATOM 10601 O O . GLY F 1 52 ? 24.049 -53.380 -8.054 1.00 32.41 52 GLY F O 1
ATOM 10602 N N . GLY F 1 53 ? 25.033 -55.391 -8.421 1.00 34.84 53 GLY F N 1
ATOM 10603 C CA . GLY F 1 53 ? 23.815 -56.097 -8.779 1.00 35.95 53 GLY F CA 1
ATOM 10604 C C . GLY F 1 53 ? 23.818 -57.521 -8.225 1.00 36.16 53 GLY F C 1
ATOM 10605 O O . GLY F 1 53 ? 24.885 -58.123 -8.106 1.00 37.59 53 GLY F O 1
ATOM 10606 N N . ALA F 1 54 ? 22.616 -58.029 -7.892 1.00 37.81 54 ALA F N 1
ATOM 10607 C CA . ALA F 1 54 ? 22.422 -59.377 -7.372 1.00 39.82 54 ALA F CA 1
ATOM 10608 C C . ALA F 1 54 ? 21.257 -60.049 -8.094 1.00 41.64 54 ALA F C 1
ATOM 10609 O O . ALA F 1 54 ? 20.177 -59.474 -8.169 1.00 45.23 54 ALA F O 1
ATOM 10611 N N . LEU F 1 55 ? 21.486 -61.270 -8.607 1.00 46.34 55 LEU F N 1
ATOM 10612 C CA . LEU F 1 55 ? 20.506 -61.998 -9.406 1.00 48.62 55 LEU F CA 1
ATOM 10613 C C . LEU F 1 55 ? 20.299 -63.398 -8.820 1.00 49.10 55 LEU F C 1
ATOM 10614 O O . LEU F 1 55 ? 20.916 -64.363 -9.272 1.00 46.43 55 LEU F O 1
ATOM 10619 N N . PRO F 1 56 ? 19.434 -63.559 -7.789 1.00 50.86 56 PRO F N 1
ATOM 10620 C CA . PRO F 1 56 ? 19.191 -64.870 -7.198 1.00 52.57 56 PRO F CA 1
ATOM 10621 C C . PRO F 1 56 ? 18.317 -65.754 -8.086 1.00 54.32 56 PRO F C 1
ATOM 10622 O O . PRO F 1 56 ? 17.167 -65.417 -8.361 1.00 51.78 56 PRO F O 1
ATOM 10626 N N . VAL F 1 57 ? 18.894 -66.868 -8.550 1.00 58.59 57 VAL F N 1
ATOM 10627 C CA . VAL F 1 57 ? 18.173 -67.848 -9.348 1.00 61.26 57 VAL F CA 1
ATOM 10628 C C . VAL F 1 57 ? 18.259 -69.193 -8.632 1.00 64.23 57 VAL F C 1
ATOM 10629 O O . VAL F 1 57 ? 19.219 -69.939 -8.819 1.00 62.71 57 VAL F O 1
ATOM 10633 N N . GLY F 1 58 ? 17.250 -69.475 -7.797 1.00 67.45 58 GLY F N 1
ATOM 10634 C CA . GLY F 1 58 ? 17.184 -70.719 -7.046 1.00 68.89 58 GLY F CA 1
ATOM 10635 C C . GLY F 1 58 ? 18.146 -70.729 -5.859 1.00 67.18 58 GLY F C 1
ATOM 10636 O O . GLY F 1 58 ? 18.505 -71.795 -5.360 1.00 67.55 58 GLY F O 1
ATOM 10637 N N . GLU F 1 59 ? 18.557 -69.537 -5.411 1.00 64.40 59 GLU F N 1
ATOM 10638 C CA . GLU F 1 59 ? 19.430 -69.408 -4.257 1.00 61.43 59 GLU F CA 1
ATOM 10639 C C . GLU F 1 59 ? 19.084 -68.139 -3.489 1.00 57.33 59 GLU F C 1
ATOM 10640 O O . GLU F 1 59 ? 18.401 -67.258 -4.004 1.00 54.66 59 GLU F O 1
ATOM 10646 N N . VAL F 1 60 ? 19.580 -68.088 -2.249 1.00 57.81 60 VAL F N 1
ATOM 10647 C CA . VAL F 1 60 ? 19.598 -66.889 -1.432 1.00 57.57 60 VAL F CA 1
ATOM 10648 C C . VAL F 1 60 ? 21.028 -66.352 -1.429 1.00 57.04 60 VAL F C 1
ATOM 10649 O O . VAL F 1 60 ? 21.942 -67.029 -0.965 1.00 56.19 60 VAL F O 1
ATOM 10653 N N . LEU F 1 61 ? 21.210 -65.132 -1.951 1.00 55.05 61 LEU F N 1
ATOM 10654 C CA . LEU F 1 61 ? 22.519 -64.502 -2.027 1.00 52.11 61 LEU F CA 1
ATOM 10655 C C . LEU F 1 61 ? 22.712 -63.595 -0.814 1.00 50.07 61 LEU F C 1
ATOM 10656 O O . LEU F 1 61 ? 21.763 -62.954 -0.368 1.00 52.56 61 LEU F O 1
ATOM 10661 N N . THR F 1 62 ? 23.941 -63.557 -0.285 1.00 46.58 62 THR F N 1
ATOM 10662 C CA . THR F 1 62 ? 24.279 -62.702 0.841 1.00 46.83 62 THR F CA 1
ATOM 10663 C C . THR F 1 62 ? 25.213 -61.592 0.355 1.00 45.97 62 THR F C 1
ATOM 10664 O O . THR F 1 62 ? 26.082 -61.823 -0.484 1.00 46.09 62 THR F O 1
ATOM 10668 N N . LEU F 1 63 ? 25.003 -60.380 0.879 1.00 44.24 63 LEU F N 1
ATOM 10669 C CA . LEU F 1 63 ? 25.853 -59.236 0.589 1.00 41.86 63 LEU F CA 1
ATOM 10670 C C . LEU F 1 63 ? 27.092 -59.296 1.480 1.00 42.09 63 LEU F C 1
ATOM 10671 O O . LEU F 1 63 ? 27.003 -59.063 2.681 1.00 40.73 63 LEU F O 1
ATOM 10676 N N . GLU F 1 64 ? 28.251 -59.588 0.881 1.00 45.59 64 GLU F N 1
ATOM 10677 C CA . GLU F 1 64 ? 29.462 -59.846 1.643 1.00 48.19 64 GLU F CA 1
ATOM 10678 C C . GLU F 1 64 ? 30.224 -58.547 1.878 1.00 47.62 64 GLU F C 1
ATOM 10679 O O . GLU F 1 64 ? 30.180 -57.637 1.052 1.00 47.75 64 GLU F O 1
ATOM 10685 N N . ALA F 1 65 ? 30.931 -58.498 3.013 1.00 45.93 65 ALA F N 1
ATOM 10686 C CA . ALA F 1 65 ? 31.778 -57.374 3.372 1.00 47.96 65 ALA F CA 1
ATOM 10687 C C . ALA F 1 65 ? 33.118 -57.472 2.644 1.00 48.14 65 ALA F C 1
ATOM 10688 O O . ALA F 1 65 ? 34.117 -57.873 3.237 1.00 50.22 65 ALA F O 1
ATOM 10690 N N . ILE F 1 66 ? 33.134 -57.069 1.368 1.00 45.79 66 ILE F N 1
ATOM 10691 C CA . ILE F 1 66 ? 34.327 -57.144 0.534 1.00 43.49 66 ILE F CA 1
ATOM 10692 C C . ILE F 1 66 ? 35.476 -56.391 1.205 1.00 41.59 66 ILE F C 1
ATOM 10693 O O . ILE F 1 66 ? 35.262 -55.443 1.953 1.00 39.21 66 ILE F O 1
ATOM 10698 N N . ASP F 1 67 ? 36.706 -56.822 0.899 1.00 42.29 67 ASP F N 1
ATOM 10699 C CA . ASP F 1 67 ? 37.905 -56.388 1.600 1.00 42.26 67 ASP F CA 1
ATOM 10700 C C . ASP F 1 67 ? 38.004 -54.864 1.714 1.00 42.01 67 ASP F C 1
ATOM 10701 O O . ASP F 1 67 ? 38.281 -54.356 2.801 1.00 39.01 67 ASP F O 1
ATOM 10706 N N . PRO F 1 68 ? 37.830 -54.070 0.626 1.00 40.89 68 PRO F N 1
ATOM 10707 C CA . PRO F 1 68 ? 37.990 -52.620 0.720 1.00 40.28 68 PRO F CA 1
ATOM 10708 C C . PRO F 1 68 ? 37.102 -51.928 1.756 1.00 41.75 68 PRO F C 1
ATOM 10709 O O . PRO F 1 68 ? 37.364 -50.781 2.110 1.00 40.12 68 PRO F O 1
ATOM 10713 N N . LEU F 1 69 ? 36.049 -52.608 2.231 1.00 43.20 69 LEU F N 1
ATOM 10714 C CA . LEU F 1 69 ? 35.194 -52.055 3.273 1.00 45.99 69 LEU F CA 1
ATOM 10715 C C . LEU F 1 69 ? 35.913 -52.091 4.623 1.00 48.13 69 LEU F C 1
ATOM 10716 O O . LEU F 1 69 ? 35.713 -51.197 5.445 1.00 46.08 69 LEU F O 1
ATOM 10721 N N . LYS F 1 70 ? 36.740 -53.128 4.831 1.00 48.23 70 LYS F N 1
ATOM 10722 C CA . LYS F 1 70 ? 37.492 -53.319 6.064 1.00 51.75 70 LYS F CA 1
ATOM 10723 C C . LYS F 1 70 ? 36.543 -53.269 7.260 1.00 50.12 70 LYS F C 1
ATOM 10724 O O . LYS F 1 70 ? 36.706 -52.449 8.160 1.00 52.05 70 LYS F O 1
ATOM 10730 N N . ALA F 1 71 ? 35.546 -54.158 7.247 1.00 50.50 71 ALA F N 1
ATOM 10731 C CA . ALA F 1 71 ? 34.520 -54.188 8.273 1.00 49.70 71 ALA F CA 1
ATOM 10732 C C . ALA F 1 71 ? 33.899 -55.582 8.322 1.00 47.50 71 ALA F C 1
ATOM 10733 O O . ALA F 1 71 ? 33.989 -56.327 7.350 1.00 47.57 71 ALA F O 1
ATOM 10735 N N . PRO F 1 72 ? 33.270 -55.985 9.454 1.00 45.98 72 PRO F N 1
ATOM 10736 C CA . PRO F 1 72 ? 32.692 -57.321 9.567 1.00 44.56 72 PRO F CA 1
ATOM 10737 C C . PRO F 1 72 ? 31.413 -57.526 8.753 1.00 44.19 72 PRO F C 1
ATOM 10738 O O . PRO F 1 72 ? 31.121 -58.645 8.337 1.00 44.58 72 PRO F O 1
ATOM 10742 N N . PHE F 1 73 ? 30.643 -56.451 8.540 1.00 42.90 73 PHE F N 1
ATOM 10743 C CA . PHE F 1 73 ? 29.455 -56.515 7.701 1.00 41.67 73 PHE F CA 1
ATOM 10744 C C . PHE F 1 73 ? 29.486 -55.373 6.690 1.00 38.22 73 PHE F C 1
ATOM 10745 O O . PHE F 1 73 ? 30.069 -54.322 6.950 1.00 38.74 73 PHE F O 1
ATOM 10753 N N . PHE F 1 74 ? 28.833 -55.584 5.544 1.00 37.53 74 PHE F N 1
ATOM 10754 C CA . PHE F 1 74 ? 28.798 -54.590 4.480 1.00 35.57 74 PHE F CA 1
ATOM 10755 C C . PHE F 1 74 ? 28.328 -53.250 5.050 1.00 33.25 74 PHE F C 1
ATOM 10756 O O . PHE F 1 74 ? 28.926 -52.209 4.770 1.00 34.46 74 PHE F O 1
ATOM 10764 N N . LEU F 1 75 ? 27.306 -53.282 5.916 1.00 33.20 75 LEU F N 1
ATOM 10765 C CA . LEU F 1 75 ? 26.657 -52.066 6.382 1.00 32.07 75 LEU F CA 1
ATOM 10766 C C . LEU F 1 75 ? 27.150 -51.595 7.753 1.00 30.81 75 LEU F C 1
ATOM 10767 O O . LEU F 1 75 ? 26.584 -50.656 8.308 1.00 32.06 75 LEU F O 1
ATOM 10772 N N . THR F 1 76 ? 28.244 -52.160 8.273 1.00 33.45 76 THR F N 1
ATOM 10773 C CA . THR F 1 76 ? 28.781 -51.739 9.564 1.00 34.73 76 THR F CA 1
ATOM 10774 C C . THR F 1 76 ? 28.776 -50.214 9.689 1.00 36.15 76 THR F C 1
ATOM 10775 O O . THR F 1 76 ? 28.345 -49.684 10.710 1.00 36.93 76 THR F O 1
ATOM 10779 N N . ARG F 1 77 ? 29.290 -49.513 8.669 1.00 34.96 77 ARG F N 1
ATOM 10780 C CA . ARG F 1 77 ? 29.341 -48.058 8.688 1.00 35.01 77 ARG F CA 1
ATOM 10781 C C . ARG F 1 77 ? 28.976 -47.514 7.307 1.00 32.99 77 ARG F C 1
ATOM 10782 O O . ARG F 1 77 ? 29.579 -46.553 6.826 1.00 32.73 77 ARG F O 1
ATOM 10790 N N . ARG F 1 78 ? 27.964 -48.131 6.690 1.00 31.66 78 ARG F N 1
ATOM 10791 C CA . ARG F 1 78 ? 27.510 -47.758 5.360 1.00 31.54 78 ARG F CA 1
ATOM 10792 C C . ARG F 1 78 ? 25.984 -47.739 5.324 1.00 31.94 78 ARG F C 1
ATOM 10793 O O . ARG F 1 78 ? 25.334 -48.321 6.195 1.00 29.60 78 ARG F O 1
ATOM 10801 N N . GLU F 1 79 ? 25.443 -47.052 4.306 1.00 29.31 79 GLU F N 1
ATOM 10802 C CA . GLU F 1 79 ? 24.025 -47.102 3.978 1.00 29.21 79 GLU F CA 1
ATOM 10803 C C . GLU F 1 79 ? 23.897 -47.512 2.520 1.00 29.53 79 GLU F C 1
ATOM 10804 O O . GLU F 1 79 ? 24.837 -47.328 1.741 1.00 28.98 79 GLU F O 1
ATOM 10810 N N . MET F 1 80 ? 22.732 -48.054 2.148 1.00 27.97 80 MET F N 1
ATOM 10811 C CA . MET F 1 80 ? 22.542 -48.456 0.770 1.00 28.54 80 MET F CA 1
ATOM 10812 C C . MET F 1 80 ? 21.101 -48.231 0.331 1.00 30.77 80 MET F C 1
ATOM 10813 O O . MET F 1 80 ? 20.180 -48.198 1.149 1.00 30.72 80 MET F O 1
ATOM 10818 N N . GLY F 1 81 ? 20.955 -48.047 -0.987 1.00 31.93 81 GLY F N 1
ATOM 10819 C CA . GLY F 1 81 ? 19.668 -48.012 -1.656 1.00 32.15 81 GLY F CA 1
ATOM 10820 C C . GLY F 1 81 ? 19.586 -49.148 -2.669 1.00 32.49 81 GLY F C 1
ATOM 10821 O O . GLY F 1 81 ? 20.531 -49.378 -3.418 1.00 33.66 81 GLY F O 1
ATOM 10822 N N . ILE F 1 82 ? 18.444 -49.845 -2.664 1.00 32.90 82 ILE F N 1
ATOM 10823 C CA . ILE F 1 82 ? 18.226 -51.025 -3.482 1.00 33.22 82 ILE F CA 1
ATOM 10824 C C . ILE F 1 82 ? 16.999 -50.793 -4.361 1.00 32.40 82 ILE F C 1
ATOM 10825 O O . ILE F 1 82 ? 16.001 -50.256 -3.890 1.00 31.90 82 ILE F O 1
ATOM 10830 N N . TYR F 1 83 ? 17.096 -51.196 -5.633 1.00 34.67 83 TYR F N 1
ATOM 10831 C CA . TYR F 1 83 ? 15.960 -51.259 -6.540 1.00 35.08 83 TYR F CA 1
ATOM 10832 C C . TYR F 1 83 ? 15.881 -52.670 -7.107 1.00 37.30 83 TYR F C 1
ATOM 10833 O O . TYR F 1 83 ? 16.907 -53.253 -7.442 1.00 36.98 83 TYR F O 1
ATOM 10842 N N . ASN F 1 84 ? 14.656 -53.206 -7.189 1.00 40.27 84 ASN F N 1
ATOM 10843 C CA . ASN F 1 84 ? 14.384 -54.424 -7.936 1.00 40.87 84 ASN F CA 1
ATOM 10844 C C . ASN F 1 84 ? 13.893 -54.020 -9.323 1.00 39.15 84 ASN F C 1
ATOM 10845 O O . ASN F 1 84 ? 12.921 -53.278 -9.443 1.00 38.97 84 ASN F O 1
ATOM 10850 N N . VAL F 1 85 ? 14.581 -54.510 -10.362 1.00 40.43 85 VAL F N 1
ATOM 10851 C CA . VAL F 1 85 ? 14.222 -54.216 -11.741 1.00 42.53 85 VAL F CA 1
ATOM 10852 C C . VAL F 1 85 ? 13.956 -55.533 -12.470 1.00 44.21 85 VAL F C 1
ATOM 10853 O O . VAL F 1 85 ? 14.180 -55.638 -13.676 1.00 45.86 85 VAL F O 1
ATOM 10857 N N . GLY F 1 86 ? 13.450 -56.522 -11.724 1.00 46.09 86 GLY F N 1
ATOM 10858 C CA . GLY F 1 86 ? 13.118 -57.826 -12.274 1.00 48.16 86 GLY F CA 1
ATOM 10859 C C . GLY F 1 86 ? 11.931 -58.447 -11.538 1.00 50.33 86 GLY F C 1
ATOM 10860 O O . GLY F 1 86 ? 11.062 -57.730 -11.040 1.00 48.84 86 GLY F O 1
ATOM 10861 N N . GLY F 1 87 ? 11.917 -59.785 -11.467 1.00 54.15 87 GLY F N 1
ATOM 10862 C CA . GLY F 1 87 ? 10.825 -60.522 -10.850 1.00 56.68 87 GLY F CA 1
ATOM 10863 C C . GLY F 1 87 ? 10.687 -60.200 -9.363 1.00 57.57 87 GLY F C 1
ATOM 10864 O O . GLY F 1 87 ? 11.578 -59.589 -8.773 1.00 56.29 87 GLY F O 1
ATOM 10865 N N . PRO F 1 88 ? 9.556 -60.579 -8.717 1.00 58.39 88 PRO F N 1
ATOM 10866 C CA . PRO F 1 88 ? 9.359 -60.306 -7.296 1.00 54.24 88 PRO F CA 1
ATOM 10867 C C . PRO F 1 88 ? 10.380 -61.025 -6.417 1.00 51.23 88 PRO F C 1
ATOM 10868 O O . PRO F 1 88 ? 10.726 -62.175 -6.676 1.00 52.54 88 PRO F O 1
ATOM 10872 N N . GLY F 1 89 ? 10.880 -60.318 -5.396 1.00 48.84 89 GLY F N 1
ATOM 10873 C CA . GLY F 1 89 ? 11.954 -60.818 -4.551 1.00 48.67 89 GLY F CA 1
ATOM 10874 C C . GLY F 1 89 ? 11.800 -60.326 -3.115 1.00 46.00 89 GLY F C 1
ATOM 10875 O O . GLY F 1 89 ? 10.843 -59.619 -2.805 1.00 44.55 89 GLY F O 1
ATOM 10876 N N . ILE F 1 90 ? 12.755 -60.712 -2.255 1.00 48.06 90 ILE F N 1
ATOM 10877 C CA . ILE F 1 90 ? 12.729 -60.364 -0.841 1.00 48.28 90 ILE F CA 1
ATOM 10878 C C . ILE F 1 90 ? 14.137 -59.962 -0.401 1.00 45.37 90 ILE F C 1
ATOM 10879 O O . ILE F 1 90 ? 15.101 -60.636 -0.746 1.00 41.04 90 ILE F O 1
ATOM 10884 N N . VAL F 1 91 ? 14.224 -58.881 0.390 1.00 46.15 91 VAL F N 1
ATOM 10885 C CA . VAL F 1 91 ? 15.477 -58.430 0.978 1.00 48.05 91 VAL F CA 1
ATOM 10886 C C . VAL F 1 91 ? 15.373 -58.561 2.495 1.00 49.88 91 VAL F C 1
ATOM 10887 O O . VAL F 1 91 ? 14.507 -57.944 3.111 1.00 52.42 91 VAL F O 1
ATOM 10891 N N . LYS F 1 92 ? 16.288 -59.335 3.087 1.00 50.38 92 LYS F N 1
ATOM 10892 C CA . LYS F 1 92 ? 16.394 -59.451 4.532 1.00 51.98 92 LYS F CA 1
ATOM 10893 C C . LYS F 1 92 ? 17.616 -58.676 5.019 1.00 49.43 92 LYS F C 1
ATOM 10894 O O . LYS F 1 92 ? 18.654 -58.672 4.361 1.00 49.51 92 LYS F O 1
ATOM 10900 N N . ALA F 1 93 ? 17.466 -58.023 6.176 1.00 48.16 93 ALA F N 1
ATOM 10901 C CA . ALA F 1 93 ? 18.534 -57.278 6.824 1.00 49.73 93 ALA F CA 1
ATOM 10902 C C . ALA F 1 93 ? 18.433 -57.499 8.332 1.00 48.85 93 ALA F C 1
ATOM 10903 O O . ALA F 1 93 ? 17.714 -56.778 9.022 1.00 51.98 93 ALA F O 1
ATOM 10905 N N . GLY F 1 94 ? 19.157 -58.503 8.836 1.00 49.83 94 GLY F N 1
ATOM 10906 C CA . GLY F 1 94 ? 18.900 -59.021 10.169 1.00 50.69 94 GLY F CA 1
ATOM 10907 C C . GLY F 1 94 ? 17.520 -59.677 10.206 1.00 52.56 94 GLY F C 1
ATOM 10908 O O . GLY F 1 94 ? 17.212 -60.496 9.343 1.00 51.85 94 GLY F O 1
ATOM 10909 N N . ASP F 1 95 ? 16.682 -59.266 11.168 1.00 55.01 95 ASP F N 1
ATOM 10910 C CA . ASP F 1 95 ? 15.348 -59.830 11.324 1.00 60.32 95 ASP F CA 1
ATOM 10911 C C . ASP F 1 95 ? 14.297 -58.964 10.620 1.00 59.53 95 ASP F C 1
ATOM 10912 O O . ASP F 1 95 ? 13.102 -59.225 10.750 1.00 63.68 95 ASP F O 1
ATOM 10917 N N . ALA F 1 96 ? 14.735 -57.943 9.868 1.00 56.37 96 ALA F N 1
ATOM 10918 C CA . ALA F 1 96 ? 13.834 -57.152 9.044 1.00 53.57 96 ALA F CA 1
ATOM 10919 C C . ALA F 1 96 ? 13.684 -57.820 7.681 1.00 53.21 96 ALA F C 1
ATOM 10920 O O . ALA F 1 96 ? 14.642 -58.369 7.141 1.00 52.50 96 ALA F O 1
ATOM 10922 N N . GLU F 1 97 ? 12.468 -57.769 7.135 1.00 52.80 97 GLU F N 1
ATOM 10923 C CA . GLU F 1 97 ? 12.164 -58.442 5.886 1.00 53.62 97 GLU F CA 1
ATOM 10924 C C . GLU F 1 97 ? 11.369 -57.486 5.001 1.00 51.12 97 GLU F C 1
ATOM 10925 O O . GLU F 1 97 ? 10.455 -56.816 5.474 1.00 49.51 97 GLU F O 1
ATOM 10931 N N . PHE F 1 98 ? 11.733 -57.443 3.714 1.00 48.01 98 PHE F N 1
ATOM 10932 C CA . PHE F 1 98 ? 11.160 -56.495 2.776 1.00 46.48 98 PHE F CA 1
ATOM 10933 C C . PHE F 1 98 ? 10.849 -57.205 1.467 1.00 47.14 98 PHE F C 1
ATOM 10934 O O . PHE F 1 98 ? 11.744 -57.750 0.825 1.00 49.35 98 PHE F O 1
ATOM 10942 N N . GLU F 1 99 ? 9.566 -57.204 1.095 1.00 47.94 99 GLU F N 1
ATOM 10943 C CA . GLU F 1 99 ? 9.145 -57.653 -0.219 1.00 47.88 99 GLU F CA 1
ATOM 10944 C C . GLU F 1 99 ? 9.292 -56.481 -1.182 1.00 43.42 99 GLU F C 1
ATOM 10945 O O . GLU F 1 99 ? 8.783 -55.395 -0.920 1.00 42.73 99 GLU F O 1
ATOM 10951 N N . LEU F 1 100 ? 10.033 -56.701 -2.269 1.00 44.30 100 LEU F N 1
ATOM 10952 C CA . LEU F 1 100 ? 10.193 -55.698 -3.307 1.00 45.63 100 LEU F CA 1
ATOM 10953 C C . LEU F 1 100 ? 9.816 -56.328 -4.641 1.00 43.66 100 LEU F C 1
ATOM 10954 O O . LEU F 1 100 ? 10.302 -57.402 -4.984 1.00 42.55 100 LEU F O 1
ATOM 10959 N N . ASP F 1 101 ? 8.930 -55.639 -5.364 1.00 47.92 101 ASP F N 1
ATOM 10960 C CA . ASP F 1 101 ? 8.562 -55.990 -6.725 1.00 51.91 101 ASP F CA 1
ATOM 10961 C C . ASP F 1 101 ? 9.193 -54.976 -7.680 1.00 51.44 101 ASP F C 1
ATOM 10962 O O . ASP F 1 101 ? 9.885 -54.058 -7.243 1.00 49.80 101 ASP F O 1
ATOM 10967 N N . TYR F 1 102 ? 8.938 -55.156 -8.983 1.00 51.41 102 TYR F N 1
ATOM 10968 C CA . TYR F 1 102 ? 9.480 -54.308 -10.034 1.00 49.34 102 TYR F CA 1
ATOM 10969 C C . TYR F 1 102 ? 9.281 -52.835 -9.685 1.00 46.65 102 TYR F C 1
ATOM 10970 O O . TYR F 1 102 ? 8.182 -52.419 -9.324 1.00 43.02 102 TYR F O 1
ATOM 10979 N N . LYS F 1 103 ? 10.384 -52.076 -9.763 1.00 45.86 103 LYS F N 1
ATOM 10980 C CA . LYS F 1 103 ? 10.398 -50.620 -9.673 1.00 42.89 103 LYS F CA 1
ATOM 10981 C C . LYS F 1 103 ? 10.162 -50.139 -8.241 1.00 40.29 103 LYS F C 1
ATOM 10982 O O . LYS F 1 103 ? 9.924 -48.953 -8.021 1.00 40.07 103 LYS F O 1
ATOM 10988 N N . GLU F 1 104 ? 10.298 -51.046 -7.267 1.00 38.23 104 GLU F N 1
ATOM 10989 C CA . GLU F 1 104 ? 10.199 -50.692 -5.862 1.00 39.41 104 GLU F CA 1
ATOM 10990 C C . GLU F 1 104 ? 11.610 -50.596 -5.287 1.00 35.46 104 GLU F C 1
ATOM 10991 O O . GLU F 1 104 ? 12.490 -51.341 -5.710 1.00 37.18 104 GLU F O 1
ATOM 10997 N N . ALA F 1 105 ? 11.792 -49.702 -4.308 1.00 33.49 105 ALA F N 1
ATOM 10998 C CA . ALA F 1 105 ? 13.096 -49.408 -3.733 1.00 36.32 105 ALA F CA 1
ATOM 10999 C C . ALA F 1 105 ? 13.082 -49.565 -2.213 1.00 37.70 105 ALA F C 1
ATOM 11000 O O . ALA F 1 105 ? 12.014 -49.590 -1.594 1.00 41.28 105 ALA F O 1
ATOM 11002 N N . LEU F 1 106 ? 14.295 -49.616 -1.637 1.00 35.05 106 LEU F N 1
ATOM 11003 C CA . LEU F 1 106 ? 14.523 -49.876 -0.222 1.00 34.16 106 LEU F CA 1
ATOM 11004 C C . LEU F 1 106 ? 15.827 -49.216 0.230 1.00 35.71 106 LEU F C 1
ATOM 11005 O O . LEU F 1 106 ? 16.895 -49.522 -0.306 1.00 35.32 106 LEU F O 1
ATOM 11010 N N . TYR F 1 107 ? 15.725 -48.316 1.220 1.00 34.60 107 TYR F N 1
ATOM 11011 C CA . TYR F 1 107 ? 16.875 -47.817 1.959 1.00 34.39 107 TYR F CA 1
ATOM 11012 C C . TYR F 1 107 ? 17.151 -48.732 3.152 1.00 36.15 107 TYR F C 1
ATOM 11013 O O . TYR F 1 107 ? 16.235 -49.050 3.910 1.00 35.34 107 TYR F O 1
ATOM 11022 N N . LEU F 1 108 ? 18.423 -49.131 3.318 1.00 34.06 108 LEU F N 1
ATOM 11023 C CA . LEU F 1 108 ? 18.890 -49.826 4.509 1.00 33.63 108 LEU F CA 1
ATOM 11024 C C . LEU F 1 108 ? 19.969 -48.992 5.199 1.00 33.69 108 LEU F C 1
ATOM 11025 O O . LEU F 1 108 ? 20.933 -48.569 4.558 1.00 32.88 108 LEU F O 1
ATOM 11030 N N . GLY F 1 109 ? 19.802 -48.784 6.513 1.00 30.48 109 GLY F N 1
ATOM 11031 C CA . GLY F 1 109 ? 20.727 -48.010 7.325 1.00 30.31 109 GLY F CA 1
ATOM 11032 C C . GLY F 1 109 ? 21.874 -48.857 7.880 1.00 30.86 109 GLY F C 1
ATOM 11033 O O . GLY F 1 109 ? 21.862 -50.085 7.781 1.00 29.43 109 GLY F O 1
ATOM 11034 N N . SER F 1 110 ? 22.861 -48.174 8.472 1.00 32.15 110 SER F N 1
ATOM 11035 C CA . SER F 1 110 ? 24.061 -48.816 8.994 1.00 34.68 110 SER F CA 1
ATOM 11036 C C . SER F 1 110 ? 23.737 -49.691 10.205 1.00 37.82 110 SER F C 1
ATOM 11037 O O . SER F 1 110 ? 22.744 -49.464 10.897 1.00 38.25 110 SER F O 1
ATOM 11040 N N . GLY F 1 111 ? 24.609 -50.682 10.444 1.00 39.00 111 GLY F N 1
ATOM 11041 C CA . GLY F 1 111 ? 24.473 -51.632 11.536 1.00 38.32 111 GLY F CA 1
ATOM 11042 C C . GLY F 1 111 ? 25.102 -52.969 11.159 1.00 40.50 111 GLY F C 1
ATOM 11043 O O . GLY F 1 111 ? 25.192 -53.304 9.975 1.00 37.21 111 GLY F O 1
ATOM 11044 N N . ASP F 1 112 ? 25.541 -53.722 12.176 1.00 41.23 112 ASP F N 1
ATOM 11045 C CA . ASP F 1 112 ? 26.119 -55.039 11.972 1.00 44.02 112 ASP F CA 1
ATOM 11046 C C . ASP F 1 112 ? 24.990 -56.042 11.747 1.00 45.95 112 ASP F C 1
ATOM 11047 O O . ASP F 1 112 ? 24.610 -56.772 12.660 1.00 47.34 112 ASP F O 1
ATOM 11052 N N . ARG F 1 113 ? 24.470 -56.070 10.514 1.00 46.86 113 ARG F N 1
ATOM 11053 C CA . ARG F 1 113 ? 23.398 -56.977 10.137 1.00 46.15 113 ARG F CA 1
ATOM 11054 C C . ARG F 1 113 ? 23.775 -57.703 8.849 1.00 46.02 113 ARG F C 1
ATOM 11055 O O . ARG F 1 113 ? 24.465 -57.151 7.991 1.00 43.54 113 ARG F O 1
ATOM 11063 N N . VAL F 1 114 ? 23.305 -58.948 8.727 1.00 43.61 114 VAL F N 1
ATOM 11064 C CA . VAL F 1 114 ? 23.457 -59.716 7.505 1.00 43.69 114 VAL F CA 1
ATOM 11065 C C . VAL F 1 114 ? 22.372 -59.275 6.527 1.00 45.63 114 VAL F C 1
ATOM 11066 O O . VAL F 1 114 ? 21.206 -59.157 6.901 1.00 43.33 114 VAL F O 1
ATOM 11070 N N . VAL F 1 115 ? 22.769 -59.029 5.273 1.00 45.28 115 VAL F N 1
ATOM 11071 C CA . VAL F 1 115 ? 21.825 -58.674 4.227 1.00 45.09 115 VAL F CA 1
ATOM 11072 C C . VAL F 1 115 ? 21.803 -59.805 3.206 1.00 42.43 115 VAL F C 1
ATOM 11073 O O . VAL F 1 115 ? 22.856 -60.304 2.810 1.00 43.19 115 VAL F O 1
ATOM 11077 N N . THR F 1 116 ? 20.591 -60.203 2.795 1.00 41.96 116 THR F N 1
ATOM 11078 C CA . THR F 1 116 ? 20.420 -61.274 1.826 1.00 42.23 116 THR F CA 1
ATOM 11079 C C . THR F 1 116 ? 19.399 -60.846 0.778 1.00 41.21 116 THR F C 1
ATOM 11080 O O . THR F 1 116 ? 18.508 -60.042 1.055 1.00 42.32 116 THR F O 1
ATOM 11084 N N . PHE F 1 117 ? 19.566 -61.407 -0.423 1.00 40.86 117 PHE F N 1
ATOM 11085 C CA . PHE F 1 117 ? 18.680 -61.189 -1.550 1.00 43.63 117 PHE F CA 1
ATOM 11086 C C . PHE F 1 117 ? 18.148 -62.546 -1.996 1.00 44.54 117 PHE F C 1
ATOM 11087 O O . PHE F 1 117 ? 18.907 -63.511 -2.060 1.00 46.86 117 PHE F O 1
ATOM 11095 N N . GLU F 1 118 ? 16.854 -62.609 -2.322 1.00 46.61 118 GLU F N 1
ATOM 11096 C CA . GLU F 1 118 ? 16.276 -63.844 -2.827 1.00 50.29 118 GLU F CA 1
ATOM 11097 C C . GLU F 1 118 ? 15.101 -63.538 -3.746 1.00 49.84 118 GLU F C 1
ATOM 11098 O O . GLU F 1 118 ? 14.478 -62.480 -3.643 1.00 50.41 118 GLU F O 1
ATOM 11104 N N . SER F 1 119 ? 14.822 -64.501 -4.632 1.00 51.65 119 SER F N 1
ATOM 11105 C CA . SER F 1 119 ? 13.702 -64.435 -5.553 1.00 54.59 119 SER F CA 1
ATOM 11106 C C . SER F 1 119 ? 12.599 -65.382 -5.078 1.00 55.68 119 SER F C 1
ATOM 11107 O O . SER F 1 119 ? 12.885 -66.417 -4.479 1.00 52.80 119 SER F O 1
ATOM 11110 N N . LYS F 1 120 ? 11.342 -65.016 -5.357 1.00 57.65 120 LYS F N 1
ATOM 11111 C CA . LYS F 1 120 ? 10.191 -65.843 -5.019 1.00 58.65 120 LYS F CA 1
ATOM 11112 C C . LYS F 1 120 ? 10.040 -66.988 -6.019 1.00 62.35 120 LYS F C 1
ATOM 11113 O O . LYS F 1 120 ? 9.677 -68.095 -5.630 1.00 64.51 120 LYS F O 1
ATOM 11119 N N . ASP F 1 121 ? 10.301 -66.709 -7.303 1.00 65.74 121 ASP F N 1
ATOM 11120 C CA . ASP F 1 121 ? 10.255 -67.724 -8.343 1.00 67.88 121 ASP F CA 1
ATOM 11121 C C . ASP F 1 121 ? 11.548 -67.662 -9.153 1.00 68.19 121 ASP F C 1
ATOM 11122 O O . ASP F 1 121 ? 11.834 -66.650 -9.787 1.00 72.88 121 ASP F O 1
ATOM 11127 N N . ALA F 1 122 ? 12.300 -68.769 -9.152 1.00 66.36 122 ALA F N 1
ATOM 11128 C CA . ALA F 1 122 ? 13.579 -68.849 -9.842 1.00 66.80 122 ALA F CA 1
ATOM 11129 C C . ALA F 1 122 ? 13.405 -68.727 -11.358 1.00 69.79 122 ALA F C 1
ATOM 11130 O O . ALA F 1 122 ? 14.344 -68.348 -12.059 1.00 70.55 122 ALA F O 1
ATOM 11132 N N . ALA F 1 123 ? 12.209 -69.059 -11.863 1.00 68.64 123 ALA F N 1
ATOM 11133 C CA . ALA F 1 123 ? 11.890 -68.875 -13.270 1.00 68.87 123 ALA F CA 1
ATOM 11134 C C . ALA F 1 123 ? 11.851 -67.387 -13.612 1.00 66.58 123 ALA F C 1
ATOM 11135 O O . ALA F 1 123 ? 12.322 -66.996 -14.677 1.00 66.45 123 ALA F O 1
ATOM 11137 N N . HIS F 1 124 ? 11.293 -66.575 -12.698 1.00 66.55 124 HIS F N 1
ATOM 11138 C CA . HIS F 1 124 ? 11.157 -65.136 -12.885 1.00 65.32 124 HIS F CA 1
ATOM 11139 C C . HIS F 1 124 ? 11.980 -64.408 -11.820 1.00 63.72 124 HIS F C 1
ATOM 11140 O O . HIS F 1 124 ? 11.422 -63.825 -10.891 1.00 60.41 124 HIS F O 1
ATOM 11147 N N . PRO F 1 125 ? 13.332 -64.409 -11.921 1.00 61.64 125 PRO F N 1
ATOM 11148 C CA . PRO F 1 125 ? 14.184 -63.936 -10.834 1.00 57.64 125 PRO F CA 1
ATOM 11149 C C . PRO F 1 125 ? 14.168 -62.421 -10.639 1.00 52.22 125 PRO F C 1
ATOM 11150 O O . PRO F 1 125 ? 14.049 -61.664 -11.598 1.00 51.25 125 PRO F O 1
ATOM 11154 N N . ALA F 1 126 ? 14.289 -61.997 -9.377 1.00 49.40 126 ALA F N 1
ATOM 11155 C CA . ALA F 1 126 ? 14.479 -60.596 -9.049 1.00 50.66 126 ALA F CA 1
ATOM 11156 C C . ALA F 1 126 ? 15.883 -60.160 -9.470 1.00 47.43 126 ALA F C 1
ATOM 11157 O O . ALA F 1 126 ? 16.804 -60.970 -9.503 1.00 46.21 126 ALA F O 1
ATOM 11159 N N . LYS F 1 127 ? 16.021 -58.872 -9.802 1.00 48.31 127 LYS F N 1
ATOM 11160 C CA . LYS F 1 127 ? 17.288 -58.281 -10.209 1.00 45.08 127 LYS F CA 1
ATOM 11161 C C . LYS F 1 127 ? 17.529 -57.031 -9.363 1.00 41.39 127 LYS F C 1
ATOM 11162 O O . LYS F 1 127 ? 16.949 -55.977 -9.623 1.00 38.65 127 LYS F O 1
ATOM 11168 N N . PHE F 1 128 ? 18.356 -57.172 -8.320 1.00 39.62 128 PHE F N 1
ATOM 11169 C CA . PHE F 1 128 ? 18.519 -56.126 -7.323 1.00 40.14 128 PHE F CA 1
ATOM 11170 C C . PHE F 1 128 ? 19.744 -55.284 -7.669 1.00 38.07 128 PHE F C 1
ATOM 11171 O O . PHE F 1 128 ? 20.864 -55.790 -7.629 1.00 35.72 128 PHE F O 1
ATOM 11179 N N . TYR F 1 129 ? 19.501 -54.011 -8.011 1.00 37.34 129 TYR F N 1
ATOM 11180 C CA . TYR F 1 129 ? 20.549 -53.027 -8.251 1.00 35.51 129 TYR F CA 1
ATOM 11181 C C . TYR F 1 129 ? 20.678 -52.120 -7.027 1.00 34.70 129 TYR F C 1
ATOM 11182 O O . TYR F 1 129 ? 19.665 -51.669 -6.488 1.00 35.14 129 TYR F O 1
ATOM 11191 N N . PHE F 1 130 ? 21.919 -51.836 -6.603 1.00 31.77 130 PHE F N 1
ATOM 11192 C CA . PHE F 1 130 ? 22.128 -51.021 -5.416 1.00 32.02 130 PHE F CA 1
ATOM 11193 C C . PHE F 1 130 ? 23.312 -50.061 -5.565 1.00 30.20 130 PHE F C 1
ATOM 11194 O O . PHE F 1 130 ? 24.247 -50.299 -6.330 1.00 28.89 130 PHE F O 1
ATOM 11202 N N . ASN F 1 131 ? 23.200 -48.936 -4.844 1.00 29.17 131 ASN F N 1
ATOM 11203 C CA . ASN F 1 131 ? 24.303 -48.030 -4.569 1.00 29.55 131 ASN F CA 1
ATOM 11204 C C . ASN F 1 131 ? 24.487 -47.920 -3.059 1.00 29.26 131 ASN F C 1
ATOM 11205 O O . ASN F 1 131 ? 23.510 -47.917 -2.316 1.00 30.23 131 ASN F O 1
ATOM 11210 N N . SER F 1 132 ? 25.739 -47.766 -2.622 1.00 28.17 132 SER F N 1
ATOM 11211 C CA . SER F 1 132 ? 26.049 -47.632 -1.212 1.00 27.55 132 SER F CA 1
ATOM 11212 C C . SER F 1 132 ? 27.130 -46.572 -1.009 1.00 28.32 132 SER F C 1
ATOM 11213 O O . SER F 1 132 ? 28.049 -46.461 -1.820 1.00 27.13 132 SER F O 1
ATOM 11216 N N . LEU F 1 133 ? 26.983 -45.795 0.076 1.00 29.24 133 LEU F N 1
ATOM 11217 C CA . LEU F 1 133 ? 27.973 -44.822 0.510 1.00 28.66 133 LEU F CA 1
ATOM 11218 C C . LEU F 1 133 ? 28.229 -44.992 2.004 1.00 29.84 133 LEU F C 1
ATOM 11219 O O . LEU F 1 133 ? 27.447 -45.652 2.691 1.00 30.37 133 LEU F O 1
ATOM 11224 N N . THR F 1 134 ? 29.310 -44.374 2.503 1.00 28.21 134 THR F N 1
ATOM 11225 C CA . THR F 1 134 ? 29.616 -44.428 3.925 1.00 30.13 134 THR F CA 1
ATOM 11226 C C . THR F 1 134 ? 28.529 -43.677 4.688 1.00 30.76 134 THR F C 1
ATOM 11227 O O . THR F 1 134 ? 27.904 -42.759 4.149 1.00 30.82 134 THR F O 1
ATOM 11231 N N . ALA F 1 135 ? 28.331 -44.090 5.947 1.00 30.58 135 ALA F N 1
ATOM 11232 C CA . ALA F 1 135 ? 27.320 -43.527 6.827 1.00 29.95 135 ALA F CA 1
ATOM 11233 C C . ALA F 1 135 ? 27.866 -43.477 8.252 1.00 30.96 135 ALA F C 1
ATOM 11234 O O . ALA F 1 135 ? 28.151 -44.516 8.843 1.00 29.85 135 ALA F O 1
ATOM 11236 N N . HIS F 1 136 ? 27.998 -42.262 8.795 1.00 31.41 136 HIS F N 1
ATOM 11237 C CA . HIS F 1 136 ? 28.595 -42.055 10.105 1.00 31.51 136 HIS F CA 1
ATOM 11238 C C . HIS F 1 136 ? 27.535 -42.192 11.199 1.00 33.11 136 HIS F C 1
ATOM 11239 O O . HIS F 1 136 ? 27.855 -42.062 12.380 1.00 31.30 136 HIS F O 1
ATOM 11246 N N . ARG F 1 137 ? 26.280 -42.432 10.796 1.00 34.40 137 ARG F N 1
ATOM 11247 C CA . ARG F 1 137 ? 25.214 -42.760 11.729 1.00 36.04 137 ARG F CA 1
ATOM 11248 C C . ARG F 1 137 ? 24.122 -43.550 11.018 1.00 35.44 137 ARG F C 1
ATOM 11249 O O . ARG F 1 137 ? 24.042 -43.573 9.794 1.00 33.40 137 ARG F O 1
ATOM 11257 N N . ASN F 1 138 ? 23.272 -44.180 11.829 1.00 36.31 138 ASN F N 1
ATOM 11258 C CA . ASN F 1 138 ? 22.156 -44.972 11.353 1.00 35.62 138 ASN F CA 1
ATOM 11259 C C . ASN F 1 138 ? 20.956 -44.057 11.113 1.00 36.11 138 ASN F C 1
ATOM 11260 O O . ASN F 1 138 ? 20.765 -43.071 11.820 1.00 36.80 138 ASN F O 1
ATOM 11265 N N . TYR F 1 139 ? 2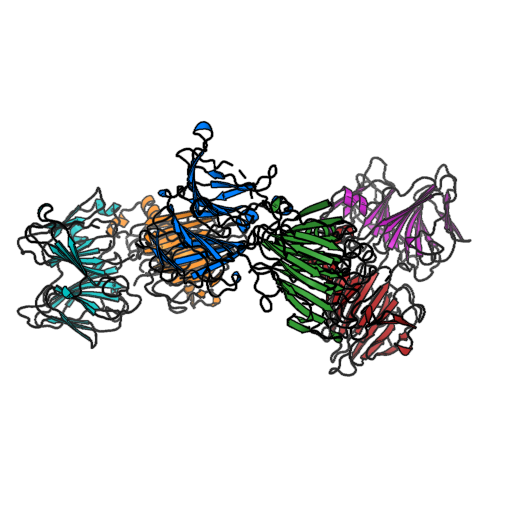0.175 -44.393 10.081 1.00 35.49 139 TYR F N 1
ATOM 11266 C CA . TYR F 1 139 ? 18.808 -43.923 9.941 1.00 34.70 139 TYR F CA 1
ATOM 11267 C C . TYR F 1 139 ? 17.920 -45.142 9.704 1.00 35.95 139 TYR F C 1
ATOM 11268 O O . TYR F 1 139 ? 18.392 -46.175 9.229 1.00 33.99 139 TYR F O 1
ATOM 11277 N N . PRO F 1 140 ? 16.609 -45.075 10.043 1.00 38.19 140 PRO F N 1
ATOM 11278 C CA . PRO F 1 140 ? 15.738 -46.233 9.885 1.00 36.90 140 PRO F CA 1
ATOM 11279 C C . PRO F 1 140 ? 15.635 -46.719 8.445 1.00 37.41 140 PRO F C 1
ATOM 11280 O O . PRO F 1 140 ? 15.730 -45.924 7.506 1.00 37.71 140 PRO F O 1
ATOM 11284 N N . ASP F 1 141 ? 15.410 -48.027 8.293 1.00 35.76 141 ASP F N 1
ATOM 11285 C CA . ASP F 1 141 ? 15.116 -48.614 6.998 1.00 38.59 141 ASP F CA 1
ATOM 11286 C C . ASP F 1 141 ? 13.799 -48.048 6.475 1.00 41.23 141 ASP F C 1
ATOM 11287 O O . ASP F 1 141 ? 12.981 -47.574 7.257 1.00 43.61 141 ASP F O 1
ATOM 11292 N N . ARG F 1 142 ? 13.605 -48.090 5.150 1.00 42.00 142 ARG F N 1
ATOM 11293 C CA . ARG F 1 142 ? 12.297 -47.804 4.581 1.00 43.28 142 ARG F CA 1
ATOM 11294 C C . ARG F 1 142 ? 12.203 -48.316 3.144 1.00 44.33 142 ARG F C 1
ATOM 11295 O O . ARG F 1 142 ? 13.108 -48.112 2.333 1.00 41.48 142 ARG F O 1
ATOM 11303 N N . LYS F 1 143 ? 11.090 -49.004 2.866 1.00 41.68 143 LYS F N 1
ATOM 11304 C CA . LYS F 1 143 ? 10.700 -49.385 1.522 1.00 42.94 143 LYS F CA 1
ATOM 11305 C C . LYS F 1 143 ? 9.978 -48.204 0.889 1.00 42.09 143 LYS F C 1
ATOM 11306 O O . LYS F 1 143 ? 9.136 -47.588 1.535 1.00 43.73 143 LYS F O 1
ATOM 11312 N N . VAL F 1 144 ? 10.324 -47.891 -0.364 1.00 40.95 144 VAL F N 1
ATOM 11313 C CA . VAL F 1 144 ? 9.753 -46.748 -1.055 1.00 42.29 144 VAL F CA 1
ATOM 11314 C C . VAL F 1 144 ? 9.356 -47.175 -2.466 1.00 42.72 144 VAL F C 1
ATOM 11315 O O . VAL F 1 144 ? 10.187 -47.691 -3.214 1.00 40.65 144 VAL F O 1
ATOM 11319 N N . THR F 1 145 ? 8.077 -46.952 -2.811 1.00 45.77 145 THR F N 1
ATOM 11320 C CA . THR F 1 145 ? 7.575 -47.203 -4.154 1.00 47.61 145 THR F CA 1
ATOM 11321 C C . THR F 1 145 ? 7.226 -45.869 -4.811 1.00 47.58 145 THR F C 1
ATOM 11322 O O . THR F 1 145 ? 7.335 -44.806 -4.195 1.00 44.96 145 THR F O 1
ATOM 11326 N N . LYS F 1 146 ? 6.767 -45.952 -6.064 1.00 50.15 146 LYS F N 1
ATOM 11327 C CA . LYS F 1 146 ? 6.404 -44.783 -6.849 1.00 55.16 146 LYS F CA 1
ATOM 11328 C C . LYS F 1 146 ? 5.249 -44.019 -6.201 1.00 56.60 146 LYS F C 1
ATOM 11329 O O . LYS F 1 146 ? 5.148 -42.807 -6.380 1.00 58.11 146 LYS F O 1
ATOM 11335 N N . ALA F 1 147 ? 4.393 -44.724 -5.447 1.00 55.20 147 ALA F N 1
ATOM 11336 C CA . ALA F 1 147 ? 3.272 -44.101 -4.756 1.00 55.85 147 ALA F CA 1
ATOM 11337 C C . ALA F 1 147 ? 3.760 -43.170 -3.644 1.00 54.98 147 ALA F C 1
ATOM 11338 O O . ALA F 1 147 ? 3.072 -42.214 -3.294 1.00 54.55 147 ALA F O 1
ATOM 11340 N N . ASP F 1 148 ? 4.950 -43.457 -3.099 1.00 54.98 148 ASP F N 1
ATOM 11341 C CA . ASP F 1 148 ? 5.517 -42.704 -1.991 1.00 53.46 148 ASP F CA 1
ATOM 11342 C C . ASP F 1 148 ? 6.416 -41.582 -2.513 1.00 51.71 148 ASP F C 1
ATOM 11343 O O . ASP F 1 148 ? 6.865 -40.741 -1.741 1.00 48.01 148 ASP F O 1
ATOM 11348 N N . ALA F 1 149 ? 6.669 -41.571 -3.827 1.00 53.82 149 ALA F N 1
ATOM 11349 C CA . ALA F 1 149 ? 7.676 -40.705 -4.418 1.00 53.93 149 ALA F CA 1
ATOM 11350 C C . ALA F 1 149 ? 7.139 -39.290 -4.603 1.00 53.72 149 ALA F C 1
ATOM 11351 O O . ALA F 1 149 ? 5.944 -39.096 -4.808 1.00 50.54 149 ALA F O 1
ATOM 11353 N N . VAL F 1 150 ? 8.053 -38.316 -4.542 1.00 51.57 150 VAL F N 1
ATOM 11354 C CA . VAL F 1 150 ? 7.818 -36.995 -5.099 1.00 54.05 150 VAL F CA 1
ATOM 11355 C C . VAL F 1 150 ? 8.036 -37.092 -6.610 1.00 56.90 150 VAL F C 1
ATOM 11356 O O . VAL F 1 150 ? 9.160 -37.318 -7.062 1.00 55.98 150 VAL F O 1
ATOM 11360 N N . VAL F 1 151 ? 6.947 -36.957 -7.380 1.00 54.07 151 VAL F N 1
ATOM 11361 C CA . VAL F 1 151 ? 6.987 -37.146 -8.822 1.00 56.55 151 VAL F CA 1
ATOM 11362 C C . VAL F 1 151 ? 7.038 -35.777 -9.494 1.00 60.84 151 VAL F C 1
ATOM 11363 O O . VAL F 1 151 ? 6.381 -34.839 -9.048 1.00 64.12 151 VAL F O 1
ATOM 11367 N N . ALA F 1 152 ? 7.834 -35.681 -10.566 1.00 62.55 152 ALA F N 1
ATOM 11368 C CA . ALA F 1 152 ? 7.968 -34.457 -11.341 1.00 62.69 152 ALA F CA 1
ATOM 11369 C C . ALA F 1 152 ? 8.035 -34.811 -12.825 1.00 66.52 152 ALA F C 1
ATOM 11370 O O . ALA F 1 152 ? 8.982 -35.460 -13.268 1.00 61.43 152 ALA F O 1
ATOM 11372 N N . GLU F 1 153 ? 7.010 -34.387 -13.576 1.00 67.27 153 GLU F N 1
ATOM 11373 C CA . GLU F 1 153 ? 6.970 -34.577 -15.017 1.00 67.68 153 GLU F CA 1
ATOM 11374 C C . GLU F 1 153 ? 7.802 -33.482 -15.683 1.00 62.93 153 GLU F C 1
ATOM 11375 O O . GLU F 1 153 ? 7.645 -32.306 -15.361 1.00 65.46 153 GLU F O 1
ATOM 11381 N N . MET F 1 154 ? 8.694 -33.884 -16.598 1.00 56.89 154 MET F N 1
ATOM 11382 C CA . MET F 1 154 ? 9.569 -32.947 -17.286 1.00 54.60 154 MET F CA 1
ATOM 11383 C C . MET F 1 154 ? 9.567 -33.232 -18.787 1.00 50.54 154 MET F C 1
ATOM 11384 O O . MET F 1 154 ? 9.221 -34.328 -19.228 1.00 43.27 154 MET F O 1
ATOM 11389 N N . GLY F 1 155 ? 9.954 -32.212 -19.560 1.00 51.96 155 GLY F N 1
ATOM 11390 C CA . GLY F 1 155 ? 10.207 -32.353 -20.984 1.00 53.23 155 GLY F CA 1
ATOM 11391 C C . GLY F 1 155 ? 8.918 -32.350 -21.800 1.00 53.60 155 GLY F C 1
ATOM 11392 O O . GLY F 1 155 ? 7.859 -31.969 -21.299 1.00 51.28 155 GLY F O 1
ATOM 11393 N N . SER F 1 156 ? 9.034 -32.791 -23.060 1.00 50.47 156 SER F N 1
ATOM 11394 C CA . SER F 1 156 ? 7.925 -32.765 -23.999 1.00 48.23 156 SER F CA 1
ATOM 11395 C C . SER F 1 156 ? 8.171 -33.751 -25.140 1.00 47.42 156 SER F C 1
ATOM 11396 O O . SER F 1 156 ? 9.280 -34.256 -25.309 1.00 45.73 156 SER F O 1
ATOM 11399 N N . LEU F 1 157 ? 7.121 -34.010 -25.926 1.00 44.23 157 LEU F N 1
ATOM 11400 C CA . LEU F 1 157 ? 7.233 -34.853 -27.106 1.00 45.53 157 LEU F CA 1
ATOM 11401 C C . LEU F 1 157 ? 8.206 -34.222 -28.104 1.00 46.76 157 LEU F C 1
ATOM 11402 O O . LEU F 1 157 ? 9.020 -34.929 -28.695 1.00 42.75 157 LEU F O 1
ATOM 11407 N N . GLU F 1 158 ? 8.131 -32.887 -28.252 1.00 45.32 158 GLU F N 1
ATOM 11408 C CA . GLU F 1 158 ? 8.894 -32.155 -29.253 1.00 49.17 158 GLU F CA 1
ATOM 11409 C C . GLU F 1 158 ? 10.388 -32.201 -28.937 1.00 44.01 158 GLU F C 1
ATOM 11410 O O . GLU F 1 158 ? 11.199 -32.141 -29.854 1.00 39.59 158 GLU F O 1
ATOM 11416 N N . GLY F 1 159 ? 10.729 -32.278 -27.641 1.00 45.02 159 GLY F N 1
ATOM 11417 C CA . GLY F 1 159 ? 12.108 -32.372 -27.188 1.00 45.63 159 GLY F CA 1
ATOM 11418 C C . GLY F 1 159 ? 12.613 -33.815 -27.121 1.00 46.35 159 GLY F C 1
ATOM 11419 O O . GLY F 1 159 ? 13.775 -34.041 -26.794 1.00 49.82 159 GLY F O 1
ATOM 11420 N N . SER F 1 160 ? 11.736 -34.782 -27.425 1.00 42.61 160 SER F N 1
ATOM 11421 C CA . SER F 1 160 ? 12.025 -36.200 -27.268 1.00 41.67 160 SER F CA 1
ATOM 11422 C C . SER F 1 160 ? 12.654 -36.464 -25.901 1.00 42.82 160 SER F C 1
ATOM 11423 O O . SER F 1 160 ? 13.526 -37.327 -25.766 1.00 41.69 160 SER F O 1
ATOM 11426 N N . ASN F 1 161 ? 12.193 -35.715 -24.889 1.00 39.79 161 ASN F N 1
ATOM 11427 C CA . ASN F 1 161 ? 12.699 -35.854 -23.534 1.00 41.10 161 ASN F CA 1
ATOM 11428 C C . ASN F 1 161 ? 11.548 -35.860 -22.529 1.00 41.08 161 ASN F C 1
ATOM 11429 O O . ASN F 1 161 ? 11.733 -35.438 -21.388 1.00 42.31 161 ASN F O 1
ATOM 11434 N N . HIS F 1 162 ? 10.368 -36.336 -22.952 1.00 41.42 162 HIS F N 1
ATOM 11435 C CA . HIS F 1 162 ? 9.205 -36.376 -22.078 1.00 45.42 162 HIS F CA 1
ATOM 11436 C C . HIS F 1 162 ? 9.416 -37.493 -21.061 1.00 43.87 162 HIS F C 1
ATOM 11437 O O . HIS F 1 162 ? 9.634 -38.640 -21.450 1.00 44.74 162 HIS F O 1
ATOM 11444 N N . ARG F 1 163 ? 9.361 -37.154 -19.767 1.00 42.11 163 ARG F N 1
ATOM 11445 C CA . ARG F 1 163 ? 9.799 -38.086 -18.739 1.00 45.45 163 ARG F CA 1
ATOM 11446 C C . ARG F 1 163 ? 9.232 -37.730 -17.365 1.00 44.96 163 ARG F C 1
ATOM 11447 O O . ARG F 1 163 ? 8.929 -36.567 -17.093 1.00 46.89 163 ARG F O 1
ATOM 11455 N N . ASN F 1 164 ? 9.156 -38.749 -16.495 1.00 42.38 164 ASN F N 1
ATOM 11456 C CA . ASN F 1 164 ? 8.767 -38.588 -15.099 1.00 43.62 164 ASN F CA 1
ATOM 11457 C C . ASN F 1 164 ? 9.960 -38.893 -14.189 1.00 41.19 164 ASN F C 1
ATOM 11458 O O . ASN F 1 164 ? 10.542 -39.976 -14.286 1.00 39.44 164 ASN F O 1
ATOM 11463 N N . ILE F 1 165 ? 10.292 -37.935 -13.306 1.00 38.34 165 ILE F N 1
ATOM 11464 C CA . ILE F 1 165 ? 11.357 -38.063 -12.317 1.00 42.67 165 ILE F CA 1
ATOM 11465 C C . ILE F 1 165 ? 10.763 -38.481 -10.967 1.00 43.99 165 ILE F C 1
ATOM 11466 O O . ILE F 1 165 ? 10.296 -37.640 -10.201 1.00 45.60 165 ILE F O 1
ATOM 11471 N N . ASN F 1 166 ? 10.835 -39.782 -10.657 1.00 42.19 166 ASN F N 1
ATOM 11472 C CA . ASN F 1 166 ? 10.377 -40.302 -9.377 1.00 40.59 166 ASN F CA 1
ATOM 11473 C C . ASN F 1 166 ? 11.483 -40.151 -8.336 1.00 40.40 166 ASN F C 1
ATOM 11474 O O . ASN F 1 166 ? 12.379 -40.988 -8.260 1.00 40.38 166 ASN F O 1
ATOM 11479 N N . LYS F 1 167 ? 11.417 -39.075 -7.545 1.00 40.23 167 LYS F N 1
ATOM 11480 C CA . LYS F 1 167 ? 12.362 -38.850 -6.464 1.00 41.04 167 LYS F CA 1
ATOM 11481 C C . LYS F 1 167 ? 11.946 -39.690 -5.255 1.00 42.65 167 LYS F C 1
ATOM 11482 O O . LYS F 1 167 ? 10.980 -39.350 -4.573 1.00 43.44 167 LYS F O 1
ATOM 11488 N N . MET F 1 168 ? 12.697 -40.768 -4.986 1.00 39.37 168 MET F N 1
ATOM 11489 C CA . MET F 1 168 ? 12.250 -41.822 -4.086 1.00 39.05 168 MET F CA 1
ATOM 11490 C C . MET F 1 168 ? 13.090 -41.810 -2.808 1.00 39.55 168 MET F C 1
ATOM 11491 O O . MET F 1 168 ? 12.641 -41.291 -1.787 1.00 38.19 168 MET F O 1
ATOM 11496 N N . LEU F 1 169 ? 14.321 -42.333 -2.863 1.00 38.79 169 LEU F N 1
ATOM 11497 C CA . LEU F 1 169 ? 15.212 -42.283 -1.713 1.00 38.28 169 LEU F CA 1
ATOM 11498 C C . LEU F 1 169 ? 15.911 -40.930 -1.680 1.00 39.54 169 LEU F C 1
ATOM 11499 O O . LEU F 1 169 ? 17.111 -40.839 -1.937 1.00 39.07 169 LEU F O 1
ATOM 11504 N N . VAL F 1 170 ? 15.135 -39.894 -1.350 1.00 38.48 170 VAL F N 1
ATOM 11505 C CA . VAL F 1 170 ? 15.597 -38.515 -1.340 1.00 39.53 170 VAL F CA 1
ATOM 11506 C C . VAL F 1 170 ? 15.189 -37.873 -0.015 1.00 41.68 170 VAL F C 1
ATOM 11507 O O . VAL F 1 170 ? 14.303 -38.374 0.676 1.00 44.07 170 VAL F O 1
ATOM 11511 N N . ASN F 1 171 ? 15.809 -36.730 0.301 1.00 43.19 171 ASN F N 1
ATOM 11512 C CA . ASN F 1 171 ? 15.726 -36.147 1.633 1.00 48.87 171 ASN F CA 1
ATOM 11513 C C . ASN F 1 171 ? 14.315 -35.617 1.912 1.00 49.03 171 ASN F C 1
ATOM 11514 O O . ASN F 1 171 ? 13.940 -35.462 3.072 1.00 48.00 171 ASN F O 1
ATOM 11519 N N . GLN F 1 172 ? 13.530 -35.355 0.860 1.00 51.02 172 GLN F N 1
ATOM 11520 C CA . GLN F 1 172 ? 12.141 -34.947 1.020 1.00 54.60 172 GLN F CA 1
ATOM 11521 C C . GLN F 1 172 ? 11.306 -36.099 1.578 1.00 52.23 172 GLN F C 1
ATOM 11522 O O . GLN F 1 172 ? 10.340 -35.867 2.299 1.00 56.05 172 GLN F O 1
ATOM 11528 N N . VAL F 1 173 ? 11.680 -37.337 1.232 1.00 45.13 173 VAL F N 1
ATOM 11529 C CA . VAL F 1 173 ? 10.903 -38.508 1.595 1.00 42.99 173 VAL F CA 1
ATOM 11530 C C . VAL F 1 173 ? 11.412 -39.100 2.909 1.00 42.48 173 VAL F C 1
ATOM 11531 O O . VAL F 1 173 ? 10.603 -39.427 3.773 1.00 42.80 173 VAL F O 1
ATOM 11535 N N . LEU F 1 174 ? 12.736 -39.291 3.037 1.00 41.33 174 LEU F N 1
ATOM 11536 C CA . LEU F 1 174 ? 13.307 -39.934 4.217 1.00 40.52 174 LEU F CA 1
ATOM 11537 C C . LEU F 1 174 ? 14.715 -39.408 4.474 1.00 42.23 174 LEU F C 1
ATOM 11538 O O . LEU F 1 174 ? 15.406 -38.974 3.553 1.00 41.02 174 LEU F O 1
ATOM 11543 N N . PRO F 1 175 ? 15.196 -39.454 5.735 1.00 41.87 175 PRO F N 1
ATOM 11544 C CA . PRO F 1 175 ? 16.547 -39.016 6.048 1.00 39.84 175 PRO F CA 1
ATOM 11545 C C . PRO F 1 175 ? 17.594 -40.073 5.712 1.00 38.66 175 PRO F C 1
ATOM 11546 O O . PRO F 1 175 ? 17.394 -41.254 5.994 1.00 36.12 175 PRO F O 1
ATOM 11550 N N . THR F 1 176 ? 18.696 -39.622 5.097 1.00 36.68 176 THR F N 1
ATOM 11551 C CA . THR F 1 176 ? 19.880 -40.435 4.861 1.00 34.87 176 THR F CA 1
ATOM 11552 C C . THR F 1 176 ? 21.115 -39.606 5.213 1.00 34.38 176 THR F C 1
ATOM 11553 O O . THR F 1 176 ? 21.034 -38.385 5.331 1.00 35.57 176 THR F O 1
ATOM 11557 N N . CYS F 1 177 ? 22.265 -40.272 5.371 1.00 33.89 177 CYS F N 1
ATOM 11558 C CA . CYS F 1 177 ? 23.511 -39.579 5.657 1.00 32.86 177 CYS F CA 1
ATOM 11559 C C . CYS F 1 177 ? 23.972 -38.764 4.450 1.00 32.93 177 CYS F C 1
ATOM 11560 O O . CYS F 1 177 ? 24.277 -37.582 4.594 1.00 34.73 177 CYS F O 1
ATOM 11563 N N . GLN F 1 178 ? 24.046 -39.405 3.274 1.00 32.45 178 GLN F N 1
ATOM 11564 C CA . GLN F 1 178 ? 24.492 -38.716 2.070 1.00 31.81 178 GLN F CA 1
ATOM 11565 C C . GLN F 1 178 ? 23.858 -39.276 0.792 1.00 33.64 178 GLN F C 1
ATOM 11566 O O . GLN F 1 178 ? 23.786 -38.559 -0.201 1.00 33.52 178 GLN F O 1
ATOM 11572 N N . LEU F 1 179 ? 23.416 -40.543 0.797 1.00 31.40 179 LEU F N 1
ATOM 11573 C CA . LEU F 1 179 ? 22.892 -41.173 -0.404 1.00 31.94 179 LEU F CA 1
ATOM 11574 C C . LEU F 1 179 ? 21.523 -40.598 -0.759 1.00 33.25 179 LEU F C 1
ATOM 11575 O O . LEU F 1 179 ? 20.669 -40.437 0.113 1.00 34.48 179 LEU F O 1
ATOM 11580 N N . GLN F 1 180 ? 21.334 -40.306 -2.052 1.00 31.96 180 GLN F N 1
ATOM 11581 C CA . GLN F 1 180 ? 20.015 -40.079 -2.621 1.00 34.13 180 GLN F CA 1
ATOM 11582 C C . GLN F 1 180 ? 19.895 -40.832 -3.944 1.00 35.99 180 GLN F C 1
ATOM 11583 O O . GLN F 1 180 ? 20.833 -40.853 -4.745 1.00 35.24 180 GLN F O 1
ATOM 11589 N N . MET F 1 181 ? 18.726 -41.448 -4.161 1.00 34.73 181 MET F N 1
ATOM 11590 C CA . MET F 1 181 ? 18.456 -42.194 -5.376 1.00 34.10 181 MET F CA 1
ATOM 11591 C C . MET F 1 181 ? 17.041 -41.899 -5.864 1.00 36.03 181 MET F C 1
ATOM 11592 O O . MET F 1 181 ? 16.173 -41.523 -5.076 1.00 38.48 181 MET F O 1
ATOM 11597 N N . GLY F 1 182 ? 16.839 -42.086 -7.171 1.00 34.89 182 GLY F N 1
ATOM 11598 C CA . GLY F 1 182 ? 15.538 -41.943 -7.801 1.00 35.54 182 GLY F CA 1
ATOM 11599 C C . GLY F 1 182 ? 15.497 -42.692 -9.129 1.00 36.81 182 GLY F C 1
ATOM 11600 O O . GLY F 1 182 ? 16.442 -43.403 -9.477 1.00 36.54 182 GLY F O 1
ATOM 11601 N N . MET F 1 183 ? 14.387 -42.526 -9.859 1.00 36.46 183 MET F N 1
ATOM 11602 C CA . MET F 1 183 ? 14.121 -43.308 -11.054 1.00 37.75 183 MET F CA 1
ATOM 11603 C C . MET F 1 183 ? 13.329 -42.450 -12.037 1.00 40.11 183 MET F C 1
ATOM 11604 O O . MET F 1 183 ? 12.259 -41.944 -11.692 1.00 38.55 183 MET F O 1
ATOM 11609 N N . THR F 1 184 ? 13.877 -42.295 -13.251 1.00 40.08 184 THR F N 1
ATOM 11610 C CA . THR F 1 184 ? 13.281 -41.461 -14.283 1.00 39.04 184 THR F CA 1
ATOM 11611 C C . THR F 1 184 ? 12.857 -42.340 -15.459 1.00 40.02 184 THR F C 1
ATOM 11612 O O . THR F 1 184 ? 13.650 -43.131 -15.964 1.00 40.96 184 THR F O 1
ATOM 11616 N N . GLU F 1 185 ? 11.594 -42.178 -15.880 1.00 39.09 185 GLU F N 1
ATOM 11617 C CA . GLU F 1 185 ? 10.990 -42.966 -16.943 1.00 40.83 185 GLU F CA 1
ATOM 11618 C C . GLU F 1 185 ? 10.715 -42.057 -18.144 1.00 42.04 185 GLU F C 1
ATOM 11619 O O . GLU F 1 185 ? 10.039 -41.035 -18.008 1.00 39.89 185 GLU F O 1
ATOM 11625 N N . LEU F 1 186 ? 11.277 -42.417 -19.308 1.00 41.14 186 LEU F N 1
ATOM 11626 C CA . LEU F 1 186 ? 11.060 -41.679 -20.547 1.00 39.73 186 LEU F CA 1
ATOM 11627 C C . LEU F 1 186 ? 9.768 -42.173 -21.199 1.00 41.22 186 LEU F C 1
ATOM 11628 O O . LEU F 1 186 ? 9.561 -43.380 -21.335 1.00 39.61 186 LEU F O 1
ATOM 11633 N N . ALA F 1 187 ? 8.923 -41.233 -21.636 1.00 41.16 187 ALA F N 1
ATOM 11634 C CA . ALA F 1 187 ? 7.717 -41.555 -22.389 1.00 42.62 187 ALA F CA 1
ATOM 11635 C C . ALA F 1 187 ? 8.081 -42.253 -23.702 1.00 44.80 187 ALA F C 1
ATOM 11636 O O . ALA F 1 187 ? 9.192 -42.090 -24.210 1.00 43.88 187 ALA F O 1
ATOM 11638 N N . PRO F 1 188 ? 7.172 -43.063 -24.300 1.00 45.63 188 PRO F N 1
ATOM 11639 C CA . PRO F 1 188 ? 7.382 -43.571 -25.651 1.00 44.15 188 PRO F CA 1
ATOM 11640 C C . PRO F 1 188 ? 7.778 -42.474 -26.638 1.00 40.72 188 PRO F C 1
ATOM 11641 O O . PRO F 1 188 ? 7.187 -41.397 -26.654 1.00 37.46 188 PRO F O 1
ATOM 11645 N N . GLY F 1 189 ? 8.833 -42.742 -27.413 1.00 39.40 189 GLY F N 1
ATOM 11646 C CA . GLY F 1 189 ? 9.285 -41.823 -28.447 1.00 40.23 189 GLY F CA 1
ATOM 11647 C C . GLY F 1 189 ? 10.188 -40.714 -27.908 1.00 38.93 189 GLY F C 1
ATOM 11648 O O . GLY F 1 189 ? 10.618 -39.866 -28.689 1.00 39.33 189 GLY F O 1
ATOM 11649 N N . SER F 1 190 ? 10.461 -40.724 -26.589 1.00 37.62 190 SER F N 1
ATOM 11650 C CA . SER F 1 190 ? 11.422 -39.820 -25.970 1.00 37.93 190 SER F CA 1
ATOM 11651 C C . SER F 1 190 ? 12.712 -40.580 -25.663 1.00 38.79 190 SER F C 1
ATOM 11652 O O . SER F 1 190 ? 12.664 -41.717 -25.186 1.00 38.36 190 SER F O 1
ATOM 11655 N N . VAL F 1 191 ? 13.857 -39.944 -25.950 1.00 37.53 191 VAL F N 1
ATOM 11656 C CA . VAL F 1 191 ? 15.150 -40.605 -25.838 1.00 39.35 191 VAL F CA 1
ATOM 11657 C C . VAL F 1 191 ? 16.125 -39.802 -24.973 1.00 36.96 191 VAL F C 1
ATOM 11658 O O . VAL F 1 191 ? 17.124 -40.370 -24.531 1.00 38.46 191 VAL F O 1
ATOM 11662 N N . TRP F 1 192 ? 15.851 -38.514 -24.718 1.00 34.91 192 TRP F N 1
ATOM 11663 C CA . TRP F 1 192 ? 16.813 -37.625 -24.076 1.00 39.02 192 TRP F CA 1
ATOM 11664 C C . TRP F 1 192 ? 16.554 -37.511 -22.577 1.00 41.38 192 TRP F C 1
ATOM 11665 O O . TRP F 1 192 ? 15.430 -37.251 -22.149 1.00 41.31 192 TRP F O 1
ATOM 11676 N N . ASN F 1 193 ? 17.626 -37.635 -21.795 1.00 43.66 193 ASN F N 1
ATOM 11677 C CA . ASN F 1 193 ? 17.644 -37.114 -20.440 1.00 47.50 193 ASN F CA 1
ATOM 11678 C C . ASN F 1 193 ? 18.502 -35.850 -20.428 1.00 50.07 193 ASN F C 1
ATOM 11679 O O . ASN F 1 193 ? 19.677 -35.908 -20.780 1.00 47.38 193 ASN F O 1
ATOM 11684 N N . THR F 1 194 ? 17.898 -34.730 -20.003 1.00 56.50 194 THR F N 1
ATOM 11685 C CA . THR F 1 194 ? 18.463 -33.390 -20.125 1.00 59.75 194 THR F CA 1
ATOM 11686 C C . THR F 1 194 ? 18.704 -33.082 -21.590 1.00 63.52 194 THR F C 1
ATOM 11687 O O . THR F 1 194 ? 17.996 -32.185 -22.101 1.00 62.85 194 THR F O 1
ATOM 11691 N N . MET F 1 204 ? 29.198 -36.400 -7.645 1.00 44.46 204 MET F N 1
ATOM 11692 C CA . MET F 1 204 ? 29.361 -37.650 -8.434 1.00 43.76 204 MET F CA 1
ATOM 11693 C C . MET F 1 204 ? 28.041 -38.413 -8.429 1.00 38.71 204 MET F C 1
ATOM 11694 O O . MET F 1 204 ? 27.343 -38.433 -7.417 1.00 40.28 204 MET F O 1
ATOM 11699 N N . GLU F 1 205 ? 27.717 -39.027 -9.575 1.00 34.89 205 GLU F N 1
ATOM 11700 C CA . GLU F 1 205 ? 26.468 -39.751 -9.747 1.00 34.59 205 GLU F CA 1
ATOM 11701 C C . GLU F 1 205 ? 26.732 -41.078 -10.460 1.00 33.53 205 GLU F C 1
ATOM 11702 O O . GLU F 1 205 ? 27.728 -41.222 -11.167 1.00 35.67 205 GLU F O 1
ATOM 11708 N N . ALA F 1 206 ? 25.835 -42.043 -10.247 1.00 29.39 206 ALA F N 1
ATOM 11709 C CA . ALA F 1 206 ? 25.815 -43.295 -10.987 1.00 29.19 206 ALA F CA 1
ATOM 11710 C C . ALA F 1 206 ? 24.462 -43.433 -11.677 1.00 29.99 206 ALA F C 1
ATOM 11711 O O . ALA F 1 206 ? 23.437 -43.182 -11.047 1.00 28.57 206 ALA F O 1
ATOM 11713 N N . TYR F 1 207 ? 24.486 -43.844 -12.953 1.00 29.23 207 TYR F N 1
ATOM 11714 C CA . TYR F 1 207 ? 23.285 -44.035 -13.752 1.00 32.05 207 TYR F CA 1
ATOM 11715 C C . TYR F 1 207 ? 23.204 -45.487 -14.211 1.00 30.93 207 TYR F C 1
ATOM 11716 O O . TYR F 1 207 ? 24.187 -46.042 -14.683 1.00 32.97 207 TYR F O 1
ATOM 11725 N N . PHE F 1 208 ? 22.018 -46.083 -14.070 1.00 32.15 208 PHE F N 1
ATOM 11726 C CA . PHE F 1 208 ? 21.765 -47.450 -14.491 1.00 33.15 208 PHE F CA 1
ATOM 11727 C C . PHE F 1 208 ? 20.541 -47.452 -15.403 1.00 32.32 208 PHE F C 1
ATOM 11728 O O . PHE F 1 208 ? 19.514 -46.898 -15.046 1.00 31.75 208 PHE F O 1
ATOM 11736 N N . TYR F 1 209 ? 20.666 -48.077 -16.577 1.00 33.49 209 TYR F N 1
ATOM 11737 C CA . TYR F 1 209 ? 19.620 -48.033 -17.587 1.00 33.49 209 TYR F CA 1
ATOM 11738 C C . TYR F 1 209 ? 18.974 -49.405 -17.735 1.00 34.45 209 TYR F C 1
ATOM 11739 O O . TYR F 1 209 ? 19.656 -50.431 -17.749 1.00 34.95 209 TYR F O 1
ATOM 11748 N N . PHE F 1 210 ? 17.646 -49.402 -17.901 1.00 39.22 210 PHE F N 1
ATOM 11749 C CA . PHE F 1 210 ? 16.897 -50.636 -18.075 1.00 41.14 210 PHE F CA 1
ATOM 11750 C C . PHE F 1 210 ? 15.554 -50.316 -18.727 1.00 43.26 210 PHE F C 1
ATOM 11751 O O . PHE F 1 210 ? 15.258 -49.156 -19.012 1.00 44.89 210 PHE F O 1
ATOM 11759 N N . GLU F 1 211 ? 14.752 -51.367 -18.939 1.00 45.28 211 GLU F N 1
ATOM 11760 C CA . GLU F 1 211 ? 13.453 -51.254 -19.585 1.00 46.73 211 GLU F CA 1
ATOM 11761 C C . GLU F 1 211 ? 13.646 -50.682 -20.987 1.00 43.87 211 GLU F C 1
ATOM 11762 O O . GLU F 1 211 ? 13.007 -49.704 -21.371 1.00 41.27 211 GLU F O 1
ATOM 11768 N N . ILE F 1 212 ? 14.563 -51.306 -21.731 1.00 42.96 212 ILE F N 1
ATOM 11769 C CA . ILE F 1 212 ? 14.855 -50.937 -23.104 1.00 43.79 212 ILE F CA 1
ATOM 11770 C C . ILE F 1 212 ? 15.166 -52.230 -23.849 1.00 43.71 212 ILE F C 1
ATOM 11771 O O . ILE F 1 212 ? 15.884 -53.074 -23.316 1.00 43.07 212 ILE F O 1
ATOM 11776 N N . PRO F 1 213 ? 14.613 -52.453 -25.066 1.00 46.59 213 PRO F N 1
ATOM 11777 C CA . PRO F 1 213 ? 14.840 -53.706 -25.777 1.00 47.79 213 PRO F CA 1
ATOM 11778 C C . PRO F 1 213 ? 16.323 -53.982 -26.029 1.00 49.91 213 PRO F C 1
ATOM 11779 O O . PRO F 1 213 ? 17.111 -53.056 -26.214 1.00 47.87 213 PRO F O 1
ATOM 11783 N N . GLU F 1 214 ? 16.680 -55.271 -26.063 1.00 51.97 214 GLU F N 1
ATOM 11784 C CA . GLU F 1 214 ? 18.070 -55.703 -26.102 1.00 55.64 214 GLU F CA 1
ATOM 11785 C C . GLU F 1 214 ? 18.722 -55.363 -27.443 1.00 54.62 214 GLU F C 1
ATOM 11786 O O . GLU F 1 214 ? 19.943 -55.441 -27.562 1.00 53.96 214 GLU F O 1
ATOM 11792 N N . ASP F 1 215 ? 17.915 -54.972 -28.441 1.00 55.18 215 ASP F N 1
ATOM 11793 C CA . ASP F 1 215 ? 18.430 -54.601 -29.752 1.00 55.72 215 ASP F CA 1
ATOM 11794 C C . ASP F 1 215 ? 18.683 -53.092 -29.846 1.00 53.79 215 ASP F C 1
ATOM 11795 O O . ASP F 1 215 ? 19.072 -52.615 -30.911 1.00 51.57 215 ASP F O 1
ATOM 11800 N N . HIS F 1 216 ? 18.485 -52.350 -28.741 1.00 47.43 216 HIS F N 1
ATOM 11801 C CA . HIS F 1 216 ? 18.673 -50.903 -28.724 1.00 46.66 216 HIS F CA 1
ATOM 11802 C C . HIS F 1 216 ? 19.841 -50.525 -27.811 1.00 44.39 216 HIS F C 1
ATOM 11803 O O . HIS F 1 216 ? 20.394 -51.382 -27.127 1.00 42.47 216 HIS F O 1
ATOM 11810 N N . ALA F 1 217 ? 20.210 -49.234 -27.820 1.00 43.01 217 ALA F N 1
ATOM 11811 C CA . ALA F 1 217 ? 21.378 -48.756 -27.090 1.00 41.43 217 ALA F CA 1
ATOM 11812 C C . ALA F 1 217 ? 21.162 -47.338 -26.560 1.00 39.69 217 ALA F C 1
ATOM 11813 O O . ALA F 1 217 ? 20.301 -46.601 -27.042 1.00 34.65 217 ALA F O 1
ATOM 11815 N N . ILE F 1 218 ? 21.973 -46.983 -25.554 1.00 37.30 218 ILE F N 1
ATOM 11816 C CA . ILE F 1 218 ? 21.947 -45.667 -24.937 1.00 37.56 218 ILE F CA 1
ATOM 11817 C C . ILE F 1 218 ? 23.303 -45.019 -25.186 1.00 34.99 218 ILE F C 1
ATOM 11818 O O . ILE F 1 218 ? 24.332 -45.651 -24.960 1.00 35.01 218 ILE F O 1
ATOM 11823 N N . CYS F 1 219 ? 23.293 -43.766 -25.651 1.00 35.27 219 CYS F N 1
ATOM 11824 C CA . CYS F 1 219 ? 24.517 -42.982 -25.719 1.00 34.44 219 CYS F CA 1
ATOM 11825 C C . CYS F 1 219 ? 24.587 -42.099 -24.481 1.00 32.41 219 CYS F C 1
ATOM 11826 O O . CYS F 1 219 ? 23.840 -41.139 -24.369 1.00 31.99 219 CYS F O 1
ATOM 11829 N N . HIS F 1 220 ? 25.469 -42.458 -23.548 1.00 32.77 220 HIS F N 1
ATOM 11830 C CA . HIS F 1 220 ? 25.646 -41.686 -22.332 1.00 32.55 220 HIS F CA 1
ATOM 11831 C C . HIS F 1 220 ? 26.807 -40.715 -22.530 1.00 30.66 220 HIS F C 1
ATOM 11832 O O . HIS F 1 220 ? 27.914 -41.148 -22.817 1.00 31.69 220 HIS F O 1
ATOM 11839 N N . PHE F 1 221 ? 26.537 -39.415 -22.359 1.00 32.00 221 PHE F N 1
ATOM 11840 C CA . PHE F 1 221 ? 27.540 -38.373 -22.527 1.00 33.24 221 PHE F CA 1
ATOM 11841 C C . PHE F 1 221 ? 28.288 -38.136 -21.216 1.00 34.96 221 PHE F C 1
ATOM 11842 O O . PHE F 1 221 ? 27.727 -38.272 -20.134 1.00 37.32 221 PHE F O 1
ATOM 11850 N N . MET F 1 222 ? 29.567 -37.773 -21.336 1.00 35.27 222 MET F N 1
ATOM 11851 C CA . MET F 1 222 ? 30.377 -37.408 -20.190 1.00 33.90 222 MET F CA 1
ATOM 11852 C C . MET F 1 222 ? 31.389 -36.352 -20.623 1.00 33.37 222 MET F C 1
ATOM 11853 O O . MET F 1 222 ? 31.342 -35.882 -21.759 1.00 31.34 222 MET F O 1
ATOM 11858 N N . GLY F 1 223 ? 32.278 -35.976 -19.696 1.00 31.51 223 GLY F N 1
ATOM 11859 C CA . GLY F 1 223 ? 33.332 -35.017 -19.964 1.00 34.03 223 GLY F CA 1
ATOM 11860 C C . GLY F 1 223 ? 32.946 -33.629 -19.466 1.00 34.23 223 GLY F C 1
ATOM 11861 O O . GLY F 1 223 ? 31.813 -33.401 -19.055 1.00 34.29 223 GLY F O 1
ATOM 11862 N N . GLU F 1 224 ? 33.912 -32.711 -19.499 1.00 35.25 224 GLU F N 1
ATOM 11863 C CA . GLU F 1 224 ? 33.650 -31.312 -19.216 1.00 38.63 224 GLU F CA 1
ATOM 11864 C C . GLU F 1 224 ? 32.904 -30.698 -20.393 1.00 39.34 224 GLU F C 1
ATOM 11865 O O . GLU F 1 224 ? 32.973 -31.207 -21.510 1.00 40.37 224 GLU F O 1
ATOM 11871 N N . VAL F 1 225 ? 32.222 -29.581 -20.129 1.00 40.64 225 VAL F N 1
ATOM 11872 C CA . VAL F 1 225 ? 31.606 -28.794 -21.182 1.00 43.98 225 VAL F CA 1
ATOM 11873 C C . VAL F 1 225 ? 32.708 -28.339 -22.142 1.00 43.84 225 VAL F C 1
ATOM 11874 O O . VAL F 1 225 ? 33.777 -27.921 -21.702 1.00 45.13 225 VAL F O 1
ATOM 11878 N N . GLY F 1 226 ? 32.455 -28.464 -23.451 1.00 42.10 226 GLY F N 1
ATOM 11879 C CA . GLY F 1 226 ? 33.403 -28.038 -24.469 1.00 41.47 226 GLY F CA 1
ATOM 11880 C C . GLY F 1 226 ? 34.398 -29.140 -24.832 1.00 40.17 226 GLY F C 1
ATOM 11881 O O . GLY F 1 226 ? 35.176 -28.973 -25.768 1.00 39.74 226 GLY F O 1
ATOM 11882 N N . GLU F 1 227 ? 34.358 -30.261 -24.098 1.00 39.17 227 GLU F N 1
ATOM 11883 C CA . GLU F 1 227 ? 35.231 -31.398 -24.350 1.00 37.54 227 GLU F CA 1
ATOM 11884 C C . GLU F 1 227 ? 34.475 -32.691 -24.035 1.00 36.37 227 GLU F C 1
ATOM 11885 O O . GLU F 1 227 ? 34.986 -33.560 -23.329 1.00 35.32 227 GLU F O 1
ATOM 11891 N N . THR F 1 228 ? 33.252 -32.808 -24.567 1.00 35.56 228 THR F N 1
ATOM 11892 C CA . THR F 1 228 ? 32.370 -33.917 -24.231 1.00 35.25 228 THR F CA 1
ATOM 11893 C C . THR F 1 228 ? 32.790 -35.173 -24.995 1.00 33.10 228 THR F C 1
ATOM 11894 O O . THR F 1 228 ? 33.370 -35.098 -26.082 1.00 32.87 228 THR F O 1
ATOM 11898 N N . ARG F 1 229 ? 32.492 -36.322 -24.378 1.00 31.77 229 ARG F N 1
ATOM 11899 C CA . ARG F 1 229 ? 32.752 -37.642 -24.929 1.00 31.55 229 ARG F CA 1
ATOM 11900 C C . ARG F 1 229 ? 31.484 -38.450 -24.720 1.00 30.92 229 ARG F C 1
ATOM 11901 O O . ARG F 1 229 ? 30.521 -37.920 -24.178 1.00 29.61 229 ARG F O 1
ATOM 11909 N N . HIS F 1 230 ? 31.478 -39.726 -25.117 1.00 30.59 230 HIS F N 1
ATOM 11910 C CA . HIS F 1 230 ? 30.311 -40.550 -24.840 1.00 31.28 230 HIS F CA 1
ATOM 11911 C C . HIS F 1 230 ? 30.704 -42.018 -24.705 1.00 32.31 230 HIS F C 1
ATOM 11912 O O . HIS F 1 230 ? 31.835 -42.398 -25.002 1.00 34.41 230 HIS F O 1
ATOM 11919 N N . VAL F 1 231 ? 29.745 -42.826 -24.240 1.00 33.11 231 VAL F N 1
ATOM 11920 C CA . VAL F 1 231 ? 29.903 -44.271 -24.178 1.00 34.16 231 VAL F CA 1
ATOM 11921 C C . VAL F 1 231 ? 28.562 -44.913 -24.531 1.00 34.20 231 VAL F C 1
ATOM 11922 O O . VAL F 1 231 ? 27.515 -44.474 -24.062 1.00 33.83 231 VAL F O 1
ATOM 11926 N N . TRP F 1 232 ? 28.608 -45.946 -25.380 1.00 35.41 232 TRP F N 1
ATOM 11927 C CA . TRP F 1 232 ? 27.410 -46.661 -25.785 1.00 35.90 232 TRP F CA 1
ATOM 11928 C C . TRP F 1 232 ? 27.118 -47.771 -24.778 1.00 36.90 232 TRP F C 1
ATOM 11929 O O . TRP F 1 232 ? 28.002 -48.562 -24.450 1.00 39.44 232 TRP F O 1
ATOM 11940 N N . MET F 1 233 ? 25.864 -47.822 -24.321 1.00 36.16 233 MET F N 1
ATOM 11941 C CA . MET F 1 233 ? 25.455 -48.717 -23.250 1.00 38.08 233 MET F CA 1
ATOM 11942 C C . MET F 1 233 ? 24.258 -49.555 -23.695 1.00 37.93 233 MET F C 1
ATOM 11943 O O . MET F 1 233 ? 23.550 -49.182 -24.628 1.00 36.71 233 MET F O 1
ATOM 11948 N N . LYS F 1 234 ? 24.058 -50.685 -23.005 1.00 38.77 234 LYS F N 1
ATOM 11949 C CA . LYS F 1 234 ? 22.920 -51.566 -23.215 1.00 41.12 234 LYS F CA 1
ATOM 11950 C C . LYS F 1 234 ? 22.093 -51.589 -21.936 1.00 40.72 234 LYS F C 1
ATOM 11951 O O . LYS F 1 234 ? 22.552 -51.128 -20.891 1.00 41.19 234 LYS F O 1
ATOM 11957 N N . GLY F 1 235 ? 20.882 -52.150 -22.025 1.00 37.57 235 GLY F N 1
ATOM 11958 C CA . GLY F 1 235 ? 20.038 -52.336 -20.855 1.00 36.34 235 GLY F CA 1
ATOM 11959 C C . GLY F 1 235 ? 20.761 -53.147 -19.783 1.00 34.92 235 GLY F C 1
ATOM 11960 O O . GLY F 1 235 ? 21.565 -54.022 -20.106 1.00 35.64 235 GLY F O 1
ATOM 11961 N N . ASP F 1 236 ? 20.484 -52.825 -18.512 1.00 34.74 236 ASP F N 1
ATOM 11962 C CA . ASP F 1 236 ? 21.034 -53.543 -17.371 1.00 35.69 236 ASP F CA 1
ATOM 11963 C C . ASP F 1 236 ? 22.521 -53.236 -17.204 1.00 34.18 236 ASP F C 1
ATOM 11964 O O . ASP F 1 236 ? 23.259 -54.044 -16.645 1.00 35.96 236 ASP F O 1
ATOM 11969 N N . GLN F 1 237 ? 22.946 -52.049 -17.654 1.00 35.93 237 GLN F N 1
ATOM 11970 C CA . GLN F 1 237 ? 24.314 -51.592 -17.458 1.00 34.92 237 GLN F CA 1
ATOM 11971 C C . GLN F 1 237 ? 24.301 -50.259 -16.714 1.00 32.30 237 GLN F C 1
ATOM 11972 O O . GLN F 1 237 ? 23.320 -49.522 -16.770 1.00 31.10 237 GLN F O 1
ATOM 11978 N N . ALA F 1 238 ? 25.411 -49.957 -16.029 1.00 33.68 238 ALA F N 1
ATOM 11979 C CA . ALA F 1 238 ? 25.533 -48.717 -15.277 1.00 34.53 238 ALA F CA 1
ATOM 11980 C C . ALA F 1 238 ? 26.789 -47.963 -15.706 1.00 32.32 238 ALA F C 1
ATOM 11981 O O . ALA F 1 238 ? 27.689 -48.533 -16.313 1.00 29.49 238 ALA F O 1
ATOM 11983 N N . VAL F 1 239 ? 26.834 -46.673 -15.368 1.00 31.06 239 VAL F N 1
ATOM 11984 C CA . VAL F 1 239 ? 27.983 -45.845 -15.681 1.00 30.63 239 VAL F CA 1
ATOM 11985 C C . VAL F 1 239 ? 28.233 -44.896 -14.513 1.00 30.05 239 VAL F C 1
ATOM 11986 O O . VAL F 1 239 ? 27.284 -44.435 -13.881 1.00 27.49 239 VAL F O 1
ATOM 11990 N N . LEU F 1 240 ? 29.525 -44.659 -14.234 1.00 29.25 240 LEU F N 1
ATOM 11991 C CA . LEU F 1 240 ? 29.980 -43.739 -13.206 1.00 29.10 240 LEU F CA 1
ATOM 11992 C C . LEU F 1 240 ? 30.208 -42.381 -13.857 1.00 29.90 240 LEU F C 1
ATOM 11993 O O . LEU F 1 240 ? 30.938 -42.299 -14.843 1.00 30.06 240 LEU F O 1
ATOM 11998 N N . SER F 1 241 ? 29.605 -41.339 -13.275 1.00 30.45 241 SER F N 1
ATOM 11999 C CA . SER F 1 241 ? 29.662 -39.977 -13.779 1.00 33.26 241 SER F CA 1
ATOM 12000 C C . SER F 1 241 ? 30.380 -39.091 -12.764 1.00 36.80 241 SER F C 1
ATOM 12001 O O . SER F 1 241 ? 29.791 -38.721 -11.753 1.00 37.29 241 SER F O 1
ATOM 12004 N N . PRO F 1 242 ? 31.668 -38.734 -12.989 1.00 36.08 242 PRO F N 1
ATOM 12005 C CA . PRO F 1 242 ? 32.412 -37.894 -12.053 1.00 38.27 242 PRO F CA 1
ATOM 12006 C C . PRO F 1 242 ? 31.787 -36.525 -11.796 1.00 36.07 242 PRO F C 1
ATOM 12007 O O . PRO F 1 242 ? 31.009 -36.032 -12.605 1.00 34.37 242 PRO F O 1
ATOM 12011 N N . GLU F 1 243 ? 32.169 -35.917 -10.662 1.00 38.02 243 GLU F N 1
ATOM 12012 C CA . GLU F 1 243 ? 31.693 -34.605 -10.240 1.00 38.37 243 GLU F CA 1
ATOM 12013 C C . GLU F 1 243 ? 31.999 -33.550 -11.304 1.00 35.99 243 GLU F C 1
ATOM 12014 O O . GLU F 1 243 ? 31.213 -32.625 -11.496 1.00 38.59 243 GLU F O 1
ATOM 12020 N N . TRP F 1 244 ? 33.133 -33.708 -11.998 1.00 34.49 244 TRP F N 1
ATOM 12021 C CA . TRP F 1 244 ? 33.575 -32.764 -13.018 1.00 34.51 244 TRP F CA 1
ATOM 12022 C C . TRP F 1 244 ? 32.914 -33.026 -14.373 1.00 33.50 244 TRP F C 1
ATOM 12023 O O . TRP F 1 244 ? 33.162 -32.278 -15.312 1.00 34.47 244 TRP F O 1
ATOM 12034 N N . SER F 1 245 ? 32.065 -34.058 -14.483 1.00 31.97 245 SER F N 1
ATOM 12035 C CA . SER F 1 245 ? 31.532 -34.478 -15.772 1.00 33.10 245 SER F CA 1
ATOM 12036 C C . SER F 1 245 ? 30.052 -34.122 -15.921 1.00 34.07 245 SER F C 1
ATOM 12037 O O . SER F 1 245 ? 29.326 -34.096 -14.934 1.00 33.45 245 SER F O 1
ATOM 12040 N N . ILE F 1 246 ? 29.611 -33.899 -17.169 1.00 35.96 246 ILE F N 1
ATOM 12041 C CA . ILE F 1 246 ? 28.192 -33.829 -17.516 1.00 36.76 246 ILE F CA 1
ATOM 12042 C C . ILE F 1 246 ? 27.636 -35.253 -17.544 1.00 37.73 246 ILE F C 1
ATOM 12043 O O . ILE F 1 246 ? 28.411 -36.207 -17.444 1.00 33.96 246 ILE F O 1
ATOM 12048 N N . HIS F 1 247 ? 26.307 -35.406 -17.698 1.00 38.75 247 HIS F N 1
ATOM 12049 C CA . HIS F 1 247 ? 25.702 -36.725 -17.517 1.00 45.44 247 HIS F CA 1
ATOM 12050 C C . HIS F 1 247 ? 24.452 -36.989 -18.366 1.00 44.10 247 HIS F C 1
ATOM 12051 O O . HIS F 1 247 ? 23.699 -37.908 -18.044 1.00 48.50 247 HIS F O 1
ATOM 12058 N N . SER F 1 248 ? 24.224 -36.232 -19.448 1.00 40.60 248 SER F N 1
ATOM 12059 C CA . SER F 1 248 ? 23.024 -36.428 -20.251 1.00 40.03 248 SER F CA 1
ATOM 12060 C C . SER F 1 248 ? 23.126 -37.725 -21.053 1.00 37.35 248 SER F C 1
ATOM 12061 O O . SER F 1 248 ? 24.176 -38.358 -21.100 1.00 38.40 248 SER F O 1
ATOM 12064 N N . ALA F 1 249 ? 22.021 -38.132 -21.680 1.00 38.30 249 ALA F N 1
ATOM 12065 C CA . ALA F 1 249 ? 22.022 -39.352 -22.468 1.00 39.37 249 ALA F CA 1
ATOM 12066 C C . ALA F 1 249 ? 20.939 -39.299 -23.542 1.00 38.66 249 ALA F C 1
ATOM 12067 O O . ALA F 1 249 ? 19.898 -38.676 -23.341 1.00 36.18 249 ALA F O 1
ATOM 12069 N N . ALA F 1 250 ? 21.224 -39.948 -24.683 1.00 37.25 250 ALA F N 1
ATOM 12070 C CA . ALA F 1 250 ? 20.255 -40.135 -25.756 1.00 37.56 250 ALA F CA 1
ATOM 12071 C C . ALA F 1 250 ? 20.312 -41.587 -26.220 1.00 35.00 250 ALA F C 1
ATOM 12072 O O . ALA F 1 250 ? 21.370 -42.078 -26.597 1.00 37.79 250 ALA F O 1
ATOM 12074 N N . ALA F 1 251 ? 19.181 -42.285 -26.158 1.00 36.85 251 ALA F N 1
ATOM 12075 C CA . ALA F 1 251 ? 19.131 -43.687 -26.552 1.00 37.68 251 ALA F CA 1
ATOM 12076 C C . ALA F 1 251 ? 18.413 -43.818 -27.893 1.00 38.65 251 ALA F C 1
ATOM 12077 O O . ALA F 1 251 ? 17.844 -42.844 -28.384 1.00 40.46 251 ALA F O 1
ATOM 12079 N N . THR F 1 252 ? 18.449 -45.029 -28.474 1.00 36.75 252 THR F N 1
ATOM 12080 C CA . THR F 1 252 ? 17.802 -45.302 -29.752 1.00 38.68 252 THR F CA 1
ATOM 12081 C C . THR F 1 252 ? 16.354 -45.756 -29.541 1.00 37.12 252 THR F C 1
ATOM 12082 O O . THR F 1 252 ? 15.676 -46.080 -30.511 1.00 35.97 252 THR F O 1
ATOM 12086 N N . HIS F 1 253 ? 15.906 -45.784 -28.274 1.00 39.03 253 HIS F N 1
ATOM 12087 C CA . HIS F 1 253 ? 14.561 -46.189 -27.883 1.00 41.76 253 HIS F CA 1
ATOM 12088 C C . HIS F 1 253 ? 14.313 -45.623 -26.485 1.00 41.12 253 HIS F C 1
ATOM 12089 O O . HIS F 1 253 ? 15.265 -45.243 -25.805 1.00 37.54 253 HIS F O 1
ATOM 12096 N N . ASN F 1 254 ? 13.051 -45.566 -26.043 1.00 40.20 254 ASN F N 1
ATOM 12097 C CA . ASN F 1 254 ? 12.767 -45.083 -24.697 1.00 40.71 254 ASN F CA 1
ATOM 12098 C C . ASN F 1 254 ? 13.248 -46.114 -23.671 1.00 38.66 254 ASN F C 1
ATOM 12099 O O . ASN F 1 254 ? 13.508 -47.272 -24.001 1.00 37.57 254 ASN F O 1
ATOM 12104 N N . TYR F 1 255 ? 13.378 -45.662 -22.417 1.00 40.98 255 TYR F N 1
ATOM 12105 C CA . TYR F 1 255 ? 14.034 -46.418 -21.362 1.00 38.28 255 TYR F CA 1
ATOM 12106 C C . TYR F 1 255 ? 13.644 -45.850 -20.000 1.00 36.16 255 TYR F C 1
ATOM 12107 O O . TYR F 1 255 ? 13.042 -44.781 -19.918 1.00 37.57 255 TYR F O 1
ATOM 12116 N N . THR F 1 256 ? 14.010 -46.575 -18.934 1.00 37.54 256 THR F N 1
ATOM 12117 C CA . THR F 1 256 ? 13.990 -46.032 -17.584 1.00 37.06 256 THR F CA 1
ATOM 12118 C C . THR F 1 256 ? 15.417 -46.059 -17.040 1.00 33.78 256 THR F C 1
ATOM 12119 O O . THR F 1 256 ? 16.203 -46.931 -17.420 1.00 34.02 256 THR F O 1
ATOM 12123 N N . PHE F 1 257 ? 15.744 -45.123 -16.139 1.00 32.23 257 PHE F N 1
ATOM 12124 C CA . PHE F 1 257 ? 17.034 -45.173 -15.465 1.00 35.11 257 PHE F CA 1
ATOM 12125 C C . PHE F 1 257 ? 16.904 -44.818 -13.983 1.00 36.52 257 PHE F C 1
ATOM 12126 O O . PHE F 1 257 ? 16.072 -44.005 -13.579 1.00 36.85 257 PHE F O 1
ATOM 12134 N N . ILE F 1 258 ? 17.789 -45.439 -13.193 1.00 36.00 258 ILE F N 1
ATOM 12135 C CA . ILE F 1 258 ? 17.959 -45.141 -11.783 1.00 34.57 258 ILE F CA 1
ATOM 12136 C C . ILE F 1 258 ? 19.196 -44.262 -11.632 1.00 31.28 258 ILE F C 1
ATOM 12137 O O . ILE F 1 258 ? 20.236 -44.547 -12.218 1.00 30.98 258 ILE F O 1
ATOM 12142 N N . TRP F 1 259 ? 19.057 -43.185 -10.857 1.00 30.58 259 TRP F N 1
ATOM 12143 C CA . TRP F 1 259 ? 20.168 -42.313 -10.532 1.00 31.60 259 TRP F CA 1
ATOM 12144 C C . TRP F 1 259 ? 20.466 -42.399 -9.038 1.00 32.83 259 TRP F C 1
ATOM 12145 O O . TRP F 1 259 ? 19.575 -42.643 -8.233 1.00 32.75 259 TRP F O 1
ATOM 12156 N N . GLY F 1 260 ? 21.744 -42.218 -8.688 1.00 32.46 260 GLY F N 1
ATOM 12157 C CA . GLY F 1 260 ? 22.194 -42.226 -7.308 1.00 31.06 260 GLY F CA 1
ATOM 12158 C C . GLY F 1 260 ? 23.378 -41.287 -7.159 1.00 32.82 260 GLY F C 1
ATOM 12159 O O . GLY F 1 260 ? 24.160 -41.149 -8.096 1.00 30.67 260 GLY F O 1
ATOM 12160 N N . MET F 1 261 ? 23.488 -40.634 -5.999 1.00 33.40 261 MET F N 1
ATOM 12161 C CA . MET F 1 261 ? 24.504 -39.616 -5.802 1.00 38.36 261 MET F CA 1
ATOM 12162 C C . MET F 1 261 ? 24.853 -39.486 -4.322 1.00 38.89 261 MET F C 1
ATOM 12163 O O . MET F 1 261 ? 24.054 -39.836 -3.458 1.00 37.05 261 MET F O 1
ATOM 12168 N N . GLY F 1 262 ? 26.064 -38.976 -4.073 1.00 40.47 262 GLY F N 1
ATOM 12169 C CA . GLY F 1 262 ? 26.553 -38.648 -2.744 1.00 44.95 262 GLY F CA 1
ATOM 12170 C C . GLY F 1 262 ? 27.656 -37.592 -2.823 1.00 50.27 262 GLY F C 1
ATOM 12171 O O . GLY F 1 262 ? 27.930 -37.060 -3.898 1.00 52.23 262 GLY F O 1
ATOM 12172 N N . GLY F 1 263 ? 28.298 -37.313 -1.684 1.00 52.69 263 GLY F N 1
ATOM 12173 C CA . GLY F 1 263 ? 29.279 -36.242 -1.586 1.00 54.24 263 GLY F CA 1
ATOM 12174 C C . GLY F 1 263 ? 28.699 -35.039 -0.846 1.00 54.81 263 GLY F C 1
ATOM 12175 O O . GLY F 1 263 ? 27.986 -35.209 0.141 1.00 57.68 263 GLY F O 1
ATOM 12176 N N . GLU F 1 264 ? 29.015 -33.831 -1.327 1.00 54.86 264 GLU F N 1
ATOM 12177 C CA . GLU F 1 264 ? 28.453 -32.608 -0.776 1.00 55.22 264 GLU F CA 1
ATOM 12178 C C . GLU F 1 264 ? 28.317 -31.571 -1.908 1.00 58.92 264 GLU F C 1
ATOM 12179 O O . GLU F 1 264 ? 27.180 -31.075 -2.113 1.00 60.26 264 GLU F O 1
#

Sequence (1535 aa):
MKTNYEIRYAAHPEDAKSYDTTRIRRDFLIEKIFVPNEVNMVYSMYDRMVVGGALPVGEVLTLEAIDPLKAPFFLTRREMGIYNVGGPGIVKAGDAEFELDYKEALYLGSGDRVVTFESKDAAHPAKFYFNSLTAHRNYPDRKVTKADAVVAEMGSLEGSNHRNINKMLVNQVLPTCQLQMGMTELAPGSVWNTMEAYFYFEIPEDHAICHFMGEVGETRHVWMKGDQAVLSPEWSIHSAAATHNYTFIWGMGGEMKTNYEIRYAAHPEDAKSYDTTRIRRDFLIEKIFVPNEVNMVYSMYDRMVVGGALPVGEVLTLEAIDPLKAPFFLTRREMGIYNVGGPGIVKAGDAEFELDYKEALYLGSGDRVVTFESKDAAHPAKFYFNSLTAHRNYPDRKVTKADAVVAEMGSLEGSNHRNINKMLVNQVLPTCQLQMGMTELAPGSVWNTRMEAYFYFEIPEDHAICHFMGEVGETRHVWMKGDQAVLSPEWSIHSAAATHNYTFIWGMGGEMKTNYEIRYAAHPEDAKSYDTTRIRRDFLIEKIFVPNEVNMVYSMYDRMVVGGALPVGEVLTLEAIDPLKAPFFLTRREMGIYNVGGPGIVKAGDAEFELDYKEALYLGSGDRVVTFESKDAAHPAKFYFNSLTAHRNYPDRKVTKADAVVAEMGSLEGSNHRNINKMLVNQVLPTCQLQMGMTELAPGSVWNTRMEAYFYFEIPEDHAICHFMGEVGETRHVWMKGDQAVLSPEWSIHSAAATHNYTFIWGMGGEMKTNYEIRYAAHPEDAKSYDTTRIRRDFLIEKIFVPNEVNMVYSMYDRMVVGGALPVGEVLTLEAIDPLKAPFFLTRREMGIYNVGGPGIVKAGDAEFELDYKEALYLGSGDRVVTFESKDAAHPAKFYFNSLTAHRNYPDRKVTKADAVVAEMGSLEGSNHRNINKMLVNQVLPTCQLQMGMTELAPGSVWNTRMEAYFYFEIPEDHAICHFMGEVGETRHVWMKGDQAVLSPEWSIHSAAATHNYTFIWGMGGENMKTNYEIRYAAHPEDAKSYDTTRIRRDFLIEKIFVPNEVNMVYSMYDRMVVGGALPVGEVLTLEAIDPLKAPFFLTRREMGIYNVGGPGIVKAGDAEFELDYKEALYLGSGDRVVTFESKDAAHPAKFYFNSLTAHRNYPDRKVTKADAVVAEMGSLEGSNHRNINKMLVNQVLPTCQLQMGMTELAPGSVWNTRMEAYFYFEIPEDHAICHFMGEVGETRHVWMKGDQAVLSPEWSIHSAAATHNYTFIWGMGGEMKTNYEIRYAAHPEDAKSYDTTRIRRDFLIEKIFVPNEVNMVYSMYDRMVVGGALPVGEVLTLEAIDPLKAPFFLTRREMGIYNVGGPGIVKAGDAEFELDYKEALYLGSGDRVVTFESKDAAHPAKFYFNSLTAHRNYPDRKVTKADAVVAEMGSLEGSNHRNINKMLVNQVLPTCQLQMGMTELAPGSVWNTMEAYFYFEIPEDHAICHFMGEVGETRHVWMKGDQAVLSPEWSIHSAAATHNYTFIWGMGGE

Nearest PDB structures (foldseek):
  1x8m-assembly4_D  TM=9.804E-01  e=1.016E-36  Escherichia coli
  1ywk-assembly3_C  TM=9.786E-01  e=1.608E-35  Enterococcus faecalis
  7vgk-assembly2_F  TM=9.763E-01  e=3.521E-34  Lacticaseibacillus rhamnosus
  7vgk-assembly3_D-2  TM=9.689E-01  e=1.742E-34  Lacticaseibacillus rhamnosus
  7e4s-assembly1_D  TM=9.734E-01  e=4.616E-34  Lacticaseibacillus rhamnosus

Secondary structure (DSSP, 8-state):
-EEEEEEE----HHHHTT--HHHHHHHHEE-----TTEEEEEEETTTTEEEEEE--SSSPEE----GGG-SSSTTTTEEEEEEE-SS-EEEEETTEEEEE-TT-EEEE--SS--EEEEES-TTS---EEEEEEE-SS----EEE-GGGSEEEEE--TTTT--EEEEEEESTTTS--SS-EEEEEEEPTT--EE--EEEEEESS-TT--EEEEEEETTEEEEEEE-TTEEEEE-TTS---EEESS--EEEEEE---/-EEEEEEE----HHHHTT--HHHHHHHHEE-----BTEEEEEEETTTTEEEEEEB-SSSPEE----GGG-SSSTTTTEEEEEEE-SS-EEEEETTEEEEE-TT-EEEE--SS--EEEEES-TTS---EEEEEEE-SS----EEE-GGGSEEEEE--TTTT--EEEEEEESTTTS--SS-EEEEEEEPTT--B----EEEEEESS-TT--EEEEESSTTS-EEEEE-TTEEEEE-TTS---EEESS--EEEEEE---/-EEEEEEE----HHHHTT--HHHHHHHHEE-----TTEEEEEEETTTTEEEEEE--SSSPEE----GGG-SSSTTTTEEEEEEE-SS-EEEEETTEEEEE-TT-EEEE--SS--EEEEES-TTS---EEEEEEE-SS----EEE-GGGSEEEEE--TTTT--EEEEEEESTTTS--SS-EEEEEEE-TT--B----EEEEEESS-TT--EEEEESSTTS-EEEEE-TTEEEEE-TTS---EEESS--EEEEEE---/-EEEEEEE----HHHHTT--HHHHHHHHEE-----BTEEEEEEETTTTEEEEEEB-SSS-EE----GGG-SSSTTTTEEEEEEE-SS-EEEEETTEEEEE-TT-EEEE--SS--EEEEES-TTS---EEEEEEE-SS----EEE-GGGSEEEEE--TTTT--EEEEEEESTTTS--SS-EEEEEEEPTT--EE--EEEEEEESS-TT--EEEEEEETTEEEEEEE-TTEEEEE-TTS--EEEESS--EEEEEEES--/-EEEEEEE----HHHHTT--HHHHHHHHEE-----TTEEEEEEETTTTEEEEEE--SSS-EE----GGG-SSSTTTTEEEEEEE-SS-EEEEETTEEEEE-TT-EEEE--SS--EEEEES-TTS---EEEEEEE-SS----EEE-GGGSEEEEE--TTTT--EEEEEEESTTT---SS-EEEEEEEPTT--EE---EEEEEESS-TT--EEEEESSTTS-EEEEE-TTEEEEE-TTS---EEESS--EEEEEE---/-EEEEEEE----HHHHTT--HHHHHHHHEE-----BTEEEEEEETTTTEEEEEEB-SSSEEE----GGG-SSSTTTTEEEEEEE-SS-EEEEETTEEEEE-TT-EEEE--SS--EEEEES-TTS---EEEEEEE-SS----EEE-GGGSEEEEE--TTTT--EEEEEEESTTTS--SS-EEEEEEEPTT--EE--EEEEEESS-TT--EEEEESSTTS-EEEEE-TTEEEEE-TTS---EEESS--EEEEEE---

Solvent-accessible surface area: 56903 Å² total; per-residue (Å²): 89,70,31,36,89,86,80,30,73,5,2,17,6,83,17,6,101,92,16,92,94,104,30,8,71,118,15,2,2,8,94,98,2,32,19,27,11,15,0,8,6,7,3,1,20,10,24,20,0,0,1,1,0,0,16,0,34,66,71,85,0,50,9,80,35,11,92,19,1,137,22,101,66,6,0,40,93,1,0,0,0,0,0,0,8,12,1,46,0,25,0,74,0,44,152,30,101,37,93,0,67,90,22,38,0,0,1,0,0,13,25,92,54,81,2,19,0,31,23,108,74,50,93,108,36,0,57,0,0,0,0,0,0,20,2,32,104,72,42,79,36,93,75,0,27,84,98,79,18,55,85,26,122,82,44,46,146,161,39,26,23,62,24,63,26,4,63,0,0,9,111,130,30,3,61,25,18,31,0,35,0,0,0,3,26,8,28,118,61,3,31,99,12,102,14,52,0,7,0,0,5,88,17,58,169,122,50,22,0,10,0,50,5,6,73,134,74,61,64,67,83,2,129,2,87,25,38,23,0,0,1,4,3,61,26,14,47,64,30,0,20,8,78,70,31,2,2,6,0,30,0,62,15,23,68,97,120,32,40,92,84,68,32,66,2,2,18,8,80,16,7,109,96,17,94,96,102,32,8,76,120,15,2,2,8,95,120,2,32,38,84,27,30,0,8,7,7,1,0,28,10,26,23,0,0,0,1,0,0,18,0,48,68,74,85,0,44,9,70,38,10,104,12,8,155,30,49,16,6,0,36,105,2,0,0,0,0,0,0,8,13,1,47,0,28,0,75,1,31,125,35,108,36,95,1,65,94,21,32,0,0,1,0,0,13,24,74,57,44,3,21,0,31,22,108,79,48,92,109,36,0,61,0,0,0,0,0,0,20,2,14,104,75,43,97,37,103,77,0,29,82,102,80,16,59,80,30,121,85,44,44,124,149,38,27,33,61,21,59,31,4,63,0,0,8,108,111,27,3,66,23,23,33,0,48,0,0,0,2,29,9,28,116,60,1,30,95,4,84,136,0,5,0,10,0,0,6,95,21,54,164,119,52,21,0,10,0,52,6,5,72,133,75,55,62,71,89,3,125,2,86,28,37,23,0,1,2,2,0,41,24,12,47,54,24,0,19,8,75,68,29,2,3,8,0,29,0,23,9,12,34,87,120,29,39,90,84,69,31,74,1,3,16,4,87,18,7,59,98,15,66,27,96,32,7,72,117,15,3,2,7,90,123,3,32,41,84,29,28,0,7,6,6,0,1,29,15,24,18,0,0,0,0,0,0,18,0,45,70,76,85,0,47,6,79,33,10,93,18,4,143,24,102,59,5,0,24,135,2,0,0,0,0,0,0,7,12,2,46,0,24,0,75,0,41,154,33,102,39,94,0,64,93,21,37,0,0,0,0,1,12,18,91,56,73,1,24,0,34,24,105,76,48,94,106,34,0,54,0,0,0,0,0,0,21,2,28,102,97,44,100,35,104,75,0,31,79,101,80,17,64,78,28,128,84,43,43,62,90,10,0,28,61,12,62,32,4,61,0,0,6,111,110,26,4,66,23,22,30,0,42,0,0,0,2,31,8,28,93,0,0,0,12,7,87,127,1,20,0,8,0,0,6,92,20,48,150,123,43,21,0,0,0,0,6,4,58,135,53,24,17,28,15,4,78,2,82,25,40,24,0,0,2,3,2,44,22,14,45,64,30,0,0,0,35,38,29,3,2,10,0,36,0,27,6,13,41,90,119,31,47,92,85,74,30,64,3,3,18,8,66,17,10,110,97,14,66,22,96,32,8,76,120,15,2,4,8,99,118,2,32,43,83,30,29,0,7,7,6,3,0,19,13,26,16,0,0,0,1,0,0,19,0,48,70,74,86,0,50,8,81,36,11,88,16,1,123,24,99,62,6,0,40,91,1,0,0,0,0,0,0,8,10,0,49,0,24,0,77,1,41,156,32,101,35,93,0,64,94,24,33,0,0,0,0,0,14,24,91,57,78,3,20,0,34,21,106,81,47,95,106,35,0,51,0,0,0,0,0,0,18,2,25,97,71,41,88,37,96,77,0,27,85,102,80,17,72,74,34,120,83,42,37,90,92,10,0,31,61,20,55,32,1,70,0,0,6,92,123,26,3,62,22,6,22,1,20,0,0,0,3,27,8,27,92,3,2,0,9,6,85,129,0,21,0,9,0,0,6,89,17,56,142,121,44,22,0,0,1,1,6,6,79,130,55,34,18,29,12,3,71,2,80,16,36,21,0,0,2,2,2,42,25,14,49,58,22,0,0,0,35,32,28,1,2,5,0,29,0,24,1,6,20,105,84,119,31,40,96,85,71,31,74,4,3,16,8,80,18,7,114,95,18,93,95,101,34,9,71,114,17,2,3,8,92,120,2,31,45,83,31,28,0,7,5,7,2,0,29,12,24,19,0,0,0,0,0,0,20,0,50,68,74,84,0,52,9,76,39,11,85,24,5,158,29,95,63,6,0,40,78,2,0,0,0,0,0,0,6,9,0,49,0,16,0,75,1,43,155,28,114,35,92,0,65,92,24,36,0,0,0,0,0,15,24,90,53,78,4,19,0,34,22,114,78,49,88,110,35,0,52,0,0,0,0,0,0,20,2,16,101,77,40,93,36,100,76,0,28,92,101,79,19,62,79,28,122,82,45,48,145,150,37,26,22,62,21,62,32,3,63,0,0,6,111,110,25,4,64,21,20,29,0,28,0,0,0,2,26,10,26,120,68,3,31,92,7,108,119,0,22,0,8,0,0,7,90,18,45,154,119,48,21,0,11,0,51,5,5,75,134,75,59,63,69,82,3,127,0,89,26,41,21,0,0,1,2,0,41,20,10,47,65,28,0,19,7,79,63,31,2,3,10,0,27,0,27,0,12,7,82,120,19,46,89,84,75,30,68,2,3,17,7,79,16,7,102,94,16,94,97,102,31,8,77,117,17,2,2,10,93,119,3,31,40,81,31,34,0,8,6,6,4,0,17,10,29,21,0,0,1,2,0,0,20,0,50,62,75,77,0,48,13,80,36,10,89,20,2,134,24,98,67,5,0,42,94,0,0,0,0,0,0,0,8,12,0,42,0,26,0,77,1,43,157,31,105,35,92,0,64,94,22,34,0,0,0,0,0,13,25,91,59,82,2,15,0,26,22,107,77,45,93,107,30,0,49,0,0,0,0,0,0,22,3,32,97,73,35,94,37,105,76,0,27,82,100,79,16,58,80,31,107,92,42,44,144,153,36,28,27,58,29,52,35,3,65,0,1,8,108,119,28,4,63,16,5,35,1,43,0,0,0,2,29,8,30,122,66,1,32,98,10,110,17,45,0,8,0,0,5,86,17,56,164,121,50,21,0,9,1,50,4,5,73,133,75,56,68,66,81,3,127,2,83,24,41,20,0,0,2,4,2,54,24,16,52,57,20,0,18,9,76,71,31,2,1,4,0,33,0,60,13,20,63

B-factor: mean 37.88, std 8.95, range [22.62, 88.07]

Radius of gyration: 45.04 Å; Cα contacts (8 Å, |Δi|>4): 4560; chains: 6; bounding box: 100×114×110 Å

Organism: Bacteroides ovatus (strain ATCC 8483 / DSM 1896 / JCM 5824 / BCRC 10623 / CCUG 4943 / NCTC 11153) (NCBI:txid411476)